Protein 3NE5 (pdb70)

Organism: Escherichia coli (strain K12) (NCBI:txid83333)

Secondary structure (DSSP, 8-state):
-HHHHHHHTHHHHHHHHHHHHHHHHHHHHT--B-SS---PPPEEEEEEE-TT--HHHHIIIIIHHHHHHHTTSTTEEEEEEEEETTEEEEEEEEPTT--HHHHHHHHHHHHHTTSTTS-SS--EEE--SS-GGGEEEEEEEEESSSSS-HHHHHHHIIIIIHHHHTTSTTEEEEEEEES--EEEEEEE-HHHHHHTT--HHHHHHHHHTSS--EEEEEEEETTEEEEEEE-----SHHHHHT-EEEE-TTS-EEEHHHHEEEEEEEPPPSEEEEETTS-EEEEEEEEEPTTS-HHHHHHHHHHHHHHHHHHSPTTEEEEEEEETHHHHHHHHHHHHHHHHHHHHHHHHHTTTSS-SHHHHHHHHTTTHHHHHHHHHHHHHHT--B-HHHHHHHHHHHHHHHHHHHHHHHHHHHHTTTHHHHS-SS---TTHHHHHHHTTTTTHHHHHHHHHHHHHHTTGGGGG--HHHHHHHHHHHHHHHHHHHHHHHHTTTTHHHHHHH--HHHHHHHHHHHHHHHTSSTHHHHHHHHHHHHHTHHHHTT--B-SS-----SEEEE--B--TT--HHHHHHHHHHHHHHHHTSTTEEEEEEEEE--SSTT----TT-B-EEEEE--TTTS-SS--HHHHHHHHHHHS--TT-B--EE-HHHHHHHHHHTS-SSSEEEEEE-S-HHHHHHHHHHHHHHHHHSTT-SEEEEPPSS-EEEEEEEE-HHHHHTTT--HHHHHHIIIIIIS--EEEEEEETTEEEEEEEE--GGGSSSHHHHTT-EEE-TT--EEEGGGTEEEEEEEE-S-EEEETTEEEEEEEEE--SS-HHHHHHHHHHHHHHH-PPPTT-EEEEEEHHHHHHHHHHHHHTHHHHHHHHHHHHHHHHT--HHHHHHHHTTSHHHHHHHHHHHHHHT--B-HHHHHHHHHHHHHHHHHHHHHHHHHHHHTTSTHHHHTTTS--HHHHHHHHHHHHHHHHHHHHHHHHHHHHHHHHHHS--STTHHHHHHTTHHHHHHHHHHHHHHHHHTHHHHHHHTTT--/--------S----S---EEE-EEE--EEEEEEEEEEEEEEEEEEEE--SS-EEEEEE-S--TT-EE-TT-EEEEEE--SSHHHHHHHHHHHHTT--HHHHHHHHHHHHHTT--HHHHHHHHHHTS---EEEEE-SSSEEEEE----TT-EE-TTS-SEEEEEEEEEEEEEEEEGGGHHHHTT---EEEEETTEEEEEEEE---EE-S--BTTTTEEEEEEEEE-TT--S-TT-EEEEEEEEE---EEEEEGGGEEE-SS-EEEEEE-SS--EEEEE-EEEEEETTEEEEEESS-TT-EEE--STTS-TTT--HHHHHHTT--/--SB---HHHHHHHT-EEEE-EEEEEEEEEEEEEEEEEEEEEEEEE--SS-EEEEEE-S--TT-EE-TT-EEEEEE-GGGHHHHHHHHHHHHTT--HHHHHHHHHHHHTTT--HHHHHHHHHH-----EEEEE-SSSEEEEE----BT-EE-TT--SEEEEEEEEEEEEEEEEGGGGGG--TT-EEEEEBTTBTT--PPEEEEEEEEEEETTTTEEEEEEEEE-TT----TT-EEEEEEEEEEEEEEEEESTT-EE-SS-EEEEEEPTTS-EEEEE-EEEEEETTEEEEEES--TT-EEEEESHHHHHHHHHHTTHHHHHHHH-

Foldseek 3Di:
DDPDDDDQFDDDPPDFAKDFKAWDWAWDKDKFWKFWAFDPVQKDFDFDLAWWAFPAADPDDAFDWDFFPAWGTKTFHPPCQVLLVVLLVCVVVVHDPVVNVVSLVVRVVSVPDPVVSVVCVVVVDGDGMDTDTHRHTFGFNDAFDHHPGIGHRPDTRTIGTHAQQIKMKTWAQPLVPVPVVPAQWKWKFFPQDRPQIDIGRDWDFDPDADDVHRTTIIMDTHGHNVVSDDGPGIMMIIGTDIGRIATKDFPLQWDDDPPFIWGWFQDDVRATDIWGFAWDAHHDGMTGTPDIDDRGTMTGSHPVQADPVDDPPVVSNVSRDD/DFFFDDDPVVCVVLVWDKDFKDKDWAKAKDKFKKFWAFDPVQKDFDFALFWWAFPFADPDDAFDWFAFFAWGTKTFHPPCQVLLVVLLVCVVVVHDPCVNVVSLVVCVVSRNDPVVSVVCVVVVDGDTMDTDTDRHTFGWRDAQDHHPGIGHRPDGRTIGTHAQQIKMKTWAAQVCPVNDDPPKDKAKDFPQCPVDGKDWPDKDFDPDHDPVVNTTIIMTGIGQNVVPGDGRTMMMMMIIDIHGMFIKDFPLQWDDPPVFIWGWWQDPVRGTGIWTWAWDADHDGMTGTPDTDDGRTMTIRGSRVVSVVVCVVVCSVVVNVVVD/DLLVVQVVVQPVLVVVLVVLLVQLVVLVVVFAFAAFFQQFFQKKKKKKFQAQDAQVCCCVFPFLLLLLLLCPFVFFDWKWWWRFRGMIMIMTTGFPPDDNVNSQVRSVVSLVVCQVSHPPVMHIDIFWQAFLLQFAWKWFKDFPVCPADQQNVLCCCPPPVFVLQCVFPQFGGKFKFAGFFKAWEWAFALVLCLVVVHAPVLLLVLVVQQADKDWPAWDADPNDTGTRIGDRHDDDQVSQQARFRDADPVGDTDGSVRGTHIDIDTDPDQKWKDKLLPDTTMMITIGGRSNDHSLVSVVVVVVSVVVCVVVDDPSIDIGIQGHSNVQRCQFLVQLVVLQVQLLVLLLVLLCVLVVDNLLSVLLSVQQSSLSSQLSVVCVVVVHGDHNQLSLLSLLQSLCLSLLLSLLLLLLVVLVVVCPVVDPPPDDDLVNLVVSSSVSCVFCVLLRLLLLVLLLQLQVLLCVQGRSLNSRNVSSNSSNNSSSVRSSVCCSNPSSSSSSVTCLVVVLVVPVVVQVVCLPCVVVVVVVLVCLLVVLVVLVVPFAEDAFFAFDDQKKKKWKDFALEDDLVVLNVLQSVLSNQLSVQQFWDMKIKMARFIPGSSTHGGSNTIIIITGTDPPVRPPPPDDPVRSVVSSCVRRDDPRMGIDMGHSSLQSSQCSVFNASAQWKKKKWFADLVQSQVLQVQLQVLLVVDPQWDHKDKYHFWQYKDKDWAFAQVLQVVLPADPVRLCCCVCAAQNFHFSDWRDDPPDIGTYTYYHPCQCNVDSVSQQANWGQGPVRDTGGSVSGTDIDMDITGSMFMAMSSITMMMMHIDGDPDHDRVSVVVSVVSCVPVPDHDDRMDMDMDHSVVVQVSSVVSLVVSNVVSLVVSLVSLCVSVVDNVLSVLLLVLLSLLQSLLSVLCSVVSHHDHSLLSSLSSSLSSVLSSLLSLLVSLLVVLCVDPLVVVPVVDDDLVSSVVSNSVSLSSCSSSPVSSLCSSLSSLPSLLDQDTGSSSSSVSNRSSNNRSSVRSSVSSSSSSVSVCSVVSVVVD

Nearest PDB structures (foldseek):
  4dnr-assembly1_C  TM=1.000E+00  e=1.373E-60  Escherichia coli K-12
  3opo-assembly1_A  TM=8.280E-01  e=5.441E-45  Escherichia coli K-12
  3lnn-assembly1_A  TM=4.824E-01  e=1.277E-19  Cupriavidus metallidurans CH34
  4kkt-assembly4_D  TM=6.057E-01  e=2.424E-14  Borreliella burgdorferi B31
  4kku-assembly4_D  TM=6.095E-01  e=4.192E-14  Borreliella burgdorferi B31

InterPro domains:
  IPR001036 Acriflavin resistance protein [PF00873] (6-1037)
  IPR001036 Acriflavin resistance protein [PR00702] (12-36)
  IPR001036 Acriflavin resistance protein [PR00702] (40-58)
  IPR001036 Acriflavin resistance protein [PR00702] (334-357)
  IPR001036 Acriflavin resistance protein [PR00702] (361-382)
  IPR001036 Acriflavin resistance protein [PR00702] (389-413)
  IPR001036 Acriflavin resistance protein [PR00702] (552-569)
  IPR001036 Acriflavin resistance protein [PTHR32063] (5-1038)
  IPR004763 Cation efflux system CusA-like [TIGR00914] (1-1047)
  IPR027463 Multidrug efflux transporter AcrB TolC docking domain, DN/DC subdomains [G3DSA:3.30.2090.10] (182-275)
  IPR027463 Multidrug efflux transporter AcrB TolC docking domain, DN/DC subdomains [G3DSA:3.30.2090.10] (724-812)
  IPR027463 Multidrug efflux transporter AcrB TolC docking domain, DN/DC subdomains [SSF82714] (186-269)
  IPR027463 Multidrug efflux transporter AcrB TolC docking domain, DN/DC subdomains [SSF82714] (723-808)

Structure (mmCIF, N/CA/C/O backbone):
data_3NE5
#
_entry.id   3NE5
#
_cell.length_a   160.267
_cell.length_b   160.267
_cell.length_c   682.835
_cell.angle_alpha   90.000
_cell.angle_beta   90.000
_cell.angle_gamma   120.000
#
_symmetry.space_group_name_H-M   'H 3 2'
#
loop_
_entity.id
_entity.type
_entity.pdbx_description
1 polymer 'Cation efflux system protein cusB'
2 polymer 'Cation efflux system protein cusA'
3 water water
#
loop_
_atom_site.group_PDB
_atom_site.id
_atom_site.type_symbol
_atom_site.label_atom_id
_atom_site.label_alt_id
_atom_site.label_comp_id
_atom_site.label_asym_id
_atom_site.label_entity_id
_atom_site.label_seq_id
_atom_site.pdbx_PDB_ins_code
_atom_site.Cartn_x
_atom_site.Cartn_y
_atom_site.Cartn_z
_atom_site.occupancy
_atom_site.B_iso_or_equiv
_atom_site.auth_seq_id
_atom_site.auth_comp_id
_atom_site.auth_asym_id
_atom_site.auth_atom_id
_atom_site.pdbx_PDB_model_num
ATOM 1 N N . ALA A 1 79 ? -32.347 15.031 42.419 1.00 132.14 79 ALA B N 1
ATOM 2 C CA . ALA A 1 79 ? -31.551 14.737 43.605 1.00 129.69 79 ALA B CA 1
ATOM 3 C C . ALA A 1 79 ? -30.584 15.875 43.913 1.00 135.67 79 ALA B C 1
ATOM 4 O O . ALA A 1 79 ? -29.398 15.647 44.151 1.00 137.79 79 ALA B O 1
ATOM 6 N N . SER A 1 80 ? -31.099 17.101 43.910 1.00 137.00 80 SER B N 1
ATOM 7 C CA . SER A 1 80 ? -30.277 18.277 44.170 1.00 134.41 80 SER B CA 1
ATOM 8 C C . SER A 1 80 ? -29.841 18.355 45.629 1.00 138.29 80 SER B C 1
ATOM 9 O O . SER A 1 80 ? -30.668 18.295 46.539 1.00 144.97 80 SER B O 1
ATOM 12 N N . GLY A 1 81 ? -28.536 18.489 45.843 1.00 136.68 81 GLY B N 1
ATOM 13 C CA . GLY A 1 81 ? -27.997 18.678 47.177 1.00 116.51 81 GLY B CA 1
ATOM 14 C C . GLY A 1 81 ? -27.931 20.153 47.523 1.00 92.90 81 GLY B C 1
ATOM 15 O O . GLY A 1 81 ? -27.173 20.565 48.402 1.00 87.73 81 GLY B O 1
ATOM 16 N N . VAL A 1 82 ? -28.733 20.948 46.821 1.00 76.07 82 VAL B N 1
ATOM 17 C CA . VAL A 1 82 ? -28.769 22.391 47.024 1.00 66.79 82 VAL B CA 1
ATOM 18 C C . VAL A 1 82 ? -29.310 22.738 48.408 1.00 61.76 82 VAL B C 1
ATOM 19 O O . VAL A 1 82 ? -30.456 22.431 48.735 1.00 58.68 82 VAL B O 1
ATOM 23 N N . ARG A 1 83 ? -28.474 23.378 49.219 1.00 67.61 83 ARG B N 1
ATOM 24 C CA . ARG A 1 83 ? -28.835 23.686 50.597 1.00 54.59 83 ARG B CA 1
ATOM 25 C C . ARG A 1 83 ? -29.314 25.120 50.768 1.00 55.06 83 ARG B C 1
ATOM 26 O O . ARG A 1 83 ? -28.916 26.019 50.027 1.00 52.54 83 ARG B O 1
ATOM 34 N N . ILE A 1 84 ? -30.170 25.323 51.761 1.00 58.02 84 ILE B N 1
ATOM 35 C CA . ILE A 1 84 ? -30.705 26.640 52.059 1.00 55.99 84 ILE B CA 1
ATOM 36 C C . ILE A 1 84 ? -30.706 26.865 53.564 1.00 59.02 84 ILE B C 1
ATOM 37 O O . ILE A 1 84 ? -30.783 25.913 54.342 1.00 53.12 84 ILE B O 1
ATOM 42 N N . ASP A 1 85 ? -30.602 28.124 53.972 1.00 49.07 85 ASP B N 1
ATOM 43 C CA . ASP A 1 85 ? -30.702 28.476 55.379 1.00 44.37 85 ASP B CA 1
ATOM 44 C C . ASP A 1 85 ? -32.164 28.481 55.810 1.00 55.08 85 ASP B C 1
ATOM 45 O O . ASP A 1 85 ? -32.939 29.336 55.383 1.00 57.01 85 ASP B O 1
ATOM 50 N N . PRO A 1 86 ? -32.543 27.521 56.666 1.00 45.49 86 PRO B N 1
ATOM 51 C CA . PRO A 1 86 ? -33.930 27.323 57.105 1.00 43.14 86 PRO B CA 1
ATOM 52 C C . PRO A 1 86 ? -34.425 28.398 58.072 1.00 54.08 86 PRO B C 1
ATOM 53 O O . PRO A 1 86 ? -35.599 28.762 58.021 1.00 71.78 86 PRO B O 1
ATOM 57 N N . THR A 1 87 ? -33.546 28.893 58.938 1.00 45.87 87 THR B N 1
ATOM 58 C CA . THR A 1 87 ? -33.931 29.899 59.926 1.00 49.80 87 THR B CA 1
ATOM 59 C C . THR A 1 87 ? -34.568 31.111 59.253 1.00 45.40 87 THR B C 1
ATOM 60 O O . THR A 1 87 ? -34.187 31.479 58.144 1.00 53.25 87 THR B O 1
ATOM 64 N N . GLN A 1 88 ? -35.537 31.728 59.923 1.00 50.53 88 GLN B N 1
ATOM 65 C CA . GLN A 1 88 ? -36.207 32.905 59.374 1.00 51.00 88 GLN B CA 1
ATOM 66 C C . GLN A 1 88 ? -35.212 33.966 58.929 1.00 57.26 88 GLN B C 1
ATOM 67 O O . GLN A 1 88 ? -34.122 34.086 59.488 1.00 70.84 88 GLN B O 1
ATOM 73 N N . THR A 1 89 ? -35.600 34.737 57.920 1.00 44.54 89 THR B N 1
ATOM 74 C CA . THR A 1 89 ? -34.740 35.783 57.387 1.00 44.43 89 THR B CA 1
ATOM 75 C C . THR A 1 89 ? -35.480 37.114 57.302 1.00 43.14 89 THR B C 1
ATOM 76 O O . THR A 1 89 ? -36.693 37.151 57.093 1.00 42.43 89 THR B O 1
ATOM 80 N N . GLN A 1 90 ? -34.742 38.203 57.482 1.00 46.05 90 GLN B N 1
ATOM 81 C CA . GLN A 1 90 ? -35.296 39.541 57.336 1.00 52.52 90 GLN B CA 1
ATOM 82 C C . GLN A 1 90 ? -34.190 40.522 56.970 1.00 62.28 90 GLN B C 1
ATOM 83 O O . GLN A 1 90 ? -33.57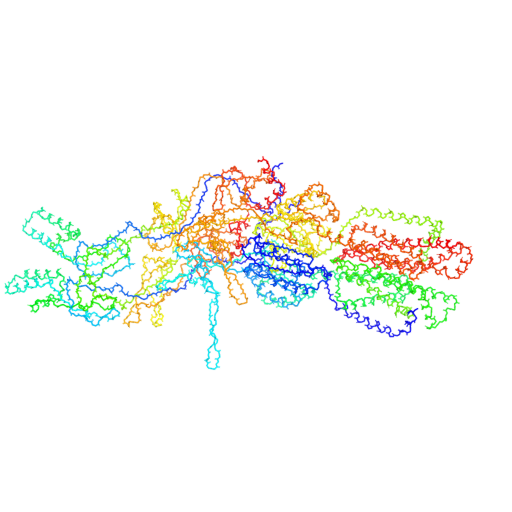3 41.135 57.842 1.00 78.06 90 GLN B O 1
ATOM 89 N N . ASN A 1 91 ? -33.938 40.656 55.673 1.00 49.14 91 ASN B N 1
ATOM 90 C CA . ASN A 1 91 ? -32.896 41.547 55.183 1.00 55.87 91 ASN B CA 1
ATOM 91 C C . ASN A 1 91 ? -33.482 42.756 54.469 1.00 53.66 91 ASN B C 1
ATOM 92 O O . ASN A 1 91 ? -32.751 43.618 53.982 1.00 61.22 91 ASN B O 1
ATOM 97 N N . LEU A 1 92 ? -34.807 42.815 54.412 1.00 46.50 92 LEU B N 1
ATOM 98 C CA . LEU A 1 92 ? -35.490 43.888 53.702 1.00 51.55 92 LEU B CA 1
ATOM 99 C C . LEU A 1 92 ? -35.823 45.070 54.607 1.00 54.87 92 LEU B C 1
ATOM 100 O O . LEU A 1 92 ? -36.702 45.873 54.290 1.00 61.53 92 LEU B O 1
ATOM 105 N N . GLY A 1 93 ? -35.118 45.171 55.732 1.00 51.54 93 GLY B N 1
ATOM 106 C CA . GLY A 1 93 ? -35.271 46.301 56.634 1.00 48.86 93 GLY B CA 1
ATOM 107 C C . GLY A 1 93 ? -35.783 45.932 58.015 1.00 61.80 93 GLY B C 1
ATOM 108 O O . GLY A 1 93 ? -36.801 45.258 58.150 1.00 63.40 93 GLY B O 1
ATOM 109 N N . VAL A 1 94 ? -35.072 46.381 59.045 1.00 79.33 94 VAL B N 1
ATOM 110 C CA . VAL A 1 94 ? -35.505 46.183 60.422 1.00 72.80 94 VAL B CA 1
ATOM 111 C C . VAL A 1 94 ? -35.685 47.515 61.149 1.00 82.99 94 VAL B C 1
ATOM 112 O O . VAL A 1 94 ? -34.845 48.408 61.036 1.00 80.84 94 VAL B O 1
ATOM 116 N N . LYS A 1 95 ? -36.785 47.645 61.893 1.00 64.55 95 LYS B N 1
ATOM 117 C CA . LYS A 1 95 ? -37.013 48.820 62.743 1.00 52.11 95 LYS B CA 1
ATOM 118 C C . LYS A 1 95 ? -36.379 48.541 64.099 1.00 50.12 95 LYS B C 1
ATOM 119 O O . LYS A 1 95 ? -36.868 47.699 64.860 1.00 46.36 95 LYS B O 1
ATOM 125 N N . THR A 1 96 ? -35.309 49.272 64.409 1.00 43.98 96 THR B N 1
ATOM 126 C CA . THR A 1 96 ? -34.556 49.023 65.638 1.00 46.02 96 THR B CA 1
ATOM 127 C C . THR A 1 96 ? -34.533 50.188 66.648 1.00 52.89 96 THR B C 1
ATOM 128 O O . THR A 1 96 ? -34.606 51.359 66.276 1.00 52.35 96 THR B O 1
ATOM 132 N N . ALA A 1 97 ? -34.458 49.840 67.930 1.00 73.30 97 ALA B N 1
ATOM 133 C CA . ALA A 1 97 ? -34.210 50.809 68.993 1.00 75.83 97 ALA B CA 1
ATOM 134 C C . ALA A 1 97 ? -33.041 50.333 69.839 1.00 66.38 97 ALA B C 1
ATOM 135 O O . ALA A 1 97 ? -32.796 49.131 69.933 1.00 58.78 97 ALA B O 1
ATOM 137 N N . THR A 1 98 ? -32.327 51.270 70.459 1.00 55.17 98 THR B N 1
ATOM 138 C CA . THR A 1 98 ? -31.205 50.924 71.333 1.00 42.38 98 THR B CA 1
ATOM 139 C C . THR A 1 98 ? -31.587 51.060 72.803 1.00 39.52 98 THR B C 1
ATOM 140 O O . THR A 1 98 ? -32.208 52.045 73.203 1.00 43.31 98 THR B O 1
ATOM 144 N N . VAL A 1 99 ? -31.222 50.062 73.602 1.00 51.00 99 VAL B N 1
ATOM 145 C CA . VAL A 1 99 ? -31.509 50.085 75.033 1.00 51.28 99 VAL B CA 1
ATOM 146 C C . VAL A 1 99 ? -30.818 51.262 75.705 1.00 56.65 99 VAL B C 1
ATOM 147 O O . VAL A 1 99 ? -29.597 51.407 75.635 1.00 60.01 99 VAL B O 1
ATOM 151 N N . THR A 1 100 ? -31.616 52.094 76.365 1.00 44.46 100 THR B N 1
ATOM 152 C CA . THR A 1 100 ? -31.127 53.314 76.988 1.00 54.55 100 THR B CA 1
ATOM 153 C C . THR A 1 100 ? -31.274 53.270 78.500 1.00 53.27 100 THR B C 1
ATOM 154 O O . THR A 1 100 ? -32.180 52.630 79.026 1.00 56.78 100 THR B O 1
ATOM 158 N N . ARG A 1 101 ? -30.377 53.953 79.198 1.00 45.29 101 ARG B N 1
ATOM 159 C CA . ARG A 1 101 ? -30.536 54.158 80.628 1.00 53.88 101 ARG B CA 1
ATOM 160 C C . ARG A 1 101 ? -31.115 55.544 80.882 1.00 58.36 101 ARG B C 1
ATOM 161 O O . ARG A 1 101 ? -30.515 56.559 80.527 1.00 61.40 101 ARG B O 1
ATOM 169 N N . GLY A 1 102 ? -32.291 55.575 81.496 1.00 60.29 102 GLY B N 1
ATOM 170 C CA . GLY A 1 102 ? -32.980 56.820 81.764 1.00 56.91 102 GLY B CA 1
ATOM 171 C C . GLY A 1 102 ? -34.165 56.605 82.678 1.00 46.32 102 GLY B C 1
ATOM 172 O O . GLY A 1 102 ? -34.477 55.473 83.038 1.00 45.82 102 GLY B O 1
ATOM 173 N N . PRO A 1 103 ? -34.848 57.695 83.046 1.00 45.94 103 PRO B N 1
ATOM 174 C CA . PRO A 1 103 ? -35.934 57.622 84.021 1.00 40.37 103 PRO B CA 1
ATOM 175 C C . PRO A 1 103 ? -37.267 57.357 83.336 1.00 39.92 103 PRO B C 1
ATOM 176 O O . PRO A 1 103 ? -37.442 57.721 82.174 1.00 32.60 103 PRO B O 1
ATOM 180 N N . LEU A 1 104 ? -38.189 56.717 84.044 1.00 41.45 104 LEU B N 1
ATOM 181 C CA . LEU A 1 104 ? -39.564 56.659 83.589 1.00 41.20 104 LEU B CA 1
ATOM 182 C C . LEU A 1 104 ? -40.178 57.992 83.967 1.00 51.02 104 LEU B C 1
ATOM 183 O O . LEU A 1 104 ? -39.887 58.533 85.033 1.00 54.68 104 LEU B O 1
ATOM 188 N N . THR A 1 105 ? -41.013 58.539 83.095 1.00 51.38 105 THR B N 1
ATOM 189 C CA . THR A 1 105 ? -41.607 59.840 83.362 1.00 47.69 105 THR B CA 1
ATOM 190 C C . THR A 1 105 ? -43.107 59.732 83.605 1.00 47.16 105 THR B C 1
ATOM 191 O O . THR A 1 105 ? -43.812 59.024 82.888 1.00 42.32 105 THR B O 1
ATOM 195 N N . PHE A 1 106 ? -43.585 60.435 84.626 1.00 49.16 106 PHE B N 1
ATOM 196 C CA . PHE A 1 106 ? -44.988 60.371 85.008 1.00 42.45 106 PHE B CA 1
ATOM 197 C C . PHE A 1 106 ? -45.647 61.739 85.095 1.00 43.73 106 PHE B C 1
ATOM 198 O O . PHE A 1 106 ? -45.067 62.693 85.607 1.00 51.11 106 PHE B O 1
ATOM 206 N N . ALA A 1 107 ? -46.879 61.808 84.608 1.00 46.65 107 ALA B N 1
ATOM 207 C CA . ALA A 1 107 ? -47.705 62.998 84.723 1.00 47.99 107 ALA B CA 1
ATOM 208 C C . ALA A 1 107 ? -49.149 62.553 84.927 1.00 57.10 107 ALA B C 1
ATOM 209 O O . ALA A 1 107 ? -49.857 62.265 83.962 1.00 49.56 107 ALA B O 1
ATOM 211 N N . GLN A 1 108 ? -49.580 62.488 86.184 1.00 53.02 108 GLN B N 1
ATOM 212 C CA . GLN A 1 108 ? -50.895 61.941 86.510 1.00 46.20 108 GLN B CA 1
ATOM 213 C C . GLN A 1 108 ? -51.731 62.843 87.413 1.00 49.09 108 GLN B C 1
ATOM 214 O O . GLN A 1 108 ? -51.203 63.679 88.145 1.00 41.81 108 GLN B O 1
ATOM 220 N N . SER A 1 109 ? -53.045 62.653 87.354 1.00 30.13 109 SER B N 1
ATOM 221 C CA . SER A 1 109 ? -53.972 63.411 88.182 1.00 31.45 109 SER B CA 1
ATOM 222 C C . SER A 1 109 ? -54.855 62.450 88.970 1.00 34.83 109 SER B C 1
ATOM 223 O O . SER A 1 109 ? -55.707 61.760 88.404 1.00 33.00 109 SER B O 1
ATOM 226 N N . PHE A 1 110 ? -54.639 62.405 90.277 1.00 31.84 110 PHE B N 1
ATOM 227 C CA . PHE A 1 110 ? -55.360 61.483 91.131 1.00 28.29 110 PHE B CA 1
ATOM 228 C C . PHE A 1 110 ? -56.649 62.115 91.682 1.00 33.05 110 PHE B C 1
ATOM 229 O O . PHE A 1 110 ? -56.644 63.283 92.066 1.00 37.65 110 PHE B O 1
ATOM 237 N N . PRO A 1 111 ? -57.758 61.346 91.700 1.00 12.38 111 PRO B N 1
ATOM 238 C CA . PRO A 1 111 ? -59.036 61.752 92.292 1.00 22.75 111 PRO B CA 1
ATOM 239 C C . PRO A 1 111 ? -58.839 61.984 93.778 1.00 31.23 111 PRO B C 1
ATOM 240 O O . PRO A 1 111 ? -58.122 61.216 94.423 1.00 36.83 111 PRO B O 1
ATOM 244 N N . ALA A 1 112 ? -59.484 63.011 94.319 1.00 28.70 112 ALA B N 1
ATOM 245 C CA . ALA A 1 112 ? -59.303 63.382 95.720 1.00 27.24 112 ALA B CA 1
ATOM 246 C C . ALA A 1 112 ? -60.573 64.002 96.295 1.00 23.70 112 ALA B C 1
ATOM 247 O O . ALA A 1 112 ? -61.399 64.549 95.566 1.00 28.08 112 ALA B O 1
ATOM 249 N N . ASN A 1 113 ? -60.721 63.923 97.611 1.00 26.31 113 ASN B N 1
ATOM 250 C CA . ASN A 1 113 ? -61.889 64.483 98.277 1.00 25.46 113 ASN B CA 1
ATOM 251 C C . ASN A 1 113 ? -61.527 65.348 99.470 1.00 37.58 113 ASN B C 1
ATOM 252 O O . ASN A 1 113 ? -60.558 65.076 100.175 1.00 39.26 113 ASN B O 1
ATOM 257 N N . VAL A 1 114 ? -62.323 66.384 99.697 1.00 41.70 114 VAL B N 1
ATOM 258 C CA . VAL A 1 114 ? -62.163 67.222 100.873 1.00 32.97 114 VAL B CA 1
ATOM 259 C C . VAL A 1 114 ? -63.059 66.704 101.992 1.00 43.32 114 VAL B C 1
ATOM 260 O O . VAL A 1 114 ? -64.255 66.490 101.792 1.00 45.05 114 VAL B O 1
ATOM 264 N N . SER A 1 115 ? -62.474 66.493 103.167 1.00 40.64 115 SER B N 1
ATOM 265 C CA . SER A 1 115 ? -63.205 65.946 104.305 1.00 43.93 115 SER B CA 1
ATOM 266 C C . SER A 1 115 ? -62.877 66.680 105.604 1.00 46.47 115 SER B C 1
ATOM 267 O O . SER A 1 115 ? -61.985 67.528 105.641 1.00 50.79 115 SER B O 1
ATOM 270 N N . TYR A 1 116 ? -63.605 66.348 106.667 1.00 45.21 116 TYR B N 1
ATOM 271 C CA . TYR A 1 116 ? -63.401 66.975 107.970 1.00 35.69 116 TYR B CA 1
ATOM 272 C C . TYR A 1 116 ? -62.071 66.570 108.596 1.00 34.06 116 TYR B C 1
ATOM 273 O O . TYR A 1 116 ? -61.559 65.480 108.339 1.00 41.11 116 TYR B O 1
ATOM 282 N N . ASN A 1 117 ? -61.517 67.454 109.420 1.00 28.99 117 ASN B N 1
ATOM 283 C CA . ASN A 1 117 ? -60.317 67.140 110.184 1.00 32.82 117 ASN B CA 1
ATOM 284 C C . ASN A 1 117 ? -60.680 66.239 111.353 1.00 43.76 117 ASN B C 1
ATOM 285 O O . ASN A 1 117 ? -61.331 66.673 112.303 1.00 52.56 117 ASN B O 1
ATOM 290 N N . GLU A 1 118 ? -60.260 64.983 111.284 1.00 38.33 118 GLU B N 1
ATOM 291 C CA . GLU A 1 118 ? -60.654 64.006 112.292 1.00 40.53 118 GLU B CA 1
ATOM 292 C C . GLU A 1 118 ? -59.869 64.122 113.594 1.00 40.87 118 GLU B C 1
ATOM 293 O O . GLU A 1 118 ? -60.115 63.378 114.542 1.00 59.18 118 GLU B O 1
ATOM 299 N N . TYR A 1 119 ? -58.932 65.059 113.644 1.00 32.88 119 TYR B N 1
ATOM 300 C CA . TYR A 1 119 ? -58.247 65.356 114.893 1.00 31.36 119 TYR B CA 1
ATOM 301 C C . TYR A 1 119 ? -58.938 66.515 115.599 1.00 41.30 119 TYR B C 1
ATOM 302 O O . TYR A 1 119 ? -58.522 66.941 116.675 1.00 42.70 119 TYR B O 1
ATOM 311 N N . GLN A 1 120 ? -59.996 67.020 114.972 1.00 35.87 120 GLN B N 1
ATOM 312 C CA . GLN A 1 120 ? -60.842 68.051 115.559 1.00 27.61 120 GLN B CA 1
ATOM 313 C C . GLN A 1 120 ? -62.255 67.489 115.657 1.00 32.49 120 GLN B C 1
ATOM 314 O O . GLN A 1 120 ? -63.158 67.885 114.919 1.00 37.25 120 GLN B O 1
ATOM 320 N N . TYR A 1 121 ? -62.425 66.556 116.586 1.00 26.12 121 TYR B N 1
ATOM 321 C CA . TYR A 1 121 ? -63.613 65.722 116.661 1.00 20.02 121 TYR B CA 1
ATOM 322 C C . TYR A 1 121 ? -64.173 65.748 118.070 1.00 41.77 121 TYR B C 1
ATOM 323 O O . TYR A 1 121 ? -63.445 65.538 119.039 1.00 55.96 121 TYR B O 1
ATOM 332 N N . ALA A 1 122 ? -65.473 65.981 118.187 1.00 44.98 122 ALA B N 1
ATOM 333 C CA . ALA A 1 122 ? -66.099 66.010 119.498 1.00 29.64 122 ALA B CA 1
ATOM 334 C C . ALA A 1 122 ? -67.489 65.388 119.484 1.00 31.90 122 ALA B C 1
ATOM 335 O O . ALA A 1 122 ? -68.310 65.690 118.622 1.00 45.49 122 ALA B O 1
ATOM 337 N N . ILE A 1 123 ? -67.735 64.502 120.441 1.00 27.40 123 ILE B N 1
ATOM 338 C CA . ILE A 1 123 ? -69.057 63.935 120.643 1.00 28.64 123 ILE B CA 1
ATOM 339 C C . ILE A 1 123 ? -69.490 64.303 122.049 1.00 33.56 123 ILE B C 1
ATOM 340 O O . ILE A 1 123 ? -68.936 63.800 123.022 1.00 35.80 123 ILE B O 1
ATOM 345 N N . VAL A 1 124 ? -70.477 65.184 122.162 1.00 27.65 124 VAL B N 1
ATOM 346 C CA . VAL A 1 124 ? -70.923 65.641 123.472 1.00 29.70 124 VAL B CA 1
ATOM 347 C C . VAL A 1 124 ? -71.984 64.727 124.076 1.00 32.34 124 VAL B C 1
ATOM 348 O O . VAL A 1 124 ? -73.052 64.534 123.498 1.00 39.76 124 VAL B O 1
ATOM 352 N N . GLN A 1 125 ? -71.682 64.174 125.247 1.00 26.11 125 GLN B N 1
ATOM 353 C CA . GLN A 1 125 ? -72.625 63.320 125.961 1.00 25.11 125 GLN B CA 1
ATOM 354 C C . GLN A 1 125 ? -72.817 63.797 127.396 1.00 30.45 125 GLN B C 1
ATOM 355 O O . GLN A 1 125 ? -71.861 64.198 128.055 1.00 25.81 125 GLN B O 1
ATOM 361 N N . ALA A 1 126 ? -74.053 63.751 127.882 1.00 43.28 126 ALA B N 1
ATOM 362 C CA . ALA A 1 126 ? -74.328 64.105 129.270 1.00 29.54 126 ALA B CA 1
ATOM 363 C C . ALA A 1 126 ? -73.499 63.218 130.190 1.00 31.21 126 ALA B C 1
ATOM 364 O O . ALA A 1 126 ? -73.107 62.117 129.808 1.00 44.59 126 ALA B O 1
ATOM 366 N N . ARG A 1 127 ? -73.228 63.698 131.398 1.00 35.89 127 ARG B N 1
ATOM 367 C CA . ARG A 1 127 ? -72.443 62.929 132.358 1.00 35.72 127 ARG B CA 1
ATOM 368 C C . ARG A 1 127 ? -73.344 62.056 133.221 1.00 36.94 127 ARG B C 1
ATOM 369 O O . ARG A 1 127 ? -72.885 61.112 133.866 1.00 37.12 127 ARG B O 1
ATOM 377 N N . ALA A 1 128 ? -74.631 62.379 133.226 1.00 39.45 128 ALA B N 1
ATOM 378 C CA . ALA A 1 128 ? -75.607 61.617 133.988 1.00 42.78 128 ALA B CA 1
ATOM 379 C C . ALA A 1 128 ? -76.982 61.777 133.361 1.00 31.85 128 ALA B C 1
ATOM 380 O O . ALA A 1 128 ? -77.231 62.737 132.634 1.00 29.27 128 ALA B O 1
ATOM 382 N N . ALA A 1 129 ? -77.870 60.831 133.641 1.00 29.76 129 ALA B N 1
ATOM 383 C CA . ALA A 1 129 ? -79.216 60.869 133.089 1.00 20.59 129 ALA B CA 1
ATOM 384 C C . ALA A 1 129 ? -79.972 62.100 133.570 1.00 22.22 129 ALA B C 1
ATOM 385 O O . ALA A 1 129 ? -79.685 62.643 134.635 1.00 32.90 129 ALA B O 1
ATOM 387 N N . GLY A 1 130 ? -80.943 62.532 132.775 1.00 29.21 130 GLY B N 1
ATOM 388 C CA . GLY A 1 130 ? -81.767 63.673 133.122 1.00 14.36 130 GLY B CA 1
ATOM 389 C C . GLY A 1 130 ? -82.815 63.921 132.058 1.00 20.04 130 GLY B C 1
ATOM 390 O O . GLY A 1 130 ? -83.103 63.041 131.250 1.00 31.97 130 GLY B O 1
ATOM 391 N N . PHE A 1 131 ? -83.390 65.119 132.058 1.00 22.65 131 PHE B N 1
ATOM 392 C CA . PHE A 1 131 ? -84.351 65.493 131.029 1.00 20.46 131 PHE B CA 1
ATOM 393 C C . PHE A 1 131 ? -84.043 66.867 130.456 1.00 32.55 131 PHE B C 1
ATOM 394 O O . PHE A 1 131 ? -83.565 67.753 131.163 1.00 49.48 131 PHE B O 1
ATOM 402 N N . ILE A 1 132 ? -84.315 67.035 129.166 1.00 31.42 132 ILE B N 1
ATOM 403 C CA . ILE A 1 132 ? -84.039 68.293 128.486 1.00 24.00 132 ILE B CA 1
ATOM 404 C C . ILE A 1 132 ? -85.008 69.389 128.910 1.00 30.88 132 ILE B C 1
ATOM 405 O O . ILE A 1 132 ? -86.223 69.190 128.917 1.00 40.23 132 ILE B O 1
ATOM 410 N N . ASP A 1 133 ? -84.456 70.544 129.266 1.00 25.06 133 ASP B N 1
ATOM 411 C CA . ASP A 1 133 ? -85.254 71.702 129.650 1.00 31.56 133 ASP B CA 1
ATOM 412 C C . ASP A 1 133 ? -85.535 72.586 128.437 1.00 35.42 133 ASP B C 1
ATOM 413 O O . ASP A 1 133 ? -86.657 73.053 128.244 1.00 43.60 133 ASP B O 1
ATOM 418 N N . LYS A 1 134 ? -84.508 72.809 127.623 1.00 37.29 134 LYS B N 1
ATOM 419 C CA . LYS A 1 134 ? -84.673 73.515 126.356 1.00 33.69 134 LYS B CA 1
ATOM 420 C C . LYS A 1 134 ? -83.504 73.244 125.412 1.00 33.51 134 LYS B C 1
ATOM 421 O O . LYS A 1 134 ? -82.383 73.006 125.854 1.00 33.52 134 LYS B O 1
ATOM 427 N N . VAL A 1 135 ? -83.779 73.272 124.112 1.00 44.83 135 VAL B N 1
ATOM 428 C CA . VAL A 1 135 ? -82.744 73.079 123.099 1.00 46.18 135 VAL B CA 1
ATOM 429 C C . VAL A 1 135 ? -82.606 74.345 122.257 1.00 42.31 135 VAL B C 1
ATOM 430 O O . VAL A 1 135 ? -83.601 74.975 121.900 1.00 45.06 135 VAL B O 1
ATOM 434 N N . TYR A 1 136 ? -81.369 74.722 121.952 1.00 37.73 136 TYR B N 1
ATOM 435 C CA . TYR A 1 136 ? -81.101 75.965 121.234 1.00 37.19 136 TYR B CA 1
ATOM 436 C C . TYR A 1 136 ? -81.273 75.799 119.725 1.00 41.86 136 TYR B C 1
ATOM 437 O O . TYR A 1 136 ? -81.228 74.681 119.217 1.00 38.22 136 TYR B O 1
ATOM 446 N N . PRO A 1 137 ? -81.480 76.918 119.010 1.00 49.78 137 PRO B N 1
ATOM 447 C CA . PRO A 1 137 ? -81.739 76.933 117.563 1.00 53.58 137 PRO B CA 1
ATOM 448 C C . PRO A 1 137 ? -80.592 76.349 116.741 1.00 49.65 137 PRO B C 1
ATOM 449 O O . PRO A 1 137 ? -79.879 77.097 116.073 1.00 50.61 137 PRO B O 1
ATOM 453 N N . LEU A 1 138 ? -80.438 75.027 116.786 1.00 37.58 138 LEU B N 1
ATOM 454 C CA . LEU A 1 138 ? -79.355 74.324 116.105 1.00 30.27 138 LEU B CA 1
ATOM 455 C C . LEU A 1 138 ? -79.858 73.055 115.443 1.00 29.83 138 LEU B C 1
ATOM 456 O O . LEU A 1 138 ? -80.855 72.476 115.870 1.00 25.30 138 LEU B O 1
ATOM 461 N N . THR A 1 139 ? -79.136 72.578 114.448 1.00 30.84 139 THR B N 1
ATOM 462 C CA . THR A 1 139 ? -79.421 71.308 113.814 1.00 23.98 139 THR B CA 1
ATOM 463 C C . THR A 1 139 ? -78.227 70.821 113.040 1.00 33.14 139 THR B C 1
ATOM 464 O O . THR A 1 139 ? -77.291 71.534 112.883 1.00 31.65 139 THR B O 1
ATOM 468 N N . VAL A 1 140 ? -78.246 69.578 112.604 1.00 14.35 140 VAL B N 1
ATOM 469 C CA . VAL A 1 140 ? -77.158 68.992 111.838 1.00 20.34 140 VAL B CA 1
ATOM 470 C C . VAL A 1 140 ? -76.960 69.742 110.523 1.00 30.17 140 VAL B C 1
ATOM 471 O O . VAL A 1 140 ? -77.886 69.880 109.723 1.00 34.53 140 VAL B O 1
ATOM 475 N N . GLY A 1 141 ? -75.741 70.233 110.319 1.00 28.17 141 GLY B N 1
ATOM 476 C CA . GLY A 1 141 ? -75.416 71.048 109.164 1.00 25.66 141 GLY B CA 1
ATOM 477 C C . GLY A 1 141 ? -75.016 72.450 109.581 1.00 29.02 141 GLY B C 1
ATOM 478 O O . GLY A 1 141 ? -74.229 73.110 108.905 1.00 30.93 141 GLY B O 1
ATOM 479 N N . ASP A 1 142 ? -75.560 72.904 110.706 1.00 28.66 142 ASP B N 1
ATOM 480 C CA . ASP A 1 142 ? -75.258 74.236 111.218 1.00 22.86 142 ASP B CA 1
ATOM 481 C C . ASP A 1 142 ? -73.811 74.352 111.689 1.00 33.93 142 ASP B C 1
ATOM 482 O O . ASP A 1 142 ? -73.245 73.406 112.237 1.00 39.81 142 ASP B O 1
ATOM 487 N N . LYS A 1 143 ? -73.224 75.522 111.469 1.00 40.11 143 LYS B N 1
ATOM 488 C CA . LYS A 1 143 ? -71.862 75.803 111.902 1.00 37.47 143 LYS B CA 1
ATOM 489 C C . LYS A 1 143 ? -71.873 76.353 113.326 1.00 49.87 143 LYS B C 1
ATOM 490 O O . LYS A 1 143 ? -72.606 77.295 113.628 1.00 52.88 143 LYS B O 1
ATOM 496 N N . VAL A 1 144 ? -71.065 75.759 114.200 1.00 34.24 144 VAL B N 1
ATOM 497 C CA . VAL A 1 144 ? -70.992 76.203 115.590 1.00 33.66 144 VAL B CA 1
ATOM 498 C C . VAL A 1 144 ? -69.571 76.546 116.011 1.00 36.61 144 VAL B C 1
ATOM 499 O O . VAL A 1 144 ? -68.603 75.974 115.510 1.00 23.62 144 VAL B O 1
ATOM 503 N N . GLN A 1 145 ? -69.459 77.482 116.946 1.00 48.19 145 GLN B N 1
ATOM 504 C CA . GLN A 1 145 ? -68.169 77.863 117.499 1.00 51.02 145 GLN B CA 1
ATOM 505 C C . GLN A 1 145 ? -68.082 77.475 118.971 1.00 48.30 145 GLN B C 1
ATOM 506 O O . GLN A 1 145 ? -69.096 77.377 119.660 1.00 56.05 145 GLN B O 1
ATOM 512 N N . LYS A 1 146 ? -66.861 77.246 119.442 1.00 38.49 146 LYS B N 1
ATOM 513 C CA . LYS A 1 146 ? -66.622 76.851 120.826 1.00 43.15 146 LYS B CA 1
ATOM 514 C C . LYS A 1 146 ? -67.328 77.773 121.817 1.00 36.29 146 LYS B C 1
ATOM 515 O O . LYS A 1 146 ? -67.122 78.986 121.804 1.00 32.57 146 LYS B O 1
ATOM 521 N N . GLY A 1 147 ? -68.161 77.189 122.673 1.00 34.32 147 GLY B N 1
ATOM 522 C CA . GLY A 1 147 ? -68.883 77.951 123.675 1.00 38.00 147 GLY B CA 1
ATOM 523 C C . GLY A 1 147 ? -70.364 78.052 123.371 1.00 44.91 147 GLY B C 1
ATOM 524 O O . GLY A 1 147 ? -71.165 78.399 124.239 1.00 41.88 147 GLY B O 1
ATOM 525 N N . THR A 1 148 ? -70.728 77.747 122.130 1.00 47.09 148 THR B N 1
ATOM 526 C CA . THR A 1 148 ? -72.120 77.805 121.703 1.00 38.32 148 THR B CA 1
ATOM 527 C C . THR A 1 148 ? -72.983 76.818 122.483 1.00 40.83 148 THR B C 1
ATOM 528 O O . THR A 1 148 ? -72.718 75.616 122.479 1.00 44.73 148 THR B O 1
ATOM 532 N N . PRO A 1 149 ? -74.019 77.329 123.163 1.00 46.36 149 PRO B N 1
ATOM 533 C CA . PRO A 1 149 ? -74.957 76.498 123.924 1.00 46.03 149 PRO B CA 1
ATOM 534 C C . PRO A 1 149 ? -75.678 75.500 123.026 1.00 44.38 149 PRO B C 1
ATOM 535 O O . PRO A 1 149 ? -76.222 75.880 121.990 1.00 54.95 149 PRO B O 1
ATOM 539 N N . LEU A 1 150 ? -75.676 74.234 123.426 1.00 37.11 150 LEU B N 1
ATOM 540 C CA . LEU A 1 150 ? -76.347 73.189 122.668 1.00 31.97 150 LEU B CA 1
ATOM 541 C C . LEU A 1 150 ? -77.737 72.943 123.238 1.00 35.03 150 LEU B C 1
ATOM 542 O O . LEU A 1 150 ? -78.733 73.013 122.521 1.00 36.10 150 LEU B O 1
ATOM 547 N N . LEU A 1 151 ? -77.797 72.660 124.536 1.00 38.19 151 LEU B N 1
ATOM 548 C CA . LEU A 1 151 ? -79.071 72.440 125.208 1.00 32.15 151 LEU B CA 1
ATOM 549 C C . LEU A 1 151 ? -78.984 72.674 126.717 1.00 25.91 151 LEU B C 1
ATOM 550 O O . LEU A 1 151 ? -77.893 72.742 127.285 1.00 30.09 151 LEU B O 1
ATOM 555 N N . ASP A 1 152 ? -80.145 72.801 127.352 1.00 26.98 152 ASP B N 1
ATOM 556 C CA . ASP A 1 152 ? -80.237 72.928 128.801 1.00 25.12 152 ASP B CA 1
ATOM 557 C C . ASP A 1 152 ? -80.902 71.681 129.372 1.00 35.83 152 ASP B C 1
ATOM 558 O O . ASP A 1 152 ? -81.972 71.281 128.915 1.00 48.27 152 ASP B O 1
ATOM 563 N N . LEU A 1 153 ? -80.272 71.068 130.368 1.00 27.81 153 LEU B N 1
ATOM 564 C CA . LEU A 1 153 ? -80.802 69.840 130.953 1.00 29.18 153 LEU B CA 1
ATOM 565 C C . LEU A 1 153 ? -80.827 69.863 132.481 1.00 34.42 153 LEU B C 1
ATOM 566 O O . LEU A 1 153 ? -80.066 70.590 133.117 1.00 43.61 153 LEU B O 1
ATOM 571 N N . THR A 1 154 ? -81.716 69.060 133.057 1.00 31.83 154 THR B N 1
ATOM 572 C CA . THR A 1 154 ? -81.802 68.899 134.503 1.00 26.30 154 THR B CA 1
ATOM 573 C C . THR A 1 154 ? -81.199 67.554 134.894 1.00 30.48 154 THR B C 1
ATOM 574 O O . THR A 1 154 ? -81.514 66.529 134.293 1.00 36.36 154 THR B O 1
ATOM 578 N N . ILE A 1 155 ? -80.327 67.560 135.897 1.00 34.98 155 ILE B N 1
ATOM 579 C CA . ILE A 1 155 ? -79.639 66.345 136.319 1.00 33.24 155 ILE B CA 1
ATOM 580 C C . ILE A 1 155 ? -79.667 66.184 137.836 1.00 47.10 155 ILE B C 1
ATOM 581 O O . ILE A 1 155 ? -79.016 66.940 138.556 1.00 54.87 155 ILE B O 1
ATOM 586 N N . PRO A 1 156 ? -80.430 65.193 138.324 1.00 44.10 156 PRO B N 1
ATOM 587 C CA . PRO A 1 156 ? -80.641 64.938 139.754 1.00 59.22 156 PRO B CA 1
ATOM 588 C C . PRO A 1 156 ? -79.588 64.049 140.408 1.00 131.65 156 PRO B C 1
ATOM 589 O O . PRO A 1 156 ? -79.700 63.769 141.598 1.00 135.90 156 PRO B O 1
ATOM 593 N N . ASP A 1 157 ? -78.591 63.609 139.653 1.00 162.02 157 ASP B N 1
ATOM 594 C CA . ASP A 1 157 ? -77.623 62.656 140.181 1.00 162.53 157 ASP B CA 1
ATOM 595 C C . ASP A 1 157 ? -76.754 63.236 141.298 1.00 169.44 157 ASP B C 1
ATOM 596 O O . ASP A 1 157 ? -76.443 62.549 142.269 1.00 183.16 157 ASP B O 1
ATOM 601 N N . TRP A 1 158 ? -76.371 64.501 141.165 1.00 206.76 158 TRP B N 1
ATOM 602 C CA . TRP A 1 158 ? -75.386 65.082 142.074 1.00 115.40 158 TRP B CA 1
ATOM 603 C C . TRP A 1 158 ? -75.967 65.906 143.223 1.00 84.63 158 TRP B C 1
ATOM 604 O O . TRP A 1 158 ? -75.219 66.412 144.056 1.00 100.21 158 TRP B O 1
ATOM 615 N N . VAL A 1 159 ? -77.287 66.051 143.272 1.00 54.70 159 VAL B N 1
ATOM 616 C CA . VAL A 1 159 ? -77.900 66.896 144.299 1.00 65.77 159 VAL B CA 1
ATOM 617 C C . VAL A 1 159 ? -77.727 66.372 145.728 1.00 55.10 159 VAL B C 1
ATOM 618 O O . VAL A 1 159 ? -77.524 67.153 146.658 1.00 56.09 159 VAL B O 1
ATOM 622 N N . GLU A 1 160 ? -77.800 65.057 145.901 1.00 43.68 160 GLU B N 1
ATOM 623 C CA . GLU A 1 160 ? -77.655 64.460 147.226 1.00 47.85 160 GLU B CA 1
ATOM 624 C C . GLU A 1 160 ? -76.280 64.753 147.820 1.00 43.04 160 GLU B C 1
ATOM 625 O O . GLU A 1 160 ? -76.147 64.987 149.021 1.00 95.25 160 GLU B O 1
ATOM 631 N N . ALA A 1 161 ? -75.262 64.744 146.965 1.00 45.64 161 ALA B N 1
ATOM 632 C CA . ALA A 1 161 ? -73.892 65.011 147.386 1.00 37.65 161 ALA B CA 1
ATOM 633 C C . ALA A 1 161 ? -73.624 66.507 147.518 1.00 44.27 161 ALA B C 1
ATOM 634 O O . ALA A 1 161 ? -72.796 66.922 148.328 1.00 46.76 161 ALA B O 1
ATOM 636 N N . GLN A 1 162 ? -74.310 67.317 146.718 1.00 45.24 162 GLN B N 1
ATOM 637 C CA . GLN A 1 162 ? -74.175 68.761 146.839 1.00 34.38 162 GLN B CA 1
ATOM 638 C C . GLN A 1 162 ? -74.720 69.199 148.190 1.00 41.44 162 GLN B C 1
ATOM 639 O O . GLN A 1 162 ? -74.110 70.016 148.879 1.00 51.73 162 GLN B O 1
ATOM 645 N N . SER A 1 163 ? -75.873 68.650 148.563 1.00 38.02 163 SER B N 1
ATOM 646 C CA . SER A 1 163 ? -76.433 68.880 149.889 1.00 44.27 163 SER B CA 1
ATOM 647 C C . SER A 1 163 ? -75.374 68.554 150.925 1.00 52.64 163 SER B C 1
ATOM 648 O O . SER A 1 163 ? -75.110 69.338 151.835 1.00 51.91 163 SER B O 1
ATOM 651 N N . GLU A 1 164 ? -74.767 67.384 150.762 1.00 52.88 164 GLU B N 1
ATOM 652 C CA . GLU A 1 164 ? -73.731 66.900 151.661 1.00 50.85 164 GLU B CA 1
ATOM 653 C C . GLU A 1 164 ? -72.628 67.937 151.853 1.00 56.60 164 GLU B C 1
ATOM 654 O O . GLU A 1 164 ? -72.127 68.124 152.962 1.00 72.44 164 GLU B O 1
ATOM 660 N N . TYR A 1 165 ? -72.260 68.615 150.770 1.00 40.46 165 TYR B N 1
ATOM 661 C CA . TYR A 1 165 ? -71.226 69.644 150.823 1.00 30.20 165 TYR B CA 1
ATOM 662 C C . TYR A 1 165 ? -71.719 70.933 151.476 1.00 36.38 165 TYR B C 1
ATOM 663 O O . TYR A 1 165 ? -70.999 71.554 152.259 1.00 42.96 165 TYR B O 1
ATOM 672 N N . LEU A 1 166 ? -72.938 71.343 151.140 1.00 28.08 166 LEU B N 1
ATOM 673 C CA . LEU A 1 166 ? -73.511 72.559 151.706 1.00 42.52 166 LEU B CA 1
ATOM 674 C C . LEU A 1 166 ? -73.742 72.401 153.206 1.00 60.04 166 LEU B C 1
ATOM 675 O O . LEU A 1 166 ? -73.527 73.333 153.982 1.00 59.29 166 LEU B O 1
ATOM 680 N N . LEU A 1 167 ? -74.181 71.213 153.606 1.00 57.00 167 LEU B N 1
ATOM 681 C CA . LEU A 1 167 ? -74.378 70.903 155.014 1.00 57.56 167 LEU B CA 1
ATOM 682 C C . LEU A 1 167 ? -73.044 70.965 155.748 1.00 55.83 167 LEU B C 1
ATOM 683 O O . LEU A 1 167 ? -72.969 71.411 156.893 1.00 69.57 167 LEU B O 1
ATOM 688 N N . LEU A 1 168 ? -71.993 70.512 155.073 1.00 44.21 168 LEU B N 1
ATOM 689 C CA . LEU A 1 168 ? -70.650 70.516 155.634 1.00 43.61 168 LEU B CA 1
ATOM 690 C C . LEU A 1 168 ? -70.195 71.950 155.868 1.00 56.76 168 LEU B C 1
ATOM 691 O O . LEU A 1 168 ? -69.504 72.245 156.842 1.00 59.66 168 LEU B O 1
ATOM 696 N N . ARG A 1 169 ? -70.594 72.836 154.961 1.00 63.46 169 ARG B N 1
ATOM 697 C CA . ARG A 1 169 ? -70.214 74.242 155.025 1.00 58.36 169 ARG B CA 1
ATOM 698 C C . ARG A 1 169 ? -70.943 74.981 156.143 1.00 72.82 169 ARG B C 1
ATOM 699 O O . ARG A 1 169 ? -70.403 75.916 156.734 1.00 96.32 169 ARG B O 1
ATOM 707 N N . GLU A 1 170 ? -72.172 74.561 156.426 1.00 51.80 170 GLU B N 1
ATOM 708 C CA . GLU A 1 170 ? -72.956 75.171 157.494 1.00 67.83 170 GLU B CA 1
ATOM 709 C C . GLU A 1 170 ? -72.392 74.830 158.868 1.00 82.74 170 GLU B C 1
ATOM 710 O O . GLU A 1 170 ? -72.509 75.615 159.808 1.00 82.32 170 GLU B O 1
ATOM 716 N N . THR A 1 171 ? -71.780 73.655 158.978 1.00 83.28 171 THR B N 1
ATOM 717 C CA . THR A 1 171 ? -71.289 73.170 160.262 1.00 78.09 171 THR B CA 1
ATOM 718 C C . THR A 1 171 ? -69.763 73.128 160.316 1.00 88.23 171 THR B C 1
ATOM 719 O O . THR A 1 171 ? -69.181 72.360 161.082 1.00 94.79 171 THR B O 1
ATOM 723 N N . GLY A 1 172 ? -69.126 73.959 159.496 1.00 89.50 172 GLY B N 1
ATOM 724 C CA . GLY A 1 172 ? -67.679 74.079 159.476 1.00 83.13 172 GLY B CA 1
ATOM 725 C C . GLY A 1 172 ? -66.920 72.764 159.524 1.00 83.36 172 GLY B C 1
ATOM 726 O O . GLY A 1 172 ? -66.081 72.558 160.400 1.00 95.64 172 GLY B O 1
ATOM 727 N N . GLY A 1 173 ? -67.212 71.874 158.581 1.00 63.77 173 GLY B N 1
ATOM 728 C CA . GLY A 1 173 ? -66.504 70.610 158.490 1.00 54.97 173 GLY B CA 1
ATOM 729 C C . GLY A 1 173 ? -65.046 70.813 158.124 1.00 57.68 173 GLY B C 1
ATOM 730 O O . GLY A 1 173 ? -64.664 71.882 157.646 1.00 54.80 173 GLY B O 1
ATOM 731 N N . THR A 1 174 ? -64.231 69.786 158.350 1.00 65.41 174 THR B N 1
ATOM 732 C CA . THR A 1 174 ? -62.801 69.853 158.057 1.00 72.80 174 THR B CA 1
ATOM 733 C C . THR A 1 174 ? -62.554 70.299 156.621 1.00 69.88 174 THR B C 1
ATOM 734 O O . THR A 1 174 ? -63.407 70.126 155.753 1.00 79.59 174 THR B O 1
ATOM 738 N N . ALA A 1 175 ? -61.383 70.877 156.376 1.00 63.48 175 ALA B N 1
ATOM 739 C CA . ALA A 1 175 ? -61.005 71.278 155.029 1.00 52.69 175 ALA B CA 1
ATOM 740 C C . ALA A 1 175 ? -60.835 70.057 154.131 1.00 60.55 175 ALA B C 1
ATOM 741 O O . ALA A 1 175 ? -61.065 70.126 152.925 1.00 58.58 175 ALA B O 1
ATOM 743 N N . THR A 1 176 ? -60.434 68.937 154.726 1.00 67.46 176 THR B N 1
ATOM 744 C CA . THR A 1 176 ? -60.187 67.720 153.960 1.00 73.93 176 THR B CA 1
ATOM 745 C C . THR A 1 176 ? -61.469 66.914 153.768 1.00 73.38 176 THR B C 1
ATOM 746 O O . THR A 1 176 ? -61.545 66.056 152.888 1.00 65.99 176 THR B O 1
ATOM 750 N N . GLN A 1 177 ? -62.471 67.190 154.598 1.00 68.92 177 GLN B N 1
ATOM 751 C CA . GLN A 1 177 ? -63.784 66.580 154.428 1.00 64.97 177 GLN B CA 1
ATOM 752 C C . GLN A 1 177 ? -64.479 67.235 153.246 1.00 67.08 177 GLN B C 1
ATOM 753 O O . GLN A 1 177 ? -65.255 66.599 152.531 1.00 73.56 177 GLN B O 1
ATOM 759 N N . THR A 1 178 ? -64.190 68.517 153.050 1.00 60.15 178 THR B N 1
ATOM 760 C CA . THR A 1 178 ? -64.793 69.293 151.976 1.00 59.07 178 THR B CA 1
ATOM 761 C C . THR A 1 178 ? -64.141 68.958 150.637 1.00 66.41 178 THR B C 1
ATOM 762 O O . THR A 1 178 ? -64.829 68.702 149.648 1.00 62.73 178 THR B O 1
ATOM 766 N N . GLU A 1 179 ? -62.812 68.959 150.608 1.00 59.97 179 GLU B N 1
ATOM 767 C CA . GLU A 1 179 ? -62.082 68.541 149.418 1.00 51.37 179 GLU B CA 1
ATOM 768 C C . GLU A 1 179 ? -62.547 67.150 149.000 1.00 43.22 179 GLU B C 1
ATOM 769 O O . GLU A 1 179 ? -62.563 66.817 147.816 1.00 38.50 179 GLU B O 1
ATOM 775 N N . GLY A 1 180 ? -62.932 66.347 149.987 1.00 44.33 180 GLY B N 1
ATOM 776 C CA . GLY A 1 180 ? -63.393 64.993 149.745 1.00 37.95 180 GLY B CA 1
ATOM 777 C C . GLY A 1 180 ? -64.730 64.937 149.034 1.00 35.70 180 GLY B C 1
ATOM 778 O O . GLY A 1 180 ? -64.861 64.293 147.995 1.00 33.16 180 GLY B O 1
ATOM 779 N N . ILE A 1 181 ? -65.731 65.609 149.595 1.00 34.43 181 ILE B N 1
ATOM 780 C CA . ILE A 1 181 ? -67.048 65.655 148.973 1.00 27.72 181 ILE B CA 1
ATOM 781 C C . ILE A 1 181 ? -66.959 66.305 147.594 1.00 41.99 181 ILE B C 1
ATOM 782 O O . ILE A 1 181 ? -67.688 65.935 146.674 1.00 51.71 181 ILE B O 1
ATOM 787 N N . LEU A 1 182 ? -66.054 67.268 147.454 1.00 43.90 182 LEU B N 1
ATOM 788 C CA . LEU A 1 182 ? -65.827 67.923 146.171 1.00 34.44 182 LEU B CA 1
ATOM 789 C C . LEU A 1 182 ? -65.198 66.971 145.160 1.00 35.83 182 LEU B C 1
ATOM 790 O O . LEU A 1 182 ? -65.505 67.028 143.971 1.00 46.02 182 LEU B O 1
ATOM 795 N N . GLU A 1 183 ? -64.316 66.100 145.637 1.00 46.41 183 GLU B N 1
ATOM 796 C CA . GLU A 1 183 ? -63.675 65.117 144.770 1.00 53.97 183 GLU B CA 1
ATOM 797 C C . GLU A 1 183 ? -64.635 64.014 144.343 1.00 54.18 183 GLU B C 1
ATOM 798 O O . GLU A 1 183 ? -64.515 63.472 143.247 1.00 67.90 183 GLU B O 1
ATOM 804 N N . ARG A 1 184 ? -65.585 63.681 145.211 1.00 38.02 184 ARG B N 1
ATOM 805 C CA . ARG A 1 184 ? -66.577 62.668 144.878 1.00 41.19 184 ARG B CA 1
ATOM 806 C C . ARG A 1 184 ? -67.562 63.216 143.850 1.00 46.62 184 ARG B C 1
ATOM 807 O O . ARG A 1 184 ? -68.177 62.460 143.099 1.00 38.48 184 ARG B O 1
ATOM 815 N N . LEU A 1 185 ? -67.701 64.537 143.819 1.00 38.90 185 LEU B N 1
ATOM 816 C CA . LEU A 1 185 ? -68.546 65.194 142.829 1.00 30.15 185 LEU B CA 1
ATOM 817 C C . LEU A 1 185 ? -67.937 65.115 141.437 1.00 33.02 185 LEU B C 1
ATOM 818 O O . LEU A 1 185 ? -68.599 64.704 140.487 1.00 39.50 185 LEU B O 1
ATOM 823 N N . ARG A 1 186 ? -66.674 65.511 141.316 1.00 32.65 186 ARG B N 1
ATOM 824 C CA . ARG A 1 186 ? -66.025 65.523 140.013 1.00 38.60 186 ARG B CA 1
ATOM 825 C C . ARG A 1 186 ? -65.807 64.101 139.503 1.00 41.07 186 ARG B C 1
ATOM 826 O O . ARG A 1 186 ? -65.805 63.863 138.296 1.00 50.96 186 ARG B O 1
ATOM 834 N N . LEU A 1 187 ? -65.628 63.158 140.426 1.00 36.34 187 LEU B N 1
ATOM 835 C CA . LEU A 1 187 ? -65.545 61.747 140.066 1.00 35.05 187 LEU B CA 1
ATOM 836 C C . LEU A 1 187 ? -66.914 61.250 139.618 1.00 41.64 187 LEU B C 1
ATOM 837 O O . LEU A 1 187 ? -67.020 60.333 138.803 1.00 36.85 187 LEU B O 1
ATOM 842 N N . ALA A 1 188 ? -67.961 61.864 140.162 1.00 48.24 188 ALA B N 1
ATOM 843 C CA . ALA A 1 188 ? -69.329 61.537 139.784 1.00 35.29 188 ALA B CA 1
ATOM 844 C C . ALA A 1 188 ? -69.646 62.091 138.401 1.00 37.95 188 ALA B C 1
ATOM 845 O O . ALA A 1 188 ? -70.713 61.827 137.845 1.00 45.79 188 ALA B O 1
ATOM 847 N N . GLY A 1 189 ? -68.718 62.870 137.856 1.00 30.06 189 GLY B N 1
ATOM 848 C CA . GLY A 1 189 ? -68.851 63.377 136.504 1.00 34.42 189 GLY B CA 1
ATOM 849 C C . GLY A 1 189 ? -69.229 64.841 136.405 1.00 32.87 189 GLY B C 1
ATOM 850 O O . GLY A 1 189 ? -69.121 65.437 135.334 1.00 33.64 189 GLY B O 1
ATOM 851 N N . MET A 1 190 ? -69.676 65.423 137.514 1.00 28.35 190 MET B N 1
ATOM 852 C CA . MET A 1 190 ? -70.089 66.825 137.523 1.00 22.37 190 MET B CA 1
ATOM 853 C C . MET A 1 190 ? -68.952 67.734 137.059 1.00 18.15 190 MET B C 1
ATOM 854 O O . MET A 1 190 ? -67.875 67.741 137.650 1.00 34.10 190 MET B O 1
ATOM 859 N N . PRO A 1 191 ? -69.195 68.501 135.986 1.00 29.98 191 PRO B N 1
ATOM 860 C CA . PRO A 1 191 ? -68.186 69.357 135.351 1.00 37.20 191 PRO B CA 1
ATOM 861 C C . PRO A 1 191 ? -67.533 70.326 136.330 1.00 45.33 191 PRO B C 1
ATOM 862 O O . PRO A 1 191 ? -68.218 70.918 137.163 1.00 42.50 191 PRO B O 1
ATOM 866 N N . GLU A 1 192 ? -66.219 70.488 136.214 1.00 44.11 192 GLU B N 1
ATOM 867 C CA . GLU A 1 192 ? -65.460 71.361 137.105 1.00 45.06 192 GLU B CA 1
ATOM 868 C C . GLU A 1 192 ? -66.017 72.784 137.159 1.00 45.31 192 GLU B C 1
ATOM 869 O O . GLU A 1 192 ? -65.987 73.428 138.207 1.00 56.94 192 GLU B O 1
ATOM 875 N N . ALA A 1 193 ? -66.526 73.269 136.032 1.00 46.70 193 ALA B N 1
ATOM 876 C CA . ALA A 1 193 ? -67.098 74.611 135.972 1.00 36.16 193 ALA B CA 1
ATOM 877 C C . ALA A 1 193 ? -68.380 74.699 136.792 1.00 29.73 193 ALA B C 1
ATOM 878 O O . ALA A 1 193 ? -68.659 75.719 137.420 1.00 41.77 193 ALA B O 1
ATOM 880 N N . ASP A 1 194 ? -69.156 73.620 136.782 1.00 32.10 194 ASP B N 1
ATOM 881 C CA . ASP A 1 194 ? -70.407 73.562 137.529 1.00 39.00 194 ASP B CA 1
ATOM 882 C C . ASP A 1 194 ? -70.154 73.427 139.028 1.00 46.09 194 ASP B C 1
ATOM 883 O O . ASP A 1 194 ? -70.913 73.949 139.844 1.00 51.97 194 ASP B O 1
ATOM 888 N N . ILE A 1 195 ? -69.080 72.729 139.386 1.00 42.75 195 ILE B N 1
ATOM 889 C CA . ILE A 1 195 ? -68.685 72.603 140.783 1.00 42.23 195 ILE B CA 1
ATOM 890 C C . ILE A 1 195 ? -68.374 73.981 141.359 1.00 43.13 195 ILE B C 1
ATOM 891 O O . ILE A 1 195 ? -68.709 74.276 142.508 1.00 23.83 195 ILE B O 1
ATOM 896 N N . ARG A 1 196 ? -67.735 74.821 140.549 1.00 35.15 196 ARG B N 1
ATOM 897 C CA . ARG A 1 196 ? -67.406 76.184 140.9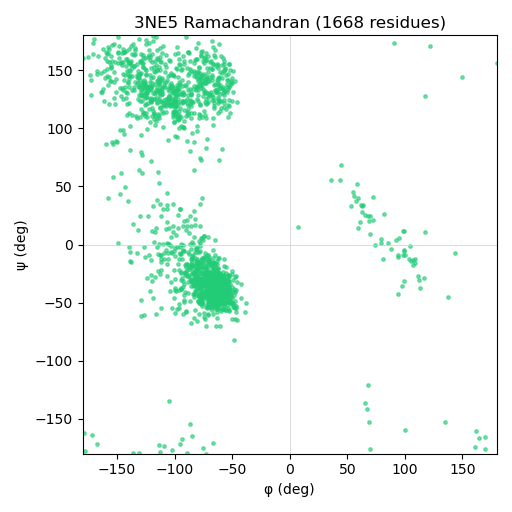54 1.00 32.95 196 ARG B CA 1
ATOM 898 C C . ARG A 1 196 ? -68.663 77.001 141.225 1.00 46.92 196 ARG B C 1
ATOM 899 O O . ARG A 1 196 ? -68.716 77.772 142.184 1.00 52.51 196 ARG B O 1
ATOM 907 N N . ARG A 1 197 ? -69.674 76.830 140.380 1.00 38.91 197 ARG B N 1
ATOM 908 C CA . ARG A 1 197 ? -70.953 77.492 140.596 1.00 43.30 197 ARG B CA 1
ATOM 909 C C . ARG A 1 197 ? -71.573 77.026 141.906 1.00 44.80 197 ARG B C 1
ATOM 910 O O . ARG A 1 197 ? -72.287 77.778 142.566 1.00 52.31 197 ARG B O 1
ATOM 918 N N . LEU A 1 198 ? -71.292 75.784 142.286 1.00 42.85 198 LEU B N 1
ATOM 919 C CA . LEU A 1 198 ? -71.793 75.252 143.547 1.00 36.83 198 LEU B CA 1
ATOM 920 C C . LEU A 1 198 ? -71.221 76.021 144.733 1.00 39.31 198 LEU B C 1
ATOM 921 O O . LEU A 1 198 ? -71.971 76.533 145.564 1.00 54.58 198 LEU B O 1
ATOM 926 N N . ILE A 1 199 ? -69.897 76.111 144.807 1.00 26.36 199 ILE B N 1
ATOM 927 C CA . ILE A 1 199 ? -69.263 76.774 145.939 1.00 32.23 199 ILE B CA 1
ATOM 928 C C . ILE A 1 199 ? -69.552 78.269 145.942 1.00 30.02 199 ILE B C 1
ATOM 929 O O . ILE A 1 199 ? -69.810 78.856 146.990 1.00 40.84 199 ILE B O 1
ATOM 934 N N . ALA A 1 200 ? -69.523 78.877 144.763 1.00 30.18 200 ALA B N 1
ATOM 935 C CA . ALA A 1 200 ? -69.726 80.314 144.648 1.00 41.24 200 ALA B CA 1
ATOM 936 C C . ALA A 1 200 ? -71.121 80.756 145.081 1.00 40.29 200 ALA B C 1
ATOM 937 O O . ALA A 1 200 ? -71.274 81.788 145.728 1.00 34.28 200 ALA B O 1
ATOM 939 N N . THR A 1 201 ? -72.136 79.976 144.722 1.00 27.37 201 THR B N 1
ATOM 940 C CA . THR A 1 201 ? -73.517 80.354 145.009 1.00 30.63 201 THR B CA 1
ATOM 941 C C . THR A 1 201 ? -74.038 79.713 146.287 1.00 30.47 201 THR B C 1
ATOM 942 O O . THR A 1 201 ? -74.991 80.203 146.891 1.00 47.57 201 THR B O 1
ATOM 946 N N . GLN A 1 202 ? -73.409 78.618 146.693 1.00 33.51 202 GLN B N 1
ATOM 947 C CA . GLN A 1 202 ? -73.839 77.884 147.874 1.00 42.85 202 GLN B CA 1
ATOM 948 C C . GLN A 1 202 ? -75.249 77.335 147.698 1.00 36.47 202 GLN B C 1
ATOM 949 O O . GLN A 1 202 ? -75.978 77.152 148.669 1.00 32.74 202 GLN B O 1
ATOM 955 N N . LYS A 1 203 ? -75.628 77.072 146.452 1.00 39.12 203 LYS B N 1
ATOM 956 C CA . LYS A 1 203 ? -76.921 76.461 146.170 1.00 38.03 203 LYS B CA 1
ATOM 957 C C . LYS A 1 203 ? -76.753 75.275 145.228 1.00 37.59 203 LYS B C 1
ATOM 958 O O . LYS A 1 203 ? -75.887 75.279 144.353 1.00 73.09 203 LYS B O 1
ATOM 964 N N . ILE A 1 204 ? -77.584 74.256 145.422 1.00 42.87 204 ILE B N 1
ATOM 965 C CA . ILE A 1 204 ? -77.507 73.037 144.627 1.00 45.13 204 ILE B CA 1
ATOM 966 C C . ILE A 1 204 ? -77.815 73.308 143.159 1.00 44.42 204 ILE B C 1
ATOM 967 O O . ILE A 1 204 ? -78.811 73.953 142.831 1.00 45.83 204 ILE B O 1
ATOM 972 N N . GLN A 1 205 ? -76.954 72.809 142.280 1.00 29.72 205 GLN B N 1
ATOM 973 C CA . GLN A 1 205 ? -77.135 72.978 140.845 1.00 40.12 205 GLN B CA 1
ATOM 974 C C . GLN A 1 205 ? -77.891 71.791 140.261 1.00 36.78 205 GLN B C 1
ATOM 975 O O . GLN A 1 205 ? -77.456 70.647 140.386 1.00 41.73 205 GLN B O 1
ATOM 981 N N . THR A 1 206 ? -79.023 72.067 139.622 1.00 39.73 206 THR B N 1
ATOM 982 C CA . THR A 1 206 ? -79.814 71.020 138.985 1.00 43.48 206 THR B CA 1
ATOM 983 C C . THR A 1 206 ? -79.945 71.274 137.485 1.00 50.53 206 THR B C 1
ATOM 984 O O . THR A 1 206 ? -80.032 70.337 136.693 1.00 57.01 206 THR B O 1
ATOM 988 N N . ARG A 1 207 ? -79.957 72.548 137.106 1.00 45.15 207 ARG B N 1
ATOM 989 C CA . ARG A 1 207 ? -80.065 72.940 135.704 1.00 34.67 207 ARG B CA 1
ATOM 990 C C . ARG A 1 207 ? -78.693 73.274 135.127 1.00 32.52 207 ARG B C 1
ATOM 991 O O . ARG A 1 207 ? -78.018 74.188 135.600 1.00 27.84 207 ARG B O 1
ATOM 999 N N . PHE A 1 208 ? -78.286 72.533 134.102 1.00 28.55 208 PHE B N 1
ATOM 1000 C CA . PHE A 1 208 ? -76.980 72.741 133.486 1.00 30.47 208 PHE B CA 1
ATOM 1001 C C . PHE A 1 208 ? -77.105 73.128 132.016 1.00 41.90 208 PHE B C 1
ATOM 1002 O O . PHE A 1 208 ? -78.203 73.143 131.461 1.00 53.89 208 PHE B O 1
ATOM 1010 N N . THR A 1 209 ? -75.973 73.440 131.392 1.00 41.73 209 THR B N 1
ATOM 1011 C CA . THR A 1 209 ? -75.953 73.845 129.990 1.00 32.24 209 THR B CA 1
ATOM 1012 C C . THR A 1 209 ? -74.740 73.273 129.267 1.00 30.68 209 THR B C 1
ATOM 1013 O O . THR A 1 209 ? -73.607 73.668 129.539 1.00 44.90 209 THR B O 1
ATOM 1017 N N . LEU A 1 210 ? -74.979 72.349 128.343 1.00 40.54 210 LEU B N 1
ATOM 1018 C CA . LEU A 1 210 ? -73.900 71.779 127.545 1.00 33.15 210 LEU B CA 1
ATOM 1019 C C . LEU A 1 210 ? -73.553 72.704 126.387 1.00 36.51 210 LEU B C 1
ATOM 1020 O O . LEU A 1 210 ? -74.439 73.183 125.681 1.00 44.51 210 LEU B O 1
ATOM 1025 N N . LYS A 1 211 ? -72.262 72.955 126.193 1.00 33.60 211 LYS B N 1
ATOM 1026 C CA . LYS A 1 211 ? -71.812 73.826 125.113 1.00 34.02 211 LYS B CA 1
ATOM 1027 C C . LYS A 1 211 ? -70.834 73.121 124.175 1.00 39.22 211 LYS B C 1
ATOM 1028 O O . LYS A 1 211 ? -70.235 72.105 124.530 1.00 55.53 211 LYS B O 1
ATOM 1034 N N . ALA A 1 212 ? -70.677 73.674 122.977 1.00 28.34 212 ALA B N 1
ATOM 1035 C CA . ALA A 1 212 ? -69.726 73.153 122.004 1.00 24.61 212 ALA B CA 1
ATOM 1036 C C . ALA A 1 212 ? -68.298 73.328 122.507 1.00 22.30 212 ALA B C 1
ATOM 1037 O O . ALA A 1 212 ? -67.882 74.440 122.832 1.00 31.28 212 ALA B O 1
ATOM 1039 N N . PRO A 1 213 ? -67.542 72.224 122.579 1.00 21.26 213 PRO B N 1
ATOM 1040 C CA . PRO A 1 213 ? -66.148 72.240 123.036 1.00 23.38 213 PRO B CA 1
ATOM 1041 C C . PRO A 1 213 ? -65.195 72.836 122.003 1.00 38.13 213 PRO B C 1
ATOM 1042 O O . PRO A 1 213 ? -64.132 73.334 122.372 1.00 45.36 213 PRO B O 1
ATOM 1046 N N . ILE A 1 214 ? -65.567 72.778 120.728 1.00 53.96 214 ILE B N 1
ATOM 1047 C CA . ILE A 1 214 ? -64.687 73.244 119.663 1.00 45.62 214 ILE B CA 1
ATOM 1048 C C . ILE A 1 214 ? -65.453 73.913 118.530 1.00 37.07 214 ILE B C 1
ATOM 1049 O O . ILE A 1 214 ? -66.671 73.790 118.433 1.00 50.92 214 ILE B O 1
ATOM 1054 N N . ASP A 1 215 ? -64.724 74.622 117.675 1.00 33.53 215 ASP B N 1
ATOM 1055 C CA . ASP A 1 215 ? -65.287 75.160 116.446 1.00 26.66 215 ASP B CA 1
ATOM 1056 C C . ASP A 1 215 ? -65.515 74.004 115.481 1.00 35.87 215 ASP B C 1
ATOM 1057 O O . ASP A 1 215 ? -64.712 73.074 115.422 1.00 35.84 215 ASP B O 1
ATOM 1062 N N . GLY A 1 216 ? -66.607 74.051 114.727 1.00 35.90 216 GLY B N 1
ATOM 1063 C CA . GLY A 1 216 ? -66.880 73.002 113.764 1.00 30.46 216 GLY B CA 1
ATOM 1064 C C . GLY A 1 216 ? -68.302 72.952 113.243 1.00 40.63 216 GLY B C 1
ATOM 1065 O O . GLY A 1 216 ? -69.081 73.887 113.423 1.00 45.02 216 GLY B O 1
ATOM 1066 N N . VAL A 1 217 ? -68.632 71.843 112.589 1.00 31.26 217 VAL B N 1
ATOM 1067 C CA . VAL A 1 217 ? -69.952 71.650 112.007 1.00 23.81 217 VAL B CA 1
ATOM 1068 C C . VAL A 1 217 ? -70.686 70.524 112.726 1.00 28.77 217 VAL B C 1
ATOM 1069 O O . VAL A 1 217 ? -70.125 69.451 112.947 1.00 27.93 217 VAL B O 1
ATOM 1073 N N . ILE A 1 218 ? -71.937 70.775 113.098 1.00 14.64 218 ILE B N 1
ATOM 1074 C CA . ILE A 1 218 ? -72.753 69.750 113.733 1.00 22.27 218 ILE B CA 1
ATOM 1075 C C . ILE A 1 218 ? -73.158 68.707 112.700 1.00 31.01 218 ILE B C 1
ATOM 1076 O O . ILE A 1 218 ? -73.971 68.976 111.817 1.00 31.67 218 ILE B O 1
ATOM 1081 N N . THR A 1 219 ? -72.583 67.516 112.805 1.00 36.24 219 THR B N 1
ATOM 1082 C CA . THR A 1 219 ? -72.904 66.444 111.874 1.00 31.06 219 THR B CA 1
ATOM 1083 C C . THR A 1 219 ? -73.904 65.466 112.490 1.00 31.34 219 THR B C 1
ATOM 1084 O O . THR A 1 219 ? -74.443 64.601 111.802 1.00 38.81 219 THR B O 1
ATOM 1088 N N . ALA A 1 220 ? -74.145 65.616 113.791 1.00 33.69 220 ALA B N 1
ATOM 1089 C CA . ALA A 1 220 ? -75.146 64.821 114.499 1.00 38.36 220 ALA B CA 1
ATOM 1090 C C . ALA A 1 220 ? -75.721 65.600 115.680 1.00 37.42 220 ALA B C 1
ATOM 1091 O O . ALA A 1 220 ? -75.005 66.337 116.359 1.00 29.42 220 ALA B O 1
ATOM 1093 N N . PHE A 1 221 ? -77.019 65.435 115.907 1.00 28.02 221 PHE B N 1
ATOM 1094 C CA . PHE A 1 221 ? -77.739 66.194 116.917 1.00 14.63 221 PHE B CA 1
ATOM 1095 C C . PHE A 1 221 ? -79.012 65.423 117.249 1.00 25.19 221 PHE B C 1
ATOM 1096 O O . PHE A 1 221 ? -80.065 65.669 116.654 1.00 33.83 221 PHE B O 1
ATOM 1104 N N . ASP A 1 222 ? -78.894 64.487 118.186 1.00 40.63 222 ASP B N 1
ATOM 1105 C CA . ASP A 1 222 ? -79.909 63.480 118.401 1.00 42.04 222 ASP B CA 1
ATOM 1106 C C . ASP A 1 222 ? -80.964 63.829 119.448 1.00 42.69 222 ASP B C 1
ATOM 1107 O O . ASP A 1 222 ? -81.923 63.077 119.639 1.00 46.53 222 ASP B O 1
ATOM 1112 N N . LEU A 1 223 ? -80.795 64.966 120.114 1.00 46.72 223 LEU B N 1
ATOM 1113 C CA . LEU A 1 223 ? -81.704 65.354 121.195 1.00 43.28 223 LEU B CA 1
ATOM 1114 C C . LEU A 1 223 ? -82.526 66.615 120.850 1.00 35.06 223 LEU B C 1
ATOM 1115 O O . LEU A 1 223 ? -81.967 67.640 120.467 1.00 47.68 223 LEU B O 1
ATOM 1120 N N . ARG A 1 224 ? -83.852 66.514 120.942 1.00 24.85 224 ARG B N 1
ATOM 1121 C CA . ARG A 1 224 ? -84.732 67.667 120.762 1.00 21.22 224 ARG B CA 1
ATOM 1122 C C . ARG A 1 224 ? -85.592 67.865 122.026 1.00 32.34 224 ARG B C 1
ATOM 1123 O O . ARG A 1 224 ? -85.591 67.029 122.934 1.00 32.76 224 ARG B O 1
ATOM 1131 N N . ALA A 1 225 ? -86.348 68.957 122.073 1.00 32.98 225 ALA B N 1
ATOM 1132 C CA . ALA A 1 225 ? -87.109 69.313 123.268 1.00 23.79 225 ALA B CA 1
ATOM 1133 C C . ALA A 1 225 ? -88.136 68.254 123.658 1.00 38.70 225 ALA B C 1
ATOM 1134 O O . ALA A 1 225 ? -88.689 67.560 122.807 1.00 28.26 225 ALA B O 1
ATOM 1136 N N . GLY A 1 226 ? -88.383 68.141 124.958 1.00 38.60 226 GLY B N 1
ATOM 1137 C CA . GLY A 1 226 ? -89.382 67.221 125.469 1.00 35.60 226 GLY B CA 1
ATOM 1138 C C . GLY A 1 226 ? -88.853 65.817 125.680 1.00 39.82 226 GLY B C 1
ATOM 1139 O O . GLY A 1 226 ? -89.590 64.917 126.085 1.00 41.14 226 GLY B O 1
ATOM 1140 N N . MET A 1 227 ? -87.566 65.632 125.409 1.00 20.17 227 MET B N 1
ATOM 1141 C CA . MET A 1 227 ? -86.949 64.318 125.525 1.00 25.99 227 MET B CA 1
ATOM 1142 C C . MET A 1 227 ? -86.214 64.125 126.844 1.00 21.69 227 MET B C 1
ATOM 1143 O O . MET A 1 227 ? -85.729 65.079 127.449 1.00 29.96 227 MET B O 1
ATOM 1148 N N . ASN A 1 228 ? -86.148 62.875 127.286 1.00 31.38 228 ASN B N 1
ATOM 1149 C CA . ASN A 1 228 ? -85.249 62.493 128.357 1.00 23.21 228 ASN B CA 1
ATOM 1150 C C . ASN A 1 228 ? -83.857 62.391 127.757 1.00 25.89 228 ASN B C 1
ATOM 1151 O O . ASN A 1 228 ? -83.710 62.316 126.537 1.00 41.96 228 ASN B O 1
ATOM 1156 N N . ILE A 1 229 ? -82.833 62.391 128.601 1.00 25.56 229 ILE B N 1
ATOM 1157 C CA . ILE A 1 229 ? -81.471 62.262 128.103 1.00 28.68 229 ILE B CA 1
ATOM 1158 C C . ILE A 1 229 ? -80.703 61.172 128.840 1.00 33.09 229 ILE B C 1
ATOM 1159 O O . ILE A 1 229 ? -80.734 61.093 130.067 1.00 39.43 229 ILE B O 1
ATOM 1164 N N . ALA A 1 230 ? -80.025 60.325 128.075 1.00 27.45 230 ALA B N 1
ATOM 1165 C CA . ALA A 1 230 ? -79.213 59.256 128.637 1.00 27.52 230 ALA B CA 1
ATOM 1166 C C . ALA A 1 230 ? -77.739 59.557 128.403 1.00 38.79 230 ALA B C 1
ATOM 1167 O O . ALA A 1 230 ? -77.398 60.478 127.663 1.00 49.18 230 ALA B O 1
ATOM 1169 N N . LYS A 1 231 ? -76.867 58.772 129.026 1.00 27.95 231 LYS B N 1
ATOM 1170 C CA . LYS A 1 231 ? -75.434 59.022 128.946 1.00 26.00 231 LYS B CA 1
ATOM 1171 C C . LYS A 1 231 ? -74.829 58.522 127.639 1.00 28.89 231 LYS B C 1
ATOM 1172 O O . LYS A 1 231 ? -73.712 58.898 127.282 1.00 33.17 231 LYS B O 1
ATOM 1178 N N . ASP A 1 232 ? -75.563 57.674 126.928 1.00 28.92 232 ASP B N 1
ATOM 1179 C CA . ASP A 1 232 ? -75.073 57.130 125.665 1.00 38.13 232 ASP B CA 1
ATOM 1180 C C . ASP A 1 232 ? -75.662 57.860 124.459 1.00 32.20 232 ASP B C 1
ATOM 1181 O O . ASP A 1 232 ? -75.311 57.570 123.318 1.00 44.06 232 ASP B O 1
ATOM 1186 N N . ASN A 1 233 ? -76.559 58.806 124.719 1.00 40.29 233 ASN B N 1
ATOM 1187 C CA . ASN A 1 233 ? -77.113 59.646 123.663 1.00 39.36 233 ASN B CA 1
ATOM 1188 C C . ASN A 1 233 ? -76.092 60.700 123.252 1.00 36.81 233 ASN B C 1
ATOM 1189 O O . ASN A 1 233 ? -75.327 61.182 124.085 1.00 44.63 233 ASN B O 1
ATOM 1194 N N . VAL A 1 234 ? -76.074 61.068 121.975 1.00 25.34 234 VAL B N 1
ATOM 1195 C CA . VAL A 1 234 ? -75.186 62.141 121.538 1.00 29.29 234 VAL B CA 1
ATOM 1196 C C . VAL A 1 234 ? -75.986 63.424 121.334 1.00 30.13 234 VAL B C 1
ATOM 1197 O O . VAL A 1 234 ? -76.926 63.467 120.540 1.00 30.31 234 VAL B O 1
ATOM 1201 N N . VAL A 1 235 ? -75.631 64.463 122.080 1.00 17.36 235 VAL B N 1
ATOM 1202 C CA . VAL A 1 235 ? -76.332 65.731 121.958 1.00 34.05 235 VAL B CA 1
ATOM 1203 C C . VAL A 1 235 ? -75.797 66.485 120.748 1.00 22.83 235 VAL B C 1
ATOM 1204 O O . VAL A 1 235 ? -76.521 67.245 120.104 1.00 38.41 235 VAL B O 1
ATOM 1208 N N . ALA A 1 236 ? -74.528 66.252 120.433 1.00 15.36 236 ALA B N 1
ATOM 1209 C CA . ALA A 1 236 ? -73.874 66.957 119.338 1.00 21.13 236 ALA B CA 1
ATOM 1210 C C . ALA A 1 236 ? -72.586 66.272 118.901 1.00 26.11 236 ALA B C 1
ATOM 1211 O O . ALA A 1 236 ? -71.742 65.926 119.723 1.00 29.41 236 ALA B O 1
ATOM 1213 N N . LYS A 1 237 ? -72.454 66.077 117.596 1.00 37.80 237 LYS B N 1
ATOM 1214 C CA . LYS A 1 237 ? -71.225 65.584 116.998 1.00 31.24 237 LYS B CA 1
ATOM 1215 C C . LYS A 1 237 ? -70.663 66.748 116.202 1.00 25.35 237 LYS B C 1
ATOM 1216 O O . LYS A 1 237 ? -71.273 67.195 115.234 1.00 57.02 237 LYS B O 1
ATOM 1222 N N . ILE A 1 238 ? -69.510 67.253 116.617 1.00 14.86 238 ILE B N 1
ATOM 1223 C CA . ILE A 1 238 ? -68.957 68.459 116.015 1.00 20.85 238 ILE B CA 1
ATOM 1224 C C . ILE A 1 238 ? -67.584 68.201 115.413 1.00 24.45 238 ILE B C 1
ATOM 1225 O O . ILE A 1 238 ? -66.677 67.728 116.095 1.00 34.67 238 ILE B O 1
ATOM 1230 N N . GLN A 1 239 ? -67.437 68.516 114.130 1.00 26.64 239 GLN B N 1
ATOM 1231 C CA . GLN A 1 239 ? -66.186 68.273 113.425 1.00 31.70 239 GLN B CA 1
ATOM 1232 C C . GLN A 1 239 ? -65.643 69.560 112.818 1.00 26.43 239 GLN B C 1
ATOM 1233 O O . GLN A 1 239 ? -66.389 70.330 112.217 1.00 36.20 239 GLN B O 1
ATOM 1239 N N . GLY A 1 240 ? -64.343 69.786 112.973 1.00 13.82 240 GLY B N 1
ATOM 1240 C CA . GLY A 1 240 ? -63.714 71.000 112.483 1.00 52.64 240 GLY B CA 1
ATOM 1241 C C . GLY A 1 240 ? -63.109 70.861 111.099 1.00 49.68 240 GLY B C 1
ATOM 1242 O O . GLY A 1 240 ? -62.662 69.784 110.712 1.00 45.01 240 GLY B O 1
ATOM 1243 N N . MET A 1 241 ? -63.087 71.959 110.352 1.00 46.94 241 MET B N 1
ATOM 1244 C CA . MET A 1 241 ? -62.542 71.937 109.000 1.00 32.48 241 MET B CA 1
ATOM 1245 C C . MET A 1 241 ? -61.638 73.124 108.672 1.00 41.18 241 MET B C 1
ATOM 1246 O O . MET A 1 241 ? -61.383 73.401 107.502 1.00 51.29 241 MET B O 1
ATOM 1251 N N . ASP A 1 242 ? -61.147 73.823 109.692 1.00 75.13 242 ASP B N 1
ATOM 1252 C CA . ASP A 1 242 ? -60.211 74.916 109.439 1.00 94.12 242 ASP B CA 1
ATOM 1253 C C . ASP A 1 242 ? -58.906 74.372 108.874 1.00 114.62 242 ASP B C 1
ATOM 1254 O O . ASP A 1 242 ? -58.503 74.746 107.779 1.00 148.41 242 ASP B O 1
ATOM 1259 N N . PRO A 1 243 ? -58.223 73.504 109.627 1.00 56.85 243 PRO B N 1
ATOM 1260 C CA . PRO A 1 243 ? -57.179 72.751 108.936 1.00 41.96 243 PRO B CA 1
ATOM 1261 C C . PRO A 1 243 ? -57.893 71.625 108.207 1.00 47.30 243 PRO B C 1
ATOM 1262 O O . PRO A 1 243 ? -58.218 70.610 108.816 1.00 61.51 243 PRO B O 1
ATOM 1266 N N . VAL A 1 244 ? -58.170 71.819 106.924 1.00 38.95 244 VAL B N 1
ATOM 1267 C CA . VAL A 1 244 ? -59.005 70.880 106.189 1.00 29.26 244 VAL B CA 1
ATOM 1268 C C . VAL A 1 244 ? -58.233 69.638 105.766 1.00 31.35 244 VAL B C 1
ATOM 1269 O O . VAL A 1 244 ? -57.020 69.682 105.582 1.00 35.31 244 VAL B O 1
ATOM 1273 N N . TRP A 1 245 ? -58.947 68.529 105.620 1.00 30.65 245 TRP B N 1
ATOM 1274 C CA . TRP A 1 245 ? -58.336 67.280 105.185 1.00 31.01 245 TRP B CA 1
ATOM 1275 C C . TRP A 1 245 ? -58.682 66.965 103.739 1.00 29.45 245 TRP B C 1
ATOM 1276 O O . TRP A 1 245 ? -59.850 66.948 103.362 1.00 35.31 245 TRP B O 1
ATOM 1287 N N . VAL A 1 246 ? -57.658 66.710 102.935 1.00 31.60 246 VAL B N 1
ATOM 1288 C CA . VAL A 1 246 ? -57.858 66.232 101.574 1.00 29.92 246 VAL B CA 1
ATOM 1289 C C . VAL A 1 246 ? -57.177 64.883 101.387 1.00 41.77 246 VAL B C 1
ATOM 1290 O O . VAL A 1 246 ? -55.980 64.745 101.630 1.00 41.57 246 VAL B O 1
ATOM 1294 N N . THR A 1 247 ? -57.946 63.889 100.959 1.00 41.75 247 THR B N 1
ATOM 1295 C CA . THR A 1 247 ? -57.403 62.556 100.735 1.00 34.90 247 THR B CA 1
ATOM 1296 C C . THR A 1 247 ? -57.442 62.201 99.254 1.00 40.22 247 THR B C 1
ATOM 1297 O O . THR A 1 247 ? -58.464 62.372 98.591 1.00 42.57 247 THR B O 1
ATOM 1301 N N . ALA A 1 248 ? -56.323 61.707 98.737 1.00 41.13 248 ALA B N 1
ATOM 1302 C CA . ALA A 1 248 ? -56.236 61.326 97.334 1.00 27.63 248 ALA B CA 1
ATOM 1303 C C . ALA A 1 248 ? -56.114 59.815 97.190 1.00 23.21 248 ALA B C 1
ATOM 1304 O O . ALA A 1 248 ? -55.439 59.160 97.984 1.00 25.69 248 ALA B O 1
ATOM 1306 N N . ALA A 1 249 ? -56.773 59.268 96.175 1.00 22.24 249 ALA B N 1
ATOM 1307 C CA . ALA A 1 249 ? -56.676 57.843 95.883 1.00 24.04 249 ALA B CA 1
ATOM 1308 C C . ALA A 1 249 ? -55.712 57.607 94.726 1.00 30.32 249 ALA B C 1
ATOM 1309 O O . ALA A 1 249 ? -55.965 58.025 93.596 1.00 42.54 249 ALA B O 1
ATOM 1311 N N . ILE A 1 250 ? -54.603 56.935 95.018 1.00 32.94 250 ILE B N 1
ATOM 1312 C CA . ILE A 1 250 ? -53.564 56.696 94.024 1.00 42.33 250 ILE B CA 1
ATOM 1313 C C . ILE A 1 250 ? -53.485 55.221 93.647 1.00 45.33 250 ILE B C 1
ATOM 1314 O O . ILE A 1 250 ? -53.413 54.361 94.522 1.00 64.35 250 ILE B O 1
ATOM 1319 N N . PRO A 1 251 ? -53.497 54.925 92.338 1.00 39.81 251 PRO B N 1
ATOM 1320 C CA . PRO A 1 251 ? -53.424 53.538 91.866 1.00 28.48 251 PRO B CA 1
ATOM 1321 C C . PRO A 1 251 ? -52.243 52.800 92.478 1.00 31.18 251 PRO B C 1
ATOM 1322 O O . PRO A 1 251 ? -51.096 53.202 92.292 1.00 48.09 251 PRO B O 1
ATOM 1326 N N . GLU A 1 252 ? -52.538 51.732 93.207 1.00 37.24 252 GLU B N 1
ATOM 1327 C CA . GLU A 1 252 ? -51.524 50.913 93.861 1.00 36.15 252 GLU B CA 1
ATOM 1328 C C . GLU A 1 252 ? -50.290 50.641 92.998 1.00 37.49 252 GLU B C 1
ATOM 1329 O O . GLU A 1 252 ? -49.175 50.555 93.510 1.00 37.38 252 GLU B O 1
ATOM 1335 N N . SER A 1 253 ? -50.493 50.517 91.691 1.00 47.50 253 SER B N 1
ATOM 1336 C CA . SER A 1 253 ? -49.422 50.130 90.771 1.00 54.32 253 SER B CA 1
ATOM 1337 C C . SER A 1 253 ? -48.137 50.948 90.911 1.00 45.82 253 SER B C 1
ATOM 1338 O O . SER A 1 253 ? -47.057 50.474 90.555 1.00 58.19 253 SER B O 1
ATOM 1341 N N . ILE A 1 254 ? -48.246 52.173 91.412 1.00 18.75 254 ILE B N 1
ATOM 1342 C CA . ILE A 1 254 ? -47.069 53.029 91.545 1.00 31.75 254 ILE B CA 1
ATOM 1343 C C . ILE A 1 254 ? -46.721 53.363 92.992 1.00 43.33 254 ILE B C 1
ATOM 1344 O O . ILE A 1 254 ? -46.304 54.480 93.295 1.00 59.37 254 ILE B O 1
ATOM 1349 N N . ALA A 1 255 ? -46.886 52.391 93.881 1.00 34.28 255 ALA B N 1
ATOM 1350 C CA . ALA A 1 255 ? -46.488 52.571 95.269 1.00 30.02 255 ALA B CA 1
ATOM 1351 C C . ALA A 1 255 ? -44.972 52.713 95.353 1.00 31.23 255 ALA B C 1
ATOM 1352 O O . ALA A 1 255 ? -44.449 53.402 96.226 1.00 46.04 255 ALA B O 1
ATOM 1354 N N . TRP A 1 256 ? -44.273 52.063 94.428 1.00 41.13 256 TRP B N 1
ATOM 1355 C CA . TRP A 1 256 ? -42.814 52.104 94.383 1.00 48.79 256 TRP B CA 1
ATOM 1356 C C . TRP A 1 256 ? -42.297 53.506 94.066 1.00 46.99 256 TRP B C 1
ATOM 1357 O O . TRP A 1 256 ? -41.136 53.821 94.327 1.00 49.45 256 TRP B O 1
ATOM 1368 N N . LEU A 1 257 ? -43.163 54.342 93.499 1.00 42.34 257 LEU B N 1
ATOM 1369 C CA . LEU A 1 257 ? -42.776 55.687 93.082 1.00 32.48 257 LEU B CA 1
ATOM 1370 C C . LEU A 1 257 ? -43.212 56.753 94.082 1.00 38.76 257 LEU B C 1
ATOM 1371 O O . LEU A 1 257 ? -42.435 57.645 94.428 1.00 44.71 257 LEU B O 1
ATOM 1376 N N . VAL A 1 258 ? -44.459 56.663 94.536 1.00 36.78 258 VAL B N 1
ATOM 1377 C CA . VAL A 1 258 ? -45.024 57.682 95.416 1.00 38.58 258 VAL B CA 1
ATOM 1378 C C . VAL A 1 258 ? -44.416 57.633 96.810 1.00 55.12 258 VAL B C 1
ATOM 1379 O O . VAL A 1 258 ? -44.525 58.591 97.576 1.00 59.50 258 VAL B O 1
ATOM 1383 N N . LYS A 1 259 ? -43.774 56.517 97.138 1.00 52.79 259 LYS B N 1
ATOM 1384 C CA . LYS A 1 259 ? -43.130 56.377 98.436 1.00 45.35 259 LYS B CA 1
ATOM 1385 C C . LYS A 1 259 ? -42.009 57.402 98.577 1.00 53.96 259 LYS B C 1
ATOM 1386 O O . LYS A 1 259 ? -41.670 57.819 99.684 1.00 62.16 259 LYS B O 1
ATOM 1392 N N . ASP A 1 260 ? -41.441 57.810 97.447 1.00 59.47 260 ASP B N 1
ATOM 1393 C CA . ASP A 1 260 ? -40.318 58.743 97.444 1.00 71.35 260 ASP B CA 1
ATOM 1394 C C . ASP A 1 260 ? -40.662 60.069 96.770 1.00 63.59 260 ASP B C 1
ATOM 1395 O O . ASP A 1 260 ? -39.774 60.857 96.449 1.00 55.91 260 ASP B O 1
ATOM 1400 N N . ALA A 1 261 ? -41.952 60.313 96.561 1.00 41.39 261 ALA B N 1
ATOM 1401 C CA . ALA A 1 261 ? -42.403 61.540 95.912 1.00 37.39 261 ALA B CA 1
ATOM 1402 C C . ALA A 1 261 ? -41.922 62.787 96.650 1.00 55.04 261 ALA B C 1
ATOM 1403 O O . ALA A 1 261 ? -41.749 62.776 97.871 1.00 56.24 261 ALA B O 1
ATOM 1405 N N . SER A 1 262 ? -41.715 63.862 95.896 1.00 70.12 262 SER B N 1
ATOM 1406 C CA . SER A 1 262 ? -41.221 65.115 96.452 1.00 61.44 262 SER B CA 1
ATOM 1407 C C . SER A 1 262 ? -42.367 66.073 96.761 1.00 54.81 262 SER B C 1
ATOM 1408 O O . SER A 1 262 ? -42.466 66.601 97.869 1.00 56.14 262 SER B O 1
ATOM 1411 N N . GLN A 1 263 ? -43.230 66.294 95.774 1.00 53.15 263 GLN B N 1
ATOM 1412 C CA . GLN A 1 263 ? -44.334 67.234 95.923 1.00 55.57 263 GLN B CA 1
ATOM 1413 C C . GLN A 1 263 ? -45.493 66.902 94.988 1.00 54.96 263 GLN B C 1
ATOM 1414 O O . GLN A 1 263 ? -45.304 66.290 93.936 1.00 61.83 263 GLN B O 1
ATOM 1420 N N . PHE A 1 264 ? -46.692 67.313 95.387 1.00 43.94 264 PHE B N 1
ATOM 1421 C CA . PHE A 1 264 ? -47.883 67.171 94.562 1.00 39.05 264 PHE B CA 1
ATOM 1422 C C . PHE A 1 264 ? -48.491 68.550 94.350 1.00 49.68 264 PHE B C 1
ATOM 1423 O O . PHE A 1 264 ? -48.117 69.508 95.025 1.00 51.13 264 PHE B O 1
ATOM 1431 N N . THR A 1 265 ? -49.432 68.651 93.419 1.00 35.33 265 THR B N 1
ATOM 1432 C CA . THR A 1 265 ? -50.140 69.907 93.198 1.00 38.00 265 THR B CA 1
ATOM 1433 C C . THR A 1 265 ? -51.637 69.732 93.428 1.00 42.24 265 THR B C 1
ATOM 1434 O O . THR A 1 265 ? -52.301 68.977 92.722 1.00 57.18 265 THR B O 1
ATOM 1438 N N . LEU A 1 266 ? -52.160 70.442 94.421 1.00 32.12 266 LEU B N 1
ATOM 1439 C CA . LEU A 1 266 ? -53.553 70.296 94.823 1.00 30.15 266 LEU B CA 1
ATOM 1440 C C . LEU A 1 266 ? -54.434 71.354 94.168 1.00 34.69 266 LEU B C 1
ATOM 1441 O O . LEU A 1 266 ? -54.123 72.543 94.199 1.00 43.35 266 LEU B O 1
ATOM 1446 N N . THR A 1 267 ? -55.529 70.909 93.563 1.00 39.93 267 THR B N 1
ATOM 1447 C CA . THR A 1 267 ? -56.484 71.814 92.939 1.00 34.85 267 THR B CA 1
ATOM 1448 C C . THR A 1 267 ? -57.902 71.373 93.278 1.00 35.94 267 THR B C 1
ATOM 1449 O O . THR A 1 267 ? -58.175 70.179 93.392 1.00 37.66 267 THR B O 1
ATOM 1453 N N . VAL A 1 268 ? -58.800 72.337 93.451 1.00 39.28 268 VAL B N 1
ATOM 1454 C CA . VAL A 1 268 ? -60.205 72.022 93.675 1.00 43.76 268 VAL B CA 1
ATOM 1455 C C . VAL A 1 268 ? -61.071 72.751 92.653 1.00 41.02 268 VAL B C 1
ATOM 1456 O O . VAL A 1 268 ? -60.969 73.966 92.496 1.00 63.55 268 VAL B O 1
ATOM 1460 N N . PRO A 1 269 ? -61.913 71.996 91.936 1.00 43.81 269 PRO B N 1
ATOM 1461 C CA . PRO A 1 269 ? -62.779 72.525 90.877 1.00 48.65 269 PRO B CA 1
ATOM 1462 C C . PRO A 1 269 ? -63.622 73.710 91.333 1.00 44.47 269 PRO B C 1
ATOM 1463 O O . PRO A 1 269 ? -63.819 74.648 90.566 1.00 44.58 269 PRO B O 1
ATOM 1467 N N . ALA A 1 270 ? -64.109 73.665 92.566 1.00 47.29 270 ALA B N 1
ATOM 1468 C CA . ALA A 1 270 ? -64.986 74.715 93.069 1.00 49.10 270 ALA B CA 1
ATOM 1469 C C . ALA A 1 270 ? -64.213 75.969 93.465 1.00 67.35 270 ALA B C 1
ATOM 1470 O O . ALA A 1 270 ? -64.810 76.988 93.801 1.00 57.33 270 ALA B O 1
ATOM 1472 N N . ARG A 1 271 ? -62.887 75.892 93.419 1.00 82.92 271 ARG B N 1
ATOM 1473 C CA . ARG A 1 271 ? -62.039 77.004 93.839 1.00 108.36 271 ARG B CA 1
ATOM 1474 C C . ARG A 1 271 ? -60.707 77.025 93.092 1.00 117.54 271 ARG B C 1
ATOM 1475 O O . ARG A 1 271 ? -59.724 76.442 93.549 1.00 119.50 271 ARG B O 1
ATOM 1483 N N . PRO A 1 272 ? -60.675 77.704 91.936 1.00 78.21 272 PRO B N 1
ATOM 1484 C CA . PRO A 1 272 ? -59.502 77.769 91.056 1.00 71.01 272 PRO B CA 1
ATOM 1485 C C . PRO A 1 272 ? -58.412 78.725 91.548 1.00 64.95 272 PRO B C 1
ATOM 1486 O O . PRO A 1 272 ? -57.431 78.944 90.837 1.00 58.18 272 PRO B O 1
ATOM 1490 N N . ASP A 1 273 ? -58.584 79.287 92.740 1.00 81.23 273 ASP B N 1
ATOM 1491 C CA . ASP A 1 273 ? -57.579 80.181 93.311 1.00 75.28 273 ASP B CA 1
ATOM 1492 C C . ASP A 1 273 ? -56.929 79.558 94.542 1.00 86.35 273 ASP B C 1
ATOM 1493 O O . ASP A 1 273 ? -55.944 80.076 95.070 1.00 91.04 273 ASP B O 1
ATOM 1498 N N . LYS A 1 274 ? -57.488 78.438 94.990 1.00 89.57 274 LYS B N 1
ATOM 1499 C CA . LYS A 1 274 ? -56.958 77.717 96.140 1.00 73.24 274 LYS B CA 1
ATOM 1500 C C . LYS A 1 274 ? -56.060 76.562 95.713 1.00 83.00 274 LYS B C 1
ATOM 1501 O O . LYS A 1 274 ? -55.903 75.584 96.444 1.00 78.39 274 LYS B O 1
ATOM 1507 N N . THR A 1 275 ? -55.473 76.680 94.526 1.00 86.94 275 THR B N 1
ATOM 1508 C CA . THR A 1 275 ? -54.541 75.673 94.039 1.00 79.23 275 THR B CA 1
ATOM 1509 C C . THR A 1 275 ? -53.153 75.964 94.599 1.00 75.28 275 THR B C 1
ATOM 1510 O O . THR A 1 275 ? -52.614 77.054 94.409 1.00 79.45 275 THR B O 1
ATOM 1514 N N . LEU A 1 276 ? -52.583 74.990 95.300 1.00 56.87 276 LEU B N 1
ATOM 1515 C CA . LEU A 1 276 ? -51.280 75.170 95.929 1.00 55.71 276 LEU B CA 1
ATOM 1516 C C . LEU A 1 276 ? -50.429 73.909 95.831 1.00 54.70 276 LEU B C 1
ATOM 1517 O O . LEU A 1 276 ? -50.948 72.813 95.625 1.00 55.46 276 LEU B O 1
ATOM 1522 N N . THR A 1 277 ? -49.118 74.076 95.975 1.00 43.25 277 THR B N 1
ATOM 1523 C CA . THR A 1 277 ? -48.199 72.945 95.983 1.00 46.59 277 THR B CA 1
ATOM 1524 C C . THR A 1 277 ? -48.222 72.244 97.336 1.00 52.78 277 THR B C 1
ATOM 1525 O O . THR A 1 277 ? -48.223 72.890 98.383 1.00 65.17 277 THR B O 1
ATOM 1529 N N . ILE A 1 278 ? -48.246 70.917 97.308 1.00 52.71 278 ILE B N 1
ATOM 1530 C CA . ILE A 1 278 ? -48.306 70.128 98.531 1.00 46.89 278 ILE B CA 1
ATOM 1531 C C . ILE A 1 278 ? -46.974 69.446 98.799 1.00 54.83 278 ILE B C 1
ATOM 1532 O O . ILE A 1 278 ? -46.550 68.577 98.039 1.00 65.10 278 ILE B O 1
ATOM 1537 N N . ARG A 1 279 ? -46.311 69.843 99.880 1.00 57.70 279 ARG B N 1
ATOM 1538 C CA . ARG A 1 279 ? -45.018 69.258 100.209 1.00 62.59 279 ARG B CA 1
ATOM 1539 C C . ARG A 1 279 ? -45.076 68.412 101.475 1.00 58.55 279 ARG B C 1
ATOM 1540 O O . ARG A 1 279 ? -44.121 67.711 101.807 1.00 59.22 279 ARG B O 1
ATOM 1548 N N . LYS A 1 280 ? -46.201 68.477 102.177 1.00 68.89 280 LYS B N 1
ATOM 1549 C CA . LYS A 1 280 ? -46.399 67.637 103.348 1.00 77.55 280 LYS B CA 1
ATOM 1550 C C . LYS A 1 280 ? -47.675 66.819 103.226 1.00 62.45 280 LYS B C 1
ATOM 1551 O O . LYS A 1 280 ? -48.720 67.321 102.815 1.00 63.58 280 LYS B O 1
ATOM 1557 N N . TRP A 1 281 ? -47.578 65.551 103.596 1.00 43.76 281 TRP B N 1
ATOM 1558 C CA . TRP A 1 281 ? -48.671 64.617 103.429 1.00 37.78 281 TRP B CA 1
ATOM 1559 C C . TRP A 1 281 ? -48.263 63.301 104.068 1.00 46.86 281 TRP B C 1
ATOM 1560 O O . TRP A 1 281 ? -47.079 63.058 104.306 1.00 56.21 281 TRP B O 1
ATOM 1571 N N . THR A 1 282 ? -49.240 62.455 104.363 1.00 42.95 282 THR B N 1
ATOM 1572 C CA . THR A 1 282 ? -48.941 61.136 104.901 1.00 36.99 282 THR B CA 1
ATOM 1573 C C . THR A 1 282 ? -49.581 60.044 104.055 1.00 35.79 282 THR B C 1
ATOM 1574 O O . THR A 1 282 ? -50.766 60.110 103.726 1.00 28.39 282 THR B O 1
ATOM 1578 N N . LEU A 1 283 ? -48.779 59.048 103.694 1.00 29.61 283 LEU B N 1
ATOM 1579 C CA . LEU A 1 283 ? -49.251 57.928 102.892 1.00 27.19 283 LEU B CA 1
ATOM 1580 C C . LEU A 1 283 ? -49.709 56.788 103.798 1.00 27.92 283 LEU B C 1
ATOM 1581 O O . LEU A 1 283 ? -48.891 56.032 104.317 1.00 28.43 283 LEU B O 1
ATOM 1586 N N . LEU A 1 284 ? -51.021 56.673 103.982 1.00 33.34 284 LEU B N 1
ATOM 1587 C CA . LEU A 1 284 ? -51.597 55.710 104.920 1.00 31.28 284 LEU B CA 1
ATOM 1588 C C . LEU A 1 284 ? -51.179 54.261 104.653 1.00 38.13 284 LEU B C 1
ATOM 1589 O O . LEU A 1 284 ? -50.896 53.888 103.513 1.00 46.57 284 LEU B O 1
ATOM 1594 N N . PRO A 1 285 ? -51.140 53.444 105.720 1.00 29.35 285 PRO B N 1
ATOM 1595 C CA . PRO A 1 285 ? -50.706 52.041 105.720 1.00 38.68 285 PRO B CA 1
ATOM 1596 C C . PRO A 1 285 ? -51.602 51.108 104.913 1.00 28.56 285 PRO B C 1
ATOM 1597 O O . PRO A 1 285 ? -51.116 50.107 104.397 1.00 39.53 285 PRO B O 1
ATOM 1601 N N . GLY A 1 286 ? -52.887 51.425 104.811 1.00 36.34 286 GLY B N 1
ATOM 1602 C CA . GLY A 1 286 ? -53.816 50.564 104.105 1.00 44.70 286 GLY B CA 1
ATOM 1603 C C . GLY A 1 286 ? -54.297 51.124 102.782 1.00 39.41 286 GLY B C 1
ATOM 1604 O O . GLY A 1 286 ? -54.410 52.336 102.610 1.00 52.99 286 GLY B O 1
ATOM 1605 N N . VAL A 1 287 ? -54.581 50.231 101.839 1.00 23.13 287 VAL B N 1
ATOM 1606 C CA . VAL A 1 287 ? -55.131 50.639 100.553 1.00 31.17 287 VAL B CA 1
ATOM 1607 C C . VAL A 1 287 ? -56.559 50.128 100.400 1.00 28.13 287 VAL B C 1
ATOM 1608 O O . VAL A 1 287 ? -56.865 48.992 100.763 1.00 37.93 287 VAL B O 1
ATOM 1612 N N . ASP A 1 288 ? -57.431 50.983 99.876 1.00 22.04 288 ASP B N 1
ATOM 1613 C CA . ASP A 1 288 ? -58.820 50.617 99.645 1.00 22.35 288 ASP B CA 1
ATOM 1614 C C . ASP A 1 288 ? -58.871 49.356 98.797 1.00 27.45 288 ASP B C 1
ATOM 1615 O O . ASP A 1 288 ? -58.070 49.185 97.878 1.00 41.13 288 ASP B O 1
ATOM 1620 N N . ALA A 1 289 ? -59.810 48.472 99.110 1.00 32.01 289 ALA B N 1
ATOM 1621 C CA . ALA A 1 289 ? -59.904 47.192 98.419 1.00 31.05 289 ALA B CA 1
ATOM 1622 C C . ALA A 1 289 ? -60.882 47.227 97.246 1.00 40.19 289 ALA B C 1
ATOM 1623 O O . ALA A 1 289 ? -60.624 46.619 96.210 1.00 53.57 289 ALA B O 1
ATOM 1625 N N . ALA A 1 290 ? -62.002 47.927 97.406 1.00 34.29 290 ALA B N 1
ATOM 1626 C CA . ALA A 1 290 ? -62.959 48.053 96.310 1.00 40.72 290 ALA B CA 1
ATOM 1627 C C . ALA A 1 290 ? -62.236 48.608 95.088 1.00 47.98 290 ALA B C 1
ATOM 1628 O O . ALA A 1 290 ? -62.243 48.004 94.018 1.00 46.33 290 ALA B O 1
ATOM 1630 N N . THR A 1 291 ? -61.612 49.766 95.260 1.00 79.37 291 THR B N 1
ATOM 1631 C CA . THR A 1 291 ? -60.688 50.293 94.273 1.00 58.56 291 THR B CA 1
ATOM 1632 C C . THR A 1 291 ? -59.310 50.109 94.879 1.00 54.33 291 THR B C 1
ATOM 1633 O O . THR A 1 291 ? -59.039 50.609 95.967 1.00 69.92 291 THR B O 1
ATOM 1637 N N . ARG A 1 292 ? -58.442 49.372 94.201 1.00 23.19 292 ARG B N 1
ATOM 1638 C CA . ARG A 1 292 ? -57.122 49.107 94.752 1.00 18.20 292 ARG B CA 1
ATOM 1639 C C . ARG A 1 292 ? -56.281 50.370 94.684 1.00 25.20 292 ARG B C 1
ATOM 1640 O O . ARG A 1 292 ? -55.499 50.553 93.757 1.00 29.80 292 ARG B O 1
ATOM 1648 N N . THR A 1 293 ? -56.451 51.241 95.671 1.00 23.42 293 THR B N 1
ATOM 1649 C CA . THR A 1 293 ? -55.801 52.543 95.650 1.00 26.26 293 THR B CA 1
ATOM 1650 C C . THR A 1 293 ? -55.136 52.865 96.977 1.00 23.76 293 THR B C 1
ATOM 1651 O O . THR A 1 293 ? -55.696 52.614 98.043 1.00 28.90 293 THR B O 1
ATOM 1655 N N . LEU A 1 294 ? -53.937 53.428 96.900 1.00 28.63 294 LEU B N 1
ATOM 1656 C CA . LEU A 1 294 ? -53.263 53.956 98.072 1.00 34.07 294 LEU B CA 1
ATOM 1657 C C . LEU A 1 294 ? -54.056 55.156 98.569 1.00 39.98 294 LEU B C 1
ATOM 1658 O O . LEU A 1 294 ? -54.772 55.794 97.798 1.00 32.24 294 LEU B O 1
ATOM 1663 N N . GLN A 1 295 ? -53.935 55.463 99.856 1.00 41.17 295 GLN B N 1
ATOM 1664 C CA . GLN A 1 295 ? -54.628 56.614 100.425 1.00 28.94 295 GLN B CA 1
ATOM 1665 C C . GLN A 1 295 ? -53.638 57.640 100.962 1.00 28.72 295 GLN B C 1
ATOM 1666 O O . GLN A 1 295 ? -52.934 57.393 101.939 1.00 45.75 295 GLN B O 1
ATOM 1672 N N . LEU A 1 296 ? -53.590 58.793 100.310 1.00 19.78 296 LEU B N 1
ATOM 1673 C CA . LEU A 1 296 ? -52.677 59.856 100.701 1.00 20.51 296 LEU B CA 1
ATOM 1674 C C . LEU A 1 296 ? -53.464 61.009 101.311 1.00 28.01 296 LEU B C 1
ATOM 1675 O O . LEU A 1 296 ? -54.333 61.589 100.661 1.00 28.47 296 LEU B O 1
ATOM 1680 N N . ARG A 1 297 ? -53.160 61.333 102.564 1.00 23.77 297 ARG B N 1
ATOM 1681 C CA . ARG A 1 297 ? -53.881 62.383 103.274 1.00 20.56 297 ARG B CA 1
ATOM 1682 C C . ARG A 1 297 ? -53.009 63.607 103.527 1.00 28.88 297 ARG B C 1
ATOM 1683 O O . ARG A 1 297 ? -51.892 63.498 104.037 1.00 28.19 297 ARG B O 1
ATOM 1691 N N . LEU A 1 298 ? -53.532 64.773 103.169 1.00 25.58 298 LEU B N 1
ATOM 1692 C CA . LEU A 1 298 ? -52.826 66.026 103.384 1.00 30.37 298 LEU B CA 1
ATOM 1693 C C . LEU A 1 298 ? -53.713 67.011 104.136 1.00 33.68 298 LEU B C 1
ATOM 1694 O O . LEU A 1 298 ? -54.934 66.864 104.165 1.00 33.43 298 LEU B O 1
ATOM 1699 N N . GLU A 1 299 ? -53.087 68.011 104.746 1.00 40.39 299 GLU B N 1
ATOM 1700 C CA . GLU A 1 299 ? -53.801 68.986 105.557 1.00 35.22 299 GLU B CA 1
ATOM 1701 C C . GLU A 1 299 ? -53.657 70.362 104.915 1.00 32.81 299 GLU B C 1
ATOM 1702 O O . GLU A 1 299 ? -52.558 70.759 104.526 1.00 39.43 299 GLU B O 1
ATOM 1708 N N . VAL A 1 300 ? -54.763 71.086 104.789 1.00 27.40 300 VAL B N 1
ATOM 1709 C CA . VAL A 1 300 ? -54.740 72.386 104.125 1.00 33.01 300 VAL B CA 1
ATOM 1710 C C . VAL A 1 300 ? -55.413 73.464 104.968 1.00 37.16 300 VAL B C 1
ATOM 1711 O O . VAL A 1 300 ? -56.578 73.330 105.339 1.00 40.41 300 VAL B O 1
ATOM 1715 N N . ASP A 1 301 ? -54.682 74.532 105.270 1.00 33.25 301 ASP B N 1
ATOM 1716 C CA . ASP A 1 301 ? -55.255 75.644 106.018 1.00 38.15 301 ASP B CA 1
ATOM 1717 C C . ASP A 1 301 ? -56.505 76.148 105.315 1.00 41.37 301 ASP B C 1
ATOM 1718 O O . ASP A 1 301 ? -56.520 76.310 104.096 1.00 53.37 301 ASP B O 1
ATOM 1723 N N . ASN A 1 302 ? -57.551 76.397 106.093 1.00 33.45 302 ASN B N 1
ATOM 1724 C CA . ASN A 1 302 ? -58.848 76.752 105.539 1.00 34.16 302 ASN B CA 1
ATOM 1725 C C . ASN A 1 302 ? -59.551 77.791 106.402 1.00 32.58 302 ASN B C 1
ATOM 1726 O O . ASN A 1 302 ? -60.720 77.635 106.749 1.00 16.71 302 ASN B O 1
ATOM 1731 N N . ALA A 1 303 ? -58.833 78.855 106.744 1.00 41.77 303 ALA B N 1
ATOM 1732 C CA . ALA A 1 303 ? -59.381 79.903 107.598 1.00 48.60 303 ALA B CA 1
ATOM 1733 C C . ALA A 1 303 ? -60.582 80.584 106.953 1.00 56.05 303 ALA B C 1
ATOM 1734 O O . ALA A 1 303 ? -61.550 80.932 107.629 1.00 48.26 303 ALA B O 1
ATOM 1736 N N . ASP A 1 304 ? -60.510 80.769 105.638 1.00 64.85 304 ASP B N 1
ATOM 1737 C CA . ASP A 1 304 ? -61.568 81.436 104.884 1.00 67.33 304 ASP B CA 1
ATOM 1738 C C . ASP A 1 304 ? -62.796 80.550 104.704 1.00 62.30 304 ASP B C 1
ATOM 1739 O O . ASP A 1 304 ? -63.847 81.015 104.260 1.00 57.17 304 ASP B O 1
ATOM 1744 N N . GLU A 1 305 ? -62.651 79.273 105.044 1.00 47.66 305 GLU B N 1
ATOM 1745 C CA . GLU A 1 305 ? -63.742 78.315 104.923 1.00 50.59 305 GLU B CA 1
ATOM 1746 C C . GLU A 1 305 ? -64.070 78.066 103.453 1.00 41.30 305 GLU B C 1
ATOM 1747 O O . GLU A 1 305 ? -65.181 77.664 103.107 1.00 44.83 305 GLU B O 1
ATOM 1753 N N . ALA A 1 306 ? -63.081 78.304 102.597 1.00 47.79 306 ALA B N 1
ATOM 1754 C CA . ALA A 1 306 ? -63.225 78.126 101.156 1.00 37.32 306 ALA B CA 1
ATOM 1755 C C . ALA A 1 306 ? -63.413 76.662 100.769 1.00 46.48 306 ALA B C 1
ATOM 1756 O O . ALA A 1 306 ? -64.231 76.341 99.910 1.00 75.35 306 ALA B O 1
ATOM 1758 N N . LEU A 1 307 ? -62.644 75.779 101.398 1.00 39.86 307 LEU B N 1
ATOM 1759 C CA . LEU A 1 307 ? -62.754 74.348 101.141 1.00 55.43 307 LEU B CA 1
ATOM 1760 C C . LEU A 1 307 ? -63.779 73.716 102.075 1.00 48.37 307 LEU B C 1
ATOM 1761 O O . LEU A 1 307 ? -63.683 73.843 103.293 1.00 56.71 307 LEU B O 1
ATOM 1766 N N . LYS A 1 308 ? -64.762 73.035 101.499 1.00 29.97 308 LYS B N 1
ATOM 1767 C CA . LYS A 1 308 ? -65.820 72.415 102.285 1.00 27.15 308 LYS B CA 1
ATOM 1768 C C . LYS A 1 308 ? -65.779 70.899 102.167 1.00 34.40 308 LYS B C 1
ATOM 1769 O O . LYS A 1 308 ? -65.519 70.363 101.090 1.00 48.16 308 LYS B O 1
ATOM 1775 N N . PRO A 1 309 ? -66.024 70.202 103.283 1.00 28.65 309 PRO B N 1
ATOM 1776 C CA . PRO A 1 309 ? -66.119 68.743 103.265 1.00 37.39 309 PRO B CA 1
ATOM 1777 C C . PRO A 1 309 ? -67.209 68.299 102.297 1.00 42.99 309 PRO B C 1
ATOM 1778 O O . PRO A 1 309 ? -68.325 68.819 102.334 1.00 38.64 309 PRO B O 1
ATOM 1782 N N . GLY A 1 310 ? -66.873 67.354 101.425 1.00 35.95 310 GLY B N 1
ATOM 1783 C CA . GLY A 1 310 ? -67.801 66.889 100.413 1.00 31.57 310 GLY B CA 1
ATOM 1784 C C . GLY A 1 310 ? -67.436 67.378 99.025 1.00 35.56 310 GLY B C 1
ATOM 1785 O O . GLY A 1 310 ? -67.912 66.841 98.028 1.00 38.83 310 GLY B O 1
ATOM 1786 N N . MET A 1 311 ? -66.594 68.405 98.960 1.00 38.16 311 MET B N 1
ATOM 1787 C CA . MET A 1 311 ? -66.108 68.905 97.680 1.00 38.16 311 MET B CA 1
ATOM 1788 C C . MET A 1 311 ? -65.189 67.899 97.010 1.00 45.25 311 MET B C 1
ATOM 1789 O O . MET A 1 311 ? -64.607 67.034 97.666 1.00 44.15 311 MET B O 1
ATOM 1794 N N . ASN A 1 312 ? -65.068 68.027 95.693 1.00 43.65 312 ASN B N 1
ATOM 1795 C CA . ASN A 1 312 ? -64.127 67.240 94.913 1.00 26.53 312 ASN B CA 1
ATOM 1796 C C . ASN A 1 312 ? -62.821 67.993 94.736 1.00 28.16 312 ASN B C 1
ATOM 1797 O O . ASN A 1 312 ? -62.799 69.222 94.723 1.00 43.29 312 ASN B O 1
ATOM 1802 N N . ALA A 1 313 ? -61.734 67.249 94.594 1.00 29.04 313 ALA B N 1
ATOM 1803 C CA . ALA A 1 313 ? -60.425 67.851 94.413 1.00 27.45 313 ALA B CA 1
ATOM 1804 C C . ALA A 1 313 ? -59.561 66.931 93.570 1.00 31.01 313 ALA B C 1
ATOM 1805 O O . ALA A 1 313 ? -59.893 65.762 93.373 1.00 34.96 313 ALA B O 1
ATOM 1807 N N . TRP A 1 314 ? -58.455 67.465 93.068 1.00 31.25 314 TRP B N 1
ATOM 1808 C CA . TRP A 1 314 ? -57.527 66.683 92.268 1.00 24.48 314 TRP B CA 1
ATOM 1809 C C . TRP A 1 314 ? -56.117 66.836 92.813 1.00 26.23 314 TRP B C 1
ATOM 1810 O O . TRP A 1 314 ? -55.702 67.936 93.179 1.00 32.50 314 TRP B O 1
ATOM 1821 N N . LEU A 1 315 ? -55.380 65.733 92.864 1.00 21.69 315 LEU B N 1
ATOM 1822 C CA . LEU A 1 315 ? -53.987 65.778 93.289 1.00 18.46 315 LEU B CA 1
ATOM 1823 C C . LEU A 1 315 ? -53.068 65.411 92.130 1.00 26.16 315 LEU B C 1
ATOM 1824 O O . LEU A 1 315 ? -53.045 64.265 91.679 1.00 46.30 315 LEU B O 1
ATOM 1829 N N . GLN A 1 316 ? -52.311 66.396 91.656 1.00 46.54 316 GLN B N 1
ATOM 1830 C CA . GLN A 1 316 ? -51.440 66.227 90.498 1.00 43.27 316 GLN B CA 1
ATOM 1831 C C . GLN A 1 316 ? -50.035 65.770 90.875 1.00 34.99 316 GLN B C 1
ATOM 1832 O O . GLN A 1 316 ? -49.444 66.281 91.823 1.00 58.85 316 GLN B O 1
ATOM 1838 N N . LEU A 1 317 ? -49.505 64.808 90.125 1.00 26.54 317 LEU B N 1
ATOM 1839 C CA . LEU A 1 317 ? -48.131 64.354 90.320 1.00 30.66 317 LEU B CA 1
ATOM 1840 C C . LEU A 1 317 ? -47.335 64.378 89.022 1.00 45.14 317 LEU B C 1
ATOM 1841 O O . LEU A 1 317 ? -47.599 63.605 88.103 1.00 55.08 317 LEU B O 1
ATOM 1846 N N . ASN A 1 318 ? -46.358 65.273 88.958 1.00 45.20 318 ASN B N 1
ATOM 1847 C CA . ASN A 1 318 ? -45.438 65.329 87.832 1.00 41.03 318 ASN B CA 1
ATOM 1848 C C . ASN A 1 318 ? -44.048 64.965 88.324 1.00 55.83 318 ASN B C 1
ATOM 1849 O O . ASN A 1 318 ? -43.449 65.704 89.103 1.00 73.81 318 ASN B O 1
ATOM 1854 N N . THR A 1 319 ? -43.536 63.822 87.885 1.00 46.55 319 THR B N 1
ATOM 1855 C CA . THR A 1 319 ? -42.260 63.343 88.400 1.00 45.78 319 THR B CA 1
ATOM 1856 C C . THR A 1 319 ? -41.571 62.361 87.466 1.00 49.12 319 THR B C 1
ATOM 1857 O O . THR A 1 319 ? -42.151 61.902 86.483 1.00 55.77 319 THR B O 1
ATOM 1861 N N . ALA A 1 320 ? -40.323 62.049 87.790 1.00 50.70 320 ALA B N 1
ATOM 1862 C CA . ALA A 1 320 ? -39.554 61.063 87.051 1.00 40.03 320 ALA B CA 1
ATOM 1863 C C . ALA A 1 320 ? -38.989 60.037 88.019 1.00 42.52 320 ALA B C 1
ATOM 1864 O O . ALA A 1 320 ? -38.829 60.313 89.206 1.00 62.35 320 ALA B O 1
ATOM 1866 N N . SER A 1 321 ? -38.690 58.850 87.508 1.00 34.65 321 SER B N 1
ATOM 1867 C CA . SER A 1 321 ? -38.180 57.775 88.346 1.00 37.90 321 SER B CA 1
ATOM 1868 C C . SER A 1 321 ? -36.664 57.809 88.402 1.00 44.56 321 SER B C 1
ATOM 1869 O O . SER A 1 321 ? -36.026 58.652 87.773 1.00 52.76 321 SER B O 1
ATOM 1872 N N . GLU A 1 322 ? -36.090 56.887 89.164 1.00 54.78 322 GLU B N 1
ATOM 1873 C CA . GLU A 1 322 ? -34.649 56.710 89.179 1.00 60.98 322 GLU B CA 1
ATOM 1874 C C . GLU A 1 322 ? -34.275 56.007 87.875 1.00 64.91 322 GLU B C 1
ATOM 1875 O O . GLU A 1 322 ? -35.053 55.206 87.360 1.00 67.18 322 GLU B O 1
ATOM 1881 N N . PRO A 1 323 ? -33.094 56.321 87.321 1.00 66.58 323 PRO B N 1
ATOM 1882 C CA . PRO A 1 323 ? -32.678 55.762 86.028 1.00 56.96 323 PRO B CA 1
ATOM 1883 C C . PRO A 1 323 ? -32.730 54.236 85.987 1.00 49.45 323 PRO B C 1
ATOM 1884 O O . PRO A 1 323 ? -32.227 53.571 86.893 1.00 52.41 323 PRO B O 1
ATOM 1888 N N . MET A 1 324 ? -33.341 53.697 84.937 1.00 46.52 324 MET B N 1
ATOM 1889 C CA . MET A 1 324 ? -33.414 52.256 84.732 1.00 38.07 324 MET B CA 1
ATOM 1890 C C . MET A 1 324 ? -33.169 51.937 83.259 1.00 44.08 324 MET B C 1
ATOM 1891 O O . MET A 1 324 ? -33.124 52.840 82.423 1.00 44.93 324 MET B O 1
ATOM 1896 N N . LEU A 1 325 ? -33.011 50.656 82.941 1.00 31.75 325 LEU B N 1
ATOM 1897 C CA . LEU A 1 325 ? -32.866 50.239 81.550 1.00 35.69 325 LEU B CA 1
ATOM 1898 C C . LEU A 1 325 ? -34.198 50.394 80.825 1.00 23.91 325 LEU B C 1
ATOM 1899 O O . LEU A 1 325 ? -35.205 49.818 81.234 1.00 38.87 325 LEU B O 1
ATOM 1904 N N . LEU A 1 326 ? -34.202 51.171 79.746 1.00 26.97 326 LEU B N 1
ATOM 1905 C CA . LEU A 1 326 ? -35.436 51.482 79.030 1.00 33.95 326 LEU B CA 1
ATOM 1906 C C . LEU A 1 326 ? -35.491 50.893 77.626 1.00 35.80 326 LEU B C 1
ATOM 1907 O O . LEU A 1 326 ? -34.480 50.815 76.931 1.00 43.45 326 LEU B O 1
ATOM 1912 N N . ILE A 1 327 ? -36.689 50.484 77.221 1.00 43.99 327 ILE B N 1
ATOM 1913 C CA . ILE A 1 327 ? -36.945 50.022 75.862 1.00 43.94 327 ILE B CA 1
ATOM 1914 C C . ILE A 1 327 ? -38.345 50.443 75.446 1.00 43.06 327 ILE B C 1
ATOM 1915 O O . ILE A 1 327 ? -39.201 50.682 76.297 1.00 41.03 327 ILE B O 1
ATOM 1920 N N . PRO A 1 328 ? -38.586 50.539 74.132 1.00 47.13 328 PRO B N 1
ATOM 1921 C CA . PRO A 1 328 ? -39.932 50.850 73.643 1.00 49.05 328 PRO B CA 1
ATOM 1922 C C . PRO A 1 328 ? -40.896 49.720 73.983 1.00 53.96 328 PRO B C 1
ATOM 1923 O O . PRO A 1 328 ? -40.540 48.551 73.839 1.00 54.43 328 PRO B O 1
ATOM 1927 N N . SER A 1 329 ? -42.097 50.068 74.431 1.00 50.69 329 SER B N 1
ATOM 1928 C CA . SER A 1 329 ? -43.087 49.068 74.812 1.00 52.41 329 SER B CA 1
ATOM 1929 C C . SER A 1 329 ? -43.391 48.102 73.670 1.00 43.74 329 SER B C 1
ATOM 1930 O O . SER A 1 329 ? -43.560 46.904 73.888 1.00 39.78 329 SER B O 1
ATOM 1933 N N . GLN A 1 330 ? -43.452 48.627 72.451 1.00 50.23 330 GLN B N 1
ATOM 1934 C CA . GLN A 1 330 ? -43.708 47.803 71.276 1.00 51.58 330 GLN B CA 1
ATOM 1935 C C . GLN A 1 330 ? -42.702 46.665 71.168 1.00 56.52 330 GLN B C 1
ATOM 1936 O O . GLN A 1 330 ? -42.982 45.635 70.558 1.00 67.59 330 GLN B O 1
ATOM 1942 N N . ALA A 1 331 ? -41.530 46.857 71.763 1.00 44.91 331 ALA B N 1
ATOM 1943 C CA . ALA A 1 331 ? -40.445 45.892 71.638 1.00 36.76 331 ALA B CA 1
ATOM 1944 C C . ALA A 1 331 ? -40.634 44.664 72.520 1.00 38.72 331 ALA B C 1
ATOM 1945 O O . ALA A 1 331 ? -39.984 43.641 72.310 1.00 38.58 331 ALA B O 1
ATOM 1947 N N . LEU A 1 332 ? -41.521 44.764 73.505 1.00 47.56 332 LEU B N 1
ATOM 1948 C CA . LEU A 1 332 ? -41.716 43.677 74.459 1.00 53.11 332 LEU B CA 1
ATOM 1949 C C . LEU A 1 332 ? -42.715 42.635 73.963 1.00 51.81 332 LEU B C 1
ATOM 1950 O O . LEU A 1 332 ? -43.906 42.913 73.827 1.00 44.80 332 LEU B O 1
ATOM 1955 N N . ILE A 1 333 ? -42.221 41.433 73.692 1.00 47.47 333 ILE B N 1
ATOM 1956 C CA . ILE A 1 333 ? -43.088 40.324 73.329 1.00 44.92 333 ILE B CA 1
ATOM 1957 C C . ILE A 1 333 ? -43.455 39.572 74.592 1.00 46.74 333 ILE B C 1
ATOM 1958 O O . ILE A 1 333 ? -42.670 38.780 75.103 1.00 31.69 333 ILE B O 1
ATOM 1963 N N . ASP A 1 334 ? -44.650 39.821 75.104 1.00 55.83 334 ASP B N 1
ATOM 1964 C CA . ASP A 1 334 ? -45.032 39.238 76.379 1.00 47.80 334 ASP B CA 1
ATOM 1965 C C . ASP A 1 334 ? -46.233 38.314 76.277 1.00 51.85 334 ASP B C 1
ATOM 1966 O O . ASP A 1 334 ? -47.344 38.755 75.992 1.00 67.42 334 ASP B O 1
ATOM 1971 N N . THR A 1 335 ? -46.006 37.027 76.506 1.00 30.75 335 THR B N 1
ATOM 1972 C CA . THR A 1 335 ? -47.114 36.129 76.767 1.00 37.18 335 THR B CA 1
ATOM 1973 C C . THR A 1 335 ? -47.544 36.446 78.192 1.00 46.26 335 THR B C 1
ATOM 1974 O O . THR A 1 335 ? -47.022 37.373 78.811 1.00 49.90 335 THR B O 1
ATOM 1978 N N . GLY A 1 336 ? -48.489 35.687 78.723 1.00 34.13 336 GLY B N 1
ATOM 1979 C CA . GLY A 1 336 ? -48.939 35.919 80.083 1.00 32.98 336 GLY B CA 1
ATOM 1980 C C . GLY A 1 336 ? -47.894 35.600 81.140 1.00 32.49 336 GLY B C 1
ATOM 1981 O O . GLY A 1 336 ? -47.917 36.168 82.231 1.00 36.54 336 GLY B O 1
ATOM 1982 N N . SER A 1 337 ? -46.974 34.694 80.817 1.00 25.32 337 SER B N 1
ATOM 1983 C CA . SER A 1 337 ? -45.975 34.237 81.780 1.00 31.64 337 SER B CA 1
ATOM 1984 C C . SER A 1 337 ? -44.543 34.375 81.276 1.00 69.54 337 SER B C 1
ATOM 1985 O O . SER A 1 337 ? -43.593 34.202 82.037 1.00 52.27 337 SER B O 1
ATOM 1988 N N . GLU A 1 338 ? -44.388 34.673 79.993 1.00 144.48 338 GLU B N 1
ATOM 1989 C CA . GLU A 1 338 ? -43.063 34.781 79.399 1.00 115.15 338 GLU B CA 1
ATOM 1990 C C . GLU A 1 338 ? -42.922 36.076 78.614 1.00 129.83 338 GLU B C 1
ATOM 1991 O O . GLU A 1 338 ? -43.536 36.240 77.561 1.00 143.84 338 GLU B O 1
ATOM 1997 N N . GLN A 1 339 ? -42.118 36.999 79.128 1.00 139.81 339 GLN B N 1
ATOM 1998 C CA . GLN A 1 339 ? -41.830 38.224 78.393 1.00 127.18 339 GLN B CA 1
ATOM 1999 C C . GLN A 1 339 ? -40.400 38.229 77.880 1.00 154.20 339 GLN B C 1
ATOM 2000 O O . GLN A 1 339 ? -39.466 37.871 78.598 1.00 157.93 339 GLN B O 1
ATOM 2006 N N . ARG A 1 340 ? -40.240 38.636 76.627 1.00 190.64 340 ARG B N 1
ATOM 2007 C CA . ARG A 1 340 ? -38.932 38.665 75.995 1.00 170.25 340 ARG B CA 1
ATOM 2008 C C . ARG A 1 340 ? -38.877 39.797 74.982 1.00 134.84 340 ARG B C 1
ATOM 2009 O O . ARG A 1 340 ? -39.891 40.424 74.681 1.00 141.04 340 ARG B O 1
ATOM 2017 N N . VAL A 1 341 ? -37.683 40.055 74.460 1.00 88.35 341 VAL B N 1
ATOM 2018 C CA . VAL A 1 341 ? -37.505 41.007 73.371 1.00 65.86 341 VAL B CA 1
ATOM 2019 C C . VAL A 1 341 ? -36.568 40.411 72.325 1.00 67.86 341 VAL B C 1
ATOM 2020 O O . VAL A 1 341 ? -35.740 39.557 72.640 1.00 54.79 341 VAL B O 1
ATOM 2024 N N . ILE A 1 342 ? -36.706 40.856 71.081 1.00 95.86 342 ILE B N 1
ATOM 2025 C CA . ILE A 1 342 ? -35.841 40.379 70.010 1.00 52.69 342 ILE B CA 1
ATOM 2026 C C . ILE A 1 342 ? -34.662 41.318 69.817 1.00 40.82 342 ILE B C 1
ATOM 2027 O O . ILE A 1 342 ? -34.799 42.379 69.211 1.00 47.43 342 ILE B O 1
ATOM 2032 N N . THR A 1 343 ? -33.502 40.929 70.327 1.00 37.54 343 THR B N 1
ATOM 2033 C CA . THR A 1 343 ? -32.309 41.743 70.151 1.00 46.45 343 THR B CA 1
ATOM 2034 C C . THR A 1 343 ? -31.691 41.506 68.781 1.00 46.38 343 THR B C 1
ATOM 2035 O O . THR A 1 343 ? -31.729 40.396 68.252 1.00 58.63 343 THR B O 1
ATOM 2039 N N . VAL A 1 344 ? -31.131 42.564 68.209 1.00 45.09 344 VAL B N 1
ATOM 2040 C CA . VAL A 1 344 ? -30.403 42.466 66.954 1.00 53.35 344 VAL B CA 1
ATOM 2041 C C . VAL A 1 344 ? -28.918 42.555 67.270 1.00 58.18 344 VAL B C 1
ATOM 2042 O O . VAL A 1 344 ? -28.465 43.525 67.877 1.00 50.04 344 VAL B O 1
ATOM 2046 N N . ASP A 1 345 ? -28.158 41.539 66.876 1.00 65.41 345 ASP B N 1
ATOM 2047 C CA . ASP A 1 345 ? -26.741 41.501 67.215 1.00 63.02 345 ASP B CA 1
ATOM 2048 C C . ASP A 1 345 ? -25.886 42.275 66.215 1.00 60.07 345 ASP B C 1
ATOM 2049 O O . ASP A 1 345 ? -26.395 43.070 65.423 1.00 53.73 345 ASP B O 1
ATOM 2054 N N . ALA A 1 346 ? -24.581 42.030 66.267 1.00 60.68 346 ALA B N 1
ATOM 2055 C CA . ALA A 1 346 ? -23.624 42.709 65.404 1.00 66.37 346 ALA B CA 1
ATOM 2056 C C . ALA A 1 346 ? -23.923 42.485 63.923 1.00 69.95 346 ALA B C 1
ATOM 2057 O O . ALA A 1 346 ? -24.079 43.440 63.162 1.00 58.77 346 ALA B O 1
ATOM 2059 N N . ASP A 1 347 ? -24.002 41.221 63.521 1.00 84.64 347 ASP B N 1
ATOM 2060 C CA . ASP A 1 347 ? -24.212 40.873 62.119 1.00 94.86 347 ASP B CA 1
ATOM 2061 C C . ASP A 1 347 ? -25.633 41.180 61.652 1.00 81.45 347 ASP B C 1
ATOM 2062 O O . ASP A 1 347 ? -25.919 41.165 60.454 1.00 69.70 347 ASP B O 1
ATOM 2067 N N . GLY A 1 348 ? -26.519 41.458 62.603 1.00 70.26 348 GLY B N 1
ATOM 2068 C CA . GLY A 1 348 ? -27.903 41.758 62.291 1.00 57.11 348 GLY B CA 1
ATOM 2069 C C . GLY A 1 348 ? -28.816 40.560 62.465 1.00 50.83 348 GLY B C 1
ATOM 2070 O O . GLY A 1 348 ? -29.971 40.582 62.040 1.00 43.37 348 GLY B O 1
ATOM 2071 N N . ARG A 1 349 ? -28.297 39.509 63.091 1.00 61.59 349 ARG B N 1
ATOM 2072 C CA . ARG A 1 349 ? -29.072 38.299 63.330 1.00 74.81 349 ARG B CA 1
ATOM 2073 C C . ARG A 1 349 ? -30.054 38.504 64.484 1.00 74.55 349 ARG B C 1
ATOM 2074 O O . ARG A 1 349 ? -29.741 39.183 65.462 1.00 64.59 349 ARG B O 1
ATOM 2082 N N . PHE A 1 350 ? -31.241 37.919 64.360 1.00 64.29 350 PHE B N 1
ATOM 2083 C CA . PHE A 1 350 ? -32.249 37.986 65.414 1.00 50.48 350 PHE B CA 1
ATOM 2084 C C . PHE A 1 350 ? -31.944 36.979 66.517 1.00 57.26 350 PHE B C 1
ATOM 2085 O O . PHE A 1 350 ? -31.734 35.796 66.247 1.00 61.79 350 PHE B O 1
ATOM 2093 N N . VAL A 1 351 ? -31.916 37.451 67.759 1.00 76.00 351 VAL B N 1
ATOM 2094 C CA . VAL A 1 351 ? -31.715 36.572 68.905 1.00 80.64 351 VAL B CA 1
ATOM 2095 C C . VAL A 1 351 ? -32.635 36.955 70.063 1.00 77.35 351 VAL B C 1
ATOM 2096 O O . VAL A 1 351 ? -32.382 37.928 70.774 1.00 71.01 351 VAL B O 1
ATOM 2100 N N . PRO A 1 352 ? -33.723 36.193 70.242 1.00 59.78 352 PRO B N 1
ATOM 2101 C CA . PRO A 1 352 ? -34.683 36.433 71.323 1.00 63.32 352 PRO B CA 1
ATOM 2102 C C . PRO A 1 352 ? -34.031 36.286 72.692 1.00 59.79 352 PRO B C 1
ATOM 2103 O O . PRO A 1 352 ? -33.405 35.264 72.974 1.00 61.68 352 PRO B O 1
ATOM 2107 N N . LYS A 1 353 ? -34.179 37.309 73.526 1.00 45.15 353 LYS B N 1
ATOM 2108 C CA . LYS A 1 353 ? -33.634 37.299 74.876 1.00 41.42 353 LYS B CA 1
ATOM 2109 C C . LYS A 1 353 ? -34.767 37.267 75.889 1.00 46.87 353 LYS B C 1
ATOM 2110 O O . LYS A 1 353 ? -35.856 37.771 75.624 1.00 59.40 353 LYS B O 1
ATOM 2116 N N . ARG A 1 354 ? -34.510 36.671 77.048 1.00 52.48 354 ARG B N 1
ATOM 2117 C CA . ARG A 1 354 ? -35.455 36.734 78.154 1.00 55.54 354 ARG B CA 1
ATOM 2118 C C . ARG A 1 354 ? -35.162 37.971 78.990 1.00 57.63 354 ARG B C 1
ATOM 2119 O O . ARG A 1 354 ? -34.010 38.247 79.322 1.00 78.28 354 ARG B O 1
ATOM 2127 N N . VAL A 1 355 ? -36.205 38.721 79.320 1.00 45.79 355 VAL B N 1
ATOM 2128 C CA . VAL A 1 355 ? -36.043 39.918 80.132 1.00 47.70 355 VAL B CA 1
ATOM 2129 C C . VAL A 1 355 ? -37.011 39.919 81.306 1.00 44.37 355 VAL B C 1
ATOM 2130 O O . VAL A 1 355 ? -38.036 39.239 81.284 1.00 47.39 355 VAL B O 1
ATOM 2134 N N . ALA A 1 356 ? -36.669 40.687 82.333 1.00 45.63 356 ALA B N 1
ATOM 2135 C CA . ALA A 1 356 ? -37.540 40.876 83.482 1.00 41.98 356 ALA B CA 1
ATOM 2136 C C . ALA A 1 356 ? -38.011 42.319 83.467 1.00 48.61 356 ALA B C 1
ATOM 2137 O O . ALA A 1 356 ? -37.196 43.240 83.455 1.00 60.07 356 ALA B O 1
ATOM 2139 N N . VAL A 1 357 ? -39.324 42.522 83.456 1.00 31.57 357 VAL B N 1
ATOM 2140 C CA . VAL A 1 357 ? -39.859 43.873 83.343 1.00 51.35 357 VAL B CA 1
ATOM 2141 C C . VAL A 1 357 ? -40.204 44.474 84.699 1.00 54.53 357 VAL B C 1
ATOM 2142 O O . VAL A 1 357 ? -40.815 43.828 85.550 1.00 60.84 357 VAL B O 1
ATOM 2146 N N . PHE A 1 358 ? -39.791 45.720 84.892 1.00 42.19 358 PHE B N 1
ATOM 2147 C CA . PHE A 1 358 ? -40.111 46.458 86.101 1.00 39.91 358 PHE B CA 1
ATOM 2148 C C . PHE A 1 358 ? -41.522 47.013 85.975 1.00 41.09 358 PHE B C 1
ATOM 2149 O O . PHE A 1 358 ? -42.433 46.606 86.699 1.00 38.96 358 PHE B O 1
ATOM 2157 N N . GLN A 1 359 ? -41.695 47.931 85.031 1.00 33.68 359 GLN B N 1
ATOM 2158 C CA . GLN A 1 359 ? -42.978 48.582 84.814 1.00 34.97 359 GLN B CA 1
ATOM 2159 C C . GLN A 1 359 ? -42.846 49.577 83.668 1.00 30.97 359 GLN B C 1
ATOM 2160 O O . GLN A 1 359 ? -41.748 50.047 83.371 1.00 32.38 359 GLN B O 1
ATOM 2166 N N . ALA A 1 360 ? -43.963 49.889 83.022 1.00 26.54 360 ALA B N 1
ATOM 2167 C CA . ALA A 1 360 ? -43.951 50.783 81.872 1.00 25.05 360 ALA B CA 1
ATOM 2168 C C . ALA A 1 360 ? -44.661 52.094 82.178 1.00 27.17 360 ALA B C 1
ATOM 2169 O O . ALA A 1 360 ? -45.487 52.165 83.089 1.00 36.11 360 ALA B O 1
ATOM 2171 N N . SER A 1 361 ? -44.335 53.129 81.410 1.00 30.45 361 SER B N 1
ATOM 2172 C CA . SER A 1 361 ? -44.971 54.432 81.569 1.00 39.36 361 SER B CA 1
ATOM 2173 C C . SER A 1 361 ? -44.788 55.307 80.331 1.00 45.07 361 SER B C 1
ATOM 2174 O O . SER A 1 361 ? -43.663 55.554 79.892 1.00 45.32 361 SER B O 1
ATOM 2177 N N . GLN A 1 362 ? -45.903 55.765 79.771 1.00 36.45 362 GLN B N 1
ATOM 2178 C CA . GLN A 1 362 ? -45.887 56.674 78.628 1.00 43.61 362 GLN B CA 1
ATOM 2179 C C . GLN A 1 362 ? -45.252 56.092 77.369 1.00 47.38 362 GLN B C 1
ATOM 2180 O O . GLN A 1 362 ? -44.639 56.818 76.587 1.00 44.67 362 GLN B O 1
ATOM 2186 N N . GLY A 1 363 ? -45.402 54.788 77.172 1.00 42.67 363 GLY B N 1
ATOM 2187 C CA . GLY A 1 363 ? -44.958 54.158 75.943 1.00 42.91 363 GLY B CA 1
ATOM 2188 C C . GLY A 1 363 ? -43.627 53.438 76.024 1.00 46.73 363 GLY B C 1
ATOM 2189 O O . GLY A 1 363 ? -43.239 52.738 75.089 1.00 52.92 363 GLY B O 1
ATOM 2190 N N . VAL A 1 364 ? -42.921 53.607 77.136 1.00 41.83 364 VAL B N 1
ATOM 2191 C CA . VAL A 1 364 ? -41.640 52.939 77.329 1.00 44.35 364 VAL B CA 1
ATOM 2192 C C . VAL A 1 364 ? -41.643 52.116 78.612 1.00 32.98 364 VAL B C 1
ATOM 2193 O O . VAL A 1 364 ? -42.090 52.586 79.656 1.00 35.79 364 VAL B O 1
ATOM 2197 N N . THR A 1 365 ? -41.162 50.879 78.526 1.00 35.80 365 THR B N 1
ATOM 2198 C CA . THR A 1 365 ? -41.114 50.006 79.692 1.00 39.61 365 THR B CA 1
ATOM 2199 C C . THR A 1 365 ? -39.698 49.921 80.240 1.00 38.32 365 THR B C 1
ATOM 2200 O O . THR A 1 365 ? -38.733 49.832 79.482 1.00 46.50 365 THR B O 1
ATOM 2204 N N . ALA A 1 366 ? -39.577 49.949 81.561 1.00 34.09 366 ALA B N 1
ATOM 2205 C CA . ALA A 1 366 ? -38.282 49.798 82.203 1.00 28.92 366 ALA B CA 1
ATOM 2206 C C . ALA A 1 366 ? -37.996 48.320 82.419 1.00 22.94 366 ALA B C 1
ATOM 2207 O O . ALA A 1 366 ? -38.912 47.529 82.636 1.00 33.65 366 ALA B O 1
ATOM 2209 N N . LEU A 1 367 ? -36.723 47.947 82.349 1.00 22.26 367 LEU B N 1
ATOM 2210 C CA . LEU A 1 367 ? -36.322 46.564 82.570 1.00 25.91 367 LEU B CA 1
ATOM 2211 C C . LEU A 1 367 ? -35.526 46.414 83.860 1.00 46.16 367 LEU B C 1
ATOM 2212 O O . LEU A 1 367 ? -34.594 47.174 84.125 1.00 40.77 367 LEU B O 1
ATOM 2217 N N . ARG A 1 368 ? -35.909 45.427 84.662 1.00 73.54 368 ARG B N 1
ATOM 2218 C CA . ARG A 1 368 ? -35.220 45.131 85.910 1.00 83.63 368 ARG B CA 1
ATOM 2219 C C . ARG A 1 368 ? -33.931 44.364 85.630 1.00 77.19 368 ARG B C 1
ATOM 2220 O O . ARG A 1 368 ? -32.970 44.443 86.395 1.00 75.02 368 ARG B O 1
ATOM 2228 N N . SER A 1 369 ? -33.921 43.635 84.518 1.00 72.72 369 SER B N 1
ATOM 2229 C CA . SER A 1 369 ? -32.747 42.889 84.077 1.00 61.68 369 SER B CA 1
ATOM 2230 C C . SER A 1 369 ? -33.060 42.166 82.776 1.00 56.97 369 SER B C 1
ATOM 2231 O O . SER A 1 369 ? -34.224 41.960 82.440 1.00 73.65 369 SER B O 1
ATOM 2234 N N . GLY A 1 370 ? -32.021 41.780 82.043 1.00 43.72 370 GLY B N 1
ATOM 2235 C CA . GLY A 1 370 ? -32.206 41.033 80.813 1.00 47.52 370 GLY B CA 1
ATOM 2236 C C . GLY A 1 370 ? -31.316 41.501 79.678 1.00 57.59 370 GLY B C 1
ATOM 2237 O O . GLY A 1 370 ? -30.721 40.689 78.970 1.00 57.81 370 GLY B O 1
ATOM 2238 N N . LEU A 1 371 ? -31.230 42.816 79.502 1.00 54.63 371 LEU B N 1
ATOM 2239 C CA . LEU A 1 371 ? -30.399 43.392 78.454 1.00 47.14 371 LEU B CA 1
ATOM 2240 C C . LEU A 1 371 ? -29.360 44.328 79.048 1.00 49.05 371 LEU B C 1
ATOM 2241 O O . LEU A 1 371 ? -29.498 44.784 80.181 1.00 53.92 371 LEU B O 1
ATOM 2246 N N . ALA A 1 372 ? -28.323 44.617 78.271 1.00 45.17 372 ALA B N 1
ATOM 2247 C CA . ALA A 1 372 ? -27.300 45.562 78.691 1.00 44.68 372 ALA B CA 1
ATOM 2248 C C . ALA A 1 372 ? -27.492 46.889 77.969 1.00 50.50 372 ALA B C 1
ATOM 2249 O O . ALA A 1 372 ? -27.919 46.921 76.814 1.00 52.68 372 ALA B O 1
ATOM 2251 N N . GLU A 1 373 ? -27.185 47.983 78.657 1.00 54.94 373 GLU B N 1
ATOM 2252 C CA . GLU A 1 373 ? -27.294 49.308 78.066 1.00 52.38 373 GLU B CA 1
ATOM 2253 C C . GLU A 1 373 ? -26.532 49.351 76.747 1.00 57.57 373 GLU B C 1
ATOM 2254 O O . GLU A 1 373 ? -25.346 49.028 76.696 1.00 62.12 373 GLU B O 1
ATOM 2260 N N . GLY A 1 374 ? -27.220 49.733 75.676 1.00 52.74 374 GLY B N 1
ATOM 2261 C CA . GLY A 1 374 ? -26.580 49.856 74.380 1.00 52.08 374 GLY B CA 1
ATOM 2262 C C . GLY A 1 374 ? -27.014 48.821 73.358 1.00 48.12 374 GLY B C 1
ATOM 2263 O O . GLY A 1 374 ? -26.953 49.076 72.157 1.00 38.40 374 GLY B O 1
ATOM 2264 N N . GLU A 1 375 ? -27.445 47.653 73.827 1.00 60.53 375 GLU B N 1
ATOM 2265 C CA . GLU A 1 375 ? -27.898 46.598 72.925 1.00 44.47 375 GLU B CA 1
ATOM 2266 C C . GLU A 1 375 ? -28.977 47.115 71.989 1.00 50.73 375 GLU B C 1
ATOM 2267 O O . GLU A 1 375 ? -29.832 47.905 72.389 1.00 52.14 375 GLU B O 1
ATOM 2273 N N . LYS A 1 376 ? -28.936 46.668 70.739 1.00 59.28 376 LYS B N 1
ATOM 2274 C CA . LYS A 1 376 ? -29.973 47.023 69.785 1.00 57.16 376 LYS B CA 1
ATOM 2275 C C . LYS A 1 376 ? -31.111 46.015 69.861 1.00 53.82 376 LYS B C 1
ATOM 2276 O O . LYS A 1 376 ? -30.886 44.815 70.011 1.00 53.11 376 LYS B O 1
ATOM 2282 N N . VAL A 1 377 ? -32.336 46.512 69.769 1.00 45.41 377 VAL B N 1
ATOM 2283 C CA . VAL A 1 377 ? -33.511 45.662 69.857 1.00 34.97 377 VAL B CA 1
ATOM 2284 C C . VAL A 1 377 ? -34.536 46.113 68.827 1.00 48.80 377 VAL B C 1
ATOM 2285 O O . VAL A 1 377 ? -34.656 47.302 68.544 1.00 62.91 377 VAL B O 1
ATOM 2289 N N . VAL A 1 378 ? -35.270 45.167 68.254 1.00 51.80 378 VAL B N 1
ATOM 2290 C CA . VAL A 1 378 ? -36.293 45.524 67.281 1.00 49.55 378 VAL B CA 1
ATOM 2291 C C . VAL A 1 378 ? -37.600 45.876 67.978 1.00 41.44 378 VAL B C 1
ATOM 2292 O O . VAL A 1 378 ? -38.143 45.078 68.742 1.00 55.50 378 VAL B O 1
ATOM 2296 N N . SER A 1 379 ? -38.097 47.080 67.713 1.00 24.93 379 SER B N 1
ATOM 2297 C CA . SER A 1 379 ? -39.326 47.558 68.336 1.00 47.61 379 SER B CA 1
ATOM 2298 C C . SER A 1 379 ? -40.576 47.063 67.613 1.00 63.64 379 SER B C 1
ATOM 2299 O O . SER A 1 379 ? -41.343 47.857 67.067 1.00 58.92 379 SER B O 1
ATOM 2302 N N . SER A 1 380 ? -40.788 45.752 67.621 1.00 66.93 380 SER B N 1
ATOM 2303 C CA . SER A 1 380 ? -41.935 45.183 66.928 1.00 63.82 380 SER B CA 1
ATOM 2304 C C . SER A 1 380 ? -42.359 43.814 67.460 1.00 62.08 380 SER B C 1
ATOM 2305 O O . SER A 1 380 ? -41.578 42.861 67.468 1.00 38.60 380 SER B O 1
ATOM 2308 N N . GLY A 1 381 ? -43.602 43.739 67.923 1.00 77.33 381 GLY B N 1
ATOM 2309 C CA . GLY A 1 381 ? -44.238 42.473 68.233 1.00 67.27 381 GLY B CA 1
ATOM 2310 C C . GLY A 1 381 ? -45.088 42.148 67.025 1.00 71.82 381 GLY B C 1
ATOM 2311 O O . GLY A 1 381 ? -45.878 41.203 67.019 1.00 64.74 381 GLY B O 1
ATOM 2312 N N . LEU A 1 382 ? -44.908 42.966 65.992 1.00 57.04 382 LEU B N 1
ATOM 2313 C CA . LEU A 1 382 ? -45.630 42.839 64.737 1.00 39.51 382 LEU B CA 1
ATOM 2314 C C . LEU A 1 382 ? -44.962 41.782 63.859 1.00 35.35 382 LEU B C 1
ATOM 2315 O O . LEU A 1 382 ? -45.126 41.781 62.640 1.00 46.65 382 LEU B O 1
ATOM 2320 N N . PHE A 1 383 ? -44.206 40.884 64.487 1.00 32.31 383 PHE B N 1
ATOM 2321 C CA . PHE A 1 383 ? -43.436 39.875 63.760 1.00 34.87 383 PHE B CA 1
ATOM 2322 C C . PHE A 1 383 ? -44.002 38.465 63.918 1.00 50.67 383 PHE B C 1
ATOM 2323 O O . PHE A 1 383 ? -43.541 37.527 63.269 1.00 73.27 383 PHE B O 1
ATOM 2331 N N . LEU A 1 384 ? -44.999 38.326 64.785 1.00 50.66 384 LEU B N 1
ATOM 2332 C CA . LEU A 1 384 ? -45.689 37.056 64.973 1.00 55.50 384 LEU B CA 1
ATOM 2333 C C . LEU A 1 384 ? -47.185 37.294 64.831 1.00 61.99 384 LEU B C 1
ATOM 2334 O O . LEU A 1 384 ? -47.718 38.244 65.400 1.00 76.94 384 LEU B O 1
ATOM 2339 N N . ILE A 1 385 ? -47.871 36.427 64.113 1.00 59.48 385 ILE B N 1
ATOM 2340 C CA . ILE A 1 385 ? -49.277 36.660 63.890 1.00 60.04 385 ILE B CA 1
ATOM 2341 C C . ILE A 1 385 ? -50.047 36.646 65.201 1.00 55.43 385 ILE B C 1
ATOM 2342 O O . ILE A 1 385 ? -49.792 35.846 66.077 1.00 48.19 385 ILE B O 1
ATOM 2347 N N . ASP A 1 386 ? -50.979 37.573 65.336 1.00 100.20 386 ASP B N 1
ATOM 2348 C CA . ASP A 1 386 ? -51.736 37.638 66.547 1.00 115.28 386 ASP B CA 1
ATOM 2349 C C . ASP A 1 386 ? -52.654 36.490 66.771 1.00 101.67 386 ASP B C 1
ATOM 2350 O O . ASP A 1 386 ? -52.595 35.865 67.826 1.00 88.48 386 ASP B O 1
ATOM 2355 N N . SER A 1 387 ? -53.466 36.137 65.784 1.00 77.87 387 SER B N 1
ATOM 2356 C CA . SER A 1 387 ? -54.464 35.151 66.126 1.00 69.81 387 SER B CA 1
ATOM 2357 C C . SER A 1 387 ? -53.847 33.895 66.534 1.00 67.23 387 SER B C 1
ATOM 2358 O O . SER A 1 387 ? -54.298 33.312 67.505 1.00 63.97 387 SER B O 1
ATOM 2361 N N . GLU A 1 388 ? -52.826 33.417 65.852 1.00 96.59 388 GLU B N 1
ATOM 2362 C CA . GLU A 1 388 ? -52.274 32.271 66.504 1.00 107.71 388 GLU B CA 1
ATOM 2363 C C . GLU A 1 388 ? -50.934 31.732 66.343 1.00 81.51 388 GLU B C 1
ATOM 2364 O O . GLU A 1 388 ? -50.787 30.555 66.376 1.00 111.18 388 GLU B O 1
ATOM 2370 N N . ALA A 1 389 ? -49.927 32.546 66.246 1.00 40.75 389 ALA B N 1
ATOM 2371 C CA . ALA A 1 389 ? -48.618 31.917 66.284 1.00 40.12 389 ALA B CA 1
ATOM 2372 C C . ALA A 1 389 ? -48.266 31.573 67.718 1.00 38.57 389 ALA B C 1
ATOM 2373 O O . ALA A 1 389 ? -48.516 32.378 68.577 1.00 31.44 389 ALA B O 1
ATOM 2375 N N . ASN A 1 390 ? -47.668 30.413 67.997 1.00 41.29 390 ASN B N 1
ATOM 2376 C CA . ASN A 1 390 ? -47.311 30.145 69.342 1.00 30.67 390 ASN B CA 1
ATOM 2377 C C . ASN A 1 390 ? -46.062 30.912 69.566 1.00 41.49 390 ASN B C 1
ATOM 2378 O O . ASN A 1 390 ? -45.028 30.576 69.057 1.00 53.50 390 ASN B O 1
ATOM 2383 N N . ILE A 1 391 ? -46.169 31.960 70.354 1.00 49.46 391 ILE B N 1
ATOM 2384 C CA . ILE A 1 391 ? -45.044 32.841 70.626 1.00 37.23 391 ILE B CA 1
ATOM 2385 C C . ILE A 1 391 ? -43.789 32.052 70.973 1.00 42.57 391 ILE B C 1
ATOM 2386 O O . ILE A 1 391 ? -42.689 32.408 70.555 1.00 44.09 391 ILE B O 1
ATOM 2391 N N . SER A 1 392 ? -43.964 30.970 71.725 1.00 55.58 392 SER B N 1
ATOM 2392 C CA . SER A 1 392 ? -42.845 30.133 72.142 1.00 65.07 392 SER B CA 1
ATOM 2393 C C . SER A 1 392 ? -42.075 29.580 70.945 1.00 59.60 392 SER B C 1
ATOM 2394 O O . SER A 1 392 ? -40.849 29.677 70.887 1.00 64.17 392 SER B O 1
ATOM 2397 N N . GLY A 1 393 ? -42.806 28.998 69.998 1.00 57.50 393 GLY B N 1
ATOM 2398 C CA . GLY A 1 393 ? -42.211 28.336 68.849 1.00 47.04 393 GLY B CA 1
ATOM 2399 C C . GLY A 1 393 ? -41.999 29.235 67.645 1.00 50.91 393 GLY B C 1
ATOM 2400 O O . GLY A 1 393 ? -41.140 28.969 66.804 1.00 41.06 393 GLY B O 1
ATOM 2401 N N . ALA A 1 394 ? -42.786 30.300 67.550 1.00 48.50 394 ALA B N 1
ATOM 2402 C CA . ALA A 1 394 ? -42.595 31.264 66.476 1.00 37.92 394 ALA B CA 1
ATOM 2403 C C . ALA A 1 394 ? -41.278 32.019 66.681 1.00 48.78 394 ALA B C 1
ATOM 2404 O O . ALA A 1 394 ? -40.683 32.522 65.729 1.00 70.90 394 ALA B O 1
ATOM 2406 N N . LEU A 1 395 ? -40.823 32.081 67.931 1.00 61.28 395 LEU B N 1
ATOM 2407 C CA . LEU A 1 395 ? -39.519 32.661 68.250 1.00 54.05 395 LEU B CA 1
ATOM 2408 C C . LEU A 1 395 ? -38.403 31.666 67.967 1.00 55.55 395 LEU B C 1
ATOM 2409 O O . LEU A 1 395 ? -37.285 32.048 67.635 1.00 53.92 395 LEU B O 1
ATOM 2414 N N . GLU A 1 396 ? -38.713 30.385 68.123 1.00 62.87 396 GLU B N 1
ATOM 2415 C CA . GLU A 1 396 ? -37.729 29.333 67.939 1.00 61.29 396 GLU B CA 1
ATOM 2416 C C . GLU A 1 396 ? -37.265 29.324 66.490 1.00 59.67 396 GLU B C 1
ATOM 2417 O O . GLU A 1 396 ? -36.096 29.079 66.197 1.00 67.14 396 GLU B O 1
ATOM 2423 N N . ARG A 1 397 ? -38.191 29.614 65.583 1.00 57.04 397 ARG B N 1
ATOM 2424 C CA . ARG A 1 397 ? -37.903 29.594 64.155 1.00 47.59 397 ARG B CA 1
ATOM 2425 C C . ARG A 1 397 ? -36.837 30.608 63.762 1.00 52.67 397 ARG B C 1
ATOM 2426 O O . ARG A 1 397 ? -36.323 30.574 62.646 1.00 61.52 397 ARG B O 1
ATOM 2434 N N . MET A 1 398 ? -36.500 31.504 64.682 1.00 46.03 398 MET B N 1
ATOM 2435 C CA . MET A 1 398 ? -35.565 32.583 64.382 1.00 43.98 398 MET B CA 1
ATOM 2436 C C . MET A 1 398 ? -34.124 32.261 64.774 1.00 51.18 398 MET B C 1
ATOM 2437 O O . MET A 1 398 ? -33.220 33.065 64.545 1.00 54.66 398 MET B O 1
ATOM 2442 N N . ARG A 1 399 ? -33.911 31.086 65.358 1.00 56.66 399 ARG B N 1
ATOM 2443 C CA . ARG A 1 399 ? -32.571 30.660 65.751 1.00 70.18 399 ARG B CA 1
ATOM 2444 C C . ARG A 1 399 ? -32.239 29.264 65.231 1.00 87.22 399 ARG B C 1
ATOM 2445 O O . ARG A 1 399 ? -33.130 28.518 64.825 1.00 91.62 399 ARG B O 1
ATOM 2453 N N . SER A 1 400 ? -30.949 28.932 65.253 1.00 107.45 400 SER B N 1
ATOM 2454 C CA . SER A 1 400 ? -30.448 27.609 64.880 1.00 116.95 400 SER B CA 1
ATOM 2455 C C . SER A 1 400 ? -28.977 27.690 64.481 1.00 124.71 400 SER B C 1
ATOM 2456 O O . SER A 1 400 ? -28.150 26.909 64.951 1.00 126.90 400 SER B O 1
ATOM 2459 N N . ALA B 1 79 ? -41.209 -2.263 55.465 1.00 148.53 79 ALA C N 1
ATOM 2460 C CA . ALA B 1 79 ? -40.467 -1.521 56.478 1.00 109.98 79 ALA C CA 1
ATOM 2461 C C . ALA B 1 79 ? -41.318 -0.401 57.066 1.00 91.40 79 ALA C C 1
ATOM 2462 O O . ALA B 1 79 ? -41.873 0.417 56.334 1.00 92.27 79 ALA C O 1
ATOM 2464 N N . SER B 1 80 ? -41.419 -0.373 58.390 1.00 101.36 80 SER C N 1
ATOM 2465 C CA . SER B 1 80 ? -42.193 0.654 59.077 1.00 77.90 80 SER C CA 1
ATOM 2466 C C . SER B 1 80 ? -41.504 2.009 58.967 1.00 68.09 80 SER C C 1
ATOM 2467 O O . SER B 1 80 ? -40.277 2.092 58.982 1.00 68.84 80 SER C O 1
ATOM 2470 N N . GLY B 1 81 ? -42.297 3.069 58.853 1.00 58.88 81 GLY C N 1
ATOM 2471 C CA . GLY B 1 81 ? -41.757 4.414 58.771 1.00 50.83 81 GLY C CA 1
ATOM 2472 C C . GLY B 1 81 ? -41.694 4.960 57.357 1.00 52.55 81 GLY C C 1
ATOM 2473 O O . GLY B 1 81 ? -42.387 4.474 56.462 1.00 63.58 81 GLY C O 1
ATOM 2474 N N . VAL B 1 82 ? -40.859 5.975 57.158 1.00 42.77 82 VAL C N 1
ATOM 2475 C CA . VAL B 1 82 ? -40.718 6.615 55.854 1.00 32.15 82 VAL C CA 1
ATOM 2476 C C . VAL B 1 82 ? -39.349 7.280 55.703 1.00 38.20 82 VAL C C 1
ATOM 2477 O O . VAL B 1 82 ? -38.830 7.876 56.646 1.00 44.62 82 VAL C O 1
ATOM 2481 N N . ARG B 1 83 ? -38.768 7.168 54.512 1.00 54.69 83 ARG C N 1
ATOM 2482 C CA . ARG B 1 83 ? -37.459 7.748 54.233 1.00 54.76 83 ARG C CA 1
ATOM 2483 C C . ARG B 1 83 ? -37.626 9.102 53.553 1.00 55.72 83 ARG C C 1
ATOM 2484 O O . ARG B 1 83 ? -38.546 9.294 52.759 1.00 77.89 83 ARG C O 1
ATOM 2492 N N . ILE B 1 84 ? -36.741 10.041 53.872 1.00 42.52 84 ILE C N 1
ATOM 2493 C CA . ILE B 1 84 ? -36.805 11.378 53.292 1.00 35.96 84 ILE C CA 1
ATOM 2494 C C . ILE B 1 84 ? -35.411 11.933 53.024 1.00 47.44 8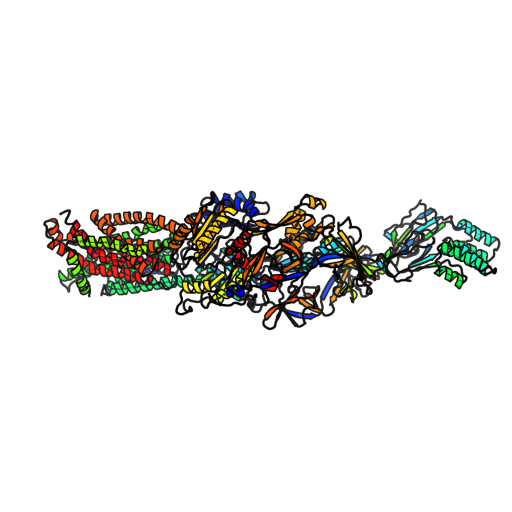4 ILE C C 1
ATOM 2495 O O . ILE B 1 84 ? -34.517 11.830 53.865 1.00 56.43 84 ILE C O 1
ATOM 2500 N N . ASP B 1 85 ? -35.237 12.526 51.847 1.00 61.99 85 ASP C N 1
ATOM 2501 C CA . ASP B 1 85 ? -33.953 13.081 51.440 1.00 69.40 85 ASP C CA 1
ATOM 2502 C C . ASP B 1 85 ? -33.419 14.047 52.494 1.00 62.02 85 ASP C C 1
ATOM 2503 O O . ASP B 1 85 ? -34.063 15.047 52.810 1.00 66.62 85 ASP C O 1
ATOM 2508 N N . PRO B 1 86 ? -32.235 13.741 53.045 1.00 45.43 86 PRO C N 1
ATOM 2509 C CA . PRO B 1 86 ? -31.597 14.537 54.099 1.00 53.78 86 PRO C CA 1
ATOM 2510 C C . PRO B 1 86 ? -31.452 16.012 53.735 1.00 54.32 86 PRO C C 1
ATOM 2511 O O . PRO B 1 86 ? -31.413 16.856 54.628 1.00 54.51 86 PRO C O 1
ATOM 2515 N N . THR B 1 87 ? -31.370 16.317 52.445 1.00 55.58 87 THR C N 1
ATOM 2516 C CA . THR B 1 87 ? -31.265 17.705 52.015 1.00 60.90 87 THR C CA 1
ATOM 2517 C C . THR B 1 87 ? -32.593 18.429 52.204 1.00 57.59 87 THR C C 1
ATOM 2518 O O . THR B 1 87 ? -32.623 19.591 52.605 1.00 55.57 87 THR C O 1
ATOM 2522 N N . GLN B 1 88 ? -33.692 17.737 51.923 1.00 46.34 88 GLN C N 1
ATOM 2523 C CA . GLN B 1 88 ? -35.014 18.319 52.115 1.00 39.20 88 GLN C CA 1
ATOM 2524 C C . GLN B 1 88 ? -35.288 18.594 53.591 1.00 39.22 88 GLN C C 1
ATOM 2525 O O . GLN B 1 88 ? -35.800 19.654 53.943 1.00 31.73 88 GLN C O 1
ATOM 2531 N N . THR B 1 89 ? -34.945 17.639 54.451 1.00 52.46 89 THR C N 1
ATOM 2532 C CA . THR B 1 89 ? -35.143 17.812 55.886 1.00 50.17 89 THR C CA 1
ATOM 2533 C C . THR B 1 89 ? -34.245 18.915 56.430 1.00 51.00 89 THR C C 1
ATOM 2534 O O . THR B 1 89 ? -34.661 19.700 57.280 1.00 45.37 89 THR C O 1
ATOM 2538 N N . GLN B 1 90 ? -33.012 18.974 55.943 1.00 39.53 90 GLN C N 1
ATOM 2539 C CA . GLN B 1 90 ? -32.099 20.033 56.348 1.00 39.96 90 GLN C CA 1
ATOM 2540 C C . GLN B 1 90 ? -32.656 21.387 55.935 1.00 45.94 90 GLN C C 1
ATOM 2541 O O . GLN B 1 90 ? -32.573 22.357 56.684 1.00 53.25 90 GLN C O 1
ATOM 2547 N N . ASN B 1 91 ? -33.225 21.445 54.737 1.00 49.55 91 ASN C N 1
ATOM 2548 C CA . ASN B 1 91 ? -33.860 22.662 54.253 1.00 46.06 91 ASN C CA 1
ATOM 2549 C C . ASN B 1 91 ? -35.087 23.009 55.087 1.00 37.62 91 ASN C C 1
ATOM 2550 O O . ASN B 1 91 ? -35.341 24.178 55.383 1.00 37.72 91 ASN C O 1
ATOM 2555 N N . LEU B 1 92 ? -35.843 21.982 55.461 1.00 38.09 92 LEU C N 1
ATOM 2556 C CA . LEU B 1 92 ? -37.047 22.154 56.264 1.00 33.05 92 LEU C CA 1
ATOM 2557 C C . LEU B 1 92 ? -36.691 22.686 57.646 1.00 42.00 92 LEU C C 1
ATOM 2558 O O . LEU B 1 92 ? -37.529 23.261 58.336 1.00 45.97 92 LEU C O 1
ATOM 2563 N N . GLY B 1 93 ? -35.441 22.488 58.045 1.00 44.16 93 GLY C N 1
ATOM 2564 C CA . GLY B 1 93 ? -35.007 22.867 59.375 1.00 32.83 93 GLY C CA 1
ATOM 2565 C C . GLY B 1 93 ? -35.564 21.960 60.459 1.00 44.13 93 GLY C C 1
ATOM 2566 O O . GLY B 1 93 ? -35.951 22.428 61.531 1.00 53.24 93 GLY C O 1
ATOM 2567 N N . VAL B 1 94 ? -35.598 20.659 60.181 1.00 41.38 94 VAL C N 1
ATOM 2568 C CA . VAL B 1 94 ? -36.096 19.676 61.140 1.00 34.99 94 VAL C CA 1
ATOM 2569 C C . VAL B 1 94 ? -35.334 19.751 62.468 1.00 43.79 94 VAL C C 1
ATOM 2570 O O . VAL B 1 94 ? -34.106 19.825 62.484 1.00 51.91 94 VAL C O 1
ATOM 2574 N N . LYS B 1 95 ? -36.073 19.770 63.576 1.00 52.96 95 LYS C N 1
ATOM 2575 C CA . LYS B 1 95 ? -35.465 19.667 64.900 1.00 42.72 95 LYS C CA 1
ATOM 2576 C C . LYS B 1 95 ? -35.998 18.439 65.639 1.00 45.56 95 LYS C C 1
ATOM 2577 O O . LYS B 1 95 ? -37.129 17.993 65.401 1.00 34.62 95 LYS C O 1
ATOM 2583 N N . THR B 1 96 ? -35.165 17.902 66.526 1.00 46.60 96 THR C N 1
ATOM 2584 C CA . THR B 1 96 ? -35.484 16.694 67.269 1.00 47.79 96 THR C CA 1
ATOM 2585 C C . THR B 1 96 ? -35.202 16.869 68.759 1.00 48.91 96 THR C C 1
ATOM 2586 O O . THR B 1 96 ? -34.260 17.561 69.160 1.00 57.76 96 THR C O 1
ATOM 2590 N N . ALA B 1 97 ? -36.067 16.275 69.571 1.00 57.60 97 ALA C N 1
ATOM 2591 C CA . ALA B 1 97 ? -35.914 16.311 71.014 1.00 60.65 97 ALA C CA 1
ATOM 2592 C C . ALA B 1 97 ? -35.931 14.897 71.573 1.00 54.68 97 ALA C C 1
ATOM 2593 O O . ALA B 1 97 ? -36.818 14.112 71.251 1.00 55.12 97 ALA C O 1
ATOM 2595 N N . THR B 1 98 ? -34.942 14.581 72.403 1.00 57.66 98 THR C N 1
ATOM 2596 C CA . THR B 1 98 ? -34.835 13.270 73.039 1.00 52.25 98 THR C CA 1
ATOM 2597 C C . THR B 1 98 ? -35.870 13.071 74.147 1.00 43.18 98 THR C C 1
ATOM 2598 O O . THR B 1 98 ? -36.217 14.011 74.865 1.00 39.98 98 THR C O 1
ATOM 2602 N N . VAL B 1 99 ? -36.355 11.838 74.277 1.00 32.72 99 VAL C N 1
ATOM 2603 C CA . VAL B 1 99 ? -37.366 11.487 75.275 1.00 34.31 99 VAL C CA 1
ATOM 2604 C C . VAL B 1 99 ? -36.740 11.145 76.627 1.00 33.41 99 VAL C C 1
ATOM 2605 O O . VAL B 1 99 ? -35.816 10.336 76.705 1.00 42.52 99 VAL C O 1
ATOM 2609 N N . THR B 1 100 ? -37.244 11.773 77.687 1.00 44.39 100 THR C N 1
ATOM 2610 C CA . THR B 1 100 ? -36.757 11.520 79.039 1.00 43.61 100 THR C CA 1
ATOM 2611 C C . THR B 1 100 ? -37.907 11.127 79.962 1.00 48.90 100 THR C C 1
ATOM 2612 O O . THR B 1 100 ? -39.072 11.172 79.573 1.00 47.50 100 THR C O 1
ATOM 2616 N N . ARG B 1 101 ? -37.564 10.729 81.181 1.00 53.72 101 ARG C N 1
ATOM 2617 C CA . ARG B 1 101 ? -38.550 10.378 82.192 1.00 38.56 101 ARG C CA 1
ATOM 2618 C C . ARG B 1 101 ? -38.300 11.187 83.452 1.00 41.22 101 ARG C C 1
ATOM 2619 O O . ARG B 1 101 ? -37.158 11.375 83.869 1.00 53.15 101 ARG C O 1
ATOM 2627 N N . GLY B 1 102 ? -39.380 11.673 84.047 1.00 46.88 102 GLY C N 1
ATOM 2628 C CA . GLY B 1 102 ? -39.293 12.494 85.235 1.00 45.79 102 GLY C CA 1
ATOM 2629 C C . GLY B 1 102 ? -40.647 13.102 85.514 1.00 46.31 102 GLY C C 1
ATOM 2630 O O . GLY B 1 102 ? -41.617 12.801 84.824 1.00 57.50 102 GLY C O 1
ATOM 2631 N N . PRO B 1 103 ? -40.722 13.965 86.531 1.00 37.02 103 PRO C N 1
ATOM 2632 C CA . PRO B 1 103 ? -41.994 14.588 86.896 1.00 41.96 103 PRO C CA 1
ATOM 2633 C C . PRO B 1 103 ? -42.317 15.754 85.974 1.00 38.77 103 PRO C C 1
ATOM 2634 O O . PRO B 1 103 ? -41.408 16.433 85.494 1.00 35.21 103 PRO C O 1
ATOM 2638 N N . LEU B 1 104 ? -43.604 15.963 85.721 1.00 29.02 104 LEU C N 1
ATOM 2639 C CA . LEU B 1 104 ? -44.071 17.131 84.993 1.00 19.65 104 LEU C CA 1
ATOM 2640 C C . LEU B 1 104 ? -44.376 18.187 86.039 1.00 35.24 104 LEU C C 1
ATOM 2641 O O . LEU B 1 104 ? -45.070 17.912 87.018 1.00 58.95 104 LEU C O 1
ATOM 2646 N N . THR B 1 105 ? -43.853 19.391 85.853 1.00 33.43 105 THR C N 1
ATOM 2647 C CA . THR B 1 105 ? -44.122 20.452 86.809 1.00 33.38 105 THR C CA 1
ATOM 2648 C C . THR B 1 105 ? -45.275 21.320 86.324 1.00 29.79 105 THR C C 1
ATOM 2649 O O . THR B 1 105 ? -45.162 22.029 85.326 1.00 32.61 105 THR C O 1
ATOM 2653 N N . PHE B 1 106 ? -46.393 21.239 87.033 1.00 28.62 106 PHE C N 1
ATOM 2654 C CA . PHE B 1 106 ? -47.555 22.055 86.730 1.00 27.16 106 PHE C CA 1
ATOM 2655 C C . PHE B 1 106 ? -47.341 23.479 87.193 1.00 32.38 106 PHE C C 1
ATOM 2656 O O . PHE B 1 106 ? -47.007 23.717 88.351 1.00 48.05 106 PHE C O 1
ATOM 2664 N N . ALA B 1 107 ? -47.548 24.427 86.289 1.00 26.77 107 ALA C N 1
ATOM 2665 C CA . ALA B 1 107 ? -47.485 25.833 86.651 1.00 27.48 107 ALA C CA 1
ATOM 2666 C C . ALA B 1 107 ? -48.862 26.469 86.512 1.00 38.86 107 ALA C C 1
ATOM 2667 O O . ALA B 1 107 ? -49.618 26.142 85.595 1.00 30.62 107 ALA C O 1
ATOM 2669 N N . GLN B 1 108 ? -49.186 27.372 87.432 1.00 39.40 108 GLN C N 1
ATOM 2670 C CA . GLN B 1 108 ? -50.462 28.076 87.397 1.00 16.07 108 GLN C CA 1
ATOM 2671 C C . GLN B 1 108 ? -50.443 29.311 88.294 1.00 24.58 108 GLN C C 1
ATOM 2672 O O . GLN B 1 108 ? -49.774 29.334 89.326 1.00 26.75 108 GLN C O 1
ATOM 2678 N N . SER B 1 109 ? -51.182 30.338 87.889 1.00 44.45 109 SER C N 1
ATOM 2679 C CA . SER B 1 109 ? -51.185 31.604 88.609 1.00 48.05 109 SER C CA 1
ATOM 2680 C C . SER B 1 109 ? -52.548 31.879 89.237 1.00 48.96 109 SER C C 1
ATOM 2681 O O . SER B 1 109 ? -53.589 31.634 88.625 1.00 47.49 109 SER C O 1
ATOM 2684 N N . PHE B 1 110 ? -52.532 32.388 90.464 1.00 25.24 110 PHE C N 1
ATOM 2685 C CA . PHE B 1 110 ? -53.764 32.676 91.178 1.00 30.58 110 PHE C CA 1
ATOM 2686 C C . PHE B 1 110 ? -53.742 34.096 91.760 1.00 37.55 110 PHE C C 1
ATOM 2687 O O . PHE B 1 110 ? -52.692 34.589 92.179 1.00 36.24 110 PHE C O 1
ATOM 2695 N N . PRO B 1 111 ? -54.909 34.763 91.775 1.00 23.54 111 PRO C N 1
ATOM 2696 C CA . PRO B 1 111 ? -55.053 36.087 92.386 1.00 32.17 111 PRO C CA 1
ATOM 2697 C C . PRO B 1 111 ? -55.042 35.943 93.905 1.00 43.14 111 PRO C C 1
ATOM 2698 O O . PRO B 1 111 ? -55.569 34.958 94.434 1.00 50.84 111 PRO C O 1
ATOM 2702 N N . ALA B 1 112 ? -54.423 36.904 94.585 1.00 26.22 112 ALA C N 1
ATOM 2703 C CA . ALA B 1 112 ? -54.311 36.898 96.039 1.00 24.42 112 ALA C CA 1
ATOM 2704 C C . ALA B 1 112 ? -54.450 38.304 96.600 1.00 29.97 112 ALA C C 1
ATOM 2705 O O . ALA B 1 112 ? -54.135 39.288 95.925 1.00 26.95 112 ALA C O 1
ATOM 2707 N N . ASN B 1 113 ? -54.896 38.387 97.850 1.00 37.60 113 ASN C N 1
ATOM 2708 C CA . ASN B 1 113 ? -55.070 39.658 98.546 1.00 32.52 113 ASN C CA 1
ATOM 2709 C C . ASN B 1 113 ? -54.056 39.805 99.673 1.00 45.56 113 ASN C C 1
ATOM 2710 O O . ASN B 1 113 ? -53.721 38.835 100.350 1.00 60.52 113 ASN C O 1
ATOM 2715 N N . VAL B 1 114 ? -53.574 41.025 99.872 1.00 43.66 114 VAL C N 1
ATOM 2716 C CA . VAL B 1 114 ? -52.730 41.336 101.013 1.00 33.70 114 VAL C CA 1
ATOM 2717 C C . VAL B 1 114 ? -53.667 41.787 102.117 1.00 35.88 114 VAL C C 1
ATOM 2718 O O . VAL B 1 114 ? -54.456 42.707 101.924 1.00 54.12 114 VAL C O 1
ATOM 2722 N N . SER B 1 115 ? -53.607 41.121 103.264 1.00 33.11 115 SER C N 1
ATOM 2723 C CA . SER B 1 115 ? -54.521 41.435 104.355 1.00 35.07 115 SER C CA 1
ATOM 2724 C C . SER B 1 115 ? -53.791 41.525 105.687 1.00 37.27 115 SER C C 1
ATOM 2725 O O . SER B 1 115 ? -52.620 41.159 105.795 1.00 21.13 115 SER C O 1
ATOM 2728 N N . TYR B 1 116 ? -54.497 42.019 106.699 1.00 33.86 116 TYR C N 1
ATOM 2729 C CA . TYR B 1 116 ? -53.926 42.182 108.028 1.00 24.56 116 TYR C CA 1
ATOM 2730 C C . TYR B 1 116 ? -53.622 40.837 108.678 1.00 34.81 116 TYR C C 1
ATOM 2731 O O . TYR B 1 116 ? -54.337 39.857 108.468 1.00 45.26 116 TYR C O 1
ATOM 2740 N N . ASN B 1 117 ? -52.554 40.800 109.468 1.00 30.51 117 ASN C N 1
ATOM 2741 C CA . ASN B 1 117 ? -52.201 39.608 110.226 1.00 26.51 117 ASN C CA 1
ATOM 2742 C C . ASN B 1 117 ? -53.154 39.440 111.397 1.00 37.85 117 ASN C C 1
ATOM 2743 O O . ASN B 1 117 ? -53.140 40.231 112.339 1.00 52.14 117 ASN C O 1
ATOM 2748 N N . GLU B 1 118 ? -53.983 38.407 111.341 1.00 29.65 118 GLU C N 1
ATOM 2749 C CA . GLU B 1 118 ? -55.034 38.239 112.339 1.00 28.38 118 GLU C CA 1
ATOM 2750 C C . GLU B 1 118 ? -54.573 37.606 113.653 1.00 32.08 118 GLU C C 1
ATOM 2751 O O . GLU B 1 118 ? -55.356 37.487 114.593 1.00 45.38 118 GLU C O 1
ATOM 2757 N N . TYR B 1 119 ? -53.307 37.212 113.725 1.00 26.14 119 TYR C N 1
ATOM 2758 C CA . TYR B 1 119 ? -52.747 36.734 114.984 1.00 24.25 119 TYR C CA 1
ATOM 2759 C C . TYR B 1 119 ? -52.122 37.898 115.737 1.00 51.53 119 TYR C C 1
ATOM 2760 O O . TYR B 1 119 ? -51.661 37.750 116.867 1.00 83.73 119 TYR C O 1
ATOM 2769 N N . GLN B 1 120 ? -52.105 39.054 115.084 1.00 40.37 120 GLN C N 1
ATOM 2770 C CA . GLN B 1 120 ? -51.655 40.295 115.696 1.00 43.73 120 GLN C CA 1
ATOM 2771 C C . GLN B 1 120 ? -52.853 41.228 115.790 1.00 38.52 120 GLN C C 1
ATOM 2772 O O . GLN B 1 120 ? -52.876 42.298 115.184 1.00 24.48 120 GLN C O 1
ATOM 2778 N N . TYR B 1 121 ? -53.848 40.798 116.558 1.00 42.59 121 TYR C N 1
ATOM 2779 C CA . TYR B 1 121 ? -55.125 41.487 116.661 1.00 33.80 121 TYR C CA 1
ATOM 2780 C C . TYR B 1 121 ? -55.310 42.029 118.070 1.00 52.71 121 TYR C C 1
ATOM 2781 O O . TYR B 1 121 ? -55.090 41.319 119.050 1.00 65.67 121 TYR C O 1
ATOM 2790 N N . ALA B 1 122 ? -55.726 43.284 118.175 1.00 45.82 122 ALA C N 1
ATOM 2791 C CA . ALA B 1 122 ? -55.954 43.888 119.481 1.00 34.29 122 ALA C CA 1
ATOM 2792 C C . ALA B 1 122 ? -57.175 44.799 119.476 1.00 41.27 122 ALA C C 1
ATOM 2793 O O . ALA B 1 122 ? -57.288 45.696 118.644 1.00 46.72 122 ALA C O 1
ATOM 2795 N N . ILE B 1 123 ? -58.093 44.554 120.403 1.00 29.17 123 ILE C N 1
ATOM 2796 C CA . ILE B 1 123 ? -59.252 45.421 120.568 1.00 25.18 123 ILE C CA 1
ATOM 2797 C C . ILE B 1 123 ? -59.272 45.967 121.987 1.00 28.27 123 ILE C C 1
ATOM 2798 O O . ILE B 1 123 ? -59.594 45.253 122.933 1.00 21.96 123 ILE C O 1
ATOM 2803 N N . VAL B 1 124 ? -58.920 47.239 122.131 1.00 28.01 124 VAL C N 1
ATOM 2804 C CA . VAL B 1 124 ? -58.813 47.851 123.449 1.00 26.78 124 VAL C CA 1
ATOM 2805 C C . VAL B 1 124 ? -60.172 48.253 124.007 1.00 40.90 124 VAL C C 1
ATOM 2806 O O . VAL B 1 124 ? -60.984 48.868 123.319 1.00 50.73 124 VAL C O 1
ATOM 2810 N N . GLN B 1 125 ? -60.406 47.898 125.265 1.00 35.51 125 GLN C N 1
ATOM 2811 C CA . GLN B 1 125 ? -61.629 48.267 125.960 1.00 33.79 125 GLN C CA 1
ATOM 2812 C C . GLN B 1 125 ? -61.303 48.652 127.399 1.00 36.29 125 GLN C C 1
ATOM 2813 O O . GLN B 1 125 ? -60.433 48.046 128.025 1.00 32.62 125 GLN C O 1
ATOM 2819 N N . ALA B 1 126 ? -61.997 49.659 127.920 1.00 36.95 126 ALA C N 1
ATOM 2820 C CA . ALA B 1 126 ? -61.766 50.119 129.286 1.00 30.10 126 ALA C CA 1
ATOM 2821 C C . ALA B 1 126 ? -62.190 49.054 130.292 1.00 41.98 126 ALA C C 1
ATOM 2822 O O . ALA B 1 126 ? -63.198 48.379 130.096 1.00 38.01 126 ALA C O 1
ATOM 2824 N N . ARG B 1 127 ? -61.423 48.905 131.368 1.00 33.75 127 ARG C N 1
ATOM 2825 C CA . ARG B 1 127 ? -61.722 47.886 132.370 1.00 25.96 127 ARG C CA 1
ATOM 2826 C C . ARG B 1 127 ? -62.912 48.285 133.228 1.00 26.05 127 ARG C C 1
ATOM 2827 O O . ARG B 1 127 ? -63.463 47.462 133.958 1.00 38.64 127 ARG C O 1
ATOM 2835 N N . ALA B 1 128 ? -63.299 49.552 133.142 1.00 24.06 128 ALA C N 1
ATOM 2836 C CA . ALA B 1 128 ? -64.404 50.065 133.940 1.00 37.10 128 ALA C CA 1
ATOM 2837 C C . ALA B 1 128 ? -64.957 51.350 133.338 1.00 32.55 128 ALA C C 1
ATOM 2838 O O . ALA B 1 128 ? -64.287 52.015 132.550 1.00 37.42 128 ALA C O 1
ATOM 2840 N N . ALA B 1 129 ? -66.183 51.695 133.717 1.00 27.21 129 ALA C N 1
ATOM 2841 C CA . ALA B 1 129 ? -66.836 52.891 133.202 1.00 23.78 129 ALA C CA 1
ATOM 2842 C C . ALA B 1 129 ? -66.113 54.159 133.642 1.00 32.56 129 ALA C C 1
ATOM 2843 O O . ALA B 1 129 ? -65.333 54.145 134.594 1.00 45.30 129 ALA C O 1
ATOM 2845 N N . GLY B 1 130 ? -66.384 55.254 132.941 1.00 36.96 130 GLY C N 1
ATOM 2846 C CA . GLY B 1 130 ? -65.761 56.531 133.236 1.00 35.83 130 GLY C CA 1
ATOM 2847 C C . GLY B 1 130 ? -66.047 57.529 132.135 1.00 28.60 130 GLY C C 1
ATOM 2848 O O . GLY B 1 130 ? -66.931 57.310 131.307 1.00 25.35 130 GLY C O 1
ATOM 2849 N N . PHE B 1 131 ? -65.307 58.631 132.117 1.00 23.09 131 PHE C N 1
ATOM 2850 C CA . PHE B 1 131 ? -65.483 59.622 131.063 1.00 22.76 131 PHE C CA 1
ATOM 2851 C C . PHE B 1 131 ? -64.159 60.046 130.443 1.00 26.46 131 PHE C C 1
ATOM 2852 O O . PHE B 1 131 ? -63.122 60.055 131.105 1.00 41.36 131 PHE C O 1
ATOM 2860 N N . ILE B 1 132 ? -64.205 60.391 129.161 1.00 24.91 132 ILE C N 1
ATOM 2861 C CA . ILE B 1 132 ? -63.013 60.804 128.434 1.00 28.92 132 ILE C CA 1
ATOM 2862 C C . ILE B 1 132 ? -62.517 62.171 128.890 1.00 37.20 132 ILE C C 1
ATOM 2863 O O . ILE B 1 132 ? -63.288 63.127 128.977 1.00 31.58 132 ILE C O 1
ATOM 2868 N N . ASP B 1 133 ? -61.224 62.249 129.185 1.00 35.82 133 ASP C N 1
ATOM 2869 C CA . ASP B 1 133 ? -60.582 63.508 129.539 1.00 35.28 133 ASP C CA 1
ATOM 2870 C C . ASP B 1 133 ? -59.913 64.116 128.315 1.00 39.75 133 ASP C C 1
ATOM 2871 O O . ASP B 1 133 ? -59.949 65.328 128.108 1.00 58.42 133 ASP C O 1
ATOM 2876 N N . LYS B 1 134 ? -59.304 63.260 127.503 1.00 27.25 134 LYS C N 1
ATOM 2877 C CA . LYS B 1 134 ? -58.573 63.707 126.324 1.00 37.42 134 LYS C CA 1
ATOM 2878 C C . LYS B 1 134 ? -58.380 62.581 125.317 1.00 46.09 134 LYS C C 1
ATOM 2879 O O . LYS B 1 134 ? -58.184 61.428 125.691 1.00 54.72 134 LYS C O 1
ATOM 2885 N N . VAL B 1 135 ? -58.444 62.923 124.035 1.00 39.01 135 VAL C N 1
ATOM 2886 C CA . VAL B 1 135 ? -58.185 61.959 122.974 1.00 34.04 135 VAL C CA 1
ATOM 2887 C C . VAL B 1 135 ? -57.057 62.468 122.087 1.00 42.00 135 VAL C C 1
ATOM 2888 O O . VAL B 1 135 ? -57.038 63.631 121.693 1.00 56.86 135 VAL C O 1
ATOM 2892 N N . TYR B 1 136 ? -56.114 61.586 121.781 1.00 33.92 136 TYR C N 1
ATOM 2893 C CA . TYR B 1 136 ? -54.917 61.965 121.042 1.00 33.53 136 TYR C CA 1
ATOM 2894 C C . TYR B 1 136 ? -55.159 62.023 119.538 1.00 31.04 136 TYR C C 1
ATOM 2895 O O . TYR B 1 136 ? -56.121 61.440 119.045 1.00 25.55 136 TYR C O 1
ATOM 2904 N N . PRO B 1 137 ? -54.287 62.741 118.808 1.00 35.92 137 PRO C N 1
ATOM 2905 C CA . PRO B 1 137 ? -54.397 62.876 117.351 1.00 43.41 137 PRO C CA 1
ATOM 2906 C C . PRO B 1 137 ? -54.343 61.515 116.671 1.00 46.26 137 PRO C C 1
ATOM 2907 O O . PRO B 1 137 ? -53.291 61.095 116.192 1.00 48.27 137 PRO C O 1
ATOM 2911 N N . LEU B 1 138 ? -55.485 60.840 116.636 1.00 31.10 138 LEU C N 1
ATOM 2912 C CA . LEU B 1 138 ? -55.586 59.501 116.080 1.00 23.33 138 LEU C CA 1
ATOM 2913 C C . LEU B 1 138 ? -56.938 59.325 115.411 1.00 37.02 138 LEU C C 1
ATOM 2914 O O . LEU B 1 138 ? -57.908 59.999 115.757 1.00 35.60 138 LEU C O 1
ATOM 2919 N N . THR B 1 139 ? -56.996 58.414 114.449 1.00 33.16 139 THR C N 1
ATOM 2920 C CA . THR B 1 139 ? -58.247 58.093 113.782 1.00 20.80 139 THR C CA 1
ATOM 2921 C C . THR B 1 139 ? -58.075 56.810 112.986 1.00 21.31 139 THR C C 1
ATOM 2922 O O . THR B 1 139 ? -56.952 56.387 112.721 1.00 33.22 139 THR C O 1
ATOM 2926 N N . VAL B 1 140 ? -59.188 56.185 112.615 1.00 21.10 140 VAL C N 1
ATOM 2927 C CA . VAL B 1 140 ? -59.135 54.956 111.837 1.00 30.03 140 VAL C CA 1
ATOM 2928 C C . VAL B 1 140 ? -58.354 55.178 110.547 1.00 30.60 140 VAL C C 1
ATOM 2929 O O . VAL B 1 140 ? -58.572 56.158 109.836 1.00 36.44 140 VAL C O 1
ATOM 2933 N N . GLY B 1 141 ? -57.428 54.268 110.265 1.00 28.67 141 GLY C N 1
ATOM 2934 C CA . GLY B 1 141 ? -56.577 54.369 109.093 1.00 29.80 141 GLY C CA 1
ATOM 2935 C C . GLY B 1 141 ? -55.156 54.756 109.451 1.00 47.82 141 GLY C C 1
ATOM 2936 O O . GLY B 1 141 ? -54.250 54.659 108.627 1.00 54.91 141 GLY C O 1
ATOM 2937 N N . ASP B 1 142 ? -54.964 55.197 110.689 1.00 39.96 142 ASP C N 1
ATOM 2938 C CA . ASP B 1 142 ? -53.651 55.620 111.164 1.00 35.22 142 ASP C CA 1
ATOM 2939 C C . ASP B 1 142 ? -52.827 54.450 111.675 1.00 30.53 142 ASP C C 1
ATOM 2940 O O . ASP B 1 142 ? -53.367 53.480 112.202 1.00 55.84 142 ASP C O 1
ATOM 2945 N N . LYS B 1 143 ? -51.512 54.560 111.532 1.00 31.78 143 LYS C N 1
ATOM 2946 C CA . LYS B 1 143 ? -50.604 53.564 112.076 1.00 38.00 143 LYS C CA 1
ATOM 2947 C C . LYS B 1 143 ? -50.163 53.973 113.475 1.00 36.63 143 LYS C C 1
ATOM 2948 O O . LYS B 1 143 ? -49.758 55.114 113.701 1.00 45.57 143 LYS C O 1
ATOM 2954 N N . VAL B 1 144 ? -50.255 53.038 114.413 1.00 31.47 144 VAL C N 1
ATOM 2955 C CA . VAL B 1 144 ? -49.804 53.275 115.777 1.00 41.15 144 VAL C CA 1
ATOM 2956 C C . VAL B 1 144 ? -48.704 52.290 116.142 1.00 50.28 144 VAL C C 1
ATOM 2957 O O . VAL B 1 144 ? -48.592 51.218 115.548 1.00 44.57 144 VAL C O 1
ATOM 2961 N N . GLN B 1 145 ? -47.890 52.662 117.120 1.00 58.37 145 GLN C N 1
ATOM 2962 C CA . GLN B 1 145 ? -46.851 51.776 117.617 1.00 58.37 145 GLN C CA 1
ATOM 2963 C C . GLN B 1 145 ? -47.148 51.392 119.062 1.00 49.38 145 GLN C C 1
ATOM 2964 O O . GLN B 1 145 ? -47.906 52.073 119.750 1.00 48.20 145 GLN C O 1
ATOM 2970 N N . LYS B 1 146 ? -46.557 50.293 119.513 1.00 43.05 146 LYS C N 1
ATOM 2971 C CA . LYS B 1 146 ? -46.761 49.824 120.876 1.00 44.76 146 LYS C CA 1
ATOM 2972 C C . LYS B 1 146 ? -46.373 50.903 121.878 1.00 37.02 146 LYS C C 1
ATOM 2973 O O . LYS B 1 146 ? -45.220 51.330 121.930 1.00 47.15 146 LYS C O 1
ATOM 2979 N N . GLY B 1 147 ? -47.344 51.346 122.668 1.00 31.29 147 GLY C N 1
ATOM 2980 C CA . GLY B 1 147 ? -47.102 52.363 123.673 1.00 37.36 147 GLY C CA 1
ATOM 2981 C C . GLY B 1 147 ? -47.720 53.699 123.319 1.00 44.36 147 GLY C C 1
ATOM 2982 O O . GLY B 1 147 ? -47.803 54.594 124.159 1.00 47.25 147 GLY C O 1
ATOM 2983 N N . THR B 1 148 ? -48.151 53.836 122.070 1.00 34.73 148 THR C N 1
ATOM 2984 C CA . THR B 1 148 ? -48.781 55.070 121.618 1.00 44.43 148 THR C CA 1
ATOM 2985 C C . THR B 1 148 ? -50.032 55.368 122.436 1.00 44.66 148 THR C C 1
ATOM 2986 O O . THR B 1 148 ? -50.936 54.538 122.519 1.00 52.83 148 THR C O 1
ATOM 2990 N N . PRO B 1 149 ? -50.079 56.555 123.056 1.00 37.00 149 PRO C N 1
ATOM 2991 C CA . PRO B 1 149 ? -51.251 56.973 123.830 1.00 36.65 149 PRO C CA 1
ATOM 2992 C C . PRO B 1 149 ? -52.488 57.077 122.945 1.00 39.38 149 PRO C C 1
ATOM 2993 O O . PRO B 1 149 ? -52.437 57.689 121.878 1.00 43.21 149 PRO C O 1
ATOM 2997 N N . LEU B 1 150 ? -53.583 56.473 123.390 1.00 31.73 150 LEU C N 1
ATOM 2998 C CA . LEU B 1 150 ? -54.839 56.503 122.652 1.00 26.11 150 LEU C CA 1
ATOM 2999 C C . LEU B 1 150 ? -55.760 57.582 123.209 1.00 35.00 150 LEU C C 1
ATOM 3000 O O . LEU B 1 150 ? -56.219 58.458 122.477 1.00 35.13 150 LEU C O 1
ATOM 3005 N N . LEU B 1 151 ? -56.023 57.514 124.511 1.00 37.60 151 LEU C N 1
ATOM 3006 C CA . LEU B 1 151 ? -56.863 58.505 125.173 1.00 36.49 151 LEU C CA 1
ATOM 3007 C C . LEU B 1 151 ? -56.626 58.530 126.682 1.00 33.39 151 LEU C C 1
ATOM 3008 O O . LEU B 1 151 ? -56.018 57.616 127.240 1.00 36.45 151 LEU C O 1
ATOM 3013 N N . ASP B 1 152 ? -57.110 59.586 127.330 1.00 27.11 152 ASP C N 1
ATOM 3014 C CA . ASP B 1 152 ? -57.065 59.707 128.783 1.00 28.69 152 ASP C CA 1
ATOM 3015 C C . ASP B 1 152 ? -58.484 59.666 129.337 1.00 34.88 152 ASP C C 1
ATOM 3016 O O . ASP B 1 152 ? -59.366 60.367 128.846 1.00 35.80 152 ASP C O 1
ATOM 3021 N N . LEU B 1 153 ? -58.703 58.846 130.359 1.00 33.76 153 LEU C N 1
ATOM 3022 C CA . LEU B 1 153 ? -60.032 58.714 130.944 1.00 37.26 153 LEU C CA 1
ATOM 3023 C C . LEU B 1 153 ? -59.987 58.669 132.468 1.00 49.24 153 LEU C C 1
ATOM 3024 O O . LEU B 1 153 ? -58.978 58.287 133.058 1.00 58.88 153 LEU C O 1
ATOM 3029 N N . THR B 1 154 ? -61.089 59.069 133.096 1.00 40.42 154 THR C N 1
ATOM 3030 C CA . THR B 1 154 ? -61.204 59.061 134.549 1.00 30.90 154 THR C CA 1
ATOM 3031 C C . THR B 1 154 ? -62.096 57.913 135.002 1.00 46.38 154 THR C C 1
ATOM 3032 O O . THR B 1 154 ? -63.231 57.784 134.550 1.00 51.98 154 THR C O 1
ATOM 3036 N N . ILE B 1 155 ? -61.577 57.081 135.898 1.00 51.47 155 ILE C N 1
ATOM 3037 C CA . ILE B 1 155 ? -62.311 55.914 136.372 1.00 44.09 155 ILE C CA 1
ATOM 3038 C C . ILE B 1 155 ? -62.440 55.917 137.887 1.00 60.98 155 ILE C C 1
ATOM 3039 O O . ILE B 1 155 ? -61.457 55.717 138.599 1.00 47.77 155 ILE C O 1
ATOM 3044 N N . PRO B 1 156 ? -63.661 56.152 138.384 1.00 38.37 156 PRO C N 1
ATOM 3045 C CA . PRO B 1 156 ? -63.948 56.245 139.819 1.00 60.52 156 PRO C CA 1
ATOM 3046 C C . PRO B 1 156 ? -64.184 54.891 140.486 1.00 103.06 156 PRO C C 1
ATOM 3047 O O . PRO B 1 156 ? -64.444 54.847 141.686 1.00 116.31 156 PRO C O 1
ATOM 3051 N N . ASP B 1 157 ? -64.093 53.808 139.724 1.00 142.58 157 ASP C N 1
ATOM 3052 C CA . ASP B 1 157 ? -64.431 52.488 140.246 1.00 142.38 157 ASP C CA 1
ATOM 3053 C C . ASP B 1 157 ? -63.459 51.995 141.316 1.00 150.89 157 ASP C C 1
ATOM 3054 O O . ASP B 1 157 ? -63.853 51.292 142.244 1.00 158.74 157 ASP C O 1
ATOM 3059 N N . TRP B 1 158 ? -62.191 52.372 141.189 1.00 201.78 158 TRP C N 1
ATOM 3060 C CA . TRP B 1 158 ? -61.153 51.823 142.054 1.00 114.63 158 TRP C CA 1
ATOM 3061 C C . TRP B 1 158 ? -60.683 52.755 143.170 1.00 97.44 158 TRP C C 1
ATOM 3062 O O . TRP B 1 158 ? -59.733 52.429 143.877 1.00 107.68 158 TRP C O 1
ATOM 3073 N N . VAL B 1 159 ? -61.326 53.907 143.339 1.00 94.71 159 VAL C N 1
ATOM 3074 C CA . VAL B 1 159 ? -60.829 54.883 144.312 1.00 89.44 159 VAL C CA 1
ATOM 3075 C C . VAL B 1 159 ? -61.077 54.479 145.766 1.00 64.03 159 VAL C C 1
ATOM 3076 O O . VAL B 1 159 ? -60.259 54.767 146.639 1.00 65.52 159 VAL C O 1
ATOM 3080 N N . GLU B 1 160 ? -62.200 53.815 146.025 1.00 56.67 160 GLU C N 1
ATOM 3081 C CA . GLU B 1 160 ? -62.540 53.404 147.385 1.00 59.16 160 GLU C CA 1
ATOM 3082 C C . GLU B 1 160 ? -61.522 52.407 147.926 1.00 64.59 160 GLU C C 1
ATOM 3083 O O . GLU B 1 160 ? -60.964 52.594 149.007 1.00 110.98 160 GLU C O 1
ATOM 3089 N N . ALA B 1 161 ? -61.285 51.347 147.161 1.00 45.88 161 ALA C N 1
ATOM 3090 C CA . ALA B 1 161 ? -60.336 50.314 147.554 1.00 45.22 161 ALA C CA 1
ATOM 3091 C C . ALA B 1 161 ? -58.907 50.844 147.575 1.00 53.38 161 ALA C C 1
ATOM 3092 O O . ALA B 1 161 ? -58.099 50.434 148.406 1.00 68.06 161 ALA C O 1
ATOM 3094 N N . GLN B 1 162 ? -58.596 51.753 146.657 1.00 46.38 162 GLN C N 1
ATOM 3095 C CA . GLN B 1 162 ? -57.275 52.371 146.629 1.00 39.58 162 GLN C CA 1
ATOM 3096 C C . GLN B 1 162 ? -56.999 53.115 147.928 1.00 48.81 162 GLN C C 1
ATOM 3097 O O . GLN B 1 162 ? -55.960 52.918 148.552 1.00 53.40 162 GLN C O 1
ATOM 3103 N N . SER B 1 163 ? -57.934 53.972 148.327 1.00 52.02 163 SER C N 1
ATOM 3104 C CA . SER B 1 163 ? -57.784 54.749 149.551 1.00 61.43 163 SER C CA 1
ATOM 3105 C C . SER B 1 163 ? -57.760 53.837 150.771 1.00 73.12 163 SER C C 1
ATOM 3106 O O . SER B 1 163 ? -57.079 54.120 151.757 1.00 87.02 163 SER C O 1
ATOM 3109 N N . GLU B 1 164 ? -58.509 52.743 150.698 1.00 71.49 164 GLU C N 1
ATOM 3110 C CA . GLU B 1 164 ? -58.535 51.760 151.773 1.00 80.13 164 GLU C CA 1
ATOM 3111 C C . GLU B 1 164 ? -57.157 51.132 151.932 1.00 74.27 164 GLU C C 1
ATOM 3112 O O . GLU B 1 164 ? -56.738 50.789 153.038 1.00 89.28 164 GLU C O 1
ATOM 3118 N N . TYR B 1 165 ? -56.457 50.988 150.812 1.00 56.90 165 TYR C N 1
ATOM 3119 C CA . TYR B 1 165 ? -55.097 50.470 150.812 1.00 49.07 165 TYR C CA 1
ATOM 3120 C C . TYR B 1 165 ? -54.135 51.487 151.406 1.00 54.20 165 TYR C C 1
ATOM 3121 O O . TYR B 1 165 ? -53.222 51.130 152.148 1.00 70.28 165 TYR C O 1
ATOM 3130 N N . LEU B 1 166 ? -54.341 52.756 151.072 1.00 56.00 166 LEU C N 1
ATOM 3131 C CA . LEU B 1 166 ? -53.436 53.804 151.523 1.00 50.55 166 LEU C CA 1
ATOM 3132 C C . LEU B 1 166 ? -53.507 54.016 153.029 1.00 64.05 166 LEU C C 1
ATOM 3133 O O . LEU B 1 166 ? -52.498 54.317 153.664 1.00 77.34 166 LEU C O 1
ATOM 3138 N N . LEU B 1 167 ? -54.694 53.858 153.605 1.00 60.30 167 LEU C N 1
ATOM 3139 C CA . LEU B 1 167 ? -54.837 54.069 155.041 1.00 72.03 167 LEU C CA 1
ATOM 3140 C C . LEU B 1 167 ? -54.186 52.934 155.835 1.00 80.48 167 LEU C C 1
ATOM 3141 O O . LEU B 1 167 ? -53.570 53.178 156.870 1.00 95.27 167 LEU C O 1
ATOM 3146 N N . LEU B 1 168 ? -54.319 51.700 155.357 1.00 54.44 168 LEU C N 1
ATOM 3147 C CA . LEU B 1 168 ? -53.632 50.580 155.993 1.00 58.40 168 LEU C CA 1
ATOM 3148 C C . LEU B 1 168 ? -52.139 50.858 156.022 1.00 69.87 168 LEU C C 1
ATOM 3149 O O . LEU B 1 168 ? -51.457 50.549 156.996 1.00 77.59 168 LEU C O 1
ATOM 3154 N N . ARG B 1 169 ? -51.637 51.444 154.941 1.00 67.12 169 ARG C N 1
ATOM 3155 C CA . ARG B 1 169 ? -50.234 51.821 154.865 1.00 73.67 169 ARG C CA 1
ATOM 3156 C C . ARG B 1 169 ? -49.902 52.797 155.986 1.00 89.35 169 ARG C C 1
ATOM 3157 O O . ARG B 1 169 ? -48.769 52.851 156.462 1.00 98.61 169 ARG C O 1
ATOM 3165 N N . GLU B 1 170 ? -50.905 53.564 156.404 1.00 89.85 170 GLU C N 1
ATOM 3166 C CA . GLU B 1 170 ? -50.750 54.504 157.506 1.00 96.60 170 GLU C CA 1
ATOM 3167 C C . GLU B 1 170 ? -50.825 53.765 158.837 1.00 95.05 170 GLU C C 1
ATOM 3168 O O . GLU B 1 170 ? -49.878 53.780 159.623 1.00 96.73 170 GLU C O 1
ATOM 3174 N N . THR B 1 171 ? -51.960 53.114 159.074 1.00 89.99 171 THR C N 1
ATOM 3175 C CA . THR B 1 171 ? -52.207 52.414 160.330 1.00 78.82 171 THR C CA 1
ATOM 3176 C C . THR B 1 171 ? -51.463 51.081 160.409 1.00 74.00 171 THR C C 1
ATOM 3177 O O . THR B 1 171 ? -52.000 50.089 160.904 1.00 79.72 171 THR C O 1
ATOM 3181 N N . GLY B 1 172 ? -50.226 51.072 159.918 1.00 62.89 172 GLY C N 1
ATOM 3182 C CA . GLY B 1 172 ? -49.366 49.903 159.976 1.00 61.35 172 GLY C CA 1
ATOM 3183 C C . GLY B 1 172 ? -50.067 48.569 159.800 1.00 66.67 172 GLY C C 1
ATOM 3184 O O . GLY B 1 172 ? -49.955 47.686 160.650 1.00 70.77 172 GLY C O 1
ATOM 3185 N N . GLY B 1 173 ? -50.792 48.420 158.697 1.00 67.34 173 GLY C N 1
ATOM 3186 C CA . GLY B 1 173 ? -51.465 47.169 158.398 1.00 57.81 173 GLY C CA 1
ATOM 3187 C C . GLY B 1 173 ? -50.475 46.086 158.014 1.00 61.61 173 GLY C C 1
ATOM 3188 O O . GLY B 1 173 ? -49.328 46.378 157.672 1.00 61.49 173 GLY C O 1
ATOM 3189 N N . THR B 1 174 ? -50.915 44.833 158.074 1.00 49.67 174 THR C N 1
ATOM 3190 C CA . THR B 1 174 ? -50.063 43.704 157.716 1.00 65.75 174 THR C CA 1
ATOM 3191 C C . THR B 1 174 ? -49.843 43.641 156.207 1.00 74.63 174 THR C C 1
ATOM 3192 O O . THR B 1 174 ? -50.690 44.081 155.429 1.00 58.53 174 THR C O 1
ATOM 3196 N N . ALA B 1 175 ? -48.702 43.095 155.799 1.00 87.70 175 ALA C N 1
ATOM 3197 C CA . ALA B 1 175 ? -48.405 42.919 154.383 1.00 87.60 175 ALA C CA 1
ATOM 3198 C C . ALA B 1 175 ? -49.459 42.038 153.724 1.00 87.78 175 ALA C C 1
ATOM 3199 O O . ALA B 1 175 ? -49.714 42.147 152.525 1.00 93.88 175 ALA C O 1
ATOM 3201 N N . THR B 1 176 ? -50.070 41.163 154.517 1.00 98.09 176 THR C N 1
ATOM 3202 C CA . THR B 1 176 ? -51.119 40.284 154.020 1.00 96.41 176 THR C CA 1
ATOM 3203 C C . THR B 1 176 ? -52.398 41.076 153.776 1.00 87.74 176 THR C C 1
ATOM 3204 O O . THR B 1 176 ? -53.102 40.851 152.791 1.00 99.82 176 THR C O 1
ATOM 3208 N N . GLN B 1 177 ? -52.695 42.005 154.681 1.00 69.47 177 GLN C N 1
ATOM 3209 C CA . GLN B 1 177 ? -53.858 42.873 154.537 1.00 68.18 177 GLN C CA 1
ATOM 3210 C C . GLN B 1 177 ? -53.656 43.831 153.366 1.00 68.23 177 GLN C C 1
ATOM 3211 O O . GLN B 1 177 ? -54.610 44.219 152.693 1.00 66.25 177 GLN C O 1
ATOM 3217 N N . THR B 1 178 ? -52.401 44.204 153.134 1.00 74.13 178 THR C N 1
ATOM 3218 C CA . THR B 1 178 ? -52.040 45.085 152.030 1.00 64.84 178 THR C CA 1
ATOM 3219 C C . THR B 1 178 ? -52.138 44.362 150.688 1.00 65.99 178 THR C C 1
ATOM 3220 O O . THR B 1 178 ? -52.806 44.834 149.768 1.00 53.01 178 THR C O 1
ATOM 3224 N N . GLU B 1 179 ? -51.471 43.217 150.579 1.00 66.94 179 GLU C N 1
ATOM 3225 C CA . GLU B 1 179 ? -51.532 42.417 149.361 1.00 70.35 179 GLU C CA 1
ATOM 3226 C C . GLU B 1 179 ? -52.972 42.038 149.037 1.00 73.58 179 GLU C C 1
ATOM 3227 O O . GLU B 1 179 ? -53.411 42.146 147.891 1.00 76.35 179 GLU C O 1
ATOM 3233 N N . GLY B 1 180 ? -53.702 41.597 150.056 1.00 78.57 180 GLY C N 1
ATOM 3234 C CA . GLY B 1 180 ? -55.082 41.186 149.889 1.00 74.55 180 GLY C CA 1
ATOM 3235 C C . GLY B 1 180 ? -55.945 42.257 149.256 1.00 74.20 180 GLY C C 1
ATOM 3236 O O . GLY B 1 180 ? -56.903 41.954 148.546 1.00 83.67 180 GLY C O 1
ATOM 3237 N N . ILE B 1 181 ? -55.602 43.516 149.510 1.00 57.07 181 ILE C N 1
ATOM 3238 C CA . ILE B 1 181 ? -56.365 44.635 148.969 1.00 53.82 181 ILE C CA 1
ATOM 3239 C C . ILE B 1 181 ? -55.918 44.945 147.542 1.00 48.88 181 ILE C C 1
ATOM 3240 O O . ILE B 1 181 ? -56.728 45.322 146.696 1.00 59.98 181 ILE C O 1
ATOM 3245 N N . LEU B 1 182 ? -54.625 44.778 147.283 1.00 39.26 182 LEU C N 1
ATOM 3246 C CA . LEU B 1 182 ? -54.081 44.956 145.944 1.00 33.32 182 LEU C CA 1
ATOM 3247 C C . LEU B 1 182 ? -54.641 43.895 145.012 1.00 45.28 182 LEU C C 1
ATOM 3248 O O . LEU B 1 182 ? -54.746 44.105 143.805 1.00 52.96 182 LEU C O 1
ATOM 3253 N N . GLU B 1 183 ? -55.001 42.751 145.581 1.00 52.92 183 GLU C N 1
ATOM 3254 C CA . GLU B 1 183 ? -55.571 41.670 144.794 1.00 50.35 183 GLU C CA 1
ATOM 3255 C C . GLU B 1 183 ? -56.985 42.020 144.349 1.00 51.18 183 GLU C C 1
ATOM 3256 O O . GLU B 1 183 ? -57.382 41.706 143.228 1.00 54.55 183 GLU C O 1
ATOM 3262 N N . ARG B 1 184 ? -57.742 42.676 145.225 1.00 42.80 184 ARG C N 1
ATOM 3263 C CA . ARG B 1 184 ? -59.094 43.107 144.881 1.00 40.27 184 ARG C CA 1
ATOM 3264 C C . ARG B 1 184 ? -59.065 44.128 143.748 1.00 44.40 184 ARG C C 1
ATOM 3265 O O . ARG B 1 184 ? -59.931 44.123 142.874 1.00 45.90 184 ARG C O 1
ATOM 3273 N N . LEU B 1 185 ? -58.062 45.000 143.769 1.00 40.06 185 LEU C N 1
ATOM 3274 C CA . LEU B 1 185 ? -57.874 45.989 142.712 1.00 36.66 185 LEU C CA 1
ATOM 3275 C C . LEU B 1 185 ? -57.593 45.316 141.374 1.00 42.43 185 LEU C C 1
ATOM 3276 O O . LEU B 1 185 ? -58.144 45.701 140.344 1.00 35.06 185 LEU C O 1
ATOM 3281 N N . ARG B 1 186 ? -56.734 44.303 141.400 1.00 38.66 186 ARG C N 1
ATOM 3282 C CA . ARG B 1 186 ? -56.315 43.624 140.180 1.00 34.08 186 ARG C CA 1
ATOM 3283 C C . ARG B 1 186 ? -57.459 42.906 139.473 1.00 43.51 186 ARG C C 1
ATOM 3284 O O . ARG B 1 186 ? -57.646 43.065 138.269 1.00 52.52 186 ARG C O 1
ATOM 3292 N N . LEU B 1 187 ? -58.218 42.110 140.216 1.00 48.51 187 LEU C N 1
ATOM 3293 C CA . LEU B 1 187 ? -59.317 41.359 139.616 1.00 54.01 187 LEU C CA 1
ATOM 3294 C C . LEU B 1 187 ? -60.585 42.197 139.547 1.00 50.41 187 LEU C C 1
ATOM 3295 O O . LEU B 1 187 ? -61.681 41.680 139.346 1.00 63.50 187 LEU C O 1
ATOM 3300 N N . ALA B 1 188 ? -60.414 43.501 139.720 1.00 35.22 188 ALA C N 1
ATOM 3301 C CA . ALA B 1 188 ? -61.497 44.454 139.546 1.00 34.41 188 ALA C CA 1
ATOM 3302 C C . ALA B 1 188 ? -61.252 45.211 138.253 1.00 43.44 188 ALA C C 1
ATOM 3303 O O . ALA B 1 188 ? -62.008 46.109 137.889 1.00 48.64 188 ALA C O 1
ATOM 3305 N N . GLY B 1 189 ? -60.173 44.844 137.569 1.00 40.74 189 GLY C N 1
ATOM 3306 C CA . GLY B 1 189 ? -59.852 45.420 136.279 1.00 47.01 189 GLY C CA 1
ATOM 3307 C C . GLY B 1 189 ? -58.598 46.270 136.258 1.00 45.56 189 GLY C C 1
ATOM 3308 O O . GLY B 1 189 ? -57.854 46.252 135.279 1.00 45.88 189 GLY C O 1
ATOM 3309 N N . MET B 1 190 ? -58.358 47.015 137.332 1.00 35.32 190 MET C N 1
ATOM 3310 C CA . MET B 1 190 ? -57.237 47.950 137.367 1.00 35.60 190 MET C CA 1
ATOM 3311 C C . MET B 1 190 ? -55.956 47.311 136.844 1.00 29.17 190 MET C C 1
ATOM 3312 O O . MET B 1 190 ? -55.515 46.283 137.359 1.00 30.54 190 MET C O 1
ATOM 3317 N N . PRO B 1 191 ? -55.365 47.917 135.803 1.00 46.10 191 PRO C N 1
ATOM 3318 C CA . PRO B 1 191 ? -54.156 47.414 135.140 1.00 45.59 191 PRO C CA 1
ATOM 3319 C C . PRO B 1 191 ? -52.966 47.345 136.085 1.00 49.88 191 PRO C C 1
ATOM 3320 O O . PRO B 1 191 ? -52.801 48.217 136.936 1.00 49.93 191 PRO C O 1
ATOM 3324 N N . GLU B 1 192 ? -52.142 46.318 135.925 1.00 50.40 192 GLU C N 1
ATOM 3325 C CA . GLU B 1 192 ? -51.005 46.114 136.810 1.00 51.44 192 GLU C CA 1
ATOM 3326 C C . GLU B 1 192 ? -50.072 47.319 136.852 1.00 54.84 192 GLU C C 1
ATOM 3327 O O . GLU B 1 192 ? -49.579 47.686 137.916 1.00 71.68 192 GLU C O 1
ATOM 3333 N N . ALA B 1 193 ? -49.831 47.933 135.700 1.00 44.16 193 ALA C N 1
ATOM 3334 C CA . ALA B 1 193 ? -48.942 49.086 135.645 1.00 39.81 193 ALA C CA 1
ATOM 3335 C C . ALA B 1 193 ? -49.467 50.211 136.525 1.00 48.19 193 ALA C C 1
ATOM 3336 O O . ALA B 1 193 ? -48.699 50.895 137.200 1.00 59.98 193 ALA C O 1
ATOM 3338 N N . ASP B 1 194 ? -50.782 50.393 136.517 1.00 50.55 194 ASP C N 1
ATOM 3339 C CA . ASP B 1 194 ? -51.410 51.441 137.309 1.00 47.35 194 ASP C CA 1
ATOM 3340 C C . ASP B 1 194 ? -51.362 51.119 138.796 1.00 51.74 194 ASP C C 1
ATOM 3341 O O . ASP B 1 194 ? -51.165 52.007 139.624 1.00 58.82 194 ASP C O 1
ATOM 3346 N N . ILE B 1 195 ? -51.541 49.847 139.132 1.00 55.83 195 ILE C N 1
ATOM 3347 C CA . ILE B 1 195 ? -51.430 49.416 140.520 1.00 57.19 195 ILE C CA 1
ATOM 3348 C C . ILE B 1 195 ? -50.012 49.660 141.020 1.00 59.44 195 ILE C C 1
ATOM 3349 O O . ILE B 1 195 ? -49.805 50.028 142.175 1.00 69.78 195 ILE C O 1
ATOM 3354 N N . ARG B 1 196 ? -49.037 49.459 140.141 1.00 58.18 196 ARG C N 1
ATOM 3355 C CA . ARG B 1 196 ? -47.642 49.708 140.484 1.00 62.20 196 ARG C CA 1
ATOM 3356 C C . ARG B 1 196 ? -47.405 51.183 140.778 1.00 58.78 196 ARG C C 1
ATOM 3357 O O . ARG B 1 196 ? -46.515 51.538 141.548 1.00 61.23 196 ARG C O 1
ATOM 3365 N N . ARG B 1 197 ? -48.206 52.042 140.158 1.00 46.60 197 ARG C N 1
ATOM 3366 C CA . ARG B 1 197 ? -48.078 53.477 140.361 1.00 53.00 197 ARG C CA 1
ATOM 3367 C C . ARG B 1 197 ? -48.659 53.853 141.714 1.00 50.82 197 ARG C C 1
ATOM 3368 O O . ARG B 1 197 ? -48.189 54.778 142.373 1.00 43.65 197 ARG C O 1
ATOM 3376 N N . LEU B 1 198 ? -49.688 53.121 142.119 1.00 57.99 198 LEU C N 1
ATOM 3377 C CA . LEU B 1 198 ? -50.320 53.333 143.412 1.00 53.16 198 LEU C CA 1
ATOM 3378 C C . LEU B 1 198 ? -49.336 53.070 144.546 1.00 59.84 198 LEU C C 1
ATOM 3379 O O . LEU B 1 198 ? -49.260 53.840 145.502 1.00 73.87 198 LEU C O 1
ATOM 3384 N N . ILE B 1 199 ? -48.580 51.983 144.430 1.00 58.59 199 ILE C N 1
ATOM 3385 C CA . ILE B 1 199 ? -47.631 51.592 145.467 1.00 68.96 199 ILE C CA 1
ATOM 3386 C C . ILE B 1 199 ? -46.401 52.491 145.486 1.00 72.04 199 ILE C C 1
ATOM 3387 O O . ILE B 1 199 ? -45.768 52.668 146.527 1.00 73.62 199 ILE C O 1
ATOM 3392 N N . ALA B 1 200 ? -46.067 53.059 144.332 1.00 64.33 200 ALA C N 1
ATOM 3393 C CA . ALA B 1 200 ? -44.854 53.861 144.196 1.00 55.82 200 ALA C CA 1
ATOM 3394 C C . ALA B 1 200 ? -45.044 55.321 144.595 1.00 63.82 200 ALA C C 1
ATOM 3395 O O . ALA B 1 200 ? -44.104 55.975 145.042 1.00 71.38 200 ALA C O 1
ATOM 3397 N N . THR B 1 201 ? -46.258 55.832 144.425 1.00 67.07 201 THR C N 1
ATOM 3398 C CA . THR B 1 201 ? -46.535 57.230 144.729 1.00 69.38 201 THR C CA 1
ATOM 3399 C C . THR B 1 201 ? -47.402 57.366 145.972 1.00 62.58 201 THR C C 1
ATOM 3400 O O . THR B 1 201 ? -47.548 58.458 146.522 1.00 56.05 201 THR C O 1
ATOM 3404 N N . GLN B 1 202 ? -47.973 56.251 146.412 1.00 67.67 202 GLN C N 1
ATOM 3405 C CA . GLN B 1 202 ? -48.879 56.255 147.551 1.00 65.79 202 GLN C CA 1
ATOM 3406 C C . GLN B 1 202 ? -49.991 57.274 147.333 1.00 57.74 202 GLN C C 1
ATOM 3407 O O . GLN B 1 202 ? -50.482 57.885 148.279 1.00 53.57 202 GLN C O 1
ATOM 3413 N N . LYS B 1 203 ? -50.379 57.452 146.074 1.00 62.66 203 LYS C N 1
ATOM 3414 C CA . LYS B 1 203 ? -51.451 58.377 145.724 1.00 69.46 203 LYS C CA 1
ATOM 3415 C C . LYS B 1 203 ? -52.590 57.664 145.004 1.00 59.46 203 LYS C C 1
ATOM 3416 O O . LYS B 1 203 ? -52.366 56.716 144.253 1.00 97.31 203 LYS C O 1
ATOM 3422 N N . ILE B 1 204 ? -53.813 58.126 145.243 1.00 42.70 204 ILE C N 1
ATOM 3423 C CA . ILE B 1 204 ? -54.987 57.547 144.604 1.00 40.58 204 ILE C CA 1
ATOM 3424 C C . ILE B 1 204 ? -55.004 57.849 143.110 1.00 57.48 204 ILE C C 1
ATOM 3425 O O . ILE B 1 204 ? -54.860 59.000 142.695 1.00 44.88 204 ILE C O 1
ATOM 3430 N N . GLN B 1 205 ? -55.183 56.805 142.307 1.00 64.08 205 GLN C N 1
ATOM 3431 C CA . GLN B 1 205 ? -55.204 56.938 140.856 1.00 62.47 205 GLN C CA 1
ATOM 3432 C C . GLN B 1 205 ? -56.625 57.115 140.332 1.00 49.93 205 GLN C C 1
ATOM 3433 O O . GLN B 1 205 ? -57.489 56.264 140.547 1.00 50.65 205 GLN C O 1
ATOM 3439 N N . THR B 1 206 ? -56.857 58.224 139.640 1.00 47.46 206 THR C N 1
ATOM 3440 C CA . THR B 1 206 ? -58.179 58.535 139.110 1.00 44.61 206 THR C CA 1
ATOM 3441 C C . THR B 1 206 ? -58.155 58.706 137.590 1.00 42.46 206 THR C C 1
ATOM 3442 O O . THR B 1 206 ? -59.061 58.253 136.893 1.00 33.05 206 THR C O 1
ATOM 3446 N N . ARG B 1 207 ? -57.110 59.353 137.082 1.00 42.67 207 ARG C N 1
ATOM 3447 C CA . ARG B 1 207 ? -56.949 59.559 135.643 1.00 32.89 207 ARG C CA 1
ATOM 3448 C C . ARG B 1 207 ? -55.982 58.541 135.043 1.00 38.31 207 ARG C C 1
ATOM 3449 O O . ARG B 1 207 ? -54.887 58.332 135.564 1.00 52.64 207 ARG C O 1
ATOM 3457 N N . PHE B 1 208 ? -56.392 57.914 133.945 1.00 37.14 208 PHE C N 1
ATOM 3458 C CA . PHE B 1 208 ? -55.588 56.876 133.312 1.00 42.37 208 PHE C CA 1
ATOM 3459 C C . PHE B 1 208 ? -55.382 57.121 131.822 1.00 49.57 208 PHE C C 1
ATOM 3460 O O . PHE B 1 208 ? -56.174 57.805 131.176 1.00 51.53 208 PHE C O 1
ATOM 3468 N N . THR B 1 209 ? -54.311 56.547 131.286 1.00 44.28 209 THR C N 1
ATOM 3469 C CA . THR B 1 209 ? -54.036 56.609 129.857 1.00 41.01 209 THR C CA 1
ATOM 3470 C C . THR B 1 209 ? -54.068 55.208 129.256 1.00 42.05 209 THR C C 1
ATOM 3471 O O . THR B 1 209 ? -53.426 54.290 129.766 1.00 45.09 209 THR C O 1
ATOM 3475 N N . LEU B 1 210 ? -54.824 55.049 128.176 1.00 35.64 210 LEU C N 1
ATOM 3476 C CA . LEU B 1 210 ? -54.853 53.796 127.439 1.00 24.85 210 LEU C CA 1
ATOM 3477 C C . LEU B 1 210 ? -53.849 53.878 126.295 1.00 31.74 210 LEU C C 1
ATOM 3478 O O . LEU B 1 210 ? -53.849 54.841 125.533 1.00 46.18 210 LEU C O 1
ATOM 3483 N N . LYS B 1 211 ? -52.987 52.873 126.183 1.00 25.04 211 LYS C N 1
ATOM 3484 C CA . LYS B 1 211 ? -51.949 52.877 125.158 1.00 21.08 211 LYS C CA 1
ATOM 3485 C C . LYS B 1 211 ? -52.124 51.717 124.185 1.00 24.72 211 LYS C C 1
ATOM 3486 O O . LYS B 1 211 ? -52.763 50.716 124.508 1.00 34.66 211 LYS C O 1
ATOM 3492 N N . ALA B 1 212 ? -51.552 51.855 122.993 1.00 40.18 212 ALA C N 1
ATOM 3493 C CA . ALA B 1 212 ? -51.604 50.791 122.001 1.00 41.52 212 ALA C CA 1
ATOM 3494 C C . ALA B 1 212 ? -50.830 49.577 122.497 1.00 32.87 212 ALA C C 1
ATOM 3495 O O . ALA B 1 212 ? -49.630 49.663 122.752 1.00 35.89 212 ALA C O 1
ATOM 3497 N N . PRO B 1 213 ? -51.523 48.441 122.652 1.00 23.11 213 PRO C N 1
ATOM 3498 C CA . PRO B 1 213 ? -50.895 47.206 123.132 1.00 21.56 213 PRO C CA 1
ATOM 3499 C C . PRO B 1 213 ? -49.901 46.633 122.126 1.00 35.65 213 PRO C C 1
ATOM 3500 O O . PRO B 1 213 ? -48.982 45.916 122.521 1.00 38.58 213 PRO C O 1
ATOM 3504 N N . ILE B 1 214 ? -50.082 46.944 120.846 1.00 41.66 214 ILE C N 1
ATOM 3505 C CA . ILE B 1 214 ? -49.214 46.400 119.808 1.00 40.47 214 ILE C CA 1
ATOM 3506 C C . ILE B 1 214 ? -48.977 47.387 118.675 1.00 41.80 214 ILE C C 1
ATOM 3507 O O . ILE B 1 214 ? -49.693 48.377 118.540 1.00 52.57 214 ILE C O 1
ATOM 3512 N N . ASP B 1 215 ? -47.963 47.104 117.863 1.00 54.88 215 ASP C N 1
ATOM 3513 C CA . ASP B 1 215 ? -47.721 47.851 116.636 1.00 49.58 215 ASP C CA 1
ATOM 3514 C C . ASP B 1 215 ? -48.768 47.441 115.607 1.00 45.97 215 ASP C C 1
ATOM 3515 O O . ASP B 1 215 ? -49.117 46.266 115.513 1.00 50.43 215 ASP C O 1
ATOM 3520 N N . GLY B 1 216 ? -49.275 48.400 114.839 1.00 33.84 216 GLY C N 1
ATOM 3521 C CA . GLY B 1 216 ? -50.246 48.084 113.807 1.00 25.20 216 GLY C CA 1
ATOM 3522 C C . GLY B 1 216 ? -51.057 49.256 113.291 1.00 33.94 216 GLY C C 1
ATOM 3523 O O . GLY B 1 216 ? -50.671 50.414 113.442 1.00 32.13 216 GLY C O 1
ATOM 3524 N N . VAL B 1 217 ? -52.192 48.944 112.674 1.00 28.29 217 VAL C N 1
ATOM 3525 C CA . VAL B 1 217 ? -53.050 49.963 112.084 1.00 28.61 217 VAL C CA 1
ATOM 3526 C C . VAL B 1 217 ? -54.394 50.031 112.794 1.00 34.66 217 VAL C C 1
ATOM 3527 O O . VAL B 1 217 ? -55.009 49.003 113.075 1.00 47.78 217 VAL C O 1
ATOM 3531 N N . ILE B 1 218 ? -54.851 51.244 113.082 1.00 25.33 218 ILE C N 1
ATOM 3532 C CA . ILE B 1 218 ? -56.148 51.424 113.715 1.00 43.08 218 ILE C CA 1
ATOM 3533 C C . ILE B 1 218 ? -57.269 51.188 112.711 1.00 42.75 218 ILE C C 1
ATOM 3534 O O . ILE B 1 218 ? -57.416 51.936 111.749 1.00 48.67 218 ILE C O 1
ATOM 3539 N N . THR B 1 219 ? -58.059 50.144 112.935 1.00 29.60 219 THR C N 1
ATOM 3540 C CA . THR B 1 219 ? -59.176 49.845 112.045 1.00 31.58 219 THR C CA 1
ATOM 3541 C C . THR B 1 219 ? -60.515 50.280 112.640 1.00 34.22 219 THR C C 1
ATOM 3542 O O . THR B 1 219 ? -61.545 50.233 111.971 1.00 35.36 219 THR C O 1
ATOM 3546 N N . ALA B 1 220 ? -60.490 50.709 113.898 1.00 29.75 220 ALA C N 1
ATOM 3547 C CA . ALA B 1 220 ? -61.687 51.211 114.564 1.00 26.00 220 ALA C CA 1
ATOM 3548 C C . ALA B 1 220 ? -61.312 52.150 115.704 1.00 29.11 220 ALA C C 1
ATOM 3549 O O . ALA B 1 220 ? -60.351 51.909 116.429 1.00 41.06 220 ALA C O 1
ATOM 3551 N N . PHE B 1 221 ? -62.076 53.224 115.851 1.00 31.63 221 PHE C N 1
ATOM 3552 C CA . PHE B 1 221 ? -61.813 54.227 116.872 1.00 19.74 221 PHE C CA 1
ATOM 3553 C C . PHE B 1 221 ? -63.137 54.899 117.202 1.00 24.57 221 PHE C C 1
ATOM 3554 O O . PHE B 1 221 ? -63.480 55.926 116.621 1.00 32.65 221 PHE C O 1
ATOM 3562 N N . ASP B 1 222 ? -63.883 54.313 118.130 1.00 28.55 222 ASP C N 1
ATOM 3563 C CA . ASP B 1 222 ? -65.266 54.715 118.347 1.00 33.36 222 ASP C CA 1
ATOM 3564 C C . ASP B 1 222 ? -65.457 55.784 119.412 1.00 39.05 222 ASP C C 1
ATOM 3565 O O . ASP B 1 222 ? -66.582 56.208 119.667 1.00 44.67 222 ASP C O 1
ATOM 3570 N N . LEU B 1 223 ? -64.369 56.222 120.032 1.00 43.84 223 LEU C N 1
ATOM 3571 C CA . LEU B 1 223 ? -64.476 57.210 121.099 1.00 44.44 223 LEU C CA 1
ATOM 3572 C C . LEU B 1 223 ? -63.773 58.525 120.751 1.00 48.11 223 LEU C C 1
ATOM 3573 O O . LEU B 1 223 ? -62.627 58.533 120.299 1.00 66.69 223 LEU C O 1
ATOM 3578 N N . ARG B 1 224 ? -64.480 59.634 120.947 1.00 26.06 224 ARG C N 1
ATOM 3579 C CA . ARG B 1 224 ? -63.909 60.949 120.705 1.00 39.28 224 ARG C CA 1
ATOM 3580 C C . ARG B 1 224 ? -64.102 61.828 121.943 1.00 36.26 224 ARG C C 1
ATOM 3581 O O . ARG B 1 224 ? -64.923 61.531 122.815 1.00 35.41 224 ARG C O 1
ATOM 3589 N N . ALA B 1 225 ? -63.348 62.919 122.009 1.00 28.78 225 ALA C N 1
ATOM 3590 C CA . ALA B 1 225 ? -63.397 63.838 123.139 1.00 14.67 225 ALA C CA 1
ATOM 3591 C C . ALA B 1 225 ? -64.818 64.266 123.470 1.00 26.89 225 ALA C C 1
ATOM 3592 O O . ALA B 1 225 ? -65.619 64.535 122.575 1.00 32.57 225 ALA C O 1
ATOM 3594 N N . GLY B 1 226 ? -65.123 64.331 124.762 1.00 29.59 226 GLY C N 1
ATOM 3595 C CA . GLY B 1 226 ? -66.433 64.760 125.213 1.00 16.06 226 GLY C CA 1
ATOM 3596 C C . GLY B 1 226 ? -67.381 63.634 125.587 1.00 32.65 226 GLY C C 1
ATOM 3597 O O . GLY B 1 226 ? -68.476 63.884 126.090 1.00 45.18 226 GLY C O 1
ATOM 3598 N N . MET B 1 227 ? -66.966 62.393 125.357 1.00 31.43 227 MET C N 1
ATOM 3599 C CA . MET B 1 227 ? -67.847 61.253 125.593 1.00 33.39 227 MET C CA 1
ATOM 3600 C C . MET B 1 227 ? -67.631 60.583 126.942 1.00 34.30 227 MET C C 1
ATOM 3601 O O . MET B 1 227 ? -66.626 60.804 127.614 1.00 41.43 227 MET C O 1
ATOM 3606 N N . ASN B 1 228 ? -68.601 59.764 127.329 1.00 36.64 228 ASN C N 1
ATOM 3607 C CA . ASN B 1 228 ? -68.411 58.812 128.408 1.00 40.01 228 ASN C CA 1
ATOM 3608 C C . ASN B 1 228 ? -67.941 57.511 127.778 1.00 39.04 228 ASN C C 1
ATOM 3609 O O . ASN B 1 228 ? -68.163 57.275 126.589 1.00 41.72 228 ASN C O 1
ATOM 3614 N N . ILE B 1 229 ? -67.293 56.663 128.565 1.00 24.12 229 ILE C N 1
ATOM 3615 C CA . ILE B 1 229 ? -66.785 55.404 128.038 1.00 25.31 229 ILE C CA 1
ATOM 3616 C C . ILE B 1 229 ? -67.347 54.207 128.798 1.00 28.87 229 ILE C C 1
ATOM 3617 O O . ILE B 1 229 ? -67.410 54.210 130.027 1.00 30.62 229 ILE C O 1
ATOM 3622 N N . ALA B 1 230 ? -67.762 53.190 128.051 1.00 29.77 230 ALA C N 1
ATOM 3623 C CA . ALA B 1 230 ? -68.348 51.992 128.636 1.00 24.50 230 ALA C CA 1
ATOM 3624 C C . ALA B 1 230 ? -67.485 50.762 128.375 1.00 31.63 230 ALA C C 1
ATOM 3625 O O . ALA B 1 230 ? -66.657 50.751 127.461 1.00 44.18 230 ALA C O 1
ATOM 3627 N N . LYS B 1 231 ? -67.698 49.728 129.184 1.00 34.85 231 LYS C N 1
ATOM 3628 C CA . LYS B 1 231 ? -66.917 48.494 129.128 1.00 25.98 231 LYS C CA 1
ATOM 3629 C C . LYS B 1 231 ? -66.952 47.797 127.767 1.00 33.93 231 LYS C C 1
ATOM 3630 O O . LYS B 1 231 ? -66.048 47.028 127.440 1.00 50.28 231 LYS C O 1
ATOM 3636 N N . ASP B 1 232 ? -67.989 48.058 126.976 1.00 36.14 232 ASP C N 1
ATOM 3637 C CA . ASP B 1 232 ? -68.138 47.383 125.686 1.00 41.99 232 ASP C CA 1
ATOM 3638 C C . ASP B 1 232 ? -67.759 48.247 124.481 1.00 38.76 232 ASP C C 1
ATOM 3639 O O . ASP B 1 232 ? -67.726 47.759 123.352 1.00 60.87 232 ASP C O 1
ATOM 3644 N N . ASN B 1 233 ? -67.476 49.524 124.718 1.00 33.44 233 ASN C N 1
ATOM 3645 C CA . ASN B 1 233 ? -67.017 50.403 123.648 1.00 33.18 233 ASN C CA 1
ATOM 3646 C C . ASN B 1 233 ? -65.607 50.015 123.234 1.00 40.91 233 ASN C C 1
ATOM 3647 O O . ASN B 1 233 ? -64.783 49.683 124.083 1.00 57.66 233 ASN C O 1
ATOM 3652 N N . VAL B 1 234 ? -65.314 50.056 121.938 1.00 26.44 234 VAL C N 1
ATOM 3653 C CA . VAL B 1 234 ? -63.948 49.794 121.500 1.00 35.02 234 VAL C CA 1
ATOM 3654 C C . VAL B 1 234 ? -63.238 51.121 121.271 1.00 25.38 234 VAL C C 1
ATOM 3655 O O . VAL B 1 234 ? -63.596 51.893 120.380 1.00 24.78 234 VAL C O 1
ATOM 3659 N N . VAL B 1 235 ? -62.256 51.401 122.116 1.00 27.02 235 VAL C N 1
ATOM 3660 C CA . VAL B 1 235 ? -61.489 52.628 121.986 1.00 28.78 235 VAL C CA 1
ATOM 3661 C C . VAL B 1 235 ? -60.590 52.545 120.760 1.00 26.15 235 VAL C C 1
ATOM 3662 O O . VAL B 1 235 ? -60.347 53.546 120.086 1.00 39.38 235 VAL C O 1
ATOM 3666 N N . ALA B 1 236 ? -60.119 51.339 120.459 1.00 26.95 236 ALA C N 1
ATOM 3667 C CA . ALA B 1 236 ? -59.224 51.140 119.326 1.00 24.60 236 ALA C CA 1
ATOM 3668 C C . ALA B 1 236 ? -59.136 49.679 118.905 1.00 34.33 236 ALA C C 1
ATOM 3669 O O . ALA B 1 236 ? -58.947 48.795 119.738 1.00 41.98 236 ALA C O 1
ATOM 3671 N N . LYS B 1 237 ? -59.281 49.433 117.607 1.00 35.34 237 LYS C N 1
ATOM 3672 C CA . LYS B 1 237 ? -58.986 48.125 117.049 1.00 24.80 237 LYS C CA 1
ATOM 3673 C C . LYS B 1 237 ? -57.663 48.245 116.311 1.00 28.45 237 LYS C C 1
ATOM 3674 O O . LYS B 1 237 ? -57.500 49.105 115.446 1.00 43.77 237 LYS C O 1
ATOM 3680 N N . ILE B 1 238 ? -56.711 47.392 116.664 1.00 25.39 238 ILE C N 1
ATOM 3681 C CA . ILE B 1 238 ? -55.363 47.505 116.124 1.00 28.54 238 ILE C CA 1
ATOM 3682 C C . ILE B 1 238 ? -54.899 46.206 115.489 1.00 25.44 238 ILE C C 1
ATOM 3683 O O . ILE B 1 238 ? -54.814 45.174 116.152 1.00 41.01 238 ILE C O 1
ATOM 3688 N N . GLN B 1 239 ? -54.592 46.264 114.199 1.00 21.47 239 GLN C N 1
ATOM 3689 C CA . GLN B 1 239 ? -54.176 45.076 113.466 1.00 35.90 239 GLN C CA 1
ATOM 3690 C C . GLN B 1 239 ? -52.782 45.266 112.870 1.00 30.06 239 GLN C C 1
ATOM 3691 O O . GLN B 1 239 ? -52.497 46.297 112.265 1.00 33.55 239 GLN C O 1
ATOM 3697 N N . GLY B 1 240 ? -51.916 44.272 113.043 1.00 30.86 240 GLY C N 1
ATOM 3698 C CA . GLY B 1 240 ? -50.538 44.378 112.589 1.00 43.76 240 GLY C CA 1
ATOM 3699 C C . GLY B 1 240 ? -50.259 43.780 111.221 1.00 45.89 240 GLY C C 1
ATOM 3700 O O . GLY B 1 240 ? -50.952 42.865 110.778 1.00 38.14 240 GLY C O 1
ATOM 3701 N N . MET B 1 241 ? -49.222 44.290 110.558 1.00 46.22 241 MET C N 1
ATOM 3702 C CA . MET B 1 241 ? -48.900 43.880 109.192 1.00 37.83 241 MET C CA 1
ATOM 3703 C C . MET B 1 241 ? -47.430 43.514 108.946 1.00 51.62 241 MET C C 1
ATOM 3704 O O . MET B 1 241 ? -47.019 43.394 107.798 1.00 39.26 241 MET C O 1
ATOM 3709 N N . ASP B 1 242 ? -46.632 43.341 109.996 1.00 87.92 242 ASP C N 1
ATOM 3710 C CA . ASP B 1 242 ? -45.239 42.944 109.775 1.00 98.74 242 ASP C CA 1
ATOM 3711 C C . ASP B 1 242 ? -45.128 41.548 109.116 1.00 111.08 242 ASP C C 1
ATOM 3712 O O . ASP B 1 242 ? -44.700 41.444 107.970 1.00 154.09 242 ASP C O 1
ATOM 3717 N N . PRO B 1 243 ? -45.463 40.473 109.836 1.00 47.69 243 PRO C N 1
ATOM 3718 C CA . PRO B 1 243 ? -45.581 39.213 109.111 1.00 34.37 243 PRO C CA 1
ATOM 3719 C C . PRO B 1 243 ? -46.900 39.269 108.407 1.00 40.30 243 PRO C C 1
ATOM 3720 O O . PRO B 1 243 ? -47.872 38.655 108.825 1.00 63.48 243 PRO C O 1
ATOM 3724 N N . VAL B 1 244 ? -46.936 40.063 107.351 1.00 32.69 244 VAL C N 1
ATOM 3725 C CA . VAL B 1 244 ? -48.179 40.305 106.638 1.00 27.63 244 VAL C CA 1
ATOM 3726 C C . VAL B 1 244 ? -48.771 39.030 106.030 1.00 30.00 244 VAL C C 1
ATOM 3727 O O . VAL B 1 244 ? -48.050 38.078 105.710 1.00 30.11 244 VAL C O 1
ATOM 3731 N N . TRP B 1 245 ? -50.093 39.017 105.880 1.00 28.59 245 TRP C N 1
ATOM 3732 C CA . TRP B 1 245 ? -50.799 37.857 105.348 1.00 26.59 245 TRP C CA 1
ATOM 3733 C C . TRP B 1 245 ? -51.131 38.072 103.882 1.00 28.80 245 TRP C C 1
ATOM 3734 O O . TRP B 1 245 ? -51.409 39.190 103.455 1.00 36.40 245 TRP C O 1
ATOM 3745 N N . VAL B 1 246 ? -51.086 36.987 103.117 1.00 24.21 246 VAL C N 1
ATOM 3746 C CA . VAL B 1 246 ? -51.473 36.998 101.712 1.00 32.90 246 VAL C CA 1
ATOM 3747 C C . VAL B 1 246 ? -52.312 35.762 101.408 1.00 31.82 246 VAL C C 1
ATOM 3748 O O . VAL B 1 246 ? -51.808 34.640 101.421 1.00 40.49 246 VAL C O 1
ATOM 3752 N N . THR B 1 247 ? -53.596 35.971 101.140 1.00 32.21 247 THR C N 1
ATOM 3753 C CA . THR B 1 247 ? -54.515 34.861 100.907 1.00 27.30 247 THR C CA 1
ATOM 3754 C C . THR B 1 247 ? -54.842 34.695 99.425 1.00 31.85 247 THR C C 1
ATOM 3755 O O . THR B 1 247 ? -55.391 35.597 98.796 1.00 31.15 247 THR C O 1
ATOM 3759 N N . ALA B 1 248 ? -54.510 33.532 98.876 1.00 32.82 248 ALA C N 1
ATOM 3760 C CA . ALA B 1 248 ? -54.751 33.261 97.465 1.00 29.49 248 ALA C CA 1
ATOM 3761 C C . ALA B 1 248 ? -55.994 32.402 97.271 1.00 32.74 248 ALA C C 1
ATOM 3762 O O . ALA B 1 248 ? -56.298 31.535 98.092 1.00 32.60 248 ALA C O 1
ATOM 3764 N N . ALA B 1 249 ? -56.707 32.651 96.178 1.00 28.58 249 ALA C N 1
ATOM 3765 C CA . ALA B 1 249 ? -57.939 31.931 95.888 1.00 17.95 249 ALA C CA 1
ATOM 3766 C C . ALA B 1 249 ? -57.747 30.945 94.744 1.00 25.53 249 ALA C C 1
ATOM 3767 O O . ALA B 1 249 ? -57.418 31.333 93.624 1.00 40.69 249 ALA C O 1
ATOM 3769 N N . ILE B 1 250 ? -57.955 29.667 95.040 1.00 29.22 250 ILE C N 1
ATOM 3770 C CA . ILE B 1 250 ? -57.869 28.616 94.036 1.00 28.01 250 ILE C CA 1
ATOM 3771 C C . ILE B 1 250 ? -59.246 28.016 93.772 1.00 40.39 250 ILE C C 1
ATOM 3772 O O . ILE B 1 250 ? -59.897 27.529 94.692 1.00 58.45 250 ILE C O 1
ATOM 3777 N N . PRO B 1 251 ? -59.696 28.055 92.509 1.00 31.40 251 PRO C N 1
ATOM 3778 C CA . PRO B 1 251 ? -60.969 27.437 92.126 1.00 24.97 251 PRO C CA 1
ATOM 3779 C C . PRO B 1 251 ? -61.039 25.997 92.631 1.00 33.44 251 PRO C C 1
ATOM 3780 O O . PRO B 1 251 ? -60.043 25.279 92.551 1.00 36.52 251 PRO C O 1
ATOM 3784 N N . GLU B 1 252 ? -62.197 25.586 93.141 1.00 33.20 252 GLU C N 1
ATOM 3785 C CA . GLU B 1 252 ? -62.334 24.281 93.790 1.00 26.16 252 GLU C CA 1
ATOM 3786 C C . GLU B 1 252 ? -61.951 23.097 92.901 1.00 28.46 252 GLU C C 1
ATOM 3787 O O . GLU B 1 252 ? -61.436 22.094 93.390 1.00 35.04 252 GLU C O 1
ATOM 3793 N N . SER B 1 253 ? -62.196 23.212 91.600 1.00 43.96 253 SER C N 1
ATOM 3794 C CA . SER B 1 253 ? -61.909 22.114 90.678 1.00 45.42 253 SER C CA 1
ATOM 3795 C C . SER B 1 253 ? -60.413 21.841 90.504 1.00 54.98 253 SER C C 1
ATOM 3796 O O . SER B 1 253 ? -60.026 20.772 90.036 1.00 66.71 253 SER C O 1
ATOM 3799 N N . ILE B 1 254 ? -59.579 22.806 90.881 1.00 46.08 254 ILE C N 1
ATOM 3800 C CA . ILE B 1 254 ? -58.131 22.653 90.752 1.00 52.90 254 ILE C CA 1
ATOM 3801 C C . ILE B 1 254 ? -57.466 22.427 92.105 1.00 56.46 254 ILE C C 1
ATOM 3802 O O . ILE B 1 254 ? -56.321 22.822 92.323 1.00 39.45 254 ILE C O 1
ATOM 3807 N N . ALA B 1 255 ? -58.194 21.792 93.014 1.00 71.16 255 ALA C N 1
ATOM 3808 C CA . ALA B 1 255 ? -57.673 21.483 94.338 1.00 77.39 255 ALA C CA 1
ATOM 3809 C C . ALA B 1 255 ? -56.418 20.624 94.241 1.00 70.48 255 ALA C C 1
ATOM 3810 O O . ALA B 1 255 ? -55.482 20.783 95.023 1.00 66.01 255 ALA C O 1
ATOM 3812 N N . TRP B 1 256 ? -56.408 19.716 93.270 1.00 52.63 256 TRP C N 1
ATOM 3813 C CA . TRP B 1 256 ? -55.309 18.773 93.098 1.00 52.69 256 TRP C CA 1
ATOM 3814 C C . TRP B 1 256 ? -53.983 19.464 92.799 1.00 41.83 256 TRP C C 1
ATOM 3815 O O . TRP B 1 256 ? -52.914 18.917 93.059 1.00 39.86 256 TRP C O 1
ATOM 3826 N N . LEU B 1 257 ? -54.060 20.672 92.257 1.00 41.34 257 LEU C N 1
ATOM 3827 C CA . LEU B 1 257 ? -52.866 21.389 91.837 1.00 37.37 257 LEU C CA 1
ATOM 3828 C C . LEU B 1 257 ? -51.936 21.710 93.005 1.00 49.20 257 LEU C C 1
ATOM 3829 O O . LEU B 1 257 ? -50.722 21.792 92.833 1.00 59.89 257 LEU C O 1
ATOM 3834 N N . VAL B 1 258 ? -52.503 21.891 94.193 1.00 54.80 258 VAL C N 1
ATOM 3835 C CA . VAL B 1 258 ? -51.701 22.243 95.362 1.00 54.89 258 VAL C CA 1
ATOM 3836 C C . VAL B 1 258 ? -51.395 21.043 96.257 1.00 49.53 258 VAL C C 1
ATOM 3837 O O . VAL B 1 258 ? -52.293 20.454 96.860 1.00 44.44 258 VAL C O 1
ATOM 3841 N N . LYS B 1 259 ? -50.116 20.684 96.328 1.00 50.21 259 LYS C N 1
ATOM 3842 C CA . LYS B 1 259 ? -49.658 19.618 97.209 1.00 50.86 259 LYS C CA 1
ATOM 3843 C C . LYS B 1 259 ? -48.709 20.181 98.258 1.00 48.02 259 LYS C C 1
ATOM 3844 O O . LYS B 1 259 ? -48.407 21.373 98.257 1.00 52.26 259 LYS C O 1
ATOM 3850 N N . ASP B 1 260 ? -48.234 19.319 99.149 1.00 37.22 260 ASP C N 1
ATOM 3851 C CA . ASP B 1 260 ? -47.335 19.745 100.214 1.00 50.43 260 ASP C CA 1
ATOM 3852 C C . ASP B 1 260 ? -45.985 20.201 99.677 1.00 49.02 260 ASP C C 1
ATOM 3853 O O . ASP B 1 260 ? -45.364 21.109 100.226 1.00 53.18 260 ASP C O 1
ATOM 3858 N N . ALA B 1 261 ? -45.533 19.566 98.602 1.00 40.63 261 ALA C N 1
ATOM 3859 C CA . ALA B 1 261 ? -44.223 19.867 98.042 1.00 39.45 261 ALA C CA 1
ATOM 3860 C C . ALA B 1 261 ? -44.267 21.045 97.078 1.00 48.94 261 ALA C C 1
ATOM 3861 O O . ALA B 1 261 ? -43.232 21.482 96.578 1.00 64.17 261 ALA C O 1
ATOM 3863 N N . SER B 1 262 ? -45.466 21.559 96.821 1.00 33.48 262 SER C N 1
ATOM 3864 C CA . SER B 1 262 ? -45.639 22.665 95.886 1.00 22.00 262 SER C CA 1
ATOM 3865 C C . SER B 1 262 ? -44.709 23.827 96.214 1.00 34.37 262 SER C C 1
ATOM 3866 O O . SER B 1 262 ? -44.529 24.180 97.380 1.00 53.05 262 SER C O 1
ATOM 3869 N N . GLN B 1 263 ? -44.110 24.408 95.179 1.00 38.95 263 GLN C N 1
ATOM 3870 C CA . GLN B 1 263 ? -43.231 25.560 95.341 1.00 37.32 263 GLN C CA 1
ATOM 3871 C C . GLN B 1 263 ? -43.972 26.844 94.988 1.00 42.19 263 GLN C C 1
ATOM 3872 O O . GLN B 1 263 ? -44.524 26.974 93.895 1.00 52.51 263 GLN C O 1
ATOM 3878 N N . PHE B 1 264 ? -43.977 27.794 95.916 1.00 38.65 264 PHE C N 1
ATOM 3879 C CA . PHE B 1 264 ? -44.706 29.041 95.724 1.00 29.33 264 PHE C CA 1
ATOM 3880 C C . PHE B 1 264 ? -43.793 30.236 95.481 1.00 26.51 264 PHE C C 1
ATOM 3881 O O . PHE B 1 264 ? -42.628 30.236 95.873 1.00 37.91 264 PHE C O 1
ATOM 3889 N N . THR B 1 265 ? -44.341 31.250 94.822 1.00 41.68 265 THR C N 1
ATOM 3890 C CA . THR B 1 265 ? -43.629 32.490 94.558 1.00 36.01 265 THR C CA 1
ATOM 3891 C C . THR B 1 265 ? -44.638 33.627 94.560 1.00 41.14 265 THR C C 1
ATOM 3892 O O . THR B 1 265 ? -45.709 33.512 93.965 1.00 43.00 265 THR C O 1
ATOM 3896 N N . LEU B 1 266 ? -44.302 34.722 95.231 1.00 37.19 266 LEU C N 1
ATOM 3897 C CA . LEU B 1 266 ? -45.216 35.854 95.329 1.00 26.05 266 LEU C CA 1
ATOM 3898 C C . LEU B 1 266 ? -44.650 37.126 94.724 1.00 36.32 266 LEU C C 1
ATOM 3899 O O . LEU B 1 266 ? -43.453 37.395 94.814 1.00 48.83 266 LEU C O 1
ATOM 3904 N N . THR B 1 267 ? -45.529 37.907 94.105 1.00 47.19 267 THR C N 1
ATOM 3905 C CA . THR B 1 267 ? -45.160 39.204 93.563 1.00 46.12 267 THR C CA 1
ATOM 3906 C C . THR B 1 267 ? -46.314 40.176 93.758 1.00 43.87 267 THR C C 1
ATOM 3907 O O . THR B 1 267 ? -47.478 39.786 93.697 1.00 41.09 267 THR C O 1
ATOM 3911 N N . VAL B 1 268 ? -45.991 41.442 93.998 1.00 43.57 268 VAL C N 1
ATOM 3912 C CA . VAL B 1 268 ? -47.017 42.473 94.092 1.00 33.97 268 VAL C CA 1
ATOM 3913 C C . VAL B 1 268 ? -46.792 43.564 93.047 1.00 35.80 268 VAL C C 1
ATOM 3914 O O . VAL B 1 268 ? -45.728 44.181 92.997 1.00 42.55 268 VAL C O 1
ATOM 3918 N N . PRO B 1 269 ? -47.801 43.792 92.196 1.00 29.34 269 PRO C N 1
ATOM 3919 C CA . PRO B 1 269 ? -47.754 44.782 91.117 1.00 23.84 269 PRO C CA 1
ATOM 3920 C C . PRO B 1 269 ? -47.279 46.150 91.598 1.00 31.00 269 PRO C C 1
ATOM 3921 O O . PRO B 1 26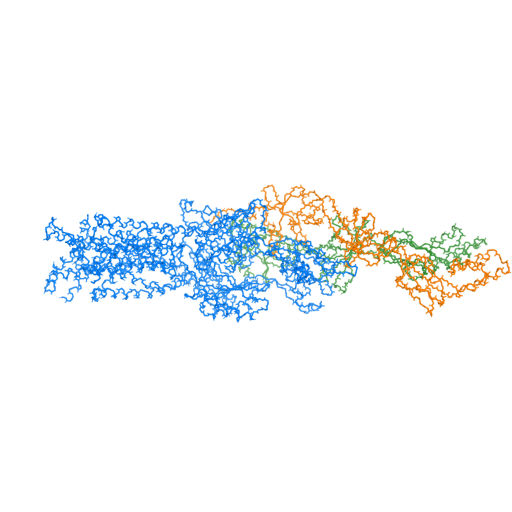9 ? -46.658 46.885 90.833 1.00 45.58 269 PRO C O 1
ATOM 3925 N N . ALA B 1 270 ? -47.568 46.482 92.851 1.00 39.02 270 ALA C N 1
ATOM 3926 C CA . ALA B 1 270 ? -47.192 47.779 93.403 1.00 37.13 270 ALA C CA 1
ATOM 3927 C C . ALA B 1 270 ? -45.698 47.868 93.688 1.00 42.15 270 ALA C C 1
ATOM 3928 O O . ALA B 1 270 ? -45.127 48.958 93.701 1.00 43.18 270 ALA C O 1
ATOM 3930 N N . ARG B 1 271 ? -45.067 46.721 93.917 1.00 65.86 271 ARG C N 1
ATOM 3931 C CA . ARG B 1 271 ? -43.648 46.689 94.254 1.00 87.81 271 ARG C CA 1
ATOM 3932 C C . ARG B 1 271 ? -42.866 45.708 93.392 1.00 91.75 271 ARG C C 1
ATOM 3933 O O . ARG B 1 271 ? -42.563 44.597 93.825 1.00 91.90 271 ARG C O 1
ATOM 3941 N N . PRO B 1 272 ? -42.531 46.123 92.163 1.00 61.05 272 PRO C N 1
ATOM 3942 C CA . PRO B 1 272 ? -41.738 45.309 91.239 1.00 56.36 272 PRO C CA 1
ATOM 3943 C C . PRO B 1 272 ? -40.278 45.268 91.675 1.00 55.06 272 PRO C C 1
ATOM 3944 O O . PRO B 1 272 ? -39.511 44.429 91.204 1.00 54.39 272 PRO C O 1
ATOM 3948 N N . ASP B 1 273 ? -39.909 46.177 92.572 1.00 50.24 273 ASP C N 1
ATOM 3949 C CA . ASP B 1 273 ? -38.552 46.249 93.099 1.00 54.16 273 ASP C CA 1
ATOM 3950 C C . ASP B 1 273 ? -38.405 45.395 94.353 1.00 50.86 273 ASP C C 1
ATOM 3951 O O . ASP B 1 273 ? -37.412 45.499 95.072 1.00 60.73 273 ASP C O 1
ATOM 3956 N N . LYS B 1 274 ? -39.395 44.547 94.608 1.00 42.82 274 LYS C N 1
ATOM 3957 C CA . LYS B 1 274 ? -39.449 43.789 95.852 1.00 50.91 274 LYS C CA 1
ATOM 3958 C C . LYS B 1 274 ? -39.547 42.286 95.638 1.00 57.07 274 LYS C C 1
ATOM 3959 O O . LYS B 1 274 ? -40.487 41.795 95.016 1.00 60.82 274 LYS C O 1
ATOM 3965 N N . THR B 1 275 ? -38.568 41.561 96.165 1.00 53.43 275 THR C N 1
ATOM 3966 C CA . THR B 1 275 ? -38.632 40.110 96.212 1.00 52.91 275 THR C CA 1
ATOM 3967 C C . THR B 1 275 ? -39.099 39.703 97.598 1.00 62.63 275 THR C C 1
ATOM 3968 O O . THR B 1 275 ? -38.407 39.942 98.585 1.00 82.72 275 THR C O 1
ATOM 3972 N N . LEU B 1 276 ? -40.276 39.095 97.677 1.00 61.38 276 LEU C N 1
ATOM 3973 C CA . LEU B 1 276 ? -40.834 38.738 98.973 1.00 57.34 276 LEU C CA 1
ATOM 3974 C C . LEU B 1 276 ? -40.556 37.298 99.374 1.00 55.77 276 LEU C C 1
ATOM 3975 O O . LEU B 1 276 ? -40.648 36.380 98.561 1.00 47.23 276 LEU C O 1
ATOM 3980 N N . THR B 1 277 ? -40.204 37.120 100.642 1.00 54.01 277 THR C N 1
ATOM 3981 C CA . THR B 1 277 ? -39.936 35.801 101.188 1.00 55.84 277 THR C CA 1
ATOM 3982 C C . THR B 1 277 ? -41.156 35.277 101.929 1.00 56.36 277 THR C C 1
ATOM 3983 O O . THR B 1 277 ? -41.714 35.963 102.787 1.00 58.19 277 THR C O 1
ATOM 3987 N N . ILE B 1 278 ? -41.566 34.058 101.598 1.00 47.05 278 ILE C N 1
ATOM 3988 C CA . ILE B 1 278 ? -42.696 33.431 102.270 1.00 41.10 278 ILE C CA 1
ATOM 3989 C C . ILE B 1 278 ? -42.260 32.714 103.548 1.00 38.75 278 ILE C C 1
ATOM 3990 O O . ILE B 1 278 ? -41.442 31.795 103.508 1.00 35.25 278 ILE C O 1
ATOM 3995 N N . ARG B 1 279 ? -42.810 33.149 104.678 1.00 31.97 279 ARG C N 1
ATOM 3996 C CA . ARG B 1 279 ? -42.524 32.544 105.977 1.00 33.41 279 ARG C CA 1
ATOM 3997 C C . ARG B 1 279 ? -43.140 31.153 106.097 1.00 36.13 279 ARG C C 1
ATOM 3998 O O . ARG B 1 279 ? -42.488 30.211 106.546 1.00 46.76 279 ARG C O 1
ATOM 4006 N N . LYS B 1 280 ? -44.398 31.034 105.692 1.00 43.60 280 LYS C N 1
ATOM 4007 C CA . LYS B 1 280 ? -45.083 29.749 105.681 1.00 42.91 280 LYS C CA 1
ATOM 4008 C C . LYS B 1 280 ? -46.426 29.867 104.975 1.00 40.86 280 LYS C C 1
ATOM 4009 O O . LYS B 1 280 ? -46.931 30.968 104.767 1.00 43.17 280 LYS C O 1
ATOM 4015 N N . TRP B 1 281 ? -47.001 28.729 104.603 1.00 31.69 281 TRP C N 1
ATOM 4016 C CA . TRP B 1 281 ? -48.298 28.722 103.945 1.00 30.56 281 TRP C CA 1
ATOM 4017 C C . TRP B 1 281 ? -49.196 27.607 104.459 1.00 43.67 281 TRP C C 1
ATOM 4018 O O . TRP B 1 281 ? -48.722 26.597 104.978 1.00 48.56 281 TRP C O 1
ATOM 4029 N N . THR B 1 282 ? -50.500 27.806 104.310 1.00 34.59 282 THR C N 1
ATOM 4030 C CA . THR B 1 282 ? -51.483 26.853 104.796 1.00 34.10 282 THR C CA 1
ATOM 4031 C C . THR B 1 282 ? -52.661 26.781 103.844 1.00 31.35 282 THR C C 1
ATOM 4032 O O . THR B 1 282 ? -53.086 27.794 103.292 1.00 34.90 282 THR C O 1
ATOM 4036 N N . LEU B 1 283 ? -53.187 25.580 103.652 1.00 31.84 283 LEU C N 1
ATOM 4037 C CA . LEU B 1 283 ? -54.408 25.414 102.890 1.00 29.93 283 LEU C CA 1
ATOM 4038 C C . LEU B 1 283 ? -55.552 25.319 103.887 1.00 37.82 283 LEU C C 1
ATOM 4039 O O . LEU B 1 283 ? -55.664 24.342 104.627 1.00 60.05 283 LEU C O 1
ATOM 4044 N N . LEU B 1 284 ? -56.394 26.346 103.915 1.00 25.42 284 LEU C N 1
ATOM 4045 C CA . LEU B 1 284 ? -57.478 26.422 104.888 1.00 22.35 284 LEU C CA 1
ATOM 4046 C C . LEU B 1 284 ? -58.481 25.280 104.723 1.00 38.98 284 LEU C C 1
ATOM 4047 O O . LEU B 1 284 ? -58.768 24.853 103.603 1.00 38.14 284 LEU C O 1
ATOM 4052 N N . PRO B 1 285 ? -59.011 24.780 105.850 1.00 38.11 285 PRO C N 1
ATOM 4053 C CA . PRO B 1 285 ? -59.891 23.608 105.933 1.00 35.42 285 PRO C CA 1
ATOM 4054 C C . PRO B 1 285 ? -61.143 23.699 105.065 1.00 35.45 285 PRO C C 1
ATOM 4055 O O . PRO B 1 285 ? -61.603 22.669 104.572 1.00 27.81 285 PRO C O 1
ATOM 4059 N N . GLY B 1 286 ? -61.688 24.899 104.888 1.00 33.62 286 GLY C N 1
ATOM 4060 C CA . GLY B 1 286 ? -62.915 25.066 104.128 1.00 43.25 286 GLY C CA 1
ATOM 4061 C C . GLY B 1 286 ? -62.788 26.001 102.939 1.00 47.17 286 GLY C C 1
ATOM 4062 O O . GLY B 1 286 ? -61.841 26.781 102.850 1.00 54.30 286 GLY C O 1
ATOM 4063 N N . VAL B 1 287 ? -63.748 25.923 102.021 1.00 35.45 287 VAL C N 1
ATOM 4064 C CA . VAL B 1 287 ? -63.740 26.788 100.846 1.00 37.08 287 VAL C CA 1
ATOM 4065 C C . VAL B 1 287 ? -64.719 27.944 101.021 1.00 40.75 287 VAL C C 1
ATOM 4066 O O . VAL B 1 287 ? -65.771 27.793 101.645 1.00 38.30 287 VAL C O 1
ATOM 4070 N N . ASP B 1 288 ? -64.362 29.101 100.476 1.00 37.72 288 ASP C N 1
ATOM 4071 C CA . ASP B 1 288 ? -65.250 30.253 100.497 1.00 35.89 288 ASP C CA 1
ATOM 4072 C C . ASP B 1 288 ? -66.472 29.963 99.637 1.00 37.19 288 ASP C C 1
ATOM 4073 O O . ASP B 1 288 ? -66.380 29.909 98.412 1.00 48.30 288 ASP C O 1
ATOM 4078 N N . ALA B 1 289 ? -67.615 29.768 100.285 1.00 35.79 289 ALA C N 1
ATOM 4079 C CA . ALA B 1 289 ? -68.846 29.422 99.583 1.00 36.18 289 ALA C CA 1
ATOM 4080 C C . ALA B 1 289 ? -69.261 30.502 98.591 1.00 29.48 289 ALA C C 1
ATOM 4081 O O . ALA B 1 289 ? -69.891 30.213 97.575 1.00 38.66 289 ALA C O 1
ATOM 4083 N N . ALA B 1 290 ? -68.905 31.746 98.891 1.00 35.78 290 ALA C N 1
ATOM 4084 C CA . ALA B 1 290 ? -69.278 32.876 98.049 1.00 34.46 290 ALA C CA 1
ATOM 4085 C C . ALA B 1 290 ? -68.635 32.801 96.666 1.00 33.13 290 ALA C C 1
ATOM 4086 O O . ALA B 1 290 ? -69.297 33.025 95.652 1.00 36.57 290 ALA C O 1
ATOM 4088 N N . THR B 1 291 ? -67.345 32.478 96.635 1.00 24.47 291 THR C N 1
ATOM 4089 C CA . THR B 1 291 ? -66.581 32.466 95.392 1.00 28.76 291 THR C CA 1
ATOM 4090 C C . THR B 1 291 ? -66.247 31.055 94.907 1.00 30.51 291 THR C C 1
ATOM 4091 O O . THR B 1 291 ? -65.669 30.886 93.835 1.00 43.28 291 THR C O 1
ATOM 4095 N N . ARG B 1 292 ? -66.604 30.050 95.701 1.00 32.89 292 ARG C N 1
ATOM 4096 C CA . ARG B 1 292 ? -66.321 28.656 95.361 1.00 27.25 292 ARG C CA 1
ATOM 4097 C C . ARG B 1 292 ? -64.828 28.386 95.181 1.00 30.32 292 ARG C C 1
ATOM 4098 O O . ARG B 1 292 ? -64.426 27.642 94.285 1.00 47.21 292 ARG C O 1
ATOM 4106 N N . THR B 1 293 ? -64.012 28.987 96.041 1.00 25.22 293 THR C N 1
ATOM 4107 C CA . THR B 1 293 ? -62.565 28.818 95.967 1.00 27.99 293 THR C CA 1
ATOM 4108 C C . THR B 1 293 ? -61.965 28.348 97.288 1.00 29.89 293 THR C C 1
ATOM 4109 O O . THR B 1 293 ? -62.493 28.631 98.363 1.00 32.17 293 THR C O 1
ATOM 4113 N N . LEU B 1 294 ? -60.854 27.626 97.191 1.00 17.44 294 LEU C N 1
ATOM 4114 C CA . LEU B 1 294 ? -60.077 27.235 98.355 1.00 17.89 294 LEU C CA 1
ATOM 4115 C C . LEU B 1 294 ? -59.211 28.412 98.772 1.00 36.29 294 LEU C C 1
ATOM 4116 O O . LEU B 1 294 ? -58.702 29.143 97.925 1.00 46.73 294 LEU C O 1
ATOM 4121 N N . GLN B 1 295 ? -59.035 28.596 100.075 1.00 36.75 295 GLN C N 1
ATOM 4122 C CA . GLN B 1 295 ? -58.215 29.695 100.566 1.00 27.76 295 GLN C CA 1
ATOM 4123 C C . GLN B 1 295 ? -56.828 29.213 100.967 1.00 29.40 295 GLN C C 1
ATOM 4124 O O . GLN B 1 295 ? -56.684 28.331 101.811 1.00 44.74 295 GLN C O 1
ATOM 4130 N N . LEU B 1 296 ? -55.808 29.794 100.349 1.00 28.49 296 LEU C N 1
ATOM 4131 C CA . LEU B 1 296 ? -54.431 29.450 100.664 1.00 25.21 296 LEU C CA 1
ATOM 4132 C C . LEU B 1 296 ? -53.756 30.657 101.303 1.00 33.34 296 LEU C C 1
ATOM 4133 O O . LEU B 1 296 ? -53.486 31.654 100.635 1.00 37.76 296 LEU C O 1
ATOM 4138 N N . ARG B 1 297 ? -53.485 30.565 102.601 1.00 33.33 297 ARG C N 1
ATOM 4139 C CA . ARG B 1 297 ? -52.954 31.698 103.354 1.00 35.54 297 ARG C CA 1
ATOM 4140 C C . ARG B 1 297 ? -51.438 31.658 103.497 1.00 36.39 297 ARG C C 1
ATOM 4141 O O . ARG B 1 297 ? -50.873 30.680 103.982 1.00 46.47 297 ARG C O 1
ATOM 4149 N N . LEU B 1 298 ? -50.789 32.741 103.084 1.00 33.97 298 LEU C N 1
ATOM 4150 C CA . LEU B 1 298 ? -49.338 32.847 103.146 1.00 36.26 298 LEU C CA 1
ATOM 4151 C C . LEU B 1 298 ? -48.919 33.941 104.123 1.00 29.20 298 LEU C C 1
ATOM 4152 O O . LEU B 1 298 ? -49.555 34.991 104.205 1.00 36.86 298 LEU C O 1
ATOM 4157 N N . GLU B 1 299 ? -47.845 33.692 104.864 1.00 32.66 299 GLU C N 1
ATOM 4158 C CA . GLU B 1 299 ? -47.297 34.691 105.768 1.00 32.06 299 GLU C CA 1
ATOM 4159 C C . GLU B 1 299 ? -45.995 35.223 105.176 1.00 28.52 299 GLU C C 1
ATOM 4160 O O . GLU B 1 299 ? -45.076 34.459 104.890 1.00 33.48 299 GLU C O 1
ATOM 4166 N N . VAL B 1 300 ? -45.925 36.533 104.972 1.00 21.23 300 VAL C N 1
ATOM 4167 C CA . VAL B 1 300 ? -44.789 37.136 104.281 1.00 28.77 300 VAL C CA 1
ATOM 4168 C C . VAL B 1 300 ? -44.056 38.149 105.152 1.00 28.40 300 VAL C C 1
ATOM 4169 O O . VAL B 1 300 ? -44.676 38.880 105.919 1.00 34.31 300 VAL C O 1
ATOM 4173 N N . ASP B 1 301 ? -42.733 38.186 105.029 1.00 39.22 301 ASP C N 1
ATOM 4174 C CA . ASP B 1 301 ? -41.933 39.179 105.732 1.00 41.73 301 ASP C CA 1
ATOM 4175 C C . ASP B 1 301 ? -42.277 40.560 105.200 1.00 31.91 301 ASP C C 1
ATOM 4176 O O . ASP B 1 301 ? -42.358 40.767 103.989 1.00 33.33 301 ASP C O 1
ATOM 4181 N N . ASN B 1 302 ? -42.501 41.502 106.106 1.00 23.50 302 ASN C N 1
ATOM 4182 C CA . ASN B 1 302 ? -42.906 42.843 105.712 1.00 30.74 302 ASN C CA 1
ATOM 4183 C C . ASN B 1 302 ? -42.368 43.888 106.680 1.00 39.45 302 ASN C C 1
ATOM 4184 O O . ASN B 1 302 ? -43.079 44.814 107.071 1.00 41.22 302 ASN C O 1
ATOM 4189 N N . ALA B 1 303 ? -41.105 43.729 107.063 1.00 61.00 303 ALA C N 1
ATOM 4190 C CA . ALA B 1 303 ? -40.466 44.633 108.013 1.00 50.59 303 ALA C CA 1
ATOM 4191 C C . ALA B 1 303 ? -40.416 46.064 107.489 1.00 55.75 303 ALA C C 1
ATOM 4192 O O . ALA B 1 303 ? -40.590 47.016 108.248 1.00 54.54 303 ALA C O 1
ATOM 4194 N N . ASP B 1 304 ? -40.175 46.213 106.190 1.00 62.62 304 ASP C N 1
ATOM 4195 C CA . ASP B 1 304 ? -40.118 47.536 105.576 1.00 60.61 304 ASP C CA 1
ATOM 4196 C C . ASP B 1 304 ? -41.514 48.064 105.261 1.00 46.49 304 ASP C C 1
ATOM 4197 O O . ASP B 1 304 ? -41.669 49.190 104.789 1.00 39.80 304 ASP C O 1
ATOM 4202 N N . GLU B 1 305 ? -42.524 47.241 105.526 1.00 50.82 305 GLU C N 1
ATOM 4203 C CA . GLU B 1 305 ? -43.920 47.622 105.322 1.00 46.23 305 GLU C CA 1
ATOM 4204 C C . GLU B 1 305 ? -44.211 48.101 103.902 1.00 54.66 305 GLU C C 1
ATOM 4205 O O . GLU B 1 305 ? -44.893 49.108 103.701 1.00 55.65 305 GLU C O 1
ATOM 4211 N N . ALA B 1 306 ? -43.694 47.370 102.920 1.00 51.31 306 ALA C N 1
ATOM 4212 C CA . ALA B 1 306 ? -43.957 47.680 101.522 1.00 45.85 306 ALA C CA 1
ATOM 4213 C C . ALA B 1 306 ? -45.285 47.075 101.089 1.00 36.60 306 ALA C C 1
ATOM 4214 O O . ALA B 1 306 ? -45.907 47.539 100.134 1.00 40.12 306 ALA C O 1
ATOM 4216 N N . LEU B 1 307 ? -45.717 46.036 101.797 1.00 30.27 307 LEU C N 1
ATOM 4217 C CA . LEU B 1 307 ? -46.975 45.368 101.483 1.00 35.71 307 LEU C CA 1
ATOM 4218 C C . LEU B 1 307 ? -48.120 45.893 102.337 1.00 29.67 307 LEU C C 1
ATOM 4219 O O . LEU B 1 307 ? -48.197 45.622 103.534 1.00 40.33 307 LEU C O 1
ATOM 4224 N N . LYS B 1 308 ? -49.010 46.645 101.704 1.00 31.47 308 LYS C N 1
ATOM 4225 C CA . LYS B 1 308 ? -50.142 47.241 102.391 1.00 32.43 308 LYS C CA 1
ATOM 4226 C C . LYS B 1 308 ? -51.383 46.379 102.221 1.00 37.08 308 LYS C C 1
ATOM 4227 O O . LYS B 1 308 ? -51.691 45.945 101.115 1.00 46.37 308 LYS C O 1
ATOM 4233 N N . PRO B 1 309 ? -52.096 46.119 103.323 1.00 34.93 309 PRO C N 1
ATOM 4234 C CA . PRO B 1 309 ? -53.359 45.385 103.233 1.00 30.07 309 PRO C CA 1
ATOM 4235 C C . PRO B 1 309 ? -54.299 46.032 102.217 1.00 37.76 309 PRO C C 1
ATOM 4236 O O . PRO B 1 309 ? -54.438 47.254 102.190 1.00 47.88 309 PRO C O 1
ATOM 4240 N N . GLY B 1 310 ? -54.928 45.207 101.387 1.00 42.24 310 GLY C N 1
ATOM 4241 C CA . GLY B 1 310 ? -55.806 45.690 100.337 1.00 30.94 310 GLY C CA 1
ATOM 4242 C C . GLY B 1 310 ? -55.138 45.624 98.978 1.00 38.22 310 GLY C C 1
ATOM 4243 O O . GLY B 1 310 ? -55.785 45.784 97.944 1.00 48.57 310 GLY C O 1
ATOM 4244 N N . MET B 1 311 ? -53.830 45.394 98.986 1.00 23.88 311 MET C N 1
ATOM 4245 C CA . MET B 1 311 ? -53.061 45.290 97.753 1.00 32.44 311 MET C CA 1
ATOM 4246 C C . MET B 1 311 ? -53.343 43.994 97.011 1.00 32.04 311 MET C C 1
ATOM 4247 O O . MET B 1 311 ? -53.810 43.018 97.596 1.00 32.46 311 MET C O 1
ATOM 4252 N N . ASN B 1 312 ? -53.048 44.003 95.714 1.00 42.38 312 ASN C N 1
ATOM 4253 C CA . ASN B 1 312 ? -53.141 42.815 94.878 1.00 21.18 312 ASN C CA 1
ATOM 4254 C C . ASN B 1 312 ? -51.837 42.046 94.915 1.00 27.24 312 ASN C C 1
ATOM 4255 O O . ASN B 1 312 ? -50.760 42.634 94.994 1.00 31.32 312 ASN C O 1
ATOM 4260 N N . ALA B 1 313 ? -51.934 40.727 94.840 1.00 20.89 313 ALA C N 1
ATOM 4261 C CA . ALA B 1 313 ? -50.750 39.887 94.840 1.00 17.64 313 ALA C CA 1
ATOM 4262 C C . ALA B 1 313 ? -50.988 38.683 93.948 1.00 24.61 313 ALA C C 1
ATOM 4263 O O . ALA B 1 313 ? -52.034 38.044 94.025 1.00 26.26 313 ALA C O 1
ATOM 4265 N N . TRP B 1 314 ? -50.020 38.382 93.091 1.00 35.64 314 TRP C N 1
ATOM 4266 C CA . TRP B 1 314 ? -50.143 37.246 92.194 1.00 36.61 314 TRP C CA 1
ATOM 4267 C C . TRP B 1 314 ? -49.375 36.061 92.756 1.00 36.99 314 TR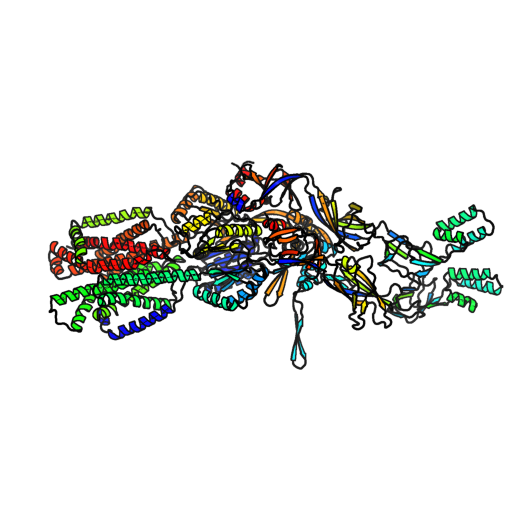P C C 1
ATOM 4268 O O . TRP B 1 314 ? -48.177 36.156 93.022 1.00 42.73 314 TRP C O 1
ATOM 4279 N N . LEU B 1 315 ? -50.070 34.947 92.946 1.00 27.78 315 LEU C N 1
ATOM 4280 C CA . LEU B 1 315 ? -49.435 33.740 93.455 1.00 27.70 315 LEU C CA 1
ATOM 4281 C C . LEU B 1 315 ? -49.177 32.746 92.337 1.00 34.60 315 LEU C C 1
ATOM 4282 O O . LEU B 1 315 ? -50.099 32.311 91.650 1.00 42.61 315 LEU C O 1
ATOM 4287 N N . GLN B 1 316 ? -47.911 32.391 92.162 1.00 41.86 316 GLN C N 1
ATOM 4288 C CA . GLN B 1 316 ? -47.522 31.397 91.178 1.00 39.77 316 GLN C CA 1
ATOM 4289 C C . GLN B 1 316 ? -47.159 30.117 91.901 1.00 39.74 316 GLN C C 1
ATOM 4290 O O . GLN B 1 316 ? -46.324 30.127 92.803 1.00 54.16 316 GLN C O 1
ATOM 4296 N N . LEU B 1 317 ? -47.787 29.012 91.516 1.00 29.11 317 LEU C N 1
ATOM 4297 C CA . LEU B 1 317 ? -47.455 27.736 92.132 1.00 28.93 317 LEU C CA 1
ATOM 4298 C C . LEU B 1 317 ? -46.808 26.779 91.143 1.00 39.65 317 LEU C C 1
ATOM 4299 O O . LEU B 1 317 ? -47.203 26.698 89.979 1.00 48.21 317 LEU C O 1
ATOM 4304 N N . ASN B 1 318 ? -45.798 26.066 91.622 1.00 40.90 318 ASN C N 1
ATOM 4305 C CA . ASN B 1 318 ? -45.183 24.996 90.860 1.00 37.55 318 ASN C CA 1
ATOM 4306 C C . ASN B 1 318 ? -45.368 23.689 91.608 1.00 43.34 318 ASN C C 1
ATOM 4307 O O . ASN B 1 318 ? -45.015 23.581 92.780 1.00 42.42 318 ASN C O 1
ATOM 4312 N N . THR B 1 319 ? -45.938 22.700 90.934 1.00 27.67 319 THR C N 1
ATOM 4313 C CA . THR B 1 319 ? -46.179 21.405 91.554 1.00 27.57 319 THR C CA 1
ATOM 4314 C C . THR B 1 319 ? -45.653 20.282 90.675 1.00 41.78 319 THR C C 1
ATOM 4315 O O . THR B 1 319 ? -45.830 20.301 89.460 1.00 43.69 319 THR C O 1
ATOM 4319 N N . ALA B 1 320 ? -45.009 19.300 91.294 1.00 42.57 320 ALA C N 1
ATOM 4320 C CA . ALA B 1 320 ? -44.439 18.188 90.545 1.00 33.01 320 ALA C CA 1
ATOM 4321 C C . ALA B 1 320 ? -45.355 16.969 90.548 1.00 44.69 320 ALA C C 1
ATOM 4322 O O . ALA B 1 320 ? -45.900 16.588 91.583 1.00 49.95 320 ALA C O 1
ATOM 4324 N N . SER B 1 321 ? -45.517 16.367 89.375 1.00 47.97 321 SER C N 1
ATOM 4325 C CA . SER B 1 321 ? -46.355 15.186 89.209 1.00 45.70 321 SER C CA 1
ATOM 4326 C C . SER B 1 321 ? -45.552 13.911 89.428 1.00 40.35 321 SER C C 1
ATOM 4327 O O . SER B 1 321 ? -44.357 13.960 89.719 1.00 43.75 321 SER C O 1
ATOM 4330 N N . GLU B 1 322 ? -46.218 12.770 89.292 1.00 41.38 322 GLU C N 1
ATOM 4331 C CA . GLU B 1 322 ? -45.528 11.489 89.300 1.00 55.26 322 GLU C CA 1
ATOM 4332 C C . GLU B 1 322 ? -44.676 11.414 88.042 1.00 63.28 322 GLU C C 1
ATOM 4333 O O . GLU B 1 322 ? -45.010 12.031 87.032 1.00 69.88 322 GLU C O 1
ATOM 4339 N N . PRO B 1 323 ? -43.562 10.672 88.099 1.00 55.20 323 PRO C N 1
ATOM 4340 C CA . PRO B 1 323 ? -42.683 10.547 86.933 1.00 47.60 323 PRO C CA 1
ATOM 4341 C C . PRO B 1 323 ? -43.424 9.997 85.716 1.00 48.61 323 PRO C C 1
ATOM 4342 O O . PRO B 1 323 ? -44.096 8.971 85.808 1.00 58.40 323 PRO C O 1
ATOM 4346 N N . MET B 1 324 ? -43.302 10.694 84.592 1.00 37.77 324 MET C N 1
ATOM 4347 C CA . MET B 1 324 ? -43.898 10.263 83.335 1.00 44.80 324 MET C CA 1
ATOM 4348 C C . MET B 1 324 ? -42.925 10.553 82.196 1.00 51.21 324 MET C C 1
ATOM 4349 O O . MET B 1 324 ? -42.052 11.411 82.322 1.00 52.35 324 MET C O 1
ATOM 4354 N N . LEU B 1 325 ? -43.074 9.839 81.085 1.00 43.11 325 LEU C N 1
ATOM 4355 C CA . LEU B 1 325 ? -42.274 10.112 79.897 1.00 50.73 325 LEU C CA 1
ATOM 4356 C C . LEU B 1 325 ? -42.496 11.562 79.476 1.00 41.45 325 LEU C C 1
ATOM 4357 O O . LEU B 1 325 ? -43.632 12.035 79.433 1.00 37.83 325 LEU C O 1
ATOM 4362 N N . LEU B 1 326 ? -41.417 12.273 79.172 1.00 32.79 326 LEU C N 1
ATOM 4363 C CA . LEU B 1 326 ? -41.530 13.696 78.866 1.00 42.77 326 LEU C CA 1
ATOM 4364 C C . LEU B 1 326 ? -41.034 14.059 77.472 1.00 51.36 326 LEU C C 1
ATOM 4365 O O . LEU B 1 326 ? -39.905 13.745 77.095 1.00 46.24 326 LEU C O 1
ATOM 4370 N N . ILE B 1 327 ? -41.895 14.730 76.715 1.00 37.41 327 ILE C N 1
ATOM 4371 C CA . ILE B 1 327 ? -41.537 15.230 75.399 1.00 33.28 327 ILE C CA 1
ATOM 4372 C C . ILE B 1 327 ? -42.047 16.655 75.249 1.00 35.79 327 ILE C C 1
ATOM 4373 O O . ILE B 1 327 ? -42.902 17.094 76.016 1.00 26.04 327 ILE C O 1
ATOM 4378 N N . PRO B 1 328 ? -41.515 17.390 74.265 1.00 38.91 328 PRO C N 1
ATOM 4379 C CA . PRO B 1 328 ? -42.054 18.724 73.987 1.00 26.50 328 PRO C CA 1
ATOM 4380 C C . PRO B 1 328 ? -43.494 18.613 73.501 1.00 38.42 328 PRO C C 1
ATOM 4381 O O . PRO B 1 328 ? -43.938 17.513 73.174 1.00 42.71 328 PRO C O 1
ATOM 4385 N N . SER B 1 329 ? -44.214 19.728 73.452 1.00 40.97 329 SER C N 1
ATOM 4386 C CA . SER B 1 329 ? -45.617 19.695 73.050 1.00 33.23 329 SER C CA 1
ATOM 4387 C C . SER B 1 329 ? -45.805 19.777 71.538 1.00 48.15 329 SER C C 1
ATOM 4388 O O . SER B 1 329 ? -46.775 19.242 71.002 1.00 68.07 329 SER C O 1
ATOM 4391 N N . GLN B 1 330 ? -44.883 20.443 70.851 1.00 50.98 330 GLN C N 1
ATOM 4392 C CA . GLN B 1 330 ? -44.965 20.545 69.398 1.00 53.12 330 GLN C CA 1
ATOM 4393 C C . GLN B 1 330 ? -44.642 19.196 68.774 1.00 59.50 330 GLN C C 1
ATOM 4394 O O . GLN B 1 330 ? -44.805 18.997 67.570 1.00 79.28 330 GLN C O 1
ATOM 4400 N N . ALA B 1 331 ? -44.180 18.273 69.610 1.00 31.32 331 ALA C N 1
ATOM 4401 C CA . ALA B 1 331 ? -43.797 16.946 69.151 1.00 29.13 331 ALA C CA 1
ATOM 4402 C C . ALA B 1 331 ? -44.980 15.992 69.166 1.00 30.41 331 ALA C C 1
ATOM 4403 O O . ALA B 1 331 ? -44.877 14.864 68.692 1.00 34.90 331 ALA C O 1
ATOM 4405 N N . LEU B 1 332 ? -46.105 16.450 69.708 1.00 18.37 332 LEU C N 1
ATOM 4406 C CA . LEU B 1 332 ? -47.282 15.596 69.829 1.00 24.12 332 LEU C CA 1
ATOM 4407 C C . LEU B 1 332 ? -48.419 15.985 68.891 1.00 36.71 332 LEU C C 1
ATOM 4408 O O . LEU B 1 332 ? -48.888 17.121 68.902 1.00 34.38 332 LEU C O 1
ATOM 4413 N N . ILE B 1 333 ? -48.860 15.023 68.089 1.00 52.63 333 ILE C N 1
ATOM 4414 C CA . ILE B 1 333 ? -49.995 15.212 67.196 1.00 38.18 333 ILE C CA 1
ATOM 4415 C C . ILE B 1 333 ? -51.248 14.605 67.816 1.00 32.28 333 ILE C C 1
ATOM 4416 O O . ILE B 1 333 ? -51.238 13.453 68.244 1.00 48.64 333 ILE C O 1
ATOM 4421 N N . ASP B 1 334 ? -52.325 15.380 67.866 1.00 29.09 334 ASP C N 1
ATOM 4422 C CA . ASP B 1 334 ? -53.583 14.886 68.417 1.00 30.52 334 ASP C CA 1
ATOM 4423 C C . ASP B 1 334 ? -54.745 15.137 67.460 1.00 43.50 334 ASP C C 1
ATOM 4424 O O . ASP B 1 334 ? -55.085 16.284 67.169 1.00 42.39 334 ASP C O 1
ATOM 4429 N N . THR B 1 335 ? -55.353 14.058 66.978 1.00 46.17 335 THR C N 1
ATOM 4430 C CA . THR B 1 335 ? -56.456 14.162 66.030 1.00 38.24 335 THR C CA 1
ATOM 4431 C C . THR B 1 335 ? -57.800 13.867 66.691 1.00 50.89 335 THR C C 1
ATOM 4432 O O . THR B 1 335 ? -58.803 13.651 66.010 1.00 53.27 335 THR C O 1
ATOM 4436 N N . GLY B 1 336 ? -57.811 13.858 68.019 1.00 60.25 336 GLY C N 1
ATOM 4437 C CA . GLY B 1 336 ? -59.036 13.656 68.770 1.00 57.66 336 GLY C CA 1
ATOM 4438 C C . GLY B 1 336 ? -59.278 12.212 69.155 1.00 53.85 336 GLY C C 1
ATOM 4439 O O . GLY B 1 336 ? -59.684 11.918 70.278 1.00 61.04 336 GLY C O 1
ATOM 4440 N N . SER B 1 337 ? -59.031 11.305 68.217 1.00 46.55 337 SER C N 1
ATOM 4441 C CA . SER B 1 337 ? -59.245 9.883 68.453 1.00 65.40 337 SER C CA 1
ATOM 4442 C C . SER B 1 337 ? -57.918 9.159 68.631 1.00 87.61 337 SER C C 1
ATOM 4443 O O . SER B 1 337 ? -57.883 7.979 68.979 1.00 60.02 337 SER C O 1
ATOM 4446 N N . GLU B 1 338 ? -56.827 9.876 68.391 1.00 144.31 338 GLU C N 1
ATOM 4447 C CA . GLU B 1 338 ? -55.496 9.291 68.473 1.00 116.93 338 GLU C CA 1
ATOM 4448 C C . GLU B 1 338 ? -54.424 10.345 68.712 1.00 149.48 338 GLU C C 1
ATOM 4449 O O . GLU B 1 338 ? -54.509 11.462 68.204 1.00 155.65 338 GLU C O 1
ATOM 4455 N N . GLN B 1 339 ? -53.417 9.979 69.495 1.00 146.19 339 GLN C N 1
ATOM 4456 C CA . GLN B 1 339 ? -52.246 10.821 69.684 1.00 132.17 339 GLN C CA 1
ATOM 4457 C C . GLN B 1 339 ? -51.001 10.079 69.227 1.00 155.72 339 GLN C C 1
ATOM 4458 O O . GLN B 1 339 ? -50.852 8.885 69.479 1.00 155.43 339 GLN C O 1
ATOM 4464 N N . ARG B 1 340 ? -50.111 10.791 68.547 1.00 218.12 340 ARG C N 1
ATOM 4465 C CA . ARG B 1 340 ? -48.917 10.171 67.998 1.00 198.33 340 ARG C CA 1
ATOM 4466 C C . ARG B 1 340 ? -47.743 11.136 67.978 1.00 160.68 340 ARG C C 1
ATOM 4467 O O . ARG B 1 340 ? -47.916 12.352 68.046 1.00 164.54 340 ARG C O 1
ATOM 4475 N N . VAL B 1 341 ? -46.545 10.574 67.883 1.00 89.43 341 VAL C N 1
ATOM 4476 C CA . VAL B 1 341 ? -45.328 11.349 67.711 1.00 43.26 341 VAL C CA 1
ATOM 4477 C C . VAL B 1 341 ? -44.553 10.745 66.551 1.00 52.10 341 VAL C C 1
ATOM 4478 O O . VAL B 1 341 ? -44.757 9.581 66.205 1.00 59.35 341 VAL C O 1
ATOM 4482 N N . ILE B 1 342 ? -43.668 11.527 65.946 1.00 76.77 342 ILE C N 1
ATOM 4483 C CA . ILE B 1 342 ? -42.838 11.005 64.869 1.00 41.07 342 ILE C CA 1
ATOM 4484 C C . ILE B 1 342 ? -41.436 10.688 65.369 1.00 40.11 342 ILE C C 1
ATOM 4485 O O . ILE B 1 342 ? -40.651 11.581 65.683 1.00 50.75 342 ILE C O 1
ATOM 4490 N N . THR B 1 343 ? -41.137 9.399 65.443 1.00 31.24 343 THR C N 1
ATOM 4491 C CA . THR B 1 343 ? -39.852 8.930 65.933 1.00 27.40 343 THR C CA 1
ATOM 4492 C C . THR B 1 343 ? -38.793 8.956 64.841 1.00 35.14 343 THR C C 1
ATOM 4493 O O . THR B 1 343 ? -39.087 8.709 63.674 1.00 49.47 343 THR C O 1
ATOM 4497 N N . VAL B 1 344 ? -37.558 9.259 65.225 1.00 36.59 344 VAL C N 1
ATOM 4498 C CA . VAL B 1 344 ? -36.444 9.199 64.291 1.00 38.24 344 VAL C CA 1
ATOM 4499 C C . VAL B 1 344 ? -35.653 7.916 64.504 1.00 50.45 344 VAL C C 1
ATOM 4500 O O . VAL B 1 344 ? -35.295 7.573 65.631 1.00 48.72 344 VAL C O 1
ATOM 4504 N N . ASP B 1 345 ? -35.388 7.214 63.408 1.00 70.56 345 ASP C N 1
ATOM 4505 C CA . ASP B 1 345 ? -34.761 5.900 63.458 1.00 78.84 345 ASP C CA 1
ATOM 4506 C C . ASP B 1 345 ? -33.238 5.995 63.448 1.00 84.76 345 ASP C C 1
ATOM 4507 O O . ASP B 1 345 ? -32.672 7.050 63.161 1.00 88.37 345 ASP C O 1
ATOM 4512 N N . ALA B 1 346 ? -32.579 4.890 63.778 1.00 77.99 346 ALA C N 1
ATOM 4513 C CA . ALA B 1 346 ? -31.125 4.845 63.761 1.00 79.32 346 ALA C CA 1
ATOM 4514 C C . ALA B 1 346 ? -30.602 5.221 62.379 1.00 90.20 346 ALA C C 1
ATOM 4515 O O . ALA B 1 346 ? -29.512 5.776 62.245 1.00 90.59 346 ALA C O 1
ATOM 4517 N N . ASP B 1 347 ? -31.399 4.928 61.356 1.00 87.89 347 ASP C N 1
ATOM 4518 C CA . ASP B 1 347 ? -31.029 5.207 59.974 1.00 81.87 347 ASP C CA 1
ATOM 4519 C C . ASP B 1 347 ? -31.376 6.636 59.570 1.00 68.12 347 ASP C C 1
ATOM 4520 O O . ASP B 1 347 ? -30.936 7.120 58.528 1.00 71.77 347 ASP C O 1
ATOM 4525 N N . GLY B 1 348 ? -32.167 7.307 60.399 1.00 58.63 348 GLY C N 1
ATOM 4526 C CA . GLY B 1 348 ? -32.657 8.633 60.076 1.00 51.85 348 GLY C CA 1
ATOM 4527 C C . GLY B 1 348 ? -34.071 8.538 59.541 1.00 48.73 348 GLY C C 1
ATOM 4528 O O . GLY B 1 348 ? -34.724 9.549 59.278 1.00 35.30 348 GLY C O 1
ATOM 4529 N N . ARG B 1 349 ? -34.538 7.303 59.382 1.00 48.34 349 ARG C N 1
ATOM 4530 C CA . ARG B 1 349 ? -35.888 7.027 58.908 1.00 40.83 349 ARG C CA 1
ATOM 4531 C C . ARG B 1 349 ? -36.924 7.556 59.894 1.00 46.16 349 ARG C C 1
ATOM 4532 O O . ARG B 1 349 ? -36.812 7.338 61.099 1.00 48.95 349 ARG C O 1
ATOM 4540 N N . PHE B 1 350 ? -37.933 8.253 59.382 1.00 41.78 350 PHE C N 1
ATOM 4541 C CA . PHE B 1 350 ? -38.968 8.829 60.234 1.00 37.75 350 PHE C CA 1
ATOM 4542 C C . PHE B 1 350 ? -40.143 7.875 60.405 1.00 41.49 350 PHE C C 1
ATOM 4543 O O . PHE B 1 350 ? -40.944 7.693 59.491 1.00 48.24 350 PHE C O 1
ATOM 4551 N N . VAL B 1 351 ? -40.244 7.269 61.583 1.00 40.33 351 VAL C N 1
ATOM 4552 C CA . VAL B 1 351 ? -41.297 6.295 61.848 1.00 41.45 351 VAL C CA 1
ATOM 4553 C C . VAL B 1 351 ? -42.270 6.752 62.935 1.00 33.26 351 VAL C C 1
ATOM 4554 O O . VAL B 1 351 ? -41.858 7.119 64.034 1.00 42.31 351 VAL C O 1
ATOM 4558 N N . PRO B 1 352 ? -43.572 6.744 62.615 1.00 42.65 352 PRO C N 1
ATOM 4559 C CA . PRO B 1 352 ? -44.637 7.141 63.543 1.00 46.03 352 PRO C CA 1
ATOM 4560 C C . PRO B 1 352 ? -44.846 6.121 64.658 1.00 44.91 352 PRO C C 1
ATOM 4561 O O . PRO B 1 352 ? -44.649 4.924 64.448 1.00 47.84 352 PRO C O 1
ATOM 4565 N N . LYS B 1 353 ? -45.247 6.605 65.829 1.00 47.82 353 LYS C N 1
ATOM 4566 C CA . LYS B 1 353 ? -45.520 5.755 66.984 1.00 38.05 353 LYS C CA 1
ATOM 4567 C C . LYS B 1 353 ? -46.676 6.326 67.800 1.00 40.85 353 LYS C C 1
ATOM 4568 O O . LYS B 1 353 ? -46.722 7.526 68.069 1.00 30.91 353 LYS C O 1
ATOM 4574 N N . ARG B 1 354 ? -47.607 5.462 68.193 1.00 46.54 354 ARG C N 1
ATOM 4575 C CA . ARG B 1 354 ? -48.753 5.877 68.994 1.00 45.06 354 ARG C CA 1
ATOM 4576 C C . ARG B 1 354 ? -48.343 6.046 70.454 1.00 49.66 354 ARG C C 1
ATOM 4577 O O . ARG B 1 354 ? -47.539 5.269 70.974 1.00 44.02 354 ARG C O 1
ATOM 4585 N N . VAL B 1 355 ? -48.901 7.056 71.117 1.00 43.64 355 VAL C N 1
ATOM 4586 C CA . VAL B 1 355 ? -48.606 7.300 72.526 1.00 33.59 355 VAL C CA 1
ATOM 4587 C C . VAL B 1 355 ? -49.859 7.691 73.305 1.00 38.83 355 VAL C C 1
ATOM 4588 O O . VAL B 1 355 ? -50.824 8.195 72.735 1.00 42.07 355 VAL C O 1
ATOM 4592 N N . ALA B 1 356 ? -49.833 7.454 74.613 1.00 41.02 356 ALA C N 1
ATOM 4593 C CA . ALA B 1 356 ? -50.940 7.822 75.488 1.00 35.94 356 ALA C CA 1
ATOM 4594 C C . ALA B 1 356 ? -50.563 9.044 76.320 1.00 50.70 356 ALA C C 1
ATOM 4595 O O . ALA B 1 356 ? -49.589 9.015 77.070 1.00 47.22 356 ALA C O 1
ATOM 4597 N N . VAL B 1 357 ? -51.335 10.117 76.186 1.00 41.72 357 VAL C N 1
ATOM 4598 C CA . VAL B 1 357 ? -51.028 11.363 76.881 1.00 36.74 357 VAL C CA 1
ATOM 4599 C C . VAL B 1 357 ? -51.596 11.383 78.294 1.00 40.24 357 VAL C C 1
ATOM 4600 O O . VAL B 1 357 ? -52.770 11.083 78.510 1.00 36.07 357 VAL C O 1
ATOM 4604 N N . PHE B 1 358 ? -50.753 11.740 79.255 1.00 55.93 358 PHE C N 1
ATOM 4605 C CA . PHE B 1 358 ? -51.167 11.808 80.650 1.00 51.23 358 PHE C CA 1
ATOM 4606 C C . PHE B 1 358 ? -51.696 13.194 80.987 1.00 39.78 358 PHE C C 1
ATOM 4607 O O . PHE B 1 358 ? -52.834 13.347 81.423 1.00 50.30 358 PHE C O 1
ATOM 4615 N N . GLN B 1 359 ? -50.856 14.199 80.771 1.00 38.33 359 GLN C N 1
ATOM 4616 C CA . GLN B 1 359 ? -51.201 15.584 81.057 1.00 36.07 359 GLN C CA 1
ATOM 4617 C C . GLN B 1 359 ? -50.110 16.470 80.473 1.00 42.80 359 GLN C C 1
ATOM 4618 O O . GLN B 1 359 ? -49.096 15.970 79.993 1.00 44.86 359 GLN C O 1
ATOM 4624 N N . ALA B 1 360 ? -50.313 17.782 80.506 1.00 35.59 360 ALA C N 1
ATOM 4625 C CA . ALA B 1 360 ? -49.341 18.702 79.930 1.00 35.39 360 ALA C CA 1
ATOM 4626 C C . ALA B 1 360 ? -49.406 20.089 80.558 1.00 33.08 360 ALA C C 1
ATOM 4627 O O . ALA B 1 360 ? -50.454 20.512 81.042 1.00 34.39 360 ALA C O 1
ATOM 4629 N N . SER B 1 361 ? -48.277 20.790 80.540 1.00 33.48 361 SER C N 1
ATOM 4630 C CA . SER B 1 361 ? -48.195 22.140 81.084 1.00 37.06 361 SER C CA 1
ATOM 4631 C C . SER B 1 361 ? -46.844 22.789 80.791 1.00 43.66 361 SER C C 1
ATOM 4632 O O . SER B 1 361 ? -45.807 22.129 80.833 1.00 47.49 361 SER C O 1
ATOM 4635 N N . GLN B 1 362 ? -46.872 24.084 80.490 1.00 44.66 362 GLN C N 1
ATOM 4636 C CA . GLN B 1 362 ? -45.659 24.862 80.238 1.00 37.24 362 GLN C CA 1
ATOM 4637 C C . GLN B 1 362 ? -44.829 24.386 79.049 1.00 38.46 362 GLN C C 1
ATOM 4638 O O . GLN B 1 362 ? -43.602 24.477 79.068 1.00 32.41 362 GLN C O 1
ATOM 4644 N N . GLY B 1 363 ? -45.494 23.887 78.014 1.00 46.92 363 GLY C N 1
ATOM 4645 C CA . GLY B 1 363 ? -44.808 23.518 76.790 1.00 39.68 363 GLY C CA 1
ATOM 4646 C C . GLY B 1 363 ? -44.275 22.100 76.755 1.00 51.79 363 GLY C C 1
ATOM 4647 O O . GLY B 1 363 ? -43.738 21.665 75.737 1.00 65.03 363 GLY C O 1
ATOM 4648 N N . VAL B 1 364 ? -44.410 21.376 77.861 1.00 27.76 364 VAL C N 1
ATOM 4649 C CA . VAL B 1 364 ? -44.020 19.973 77.879 1.00 27.78 364 VAL C CA 1
ATOM 4650 C C . VAL B 1 364 ? -45.252 19.124 78.136 1.00 33.20 364 VAL C C 1
ATOM 4651 O O . VAL B 1 364 ? -46.224 19.593 78.724 1.00 26.87 364 VAL C O 1
ATOM 4655 N N . THR B 1 365 ? -45.219 17.878 77.685 1.00 28.56 365 THR C N 1
ATOM 4656 C CA . THR B 1 365 ? -46.348 16.982 77.886 1.00 38.56 365 THR C CA 1
ATOM 4657 C C . THR B 1 365 ? -45.888 15.609 78.356 1.00 35.52 365 THR C C 1
ATOM 4658 O O . THR B 1 365 ? -44.882 15.082 77.885 1.00 46.79 365 THR C O 1
ATOM 4662 N N . ALA B 1 366 ? -46.631 15.043 79.298 1.00 43.58 366 ALA C N 1
ATOM 4663 C CA . ALA B 1 366 ? -46.272 13.762 79.885 1.00 46.92 366 ALA C CA 1
ATOM 4664 C C . ALA B 1 366 ? -47.050 12.626 79.235 1.00 47.35 366 ALA C C 1
ATOM 4665 O O . ALA B 1 366 ? -48.247 12.746 78.979 1.00 54.68 366 ALA C O 1
ATOM 4667 N N . LEU B 1 367 ? -46.357 11.525 78.966 1.00 35.22 367 LEU C N 1
ATOM 4668 C CA . LEU B 1 367 ? -46.987 10.352 78.381 1.00 37.58 367 LEU C CA 1
ATOM 4669 C C . LEU B 1 367 ? -47.115 9.238 79.412 1.00 50.04 367 LEU C C 1
ATOM 4670 O O . LEU B 1 367 ? -46.209 9.007 80.212 1.00 40.19 367 LEU C O 1
ATOM 4675 N N . ARG B 1 368 ? -48.251 8.553 79.389 1.00 60.86 368 ARG C N 1
ATOM 4676 C CA . ARG B 1 368 ? -48.484 7.424 80.274 1.00 52.41 368 ARG C CA 1
ATOM 4677 C C . ARG B 1 368 ? -47.799 6.186 79.702 1.00 53.41 368 ARG C C 1
ATOM 4678 O O . ARG B 1 368 ? -47.511 5.231 80.424 1.00 71.71 368 ARG C O 1
ATOM 4686 N N . SER B 1 369 ? -47.528 6.224 78.400 1.00 44.00 369 SER C N 1
ATOM 4687 C CA . SER B 1 369 ? -46.863 5.126 77.705 1.00 45.82 369 SER C CA 1
ATOM 4688 C C . SER B 1 369 ? -46.638 5.479 76.238 1.00 54.50 369 SER C C 1
ATOM 4689 O O . SER B 1 369 ? -46.961 6.584 75.799 1.00 57.80 369 SER C O 1
ATOM 4692 N N . GLY B 1 370 ? -46.078 4.539 75.483 1.00 51.07 370 GLY C N 1
ATOM 4693 C CA . GLY B 1 370 ? -45.908 4.721 74.053 1.00 52.67 370 GLY C CA 1
ATOM 4694 C C . GLY B 1 370 ? -44.474 4.848 73.576 1.00 54.88 370 GLY C C 1
ATOM 4695 O O . GLY B 1 370 ? -44.155 4.460 72.453 1.00 63.92 370 GLY C O 1
ATOM 4696 N N . LEU B 1 371 ? -43.606 5.394 74.422 1.00 48.15 371 LEU C N 1
ATOM 4697 C CA . LEU B 1 371 ? -42.215 5.624 74.039 1.00 46.59 371 LEU C CA 1
ATOM 4698 C C . LEU B 1 371 ? -41.227 5.096 75.081 1.00 52.05 371 LEU C C 1
ATOM 4699 O O . LEU B 1 371 ? -41.625 4.592 76.132 1.00 61.22 371 LEU C O 1
ATOM 4704 N N . ALA B 1 372 ? -39.937 5.209 74.777 1.00 45.13 372 ALA C N 1
ATOM 4705 C CA . ALA B 1 372 ? -38.886 4.774 75.693 1.00 37.00 372 ALA C CA 1
ATOM 4706 C C . ALA B 1 372 ? -37.781 5.820 75.779 1.00 43.77 372 ALA C C 1
ATOM 4707 O O . ALA B 1 372 ? -37.347 6.359 74.762 1.00 52.56 372 ALA C O 1
ATOM 4709 N N . GLU B 1 373 ? -37.330 6.105 76.996 1.00 58.26 373 GLU C N 1
ATOM 4710 C CA . GLU B 1 373 ? -36.274 7.091 77.206 1.00 65.42 373 GLU C CA 1
ATOM 4711 C C . GLU B 1 373 ? -35.101 6.868 76.256 1.00 59.32 373 GLU C C 1
ATOM 4712 O O . GLU B 1 373 ? -34.719 5.731 75.980 1.00 66.73 373 GLU C O 1
ATOM 4718 N N . GLY B 1 374 ? -34.536 7.965 75.761 1.00 34.17 374 GLY C N 1
ATOM 4719 C CA . GLY B 1 374 ? -33.446 7.901 74.807 1.00 44.96 374 GLY C CA 1
ATOM 4720 C C . GLY B 1 374 ? -33.935 8.093 73.385 1.00 43.33 374 GLY C C 1
ATOM 4721 O O . GLY B 1 374 ? -33.226 8.639 72.541 1.00 33.84 374 GLY C O 1
ATOM 4722 N N . GLU B 1 375 ? -35.159 7.645 73.126 1.00 33.78 375 GLU C N 1
ATOM 4723 C CA . GLU B 1 375 ? -35.753 7.740 71.799 1.00 33.60 375 GLU C CA 1
ATOM 4724 C C . GLU B 1 375 ? -35.820 9.192 71.336 1.00 41.01 375 GLU C C 1
ATOM 4725 O O . GLU B 1 375 ? -35.984 10.100 72.149 1.00 32.33 375 GLU C O 1
ATOM 4731 N N . LYS B 1 376 ? -35.686 9.413 70.033 1.00 46.45 376 LYS C N 1
ATOM 4732 C CA . LYS B 1 376 ? -35.706 10.772 69.500 1.00 42.92 376 LYS C CA 1
ATOM 4733 C C . LYS B 1 376 ? -37.009 11.096 68.783 1.00 49.95 376 LYS C C 1
ATOM 4734 O O . LYS B 1 376 ? -37.507 10.308 67.979 1.00 53.57 376 LYS C O 1
ATOM 4740 N N . VAL B 1 377 ? -37.552 12.270 69.083 1.00 46.34 377 VAL C N 1
ATOM 4741 C CA . VAL B 1 377 ? -38.819 12.700 68.511 1.00 42.30 377 VAL C CA 1
ATOM 4742 C C . VAL B 1 377 ? -38.648 14.050 67.818 1.00 38.55 377 VAL C C 1
ATOM 4743 O O . VAL B 1 377 ? -37.847 14.876 68.249 1.00 32.39 377 VAL C O 1
ATOM 4747 N N . VAL B 1 378 ? -39.390 14.272 66.739 1.00 28.87 378 VAL C N 1
ATOM 4748 C CA . VAL B 1 378 ? -39.261 15.525 65.996 1.00 37.56 378 VAL C CA 1
ATOM 4749 C C . VAL B 1 378 ? -40.153 16.629 66.556 1.00 33.93 378 VAL C C 1
ATOM 4750 O O . VAL B 1 378 ? -41.334 16.413 66.833 1.00 46.06 378 VAL C O 1
ATOM 4754 N N . SER B 1 379 ? -39.566 17.812 66.720 1.00 44.38 379 SER C N 1
ATOM 4755 C CA . SER B 1 379 ? -40.248 18.947 67.330 1.00 54.90 379 SER C CA 1
ATOM 4756 C C . SER B 1 379 ? -40.465 20.097 66.347 1.00 62.46 379 SER C C 1
ATOM 4757 O O . SER B 1 379 ? -41.357 20.922 66.539 1.00 84.65 379 SER C O 1
ATOM 4760 N N . SER B 1 380 ? -39.650 20.147 65.297 1.00 42.81 380 SER C N 1
ATOM 4761 C CA . SER B 1 380 ? -39.775 21.187 64.280 1.00 41.63 380 SER C CA 1
ATOM 4762 C C . SER B 1 380 ? -39.888 20.575 62.885 1.00 49.09 380 SER C C 1
ATOM 4763 O O . SER B 1 380 ? -39.218 19.591 62.578 1.00 61.93 380 SER C O 1
ATOM 4766 N N . GLY B 1 381 ? -40.732 21.163 62.042 1.00 73.08 381 GLY C N 1
ATOM 4767 C CA . GLY B 1 381 ? -41.018 20.597 60.735 1.00 61.17 381 GLY C CA 1
ATOM 4768 C C . GLY B 1 381 ? -41.821 19.324 60.900 1.00 52.01 381 GLY C C 1
ATOM 4769 O O . GLY B 1 381 ? -41.816 18.442 60.044 1.00 57.04 381 GLY C O 1
ATOM 4770 N N . LEU B 1 382 ? -42.522 19.247 62.025 1.00 49.67 382 LEU C N 1
ATOM 4771 C CA . LEU B 1 382 ? -43.271 18.057 62.412 1.00 42.34 382 LEU C CA 1
ATOM 4772 C C . LEU B 1 382 ? -44.487 17.821 61.520 1.00 38.92 382 LEU C C 1
ATOM 4773 O O . LEU B 1 382 ? -44.804 16.679 61.188 1.00 34.57 382 LEU C O 1
ATOM 4778 N N . PHE B 1 383 ? -45.164 18.896 61.128 1.00 45.52 383 PHE C N 1
ATOM 4779 C CA . PHE B 1 383 ? -46.361 18.764 60.301 1.00 45.45 383 PHE C CA 1
ATOM 4780 C C . PHE B 1 383 ? -46.061 18.147 58.940 1.00 53.17 383 PHE C C 1
ATOM 4781 O O . PHE B 1 383 ? -46.628 17.116 58.581 1.00 63.31 383 PHE C O 1
ATOM 4789 N N . LEU B 1 384 ? -45.175 18.785 58.183 1.00 36.27 384 LEU C N 1
ATOM 4790 C CA . LEU B 1 384 ? -44.851 18.318 56.840 1.00 41.10 384 LEU C CA 1
ATOM 4791 C C . LEU B 1 384 ? -44.349 16.880 56.844 1.00 45.47 384 LEU C C 1
ATOM 4792 O O . LEU B 1 384 ? -44.751 16.069 56.011 1.00 51.23 384 LEU C O 1
ATOM 4797 N N . ILE B 1 385 ? -43.466 16.571 57.787 1.00 38.34 385 ILE C N 1
ATOM 4798 C CA . ILE B 1 385 ? -42.915 15.228 57.896 1.00 38.85 385 ILE C CA 1
ATOM 4799 C C . ILE B 1 385 ? -44.001 14.206 58.200 1.00 43.65 385 ILE C C 1
ATOM 4800 O O . ILE B 1 385 ? -43.996 13.100 57.659 1.00 47.84 385 ILE C O 1
ATOM 4805 N N . ASP B 1 386 ? -44.929 14.576 59.074 1.00 50.65 386 ASP C N 1
ATOM 4806 C CA . ASP B 1 386 ? -46.051 13.706 59.389 1.00 48.83 386 ASP C CA 1
ATOM 4807 C C . ASP B 1 386 ? -46.920 13.523 58.152 1.00 49.16 386 ASP C C 1
ATOM 4808 O O . ASP B 1 386 ? -47.367 12.417 57.855 1.00 56.84 386 ASP C O 1
ATOM 4813 N N . SER B 1 387 ? -47.151 14.618 57.434 1.00 41.91 387 SER C N 1
ATOM 4814 C CA . SER B 1 387 ? -47.930 14.580 56.202 1.00 45.81 387 SER C CA 1
ATOM 4815 C C . SER B 1 387 ? -47.332 13.575 55.227 1.00 45.35 387 SER C C 1
ATOM 4816 O O . SER B 1 387 ? -48.049 12.775 54.625 1.00 47.62 387 SER C O 1
ATOM 4819 N N . GLU B 1 388 ? -46.012 13.622 55.080 1.00 46.07 388 GLU C N 1
ATOM 4820 C CA . GLU B 1 388 ? -45.298 12.694 54.214 1.00 40.16 388 GLU C CA 1
ATOM 4821 C C . GLU B 1 388 ? -45.540 11.254 54.651 1.00 50.16 388 GLU C C 1
ATOM 4822 O O . GLU B 1 388 ? -45.828 10.388 53.827 1.00 52.43 388 GLU C O 1
ATOM 4828 N N . ALA B 1 389 ? -45.423 11.005 55.952 1.00 53.76 389 ALA C N 1
ATOM 4829 C CA . ALA B 1 389 ? -45.643 9.672 56.501 1.00 52.95 389 ALA C CA 1
ATOM 4830 C C . ALA B 1 389 ? -47.084 9.230 56.281 1.00 48.04 389 ALA C C 1
ATOM 4831 O O . ALA B 1 389 ? -47.359 8.047 56.091 1.00 53.28 389 ALA C O 1
ATOM 4833 N N . ASN B 1 390 ? -48.001 10.189 56.314 1.00 39.63 390 ASN C N 1
ATOM 4834 C CA . ASN B 1 390 ? -49.406 9.906 56.063 1.00 51.34 390 ASN C CA 1
ATOM 4835 C C . ASN B 1 390 ? -49.618 9.483 54.615 1.00 65.94 390 ASN C C 1
ATOM 4836 O O . ASN B 1 390 ? -50.303 8.501 54.334 1.00 77.90 390 ASN C O 1
ATOM 4841 N N . ILE B 1 391 ? -49.009 10.234 53.704 1.00 58.14 391 ILE C N 1
ATOM 4842 C CA . ILE B 1 391 ? -49.124 9.988 52.271 1.00 51.61 391 ILE C CA 1
ATOM 4843 C C . ILE B 1 391 ? -48.435 8.695 51.837 1.00 50.74 391 ILE C C 1
ATOM 4844 O O . ILE B 1 391 ? -48.963 7.948 51.014 1.00 48.34 391 ILE C O 1
ATOM 4849 N N . SER B 1 392 ? -47.256 8.436 52.393 1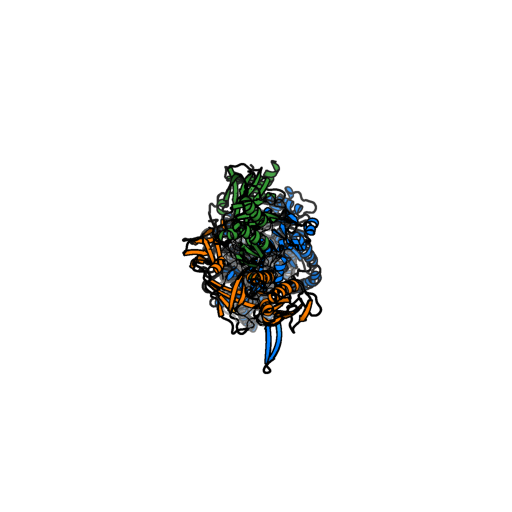.00 41.20 392 SER C N 1
ATOM 4850 C CA . SER B 1 392 ? -46.478 7.256 52.024 1.00 52.82 392 SER C CA 1
ATOM 4851 C C . SER B 1 392 ? -47.047 5.974 52.629 1.00 53.69 392 SER C C 1
ATOM 4852 O O . SER B 1 392 ? -46.465 4.899 52.483 1.00 67.02 392 SER C O 1
ATOM 4855 N N . GLY B 1 393 ? -48.183 6.093 53.309 1.00 44.95 393 GLY C N 1
ATOM 4856 C CA . GLY B 1 393 ? -48.854 4.940 53.881 1.00 41.10 393 GLY C CA 1
ATOM 4857 C C . GLY B 1 393 ? -48.251 4.451 55.185 1.00 49.52 393 GLY C C 1
ATOM 4858 O O . GLY B 1 393 ? -48.673 3.428 55.723 1.00 61.37 393 GLY C O 1
ATOM 4859 N N . ALA B 1 394 ? -47.264 5.182 55.695 1.00 50.49 394 ALA C N 1
ATOM 4860 C CA . ALA B 1 394 ? -46.611 4.814 56.948 1.00 50.00 394 ALA C CA 1
ATOM 4861 C C . ALA B 1 394 ? -47.591 4.793 58.120 1.00 53.27 394 ALA C C 1
ATOM 4862 O O . ALA B 1 394 ? -47.534 3.903 58.968 1.00 61.11 394 ALA C O 1
ATOM 4864 N N . LEU B 1 395 ? -48.485 5.776 58.168 1.00 41.99 395 LEU C N 1
ATOM 4865 C CA . LEU B 1 395 ? -49.470 5.854 59.242 1.00 45.27 395 LEU C CA 1
ATOM 4866 C C . LEU B 1 395 ? -50.409 4.655 59.229 1.00 67.33 395 LEU C C 1
ATOM 4867 O O . LEU B 1 395 ? -50.672 4.051 60.269 1.00 67.82 395 LEU C O 1
ATOM 4872 N N . GLU B 1 396 ? -50.914 4.314 58.048 1.00 77.86 396 GLU C N 1
ATOM 4873 C CA . GLU B 1 396 ? -51.798 3.165 57.909 1.00 83.03 396 GLU C CA 1
ATOM 4874 C C . GLU B 1 396 ? -51.064 1.883 58.281 1.00 75.83 396 GLU C C 1
ATOM 4875 O O . GLU B 1 396 ? -51.650 0.961 58.849 1.00 69.30 396 GLU C O 1
ATOM 4881 N N . ARG B 1 397 ? -49.775 1.838 57.963 1.00 69.58 397 ARG C N 1
ATOM 4882 C CA . ARG B 1 397 ? -48.943 0.688 58.290 1.00 70.48 397 ARG C CA 1
ATOM 4883 C C . ARG B 1 397 ? -48.779 0.579 59.801 1.00 70.28 397 ARG C C 1
ATOM 4884 O O . ARG B 1 397 ? -48.810 -0.514 60.365 1.00 77.72 397 ARG C O 1
ATOM 4892 N N . MET B 1 398 ? -48.613 1.727 60.451 1.00 64.87 398 MET C N 1
ATOM 4893 C CA . MET B 1 398 ? -48.476 1.785 61.900 1.00 61.64 398 MET C CA 1
ATOM 4894 C C . MET B 1 398 ? -49.712 1.230 62.605 1.00 66.81 398 MET C C 1
ATOM 4895 O O . MET B 1 398 ? -49.600 0.508 63.595 1.00 66.43 398 MET C O 1
ATOM 4900 N N . ARG B 1 399 ? -50.889 1.569 62.088 1.00 71.98 399 ARG C N 1
ATOM 4901 C CA . ARG B 1 399 ? -52.144 1.163 62.713 1.00 63.43 399 ARG C CA 1
ATOM 4902 C C . ARG B 1 399 ? -52.454 -0.312 62.476 1.00 76.50 399 ARG C C 1
ATOM 4903 O O . ARG B 1 399 ? -53.036 -0.977 63.333 1.00 67.65 399 ARG C O 1
ATOM 4911 N N . SER B 1 400 ? -52.063 -0.817 61.311 1.00 82.14 400 SER C N 1
ATOM 4912 C CA . SER B 1 400 ? -52.351 -2.199 60.941 1.00 93.73 400 SER C CA 1
ATOM 4913 C C . SER B 1 400 ? -51.525 -3.196 61.749 1.00 105.65 400 SER C C 1
ATOM 4914 O O . SER B 1 400 ? -52.009 -4.270 62.105 1.00 107.19 400 SER C O 1
ATOM 4917 N N . GLU B 1 401 ? -50.278 -2.835 62.036 1.00 129.53 401 GLU C N 1
ATOM 4918 C CA . GLU B 1 401 ? -49.370 -3.722 62.757 1.00 132.05 401 GLU C CA 1
ATOM 4919 C C . GLU B 1 401 ? -49.903 -4.095 64.138 1.00 130.15 401 GLU C C 1
ATOM 4920 O O . GLU B 1 401 ? -49.729 -5.226 64.592 1.00 135.69 401 GLU C O 1
ATOM 4926 N N . SER B 1 402 ? -50.554 -3.145 64.801 1.00 117.86 402 SER C N 1
ATOM 4927 C CA . SER B 1 402 ? -51.148 -3.400 66.109 1.00 108.19 402 SER C CA 1
ATOM 4928 C C . SER B 1 402 ? -52.643 -3.095 66.102 1.00 101.72 402 SER C C 1
ATOM 4929 O O . SER B 1 402 ? -53.456 -3.931 65.705 1.00 95.96 402 SER C O 1
ATOM 4932 N N . TRP C 2 11 ? -68.466 39.848 -15.695 1.00 292.33 4 TRP A N 1
ATOM 4933 C CA . TRP C 2 11 ? -69.317 40.450 -14.676 1.00 296.47 4 TRP A CA 1
ATOM 4934 C C . TRP C 2 11 ? -68.731 41.762 -14.166 1.00 303.04 4 TRP A C 1
ATOM 4935 O O . TRP C 2 11 ? -68.770 42.783 -14.853 1.00 305.08 4 TRP A O 1
ATOM 4946 N N . ILE C 2 12 ? -68.179 41.719 -12.958 1.00 155.79 5 ILE A N 1
ATOM 4947 C CA . ILE C 2 12 ? -67.700 42.919 -12.280 1.00 152.06 5 ILE A CA 1
ATOM 4948 C C . ILE C 2 12 ? -66.356 43.408 -12.817 1.00 160.01 5 ILE A C 1
ATOM 4949 O O . ILE C 2 12 ? -66.003 44.575 -12.652 1.00 151.42 5 ILE A O 1
ATOM 4954 N N . ILE C 2 13 ? -65.607 42.515 -13.458 1.00 184.21 6 ILE A N 1
ATOM 4955 C CA . ILE C 2 13 ? -64.314 42.881 -14.026 1.00 202.35 6 ILE A CA 1
ATOM 4956 C C . ILE C 2 13 ? -64.510 43.898 -15.149 1.00 223.94 6 ILE A C 1
ATOM 4957 O O . ILE C 2 13 ? -63.573 44.584 -15.556 1.00 228.47 6 ILE A O 1
ATOM 4962 N N . ARG C 2 14 ? -65.743 43.997 -15.635 1.00 252.70 7 ARG A N 1
ATOM 4963 C CA . ARG C 2 14 ? -66.075 44.929 -16.705 1.00 257.95 7 ARG A CA 1
ATOM 4964 C C . ARG C 2 14 ? -66.319 46.326 -16.142 1.00 249.94 7 ARG A C 1
ATOM 4965 O O . ARG C 2 14 ? -65.670 47.291 -16.544 1.00 256.63 7 ARG A O 1
ATOM 4973 N N . ARG C 2 15 ? -67.260 46.423 -15.207 1.00 215.99 8 ARG A N 1
ATOM 4974 C CA . ARG C 2 15 ? -67.642 47.707 -14.624 1.00 191.19 8 ARG A CA 1
ATOM 4975 C C . ARG C 2 15 ? -66.498 48.376 -13.865 1.00 178.46 8 ARG A C 1
ATOM 4976 O O . ARG C 2 15 ? -66.549 49.574 -13.583 1.00 177.19 8 ARG A O 1
ATOM 4984 N N . SER C 2 16 ? -65.468 47.602 -13.542 1.00 177.41 9 SER A N 1
ATOM 4985 C CA . SER C 2 16 ? -64.376 48.092 -12.707 1.00 170.36 9 SER A CA 1
ATOM 4986 C C . SER C 2 16 ? -63.387 48.984 -13.456 1.00 170.41 9 SER A C 1
ATOM 4987 O O . SER C 2 16 ? -63.014 50.051 -12.966 1.00 169.36 9 SER A O 1
ATOM 4990 N N . VAL C 2 17 ? -62.962 48.547 -14.637 1.00 171.50 10 VAL A N 1
ATOM 4991 C CA . VAL C 2 17 ? -61.993 49.306 -15.423 1.00 179.86 10 VAL A CA 1
ATOM 4992 C C . VAL C 2 17 ? -62.458 50.743 -15.646 1.00 189.88 10 VAL A C 1
ATOM 4993 O O . VAL C 2 17 ? -61.643 51.662 -15.737 1.00 180.74 10 VAL A O 1
ATOM 4997 N N . ALA C 2 18 ? -63.773 50.930 -15.724 1.00 198.84 11 ALA A N 1
ATOM 4998 C CA . ALA C 2 18 ? -64.353 52.249 -15.954 1.00 206.95 11 ALA A CA 1
ATOM 4999 C C . ALA C 2 18 ? -64.106 53.179 -14.773 1.00 201.68 11 ALA A C 1
ATOM 5000 O O . ALA C 2 18 ? -63.862 54.372 -14.949 1.00 211.16 11 ALA A O 1
ATOM 5002 N N . ASN C 2 19 ? -64.174 52.623 -13.568 1.00 191.15 12 ASN A N 1
ATOM 5003 C CA . ASN C 2 19 ? -63.939 53.393 -12.353 1.00 180.12 12 ASN A CA 1
ATOM 5004 C C . ASN C 2 19 ? -62.445 53.604 -12.138 1.00 170.36 12 ASN A C 1
ATOM 5005 O O . ASN C 2 19 ? -61.969 53.630 -11.005 1.00 173.57 12 ASN A O 1
ATOM 5010 N N . ARG C 2 20 ? -61.713 53.762 -13.236 1.00 164.07 13 ARG A N 1
ATOM 5011 C CA . ARG C 2 20 ? -60.253 53.781 -13.203 1.00 149.28 13 ARG A CA 1
ATOM 5012 C C . ARG C 2 20 ? -59.656 54.805 -12.236 1.00 140.50 13 ARG A C 1
ATOM 5013 O O . ARG C 2 20 ? -58.810 54.462 -11.411 1.00 145.11 13 ARG A O 1
ATOM 5021 N N . PHE C 2 21 ? -60.090 56.058 -12.340 1.00 125.26 14 PHE A N 1
ATOM 5022 C CA . PHE C 2 21 ? -59.460 57.139 -11.584 1.00 126.89 14 PHE A CA 1
ATOM 5023 C C . PHE C 2 21 ? -59.763 57.135 -10.086 1.00 138.47 14 PHE A C 1
ATOM 5024 O O . PHE C 2 21 ? -58.879 56.867 -9.274 1.00 140.94 14 PHE A O 1
ATOM 5032 N N . LEU C 2 22 ? -61.004 57.446 -9.723 1.00 152.26 15 LEU A N 1
ATOM 5033 C CA . LEU C 2 22 ? -61.364 57.602 -8.313 1.00 161.37 15 LEU A CA 1
ATOM 5034 C C . LEU C 2 22 ? -61.117 56.362 -7.457 1.00 163.44 15 LEU A C 1
ATOM 5035 O O . LEU C 2 22 ? -60.864 56.477 -6.259 1.00 158.98 15 LEU A O 1
ATOM 5040 N N . VAL C 2 23 ? -61.195 55.182 -8.064 1.00 151.94 16 VAL A N 1
ATOM 5041 C CA . VAL C 2 23 ? -60.869 53.951 -7.353 1.00 152.72 16 VAL A CA 1
ATOM 5042 C C . VAL C 2 23 ? -59.473 54.060 -6.746 1.00 159.05 16 VAL A C 1
ATOM 5043 O O . VAL C 2 23 ? -59.228 53.600 -5.630 1.00 168.92 16 VAL A O 1
ATOM 5047 N N . LEU C 2 24 ? -58.567 54.684 -7.492 1.00 158.27 17 LEU A N 1
ATOM 5048 C CA . LEU C 2 24 ? -57.204 54.923 -7.029 1.00 150.94 17 LEU A CA 1
ATOM 5049 C C . LEU C 2 24 ? -57.175 55.853 -5.819 1.00 144.54 17 LEU A C 1
ATOM 5050 O O . LEU C 2 24 ? -56.416 55.633 -4.875 1.00 142.63 17 LEU A O 1
ATOM 5055 N N . MET C 2 25 ? -58.002 56.893 -5.854 1.00 141.42 18 MET A N 1
ATOM 5056 C CA . MET C 2 25 ? -58.076 57.849 -4.754 1.00 149.24 18 MET A CA 1
ATOM 5057 C C . MET C 2 25 ? -58.803 57.257 -3.552 1.00 161.80 18 MET A C 1
ATOM 5058 O O . MET C 2 25 ? -58.497 57.585 -2.406 1.00 156.91 18 MET A O 1
ATOM 5063 N N . GLY C 2 26 ? -59.769 56.384 -3.821 1.00 183.94 19 GLY A N 1
ATOM 5064 C CA . GLY C 2 26 ? -60.456 55.669 -2.764 1.00 185.81 19 GLY A CA 1
ATOM 5065 C C . GLY C 2 26 ? -59.462 54.827 -1.992 1.00 191.59 19 GLY A C 1
ATOM 5066 O O . GLY C 2 26 ? -59.520 54.747 -0.767 1.00 201.21 19 GLY A O 1
ATOM 5067 N N . ALA C 2 27 ? -58.542 54.202 -2.722 1.00 180.47 20 ALA A N 1
ATOM 5068 C CA . ALA C 2 27 ? -57.486 53.401 -2.115 1.00 166.04 20 ALA A CA 1
ATOM 5069 C C . ALA C 2 27 ? -56.354 54.292 -1.616 1.00 146.98 20 ALA A C 1
ATOM 5070 O O . ALA C 2 27 ? -55.489 53.849 -0.861 1.00 156.10 20 ALA A O 1
ATOM 5072 N N . LEU C 2 28 ? -56.363 55.547 -2.050 1.00 119.58 21 LEU A N 1
ATOM 5073 C CA . LEU C 2 28 ? -55.399 56.534 -1.579 1.00 111.30 21 LEU A CA 1
ATOM 5074 C C . LEU C 2 28 ? -55.790 57.004 -0.184 1.00 117.41 21 LEU A C 1
ATOM 5075 O O . LEU C 2 28 ? -54.954 57.079 0.717 1.00 104.28 21 LEU A O 1
ATOM 5080 N N . PHE C 2 29 ? -57.069 57.319 -0.012 1.00 125.31 22 PHE A N 1
ATOM 5081 C CA . PHE C 2 29 ? -57.583 57.719 1.289 1.00 130.72 22 PHE A CA 1
ATOM 5082 C C . PHE C 2 29 ? -57.697 56.493 2.187 1.00 132.58 22 PHE A C 1
ATOM 5083 O O . PHE C 2 29 ? -57.362 56.549 3.367 1.00 137.02 22 PHE A O 1
ATOM 5091 N N . LEU C 2 30 ? -58.165 55.387 1.616 1.00 133.96 23 LEU A N 1
ATOM 5092 C CA . LEU C 2 30 ? -58.240 54.116 2.330 1.00 114.03 23 LEU A CA 1
ATOM 5093 C C . LEU C 2 30 ? -56.879 53.725 2.894 1.00 114.70 23 LEU A C 1
ATOM 5094 O O . LEU C 2 30 ? -56.783 53.210 4.007 1.00 1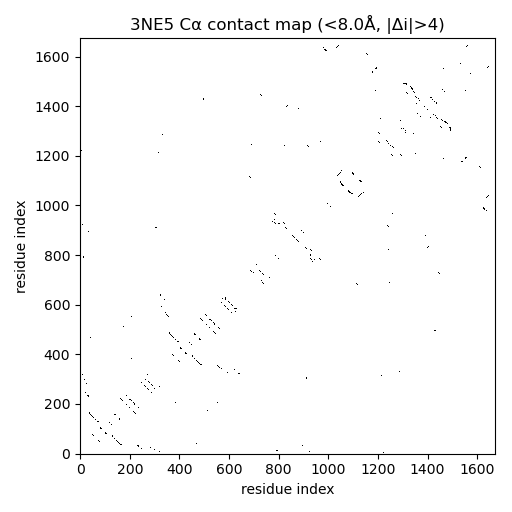25.61 23 LEU A O 1
ATOM 5099 N N . SER C 2 31 ? -55.829 53.971 2.118 1.00 121.52 24 SER A N 1
ATOM 5100 C CA . SER C 2 31 ? -54.472 53.649 2.545 1.00 119.16 24 SER A CA 1
ATOM 5101 C C . SER C 2 31 ? -54.040 54.511 3.726 1.00 120.37 24 SER A C 1
ATOM 5102 O O . SER C 2 31 ? -53.413 54.022 4.663 1.00 128.23 24 SER A O 1
ATOM 5105 N N . ILE C 2 32 ? -54.378 55.795 3.673 1.00 102.45 25 ILE A N 1
ATOM 5106 C CA . ILE C 2 32 ? -54.029 56.721 4.745 1.00 110.68 25 ILE A CA 1
ATOM 5107 C C . ILE C 2 32 ? -55.070 56.665 5.863 1.00 118.40 25 ILE A C 1
ATOM 5108 O O . ILE C 2 32 ? -54.861 57.199 6.953 1.00 100.91 25 ILE A O 1
ATOM 5113 N N . TRP C 2 33 ? -56.190 56.007 5.580 1.00 136.60 26 TRP A N 1
ATOM 5114 C CA . TRP C 2 33 ? -57.251 55.816 6.562 1.00 145.65 26 TRP A CA 1
ATOM 5115 C C . TRP C 2 33 ? -56.984 54.545 7.355 1.00 140.88 26 TRP A C 1
ATOM 5116 O O . TRP C 2 33 ? -57.164 54.507 8.572 1.00 145.77 26 TRP A O 1
ATOM 5127 N N . GLY C 2 34 ? -56.550 53.505 6.651 1.00 129.18 27 GLY A N 1
ATOM 5128 C CA . GLY C 2 34 ? -56.196 52.248 7.280 1.00 114.71 27 GLY A CA 1
ATOM 5129 C C . GLY C 2 34 ? -54.874 52.352 8.011 1.00 108.36 27 GLY A C 1
ATOM 5130 O O . GLY C 2 34 ? -54.575 51.543 8.888 1.00 114.20 27 GLY A O 1
ATOM 5131 N N . THR C 2 35 ? -54.079 53.354 7.647 1.00 104.25 28 THR A N 1
ATOM 5132 C CA . THR C 2 35 ? -52.798 53.589 8.303 1.00 96.78 28 THR A CA 1
ATOM 5133 C C . THR C 2 35 ? -52.981 54.386 9.590 1.00 91.36 28 THR A C 1
ATOM 5134 O O . THR C 2 35 ? -52.200 54.248 10.529 1.00 91.68 28 THR A O 1
ATOM 5138 N N . TRP C 2 36 ? -54.017 55.216 9.634 1.00 101.50 29 TRP A N 1
ATOM 5139 C CA . TRP C 2 36 ? -54.299 55.998 10.832 1.00 112.06 29 TRP A CA 1
ATOM 5140 C C . TRP C 2 36 ? -54.841 55.111 11.946 1.00 116.68 29 TRP A C 1
ATOM 5141 O O . TRP C 2 36 ? -54.469 55.263 13.110 1.00 122.29 29 TRP A O 1
ATOM 5152 N N . THR C 2 37 ? -55.718 54.181 11.582 1.00 107.93 30 THR A N 1
ATOM 5153 C CA . THR C 2 37 ? -56.336 53.291 12.557 1.00 99.03 30 THR A CA 1
ATOM 5154 C C . THR C 2 37 ? -55.316 52.343 13.185 1.00 97.58 30 THR A C 1
ATOM 5155 O O . THR C 2 37 ? -55.252 52.216 14.407 1.00 94.71 30 THR A O 1
ATOM 5159 N N . ILE C 2 38 ? -54.523 51.682 12.347 1.00 108.93 31 ILE A N 1
ATOM 5160 C CA . ILE C 2 38 ? -53.511 50.747 12.830 1.00 103.13 31 ILE A CA 1
ATOM 5161 C C . ILE C 2 38 ? -52.592 51.406 13.854 1.00 100.25 31 ILE A C 1
ATOM 5162 O O . ILE C 2 38 ? -52.209 50.789 14.848 1.00 105.49 31 ILE A O 1
ATOM 5167 N N . ILE C 2 39 ? -52.248 52.665 13.608 1.00 87.25 32 ILE A N 1
ATOM 5168 C CA . ILE C 2 39 ? -51.412 53.423 14.530 1.00 87.13 32 ILE A CA 1
ATOM 5169 C C . ILE C 2 39 ? -52.123 53.632 15.866 1.00 88.33 32 ILE A C 1
ATOM 5170 O O . ILE C 2 39 ? -51.482 53.733 16.912 1.00 87.28 32 ILE A O 1
ATOM 5175 N N . ASN C 2 40 ? -53.451 53.681 15.826 1.00 92.99 33 ASN A N 1
ATOM 5176 C CA . ASN C 2 40 ? -54.247 53.955 17.019 1.00 104.00 33 ASN A CA 1
ATOM 5177 C C . ASN C 2 40 ? -55.084 52.768 17.492 1.00 100.45 33 ASN A C 1
ATOM 5178 O O . ASN C 2 40 ? -56.192 52.948 17.998 1.00 98.08 33 ASN A O 1
ATOM 5183 N N . THR C 2 41 ? -54.554 51.559 17.332 1.00 99.40 34 THR A N 1
ATOM 5184 C CA . THR C 2 41 ? -55.270 50.356 17.746 1.00 86.44 34 THR A CA 1
ATOM 5185 C C . THR C 2 41 ? -54.747 49.825 19.079 1.00 82.63 34 THR A C 1
ATOM 5186 O O . THR C 2 41 ? -53.537 49.720 19.277 1.00 92.99 34 THR A O 1
ATOM 5190 N N . PRO C 2 42 ? -55.665 49.495 20.002 1.00 61.21 35 PRO A N 1
ATOM 5191 C CA . PRO C 2 42 ? -55.321 48.913 21.304 1.00 64.81 35 PRO A CA 1
ATOM 5192 C C . PRO C 2 42 ? -54.576 47.592 21.146 1.00 66.74 35 PRO A C 1
ATOM 5193 O O . PRO C 2 42 ? -54.633 46.979 20.080 1.00 59.51 35 PRO A O 1
ATOM 5197 N N . VAL C 2 43 ? -53.894 47.156 22.199 1.00 74.04 36 VAL A N 1
ATOM 5198 C CA . VAL C 2 43 ? -53.094 45.940 22.127 1.00 73.74 36 VAL A CA 1
ATOM 5199 C C . VAL C 2 43 ? -53.226 45.084 23.385 1.00 67.38 36 VAL A C 1
ATOM 5200 O O . VAL C 2 43 ? -53.448 45.602 24.480 1.00 74.78 36 VAL A O 1
ATOM 5204 N N . ASP C 2 44 ? -53.101 43.771 23.217 1.00 53.63 37 ASP A N 1
ATOM 5205 C CA . ASP C 2 44 ? -53.055 42.849 24.346 1.00 62.64 37 ASP A CA 1
ATOM 5206 C C . ASP C 2 44 ? -52.393 41.540 23.928 1.00 53.81 37 ASP A C 1
ATOM 5207 O O . ASP C 2 44 ? -52.258 41.255 22.739 1.00 56.98 37 ASP A O 1
ATOM 5212 N N . ALA C 2 45 ? -51.979 40.748 24.911 1.00 68.18 38 ALA A N 1
ATOM 5213 C CA . ALA C 2 45 ? -51.289 39.492 24.644 1.00 57.12 38 ALA A CA 1
ATOM 5214 C C . ALA C 2 45 ? -52.206 38.480 23.967 1.00 51.43 38 ALA A C 1
ATOM 5215 O O . ALA C 2 45 ? -51.784 37.760 23.071 1.00 62.03 38 ALA A O 1
ATOM 5217 N N . LEU C 2 46 ? -53.459 38.428 24.403 1.00 59.83 39 LEU A N 1
ATOM 5218 C CA . LEU C 2 46 ? -54.433 37.503 23.837 1.00 66.73 39 LEU A CA 1
ATOM 5219 C C . LEU C 2 46 ? -55.827 38.109 23.912 1.00 63.24 39 LEU A C 1
ATOM 5220 O O . LEU C 2 46 ? -56.046 39.081 24.634 1.00 56.95 39 LEU A O 1
ATOM 5225 N N . PRO C 2 47 ? -56.780 37.542 23.158 1.00 51.20 40 PRO A N 1
ATOM 5226 C CA . PRO C 2 47 ? -58.172 37.969 23.326 1.00 56.02 40 PRO A CA 1
ATOM 5227 C C . PRO C 2 47 ? -58.658 37.525 24.698 1.00 58.36 40 PRO A C 1
ATOM 5228 O O . PRO C 2 47 ? -58.167 36.520 25.206 1.00 64.33 40 PRO A O 1
ATOM 5232 N N . ASP C 2 48 ? -59.591 38.258 25.294 1.00 65.10 41 ASP A N 1
ATOM 5233 C CA . ASP C 2 48 ? -60.133 37.864 26.589 1.00 66.29 41 ASP A CA 1
ATOM 5234 C C . ASP C 2 48 ? -60.831 36.512 26.472 1.00 66.52 41 ASP A C 1
ATOM 5235 O O . ASP C 2 48 ? -61.855 36.393 25.801 1.00 63.25 41 ASP A O 1
ATOM 5240 N N . LEU C 2 49 ? -60.274 35.496 27.126 1.00 70.44 42 LEU A N 1
ATOM 5241 C CA . LEU C 2 49 ? -60.779 34.133 26.989 1.00 71.18 42 LEU A CA 1
ATOM 5242 C C . LEU C 2 49 ? -61.554 33.678 28.219 1.00 64.76 42 LEU A C 1
ATOM 5243 O O . LEU C 2 49 ? -62.034 32.545 28.273 1.00 62.75 42 LEU A O 1
ATOM 5248 N N . SER C 2 50 ? -61.670 34.558 29.207 1.00 55.73 43 SER A N 1
ATOM 5249 C CA . SER C 2 50 ? -62.297 34.193 30.473 1.00 50.19 43 SER A CA 1
ATOM 5250 C C . SER C 2 50 ? -63.822 34.223 30.395 1.00 60.96 43 SER A C 1
ATOM 5251 O O . SER C 2 50 ? -64.401 35.011 29.646 1.00 62.74 43 SER A O 1
ATOM 5254 N N . ASP C 2 51 ? -64.463 33.352 31.169 1.00 76.83 44 ASP A N 1
ATOM 5255 C CA . ASP C 2 51 ? -65.918 33.299 31.233 1.00 74.28 44 ASP A CA 1
ATOM 5256 C C . ASP C 2 51 ? -66.458 34.455 32.064 1.00 59.10 44 ASP A C 1
ATOM 5257 O O . ASP C 2 51 ? -65.706 35.127 32.770 1.00 62.56 44 ASP A O 1
ATOM 5262 N N . VAL C 2 52 ? -67.764 34.681 31.977 1.00 35.78 45 VAL A N 1
ATOM 5263 C CA . VAL C 2 52 ? -68.412 35.693 32.800 1.00 43.87 45 VAL A CA 1
ATOM 5264 C C . VAL C 2 52 ? -68.645 35.152 34.206 1.00 47.55 45 VAL A C 1
ATOM 5265 O O . VAL C 2 52 ? -69.283 34.113 34.384 1.00 41.53 45 VAL A O 1
ATOM 5269 N N . GLN C 2 53 ? -68.125 35.859 35.203 1.00 49.07 46 GLN A N 1
ATOM 5270 C CA . GLN C 2 53 ? -68.234 35.405 36.583 1.00 42.23 46 GLN A CA 1
ATOM 5271 C C . GLN C 2 53 ? -68.636 36.518 37.544 1.00 52.22 46 GLN A C 1
ATOM 5272 O O . GLN C 2 53 ? -68.078 37.616 37.511 1.00 61.09 46 GLN A O 1
ATOM 5278 N N . VAL C 2 54 ? -69.611 36.224 38.398 1.00 51.13 47 VAL A N 1
ATOM 5279 C CA . VAL C 2 54 ? -69.998 37.138 39.465 1.00 46.59 47 VAL A CA 1
ATOM 5280 C C . VAL C 2 54 ? -69.707 36.503 40.819 1.00 42.64 47 VAL A C 1
ATOM 5281 O O . VAL C 2 54 ? -70.196 35.414 41.122 1.00 39.09 47 VAL A O 1
ATOM 5285 N N . ILE C 2 55 ? -68.907 37.187 41.630 1.00 48.38 48 ILE A N 1
ATOM 5286 C CA . ILE C 2 55 ? -68.514 36.660 42.930 1.00 44.46 48 ILE A CA 1
ATOM 5287 C C . ILE C 2 55 ? -69.439 37.144 44.037 1.00 51.38 48 ILE A C 1
ATOM 5288 O O . ILE C 2 55 ? -69.877 38.294 44.036 1.00 53.33 48 ILE A O 1
ATOM 5293 N N . ILE C 2 56 ? -69.739 36.255 44.977 1.00 48.05 49 ILE A N 1
ATOM 5294 C CA . ILE C 2 56 ? -70.540 36.617 46.138 1.00 42.59 49 ILE A CA 1
ATOM 5295 C C . ILE C 2 56 ? -69.815 36.233 47.422 1.00 48.08 49 ILE A C 1
ATOM 5296 O O . ILE C 2 56 ? -69.620 35.051 47.706 1.00 55.54 49 ILE A O 1
ATOM 5301 N N . LYS C 2 57 ? -69.410 37.236 48.193 1.00 46.42 50 LYS A N 1
ATOM 5302 C CA . LYS C 2 57 ? -68.688 36.994 49.437 1.00 51.82 50 LYS A CA 1
ATOM 5303 C C . LYS C 2 57 ? -69.524 37.343 50.665 1.00 45.81 50 LYS A C 1
ATOM 5304 O O . LYS C 2 57 ? -69.934 38.488 50.848 1.00 39.21 50 LYS A O 1
ATOM 5310 N N . THR C 2 58 ? -69.770 36.340 51.502 1.00 49.21 51 THR A N 1
ATOM 5311 C CA . THR C 2 58 ? -70.525 36.529 52.733 1.00 45.22 51 THR A CA 1
ATOM 5312 C C . THR C 2 58 ? -69.666 36.182 53.939 1.00 43.55 51 THR A C 1
ATOM 5313 O O . THR C 2 58 ? -69.043 35.122 53.986 1.00 40.74 51 THR A O 1
ATOM 5317 N N . SER C 2 59 ? -69.638 37.083 54.914 1.00 61.83 52 SER A N 1
ATOM 5318 C CA . SER C 2 59 ? -68.852 36.877 56.123 1.00 55.08 52 SER A CA 1
ATOM 5319 C C . SER C 2 59 ? -69.740 36.430 57.282 1.00 50.59 52 SER A C 1
ATOM 5320 O O . SER C 2 59 ? -70.698 37.112 57.642 1.00 50.59 52 SER A O 1
ATOM 5323 N N . TYR C 2 60 ? -69.414 35.278 57.857 1.00 43.23 53 TYR A N 1
ATOM 5324 C CA . TYR C 2 60 ? -70.158 34.733 58.986 1.00 39.71 53 TYR A CA 1
ATOM 5325 C C . TYR C 2 60 ? -69.174 34.398 60.096 1.00 38.58 53 TYR A C 1
ATOM 5326 O O . TYR C 2 60 ? -68.844 33.235 60.311 1.00 47.14 53 TYR A O 1
ATOM 5335 N N . PRO C 2 61 ? -68.715 35.430 60.817 1.00 42.44 54 PRO A N 1
ATOM 5336 C CA . PRO C 2 61 ? -67.561 35.357 61.723 1.00 43.24 54 PRO A CA 1
ATOM 5337 C C . PRO C 2 61 ? -67.698 34.351 62.860 1.00 41.94 54 PRO A C 1
ATOM 5338 O O . PRO C 2 61 ? -68.735 34.287 63.521 1.00 30.02 54 PRO A O 1
ATOM 5342 N N . GLY C 2 62 ? -66.639 33.578 63.076 1.00 36.23 55 GLY A N 1
ATOM 5343 C CA . GLY C 2 62 ? -66.574 32.647 64.186 1.00 36.11 55 GLY A CA 1
ATOM 5344 C C . GLY C 2 62 ? -67.301 31.341 63.940 1.00 38.87 55 GLY A C 1
ATOM 5345 O O . GLY C 2 62 ? -67.134 30.381 64.692 1.00 42.39 55 GLY A O 1
ATOM 5346 N N . GLN C 2 63 ? -68.104 31.295 62.883 1.00 39.57 56 GLN A N 1
ATOM 5347 C CA . GLN C 2 63 ? -68.909 30.111 62.601 1.00 37.41 56 GLN A CA 1
ATOM 5348 C C . GLN C 2 63 ? -68.141 29.025 61.849 1.00 37.33 56 GLN A C 1
ATOM 5349 O O . GLN C 2 63 ? -67.407 29.305 60.902 1.00 46.63 56 GLN A O 1
ATOM 5355 N N . ALA C 2 64 ? -68.321 27.784 62.289 1.00 45.17 57 ALA A N 1
ATOM 5356 C CA . ALA C 2 64 ? -67.618 26.640 61.716 1.00 40.86 57 ALA A CA 1
ATOM 5357 C C . ALA C 2 64 ? -67.976 26.421 60.246 1.00 34.54 57 ALA A C 1
ATOM 5358 O O . ALA C 2 64 ? -69.048 26.826 59.798 1.00 43.37 57 ALA A O 1
ATOM 5360 N N . PRO C 2 65 ? -67.072 25.774 59.493 1.00 37.64 58 PRO A N 1
ATOM 5361 C CA . PRO C 2 65 ? -67.269 25.500 58.065 1.00 40.39 58 PRO A CA 1
ATOM 5362 C C . PRO C 2 65 ? -68.613 24.843 57.767 1.00 41.89 58 PRO A C 1
ATOM 5363 O O . PRO C 2 65 ? -69.295 25.243 56.823 1.00 44.38 58 PRO A O 1
ATOM 5367 N N . GLN C 2 66 ? -68.987 23.849 58.566 1.00 38.87 59 GLN A N 1
ATOM 5368 C CA . GLN C 2 66 ? -70.214 23.099 58.328 1.00 27.84 59 GLN A CA 1
ATOM 5369 C C . GLN C 2 66 ? -71.445 23.979 58.528 1.00 32.89 59 GLN A C 1
ATOM 5370 O O . GLN C 2 66 ? -72.465 23.792 57.867 1.00 39.18 59 GLN A O 1
ATOM 5376 N N . ILE C 2 67 ? -71.345 24.939 59.442 1.00 30.55 60 ILE A N 1
ATOM 5377 C CA . ILE C 2 67 ? -72.453 25.849 59.716 1.00 27.87 60 ILE A CA 1
ATOM 5378 C C . ILE C 2 67 ? -72.554 26.922 58.639 1.00 36.22 60 ILE A C 1
ATOM 5379 O O . ILE C 2 67 ? -73.652 27.328 58.253 1.00 33.73 60 ILE A O 1
ATOM 5384 N N . VAL C 2 68 ? -71.402 27.379 58.159 1.00 31.76 61 VAL A N 1
ATOM 5385 C CA . VAL C 2 68 ? -71.360 28.343 57.068 1.00 35.20 61 VAL A CA 1
ATOM 5386 C C . VAL C 2 68 ? -71.970 27.728 55.816 1.00 39.36 61 VAL A C 1
ATOM 5387 O O . VAL C 2 68 ? -72.754 28.367 55.112 1.00 33.58 61 VAL A O 1
ATOM 5391 N N . GLU C 2 69 ? -71.608 26.478 55.550 1.00 28.70 62 GLU A N 1
ATOM 5392 C CA . GLU C 2 69 ? -72.136 25.751 54.404 1.00 37.68 62 GLU A CA 1
ATOM 5393 C C . GLU C 2 69 ? -73.652 25.593 54.485 1.00 41.83 62 GLU A C 1
ATOM 5394 O O . GLU C 2 69 ? -74.361 25.836 53.512 1.00 44.58 62 GLU A O 1
ATOM 5400 N N . ASN C 2 70 ? -74.145 25.193 55.651 1.00 30.14 63 ASN A N 1
ATOM 5401 C CA . ASN C 2 70 ? -75.568 24.924 55.819 1.00 23.48 63 ASN A CA 1
ATOM 5402 C C . ASN C 2 70 ? -76.449 26.169 55.811 1.00 33.50 63 ASN A C 1
ATOM 5403 O O . ASN C 2 70 ? -77.557 26.148 55.274 1.00 46.95 63 ASN A O 1
ATOM 5408 N N . GLN C 2 71 ? -75.965 27.250 56.409 1.00 30.30 64 GLN A N 1
ATOM 5409 C CA . GLN C 2 71 ? -76.817 28.412 56.636 1.00 37.62 64 GLN A CA 1
ATOM 5410 C C . GLN C 2 71 ? -76.535 29.586 55.705 1.00 40.30 64 GLN A C 1
ATOM 5411 O O . GLN C 2 71 ? -77.326 30.527 55.629 1.00 36.95 64 GLN A O 1
ATOM 5417 N N . VAL C 2 72 ? -75.417 29.534 54.993 1.00 41.85 65 VAL A N 1
ATOM 5418 C CA . VAL C 2 72 ? -75.054 30.638 54.116 1.00 36.78 65 VAL A CA 1
ATOM 5419 C C . VAL C 2 72 ? -74.767 30.177 52.693 1.00 38.02 65 VAL A C 1
ATOM 5420 O O . VAL C 2 72 ? -75.434 30.597 51.748 1.00 48.03 65 VAL A O 1
ATOM 5424 N N . THR C 2 73 ? -73.776 29.308 52.544 1.00 21.50 66 THR A N 1
ATOM 5425 C CA . THR C 2 73 ? -73.322 28.902 51.221 1.00 33.72 66 THR A CA 1
ATOM 5426 C C . THR C 2 73 ? -74.356 28.071 50.468 1.00 41.82 66 THR A C 1
ATOM 5427 O O . THR C 2 73 ? -74.722 28.400 49.341 1.00 47.56 66 THR A O 1
ATOM 5431 N N . TYR C 2 74 ? -74.825 26.998 51.094 1.00 45.16 67 TYR A N 1
ATOM 5432 C CA . TYR C 2 74 ? -75.775 26.102 50.446 1.00 45.20 67 TYR A CA 1
ATOM 5433 C C . TYR C 2 74 ? -77.058 26.814 50.027 1.00 40.74 67 TYR A C 1
ATOM 5434 O O . TYR C 2 74 ? -77.505 26.664 48.891 1.00 39.91 67 TYR A O 1
ATOM 5443 N N . PRO C 2 75 ? -77.666 27.584 50.943 1.00 49.87 68 PRO A N 1
ATOM 5444 C CA . PRO C 2 75 ? -78.831 28.360 50.514 1.00 51.01 68 PRO A CA 1
ATOM 5445 C C . PRO C 2 75 ? -78.486 29.221 49.302 1.00 54.32 68 PRO A C 1
ATOM 5446 O O . PRO C 2 75 ? -79.233 29.210 48.329 1.00 58.25 68 PRO A O 1
ATOM 5450 N N . LEU C 2 76 ? -77.360 29.927 49.359 1.00 45.40 69 LEU A N 1
ATOM 5451 C CA . LEU C 2 76 ? -76.912 30.790 48.263 1.00 30.29 69 LEU A CA 1
ATOM 5452 C C . LEU C 2 76 ? -76.740 30.077 46.923 1.00 48.96 69 LEU A C 1
ATOM 5453 O O . LEU C 2 76 ? -77.318 30.487 45.917 1.00 49.77 69 LEU A O 1
ATOM 5458 N N . THR C 2 77 ? -75.930 29.023 46.904 1.00 38.24 70 THR A N 1
ATOM 5459 C CA . THR C 2 77 ? -75.639 28.318 45.660 1.00 39.35 70 THR A CA 1
ATOM 5460 C C . THR C 2 77 ? -76.896 27.755 44.999 1.00 46.79 70 THR A C 1
ATOM 5461 O O . THR C 2 77 ? -77.016 27.770 43.774 1.00 51.25 70 THR A O 1
ATOM 5465 N N . THR C 2 78 ? -77.829 27.261 45.808 1.00 42.47 71 THR A N 1
ATOM 5466 C CA . THR C 2 78 ? -79.042 26.644 45.273 1.00 46.82 71 THR A CA 1
ATOM 5467 C C . THR C 2 78 ? -80.003 27.663 44.661 1.00 52.13 71 THR A C 1
ATOM 5468 O O . THR C 2 78 ? -80.816 27.318 43.804 1.00 52.69 71 THR A O 1
ATOM 5472 N N . THR C 2 79 ? -79.914 28.913 45.105 1.00 54.57 72 THR A N 1
ATOM 5473 C CA . THR C 2 79 ? -80.711 29.976 44.503 1.00 47.45 72 THR A CA 1
ATOM 5474 C C . THR C 2 79 ? -80.014 30.563 43.282 1.00 40.50 72 THR A C 1
ATOM 5475 O O . THR C 2 79 ? -80.668 31.002 42.337 1.00 51.90 72 THR A O 1
ATOM 5479 N N . MET C 2 80 ? -78.685 30.562 43.298 1.00 48.51 73 MET A N 1
ATOM 5480 C CA . MET C 2 80 ? -77.919 31.084 42.171 1.00 41.01 73 MET A CA 1
ATOM 5481 C C . MET C 2 80 ? -77.944 30.127 40.982 1.00 45.20 73 MET A C 1
ATOM 5482 O O . MET C 2 80 ? -77.979 30.562 39.832 1.00 45.69 73 MET A O 1
ATOM 5487 N N . LEU C 2 81 ? -77.930 28.828 41.266 1.00 50.21 74 LEU A N 1
ATOM 5488 C CA . LEU C 2 81 ? -78.017 27.813 40.220 1.00 39.74 74 LEU A CA 1
ATOM 5489 C C . LEU C 2 81 ? -79.212 28.046 39.305 1.00 42.19 74 LEU A C 1
ATOM 5490 O O . LEU C 2 81 ? -79.166 27.724 38.118 1.00 50.15 74 LEU A O 1
ATOM 5495 N N . SER C 2 82 ? -80.284 28.601 39.861 1.00 36.61 75 SER A N 1
ATOM 5496 C CA . SER C 2 82 ? -81.485 28.867 39.079 1.00 52.65 75 SER A CA 1
ATOM 5497 C C . SER C 2 82 ? -81.591 30.338 38.682 1.00 56.33 75 SER A C 1
ATOM 5498 O O . SER C 2 82 ? -82.684 30.897 38.621 1.00 60.36 75 SER A O 1
ATOM 5501 N N . VAL C 2 83 ? -80.447 30.960 38.420 1.00 54.41 76 VAL A N 1
ATOM 5502 C CA . VAL C 2 83 ? -80.418 32.309 37.868 1.00 52.17 76 VAL A CA 1
ATOM 5503 C C . VAL C 2 83 ? -80.320 32.230 36.349 1.00 62.50 76 VAL A C 1
ATOM 5504 O O . VAL C 2 83 ? -79.552 31.430 35.814 1.00 68.21 76 VAL A O 1
ATOM 5508 N N . PRO C 2 84 ? -81.109 33.057 35.648 1.00 46.27 77 PRO A N 1
ATOM 5509 C CA . PRO C 2 84 ? -81.131 33.037 34.182 1.00 42.41 77 PRO A CA 1
ATOM 5510 C C . PRO C 2 84 ? -79.736 33.190 33.582 1.00 45.17 77 PRO A C 1
ATOM 5511 O O . PRO C 2 84 ? -79.140 34.264 33.670 1.00 55.75 77 PRO A O 1
ATOM 5515 N N . GLY C 2 85 ? -79.224 32.119 32.985 1.00 33.24 78 GLY A N 1
ATOM 5516 C CA . GLY C 2 85 ? -77.939 32.167 32.312 1.00 23.96 78 GLY A CA 1
ATOM 5517 C C . GLY C 2 85 ? -76.808 31.506 33.078 1.00 43.75 78 GLY A C 1
ATOM 5518 O O . GLY C 2 85 ? -75.674 31.455 32.601 1.00 52.49 78 GLY A O 1
ATOM 5519 N N . ALA C 2 86 ? -77.109 30.999 34.269 1.00 45.24 79 ALA A N 1
ATOM 5520 C CA . ALA C 2 86 ? -76.094 30.349 35.086 1.00 41.92 79 ALA A CA 1
ATOM 5521 C C . ALA C 2 86 ? -75.716 28.993 34.506 1.00 45.43 79 ALA A C 1
ATOM 5522 O O . ALA C 2 86 ? -76.577 28.142 34.284 1.00 67.23 79 ALA A O 1
ATOM 5524 N N . LYS C 2 87 ? -74.426 28.799 34.258 1.00 42.43 80 LYS A N 1
ATOM 5525 C CA . LYS C 2 87 ? -73.925 27.526 33.754 1.00 55.45 80 LYS A CA 1
ATOM 5526 C C . LYS C 2 87 ? -73.563 26.612 34.919 1.00 61.14 80 LYS A C 1
ATOM 5527 O O . LYS C 2 87 ? -74.090 25.507 35.044 1.00 60.51 80 LYS A O 1
ATOM 5533 N N . THR C 2 88 ? -72.654 27.082 35.769 1.00 61.51 81 THR A N 1
ATOM 5534 C CA . THR C 2 88 ? -72.240 26.334 36.952 1.00 65.63 81 THR A CA 1
ATOM 5535 C C . THR C 2 88 ? -72.005 27.284 38.124 1.00 59.61 81 THR A C 1
ATOM 5536 O O . THR C 2 88 ? -71.803 28.483 37.930 1.00 60.55 81 THR A O 1
ATOM 5540 N N . VAL C 2 89 ? -72.033 26.748 39.340 1.00 50.96 82 VAL A N 1
ATOM 5541 C CA . VAL C 2 89 ? -71.833 27.563 40.534 1.00 41.14 82 VAL A CA 1
ATOM 5542 C C . VAL C 2 89 ? -70.973 26.839 41.565 1.00 41.41 82 VAL A C 1
ATOM 5543 O O . VAL C 2 89 ? -71.318 25.748 42.016 1.00 49.95 82 VAL A O 1
ATOM 5547 N N . ARG C 2 90 ? -69.851 27.447 41.937 1.00 45.81 83 ARG A N 1
ATOM 5548 C CA . ARG C 2 90 ? -68.970 26.850 42.933 1.00 52.55 83 ARG A CA 1
ATOM 5549 C C . ARG C 2 90 ? -69.129 27.531 44.286 1.00 54.76 83 ARG A C 1
ATOM 5550 O O . ARG C 2 90 ? -69.392 28.732 44.363 1.00 58.26 83 ARG A O 1
ATOM 5558 N N . GLY C 2 91 ? -68.962 26.756 45.351 1.00 56.13 84 GLY A N 1
ATOM 5559 C CA . GLY C 2 91 ? -69.070 27.277 46.699 1.00 37.10 84 GLY A CA 1
ATOM 5560 C C . GLY C 2 91 ? -67.849 26.953 47.536 1.00 38.62 84 GLY A C 1
ATOM 5561 O O . GLY C 2 91 ? -67.319 25.844 47.479 1.00 38.23 84 GLY A O 1
ATOM 5562 N N . PHE C 2 92 ? -67.398 27.935 48.308 1.00 40.62 85 PHE A N 1
ATOM 5563 C CA . PHE C 2 92 ? -66.282 27.751 49.227 1.00 43.77 85 PHE A CA 1
ATOM 5564 C C . PHE C 2 92 ? -66.720 28.144 50.630 1.00 43.06 85 PHE A C 1
ATOM 5565 O O . PHE C 2 92 ? -66.996 29.314 50.895 1.00 44.19 85 PHE A O 1
ATOM 5573 N N . SER C 2 93 ? -66.788 27.164 51.525 1.00 38.71 86 SER A N 1
ATOM 5574 C CA . SER C 2 93 ? -67.202 27.412 52.902 1.00 28.21 86 SER A CA 1
ATOM 5575 C C . SER C 2 93 ? -66.034 27.265 53.871 1.00 30.58 86 SER A C 1
ATOM 5576 O O . SER C 2 93 ? -65.644 26.153 54.227 1.00 33.89 86 SER A O 1
ATOM 5579 N N . GLN C 2 94 ? -65.480 28.396 54.293 1.00 39.41 87 GLN A N 1
ATOM 5580 C CA . GLN C 2 94 ? -64.344 28.403 55.205 1.00 50.83 87 GLN A CA 1
ATOM 5581 C C . GLN C 2 94 ? -64.783 28.736 56.623 1.00 61.37 87 GLN A C 1
ATOM 5582 O O . GLN C 2 94 ? -65.971 28.911 56.897 1.00 66.48 87 GLN A O 1
ATOM 5588 N N . PHE C 2 95 ? -63.808 28.829 57.520 1.00 48.71 88 PHE A N 1
ATOM 5589 C CA . PHE C 2 95 ? -64.069 29.208 58.900 1.00 59.39 88 PHE A CA 1
ATOM 5590 C C . PHE C 2 95 ? -64.415 30.692 58.985 1.00 51.52 88 PHE A C 1
ATOM 5591 O O . PHE C 2 95 ? -63.533 31.538 59.126 1.00 63.25 88 PHE A O 1
ATOM 5599 N N . GLY C 2 96 ? -65.704 31.002 58.883 1.00 32.43 89 GLY A N 1
ATOM 5600 C CA . GLY C 2 96 ? -66.170 32.371 59.005 1.00 36.85 89 GLY A CA 1
ATOM 5601 C C . GLY C 2 96 ? -66.338 33.091 57.680 1.00 51.95 89 GLY A C 1
ATOM 5602 O O . GLY C 2 96 ? -66.634 34.287 57.652 1.00 40.51 89 GLY A O 1
ATOM 5603 N N . ASP C 2 97 ? -66.158 32.366 56.579 1.00 58.63 90 ASP A N 1
ATOM 5604 C CA . ASP C 2 97 ? -66.230 32.970 55.251 1.00 49.71 90 ASP A CA 1
ATOM 5605 C C . ASP C 2 97 ? -66.935 32.099 54.219 1.00 55.62 90 ASP A C 1
ATOM 5606 O O . ASP C 2 97 ? -66.740 30.884 54.171 1.00 51.39 90 ASP A O 1
ATOM 5611 N N . SER C 2 98 ? -67.747 32.740 53.386 1.00 35.73 91 SER A N 1
ATOM 5612 C CA . SER C 2 98 ? -68.439 32.054 52.305 1.00 32.33 91 SER A CA 1
ATOM 5613 C C . SER C 2 98 ? -68.116 32.693 50.961 1.00 40.10 91 SER A C 1
ATOM 5614 O O . SER C 2 98 ? -68.345 33.884 50.758 1.00 48.42 91 SER A O 1
ATOM 5617 N N . TYR C 2 99 ? -67.578 31.893 50.046 1.00 41.46 92 TYR A N 1
ATOM 5618 C CA . TYR C 2 99 ? -67.305 32.352 48.691 1.00 31.96 92 TYR A CA 1
ATOM 5619 C C . TYR C 2 99 ? -68.164 31.592 47.690 1.00 36.73 92 TYR A C 1
ATOM 5620 O O . TYR C 2 99 ? -68.106 30.366 47.615 1.00 44.80 92 TYR A O 1
ATOM 5629 N N . VAL C 2 100 ? -68.963 32.322 46.921 1.00 40.63 93 VAL A N 1
ATOM 5630 C CA . VAL C 2 100 ? -69.773 31.709 45.877 1.00 40.62 93 VAL A CA 1
ATOM 5631 C C . VAL C 2 100 ? -69.430 32.287 44.507 1.00 45.82 93 VAL A C 1
ATOM 5632 O O . VAL C 2 100 ? -69.494 33.499 44.296 1.00 44.09 93 VAL A O 1
ATOM 5636 N N . TYR C 2 101 ? -69.058 31.408 43.583 1.00 48.82 94 TYR A N 1
ATOM 5637 C CA . TYR C 2 101 ? -68.676 31.816 42.237 1.00 53.84 94 TYR A CA 1
ATOM 5638 C C . TYR C 2 101 ? -69.721 31.394 41.207 1.00 52.93 94 TYR A C 1
ATOM 5639 O O . TYR C 2 101 ? -69.919 30.204 40.961 1.00 59.86 94 TYR A O 1
ATOM 5648 N N . VAL C 2 102 ? -70.388 32.376 40.610 1.00 39.10 95 VAL A N 1
ATOM 5649 C CA . VAL C 2 102 ? -71.434 32.108 39.629 1.00 38.83 95 VAL A CA 1
ATOM 5650 C C . VAL C 2 102 ? -70.916 32.285 38.203 1.00 47.85 95 VAL A C 1
ATOM 5651 O O . VAL C 2 102 ? -70.611 33.399 37.775 1.00 39.02 95 VAL A O 1
ATOM 5655 N N . ILE C 2 103 ? -70.820 31.176 37.474 1.00 50.56 96 ILE A N 1
ATOM 5656 C CA . ILE C 2 103 ? -70.312 31.192 36.105 1.00 50.21 96 ILE A CA 1
ATOM 5657 C C . ILE C 2 103 ? -71.451 31.160 35.089 1.00 52.88 96 ILE A C 1
ATOM 5658 O O . ILE C 2 103 ? -72.306 30.276 35.130 1.00 56.16 96 ILE A O 1
ATOM 5663 N N . PHE C 2 104 ? -71.453 32.127 34.176 1.00 44.66 97 PHE A N 1
ATOM 5664 C CA . PHE C 2 104 ? -72.525 32.254 33.193 1.00 44.12 97 PHE A CA 1
ATOM 5665 C C . PHE C 2 104 ? -72.175 31.606 31.856 1.00 51.22 97 PHE A C 1
ATOM 5666 O O . PHE C 2 104 ? -71.003 31.387 31.544 1.00 42.51 97 PHE A O 1
ATOM 5674 N N . GLU C 2 105 ? -73.205 31.306 31.070 1.00 49.67 98 GLU A N 1
ATOM 5675 C CA . GLU C 2 105 ? -73.016 30.699 29.757 1.00 47.00 98 GLU A CA 1
ATOM 5676 C C . GLU C 2 105 ? -72.490 31.712 28.742 1.00 52.07 98 GLU A C 1
ATOM 5677 O O . GLU C 2 105 ? -72.612 32.921 28.937 1.00 45.36 98 GLU A O 1
ATOM 5683 N N . ASP C 2 106 ? -71.904 31.206 27.661 1.00 64.29 99 ASP A N 1
ATOM 5684 C CA . ASP C 2 106 ? -71.276 32.050 26.649 1.00 64.19 99 ASP A CA 1
ATOM 5685 C C . ASP C 2 106 ? -72.247 33.054 26.036 1.00 68.34 99 ASP A C 1
ATOM 5686 O O . ASP C 2 106 ? -73.379 32.710 25.694 1.00 54.54 99 ASP A O 1
ATOM 5691 N N . GLY C 2 107 ? -71.793 34.295 25.895 1.00 72.10 100 GLY A N 1
ATOM 5692 C CA . GLY C 2 107 ? -72.581 35.324 25.244 1.00 81.72 100 GLY A CA 1
ATOM 5693 C C . GLY C 2 107 ? -73.441 36.134 26.193 1.00 85.79 100 GLY A C 1
ATOM 5694 O O . GLY C 2 107 ? -74.213 36.990 25.761 1.00 97.45 100 GLY A O 1
ATOM 5695 N N . THR C 2 108 ? -73.313 35.865 27.488 1.00 80.71 101 THR A N 1
ATOM 5696 C CA . THR C 2 108 ? -74.068 36.608 28.488 1.00 63.56 101 THR A CA 1
ATOM 5697 C C . THR C 2 108 ? -73.435 37.971 28.736 1.00 56.95 101 THR A C 1
ATOM 5698 O O . THR C 2 108 ? -72.269 38.061 29.118 1.00 57.96 101 THR A O 1
ATOM 5702 N N . ASP C 2 109 ? -74.205 39.029 28.506 1.00 43.96 102 ASP A N 1
ATOM 5703 C CA . ASP C 2 109 ? -73.747 40.377 28.816 1.00 36.04 102 ASP A CA 1
ATOM 5704 C C . ASP C 2 109 ? -73.327 40.451 30.280 1.00 51.12 102 ASP A C 1
ATOM 5705 O O . ASP C 2 109 ? -74.150 40.267 31.173 1.00 43.89 102 ASP A O 1
ATOM 5710 N N . PRO C 2 110 ? -72.038 40.724 30.532 1.00 60.74 103 PRO A N 1
ATOM 5711 C CA . PRO C 2 110 ? -71.483 40.734 31.891 1.00 56.36 103 PRO A CA 1
ATOM 5712 C C . PRO C 2 110 ? -72.337 41.540 32.863 1.00 54.05 103 PRO A C 1
ATOM 5713 O O . PRO C 2 110 ? -72.569 41.095 33.984 1.00 57.36 103 PRO A O 1
ATOM 5717 N N . TYR C 2 111 ? -72.794 42.713 32.438 1.00 54.35 104 TYR A N 1
ATOM 5718 C CA . TYR C 2 111 ? -73.588 43.571 33.308 1.00 60.58 104 TYR A CA 1
ATOM 5719 C C . TYR C 2 111 ? -74.984 43.010 33.519 1.00 59.24 104 TYR A C 1
ATOM 5720 O O . TYR C 2 111 ? -75.532 43.089 34.616 1.00 55.70 104 TYR A O 1
ATOM 5729 N N . TRP C 2 112 ? -75.551 42.439 32.464 1.00 38.23 105 TRP A N 1
ATOM 5730 C CA . TRP C 2 112 ? -76.800 41.705 32.579 1.00 42.94 105 TRP A CA 1
ATOM 5731 C C . TRP C 2 112 ? -76.691 40.711 33.725 1.00 42.80 105 TRP A C 1
ATOM 5732 O O . TRP C 2 112 ? -77.589 40.603 34.560 1.00 59.78 105 TRP A O 1
ATOM 5743 N N . ALA C 2 113 ? -75.575 39.992 33.755 1.00 30.73 106 ALA A N 1
ATOM 5744 C CA . ALA C 2 113 ? -75.337 38.961 34.756 1.00 37.28 106 ALA A CA 1
ATOM 5745 C C . ALA C 2 113 ? -75.284 39.537 36.168 1.00 42.46 106 ALA A C 1
ATOM 5746 O O . ALA C 2 113 ? -75.946 39.032 37.074 1.00 35.94 106 ALA A O 1
ATOM 5748 N N . ARG C 2 114 ? -74.494 40.589 36.357 1.00 33.18 107 ARG A N 1
ATOM 5749 C CA . ARG C 2 114 ? -74.375 41.203 37.673 1.00 44.50 107 ARG A CA 1
ATOM 5750 C C . ARG C 2 114 ? -75.725 41.722 38.149 1.00 39.46 107 ARG A C 1
ATOM 5751 O O . ARG C 2 114 ? -76.124 41.485 39.288 1.00 45.96 107 ARG A O 1
ATOM 5759 N N . SER C 2 115 ? -76.422 42.433 37.269 1.00 36.08 108 SER A N 1
ATOM 5760 C CA . SER C 2 115 ? -77.725 42.991 37.603 1.00 43.69 108 SER A CA 1
ATOM 5761 C C . SER C 2 115 ? -78.704 41.879 37.952 1.00 50.04 108 SER A C 1
ATOM 5762 O O . SER C 2 115 ? -79.644 42.082 38.722 1.00 48.32 108 SER A O 1
ATOM 5765 N N . ARG C 2 116 ? -78.474 40.702 37.381 1.00 43.24 109 ARG A N 1
ATOM 5766 C CA . ARG C 2 116 ? -79.358 39.566 37.596 1.00 41.95 109 ARG A CA 1
ATOM 5767 C C . ARG C 2 116 ? -79.075 38.921 38.948 1.00 35.28 109 ARG A C 1
ATOM 5768 O O . ARG C 2 116 ? -79.996 38.595 39.696 1.00 39.48 109 ARG A O 1
ATOM 5776 N N . VAL C 2 117 ? -77.793 38.748 39.257 1.00 39.92 110 VAL A N 1
ATOM 5777 C CA . VAL C 2 117 ? -77.376 38.189 40.538 1.00 32.08 110 VAL A CA 1
ATOM 5778 C C . VAL C 2 117 ? -77.828 39.079 41.690 1.00 41.58 110 VAL A C 1
ATOM 5779 O O . VAL C 2 117 ? -78.226 38.591 42.748 1.00 52.31 110 VAL A O 1
ATOM 5783 N N . LEU C 2 118 ? -77.771 40.388 41.471 1.00 36.64 111 LEU A N 1
ATOM 5784 C CA . LEU C 2 118 ? -78.131 41.355 42.500 1.00 30.20 111 LEU A CA 1
ATOM 5785 C C . LEU C 2 118 ? -79.583 41.214 42.952 1.00 43.76 111 LEU A C 1
ATOM 5786 O O . LEU C 2 118 ? -79.877 41.306 44.144 1.00 54.11 111 LEU A O 1
ATOM 5791 N N . GLU C 2 119 ? -80.490 40.997 42.004 1.00 39.03 112 GLU A N 1
ATOM 5792 C CA . GLU C 2 119 ? -81.907 40.887 42.338 1.00 46.03 112 GLU A CA 1
ATOM 5793 C C . GLU C 2 119 ? -82.212 39.564 43.039 1.00 54.34 112 GLU A C 1
ATOM 5794 O O . GLU C 2 119 ? -83.071 39.503 43.917 1.00 59.60 112 GLU A O 1
ATOM 5800 N N . TYR C 2 120 ? -81.502 38.509 42.650 1.00 51.07 113 TYR A N 1
ATOM 5801 C CA . TYR C 2 120 ? -81.629 37.222 43.322 1.00 47.45 113 TYR A CA 1
ATOM 5802 C C . TYR C 2 120 ? -80.963 37.278 44.690 1.00 57.56 113 TYR A C 1
ATOM 5803 O O . TYR C 2 120 ? -81.244 36.461 45.567 1.00 48.77 113 TYR A O 1
ATOM 5812 N N . LEU C 2 121 ? -80.079 38.253 44.865 1.00 66.50 114 LEU A N 1
ATOM 5813 C CA . LEU C 2 121 ? -79.382 38.435 46.128 1.00 58.64 114 LEU A CA 1
ATOM 5814 C C . LEU C 2 121 ? -80.306 39.149 47.103 1.00 64.22 114 LEU A C 1
ATOM 5815 O O . LEU C 2 121 ? -80.139 39.060 48.319 1.00 77.42 114 LEU A O 1
ATOM 5820 N N . ASN C 2 122 ? -81.286 39.856 46.552 1.00 52.85 115 ASN A N 1
ATOM 5821 C CA . ASN C 2 122 ? -82.279 40.557 47.353 1.00 45.95 115 ASN A CA 1
ATOM 5822 C C . ASN C 2 122 ? -83.311 39.596 47.934 1.00 59.18 115 ASN A C 1
ATOM 5823 O O . ASN C 2 122 ? -83.716 39.731 49.089 1.00 70.43 115 ASN A O 1
ATOM 5828 N N . GLN C 2 123 ? -83.730 38.624 47.131 1.00 52.32 116 GLN A N 1
ATOM 5829 C CA . GLN C 2 123 ? -84.731 37.654 47.560 1.00 53.63 116 GLN A CA 1
ATOM 5830 C C . GLN C 2 123 ? -84.106 36.465 48.287 1.00 61.45 116 GLN A C 1
ATOM 5831 O O . GLN C 2 123 ? -84.683 35.379 48.325 1.00 77.48 116 GLN A O 1
ATOM 5837 N N . VAL C 2 124 ? -82.927 36.677 48.863 1.00 44.87 117 VAL A N 1
ATOM 5838 C CA . VAL C 2 124 ? -82.250 35.635 49.625 1.00 53.11 117 VAL A CA 1
ATOM 5839 C C . VAL C 2 124 ? -81.630 36.238 50.878 1.00 65.85 117 VAL A C 1
ATOM 5840 O O . VAL C 2 124 ? -81.237 35.521 51.799 1.00 62.05 117 VAL A O 1
ATOM 5844 N N . GLN C 2 125 ? -81.547 37.564 50.902 1.00 75.98 118 GLN A N 1
ATOM 5845 C CA . GLN C 2 125 ? -80.924 38.275 52.009 1.00 73.65 118 GLN A CA 1
ATOM 5846 C C . GLN C 2 125 ? -81.589 37.917 53.335 1.00 65.84 118 GLN A C 1
ATOM 5847 O O . GLN C 2 125 ? -80.937 37.878 54.378 1.00 78.25 118 GLN A O 1
ATOM 5853 N N . GLY C 2 126 ? -82.889 37.649 53.284 1.00 42.90 119 GLY A N 1
ATOM 5854 C CA . GLY C 2 126 ? -83.639 37.283 54.471 1.00 41.09 119 GLY A CA 1
ATOM 5855 C C . GLY C 2 126 ? -83.392 35.854 54.916 1.00 57.36 119 GLY A C 1
ATOM 5856 O O . GLY C 2 126 ? -83.358 35.569 56.112 1.00 78.39 119 GLY A O 1
ATOM 5857 N N . LYS C 2 127 ? -83.218 34.952 53.955 1.00 61.03 120 LYS A N 1
ATOM 5858 C CA . LYS C 2 127 ? -83.002 33.542 54.263 1.00 70.82 120 LYS A CA 1
ATOM 5859 C C . LYS C 2 127 ? -81.626 33.288 54.873 1.00 73.52 120 LYS A C 1
ATOM 5860 O O . LYS C 2 127 ? -81.232 32.140 55.079 1.00 83.99 120 LYS A O 1
ATOM 5866 N N . LEU C 2 128 ? -80.894 34.359 55.151 1.00 63.43 121 LEU A N 1
ATOM 5867 C CA . LEU C 2 128 ? -79.578 34.239 55.762 1.00 44.16 121 LEU A CA 1
ATOM 5868 C C . LEU C 2 128 ? -79.648 34.608 57.238 1.00 42.59 121 LEU A C 1
ATOM 5869 O O . LEU C 2 128 ? -80.568 35.308 57.660 1.00 53.69 121 LEU A O 1
ATOM 5874 N N . PRO C 2 129 ? -78.675 34.132 58.030 1.00 34.04 122 PRO A N 1
ATOM 5875 C CA . PRO C 2 129 ? -78.594 34.506 59.444 1.00 33.84 122 PRO A CA 1
ATOM 5876 C C . PRO C 2 129 ? -78.693 36.016 59.621 1.00 46.05 122 PRO A C 1
ATOM 5877 O O . PRO C 2 129 ? -78.269 36.771 58.743 1.00 51.93 122 PRO A O 1
ATOM 5881 N N . ALA C 2 130 ? -79.243 36.444 60.751 1.00 50.45 123 ALA A N 1
ATOM 5882 C CA . ALA C 2 130 ? -79.509 37.856 60.998 1.00 54.16 123 ALA A CA 1
ATOM 5883 C C . ALA C 2 130 ? -78.310 38.774 60.764 1.00 60.11 123 ALA A C 1
ATOM 5884 O O . ALA C 2 130 ? -78.425 39.787 60.078 1.00 68.84 123 ALA A O 1
ATOM 5886 N N . GLY C 2 131 ? -77.164 38.426 61.336 1.00 49.29 124 GLY A N 1
ATOM 5887 C CA . GLY C 2 131 ? -75.997 39.285 61.247 1.00 60.34 124 GLY A CA 1
ATOM 5888 C C . GLY C 2 131 ? -75.393 39.409 59.859 1.00 59.65 124 GLY A C 1
ATOM 5889 O O . GLY C 2 131 ? -74.889 40.470 59.491 1.00 50.73 124 GLY A O 1
ATOM 5890 N N . VAL C 2 132 ? -75.456 38.327 59.086 1.00 60.08 125 VAL A N 1
ATOM 5891 C CA . VAL C 2 132 ? -74.737 38.236 57.815 1.00 59.08 125 VAL A CA 1
ATOM 5892 C C . VAL C 2 132 ? -75.401 38.956 56.649 1.00 51.79 125 VAL A C 1
ATOM 5893 O O . VAL C 2 132 ? -76.621 39.096 56.601 1.00 49.76 125 VAL A O 1
ATOM 5897 N N . SER C 2 133 ? -74.573 39.395 55.706 1.00 60.24 126 SER A N 1
ATOM 5898 C CA . SER C 2 133 ? -75.039 40.038 54.486 1.00 74.50 126 SER A CA 1
ATOM 5899 C C . SER C 2 133 ? -74.209 39.547 53.305 1.00 72.08 126 SER A C 1
ATOM 5900 O O . SER C 2 133 ? -72.983 39.460 53.392 1.00 75.84 126 SER A O 1
ATOM 5903 N N . ALA C 2 134 ? -74.883 39.226 52.205 1.00 47.96 127 ALA A N 1
ATOM 5904 C CA . ALA C 2 134 ? -74.215 38.725 51.009 1.00 38.64 127 ALA A CA 1
ATOM 5905 C C . ALA C 2 134 ? -73.679 39.874 50.163 1.00 47.68 127 ALA A C 1
ATOM 5906 O O . ALA C 2 134 ? -74.446 40.654 49.597 1.00 41.44 127 ALA A O 1
ATOM 5908 N N . GLU C 2 135 ? -72.357 39.967 50.078 1.00 53.33 128 GLU A N 1
ATOM 5909 C CA . GLU C 2 135 ? -71.709 41.078 49.396 1.00 56.56 128 GLU A CA 1
ATOM 5910 C C . GLU C 2 135 ? -71.373 40.714 47.955 1.00 51.91 128 GLU A C 1
ATOM 5911 O O . GLU C 2 135 ? -70.919 39.606 47.672 1.00 53.75 128 GLU A O 1
ATOM 5917 N N . LEU C 2 136 ? -71.602 41.655 47.047 1.00 49.40 129 LEU A N 1
ATOM 5918 C CA . LEU C 2 136 ? -71.281 41.460 45.640 1.00 34.51 129 LEU A CA 1
ATOM 5919 C C . LEU C 2 136 ? -69.792 41.709 45.416 1.00 39.56 129 LEU A C 1
ATOM 5920 O O . LEU C 2 136 ? -69.276 42.770 45.768 1.00 44.10 129 LEU A O 1
ATOM 5925 N N . GLY C 2 137 ? -69.103 40.730 44.838 1.00 37.24 130 GLY A N 1
ATOM 5926 C CA . GLY C 2 137 ? -67.681 40.857 44.565 1.00 37.98 130 GLY A CA 1
ATOM 5927 C C . GLY C 2 137 ? -67.394 41.902 43.504 1.00 44.24 130 GLY A C 1
ATOM 5928 O O . GLY C 2 137 ? -68.318 42.469 42.930 1.00 48.70 130 GLY A O 1
ATOM 5929 N N . PRO C 2 138 ? -66.106 42.174 43.244 1.00 49.83 131 PRO A N 1
ATOM 5930 C CA . PRO C 2 138 ? -65.702 43.143 42.219 1.00 38.22 131 PRO A CA 1
ATOM 5931 C C . PRO C 2 138 ? -66.164 42.743 40.819 1.00 52.50 131 PRO A C 1
ATOM 5932 O O . PRO C 2 138 ? -66.682 41.643 40.618 1.00 54.40 131 PRO A O 1
ATOM 5936 N N . ASP C 2 139 ? -65.963 43.643 39.862 1.00 47.17 132 ASP A N 1
ATOM 5937 C CA . ASP C 2 139 ? -66.358 43.415 38.478 1.00 53.01 132 ASP A CA 1
ATOM 5938 C C . ASP C 2 139 ? -65.421 42.432 37.779 1.00 67.98 132 ASP A C 1
ATOM 5939 O O . ASP C 2 139 ? -65.809 41.767 36.818 1.00 82.18 132 ASP A O 1
ATOM 5944 N N . ALA C 2 140 ? -64.190 42.333 38.270 1.00 64.76 133 ALA A N 1
ATOM 5945 C CA . ALA C 2 140 ? -63.162 41.539 37.600 1.00 73.13 133 ALA A CA 1
ATOM 5946 C C . ALA C 2 140 ? -63.029 40.117 38.143 1.00 63.07 133 ALA A C 1
ATOM 5947 O O . ALA C 2 140 ? -63.848 39.663 38.941 1.00 68.82 133 ALA A O 1
ATOM 5949 N N . THR C 2 141 ? -61.990 39.421 37.687 1.00 53.94 134 THR A N 1
ATOM 5950 C CA . THR C 2 141 ? -61.692 38.068 38.145 1.00 40.24 134 THR A CA 1
ATOM 5951 C C . THR C 2 141 ? -60.198 37.933 38.406 1.00 34.71 134 THR A C 1
ATOM 5952 O O . THR C 2 141 ? -59.444 38.886 38.224 1.00 40.29 134 THR A O 1
ATOM 5956 N N . GLY C 2 142 ? -59.772 36.745 38.823 1.00 47.64 135 GLY A N 1
ATOM 5957 C CA . GLY C 2 142 ? -58.370 36.501 39.112 1.00 58.24 135 GLY A CA 1
ATOM 5958 C C . GLY C 2 142 ? -57.474 36.790 37.923 1.00 62.05 135 GLY A C 1
ATOM 5959 O O . GLY C 2 142 ? -56.293 37.105 38.076 1.00 60.06 135 GLY A O 1
ATOM 5960 N N . VAL C 2 143 ? -58.043 36.682 36.728 1.00 47.98 136 VAL A N 1
ATOM 5961 C CA . VAL C 2 143 ? -57.300 36.925 35.501 1.00 36.56 136 VAL A CA 1
ATOM 5962 C C . VAL C 2 143 ? -56.968 38.405 35.375 1.00 34.18 136 VAL A C 1
ATOM 5963 O O . VAL C 2 143 ? -56.003 38.788 34.714 1.00 41.23 136 VAL A O 1
ATOM 5967 N N . GLY C 2 144 ? -57.777 39.231 36.028 1.00 39.93 137 GLY A N 1
ATOM 5968 C CA . GLY C 2 144 ? -57.611 40.671 35.991 1.00 34.96 137 GLY A CA 1
ATOM 5969 C C . GLY C 2 144 ? -56.385 41.172 36.728 1.00 43.01 137 GLY A C 1
ATOM 5970 O O . GLY C 2 144 ? -56.002 42.329 36.577 1.00 50.29 137 GLY A O 1
ATOM 5971 N N . TRP C 2 145 ? -55.771 40.317 37.538 1.00 44.55 138 TRP A N 1
ATOM 5972 C CA . TRP C 2 145 ? -54.538 40.699 38.212 1.00 52.92 138 TRP A CA 1
ATOM 5973 C C . TRP C 2 145 ? -53.508 41.019 37.146 1.00 59.44 138 TRP A C 1
ATOM 5974 O O . TRP C 2 145 ? -53.107 40.142 36.385 1.00 75.03 138 TRP A O 1
ATOM 5985 N N . ILE C 2 146 ? -53.086 42.277 37.086 1.00 54.25 139 ILE A N 1
ATOM 5986 C CA . ILE C 2 146 ? -52.207 42.733 36.015 1.00 51.17 139 ILE A CA 1
ATOM 5987 C C . ILE C 2 146 ? -50.837 43.192 36.497 1.00 59.50 139 ILE A C 1
ATOM 5988 O O . ILE C 2 146 ? -49.813 42.658 36.076 1.00 66.40 139 ILE A O 1
ATOM 5993 N N . TYR C 2 147 ? -50.824 44.203 37.360 1.00 50.79 140 TYR A N 1
ATOM 5994 C CA . TYR C 2 147 ? -49.580 44.741 37.895 1.00 40.22 140 TYR A CA 1
ATOM 5995 C C . TYR C 2 147 ? -49.475 44.403 39.379 1.00 40.56 140 TYR A C 1
ATOM 5996 O O . TYR C 2 147 ? -50.442 44.554 40.126 1.00 45.95 140 TYR A O 1
ATOM 6005 N N . GLU C 2 148 ? -48.304 43.938 39.801 1.00 44.22 141 GLU A N 1
ATOM 6006 C CA . GLU C 2 148 ? -48.114 43.463 41.168 1.00 51.04 141 GLU A CA 1
ATOM 6007 C C . GLU C 2 148 ? -46.786 43.966 41.723 1.00 70.58 141 GLU A C 1
ATOM 6008 O O . GLU C 2 148 ? -45.760 43.880 41.054 1.00 88.14 141 GLU A O 1
ATOM 6014 N N . TYR C 2 149 ? -46.803 44.490 42.944 1.00 68.24 142 TYR A N 1
ATOM 6015 C CA . TYR C 2 149 ? -45.594 45.062 43.527 1.00 56.69 142 TYR A CA 1
ATOM 6016 C C . TYR C 2 149 ? -45.483 44.824 45.030 1.00 52.23 142 TYR A C 1
ATOM 6017 O O . TYR C 2 149 ? -46.454 44.445 45.685 1.00 49.05 142 TYR A O 1
ATOM 6026 N N . ALA C 2 150 ? -44.289 45.056 45.566 1.00 48.36 143 ALA A N 1
ATOM 6027 C CA . ALA C 2 150 ? -44.051 44.956 47.000 1.00 52.35 143 ALA A CA 1
ATOM 6028 C C . ALA C 2 150 ? -43.458 46.258 47.525 1.00 57.37 143 ALA A C 1
ATOM 6029 O O . ALA C 2 150 ? -42.704 46.934 46.825 1.00 69.48 143 ALA A O 1
ATOM 6031 N N . LEU C 2 151 ? -43.812 46.607 48.756 1.00 43.51 144 LEU A N 1
ATOM 6032 C CA . LEU C 2 151 ? -43.289 47.802 49.404 1.00 44.96 144 LEU A CA 1
ATOM 6033 C C . LEU C 2 151 ? -42.187 47.416 50.376 1.00 50.95 144 LEU A C 1
ATOM 6034 O O . LEU C 2 151 ? -42.418 46.657 51.315 1.00 66.52 144 LEU A O 1
ATOM 6039 N N . VAL C 2 152 ? -40.984 47.929 50.147 1.00 34.18 145 VAL A N 1
ATOM 6040 C CA . VAL C 2 152 ? -39.866 47.614 51.026 1.00 47.47 145 VAL A CA 1
ATOM 6041 C C . VAL C 2 152 ? -39.120 48.866 51.470 1.00 57.27 145 VAL A C 1
ATOM 6042 O O . VAL C 2 152 ? -38.847 49.764 50.673 1.00 70.93 145 VAL A O 1
ATOM 6046 N N . ASP C 2 153 ? -38.809 48.923 52.758 1.00 42.75 146 ASP A N 1
ATOM 6047 C CA . ASP C 2 153 ? -37.957 49.972 53.284 1.00 43.87 146 ASP A CA 1
ATOM 6048 C C . ASP C 2 153 ? -36.708 49.311 53.841 1.00 51.85 146 ASP A C 1
ATOM 6049 O O . ASP C 2 153 ? -36.760 48.612 54.851 1.00 63.94 146 ASP A O 1
ATOM 6054 N N . ARG C 2 154 ? -35.586 49.525 53.165 1.00 40.52 147 ARG A N 1
ATOM 6055 C CA . ARG C 2 154 ? -34.350 48.831 53.504 1.00 39.16 147 ARG A CA 1
ATOM 6056 C C . ARG C 2 154 ? -33.604 49.461 54.673 1.00 38.27 147 ARG A C 1
ATOM 6057 O O . ARG C 2 154 ? -32.698 48.850 55.240 1.00 47.19 147 ARG A O 1
ATOM 6065 N N . SER C 2 155 ? -33.987 50.681 55.033 1.00 47.41 148 SER A N 1
ATOM 6066 C CA . SER C 2 155 ? -33.381 51.353 56.175 1.00 59.97 148 SER A CA 1
ATOM 6067 C C . SER C 2 155 ? -34.038 50.897 57.473 1.00 67.64 148 SER A C 1
ATOM 6068 O O . SER C 2 155 ? -33.430 50.952 58.542 1.00 64.75 148 SER A O 1
ATOM 6071 N N . GLY C 2 156 ? -35.282 50.441 57.369 1.00 73.58 149 GLY A N 1
ATOM 6072 C CA . GLY C 2 156 ? -36.025 49.973 58.524 1.00 65.43 149 GLY A CA 1
ATOM 6073 C C . GLY C 2 156 ? -36.885 51.065 59.126 1.00 65.19 149 GLY A C 1
ATOM 6074 O O . GLY C 2 156 ? -37.713 50.806 59.999 1.00 68.93 149 GLY A O 1
ATOM 6075 N N . LYS C 2 157 ? -36.690 52.291 58.650 1.00 64.26 150 LYS A N 1
ATOM 6076 C CA . LYS C 2 157 ? -37.418 53.447 59.165 1.00 68.42 150 LYS A CA 1
ATOM 6077 C C . LYS C 2 157 ? -38.929 53.224 59.129 1.00 59.56 150 LYS A C 1
ATOM 6078 O O . LYS C 2 157 ? -39.670 53.813 59.915 1.00 55.10 150 LYS A O 1
ATOM 6084 N N . HIS C 2 158 ? -39.376 52.366 58.217 1.00 56.61 151 HIS A N 1
ATOM 6085 C CA . HIS C 2 158 ? -40.783 51.987 58.136 1.00 42.01 151 HIS A CA 1
ATOM 6086 C C . HIS C 2 158 ? -40.921 50.470 58.217 1.00 48.54 151 HIS A C 1
ATOM 6087 O O . HIS C 2 158 ? -40.280 49.743 57.459 1.00 49.93 151 HIS A O 1
ATOM 6094 N N . ASP C 2 159 ? -41.755 49.993 59.137 1.00 69.14 152 ASP A N 1
ATOM 6095 C CA . ASP C 2 159 ? -41.945 48.555 59.315 1.00 60.37 152 ASP A CA 1
ATOM 6096 C C . ASP C 2 159 ? -43.129 48.022 58.508 1.00 55.86 152 ASP A C 1
ATOM 6097 O O . ASP C 2 159 ? -43.658 48.709 57.635 1.00 42.81 152 ASP A O 1
ATOM 6102 N N . LEU C 2 160 ? -43.537 46.793 58.809 1.00 63.43 153 LEU A N 1
ATOM 6103 C CA . LEU C 2 160 ? -44.604 46.129 58.065 1.00 50.66 153 LEU A CA 1
ATOM 6104 C C . LEU C 2 160 ? -45.964 46.803 58.223 1.00 54.40 153 LEU A C 1
ATOM 6105 O O . LEU C 2 160 ? -46.739 46.880 57.269 1.00 51.41 153 LEU A O 1
ATOM 6110 N N . ALA C 2 161 ? -46.256 47.287 59.425 1.00 54.35 154 ALA A N 1
ATOM 6111 C CA . ALA C 2 161 ? -47.531 47.945 59.678 1.00 37.77 154 ALA A CA 1
ATOM 6112 C C . ALA C 2 161 ? -47.574 49.316 59.012 1.00 45.29 154 ALA A C 1
ATOM 6113 O O . ALA C 2 161 ? -48.590 49.706 58.436 1.00 43.43 154 ALA A O 1
ATOM 6115 N N . ASP C 2 162 ? -46.463 50.040 59.090 1.00 53.06 155 ASP A N 1
ATOM 6116 C CA . ASP C 2 162 ? -46.365 51.363 58.486 1.00 44.33 155 ASP A CA 1
ATOM 6117 C C . ASP C 2 162 ? -46.595 51.307 56.982 1.00 48.28 155 ASP A C 1
ATOM 6118 O O . ASP C 2 162 ? -47.144 52.240 56.394 1.00 42.72 155 ASP A O 1
ATOM 6123 N N . LEU C 2 163 ? -46.175 50.207 56.367 1.00 52.82 156 LEU A N 1
ATOM 6124 C CA . LEU C 2 163 ? -46.270 50.057 54.921 1.00 46.54 156 LEU A CA 1
ATOM 6125 C C . LEU C 2 163 ? -47.645 49.561 54.479 1.00 45.65 156 LEU A C 1
ATOM 6126 O O . LEU C 2 163 ? -48.130 49.927 53.408 1.00 38.13 156 LEU A O 1
ATOM 6131 N N . ARG C 2 164 ? -48.273 48.731 55.305 1.00 31.11 157 ARG A N 1
ATOM 6132 C CA . ARG C 2 164 ? -49.623 48.266 55.021 1.00 42.58 157 ARG A CA 1
ATOM 6133 C C . ARG C 2 164 ? -50.573 49.452 55.087 1.00 51.50 157 ARG A C 1
ATOM 6134 O O . ARG C 2 164 ? -51.518 49.547 54.306 1.00 46.81 157 ARG A O 1
ATOM 6142 N N . SER C 2 165 ? -50.311 50.358 56.026 1.00 51.37 158 SER A N 1
ATOM 6143 C CA . SER C 2 165 ? -51.097 51.579 56.149 1.00 49.33 158 SER A CA 1
ATOM 6144 C C . SER C 2 165 ? -50.852 52.476 54.943 1.00 50.11 158 SER A C 1
ATOM 6145 O O . SER C 2 165 ? -51.778 53.095 54.419 1.00 55.15 158 SER A O 1
ATOM 6148 N N . LEU C 2 166 ? -49.598 52.540 54.510 1.00 43.30 159 LEU A N 1
ATOM 6149 C CA . LEU C 2 166 ? -49.238 53.299 53.321 1.00 44.90 159 LEU A CA 1
ATOM 6150 C C . LEU C 2 166 ? -50.025 52.783 52.124 1.00 44.93 159 LEU A C 1
ATOM 6151 O O . LEU C 2 166 ? -50.563 53.559 51.333 1.00 45.90 159 LEU A O 1
ATOM 6156 N N . GLN C 2 167 ? -50.092 51.462 52.005 1.00 32.30 160 GLN A N 1
ATOM 6157 C CA . GLN C 2 167 ? -50.819 50.819 50.921 1.00 32.43 160 GLN A CA 1
ATOM 6158 C C . GLN C 2 167 ? -52.325 51.035 51.041 1.00 39.86 160 GLN A C 1
ATOM 6159 O O . GLN C 2 167 ? -52.976 51.496 50.103 1.00 49.20 160 GLN A O 1
ATOM 6165 N N . ASP C 2 168 ? -52.871 50.700 52.206 1.00 35.81 161 ASP A N 1
ATOM 6166 C CA . ASP C 2 168 ? -54.312 50.749 52.432 1.00 47.81 161 ASP A CA 1
ATOM 6167 C C . ASP C 2 168 ? -54.917 52.137 52.323 1.00 49.40 161 ASP A C 1
ATOM 6168 O O . ASP C 2 168 ? -56.019 52.297 51.803 1.00 51.75 161 ASP A O 1
ATOM 6173 N N . TRP C 2 169 ? -54.209 53.139 52.827 1.00 30.02 162 TRP A N 1
ATOM 6174 C CA . TRP C 2 169 ? -54.816 54.454 52.980 1.00 35.00 162 TRP A CA 1
ATOM 6175 C C . TRP C 2 169 ? -54.229 55.548 52.096 1.00 44.01 162 TRP A C 1
ATOM 6176 O O . TRP C 2 169 ? -54.677 56.693 52.142 1.00 51.82 162 TRP A O 1
ATOM 6187 N N . PHE C 2 170 ? -53.241 55.203 51.281 1.00 46.92 163 PHE A N 1
ATOM 6188 C CA . PHE C 2 170 ? -52.695 56.173 50.343 1.00 45.53 163 PHE A CA 1
ATOM 6189 C C . PHE C 2 170 ? -52.638 55.622 48.924 1.00 49.96 163 PHE A C 1
ATOM 6190 O O . PHE C 2 170 ? -53.283 56.151 48.020 1.00 57.83 163 PHE A O 1
ATOM 6198 N N . LEU C 2 171 ? -51.869 54.555 48.737 1.00 40.56 164 LEU A N 1
ATOM 6199 C CA . LEU C 2 171 ? -51.668 53.978 47.413 1.00 40.96 164 LEU A CA 1
ATOM 6200 C C . LEU C 2 171 ? -52.959 53.454 46.791 1.00 45.10 164 LEU A C 1
ATOM 6201 O O . LEU C 2 171 ? -53.238 53.714 45.622 1.00 40.44 164 LEU A O 1
ATOM 6206 N N . LYS C 2 172 ? -53.743 52.716 47.571 1.00 40.92 165 LYS A N 1
ATOM 6207 C CA . LYS C 2 172 ? -54.984 52.135 47.065 1.00 37.18 165 LYS A CA 1
ATOM 6208 C C . LYS C 2 172 ? -55.890 53.189 46.440 1.00 54.24 165 LYS A C 1
ATOM 6209 O O . LYS C 2 172 ? -56.583 52.923 45.458 1.00 70.78 165 LYS A O 1
ATOM 6215 N N . TYR C 2 173 ? -55.881 54.388 47.013 1.00 53.03 166 TYR A N 1
ATOM 6216 C CA . TYR C 2 173 ? -56.771 55.451 46.561 1.00 47.17 166 TYR A CA 1
ATOM 6217 C C . TYR C 2 173 ? -56.180 56.281 45.427 1.00 56.95 166 TYR A C 1
ATOM 6218 O O . TYR C 2 173 ? -56.910 56.947 44.695 1.00 60.47 166 TYR A O 1
ATOM 6227 N N . GLU C 2 174 ? -54.860 56.242 45.289 1.00 49.68 167 GLU A N 1
ATOM 6228 C CA . GLU C 2 174 ? -54.185 56.970 44.222 1.00 48.15 167 GLU A CA 1
ATOM 6229 C C . GLU C 2 174 ? -54.219 56.172 42.925 1.00 58.75 167 GLU A C 1
ATOM 6230 O O . GLU C 2 174 ? -54.023 56.719 41.839 1.00 63.25 167 GLU A O 1
ATOM 6236 N N . LEU C 2 175 ? -54.474 54.874 43.047 1.00 54.78 168 LEU A N 1
ATOM 6237 C CA . LEU C 2 175 ? -54.487 53.981 41.894 1.00 48.57 168 LEU A CA 1
ATOM 6238 C C . LEU C 2 175 ? -55.900 53.699 41.391 1.00 57.23 168 LEU A C 1
ATOM 6239 O O . LEU C 2 175 ? -56.131 53.633 40.185 1.00 63.58 168 LEU A O 1
ATOM 6244 N N . LYS C 2 176 ? -56.844 53.538 42.315 1.00 65.61 169 LYS A N 1
ATOM 6245 C CA . LYS C 2 176 ? -58.218 53.202 41.947 1.00 53.87 169 LYS A CA 1
ATOM 6246 C C . LYS C 2 176 ? -58.876 54.291 41.102 1.00 60.38 169 LYS A C 1
ATOM 6247 O O . LYS C 2 176 ? -59.855 54.035 40.402 1.00 60.38 169 LYS A O 1
ATOM 6253 N N . THR C 2 177 ? -58.337 55.504 41.168 1.00 77.03 170 THR A N 1
ATOM 6254 C CA . THR C 2 177 ? -58.868 56.611 40.381 1.00 86.90 170 THR A CA 1
ATOM 6255 C C . THR C 2 177 ? -58.606 56.362 38.902 1.00 82.48 170 THR A C 1
ATOM 6256 O O . THR C 2 177 ? -59.255 56.950 38.036 1.00 85.41 170 THR A O 1
ATOM 6260 N N . ILE C 2 178 ? -57.648 55.485 38.621 1.00 53.73 171 ILE A N 1
ATOM 6261 C CA . ILE C 2 178 ? -57.287 55.160 37.248 1.00 54.62 171 ILE A CA 1
ATOM 6262 C C . ILE C 2 178 ? -58.404 54.410 36.536 1.00 67.80 171 ILE A C 1
ATOM 6263 O O . ILE C 2 178 ? -58.915 53.411 37.044 1.00 76.99 171 ILE A O 1
ATOM 6268 N N . PRO C 2 179 ? -58.789 54.901 35.351 1.00 54.38 172 PRO A N 1
ATOM 6269 C CA . PRO C 2 179 ? -59.865 54.308 34.555 1.00 58.19 172 PRO A CA 1
ATOM 6270 C C . PRO C 2 179 ? -59.582 52.854 34.200 1.00 65.89 172 PRO A C 1
ATOM 6271 O O . PRO C 2 179 ? -58.433 52.487 33.945 1.00 83.86 172 PRO A O 1
ATOM 6275 N N . ASP C 2 180 ? -60.635 52.042 34.200 1.00 59.90 173 ASP A N 1
ATOM 6276 C CA . ASP C 2 180 ? -60.553 50.633 33.824 1.00 59.59 173 ASP A CA 1
ATOM 6277 C C . ASP C 2 180 ? -59.997 49.757 34.940 1.00 56.57 173 ASP A C 1
ATOM 6278 O O . ASP C 2 180 ? -59.848 48.548 34.773 1.00 58.07 173 ASP A O 1
ATOM 6283 N N . VAL C 2 181 ? -59.699 50.370 36.080 1.00 58.55 174 VAL A N 1
ATOM 6284 C CA . VAL C 2 181 ? -59.239 49.623 37.243 1.00 46.32 174 VAL A CA 1
ATOM 6285 C C . VAL C 2 181 ? -60.409 49.266 38.150 1.00 51.53 174 VAL A C 1
ATOM 6286 O O . VAL C 2 181 ? -61.146 50.144 38.598 1.00 64.24 174 VAL A O 1
ATOM 6290 N N . ALA C 2 182 ? -60.574 47.976 38.423 1.00 45.57 175 ALA A N 1
ATOM 6291 C CA . ALA C 2 182 ? -61.655 47.513 39.287 1.00 45.09 175 ALA A CA 1
ATOM 6292 C C . ALA C 2 182 ? -61.276 47.622 40.760 1.00 46.38 175 ALA A C 1
ATOM 6293 O O . ALA C 2 182 ? -62.064 48.089 41.579 1.00 41.79 175 ALA A O 1
ATOM 6295 N N . GLU C 2 183 ? -60.065 47.187 41.090 1.00 45.67 176 GLU A N 1
ATOM 6296 C CA . GLU C 2 183 ? -59.597 47.204 42.469 1.00 54.26 176 GLU A CA 1
ATOM 6297 C C . GLU C 2 183 ? -58.084 47.309 42.577 1.00 45.95 176 GLU A C 1
ATOM 6298 O O . GLU C 2 183 ? -57.354 46.810 41.728 1.00 72.49 176 GLU A O 1
ATOM 6304 N N . VAL C 2 184 ? -57.626 47.960 43.638 1.00 41.63 177 VAL A N 1
ATOM 6305 C CA . VAL C 2 184 ? -56.230 47.897 44.037 1.00 42.49 177 VAL A CA 1
ATOM 6306 C C . VAL C 2 184 ? -56.222 47.213 45.392 1.00 43.85 177 VAL A C 1
ATOM 6307 O O . VAL C 2 184 ? -56.661 47.783 46.390 1.00 53.32 177 VAL A O 1
ATOM 6311 N N . ALA C 2 185 ? -55.743 45.975 45.420 1.00 42.41 178 ALA A N 1
ATOM 6312 C CA . ALA C 2 185 ? -55.842 45.155 46.618 1.00 37.84 178 ALA A CA 1
ATOM 6313 C C . ALA C 2 185 ? -54.527 45.082 47.373 1.00 45.25 178 ALA A C 1
ATOM 6314 O O . ALA C 2 185 ? -53.461 44.922 46.780 1.00 54.31 178 ALA A O 1
ATOM 6316 N N . SER C 2 186 ? -54.610 45.201 48.690 1.00 35.83 179 SER A N 1
ATOM 6317 C CA . SER C 2 186 ? -53.432 45.057 49.525 1.00 42.27 179 SER A CA 1
ATOM 6318 C C . SER C 2 186 ? -53.157 43.576 49.748 1.00 35.51 179 SER A C 1
ATOM 6319 O O . SER C 2 186 ? -54.074 42.799 50.012 1.00 40.49 179 SER A O 1
ATOM 6322 N N . VAL C 2 187 ? -51.895 43.184 49.615 1.00 29.45 180 VAL A N 1
ATOM 6323 C CA . VAL C 2 187 ? -51.495 41.804 49.862 1.00 33.12 180 VAL A CA 1
ATOM 6324 C C . VAL C 2 187 ? -50.329 41.762 50.844 1.00 38.18 180 VAL A C 1
ATOM 6325 O O . VAL C 2 187 ? -49.330 42.460 50.667 1.00 23.93 180 VAL A O 1
ATOM 6329 N N . GLY C 2 188 ? -50.470 40.952 51.888 1.00 39.87 181 GLY A N 1
ATOM 6330 C CA . GLY C 2 188 ? -49.456 40.866 52.922 1.00 43.01 181 GLY A CA 1
ATOM 6331 C C . GLY C 2 188 ? -49.383 42.128 53.761 1.00 43.41 181 GLY A C 1
ATOM 6332 O O . GLY C 2 188 ? -50.176 43.054 53.579 1.00 33.69 181 GLY A O 1
ATOM 6333 N N . GLY C 2 189 ? -48.425 42.167 54.681 1.00 42.28 182 GLY A N 1
ATOM 6334 C CA . GLY C 2 189 ? -48.276 43.299 55.577 1.00 41.60 182 GLY A CA 1
ATOM 6335 C C . GLY C 2 189 ? -49.076 43.128 56.856 1.00 44.82 182 GLY A C 1
ATOM 6336 O O . GLY C 2 189 ? -49.854 42.181 56.989 1.00 39.45 182 GLY A O 1
ATOM 6337 N N . VAL C 2 190 ? -48.886 44.049 57.796 1.00 38.15 183 VAL A N 1
ATOM 6338 C CA . VAL C 2 190 ? -49.565 43.987 59.087 1.00 29.85 183 VAL A CA 1
ATOM 6339 C C . VAL C 2 190 ? -50.603 45.090 59.248 1.00 34.41 183 VAL A C 1
ATOM 6340 O O . VAL C 2 190 ? -50.323 46.260 58.986 1.00 44.24 183 VAL A O 1
ATOM 6344 N N . VAL C 2 191 ? -51.800 44.711 59.683 1.00 28.05 184 VAL A N 1
ATOM 6345 C CA . VAL C 2 191 ? -52.837 45.685 59.998 1.00 38.40 184 VAL A CA 1
ATOM 6346 C C . VAL C 2 191 ? -52.754 46.054 61.474 1.00 43.69 184 VAL A C 1
ATOM 6347 O O . VAL C 2 191 ? -52.952 45.205 62.345 1.00 48.97 184 VAL A O 1
ATOM 6351 N N . LYS C 2 192 ? -52.449 47.318 61.750 1.00 42.30 185 LYS A N 1
ATOM 6352 C CA . LYS C 2 192 ? -52.299 47.788 63.123 1.00 27.10 185 LYS A CA 1
ATOM 6353 C C . LYS C 2 192 ? -53.566 47.531 63.926 1.00 30.03 185 LYS A C 1
ATOM 6354 O O . LYS C 2 192 ? -54.654 47.954 63.538 1.00 35.58 185 LYS A O 1
ATOM 6360 N N . GLU C 2 193 ? -53.421 46.832 65.046 1.00 43.39 186 GLU A N 1
ATOM 6361 C CA . GLU C 2 193 ? -54.562 46.505 65.889 1.00 44.65 186 GLU A CA 1
ATOM 6362 C C . GLU C 2 193 ? -54.349 46.995 67.316 1.00 44.99 186 GLU A C 1
ATOM 6363 O O . GLU C 2 193 ? -53.294 46.769 67.906 1.00 52.28 186 GLU A O 1
ATOM 6369 N N . TYR C 2 194 ? -55.351 47.675 67.861 1.00 33.62 187 TYR A N 1
ATOM 6370 C CA . TYR C 2 194 ? -55.316 48.088 69.257 1.00 35.06 187 TYR A CA 1
ATOM 6371 C C . TYR C 2 194 ? -55.821 46.944 70.119 1.00 33.01 187 TYR A C 1
ATOM 6372 O O . TYR C 2 194 ? -57.027 46.774 70.290 1.00 36.42 187 TYR A O 1
ATOM 6381 N N . GLN C 2 195 ? -54.902 46.152 70.655 1.00 24.97 188 GLN A N 1
ATOM 6382 C CA . GLN C 2 195 ? -55.305 44.965 71.396 1.00 37.15 188 GLN A CA 1
ATOM 6383 C C . GLN C 2 195 ? -55.331 45.164 72.907 1.00 35.63 188 GLN A C 1
ATOM 6384 O O . GLN C 2 195 ? -54.292 45.280 73.558 1.00 35.53 188 GLN A O 1
ATOM 6390 N N . VAL C 2 196 ? -56.545 45.215 73.446 1.00 31.94 189 VAL A N 1
ATOM 6391 C CA . VAL C 2 196 ? -56.754 45.268 74.882 1.00 24.79 189 VAL A CA 1
ATOM 6392 C C . VAL C 2 196 ? -56.623 43.860 75.441 1.00 35.91 189 VAL A C 1
ATOM 6393 O O . VAL C 2 196 ? -57.534 43.042 75.309 1.00 45.77 189 VAL A O 1
ATOM 6397 N N . VAL C 2 197 ? -55.476 43.573 76.045 1.00 23.61 190 VAL A N 1
ATOM 6398 C CA . VAL C 2 197 ? -55.235 42.256 76.618 1.00 24.10 190 VAL A CA 1
ATOM 6399 C C . VAL C 2 197 ? -55.584 42.231 78.105 1.00 21.92 190 VAL A C 1
ATOM 6400 O O . VAL C 2 197 ? -54.895 42.830 78.931 1.00 20.34 190 VAL A O 1
ATOM 6404 N N . ILE C 2 198 ? -56.669 41.533 78.428 1.00 28.45 191 ILE A N 1
ATOM 6405 C CA . ILE C 2 198 ? -57.213 41.501 79.781 1.00 20.24 191 ILE A CA 1
ATOM 6406 C C . ILE C 2 198 ? -56.531 40.473 80.668 1.00 28.96 191 ILE A C 1
ATOM 6407 O O . ILE C 2 198 ? -56.333 39.327 80.267 1.00 46.84 191 ILE A O 1
ATOM 6412 N N . ASP C 2 199 ? -56.192 40.885 81.884 1.00 33.33 192 ASP A N 1
ATOM 6413 C CA . ASP C 2 199 ? -55.683 39.963 82.888 1.00 33.25 192 ASP A CA 1
ATOM 6414 C C . ASP C 2 199 ? -56.853 39.379 83.673 1.00 33.87 192 ASP A C 1
ATOM 6415 O O . ASP C 2 199 ? -57.550 40.103 84.384 1.00 33.76 192 ASP A O 1
ATOM 6420 N N . PRO C 2 200 ? -57.072 38.063 83.542 1.00 23.64 193 PRO A N 1
ATOM 6421 C CA . PRO C 2 200 ? -58.193 37.373 84.191 1.00 20.73 193 PRO A CA 1
ATOM 6422 C C . PRO C 2 200 ? -58.192 37.604 85.695 1.00 41.82 193 PRO A C 1
ATOM 6423 O O . PRO C 2 200 ? -59.251 37.746 86.307 1.00 47.08 193 PRO A O 1
ATOM 6427 N N . GLN C 2 201 ? -57.001 37.643 86.280 1.00 33.16 194 GLN A N 1
ATOM 6428 C CA . GLN C 2 201 ? -56.861 37.784 87.722 1.00 37.95 194 GLN A CA 1
ATOM 6429 C C . GLN C 2 201 ? -57.254 39.178 88.205 1.00 40.48 194 GLN A C 1
ATOM 6430 O O . GLN C 2 201 ? -57.817 39.328 89.289 1.00 38.67 194 GLN A O 1
ATOM 6436 N N . ARG C 2 202 ? -56.963 40.196 87.401 1.00 21.24 195 ARG A N 1
ATOM 6437 C CA . ARG C 2 202 ? -57.331 41.560 87.765 1.00 16.54 195 ARG A CA 1
ATOM 6438 C C . ARG C 2 202 ? -58.839 41.759 87.691 1.00 27.70 195 ARG A C 1
ATOM 6439 O O . ARG C 2 202 ? -59.406 42.548 88.447 1.00 38.63 195 ARG A O 1
ATOM 6447 N N . LEU C 2 203 ? -59.484 41.039 86.779 1.00 20.46 196 LEU A N 1
ATOM 6448 C CA . LEU C 2 203 ? -60.936 41.080 86.670 1.00 29.07 196 LEU A CA 1
ATOM 6449 C C . LEU C 2 203 ? -61.569 40.618 87.975 1.00 34.61 196 LEU A C 1
ATOM 6450 O O . LEU C 2 203 ? -62.575 41.169 88.420 1.00 39.83 196 LEU A O 1
ATOM 6455 N N . ALA C 2 204 ? -60.973 39.601 88.587 1.00 23.85 197 ALA A N 1
ATOM 6456 C CA . ALA C 2 204 ? -61.471 39.081 89.852 1.00 25.40 197 ALA A CA 1
ATOM 6457 C C . ALA C 2 204 ? -61.129 40.031 90.994 1.00 38.27 197 ALA A C 1
ATOM 6458 O O . ALA C 2 204 ? -61.969 40.325 91.845 1.00 39.02 197 ALA A O 1
ATOM 6460 N N . GLN C 2 205 ? -59.891 40.514 91.001 1.00 22.70 198 GLN A N 1
ATOM 6461 C CA . GLN C 2 205 ? -59.426 41.429 92.037 1.00 28.52 198 GLN A CA 1
ATOM 6462 C C . GLN C 2 205 ? -60.216 42.734 92.063 1.00 33.70 198 GLN A C 1
ATOM 6463 O O . GLN C 2 205 ? -60.391 43.340 93.120 1.00 32.20 198 GLN A O 1
ATOM 6469 N N . TYR C 2 206 ? -60.692 43.166 90.901 1.00 28.95 199 TYR A N 1
ATOM 6470 C CA . TYR C 2 206 ? -61.433 44.417 90.810 1.00 18.27 199 TYR A CA 1
ATOM 6471 C C . TYR C 2 206 ? -62.933 44.182 90.691 1.00 27.00 199 TYR A C 1
ATOM 6472 O O . TYR C 2 206 ? -63.717 45.129 90.638 1.00 28.42 199 TYR A O 1
ATOM 6481 N N . GLY C 2 207 ? -63.324 42.912 90.659 1.00 32.00 200 GLY A N 1
ATOM 6482 C CA . GLY C 2 207 ? -64.725 42.548 90.565 1.00 39.95 200 GLY A CA 1
ATOM 6483 C C . GLY C 2 207 ? -65.388 43.115 89.326 1.00 32.19 200 GLY A C 1
ATOM 6484 O O . GLY C 2 207 ? -66.434 43.759 89.407 1.00 36.90 200 GLY A O 1
ATOM 6485 N N . ILE C 2 208 ? -64.774 42.876 88.173 1.00 29.76 201 ILE A N 1
ATOM 6486 C CA . ILE C 2 208 ? -65.311 43.354 86.907 1.00 33.88 201 ILE A CA 1
ATOM 6487 C C . ILE C 2 208 ? -65.331 42.231 85.880 1.00 34.52 201 ILE A C 1
ATOM 6488 O O . ILE C 2 208 ? -64.311 41.596 85.622 1.00 36.34 201 ILE A O 1
ATOM 6493 N N . SER C 2 209 ? -66.502 41.987 85.302 1.00 25.41 202 SER A N 1
ATOM 6494 C CA . SER C 2 209 ? -66.674 40.887 84.361 1.00 28.07 202 SER A CA 1
ATOM 6495 C C . SER C 2 209 ? -66.239 41.282 82.957 1.00 36.43 202 SER A C 1
ATOM 6496 O O . SER C 2 209 ? -66.224 42.464 82.610 1.00 25.33 202 SER A O 1
ATOM 6499 N N . LEU C 2 210 ? -65.888 40.282 82.154 1.00 39.68 203 LEU A N 1
ATOM 6500 C CA . LEU C 2 210 ? -65.475 40.509 80.776 1.00 21.22 203 LEU A CA 1
ATOM 6501 C C . LEU C 2 210 ? -66.555 41.285 80.029 1.00 34.90 203 LEU A C 1
ATOM 6502 O O . LEU C 2 210 ? -66.260 42.225 79.290 1.00 33.96 203 LEU A O 1
ATOM 6507 N N . ALA C 2 211 ? -67.808 40.887 80.230 1.00 34.18 204 ALA A N 1
ATOM 6508 C CA . ALA C 2 211 ? -68.935 41.542 79.575 1.00 25.64 204 ALA A CA 1
ATOM 6509 C C . ALA C 2 211 ? -68.975 43.036 79.884 1.00 32.14 204 ALA A C 1
ATOM 6510 O O . ALA C 2 211 ? -69.266 43.850 79.009 1.00 43.91 204 ALA A O 1
ATOM 6512 N N . GLU C 2 212 ? -68.683 43.391 81.132 1.00 28.01 205 GLU A N 1
ATOM 6513 C CA . GLU C 2 212 ? -68.673 44.792 81.540 1.00 26.14 205 GLU A CA 1
ATOM 6514 C C . GLU C 2 212 ? -67.579 45.571 80.820 1.00 34.93 205 GLU A C 1
ATOM 6515 O O . GLU C 2 212 ? -67.780 46.722 80.433 1.00 40.53 205 GLU A O 1
ATOM 6521 N N . VAL C 2 213 ? -66.424 44.938 80.636 1.00 18.51 206 VAL A N 1
ATOM 6522 C CA . VAL C 2 213 ? -65.333 45.563 79.899 1.00 25.76 206 VAL A CA 1
ATOM 6523 C C . VAL C 2 213 ? -65.751 45.851 78.460 1.00 28.60 206 VAL A C 1
ATOM 6524 O O . VAL C 2 213 ? -65.565 46.959 77.961 1.00 29.16 206 VAL A O 1
ATOM 6528 N N . LYS C 2 214 ? -66.323 44.847 77.803 1.00 26.13 207 LYS A N 1
ATOM 6529 C CA . LYS C 2 214 ? -66.765 44.980 76.419 1.00 30.45 207 LYS A CA 1
ATOM 6530 C C . LYS C 2 214 ? -67.768 46.120 76.252 1.00 32.93 207 LYS A C 1
ATOM 6531 O O . LYS C 2 214 ? -67.694 46.889 75.292 1.00 44.65 207 LYS A O 1
ATOM 6537 N N . SER C 2 215 ? -68.698 46.231 77.196 1.00 30.74 208 SER A N 1
ATOM 6538 C CA . SER C 2 215 ? -69.726 47.268 77.148 1.00 33.41 208 SER A CA 1
ATOM 6539 C C . SER C 2 215 ? -69.146 48.668 77.330 1.00 38.66 208 SER A C 1
ATOM 6540 O O . SER C 2 215 ? -69.541 49.607 76.638 1.00 45.65 208 SER A O 1
ATOM 6543 N N . ALA C 2 216 ? -68.214 48.803 78.269 1.00 37.32 209 ALA A N 1
ATOM 6544 C CA . ALA C 2 216 ? -67.551 50.078 78.516 1.00 29.85 209 ALA A CA 1
ATOM 6545 C C . ALA C 2 216 ? -66.861 50.573 77.253 1.00 40.12 209 ALA A C 1
ATOM 6546 O O . ALA C 2 216 ? -66.974 51.743 76.888 1.00 59.43 209 ALA A O 1
ATOM 6548 N N . LEU C 2 217 ? -66.146 49.668 76.593 1.00 31.96 210 LEU A N 1
ATOM 6549 C CA . LEU C 2 217 ? -65.437 49.986 75.362 1.00 32.17 210 LEU A CA 1
ATOM 6550 C C . LEU C 2 217 ? -66.401 50.610 74.359 1.00 40.71 210 LEU A C 1
ATOM 6551 O O . LEU C 2 217 ? -66.160 51.705 73.851 1.00 48.43 210 LEU A O 1
ATOM 6556 N N . ASP C 2 218 ? -67.498 49.908 74.090 1.00 34.80 211 ASP A N 1
ATOM 6557 C CA . ASP C 2 218 ? -68.493 50.353 73.116 1.00 33.86 211 ASP A CA 1
ATOM 6558 C C . ASP C 2 218 ? -69.005 51.772 73.330 1.00 29.94 211 ASP A C 1
ATOM 6559 O O . ASP C 2 218 ? -69.439 52.424 72.383 1.00 44.68 211 ASP A O 1
ATOM 6564 N N . ALA C 2 219 ? -68.965 52.243 74.570 1.00 25.15 212 ALA A N 1
ATOM 6565 C CA . ALA C 2 219 ? -69.516 53.552 74.893 1.00 26.70 212 ALA A CA 1
ATOM 6566 C C . ALA C 2 219 ? -68.447 54.641 74.928 1.00 33.03 212 ALA A C 1
ATOM 6567 O O . ALA C 2 219 ? -68.697 55.743 75.416 1.00 33.67 212 ALA A O 1
ATOM 6569 N N . SER C 2 220 ? -67.263 54.340 74.400 1.00 14.85 213 SER A N 1
ATOM 6570 C CA . SER C 2 220 ? -66.138 55.263 74.506 1.00 30.80 213 SER A CA 1
ATOM 6571 C C . SER C 2 220 ? -65.424 55.540 73.188 1.00 34.93 213 SER A C 1
ATOM 6572 O O . SER C 2 220 ? -64.251 55.909 73.185 1.00 37.24 213 SER A O 1
ATOM 6575 N N . ASN C 2 221 ? -66.126 55.371 72.075 1.00 42.41 214 ASN A N 1
ATOM 6576 C CA . ASN C 2 221 ? -65.523 55.582 70.766 1.00 35.15 214 ASN A CA 1
ATOM 6577 C C . ASN C 2 221 ? -66.506 56.129 69.738 1.00 38.12 214 ASN A C 1
ATOM 6578 O O . ASN C 2 221 ? -66.770 55.489 68.722 1.00 36.05 214 ASN A O 1
ATOM 6583 N N . GLN C 2 222 ? -67.051 57.312 70.005 1.00 24.07 215 GLN A N 1
ATOM 6584 C CA . GLN C 2 222 ? -67.962 57.954 69.065 1.00 29.53 215 GLN A CA 1
ATOM 6585 C C . GLN C 2 222 ? -67.964 59.462 69.253 1.00 38.23 215 GLN A C 1
ATOM 6586 O O . GLN C 2 222 ? -67.524 59.971 70.282 1.00 36.84 215 GLN A O 1
ATOM 6592 N N . GLU C 2 223 ? -68.462 60.170 68.247 1.00 36.60 216 GLU A N 1
ATOM 6593 C CA . GLU C 2 223 ? -68.693 61.600 68.361 1.00 23.60 216 GLU A CA 1
ATOM 6594 C C . GLU C 2 223 ? -70.193 61.862 68.314 1.00 21.68 216 GLU A C 1
ATOM 6595 O O . GLU C 2 223 ? -70.965 61.014 67.872 1.00 27.06 216 GLU A O 1
ATOM 6601 N N . ALA C 2 224 ? -70.605 63.033 68.781 1.00 24.41 217 ALA A N 1
ATOM 6602 C CA . ALA C 2 224 ? -72.020 63.368 68.821 1.00 14.08 217 ALA A CA 1
ATOM 6603 C C . ALA C 2 224 ? -72.235 64.815 68.413 1.00 27.19 217 ALA A C 1
ATOM 6604 O O . ALA C 2 224 ? -71.373 65.664 68.628 1.00 32.00 217 ALA A O 1
ATOM 6606 N N . GLY C 2 225 ? -73.391 65.088 67.821 1.00 24.73 218 GLY A N 1
ATOM 6607 C CA . GLY C 2 225 ? -73.729 66.435 67.409 1.00 24.23 218 GLY A CA 1
ATOM 6608 C C . GLY C 2 225 ? -74.816 67.029 68.279 1.00 31.78 218 GLY A C 1
ATOM 6609 O O . GLY C 2 225 ? -75.779 66.351 68.636 1.00 40.32 218 GLY A O 1
ATOM 6610 N N . GLY C 2 226 ? -74.659 68.301 68.624 1.00 24.82 219 GLY A N 1
ATOM 6611 C CA . GLY C 2 226 ? -75.637 68.991 69.443 1.00 27.17 219 GLY A CA 1
ATOM 6612 C C . GLY C 2 226 ? -76.397 70.037 68.657 1.00 19.84 219 GLY A C 1
ATOM 6613 O O . GLY C 2 226 ? -76.827 71.051 69.207 1.00 31.25 219 GLY A O 1
ATOM 6614 N N . SER C 2 227 ? -76.566 69.782 67.364 1.00 32.32 220 SER A N 1
ATOM 6615 C CA . SER C 2 227 ? -77.201 70.738 66.470 1.00 34.06 220 SER A CA 1
ATOM 6616 C C . SER C 2 227 ? -76.327 71.982 66.369 1.00 36.96 220 SER A C 1
ATOM 6617 O O . SER C 2 227 ? -75.108 71.878 66.252 1.00 56.40 220 SER A O 1
ATOM 6620 N N . SER C 2 228 ? -76.943 73.157 66.418 1.00 21.66 221 SER A N 1
ATOM 6621 C CA . SER C 2 228 ? -76.185 74.395 66.307 1.00 27.72 221 SER A CA 1
ATOM 6622 C C . SER C 2 228 ? -76.793 75.514 67.139 1.00 38.60 221 SER A C 1
ATOM 6623 O O . SER C 2 228 ? -77.979 75.489 67.456 1.00 33.34 221 SER A O 1
ATOM 6626 N N . ILE C 2 229 ? -75.968 76.493 67.493 1.00 41.60 222 ILE A N 1
ATOM 6627 C CA . ILE C 2 229 ? -76.444 77.649 68.241 1.00 36.25 222 ILE A CA 1
ATOM 6628 C C . ILE C 2 229 ? -76.096 78.981 67.563 1.00 39.53 222 ILE A C 1
ATOM 6629 O O . ILE C 2 229 ? -75.007 79.152 67.015 1.00 45.55 222 ILE A O 1
ATOM 6634 N N . GLU C 2 230 ? -77.049 79.911 67.606 1.00 21.03 223 GLU A N 1
ATOM 6635 C CA . GLU C 2 230 ? -76.968 81.178 66.891 1.00 29.09 223 GLU A CA 1
ATOM 6636 C C . GLU C 2 230 ? -76.303 82.264 67.727 1.00 41.34 223 GLU A C 1
ATOM 6637 O O . GLU C 2 230 ? -76.861 82.734 68.719 1.00 47.08 223 GLU A O 1
ATOM 6643 N N . LEU C 2 231 ? -75.103 82.654 67.314 1.00 45.49 224 LEU A N 1
ATOM 6644 C CA . LEU C 2 231 ? -74.375 83.736 67.960 1.00 44.47 224 LEU A CA 1
ATOM 6645 C C . LEU C 2 231 ? -73.877 84.717 66.904 1.00 48.44 224 LEU A C 1
ATOM 6646 O O . LEU C 2 231 ? -73.243 84.317 65.927 1.00 41.60 224 LEU A O 1
ATOM 6651 N N . ALA C 2 232 ? -74.172 85.998 67.103 1.00 35.29 225 ALA A N 1
ATOM 6652 C CA . ALA C 2 232 ? -73.812 87.036 66.140 1.00 34.09 225 ALA A CA 1
ATOM 6653 C C . ALA C 2 232 ? -74.367 86.713 64.753 1.00 42.44 225 ALA A C 1
ATOM 6654 O O . ALA C 2 232 ? -73.684 86.886 63.740 1.00 25.18 225 ALA A O 1
ATOM 6656 N N . GLU C 2 233 ? -75.609 86.236 64.726 1.00 49.35 226 GLU A N 1
ATOM 6657 C CA . GLU C 2 233 ? -76.294 85.890 63.482 1.00 47.05 226 GLU A CA 1
ATOM 6658 C C . GLU C 2 233 ? -75.561 84.822 62.675 1.00 46.23 226 GLU A C 1
ATOM 6659 O O . GLU C 2 233 ? -75.863 84.603 61.502 1.00 49.80 226 GLU A O 1
ATOM 6665 N N . ALA C 2 234 ? -74.599 84.159 63.307 1.00 32.50 227 ALA A N 1
ATOM 6666 C CA . ALA C 2 234 ? -73.874 83.072 62.662 1.00 28.74 227 ALA A CA 1
ATOM 6667 C C . ALA C 2 234 ? -74.298 81.732 63.250 1.00 43.51 227 ALA A C 1
ATOM 6668 O O . ALA C 2 234 ? -74.888 81.676 64.329 1.00 43.92 227 ALA A O 1
ATOM 6670 N N . GLU C 2 235 ? -73.996 80.655 62.536 1.00 38.11 228 GLU A N 1
ATOM 6671 C CA . GLU C 2 235 ? -74.361 79.319 62.989 1.00 30.98 228 GLU A CA 1
ATOM 6672 C C . GLU C 2 235 ? -73.168 78.601 63.606 1.00 33.76 228 GLU A C 1
ATOM 6673 O O . GLU C 2 235 ? -72.190 78.298 62.922 1.00 40.86 228 GLU A O 1
ATOM 6679 N N . TYR C 2 236 ? -73.250 78.338 64.906 1.00 29.46 229 TYR A N 1
ATOM 6680 C CA . TYR C 2 236 ? -72.193 77.619 65.605 1.00 22.34 229 TYR A CA 1
ATOM 6681 C C . TYR C 2 236 ? -72.580 76.159 65.820 1.00 31.91 229 TYR A C 1
ATOM 6682 O O . TYR C 2 236 ? -73.502 75.850 66.572 1.00 29.53 229 TYR A O 1
ATOM 6691 N N . MET C 2 237 ? -71.870 75.264 65.143 1.00 28.72 230 MET A N 1
ATOM 6692 C CA . MET C 2 237 ? -72.158 73.841 65.225 1.00 21.38 230 MET A CA 1
ATOM 6693 C C . MET C 2 237 ? -71.609 73.242 66.514 1.00 20.53 230 MET A C 1
ATOM 6694 O O . MET C 2 237 ? -70.406 73.295 66.768 1.00 42.19 230 MET A O 1
ATOM 6699 N N . VAL C 2 238 ? -72.495 72.680 67.329 1.00 23.57 231 VAL A N 1
ATOM 6700 C CA . VAL C 2 238 ? -72.079 72.026 68.563 1.00 30.81 231 VAL A CA 1
ATOM 6701 C C . VAL C 2 238 ? -71.533 70.640 68.260 1.00 34.36 231 VAL A C 1
ATOM 6702 O O . VAL C 2 238 ? -72.276 69.747 67.853 1.00 35.28 231 VAL A O 1
ATOM 6706 N N . ARG C 2 239 ? -70.231 70.464 68.459 1.00 27.01 232 ARG A N 1
ATOM 6707 C CA . ARG C 2 239 ? -69.573 69.202 68.143 1.00 23.56 232 ARG A CA 1
ATOM 6708 C C . ARG C 2 239 ? -68.925 68.606 69.387 1.00 20.66 232 ARG A C 1
ATOM 6709 O O . ARG C 2 239 ? -68.101 69.248 70.038 1.00 37.94 232 ARG A O 1
ATOM 6717 N N . ALA C 2 240 ? -69.305 67.376 69.714 1.00 23.22 233 ALA A N 1
ATOM 6718 C CA . ALA C 2 240 ? -68.785 66.703 70.899 1.00 27.44 233 ALA A CA 1
ATOM 6719 C C . ALA C 2 240 ? -67.758 65.639 70.534 1.00 25.03 233 ALA A C 1
ATOM 6720 O O . ALA C 2 240 ? -68.031 64.756 69.725 1.00 28.56 233 ALA A O 1
ATOM 6722 N N . SER C 2 241 ? -66.578 65.725 71.139 1.00 33.52 234 SER A N 1
ATOM 6723 C CA . SER C 2 241 ? -65.542 64.720 70.936 1.00 32.14 234 SER A CA 1
ATOM 6724 C C . SER C 2 241 ? -65.968 63.375 71.521 1.00 32.09 234 SER A C 1
ATOM 6725 O O . SER C 2 241 ? -67.118 63.199 71.925 1.00 28.60 234 SER A O 1
ATOM 6728 N N . GLY C 2 242 ? -65.036 62.428 71.565 1.00 29.92 235 GLY A N 1
ATOM 6729 C CA . GLY C 2 242 ? -65.321 61.112 72.108 1.00 21.16 235 GLY A CA 1
ATOM 6730 C C . GLY C 2 242 ? -64.623 59.981 71.375 1.00 36.24 235 GLY A C 1
ATOM 6731 O O . GLY C 2 242 ? -64.676 58.832 71.810 1.00 46.85 235 GLY A O 1
ATOM 6732 N N . TYR C 2 243 ? -63.970 60.298 70.261 1.00 37.41 236 TYR A N 1
ATOM 6733 C CA . TYR C 2 243 ? -63.253 59.283 69.494 1.00 30.62 236 TYR A CA 1
ATOM 6734 C C . TYR C 2 243 ? -62.010 58.784 70.217 1.00 32.56 236 TYR A C 1
ATOM 6735 O O . TYR C 2 243 ? -61.173 59.569 70.661 1.00 43.88 236 TYR A O 1
ATOM 6744 N N . LEU C 2 244 ? -61.901 57.467 70.327 1.00 37.46 237 LEU A N 1
ATOM 6745 C CA . LEU C 2 244 ? -60.711 56.827 70.857 1.00 28.54 237 LEU A CA 1
ATOM 6746 C C . LEU C 2 244 ? -59.578 57.100 69.875 1.00 43.50 237 LEU A C 1
ATOM 6747 O O . LEU C 2 244 ? -59.684 56.760 68.697 1.00 66.32 237 LEU A O 1
ATOM 6752 N N . GLN C 2 245 ? -58.502 57.725 70.344 1.00 36.83 238 GLN A N 1
ATOM 6753 C CA . GLN C 2 245 ? -57.406 58.087 69.446 1.00 45.77 238 GLN A CA 1
ATOM 6754 C C . GLN C 2 245 ? -56.028 58.081 70.109 1.00 46.55 238 GLN A C 1
ATOM 6755 O O . GLN C 2 245 ? -55.023 58.392 69.470 1.00 51.42 238 GLN A O 1
ATOM 6761 N N . THR C 2 246 ? -55.988 57.724 71.388 1.00 27.97 239 THR A N 1
ATOM 6762 C CA . THR C 2 246 ? -54.735 57.622 72.127 1.00 22.42 239 THR A CA 1
ATOM 6763 C C . THR C 2 246 ? -54.756 56.337 72.939 1.00 32.06 239 THR A C 1
ATOM 6764 O O . THR C 2 246 ? -55.828 55.842 73.284 1.00 41.50 239 THR A O 1
ATOM 6768 N N . LEU C 2 247 ? -53.586 55.785 73.239 1.00 36.69 240 LEU A N 1
ATOM 6769 C CA . LEU C 2 247 ? -53.533 54.632 74.127 1.00 28.67 240 LEU A CA 1
ATOM 6770 C C . LEU C 2 247 ? -54.079 55.015 75.496 1.00 37.33 240 LEU A C 1
ATOM 6771 O O . LEU C 2 247 ? -54.798 54.240 76.125 1.00 42.59 240 LEU A O 1
ATOM 6776 N N . ASP C 2 248 ? -53.741 56.220 75.947 1.00 36.77 241 ASP A N 1
ATOM 6777 C CA . ASP C 2 248 ? -54.274 56.738 77.201 1.00 45.34 241 ASP A CA 1
ATOM 6778 C C . ASP C 2 248 ? -55.797 56.756 77.186 1.00 43.27 241 ASP A C 1
ATOM 6779 O O . ASP C 2 248 ? -56.436 56.407 78.177 1.00 47.24 241 ASP A O 1
ATOM 6784 N N . ASP C 2 249 ? -56.376 57.166 76.061 1.00 35.46 242 ASP A N 1
ATOM 6785 C CA . ASP C 2 249 ? -57.827 57.170 75.921 1.00 33.06 242 ASP A CA 1
ATOM 6786 C C . ASP C 2 249 ? -58.382 55.783 76.219 1.00 35.80 242 ASP A C 1
ATOM 6787 O O . ASP C 2 249 ? -59.377 55.641 76.931 1.00 29.22 242 ASP A O 1
ATOM 6792 N N . PHE C 2 250 ? -57.729 54.760 75.676 1.00 33.70 243 PHE A N 1
ATOM 6793 C CA . PHE C 2 250 ? -58.091 53.383 75.983 1.00 36.76 243 PHE A CA 1
ATOM 6794 C C . PHE C 2 250 ? -57.949 53.119 77.473 1.00 35.04 243 PHE A C 1
ATOM 6795 O O . PHE C 2 250 ? -58.850 52.574 78.103 1.00 41.82 243 PHE A O 1
ATOM 6803 N N . ASN C 2 251 ? -56.807 53.502 78.031 1.00 39.61 244 ASN A N 1
ATOM 6804 C CA . ASN C 2 251 ? -56.532 53.246 79.438 1.00 33.61 244 ASN A CA 1
ATOM 6805 C C . ASN C 2 251 ? -57.592 53.847 80.349 1.00 25.72 244 ASN A C 1
ATOM 6806 O O . ASN C 2 251 ? -57.938 53.268 81.376 1.00 20.55 244 ASN A O 1
ATOM 6811 N N . HIS C 2 252 ? -58.111 55.008 79.964 1.00 31.75 245 HIS A N 1
ATOM 6812 C CA . HIS C 2 252 ? -59.070 55.718 80.800 1.00 30.34 245 HIS A CA 1
ATOM 6813 C C . HIS C 2 252 ? -60.524 55.435 80.423 1.00 37.81 245 HIS A C 1
ATOM 6814 O O . HIS C 2 252 ? -61.395 56.292 80.576 1.00 28.86 245 HIS A O 1
ATOM 6821 N N . ILE C 2 253 ? -60.776 54.2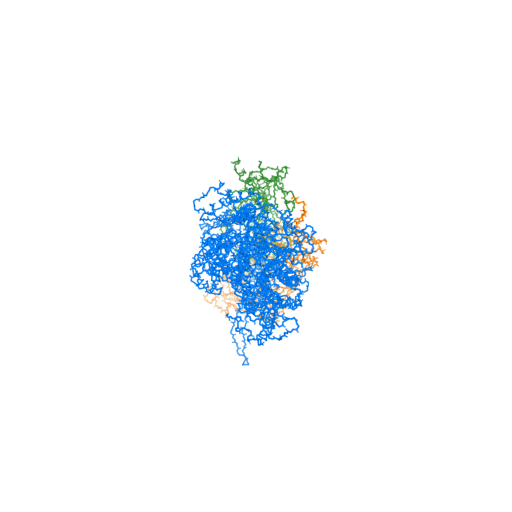29 79.922 1.00 37.84 246 ILE A N 1
ATOM 6822 C CA . ILE C 2 253 ? -62.137 53.739 79.760 1.00 30.66 246 ILE A CA 1
ATOM 6823 C C . ILE C 2 253 ? -62.658 53.433 81.155 1.00 36.61 246 ILE A C 1
ATOM 6824 O O . ILE C 2 253 ? -62.071 52.625 81.873 1.00 31.75 246 ILE A O 1
ATOM 6829 N N . VAL C 2 254 ? -63.751 54.076 81.546 1.00 27.88 247 VAL A N 1
ATOM 6830 C CA . VAL C 2 254 ? -64.285 53.881 82.889 1.00 24.76 247 VAL A CA 1
ATOM 6831 C C . VAL C 2 254 ? -65.081 52.583 82.994 1.00 27.76 247 VAL A C 1
ATOM 6832 O O . VAL C 2 254 ? -65.861 52.247 82.104 1.00 38.49 247 VAL A O 1
ATOM 6836 N N . LEU C 2 255 ? -64.876 51.855 84.086 1.00 32.68 248 LEU A N 1
ATOM 6837 C CA . LEU C 2 255 ? -65.540 50.572 84.283 1.00 22.63 248 LEU A CA 1
ATOM 6838 C C . LEU C 2 255 ? -66.461 50.590 85.497 1.00 25.14 248 LEU A C 1
ATOM 6839 O O . LEU C 2 255 ? -67.453 49.862 85.545 1.00 24.12 248 LEU A O 1
ATOM 6844 N N . LYS C 2 256 ? -66.130 51.432 86.471 1.00 28.51 249 LYS A N 1
ATOM 6845 C CA . LYS C 2 256 ? -66.784 51.401 87.772 1.00 27.21 249 LYS A CA 1
ATOM 6846 C C . LYS C 2 256 ? -66.422 52.661 88.553 1.00 32.67 249 LYS A C 1
ATOM 6847 O O . LYS C 2 256 ? -65.334 53.211 88.379 1.00 38.99 249 LYS A O 1
ATOM 6853 N N . ALA C 2 257 ? -67.326 53.120 89.413 1.00 34.66 250 ALA A N 1
ATOM 6854 C CA . ALA C 2 257 ? -67.068 54.324 90.200 1.00 36.25 250 ALA A CA 1
ATOM 6855 C C . ALA C 2 257 ? -67.706 54.281 91.586 1.00 46.33 250 ALA A C 1
ATOM 6856 O O . ALA C 2 257 ? -68.903 54.030 91.725 1.00 53.77 250 ALA A O 1
ATOM 6858 N N . SER C 2 258 ? -66.894 54.534 92.607 1.00 48.26 251 SER A N 1
ATOM 6859 C CA . SER C 2 258 ? -67.370 54.570 93.985 1.00 38.73 251 SER A CA 1
ATOM 6860 C C . SER C 2 258 ? -68.110 55.874 94.268 1.00 30.24 251 SER A C 1
ATOM 6861 O O . SER C 2 258 ? -68.026 56.825 93.492 1.00 32.81 251 SER A O 1
ATOM 6864 N N . GLU C 2 259 ? -68.835 55.914 95.381 1.00 36.69 252 GLU A N 1
ATOM 6865 C CA . GLU C 2 259 ? -69.495 57.139 95.817 1.00 43.05 252 GLU A CA 1
ATOM 6866 C C . GLU C 2 259 ? -68.443 58.219 96.037 1.00 41.76 252 GLU A C 1
ATOM 6867 O O . GLU C 2 259 ? -68.688 59.404 95.800 1.00 29.48 252 GLU A O 1
ATOM 6873 N N . ASN C 2 260 ? -67.271 57.788 96.496 1.00 39.80 253 ASN A N 1
ATOM 6874 C CA . ASN C 2 260 ? -66.131 58.672 96.712 1.00 46.75 253 ASN A CA 1
ATOM 6875 C C . ASN C 2 260 ? -65.734 59.428 95.455 1.00 49.18 253 ASN A C 1
ATOM 6876 O O . ASN C 2 260 ? -65.224 60.544 95.525 1.00 42.42 253 ASN A O 1
ATOM 6881 N N . GLY C 2 261 ? -65.966 58.810 94.305 1.00 36.31 254 GLY A N 1
ATOM 6882 C CA . GLY C 2 261 ? -65.577 59.404 93.043 1.00 22.98 254 GLY A CA 1
ATOM 6883 C C . GLY C 2 261 ? -64.277 58.807 92.552 1.00 31.21 254 GLY A C 1
ATOM 6884 O O . GLY C 2 261 ? -63.659 59.325 91.627 1.00 27.73 254 GLY A O 1
ATOM 6885 N N . VAL C 2 262 ? -63.857 57.717 93.184 1.00 35.75 255 VAL A N 1
ATOM 6886 C CA . VAL C 2 262 ? -62.677 56.989 92.739 1.00 28.40 255 VAL A CA 1
ATOM 6887 C C . VAL C 2 262 ? -63.091 55.961 91.698 1.00 37.25 255 VAL A C 1
ATOM 6888 O O . VAL C 2 262 ? -63.817 55.016 92.006 1.00 45.34 255 VAL A O 1
ATOM 6892 N N . PRO C 2 263 ? -62.643 56.153 90.451 1.00 43.59 256 PRO A N 1
ATOM 6893 C CA . PRO C 2 263 ? -63.043 55.293 89.338 1.00 40.65 256 PRO A CA 1
ATOM 6894 C C . PRO C 2 263 ? -62.074 54.136 89.138 1.00 32.52 256 PRO A C 1
ATOM 6895 O O . PRO C 2 263 ? -60.912 54.229 89.531 1.00 35.14 256 PRO A O 1
ATOM 6899 N N . VAL C 2 264 ? -62.558 53.055 88.537 1.00 37.00 257 VAL A N 1
ATOM 6900 C CA . VAL C 2 264 ? -61.696 51.962 88.110 1.00 37.18 257 VAL A CA 1
ATOM 6901 C C . VAL C 2 264 ? -61.632 51.959 86.589 1.00 35.36 257 VAL A C 1
ATOM 6902 O O . VAL C 2 264 ? -62.658 51.851 85.917 1.00 42.19 257 VAL A O 1
ATOM 6906 N N . TYR C 2 265 ? -60.425 52.084 86.053 1.00 30.66 258 TYR A N 1
ATOM 6907 C CA . TYR C 2 265 ? -60.237 52.219 84.614 1.00 32.50 258 TYR A CA 1
ATOM 6908 C C . TYR C 2 265 ? -59.867 50.905 83.927 1.00 33.65 258 TYR A C 1
ATOM 6909 O O . TYR C 2 265 ? -59.564 49.907 84.580 1.00 35.63 258 TYR A O 1
ATOM 6918 N N . LEU C 2 266 ? -59.889 50.921 82.600 1.00 32.28 259 LEU A N 1
ATOM 6919 C CA . LEU C 2 266 ? -59.535 49.749 81.811 1.00 32.62 259 LEU A CA 1
ATOM 6920 C C . LEU C 2 266 ? -58.055 49.415 81.999 1.00 32.04 259 LEU A C 1
ATOM 6921 O O . LEU C 2 266 ? -57.642 48.271 81.813 1.00 35.61 259 LEU A O 1
ATOM 6926 N N . ARG C 2 267 ? -57.265 50.415 82.383 1.00 32.90 260 ARG A N 1
ATOM 6927 C CA . ARG C 2 267 ? -55.843 50.209 82.647 1.00 32.35 260 ARG A CA 1
ATOM 6928 C C . ARG C 2 267 ? -55.637 49.389 83.913 1.00 36.71 260 ARG A C 1
ATOM 6929 O O . ARG C 2 267 ? -54.542 48.889 84.170 1.00 45.71 260 ARG A O 1
ATOM 6937 N N . ASP C 2 268 ? -56.695 49.258 84.705 1.00 32.18 261 ASP A N 1
ATOM 6938 C CA . ASP C 2 268 ? -56.613 48.543 85.971 1.00 23.32 261 ASP A CA 1
ATOM 6939 C C . ASP C 2 268 ? -56.710 47.038 85.788 1.00 29.29 261 ASP A C 1
ATOM 6940 O O . ASP C 2 268 ? -56.171 46.274 86.586 1.00 34.20 261 ASP A O 1
ATOM 6945 N N . VAL C 2 269 ? -57.395 46.614 84.733 1.00 32.47 262 VAL A N 1
ATOM 6946 C CA . VAL C 2 269 ? -57.606 45.191 84.506 1.00 27.74 262 VAL A CA 1
ATOM 6947 C C . VAL C 2 269 ? -56.920 44.684 83.245 1.00 27.42 262 VAL A C 1
ATOM 6948 O O . VAL C 2 269 ? -56.978 43.495 82.942 1.00 30.63 262 VAL A O 1
ATOM 6952 N N . ALA C 2 270 ? -56.266 45.577 82.510 1.00 36.93 263 ALA A N 1
ATOM 6953 C CA . ALA C 2 270 ? -55.646 45.173 81.255 1.00 41.00 263 ALA A CA 1
ATOM 6954 C C . ALA C 2 270 ? -54.542 46.111 80.793 1.00 38.96 263 ALA A C 1
ATOM 6955 O O . ALA C 2 270 ? -54.483 47.271 81.196 1.00 52.92 263 ALA A O 1
ATOM 6957 N N . LYS C 2 271 ? -53.664 45.589 79.945 1.00 24.12 264 LYS A N 1
ATOM 6958 C CA . LYS C 2 271 ? -52.657 46.404 79.284 1.00 34.43 264 LYS A CA 1
ATOM 6959 C C . LYS C 2 271 ? -53.103 46.662 77.852 1.00 30.92 264 LYS A C 1
ATOM 6960 O O . LYS C 2 271 ? -53.491 45.735 77.143 1.00 34.45 264 LYS A O 1
ATOM 6966 N N . VAL C 2 272 ? -53.062 47.922 77.431 1.00 29.93 265 VAL A N 1
ATOM 6967 C CA . VAL C 2 272 ? -53.449 48.278 76.069 1.00 33.98 265 VAL A CA 1
ATOM 6968 C C . VAL C 2 272 ? -52.224 48.468 75.179 1.00 35.12 265 VAL A C 1
ATOM 6969 O O . VAL C 2 272 ? -51.439 49.395 75.379 1.00 40.02 265 VAL A O 1
ATOM 6973 N N . GLN C 2 273 ? -52.072 47.589 74.194 1.00 29.75 266 GLN A N 1
ATOM 6974 C CA . GLN C 2 273 ? -50.888 47.594 73.342 1.00 34.33 266 GLN A CA 1
ATOM 6975 C C . GLN C 2 273 ? -51.240 47.672 71.862 1.00 39.66 266 GLN A C 1
ATOM 6976 O O . GLN C 2 273 ? -52.365 47.369 71.461 1.00 37.83 266 GLN A O 1
ATOM 6982 N N . ILE C 2 274 ? -50.264 48.082 71.057 1.00 51.12 267 ILE A N 1
ATOM 6983 C CA . ILE C 2 274 ? -50.399 48.072 69.607 1.00 41.56 267 ILE A CA 1
ATOM 6984 C C . ILE C 2 274 ? -49.767 46.799 69.062 1.00 47.58 267 ILE A C 1
ATOM 6985 O O . ILE C 2 274 ? -48.561 46.594 69.183 1.00 52.17 267 ILE A O 1
ATOM 6990 N N . GLY C 2 275 ? -50.586 45.940 68.470 1.00 36.38 268 GLY A N 1
ATOM 6991 C CA . GLY C 2 275 ? -50.099 44.682 67.945 1.00 23.87 268 GLY A CA 1
ATOM 6992 C C . GLY C 2 275 ? -50.568 44.452 66.527 1.00 36.80 268 GLY A C 1
ATOM 6993 O O . GLY C 2 275 ? -51.267 45.289 65.957 1.00 43.72 268 GLY A O 1
ATOM 6994 N N . PRO C 2 276 ? -50.180 43.312 65.944 1.00 37.37 269 PRO A N 1
ATOM 6995 C CA . PRO C 2 276 ? -50.625 42.957 64.596 1.00 36.67 269 PRO A CA 1
ATOM 6996 C C . PRO C 2 276 ? -51.999 42.313 64.658 1.00 40.93 269 PRO A C 1
ATOM 6997 O O . PRO C 2 276 ? -52.312 41.653 65.645 1.00 44.80 269 PRO A O 1
ATOM 7001 N N . GLU C 2 277 ? -52.815 42.515 63.631 1.00 33.24 270 GLU A N 1
ATOM 7002 C CA . GLU C 2 277 ? -54.087 41.816 63.544 1.00 30.44 270 GLU A CA 1
ATOM 7003 C C . GLU C 2 277 ? -53.809 40.425 62.997 1.00 29.64 270 GLU A C 1
ATOM 7004 O O . GLU C 2 277 ? -52.703 40.149 62.536 1.00 37.59 270 GLU A O 1
ATOM 7010 N N . MET C 2 278 ? -54.800 39.544 63.054 1.00 40.42 271 MET A N 1
ATOM 7011 C CA . MET C 2 278 ? -54.635 38.225 62.466 1.00 38.73 271 MET A CA 1
ATOM 7012 C C . MET C 2 278 ? -54.356 38.373 60.979 1.00 42.92 271 MET A C 1
ATOM 7013 O O . MET C 2 278 ? -55.185 38.893 60.232 1.00 56.87 271 MET A O 1
ATOM 7018 N N . ARG C 2 279 ? -53.179 37.928 60.557 1.00 40.19 272 ARG A N 1
ATOM 7019 C CA . ARG C 2 279 ? -52.828 37.942 59.145 1.00 40.66 272 ARG A CA 1
ATOM 7020 C C . ARG C 2 279 ? -53.697 36.960 58.367 1.00 40.93 272 ARG A C 1
ATOM 7021 O O . ARG C 2 279 ? -53.759 35.777 58.700 1.00 40.04 272 ARG A O 1
ATOM 7029 N N . ARG C 2 280 ? -54.376 37.455 57.339 1.00 44.14 273 ARG A N 1
ATOM 7030 C CA . ARG C 2 280 ? -55.131 36.580 56.450 1.00 44.12 273 ARG A CA 1
ATOM 7031 C C . ARG C 2 280 ? -54.402 36.416 55.122 1.00 46.66 273 ARG A C 1
ATOM 7032 O O . ARG C 2 280 ? -54.864 35.710 54.226 1.00 50.04 273 ARG A O 1
ATOM 7040 N N . GLY C 2 281 ? -53.249 37.069 55.017 1.00 60.13 274 GLY A N 1
ATOM 7041 C CA . GLY C 2 281 ? -52.399 36.965 53.847 1.00 54.18 274 GLY A CA 1
ATOM 7042 C C . GLY C 2 281 ? -50.968 37.344 54.180 1.00 54.04 274 GLY A C 1
ATOM 7043 O O . GLY C 2 281 ? -50.724 38.315 54.898 1.00 59.84 274 GLY A O 1
ATOM 7044 N N . ILE C 2 282 ? -50.019 36.573 53.661 1.00 47.12 275 ILE A N 1
ATOM 7045 C CA . ILE C 2 282 ? -48.605 36.826 53.908 1.00 33.90 275 ILE A CA 1
ATOM 7046 C C . ILE C 2 282 ? -47.837 36.929 52.593 1.00 43.82 275 ILE A C 1
ATOM 7047 O O . ILE C 2 282 ? -48.015 36.109 51.693 1.00 51.61 275 ILE A O 1
ATOM 7052 N N . ALA C 2 283 ? -46.992 37.949 52.485 1.00 48.25 276 ALA A N 1
ATOM 7053 C CA . ALA C 2 283 ? -46.195 38.157 51.281 1.00 47.83 276 ALA A CA 1
ATOM 7054 C C . ALA C 2 283 ? -44.706 38.138 51.601 1.00 50.14 276 ALA A C 1
ATOM 7055 O O . ALA C 2 283 ? -44.262 38.742 52.576 1.00 56.43 276 ALA A O 1
ATOM 7057 N N . GLU C 2 284 ? -43.940 37.440 50.771 1.00 41.41 277 GLU A N 1
ATOM 7058 C CA . GLU C 2 284 ? -42.504 37.311 50.973 1.00 38.35 277 GLU A CA 1
ATOM 7059 C C . GLU C 2 284 ? -41.778 37.652 49.673 1.00 44.16 277 GLU A C 1
ATOM 7060 O O . GLU C 2 284 ? -42.249 37.314 48.587 1.00 47.73 277 GLU A O 1
ATOM 7066 N N . LEU C 2 285 ? -40.639 38.329 49.784 1.00 51.51 278 LEU A N 1
ATOM 7067 C CA . LEU C 2 285 ? -39.911 38.789 48.604 1.00 47.67 278 LEU A CA 1
ATOM 7068 C C . LEU C 2 285 ? -38.484 38.253 48.547 1.00 51.72 278 LEU A C 1
ATOM 7069 O O . LEU C 2 285 ? -37.663 38.559 49.411 1.00 49.55 278 LEU A O 1
ATOM 7074 N N . ASN C 2 286 ? -38.201 37.453 47.522 1.00 59.63 279 ASN A N 1
ATOM 7075 C CA . ASN C 2 286 ? -36.859 36.927 47.273 1.00 66.39 279 ASN A CA 1
ATOM 7076 C C . ASN C 2 286 ? -36.296 36.050 48.390 1.00 83.46 279 ASN A C 1
ATOM 7077 O O . ASN C 2 286 ? -35.085 35.842 48.476 1.00 107.49 279 ASN A O 1
ATOM 7082 N N . GLY C 2 287 ? -37.177 35.535 49.239 1.00 61.08 280 GLY A N 1
ATOM 7083 C CA . GLY C 2 287 ? -36.769 34.643 50.308 1.00 46.59 280 GLY A CA 1
ATOM 7084 C C . GLY C 2 287 ? -35.885 35.304 51.347 1.00 42.72 280 GLY A C 1
ATOM 7085 O O . GLY C 2 287 ? -35.099 34.635 52.018 1.00 56.11 280 GLY A O 1
ATOM 7086 N N . GLU C 2 288 ? -36.007 36.619 51.486 1.00 42.41 281 GLU A N 1
ATOM 7087 C CA . GLU C 2 288 ? -35.229 37.332 52.492 1.00 74.03 281 GLU A CA 1
ATOM 7088 C C . GLU C 2 288 ? -36.018 38.430 53.198 1.00 69.10 281 GLU A C 1
ATOM 7089 O O . GLU C 2 288 ? -35.475 39.488 53.517 1.00 70.71 281 GLU A O 1
ATOM 7095 N N . GLY C 2 289 ? -37.296 38.173 53.448 1.00 48.77 282 GLY A N 1
ATOM 7096 C CA . GLY C 2 289 ? -38.100 39.097 54.221 1.00 52.82 282 GLY A CA 1
ATOM 7097 C C . GLY C 2 289 ? -39.573 39.133 53.872 1.00 58.22 282 GLY A C 1
ATOM 7098 O O . GLY C 2 289 ? -39.960 38.995 52.711 1.00 59.85 282 GLY A O 1
ATOM 7099 N N . GLU C 2 290 ? -40.397 39.318 54.899 1.00 41.91 283 GLU A N 1
ATOM 7100 C CA . GLU C 2 290 ? -41.821 39.543 54.720 1.00 36.52 283 GLU A CA 1
ATOM 7101 C C . GLU C 2 290 ? -42.011 40.986 54.263 1.00 43.31 283 GLU A C 1
ATOM 7102 O O . GLU C 2 290 ? -41.265 41.876 54.674 1.00 65.00 283 GLU A O 1
ATOM 7108 N N . VAL C 2 291 ? -42.995 41.217 53.402 1.00 40.13 284 VAL A N 1
ATOM 7109 C CA . VAL C 2 291 ? -43.235 42.553 52.871 1.00 36.70 284 VAL A CA 1
ATOM 7110 C C . VAL C 2 291 ? -44.720 42.851 52.727 1.00 41.57 284 VAL A C 1
ATOM 7111 O O . VAL C 2 291 ? -45.558 41.952 52.797 1.00 46.82 284 VAL A O 1
ATOM 7115 N N . ALA C 2 292 ? -45.034 44.126 52.524 1.00 42.01 285 ALA A N 1
ATOM 7116 C CA . ALA C 2 292 ? -46.397 44.546 52.240 1.00 39.29 285 ALA A CA 1
ATOM 7117 C C . ALA C 2 292 ? -46.510 44.862 50.756 1.00 49.99 285 ALA A C 1
ATOM 7118 O O . ALA C 2 292 ? -45.756 45.678 50.230 1.00 58.64 285 ALA A O 1
ATOM 7120 N N . GLY C 2 293 ? -47.446 44.209 50.080 1.00 64.28 286 GLY A N 1
ATOM 7121 C CA . GLY C 2 293 ? -47.587 44.381 48.647 1.00 60.81 286 GLY A CA 1
ATOM 7122 C C . GLY C 2 293 ? -48.928 44.941 48.224 1.00 49.80 286 GLY A C 1
ATOM 7123 O O . GLY C 2 293 ? -49.799 45.211 49.053 1.00 40.16 286 GLY A O 1
ATOM 7124 N N . GLY C 2 294 ? -49.086 45.117 46.917 1.00 45.95 287 GLY A N 1
ATOM 7125 C CA . GLY C 2 294 ? -50.330 45.592 46.346 1.00 47.01 287 GLY A CA 1
ATOM 7126 C C . GLY C 2 294 ? -50.490 45.087 44.926 1.00 49.09 287 GLY A C 1
ATOM 7127 O O . GLY C 2 294 ? -49.527 45.046 44.161 1.00 59.38 287 GLY A O 1
ATOM 7128 N N . VAL C 2 295 ? -51.709 44.694 44.576 1.00 47.89 288 VAL A N 1
ATOM 7129 C CA . VAL C 2 295 ? -51.996 44.202 43.235 1.00 50.80 288 VAL A CA 1
ATOM 7130 C C . VAL C 2 295 ? -53.070 45.055 42.570 1.00 55.39 288 VAL A C 1
ATOM 7131 O O . VAL C 2 295 ? -54.038 45.466 43.211 1.00 54.75 288 VAL A O 1
ATOM 7135 N N . VAL C 2 296 ? -52.890 45.327 41.284 1.00 41.79 289 VAL A N 1
ATOM 7136 C CA . VAL C 2 296 ? -53.865 46.097 40.526 1.00 30.03 289 VAL A CA 1
ATOM 7137 C C . VAL C 2 296 ? -54.755 45.162 39.716 1.00 42.55 289 VAL A C 1
ATOM 7138 O O . VAL C 2 296 ? -54.273 44.424 38.859 1.00 35.60 289 VAL A O 1
ATOM 7142 N N . ILE C 2 297 ? -56.053 45.189 39.999 1.00 52.96 290 ILE A N 1
ATOM 7143 C CA . ILE C 2 297 ? -57.009 44.356 39.280 1.00 50.10 290 ILE A CA 1
ATOM 7144 C C . ILE C 2 297 ? -57.703 45.148 38.178 1.00 48.45 290 ILE A C 1
ATOM 7145 O O . ILE C 2 297 ? -58.163 46.267 38.399 1.00 45.61 290 ILE A O 1
ATOM 7150 N N . LEU C 2 298 ? -57.775 44.555 36.992 1.00 39.35 291 LEU A N 1
ATOM 7151 C CA . LEU C 2 298 ? -58.347 45.215 35.826 1.00 36.63 291 LEU A CA 1
ATOM 7152 C C . LEU C 2 298 ? -59.804 44.822 35.627 1.00 50.93 291 LEU A C 1
ATOM 7153 O O . LEU C 2 298 ? -60.167 43.663 35.812 1.00 59.16 291 LEU A O 1
ATOM 7158 N N . ARG C 2 299 ? -60.641 45.783 35.250 1.00 57.49 292 ARG A N 1
ATOM 7159 C CA . ARG C 2 299 ? -62.025 45.472 34.921 1.00 59.58 292 ARG A CA 1
ATOM 7160 C C . ARG C 2 299 ? -62.049 44.413 33.818 1.00 63.08 292 ARG A C 1
ATOM 7161 O O . ARG C 2 299 ? -61.123 44.331 33.013 1.00 61.22 292 ARG A O 1
ATOM 7169 N N . SER C 2 300 ? -63.106 43.608 33.785 1.00 59.64 293 SER A N 1
ATOM 7170 C CA . SER C 2 300 ? -63.138 42.391 32.965 1.00 70.55 293 SER A CA 1
ATOM 7171 C C . SER C 2 300 ? -62.811 42.550 31.473 1.00 83.80 293 SER A C 1
ATOM 7172 O O . SER C 2 300 ? -61.996 41.802 30.936 1.00 89.91 293 SER A O 1
ATOM 7175 N N . GLY C 2 301 ? -63.448 43.506 30.805 1.00 75.09 294 GLY A N 1
ATOM 7176 C CA . GLY C 2 301 ? -63.264 43.663 29.372 1.00 67.00 294 GLY A CA 1
ATOM 7177 C C . GLY C 2 301 ? -62.426 44.865 28.993 1.00 68.46 294 GLY A C 1
ATOM 7178 O O . GLY C 2 301 ? -62.656 45.493 27.960 1.00 81.34 294 GLY A O 1
ATOM 7179 N N . LYS C 2 302 ? -61.441 45.181 29.826 1.00 51.33 295 LYS A N 1
ATOM 7180 C CA . LYS C 2 302 ? -60.640 46.381 29.624 1.00 51.70 295 LYS A CA 1
ATOM 7181 C C . LYS C 2 302 ? -59.191 46.074 29.258 1.00 52.93 295 LYS A C 1
ATOM 7182 O O . LYS C 2 302 ? -58.743 44.932 29.355 1.00 45.73 295 LYS A O 1
ATOM 7188 N N . ASN C 2 303 ? -58.468 47.108 28.837 1.00 49.11 296 ASN A N 1
ATOM 7189 C CA . ASN C 2 303 ? -57.122 46.950 28.299 1.00 57.48 296 ASN A CA 1
ATOM 7190 C C . ASN C 2 303 ? -56.024 47.005 29.361 1.00 52.13 296 ASN A C 1
ATOM 7191 O O . ASN C 2 303 ? -55.824 48.032 30.010 1.00 51.39 296 ASN A O 1
ATOM 7196 N N . ALA C 2 304 ? -55.307 45.897 29.521 1.00 56.94 297 ALA A N 1
ATOM 7197 C CA . ALA C 2 304 ? -54.211 45.821 30.481 1.00 51.61 297 ALA A CA 1
ATOM 7198 C C . ALA C 2 304 ? -53.086 46.797 30.141 1.00 64.87 297 ALA A C 1
ATOM 7199 O O . ALA C 2 304 ? -52.689 47.611 30.975 1.00 60.83 297 ALA A O 1
ATOM 7201 N N . ARG C 2 305 ? -52.575 46.706 28.916 1.00 60.25 298 ARG A N 1
ATOM 7202 C CA . ARG C 2 305 ? -51.488 47.571 28.463 1.00 48.14 298 ARG A CA 1
ATOM 7203 C C . ARG C 2 305 ? -51.846 49.039 28.669 1.00 48.81 298 ARG A C 1
ATOM 7204 O O . ARG C 2 305 ? -51.015 49.836 29.107 1.00 48.76 298 ARG A O 1
ATOM 7212 N N . GLU C 2 306 ? -53.091 49.383 28.354 1.00 52.15 299 GLU A N 1
ATOM 7213 C CA . GLU C 2 306 ? -53.601 50.740 28.523 1.00 57.38 299 GLU A CA 1
ATOM 7214 C C . GLU C 2 306 ? -53.543 51.174 29.984 1.00 60.91 299 GLU A C 1
ATOM 7215 O O . GLU C 2 306 ? -53.124 52.289 30.298 1.00 57.57 299 GLU A O 1
ATOM 7221 N N . VAL C 2 307 ? -53.967 50.281 30.872 1.00 63.02 300 VAL A N 1
ATOM 7222 C CA . VAL C 2 307 ? -54.019 50.573 32.300 1.00 55.35 300 VAL A CA 1
ATOM 7223 C C . VAL C 2 307 ? -52.634 50.639 32.938 1.00 52.64 300 VAL A C 1
ATOM 7224 O O . VAL C 2 307 ? -52.358 51.525 33.747 1.00 62.43 300 VAL A O 1
ATOM 7228 N N . ILE C 2 308 ? -51.764 49.704 32.572 1.00 38.57 301 ILE A N 1
ATOM 7229 C CA . ILE C 2 308 ? -50.437 49.631 33.176 1.00 52.74 301 ILE A CA 1
ATOM 7230 C C . ILE C 2 308 ? -49.638 50.913 32.964 1.00 55.49 301 ILE A C 1
ATOM 7231 O O . ILE C 2 308 ? -48.832 51.300 33.810 1.00 54.24 301 ILE A O 1
ATOM 7236 N N . ALA C 2 309 ? -49.867 51.569 31.832 1.00 61.24 302 ALA A N 1
ATOM 7237 C CA . ALA C 2 309 ? -49.190 52.824 31.536 1.00 63.22 302 ALA A CA 1
ATOM 7238 C C . ALA C 2 309 ? -49.556 53.878 32.572 1.00 64.22 302 ALA A C 1
ATOM 7239 O O . ALA C 2 309 ? -48.682 54.465 33.212 1.00 70.29 302 ALA A O 1
ATOM 7241 N N . ALA C 2 310 ? -50.855 54.108 32.734 1.00 55.27 303 ALA A N 1
ATOM 7242 C CA . ALA C 2 310 ? -51.353 55.069 33.710 1.00 56.61 303 ALA A CA 1
ATOM 7243 C C . ALA C 2 310 ? -50.839 54.737 35.105 1.00 55.13 303 ALA A C 1
ATOM 7244 O O . ALA C 2 310 ? -50.467 55.628 35.867 1.00 69.03 303 ALA A O 1
ATOM 7246 N N . VAL C 2 311 ? -50.818 53.449 35.430 1.00 47.16 304 VAL A N 1
ATOM 7247 C CA . VAL C 2 311 ? -50.339 52.995 36.729 1.00 55.60 304 VAL A CA 1
ATOM 7248 C C . VAL C 2 311 ? -48.871 53.353 36.946 1.00 60.19 304 VAL A C 1
ATOM 7249 O O . VAL C 2 311 ? -48.500 53.853 38.008 1.00 67.05 304 VAL A O 1
ATOM 7253 N N . LYS C 2 312 ? -48.039 53.103 35.940 1.00 50.81 305 LYS A N 1
ATOM 7254 C CA . LYS C 2 312 ? -46.614 53.400 36.049 1.00 54.20 305 LYS A CA 1
ATOM 7255 C C . LYS C 2 312 ? -46.342 54.902 36.047 1.00 62.64 305 LYS A C 1
ATOM 7256 O O . LYS C 2 312 ? -45.340 55.359 36.597 1.00 71.18 305 LYS A O 1
ATOM 7262 N N . ASP C 2 313 ? -47.236 55.664 35.425 1.00 58.88 306 ASP A N 1
ATOM 7263 C CA . ASP C 2 313 ? -47.079 57.111 35.353 1.00 71.68 306 ASP A CA 1
ATOM 7264 C C . ASP C 2 313 ? -47.591 57.773 36.628 1.00 69.88 306 ASP A C 1
ATOM 7265 O O . ASP C 2 313 ? -47.097 58.824 37.036 1.00 63.18 306 ASP A O 1
ATOM 7270 N N . LYS C 2 314 ? -48.586 57.149 37.250 1.00 67.63 307 LYS A N 1
ATOM 7271 C CA . LYS C 2 314 ? -49.130 57.642 38.507 1.00 63.71 307 LYS A CA 1
ATOM 7272 C C . LYS C 2 314 ? -48.137 57.395 39.635 1.00 74.27 307 LYS A C 1
ATOM 7273 O O . LYS C 2 314 ? -48.139 58.102 40.641 1.00 89.31 307 LYS A O 1
ATOM 7279 N N . LEU C 2 315 ? -47.285 56.388 39.459 1.00 68.68 308 LEU A N 1
ATOM 7280 C CA . LEU C 2 315 ? -46.275 56.055 40.459 1.00 71.04 308 LEU A CA 1
ATOM 7281 C C . LEU C 2 315 ? -45.111 57.039 40.438 1.00 85.01 308 LEU A C 1
ATOM 7282 O O . LEU C 2 315 ? -44.467 57.271 41.462 1.00 89.59 308 LEU A O 1
ATOM 7287 N N . GLU C 2 316 ? -44.840 57.613 39.269 1.00 87.63 309 GLU A N 1
ATOM 7288 C CA . GLU C 2 316 ? -43.807 58.635 39.149 1.00 90.56 309 GLU A CA 1
ATOM 7289 C C . GLU C 2 316 ? -44.240 59.893 39.887 1.00 89.39 309 GLU A C 1
ATOM 7290 O O . GLU C 2 316 ? -43.439 60.541 40.559 1.00 98.62 309 GLU A O 1
ATOM 7296 N N . THR C 2 317 ? -45.519 60.228 39.755 1.00 77.98 310 THR A N 1
ATOM 7297 C CA . THR C 2 317 ? -46.103 61.336 40.494 1.00 77.87 310 THR A CA 1
ATOM 7298 C C . THR C 2 317 ? -45.925 61.126 41.993 1.00 83.21 310 THR A C 1
ATOM 7299 O O . THR C 2 317 ? -45.805 62.086 42.755 1.00 98.04 310 THR A O 1
ATOM 7303 N N . LEU C 2 318 ? -45.892 59.864 42.409 1.00 77.05 311 LEU A N 1
ATOM 7304 C CA . LEU C 2 318 ? -45.897 59.529 43.829 1.00 76.59 311 LEU A CA 1
ATOM 7305 C C . LEU C 2 318 ? -44.512 59.294 44.431 1.00 86.03 311 LEU A C 1
ATOM 7306 O O . LEU C 2 318 ? -44.383 59.148 45.645 1.00 94.33 311 LEU A O 1
ATOM 7311 N N . LYS C 2 319 ? -43.481 59.253 43.593 1.00 69.45 312 LYS A N 1
ATOM 7312 C CA . LYS C 2 319 ? -42.124 59.082 44.102 1.00 79.38 312 LYS A CA 1
ATOM 7313 C C . LYS C 2 319 ? -41.748 60.209 45.058 1.00 86.41 312 LYS A C 1
ATOM 7314 O O . LYS C 2 319 ? -40.937 60.022 45.965 1.00 81.97 312 LYS A O 1
ATOM 7320 N N . SER C 2 320 ? -42.349 61.375 44.853 1.00 98.27 313 SER A N 1
ATOM 7321 C CA . SER C 2 320 ? -42.133 62.510 45.740 1.00 94.28 313 SER A CA 1
ATOM 7322 C C . SER C 2 320 ? -42.908 62.318 47.038 1.00 81.28 313 SER A C 1
ATOM 7323 O O . SER C 2 320 ? -42.345 62.398 48.129 1.00 78.05 313 SER A O 1
ATOM 7326 N N . SER C 2 321 ? -44.204 62.051 46.905 1.00 71.54 314 SER A N 1
ATOM 7327 C CA . SER C 2 321 ? -45.097 61.919 48.052 1.00 67.50 314 SER A CA 1
ATOM 7328 C C . SER C 2 321 ? -44.721 60.764 48.980 1.00 64.87 314 SER A C 1
ATOM 7329 O O . SER C 2 321 ? -45.107 60.750 50.149 1.00 74.26 314 SER A O 1
ATOM 7332 N N . LEU C 2 322 ? -43.971 59.797 48.459 1.00 71.61 315 LEU A N 1
ATOM 7333 C CA . LEU C 2 322 ? -43.566 58.637 49.248 1.00 59.54 315 LEU A CA 1
ATOM 7334 C C . LEU C 2 322 ? -42.490 58.979 50.272 1.00 63.71 315 LEU A C 1
ATOM 7335 O O . LEU C 2 322 ? -41.564 59.737 49.979 1.00 69.67 315 LEU A O 1
ATOM 7340 N N . PRO C 2 323 ? -42.612 58.414 51.483 1.00 58.11 316 PRO A N 1
ATOM 7341 C CA . PRO C 2 323 ? -41.654 58.627 52.572 1.00 58.49 316 PRO A CA 1
ATOM 7342 C C . PRO C 2 323 ? -40.245 58.221 52.159 1.00 81.56 316 PRO A C 1
ATOM 7343 O O . PRO C 2 323 ? -40.080 57.472 51.195 1.00 76.58 316 PRO A O 1
ATOM 7347 N N . GLU C 2 324 ? -39.242 58.713 52.878 1.00 92.02 317 GLU A N 1
ATOM 7348 C CA . GLU C 2 324 ? -37.859 58.387 52.551 1.00 102.36 317 GLU A CA 1
ATOM 7349 C C . GLU C 2 324 ? -37.496 56.968 52.968 1.00 92.43 317 GLU A C 1
ATOM 7350 O O . GLU C 2 324 ? -37.755 56.553 54.099 1.00 87.70 317 GLU A O 1
ATOM 7356 N N . GLY C 2 325 ? -36.895 56.229 52.042 1.00 88.15 318 GLY A N 1
ATOM 7357 C CA . GLY C 2 325 ? -36.504 54.856 52.294 1.00 79.37 318 GLY A CA 1
ATOM 7358 C C . GLY C 2 325 ? -37.510 53.863 51.747 1.00 71.09 318 GLY A C 1
ATOM 7359 O O . GLY C 2 325 ? -37.256 52.659 51.730 1.00 74.11 318 GLY A O 1
ATOM 7360 N N . VAL C 2 326 ? -38.654 54.370 51.298 1.00 60.05 319 VAL A N 1
ATOM 7361 C CA . VAL C 2 326 ? -39.714 53.515 50.771 1.00 53.00 319 VAL A CA 1
ATOM 7362 C C . VAL C 2 326 ? -39.507 53.217 49.292 1.00 54.26 319 VAL A C 1
ATOM 7363 O O . VAL C 2 326 ? -39.314 54.124 48.484 1.00 50.48 319 VAL A O 1
ATOM 7367 N N . GLU C 2 327 ? -39.558 51.937 48.945 1.00 77.16 320 GLU A N 1
ATOM 7368 C CA . GLU C 2 327 ? -39.278 51.500 47.585 1.00 76.45 320 GLU A CA 1
ATOM 7369 C C . GLU C 2 327 ? -40.398 50.612 47.057 1.00 65.85 320 GLU A C 1
ATOM 7370 O O . GLU C 2 327 ? -40.790 49.642 47.707 1.00 61.92 320 GLU A O 1
ATOM 7376 N N . ILE C 2 328 ? -40.920 50.955 45.884 1.00 64.66 321 ILE A N 1
ATOM 7377 C CA . ILE C 2 328 ? -41.913 50.122 45.217 1.00 55.95 321 ILE A CA 1
ATOM 7378 C C . ILE C 2 328 ? -41.222 49.222 44.205 1.00 53.01 321 ILE A C 1
ATOM 7379 O O . ILE C 2 328 ? -40.880 49.665 43.109 1.00 70.88 321 ILE A O 1
ATOM 7384 N N . VAL C 2 329 ? -41.005 47.964 44.568 1.00 31.17 322 VAL A N 1
ATOM 7385 C CA . VAL C 2 329 ? -40.368 47.031 43.648 1.00 40.28 322 VAL A CA 1
ATOM 7386 C C . VAL C 2 329 ? -41.431 46.162 42.982 1.00 43.05 322 VAL A C 1
ATOM 7387 O O . VAL C 2 329 ? -42.211 45.482 43.653 1.00 38.78 322 VAL A O 1
ATOM 7391 N N . THR C 2 330 ? -41.475 46.218 41.656 1.00 46.74 323 THR A N 1
ATOM 7392 C CA . THR C 2 330 ? -42.493 45.509 40.893 1.00 44.93 323 THR A CA 1
ATOM 7393 C C . THR C 2 330 ? -42.219 44.005 40.869 1.00 49.61 323 THR A C 1
ATOM 7394 O O . THR C 2 330 ? -41.094 43.572 40.616 1.00 50.96 323 THR A O 1
ATOM 7398 N N . THR C 2 331 ? -43.253 43.216 41.148 1.00 40.69 324 THR A N 1
ATOM 7399 C CA . THR C 2 331 ? -43.118 41.767 41.258 1.00 37.42 324 THR A CA 1
ATOM 7400 C C . THR C 2 331 ? -43.825 41.019 40.127 1.00 36.92 324 THR A C 1
ATOM 7401 O O . THR C 2 331 ? -43.629 39.815 39.954 1.00 33.35 324 THR A O 1
ATOM 7405 N N . TYR C 2 332 ? -44.654 41.735 39.372 1.00 38.85 325 TYR A N 1
ATOM 7406 C CA . TYR C 2 332 ? -45.321 41.179 38.196 1.00 38.63 325 TYR A CA 1
ATOM 7407 C C . TYR C 2 332 ? -45.848 42.293 37.295 1.00 52.86 325 TYR A C 1
ATOM 7408 O O . TYR C 2 332 ? -46.475 43.240 37.769 1.00 39.09 325 TYR A O 1
ATOM 7417 N N . ASP C 2 333 ? -45.593 42.171 35.995 1.00 48.86 326 ASP A N 1
ATOM 7418 C CA . ASP C 2 333 ? -45.971 43.204 35.035 1.00 36.98 326 ASP A CA 1
ATOM 7419 C C . ASP C 2 333 ? -46.338 42.603 33.681 1.00 40.93 326 ASP A C 1
ATOM 7420 O O . ASP C 2 333 ? -45.466 42.305 32.865 1.00 43.48 326 ASP A O 1
ATOM 7425 N N . ARG C 2 334 ? -47.634 42.442 33.442 1.00 46.84 327 ARG A N 1
ATOM 7426 C CA . ARG C 2 334 ? -48.114 41.816 32.216 1.00 47.09 327 ARG A CA 1
ATOM 7427 C C . ARG C 2 334 ? -47.822 42.654 30.970 1.00 50.71 327 ARG A C 1
ATOM 7428 O O . ARG C 2 334 ? -47.967 42.174 29.846 1.00 48.12 327 ARG A O 1
ATOM 7436 N N . SER C 2 335 ? -47.403 43.901 31.169 1.00 41.98 328 SER A N 1
ATOM 7437 C CA . SER C 2 335 ? -47.098 44.788 30.049 1.00 45.99 328 SER A CA 1
ATOM 7438 C C . SER C 2 335 ? -45.862 44.321 29.287 1.00 49.31 328 SER A C 1
ATOM 7439 O O . SER C 2 335 ? -45.753 44.525 28.079 1.00 39.23 328 SER A O 1
ATOM 7442 N N . GLN C 2 336 ? -44.930 43.697 30.001 1.00 61.99 329 GLN A N 1
ATOM 7443 C CA . GLN C 2 336 ? -43.709 43.187 29.389 1.00 51.27 329 GLN A CA 1
ATOM 7444 C C . GLN C 2 336 ? -44.020 42.092 28.373 1.00 52.93 329 GLN A C 1
ATOM 7445 O O . GLN C 2 336 ? -43.378 42.006 27.327 1.00 65.56 329 GLN A O 1
ATOM 7451 N N . LEU C 2 337 ? -45.010 41.260 28.685 1.00 56.59 330 LEU A N 1
ATOM 7452 C CA . LEU C 2 337 ? -45.430 40.201 27.774 1.00 62.14 330 LEU A CA 1
ATOM 7453 C C . LEU C 2 337 ? -46.130 40.776 26.548 1.00 71.26 330 LEU A C 1
ATOM 7454 O O . LEU C 2 337 ? -45.805 40.419 25.417 1.00 77.63 330 LEU A O 1
ATOM 7459 N N . ILE C 2 338 ? -47.098 41.659 26.781 1.00 54.85 331 ILE A N 1
ATOM 7460 C CA . ILE C 2 338 ? -47.817 42.310 25.694 1.00 46.18 331 ILE A CA 1
ATOM 7461 C C . ILE C 2 338 ? -46.822 42.817 24.660 1.00 64.48 331 ILE A C 1
ATOM 7462 O O . ILE C 2 338 ? -46.921 42.495 23.476 1.00 75.71 331 ILE A O 1
ATOM 7467 N N . ASP C 2 339 ? -45.860 43.607 25.123 1.00 68.44 332 ASP A N 1
ATOM 7468 C CA . ASP C 2 339 ? -44.824 44.158 24.259 1.00 69.09 332 ASP A CA 1
ATOM 7469 C C . ASP C 2 339 ? -44.072 43.065 23.505 1.00 65.73 332 ASP A C 1
ATOM 7470 O O . ASP C 2 339 ? -43.903 43.145 22.290 1.00 65.52 332 ASP A O 1
ATOM 7475 N N . ARG C 2 340 ? -43.621 42.046 24.231 1.00 62.08 333 ARG A N 1
ATOM 7476 C CA . ARG C 2 340 ? -42.871 40.950 23.623 1.00 68.56 333 ARG A CA 1
ATOM 7477 C C . ARG C 2 340 ? -43.700 40.174 22.601 1.00 73.20 333 ARG A C 1
ATOM 7478 O O . ARG C 2 340 ? -43.176 39.713 21.587 1.00 71.39 333 ARG A O 1
ATOM 7486 N N . ALA C 2 341 ? -44.994 40.041 22.870 1.00 71.17 334 ALA A N 1
ATOM 7487 C CA . ALA C 2 341 ? -45.883 39.287 21.995 1.00 61.18 334 ALA A CA 1
ATOM 7488 C C . ALA C 2 341 ? -46.270 40.083 20.755 1.00 64.19 334 ALA A C 1
ATOM 7489 O O . ALA C 2 341 ? -46.383 39.527 19.663 1.00 72.09 334 ALA A O 1
ATOM 7491 N N . ILE C 2 342 ? -46.470 41.386 20.923 1.00 62.02 335 ILE A N 1
ATOM 7492 C CA . ILE C 2 342 ? -46.916 42.223 19.815 1.00 64.50 335 ILE A CA 1
ATOM 7493 C C . ILE C 2 342 ? -45.754 42.671 18.931 1.00 71.33 335 ILE A C 1
ATOM 7494 O O . ILE C 2 342 ? -45.944 42.962 17.751 1.00 70.11 335 ILE A O 1
ATOM 7499 N N . ASP C 2 343 ? -44.554 42.727 19.500 1.00 75.64 336 ASP A N 1
ATOM 7500 C CA . ASP C 2 343 ? -43.362 43.022 18.714 1.00 77.68 336 ASP A CA 1
ATOM 7501 C C . ASP C 2 343 ? -43.001 41.815 17.860 1.00 78.36 336 ASP A C 1
ATOM 7502 O O . ASP C 2 343 ? -42.491 41.955 16.748 1.00 87.08 336 ASP A O 1
ATOM 7507 N N . ASN C 2 344 ? -43.275 40.627 18.390 1.00 53.26 337 ASN A N 1
ATOM 7508 C CA . ASN C 2 344 ? -43.020 39.387 17.670 1.00 60.54 337 ASN A CA 1
ATOM 7509 C C . ASN C 2 344 ? -43.888 39.252 16.424 1.00 64.53 337 ASN A C 1
ATOM 7510 O O . ASN C 2 344 ? -43.382 39.012 15.330 1.00 69.16 337 ASN A O 1
ATOM 7515 N N . LEU C 2 345 ? -45.198 39.399 16.599 1.00 68.52 338 LEU A N 1
ATOM 7516 C CA . LEU C 2 345 ? -46.134 39.296 15.485 1.00 67.79 338 LEU A CA 1
ATOM 7517 C C . LEU C 2 345 ? -45.877 40.372 14.436 1.00 74.50 338 LEU A C 1
ATOM 7518 O O . LEU C 2 345 ? -45.932 40.104 13.236 1.00 78.63 338 LEU A O 1
ATOM 7523 N N . SER C 2 346 ? -45.601 41.588 14.895 1.00 71.29 339 SER A N 1
ATOM 7524 C CA . SER C 2 346 ? -45.217 42.666 13.993 1.00 68.54 339 SER A CA 1
ATOM 7525 C C . SER C 2 346 ? -44.058 42.206 13.118 1.00 70.43 339 SER A C 1
ATOM 7526 O O . SER C 2 346 ? -44.147 42.224 11.890 1.00 63.19 339 SER A O 1
ATOM 7529 N N . GLY C 2 347 ? -42.975 41.785 13.765 1.00 76.13 340 GLY A N 1
ATOM 7530 C CA . GLY C 2 347 ? -41.803 41.289 13.067 1.00 72.26 340 GLY A CA 1
ATOM 7531 C C . GLY C 2 347 ? -42.143 40.249 12.018 1.00 75.36 340 GLY A C 1
ATOM 7532 O O . GLY C 2 347 ? -41.715 40.357 10.870 1.00 78.79 340 GLY A O 1
ATOM 7533 N N . LYS C 2 348 ? -42.915 39.240 12.411 1.00 53.11 341 LYS A N 1
ATOM 7534 C CA . LYS C 2 348 ? -43.333 38.195 11.480 1.00 63.38 341 LYS A CA 1
ATOM 7535 C C . LYS C 2 348 ? -44.029 38.769 10.248 1.00 75.17 341 LYS A C 1
ATOM 7536 O O . LYS C 2 348 ? -43.679 38.426 9.119 1.00 86.42 341 LYS A O 1
ATOM 7542 N N . LEU C 2 349 ? -45.008 39.644 10.465 1.00 62.43 342 LEU A N 1
ATOM 7543 C CA . LEU C 2 349 ? -45.712 40.281 9.355 1.00 71.42 342 LEU A CA 1
ATOM 7544 C C . LEU C 2 349 ? -44.738 40.927 8.378 1.00 77.36 342 LEU A C 1
ATOM 7545 O O . LEU C 2 349 ? -44.835 40.730 7.167 1.00 82.93 342 LEU A O 1
ATOM 7550 N N . LEU C 2 350 ? -43.801 41.698 8.917 1.00 80.75 343 LEU A N 1
ATOM 7551 C CA . LEU C 2 350 ? -42.811 42.393 8.105 1.00 86.43 343 LEU A CA 1
ATOM 7552 C C . LEU C 2 350 ? -41.950 41.408 7.317 1.00 96.06 343 LEU A C 1
ATOM 7553 O O . LEU C 2 350 ? -41.649 41.634 6.145 1.00 91.14 343 LEU A O 1
ATOM 7558 N N . GLU C 2 351 ? -41.561 40.315 7.964 1.00 95.17 344 GLU A N 1
ATOM 7559 C CA . GLU C 2 351 ? -40.709 39.314 7.330 1.00 97.32 344 GLU A CA 1
ATOM 7560 C C . GLU C 2 351 ? -41.412 38.609 6.174 1.00 109.29 344 GLU A C 1
ATOM 7561 O O . GLU C 2 351 ? -40.853 38.480 5.085 1.00 110.18 344 GLU A O 1
ATOM 7567 N N . GLU C 2 352 ? -42.636 38.152 6.413 1.00 123.07 345 GLU A N 1
ATOM 7568 C CA . GLU C 2 352 ? -43.413 37.483 5.377 1.00 121.56 345 GLU A CA 1
ATOM 7569 C C . GLU C 2 352 ? -43.587 38.402 4.175 1.00 124.13 345 GLU A C 1
ATOM 7570 O O . GLU C 2 352 ? -43.339 38.008 3.036 1.00 143.64 345 GLU A O 1
ATOM 7576 N N . PHE C 2 353 ? -44.007 39.634 4.443 1.00 92.63 346 PHE A N 1
ATOM 7577 C CA . PHE C 2 353 ? -44.152 40.653 3.411 1.00 90.99 346 PHE A CA 1
ATOM 7578 C C . PHE C 2 353 ? -42.920 40.717 2.513 1.00 87.85 346 PHE A C 1
ATOM 7579 O O . PHE C 2 353 ? -43.023 40.607 1.292 1.00 89.21 346 PHE A O 1
ATOM 7587 N N . ILE C 2 354 ? -41.754 40.892 3.128 1.00 83.21 347 ILE A N 1
ATOM 7588 C CA . ILE C 2 354 ? -40.503 41.021 2.388 1.00 84.18 347 ILE A CA 1
ATOM 7589 C C . ILE C 2 354 ? -40.079 39.709 1.725 1.00 87.67 347 ILE A C 1
ATOM 7590 O O . ILE C 2 354 ? -39.402 39.713 0.696 1.00 87.77 347 ILE A O 1
ATOM 7595 N N . VAL C 2 355 ? -40.485 38.589 2.313 1.00 81.14 348 VAL A N 1
ATOM 7596 C CA . VAL C 2 355 ? -40.152 37.277 1.767 1.00 80.44 348 VAL A CA 1
ATOM 7597 C C . VAL C 2 355 ? -40.971 36.967 0.519 1.00 100.45 348 VAL A C 1
ATOM 7598 O O . VAL C 2 355 ? -40.446 36.449 -0.467 1.00 117.51 348 VAL A O 1
ATOM 7602 N N . VAL C 2 356 ? -42.260 37.287 0.566 1.00 113.99 349 VAL A N 1
ATOM 7603 C CA . VAL C 2 356 ? -43.136 37.062 -0.576 1.00 115.07 349 VAL A CA 1
ATOM 7604 C C . VAL C 2 356 ? -42.755 37.975 -1.736 1.00 106.48 349 VAL A C 1
ATOM 7605 O O . VAL C 2 356 ? -42.678 37.535 -2.881 1.00 112.95 349 VAL A O 1
ATOM 7609 N N . ALA C 2 357 ? -42.517 39.247 -1.431 1.00 85.02 350 ALA A N 1
ATOM 7610 C CA . ALA C 2 357 ? -42.111 40.215 -2.443 1.00 72.35 350 ALA A CA 1
ATOM 7611 C C . ALA C 2 357 ? -40.886 39.715 -3.198 1.00 79.21 350 ALA A C 1
ATOM 7612 O O . ALA C 2 357 ? -40.859 39.713 -4.427 1.00 86.49 350 ALA A O 1
ATOM 7614 N N . VAL C 2 358 ? -39.873 39.291 -2.449 1.00 86.20 351 VAL A N 1
ATOM 7615 C CA . VAL C 2 358 ? -38.665 38.722 -3.033 1.00 101.25 351 VAL A CA 1
ATOM 7616 C C . VAL C 2 358 ? -38.995 37.541 -3.942 1.00 115.90 351 VAL A C 1
ATOM 7617 O O . VAL C 2 358 ? -38.397 37.377 -5.006 1.00 122.55 351 VAL A O 1
ATOM 7621 N N . VAL C 2 359 ? -39.956 36.726 -3.518 1.00 114.32 352 VAL A N 1
ATOM 7622 C CA . VAL C 2 359 ? -40.340 35.532 -4.265 1.00 106.41 352 VAL A CA 1
ATOM 7623 C C . VAL C 2 359 ? -41.185 35.852 -5.497 1.00 116.73 352 VAL A C 1
ATOM 7624 O O . VAL C 2 359 ? -40.920 35.344 -6.587 1.00 122.03 352 VAL A O 1
ATOM 7628 N N . CYS C 2 360 ? -42.199 36.695 -5.325 1.00 117.53 353 CYS A N 1
ATOM 7629 C CA . CYS C 2 360 ? -43.049 37.089 -6.443 1.00 122.16 353 CYS A CA 1
ATOM 7630 C C . CYS C 2 360 ? -42.320 38.077 -7.349 1.00 131.92 353 CYS A C 1
ATOM 7631 O O . CYS C 2 360 ? -42.905 38.635 -8.277 1.00 146.04 353 CYS A O 1
ATOM 7634 N N . ALA C 2 361 ? -41.037 38.289 -7.068 1.00 114.75 354 ALA A N 1
ATOM 7635 C CA . ALA C 2 361 ? -40.200 39.149 -7.895 1.00 106.04 354 ALA A CA 1
ATOM 7636 C C . ALA C 2 361 ? -39.142 38.321 -8.615 1.00 115.72 354 ALA A C 1
ATOM 7637 O O . ALA C 2 361 ? -38.507 38.791 -9.559 1.00 129.72 354 ALA A O 1
ATOM 7639 N N . LEU C 2 362 ? -38.952 37.087 -8.159 1.00 99.39 355 LEU A N 1
ATOM 7640 C CA . LEU C 2 362 ? -38.059 36.154 -8.836 1.00 110.69 355 LEU A CA 1
ATOM 7641 C C . LEU C 2 362 ? -38.843 35.272 -9.800 1.00 130.75 355 LEU A C 1
ATOM 7642 O O . LEU C 2 362 ? -38.263 34.515 -10.576 1.00 126.55 355 LEU A O 1
ATOM 7647 N N . PHE C 2 363 ? -40.166 35.372 -9.738 1.00 145.46 356 PHE A N 1
ATOM 7648 C CA . PHE C 2 363 ? -41.036 34.642 -10.652 1.00 146.78 356 PHE A CA 1
ATOM 7649 C C . PHE C 2 363 ? -41.770 35.637 -11.547 1.00 151.04 356 PHE A C 1
ATOM 7650 O O . PHE C 2 363 ? -42.454 35.258 -12.497 1.00 160.22 356 PHE A O 1
ATOM 7658 N N . LEU C 2 364 ? -41.613 36.914 -11.215 1.00 165.94 357 LEU A N 1
ATOM 7659 C CA . LEU C 2 364 ? -42.041 38.024 -12.055 1.00 155.20 357 LEU A CA 1
ATOM 7660 C C . LEU C 2 364 ? -40.853 38.965 -12.174 1.00 156.56 357 LEU A C 1
ATOM 7661 O O . LEU C 2 364 ? -40.645 39.817 -11.311 1.00 164.67 357 LEU A O 1
ATOM 7666 N N . TRP C 2 365 ? -40.067 38.810 -13.234 1.00 136.34 358 TRP A N 1
ATOM 7667 C CA . TRP C 2 365 ? -38.815 39.554 -13.348 1.00 132.06 358 TRP A CA 1
ATOM 7668 C C . TRP C 2 365 ? -38.968 41.073 -13.363 1.00 135.81 358 TRP A C 1
ATOM 7669 O O . TRP C 2 365 ? -38.104 41.786 -12.854 1.00 144.60 358 TRP A O 1
ATOM 7680 N N . HIS C 2 366 ? -40.054 41.572 -13.941 1.00 140.04 359 HIS A N 1
ATOM 7681 C CA . HIS C 2 366 ? -40.261 43.016 -13.988 1.00 141.93 359 HIS A CA 1
ATOM 7682 C C . HIS C 2 366 ? -40.626 43.570 -12.613 1.00 145.49 359 HIS A C 1
ATOM 7683 O O . HIS C 2 366 ? -41.392 42.958 -11.869 1.00 148.89 359 HIS A O 1
ATOM 7690 N N . VAL C 2 367 ? -40.065 44.728 -12.281 1.00 141.45 360 VAL A N 1
ATOM 7691 C CA . VAL C 2 367 ? -40.282 45.341 -10.975 1.00 134.12 360 VAL A CA 1
ATOM 7692 C C . VAL C 2 367 ? -41.697 45.889 -10.817 1.00 134.04 360 VAL A C 1
ATOM 7693 O O . VAL C 2 367 ? -42.281 45.802 -9.739 1.00 118.69 360 VAL A O 1
ATOM 7697 N N . ARG C 2 368 ? -42.246 46.454 -11.888 1.00 140.35 361 ARG A N 1
ATOM 7698 C CA . ARG C 2 368 ? -43.614 46.962 -11.852 1.00 142.03 361 ARG A CA 1
ATOM 7699 C C . ARG C 2 368 ? -44.610 45.816 -11.721 1.00 139.64 361 ARG A C 1
ATOM 7700 O O . ARG C 2 368 ? -45.695 45.988 -11.170 1.00 136.63 361 ARG A O 1
ATOM 7708 N N . SER C 2 369 ? -44.235 44.648 -12.234 1.00 143.27 362 SER A N 1
ATOM 7709 C CA . SER C 2 369 ? -45.064 43.455 -12.113 1.00 133.68 362 SER A CA 1
ATOM 7710 C C . SER C 2 369 ? -45.023 42.939 -10.681 1.00 130.74 362 SER A C 1
ATOM 7711 O O . SER C 2 369 ? -46.053 42.590 -10.104 1.00 123.70 362 SER A O 1
ATOM 7714 N N . ALA C 2 370 ? -43.822 42.894 -10.113 1.00 132.48 363 ALA A N 1
ATOM 7715 C CA . ALA C 2 370 ? -43.644 42.471 -8.732 1.00 114.12 363 ALA A CA 1
ATOM 7716 C C . ALA C 2 370 ? -44.252 43.493 -7.779 1.00 111.86 363 ALA A C 1
ATOM 7717 O O . ALA C 2 370 ? -44.796 43.135 -6.736 1.00 105.51 363 ALA A O 1
ATOM 7719 N N . LEU C 2 371 ? -44.163 44.768 -8.149 1.00 97.86 364 LEU A N 1
ATOM 7720 C CA . LEU C 2 371 ? -44.693 45.846 -7.319 1.00 98.32 364 LEU A CA 1
ATOM 7721 C C . LEU C 2 371 ? -46.216 45.918 -7.355 1.00 104.61 364 LEU A C 1
ATOM 7722 O O . LEU C 2 371 ? -46.821 46.637 -6.567 1.00 95.48 364 LEU A O 1
ATOM 7727 N N . VAL C 2 372 ? -46.835 45.183 -8.272 1.00 137.67 365 VAL A N 1
ATOM 7728 C CA . VAL C 2 372 ? -48.291 45.115 -8.314 1.00 145.54 365 VAL A CA 1
ATOM 7729 C C . VAL C 2 372 ? -48.796 44.170 -7.231 1.00 149.86 365 VAL A C 1
ATOM 7730 O O . VAL C 2 372 ? -49.702 44.509 -6.468 1.00 158.97 365 VAL A O 1
ATOM 7734 N N . ALA C 2 373 ? -48.199 42.985 -7.166 1.00 134.55 366 ALA A N 1
ATOM 7735 C CA . ALA C 2 373 ? -48.547 42.004 -6.147 1.00 126.21 366 ALA A CA 1
ATOM 7736 C C . ALA C 2 373 ? -48.065 42.464 -4.774 1.00 130.35 366 ALA A C 1
ATOM 7737 O O . ALA C 2 373 ? -48.490 41.937 -3.746 1.00 116.17 366 ALA A O 1
ATOM 7739 N N . ILE C 2 374 ? -47.177 43.454 -4.771 1.00 154.14 367 ILE A N 1
ATOM 7740 C CA . ILE C 2 374 ? -46.628 44.001 -3.534 1.00 157.08 367 ILE A CA 1
ATOM 7741 C C . ILE C 2 374 ? -47.570 45.018 -2.891 1.00 151.22 367 ILE A C 1
ATOM 7742 O O . ILE C 2 374 ? -47.669 45.092 -1.666 1.00 147.98 367 ILE A O 1
ATOM 7747 N N . ILE C 2 375 ? -48.264 45.797 -3.716 1.00 148.42 368 ILE A N 1
ATOM 7748 C CA . ILE C 2 375 ? -49.230 46.767 -3.207 1.00 145.06 368 ILE A CA 1
ATOM 7749 C C . ILE C 2 375 ? -50.530 46.062 -2.827 1.00 137.37 368 ILE A C 1
ATOM 7750 O O . ILE C 2 375 ? -51.500 46.698 -2.416 1.00 129.99 368 ILE A O 1
ATOM 7755 N N . SER C 2 376 ? -50.536 44.741 -2.966 1.00 132.16 369 SER A N 1
ATOM 7756 C CA . SER C 2 376 ? -51.705 43.937 -2.632 1.00 130.16 369 SER A CA 1
ATOM 7757 C C . SER C 2 376 ? -51.775 43.636 -1.136 1.00 125.21 369 SER A C 1
ATOM 7758 O O . SER C 2 376 ? -52.794 43.156 -0.639 1.00 125.55 369 SER A O 1
ATOM 7761 N N . LEU C 2 377 ? -50.691 43.927 -0.421 1.00 112.39 370 LEU A N 1
ATOM 7762 C CA . LEU C 2 377 ? -50.606 43.603 1.003 1.00 97.36 370 LEU A CA 1
ATOM 7763 C C . LEU C 2 377 ? -50.888 44.787 1.933 1.00 95.75 370 LEU A C 1
ATOM 7764 O O . LEU C 2 377 ? -51.805 44.722 2.750 1.00 91.36 370 LEU A O 1
ATOM 7769 N N . PRO C 2 378 ? -50.098 45.869 1.819 1.00 105.85 371 PRO A N 1
ATOM 7770 C CA . PRO C 2 378 ? -50.289 47.018 2.712 1.00 111.92 371 PRO A CA 1
ATOM 7771 C C . PRO C 2 378 ? -51.726 47.530 2.692 1.00 119.15 371 PRO A C 1
ATOM 7772 O O . PRO C 2 378 ? -52.190 48.103 3.679 1.00 110.70 371 PRO A O 1
ATOM 7776 N N . LEU C 2 379 ? -52.419 47.322 1.578 1.00 121.42 372 LEU A N 1
ATOM 7777 C CA . LEU C 2 379 ? -53.816 47.723 1.461 1.00 121.44 372 LEU A CA 1
ATOM 7778 C C . LEU C 2 379 ? -54.736 46.643 2.022 1.00 114.06 372 LEU A C 1
ATOM 7779 O O . LEU C 2 379 ? -55.802 46.941 2.561 1.00 112.17 372 LEU A O 1
ATOM 7784 N N . GLY C 2 380 ? -54.316 45.389 1.891 1.00 129.56 373 GLY A N 1
ATOM 7785 C CA . GLY C 2 380 ? -55.042 44.278 2.477 1.00 124.88 373 GLY A CA 1
ATOM 7786 C C . GLY C 2 380 ? -55.076 44.413 3.986 1.00 129.19 373 GLY A C 1
ATOM 7787 O O . GLY C 2 380 ? -56.072 44.086 4.631 1.00 130.17 373 GLY A O 1
ATOM 7788 N N . LEU C 2 381 ? -53.973 44.898 4.549 1.00 109.35 374 LEU A N 1
ATOM 7789 C CA . LEU C 2 381 ? -53.911 45.209 5.970 1.00 89.48 374 LEU A CA 1
ATOM 7790 C C . LEU C 2 381 ? -54.960 46.247 6.333 1.00 89.63 374 LEU A C 1
ATOM 7791 O O . LEU C 2 381 ? -55.808 46.015 7.193 1.00 89.98 374 LEU A O 1
ATOM 7796 N N . CYS C 2 382 ? -54.890 47.394 5.664 1.00 95.19 375 CYS A N 1
ATOM 7797 C CA . CYS C 2 382 ? -55.747 48.529 5.984 1.00 111.10 375 CYS A CA 1
ATOM 7798 C C . CYS C 2 382 ? -57.213 48.143 6.152 1.00 114.07 375 CYS A C 1
ATOM 7799 O O . CYS C 2 382 ? -57.798 48.376 7.208 1.00 102.55 375 CYS A O 1
ATOM 7802 N N . ILE C 2 383 ? -57.803 47.549 5.118 1.00 116.38 376 ILE A N 1
ATOM 7803 C CA . ILE C 2 383 ? -59.203 47.145 5.192 1.00 110.91 376 ILE A CA 1
ATOM 7804 C C . ILE C 2 383 ? -59.461 46.287 6.427 1.00 106.97 376 ILE A C 1
ATOM 7805 O O . ILE C 2 383 ? -60.453 46.479 7.129 1.00 110.47 376 ILE A O 1
ATOM 7810 N N . ALA C 2 384 ? -58.557 45.350 6.694 1.00 92.50 377 ALA A N 1
ATOM 7811 C CA . ALA C 2 384 ? -58.685 44.475 7.852 1.00 85.15 377 ALA A CA 1
ATOM 7812 C C . ALA C 2 384 ? -58.715 45.279 9.149 1.00 81.76 377 ALA A C 1
ATOM 7813 O O . ALA C 2 384 ? -59.604 45.097 9.979 1.00 70.91 377 ALA A O 1
ATOM 7815 N N . PHE C 2 385 ? -57.744 46.172 9.312 1.00 81.20 378 PHE A N 1
ATOM 7816 C CA . PHE C 2 385 ? -57.643 46.983 10.524 1.00 78.25 378 PHE A CA 1
ATOM 7817 C C . PHE C 2 385 ? -58.795 47.970 10.692 1.00 84.54 378 PHE A C 1
ATOM 7818 O O . PHE C 2 385 ? -59.228 48.239 11.812 1.00 90.47 378 PHE A O 1
ATOM 7826 N N . ILE C 2 386 ? -59.287 48.513 9.584 1.00 96.87 379 ILE A N 1
ATOM 7827 C CA . ILE C 2 386 ? -60.433 49.410 9.639 1.00 92.62 379 ILE A CA 1
ATOM 7828 C C . ILE C 2 386 ? -61.670 48.625 10.056 1.00 95.76 379 ILE A C 1
ATOM 7829 O O . ILE C 2 386 ? -62.546 49.144 10.748 1.00 96.59 379 ILE A O 1
ATOM 7834 N N . VAL C 2 387 ? -61.731 47.367 9.632 1.00 84.91 380 VAL A N 1
ATOM 7835 C CA . VAL C 2 387 ? -62.841 46.491 9.985 1.00 77.05 380 VAL A CA 1
ATOM 7836 C C . VAL C 2 387 ? -62.816 46.142 11.468 1.00 82.62 380 VAL A C 1
ATOM 7837 O O . VAL C 2 387 ? -63.835 46.234 12.153 1.00 79.99 380 VAL A O 1
ATOM 7841 N N . MET C 2 388 ? -61.647 45.742 11.959 1.00 97.62 381 MET A N 1
ATOM 7842 C CA . MET C 2 388 ? -61.488 45.402 13.367 1.00 97.42 381 MET A CA 1
ATOM 7843 C C . MET C 2 388 ? -61.893 46.575 14.249 1.00 90.18 381 MET A C 1
ATOM 7844 O O . MET C 2 388 ? -62.366 46.388 15.369 1.00 92.52 381 MET A O 1
ATOM 7849 N N . HIS C 2 389 ? -61.699 47.787 13.738 1.00 72.34 382 HIS A N 1
ATOM 7850 C CA . HIS C 2 389 ? -62.013 48.992 14.496 1.00 83.15 382 HIS A CA 1
ATOM 7851 C C . HIS C 2 389 ? -63.519 49.151 14.685 1.00 90.88 382 HIS A C 1
ATOM 7852 O O . HIS C 2 389 ? -63.982 49.498 15.771 1.00 107.14 382 HIS A O 1
ATOM 7859 N N . PHE C 2 390 ? -64.280 48.895 13.625 1.00 83.08 383 PHE A N 1
ATOM 7860 C CA . PHE C 2 390 ? -65.736 48.940 13.707 1.00 85.99 383 PHE A CA 1
ATOM 7861 C C . PHE C 2 390 ? -66.264 47.747 14.496 1.00 92.37 383 PHE A C 1
ATOM 7862 O O . PHE C 2 390 ? -67.336 47.812 15.098 1.00 87.70 383 PHE A O 1
ATOM 7870 N N . GLN C 2 391 ? -65.500 46.660 14.487 1.00 92.85 384 GLN A N 1
ATOM 7871 C CA . GLN C 2 391 ? -65.883 45.439 15.184 1.00 97.21 384 GLN A CA 1
ATOM 7872 C C . GLN C 2 391 ? -65.692 45.573 16.691 1.00 93.83 384 GLN A C 1
ATOM 7873 O O . GLN C 2 391 ? -66.598 45.281 17.472 1.00 92.48 384 GLN A O 1
ATOM 7879 N N . GLY C 2 392 ? -64.506 46.018 17.091 1.00 89.31 385 GLY A N 1
ATOM 7880 C CA . GLY C 2 392 ? -64.148 46.096 18.495 1.00 83.70 385 GLY A CA 1
ATOM 7881 C C . GLY C 2 392 ? -62.976 45.183 18.798 1.00 82.91 385 GLY A C 1
ATOM 7882 O O . GLY C 2 392 ? -62.640 44.944 19.957 1.00 62.50 385 GLY A O 1
ATOM 7883 N N . LEU C 2 393 ? -62.355 44.671 17.740 1.00 93.93 386 LEU A N 1
ATOM 7884 C CA . LEU C 2 393 ? -61.210 43.777 17.872 1.00 91.10 386 LEU A CA 1
ATOM 7885 C C . LEU C 2 393 ? -59.902 44.542 18.032 1.00 98.87 386 LEU A C 1
ATOM 7886 O O . LEU C 2 393 ? -59.535 45.354 17.182 1.00 104.57 386 LEU A O 1
ATOM 7891 N N . ASN C 2 394 ? -59.204 44.274 19.130 1.00 97.17 387 ASN A N 1
ATOM 7892 C CA . ASN C 2 394 ? -57.886 44.849 19.356 1.00 88.37 387 ASN A CA 1
ATOM 7893 C C . ASN C 2 394 ? -56.803 43.965 18.750 1.00 83.79 387 ASN A C 1
ATOM 7894 O O . ASN C 2 394 ? -57.058 42.814 18.393 1.00 86.86 387 ASN A O 1
ATOM 7899 N N . ALA C 2 395 ? -55.596 44.508 18.633 1.00 74.56 388 ALA A N 1
ATOM 7900 C CA . ALA C 2 395 ? -54.489 43.783 18.023 1.00 64.65 388 ALA A CA 1
ATOM 7901 C C . ALA C 2 395 ? -53.764 42.895 19.028 1.00 67.69 388 ALA A C 1
ATOM 7902 O O . ALA C 2 395 ? -53.065 43.387 19.912 1.00 79.30 388 ALA A O 1
ATOM 7904 N N . ASN C 2 396 ? -53.938 41.586 18.884 1.00 67.15 389 ASN A N 1
ATOM 7905 C CA . ASN C 2 396 ? -53.232 40.617 19.712 1.00 69.26 389 ASN A CA 1
ATOM 7906 C C . ASN C 2 396 ? -52.673 39.497 18.846 1.00 69.07 389 ASN A C 1
ATOM 7907 O O . ASN C 2 396 ? -53.036 39.377 17.678 1.00 74.16 389 ASN A O 1
ATOM 7912 N N . ILE C 2 397 ? -51.791 38.683 19.417 1.00 72.34 390 ILE A N 1
ATOM 7913 C CA . ILE C 2 397 ? -51.140 37.608 18.668 1.00 76.83 390 ILE A CA 1
ATOM 7914 C C . ILE C 2 397 ? -52.122 36.801 17.823 1.00 83.29 390 ILE A C 1
ATOM 7915 O O . ILE C 2 397 ? -51.772 36.307 16.751 1.00 83.57 390 ILE A O 1
ATOM 7920 N N . MET C 2 398 ? -53.352 36.675 18.308 1.00 80.16 391 MET A N 1
ATOM 7921 C CA . MET C 2 398 ? -54.358 35.867 17.631 1.00 69.16 391 MET A CA 1
ATOM 7922 C C . MET C 2 398 ? -55.017 36.622 16.477 1.00 63.24 391 MET A C 1
ATOM 7923 O O . MET C 2 398 ? -55.256 36.052 15.412 1.00 58.88 391 MET A O 1
ATOM 7928 N N . SER C 2 399 ? -55.310 37.902 16.687 1.00 72.03 392 SER A N 1
ATOM 7929 C CA . SER C 2 399 ? -55.912 38.722 15.639 1.00 67.26 392 SER A CA 1
ATOM 7930 C C . SER C 2 399 ? -54.875 39.144 14.599 1.00 61.84 392 SER A C 1
ATOM 7931 O O . SER C 2 399 ? -55.193 39.299 13.420 1.00 71.70 392 SER A O 1
ATOM 7934 N N . LEU C 2 400 ? -53.635 39.329 15.042 1.00 55.43 393 LEU A N 1
ATOM 7935 C CA . LEU C 2 400 ? -52.532 39.613 14.132 1.00 52.46 393 LEU A CA 1
ATOM 7936 C C . LEU C 2 400 ? -52.092 38.331 13.442 1.00 63.11 393 LEU A C 1
ATOM 7937 O O . LEU C 2 400 ? -51.718 38.339 12.270 1.00 75.03 393 LEU A O 1
ATOM 7942 N N . GLY C 2 401 ? -52.137 37.229 14.182 1.00 59.90 394 GLY A N 1
ATOM 7943 C CA . GLY C 2 401 ? -51.763 35.933 13.650 1.00 65.40 394 GLY A CA 1
ATOM 7944 C C . GLY C 2 401 ? -52.687 35.496 12.533 1.00 70.74 394 GLY A C 1
ATOM 7945 O O . GLY C 2 401 ? -52.323 34.662 11.706 1.00 79.63 394 GLY A O 1
ATOM 7946 N N . GLY C 2 402 ? -53.890 36.061 12.515 1.00 78.28 395 GLY A N 1
ATOM 7947 C CA . GLY C 2 402 ? -54.851 35.779 11.464 1.00 81.79 395 GLY A CA 1
ATOM 7948 C C . GLY C 2 402 ? -54.470 36.481 10.176 1.00 77.25 395 GLY A C 1
ATOM 7949 O O . GLY C 2 402 ? -54.606 35.925 9.088 1.00 74.76 395 GLY A O 1
ATOM 7950 N N . ILE C 2 403 ? -53.992 37.714 10.304 1.00 65.33 396 ILE A N 1
ATOM 7951 C CA . ILE C 2 403 ? -53.501 38.463 9.158 1.00 65.74 396 ILE A CA 1
ATOM 7952 C C . ILE C 2 403 ? -52.168 37.882 8.703 1.00 65.62 396 ILE A C 1
ATOM 7953 O O . ILE C 2 403 ? -51.828 37.926 7.521 1.00 71.27 396 ILE A O 1
ATOM 7958 N N . ALA C 2 404 ? -51.420 37.331 9.653 1.00 67.46 397 ALA A N 1
ATOM 7959 C CA . ALA C 2 404 ? -50.120 36.738 9.365 1.00 63.13 397 ALA A CA 1
ATOM 7960 C C . ALA C 2 404 ? -50.254 35.498 8.489 1.00 77.67 397 ALA A C 1
ATOM 7961 O O . ALA C 2 404 ? -49.588 35.376 7.463 1.00 83.55 397 ALA A O 1
ATOM 7963 N N . ILE C 2 405 ? -51.120 34.581 8.904 1.00 90.39 398 ILE A N 1
ATOM 7964 C CA . ILE C 2 405 ? -51.353 33.348 8.163 1.00 97.93 398 ILE A CA 1
ATOM 7965 C C . ILE C 2 405 ? -51.938 33.631 6.780 1.00 108.28 398 ILE A C 1
ATOM 7966 O O . ILE C 2 405 ? -51.727 32.871 5.835 1.00 117.04 398 ILE A O 1
ATOM 7971 N N . ALA C 2 406 ? -52.658 34.742 6.668 1.00 101.32 399 ALA A N 1
ATOM 7972 C CA . ALA C 2 406 ? -53.415 35.054 5.460 1.00 88.05 399 ALA A CA 1
ATOM 7973 C C . ALA C 2 406 ? -52.582 35.659 4.328 1.00 98.86 399 ALA A C 1
ATOM 7974 O O . ALA C 2 406 ? -52.937 35.527 3.156 1.00 116.77 399 ALA A O 1
ATOM 7976 N N . VAL C 2 407 ? -51.483 36.321 4.677 1.00 93.03 400 VAL A N 1
ATOM 7977 C CA . VAL C 2 407 ? -50.674 37.047 3.696 1.00 94.85 400 VAL A CA 1
ATOM 7978 C C . VAL C 2 407 ? -50.254 36.188 2.501 1.00 95.58 400 VAL A C 1
ATOM 7979 O O . VAL C 2 407 ? -50.114 36.690 1.385 1.00 72.18 400 VAL A O 1
ATOM 7983 N N . GLY C 2 408 ? -50.055 34.896 2.738 1.00 129.62 401 GLY A N 1
ATOM 7984 C CA . GLY C 2 408 ? -49.637 33.992 1.683 1.00 135.93 401 GLY A CA 1
ATOM 7985 C C . GLY C 2 408 ? -50.674 33.838 0.588 1.00 145.86 401 GLY A C 1
ATOM 7986 O O . GLY C 2 408 ? -50.367 33.361 -0.504 1.00 161.86 401 GLY A O 1
ATOM 7987 N N . ALA C 2 409 ? -51.905 34.253 0.874 1.00 113.85 402 ALA A N 1
ATOM 7988 C CA . ALA C 2 409 ? -53.009 34.062 -0.062 1.00 103.78 402 ALA A CA 1
ATOM 7989 C C . ALA C 2 409 ? -53.460 35.347 -0.756 1.00 102.69 402 ALA A C 1
ATOM 7990 O O . ALA C 2 409 ? -53.988 35.300 -1.867 1.00 122.13 402 ALA A O 1
ATOM 7992 N N . MET C 2 410 ? -53.263 36.491 -0.107 1.00 89.56 403 MET A N 1
ATOM 7993 C CA . MET C 2 410 ? -53.610 37.768 -0.726 1.00 96.85 403 MET A CA 1
ATOM 7994 C C . MET C 2 410 ? -52.777 38.027 -1.978 1.00 111.90 403 MET A C 1
ATOM 7995 O O . MET C 2 410 ? -53.316 38.354 -3.036 1.00 116.75 403 MET A O 1
ATOM 8000 N N . VAL C 2 411 ? -51.462 37.879 -1.853 1.00 115.48 404 VAL A N 1
ATOM 8001 C CA . VAL C 2 411 ? -50.567 38.044 -2.990 1.00 125.30 404 VAL A CA 1
ATOM 8002 C C . VAL C 2 411 ? -50.851 36.960 -4.024 1.00 141.31 404 VAL A C 1
ATOM 8003 O O . VAL C 2 411 ? -50.586 37.133 -5.213 1.00 148.40 404 VAL A O 1
ATOM 8007 N N . ASP C 2 412 ? -51.395 35.841 -3.556 1.00 157.63 405 ASP A N 1
ATOM 8008 C CA . ASP C 2 412 ? -51.772 34.730 -4.422 1.00 158.73 405 ASP A CA 1
ATOM 8009 C C . ASP C 2 412 ? -52.915 35.138 -5.345 1.00 162.61 405 ASP A C 1
ATOM 8010 O O . ASP C 2 412 ? -53.015 34.665 -6.477 1.00 162.94 405 ASP A O 1
ATOM 8015 N N . ALA C 2 413 ? -53.771 36.027 -4.853 1.00 157.04 406 ALA A N 1
ATOM 8016 C CA . ALA C 2 413 ? -54.907 36.512 -5.624 1.00 155.20 406 ALA A CA 1
ATOM 8017 C C . ALA C 2 413 ? -54.452 37.276 -6.863 1.00 155.36 406 ALA A C 1
ATOM 8018 O O . ALA C 2 413 ? -54.957 37.053 -7.963 1.00 167.07 406 ALA A O 1
ATOM 8020 N N . ALA C 2 414 ? -53.492 38.174 -6.675 1.00 148.69 407 ALA A N 1
ATOM 8021 C CA . ALA C 2 414 ? -53.037 39.051 -7.748 1.00 134.81 407 ALA A CA 1
ATOM 8022 C C . ALA C 2 414 ? -52.146 38.348 -8.771 1.00 127.30 407 ALA A C 1
ATOM 8023 O O . ALA C 2 414 ? -52.309 38.535 -9.976 1.00 130.87 407 ALA A O 1
ATOM 8025 N N . ILE C 2 415 ? -51.209 37.538 -8.289 1.00 122.09 408 ILE A N 1
ATOM 8026 C CA . ILE C 2 415 ? -50.188 36.943 -9.153 1.00 123.35 408 ILE A CA 1
ATOM 8027 C C . ILE C 2 415 ? -50.732 36.012 -10.240 1.00 145.72 408 ILE A C 1
ATOM 8028 O O . ILE C 2 415 ? -50.343 36.127 -11.402 1.00 153.61 408 ILE A O 1
ATOM 8033 N N . VAL C 2 416 ? -51.617 35.091 -9.871 1.00 171.02 409 VAL A N 1
ATOM 8034 C CA . VAL C 2 416 ? -52.187 34.165 -10.847 1.00 179.05 409 VAL A CA 1
ATOM 8035 C C . VAL C 2 416 ? -52.935 34.929 -11.938 1.00 189.05 409 VAL A C 1
ATOM 8036 O O . VAL C 2 416 ? -53.054 34.463 -13.071 1.00 195.00 409 VAL A O 1
ATOM 8040 N N . MET C 2 417 ? -53.430 36.112 -11.586 1.00 182.35 410 MET A N 1
ATOM 8041 C CA . MET C 2 417 ? -54.082 36.991 -12.548 1.00 173.55 410 MET A CA 1
ATOM 8042 C C . MET C 2 417 ? -53.050 37.675 -13.439 1.00 169.47 410 MET A C 1
ATOM 8043 O O . MET C 2 417 ? -53.173 37.670 -14.665 1.00 176.29 410 MET A O 1
ATOM 8048 N N . ILE C 2 418 ? -52.037 38.265 -12.813 1.00 159.75 411 ILE A N 1
ATOM 8049 C CA . ILE C 2 418 ? -50.958 38.927 -13.538 1.00 135.95 411 ILE A CA 1
ATOM 8050 C C . ILE C 2 418 ? -50.222 37.967 -14.466 1.00 128.37 411 ILE A C 1
ATOM 8051 O O . ILE C 2 418 ? -49.802 38.347 -15.559 1.00 141.73 411 ILE A O 1
ATOM 8056 N N . GLU C 2 419 ? -50.073 36.721 -14.027 1.00 128.73 412 GLU A N 1
ATOM 8057 C CA . GLU C 2 419 ? -49.296 35.739 -14.773 1.00 139.64 412 GLU A CA 1
ATOM 8058 C C . GLU C 2 419 ? -49.975 35.352 -16.085 1.00 163.88 412 GLU A C 1
ATOM 8059 O O . GLU C 2 419 ? -49.323 35.261 -17.125 1.00 158.72 412 GLU A O 1
ATOM 8065 N N . ASN C 2 420 ? -51.284 35.124 -16.034 1.00 179.88 413 ASN A N 1
ATOM 8066 C CA . ASN C 2 420 ? -52.042 34.815 -17.240 1.00 191.95 413 ASN A CA 1
ATOM 8067 C C . ASN C 2 420 ? -52.016 35.997 -18.203 1.00 201.58 413 ASN A C 1
ATOM 8068 O O . ASN C 2 420 ? -52.276 35.847 -19.397 1.00 209.76 413 ASN A O 1
ATOM 8073 N N . ALA C 2 421 ? -51.696 37.172 -17.669 1.00 184.29 414 ALA A N 1
ATOM 8074 C CA . ALA C 2 421 ? -51.593 38.387 -18.469 1.00 172.69 414 ALA A CA 1
ATOM 8075 C C . ALA C 2 421 ? -50.215 38.507 -19.106 1.00 166.09 414 ALA A C 1
ATOM 8076 O O . ALA C 2 421 ? -50.069 39.065 -20.193 1.00 174.67 414 ALA A O 1
ATOM 8078 N N . HIS C 2 422 ? -49.205 37.983 -18.418 1.00 178.25 415 HIS A N 1
ATOM 8079 C CA . HIS C 2 422 ? -47.835 38.020 -18.917 1.00 169.88 415 HIS A CA 1
ATOM 8080 C C . HIS C 2 422 ? -47.667 37.163 -20.167 1.00 178.02 415 HIS A C 1
ATOM 8081 O O . HIS C 2 422 ? -46.850 37.471 -21.034 1.00 181.03 415 HIS A O 1
ATOM 8088 N N . LYS C 2 423 ? -48.445 36.088 -20.258 1.00 186.54 416 LYS A N 1
ATOM 8089 C CA . LYS C 2 423 ? -48.403 35.222 -21.431 1.00 195.33 416 LYS A CA 1
ATOM 8090 C C . LYS C 2 423 ? -49.416 35.667 -22.485 1.00 211.71 416 LYS A C 1
ATOM 8091 O O . LYS C 2 423 ? -49.230 35.421 -23.677 1.00 210.55 416 LYS A O 1
ATOM 8097 N N . ARG C 2 424 ? -50.485 36.322 -22.043 1.00 186.43 417 ARG A N 1
ATOM 8098 C CA . ARG C 2 424 ? -51.461 36.896 -22.964 1.00 185.70 417 ARG A CA 1
ATOM 8099 C C . ARG C 2 424 ? -50.893 38.121 -23.677 1.00 186.44 417 ARG A C 1
ATOM 8100 O O . ARG C 2 424 ? -51.349 38.485 -24.761 1.00 197.59 417 ARG A O 1
ATOM 8108 N N . LEU C 2 425 ? -49.900 38.755 -23.062 1.00 180.57 418 LEU A N 1
ATOM 8109 C CA . LEU C 2 425 ? -49.203 39.875 -23.687 1.00 166.56 418 LEU A CA 1
ATOM 8110 C C . LEU C 2 425 ? -48.036 39.398 -24.542 1.00 168.74 418 LEU A C 1
ATOM 8111 O O . LEU C 2 425 ? -47.423 40.184 -25.266 1.00 169.83 418 LEU A O 1
ATOM 8116 N N . GLU C 2 426 ? -47.733 38.108 -24.452 1.00 173.58 419 GLU A N 1
ATOM 8117 C CA . GLU C 2 426 ? -46.645 37.523 -25.225 1.00 187.08 419 GLU A CA 1
ATOM 8118 C C . GLU C 2 426 ? -47.200 36.791 -26.444 1.00 191.27 419 GLU A C 1
ATOM 8119 O O . GLU C 2 426 ? -46.445 36.311 -27.289 1.00 190.19 419 GLU A O 1
ATOM 8125 N N . GLU C 2 427 ? -48.526 36.706 -26.525 1.00 196.23 420 GLU A N 1
ATOM 8126 C CA . GLU C 2 427 ? -49.187 36.105 -27.679 1.00 194.89 420 GLU A CA 1
ATOM 8127 C C . GLU C 2 427 ? -49.564 37.182 -28.690 1.00 196.86 420 GLU A C 1
ATOM 8128 O O . GLU C 2 427 ? -49.471 36.972 -29.900 1.00 200.14 420 GLU A O 1
ATOM 8134 N N . TRP C 2 428 ? -49.993 38.334 -28.184 1.00 202.55 421 TRP A N 1
ATOM 8135 C CA . TRP C 2 428 ? -50.300 39.480 -29.029 1.00 188.74 421 TRP A CA 1
ATOM 8136 C C . TRP C 2 428 ? -49.016 39.936 -29.707 1.00 183.78 421 TRP A C 1
ATOM 8137 O O . TRP C 2 428 ? -49.032 40.445 -30.827 1.00 184.28 421 TRP A O 1
ATOM 8148 N N . GLN C 2 429 ? -47.901 39.738 -29.012 1.00 189.15 422 GLN A N 1
ATOM 8149 C CA . GLN C 2 429 ? -46.590 40.117 -29.520 1.00 191.03 422 GLN A CA 1
ATOM 8150 C C . GLN C 2 429 ? -46.163 39.246 -30.702 1.00 197.72 422 GLN A C 1
ATOM 8151 O O . GLN C 2 429 ? -45.467 39.711 -31.603 1.00 207.93 422 GLN A O 1
ATOM 8157 N N . HIS C 2 430 ? -46.587 37.986 -30.700 1.00 185.80 423 HIS A N 1
ATOM 8158 C CA . HIS C 2 430 ? -46.207 37.057 -31.763 1.00 185.33 423 HIS A CA 1
ATOM 8159 C C . HIS C 2 430 ? -47.197 37.041 -32.927 1.00 185.40 423 HIS A C 1
ATOM 8160 O O . HIS C 2 430 ? -46.838 36.683 -34.049 1.00 175.45 423 HIS A O 1
ATOM 8167 N N . GLN C 2 431 ? -48.440 37.428 -32.657 1.00 202.00 424 GLN A N 1
ATOM 8168 C CA . GLN C 2 431 ? -49.465 37.483 -33.695 1.00 209.72 424 GLN A CA 1
ATOM 8169 C C . GLN C 2 431 ? -49.468 38.833 -34.413 1.00 226.10 424 GLN A C 1
ATOM 8170 O O . GLN C 2 431 ? -49.877 38.929 -35.569 1.00 228.26 424 GLN A O 1
ATOM 8176 N N . HIS C 2 432 ? -49.015 39.873 -33.716 1.00 220.80 425 HIS A N 1
ATOM 8177 C CA . HIS C 2 432 ? -49.005 41.232 -34.252 1.00 226.33 425 HIS A CA 1
ATOM 8178 C C . HIS C 2 432 ? -47.573 41.735 -34.446 1.00 228.54 425 HIS A C 1
ATOM 8179 O O . HIS C 2 432 ? -46.624 40.963 -34.315 1.00 231.45 425 HIS A O 1
ATOM 8186 N N . PRO C 2 433 ? -47.411 43.027 -34.783 1.00 241.10 426 PRO A N 1
ATOM 8187 C CA . PRO C 2 433 ? -46.058 43.585 -34.890 1.00 242.24 426 PRO A CA 1
ATOM 8188 C C . PRO C 2 433 ? -45.469 43.740 -33.501 1.00 247.41 426 PRO A C 1
ATOM 8189 O O . PRO C 2 433 ? -46.156 43.423 -32.534 1.00 247.18 426 PRO A O 1
ATOM 8193 N N . ASP C 2 434 ? -44.240 44.236 -33.401 1.00 258.48 427 ASP A N 1
ATOM 8194 C CA . ASP C 2 434 ? -43.567 44.332 -32.112 1.00 252.81 427 ASP A CA 1
ATOM 8195 C C . ASP C 2 434 ? -43.132 45.748 -31.738 1.00 250.25 427 ASP A C 1
ATOM 8196 O O . ASP C 2 434 ? -42.694 45.989 -30.612 1.00 251.59 427 ASP A O 1
ATOM 8201 N N . ALA C 2 435 ? -43.246 46.679 -32.680 1.00 237.54 428 ALA A N 1
ATOM 8202 C CA . ALA C 2 435 ? -42.836 48.057 -32.432 1.00 232.53 428 ALA A CA 1
ATOM 8203 C C . ALA C 2 435 ? -44.006 49.033 -32.523 1.00 230.65 428 ALA A C 1
ATOM 8204 O O . ALA C 2 435 ? -43.809 50.249 -32.534 1.00 227.82 428 ALA A O 1
ATOM 8206 N N . THR C 2 436 ? -45.223 48.500 -32.588 1.00 225.76 429 THR A N 1
ATOM 8207 C CA . THR C 2 436 ? -46.416 49.338 -32.658 1.00 225.28 429 THR A CA 1
ATOM 8208 C C . THR C 2 436 ? -47.443 48.940 -31.601 1.00 220.57 429 THR A C 1
ATOM 8209 O O . THR C 2 436 ? -47.870 47.786 -31.539 1.00 226.64 429 THR A O 1
ATOM 8213 N N . LEU C 2 437 ? -47.835 49.904 -30.772 1.00 188.19 430 LEU A N 1
ATOM 8214 C CA . LEU C 2 437 ? -48.837 49.671 -29.737 1.00 166.56 430 LEU A CA 1
ATOM 8215 C C . LEU C 2 437 ? -49.208 50.975 -29.032 1.00 179.15 430 LEU A C 1
ATOM 8216 O O . LEU C 2 437 ? -48.366 51.854 -28.852 1.00 183.76 430 LEU A O 1
ATOM 8221 N N . ASP C 2 438 ? -50.473 51.094 -28.638 1.00 204.36 431 ASP A N 1
ATOM 8222 C CA . ASP C 2 438 ? -50.965 52.300 -27.981 1.00 202.17 431 ASP A CA 1
ATOM 8223 C C . ASP C 2 438 ? -51.262 52.044 -26.504 1.00 198.04 431 ASP A C 1
ATOM 8224 O O . ASP C 2 438 ? -50.970 50.970 -25.979 1.00 191.84 431 ASP A O 1
ATOM 8229 N N . ASN C 2 439 ? -51.840 53.041 -25.840 1.00 219.60 432 ASN A N 1
ATOM 8230 C CA . ASN C 2 439 ? -52.215 52.923 -24.436 1.00 221.90 432 ASN A CA 1
ATOM 8231 C C . ASN C 2 439 ? -53.479 52.089 -24.261 1.00 231.44 432 ASN A C 1
ATOM 8232 O O . ASN C 2 439 ? -53.757 51.581 -23.174 1.00 228.05 432 ASN A O 1
ATOM 8237 N N . LYS C 2 440 ? -54.241 51.957 -25.341 1.00 207.42 433 LYS A N 1
ATOM 8238 C CA . LYS C 2 440 ? -55.470 51.172 -25.332 1.00 204.43 433 LYS A CA 1
ATOM 8239 C C . LYS C 2 440 ? -55.207 49.746 -25.803 1.00 198.93 433 LYS A C 1
ATOM 8240 O O . LYS C 2 440 ? -55.884 48.807 -25.382 1.00 199.65 433 LYS A O 1
ATOM 8246 N N . THR C 2 441 ? -54.220 49.587 -26.679 1.00 187.37 434 THR A N 1
ATOM 8247 C CA . THR C 2 441 ? -53.863 48.269 -27.186 1.00 169.43 434 THR A CA 1
ATOM 8248 C C . THR C 2 441 ? -53.196 47.454 -26.081 1.00 163.29 434 THR A C 1
ATOM 8249 O O . THR C 2 441 ? -53.204 46.223 -26.113 1.00 157.36 434 THR A O 1
ATOM 8253 N N . ARG C 2 442 ? -52.618 48.151 -25.106 1.00 178.20 435 ARG A N 1
ATOM 8254 C CA . ARG C 2 442 ? -52.039 47.504 -23.934 1.00 181.91 435 ARG A CA 1
ATOM 8255 C C . ARG C 2 442 ? -53.136 47.277 -22.901 1.00 178.25 435 ARG A C 1
ATOM 8256 O O . ARG C 2 442 ? -53.003 46.449 -22.000 1.00 165.80 435 ARG A O 1
ATOM 8264 N N . TRP C 2 443 ? -54.222 48.027 -23.051 1.00 169.45 436 TRP A N 1
ATOM 8265 C CA . TRP C 2 443 ? -55.377 47.944 -22.165 1.00 168.28 436 TRP A CA 1
ATOM 8266 C C . TRP C 2 443 ? -56.143 46.640 -22.363 1.00 170.08 436 TRP A C 1
ATOM 8267 O O . TRP C 2 443 ? -56.471 45.948 -21.399 1.00 174.30 436 TRP A O 1
ATOM 8278 N N . GLN C 2 444 ? -56.426 46.312 -23.619 1.00 210.14 437 GLN A N 1
ATOM 8279 C CA . GLN C 2 444 ? -57.293 45.183 -23.946 1.00 210.38 437 GLN A CA 1
ATOM 8280 C C . GLN C 2 444 ? -56.670 43.820 -23.653 1.00 197.30 437 GLN A C 1
ATOM 8281 O O . GLN C 2 444 ? -57.377 42.864 -23.340 1.00 197.39 437 GLN A O 1
ATOM 8287 N N . VAL C 2 445 ? -55.348 43.734 -23.753 1.00 138.72 438 VAL A N 1
ATOM 8288 C CA . VAL C 2 445 ? -54.654 42.464 -23.566 1.00 136.16 438 VAL A CA 1
ATOM 8289 C C . VAL C 2 445 ? -54.641 42.018 -22.106 1.00 145.50 438 VAL A C 1
ATOM 8290 O O . VAL C 2 445 ? -54.728 40.825 -21.813 1.00 133.67 438 VAL A O 1
ATOM 8294 N N . ILE C 2 446 ? -54.533 42.982 -21.197 1.00 188.51 439 ILE A N 1
ATOM 8295 C CA . ILE C 2 446 ? -54.463 42.692 -19.768 1.00 195.71 439 ILE A CA 1
ATOM 8296 C C . ILE C 2 446 ? -55.837 42.395 -19.174 1.00 183.71 439 ILE A C 1
ATOM 8297 O O . ILE C 2 446 ? -55.986 41.476 -18.368 1.00 190.65 439 ILE A O 1
ATOM 8302 N N . THR C 2 447 ? -56.837 43.174 -19.572 1.00 159.88 440 THR A N 1
ATOM 8303 C CA . THR C 2 447 ? -58.202 42.949 -19.109 1.00 145.02 440 THR A CA 1
ATOM 8304 C C . THR C 2 447 ? -58.750 41.644 -19.687 1.00 154.40 440 THR A C 1
ATOM 8305 O O . THR C 2 447 ? -59.730 41.094 -19.183 1.00 152.81 440 THR A O 1
ATOM 8309 N N . ASP C 2 448 ? -58.106 41.151 -20.742 1.00 213.16 441 ASP A N 1
ATOM 8310 C CA . ASP C 2 448 ? -58.479 39.874 -21.343 1.00 220.19 441 ASP A CA 1
ATOM 8311 C C . ASP C 2 448 ? -57.827 38.701 -20.618 1.00 223.40 441 ASP A C 1
ATOM 8312 O O . ASP C 2 448 ? -58.145 37.541 -20.878 1.00 230.57 441 ASP A O 1
ATOM 8317 N N . ALA C 2 449 ? -56.907 39.013 -19.711 1.00 204.60 442 ALA A N 1
ATOM 8318 C CA . ALA C 2 449 ? -56.320 38.004 -18.842 1.00 192.53 442 ALA A CA 1
ATOM 8319 C C . ALA C 2 449 ? -57.250 37.785 -17.658 1.00 181.41 442 ALA A C 1
ATOM 8320 O O . ALA C 2 449 ? -57.247 36.724 -17.034 1.00 169.60 442 ALA A O 1
ATOM 8322 N N . SER C 2 450 ? -58.046 38.807 -17.359 1.00 150.55 443 SER A N 1
ATOM 8323 C CA . SER C 2 450 ? -59.044 38.730 -16.303 1.00 157.55 443 SER A CA 1
ATOM 8324 C C . SER C 2 450 ? -60.288 38.016 -16.817 1.00 168.72 443 SER A C 1
ATOM 8325 O O . SER C 2 450 ? -61.171 37.646 -16.043 1.00 166.98 443 SER A O 1
ATOM 8328 N N . VAL C 2 451 ? -60.350 37.830 -18.132 1.00 161.69 444 VAL A N 1
ATOM 8329 C CA . VAL C 2 451 ? -61.464 37.135 -18.765 1.00 165.31 444 VAL A CA 1
ATOM 8330 C C . VAL C 2 451 ? -61.565 35.692 -18.286 1.00 169.75 444 VAL A C 1
ATOM 8331 O O . VAL C 2 451 ? -62.645 35.218 -17.932 1.00 172.98 444 VAL A O 1
ATOM 8335 N N . GLU C 2 452 ? -60.430 35.000 -18.267 1.00 217.92 445 GLU A N 1
ATOM 8336 C CA . GLU C 2 452 ? -60.415 33.568 -17.997 1.00 221.22 445 GLU A CA 1
ATOM 8337 C C . GLU C 2 452 ? -60.383 33.234 -16.505 1.00 221.87 445 GLU A C 1
ATOM 8338 O O . GLU C 2 452 ? -61.347 32.695 -15.962 1.00 219.20 445 GLU A O 1
ATOM 8344 N N . VAL C 2 453 ? -59.270 33.554 -15.851 1.00 255.59 446 VAL A N 1
ATOM 8345 C CA . VAL C 2 453 ? -59.061 33.175 -14.456 1.00 251.59 446 VAL A CA 1
ATOM 8346 C C . VAL C 2 453 ? -59.845 34.049 -13.476 1.00 237.41 446 VAL A C 1
ATOM 8347 O O . VAL C 2 453 ? -59.951 33.724 -12.293 1.00 244.20 446 VAL A O 1
ATOM 8351 N N . GLY C 2 454 ? -60.392 35.154 -13.974 1.00 145.46 447 GLY A N 1
ATOM 8352 C CA . GLY C 2 454 ? -61.183 36.056 -13.153 1.00 128.32 447 GLY A CA 1
ATOM 8353 C C . GLY C 2 454 ? -62.072 35.340 -12.151 1.00 125.97 447 GLY A C 1
ATOM 8354 O O . GLY C 2 454 ? -61.968 35.574 -10.947 1.00 100.13 447 GLY A O 1
ATOM 8355 N N . PRO C 2 455 ? -62.959 34.463 -12.645 1.00 181.31 448 PRO A N 1
ATOM 8356 C CA . PRO C 2 455 ? -63.839 33.671 -11.778 1.00 197.11 448 PRO A CA 1
ATOM 8357 C C . PRO C 2 455 ? -63.057 32.677 -10.924 1.00 206.70 448 PRO A C 1
ATOM 8358 O O . PRO C 2 455 ? -63.258 32.614 -9.711 1.00 216.55 448 PRO A O 1
ATOM 8362 N N . ALA C 2 456 ? -62.173 31.917 -11.562 1.00 196.43 449 ALA A N 1
ATOM 8363 C CA . ALA C 2 456 ? -61.434 30.848 -10.894 1.00 186.73 449 ALA A CA 1
ATOM 8364 C C . ALA C 2 456 ? -60.800 31.272 -9.571 1.00 181.15 449 ALA A C 1
ATOM 8365 O O . ALA C 2 456 ? -60.809 30.510 -8.605 1.00 183.64 449 ALA A O 1
ATOM 8367 N N . LEU C 2 457 ? -60.250 32.481 -9.527 1.00 166.92 450 LEU A N 1
ATOM 8368 C CA . LEU C 2 457 ? -59.558 32.951 -8.329 1.00 154.58 450 LEU A CA 1
ATOM 8369 C C . LEU C 2 457 ? -60.478 33.602 -7.300 1.00 141.91 450 LEU A C 1
ATOM 8370 O O . LEU C 2 457 ? -60.407 33.284 -6.114 1.00 143.48 450 LEU A O 1
ATOM 8375 N N . PHE C 2 458 ? -61.331 34.518 -7.748 1.00 120.78 451 PHE A N 1
ATOM 8376 C CA . PHE C 2 458 ? -62.238 35.204 -6.834 1.00 116.81 451 PHE A CA 1
ATOM 8377 C C . PHE C 2 458 ? -63.154 34.216 -6.117 1.00 121.08 451 PHE A C 1
ATOM 8378 O O . PHE C 2 458 ? -63.483 34.397 -4.945 1.00 110.35 451 PHE A O 1
ATOM 8386 N N . ILE C 2 459 ? -63.565 33.174 -6.832 1.00 129.52 452 ILE A N 1
ATOM 8387 C CA . ILE C 2 459 ? -64.404 32.132 -6.255 1.00 129.93 452 ILE A CA 1
ATOM 8388 C C . ILE C 2 459 ? -63.552 31.163 -5.442 1.00 135.12 452 ILE A C 1
ATOM 8389 O O . ILE C 2 459 ? -64.064 30.409 -4.616 1.00 146.65 452 ILE A O 1
ATOM 8394 N N . SER C 2 460 ? -62.245 31.195 -5.679 1.00 134.29 453 SER A N 1
ATOM 8395 C CA . SER C 2 460 ? -61.315 30.349 -4.942 1.00 128.76 453 SER A CA 1
ATOM 8396 C C . SER C 2 460 ? -60.949 31.002 -3.614 1.00 125.52 453 SER A C 1
ATOM 8397 O O . SER C 2 460 ? -60.687 30.317 -2.625 1.00 134.06 453 SER A O 1
ATOM 8400 N N . LEU C 2 461 ? -60.927 32.331 -3.601 1.00 113.22 454 LEU A N 1
ATOM 8401 C CA . LEU C 2 461 ? -60.733 33.078 -2.366 1.00 106.29 454 LEU A CA 1
ATOM 8402 C C . LEU C 2 461 ? -62.046 33.089 -1.598 1.00 111.43 454 LEU A C 1
ATOM 8403 O O . LEU C 2 461 ? -62.063 33.045 -0.370 1.00 123.83 454 LEU A O 1
ATOM 8408 N N . LEU C 2 462 ? -63.148 33.148 -2.339 1.00 111.95 455 LEU A N 1
ATOM 8409 C CA . LEU C 2 462 ? -64.474 33.043 -1.752 1.00 116.24 455 LEU A CA 1
ATOM 8410 C C . LEU C 2 462 ? -64.582 31.683 -1.074 1.00 123.56 455 LEU A C 1
ATOM 8411 O O . LEU C 2 462 ? -65.264 31.526 -0.062 1.00 125.03 455 LEU A O 1
ATOM 8416 N N . ILE C 2 463 ? -63.892 30.704 -1.649 1.00 106.73 456 ILE A N 1
ATOM 8417 C CA . ILE C 2 463 ? -63.812 29.362 -1.088 1.00 112.40 456 ILE A CA 1
ATOM 8418 C C . ILE C 2 463 ? -62.972 29.350 0.183 1.00 107.02 456 ILE A C 1
ATOM 8419 O O . ILE C 2 463 ? -63.337 28.723 1.178 1.00 106.42 456 ILE A O 1
ATOM 8424 N N . ILE C 2 464 ? -61.847 30.055 0.141 1.00 107.04 457 ILE A N 1
ATOM 8425 C CA . ILE C 2 464 ? -60.887 30.042 1.237 1.00 105.30 457 ILE A CA 1
ATOM 8426 C C . ILE C 2 464 ? -61.424 30.744 2.484 1.00 108.49 457 ILE A C 1
ATOM 8427 O O . ILE C 2 464 ? -60.979 30.465 3.597 1.00 111.03 457 ILE A O 1
ATOM 8432 N N . THR C 2 465 ? -62.383 31.646 2.297 1.00 104.88 458 THR A N 1
ATOM 8433 C CA . THR C 2 465 ? -62.926 32.419 3.411 1.00 101.30 458 THR A CA 1
ATOM 8434 C C . THR C 2 465 ? -64.213 31.816 3.958 1.00 93.85 458 THR A C 1
ATOM 8435 O O . THR C 2 465 ? -64.644 32.153 5.060 1.00 98.56 458 THR A O 1
ATOM 8439 N N . LEU C 2 466 ? -64.831 30.932 3.184 1.00 95.23 459 LEU A N 1
ATOM 8440 C CA . LEU C 2 466 ? -66.075 30.302 3.607 1.00 107.17 459 LEU A CA 1
ATOM 8441 C C . LEU C 2 466 ? -65.848 28.909 4.183 1.00 100.57 459 LEU A C 1
ATOM 8442 O O . LEU C 2 466 ? -66.479 28.528 5.169 1.00 104.12 459 LEU A O 1
ATOM 8447 N N . SER C 2 467 ? -64.945 28.151 3.569 1.00 105.02 460 SER A N 1
ATOM 8448 C CA . SER C 2 467 ? -64.607 26.821 4.064 1.00 107.75 460 SER A CA 1
ATOM 8449 C C . SER C 2 467 ? -63.941 26.921 5.433 1.00 109.34 460 SER A C 1
ATOM 8450 O O . SER C 2 467 ? -63.504 25.920 6.000 1.00 109.28 460 SER A O 1
ATOM 8453 N N . PHE C 2 468 ? -63.870 28.142 5.955 1.00 95.85 461 PHE A N 1
ATOM 8454 C CA . PHE C 2 468 ? -63.238 28.408 7.238 1.00 81.98 461 PHE A CA 1
ATOM 8455 C C . PHE C 2 468 ? -64.279 28.844 8.263 1.00 83.97 461 PHE A C 1
ATOM 8456 O O . PHE C 2 468 ? -64.088 28.672 9.466 1.00 82.34 461 PHE A O 1
ATOM 8464 N N . ILE C 2 469 ? -65.383 29.405 7.774 1.00 97.74 462 ILE A N 1
ATOM 8465 C CA . ILE C 2 469 ? -66.474 29.874 8.630 1.00 101.62 462 ILE A CA 1
ATOM 8466 C C . ILE C 2 469 ? -66.831 28.922 9.774 1.00 99.58 462 ILE A C 1
ATOM 8467 O O . ILE C 2 469 ? -66.998 29.362 10.911 1.00 104.05 462 ILE A O 1
ATOM 8472 N N . PRO C 2 470 ? -66.957 27.616 9.479 1.00 91.78 463 PRO A N 1
ATOM 8473 C CA . PRO C 2 470 ? -67.305 26.646 10.522 1.00 88.91 463 PRO A CA 1
ATOM 8474 C C . PRO C 2 470 ? -66.491 26.812 11.807 1.00 96.12 463 PRO A C 1
ATOM 8475 O O . PRO C 2 470 ? -66.976 26.460 12.881 1.00 94.44 463 PRO A O 1
ATOM 8479 N N . ILE C 2 471 ? -65.277 27.343 11.699 1.00 96.26 464 ILE A N 1
ATOM 8480 C CA . ILE C 2 471 ? -64.443 27.586 12.874 1.00 86.47 464 ILE A CA 1
ATOM 8481 C C . ILE C 2 471 ? -65.153 28.434 13.927 1.00 90.01 464 ILE A C 1
ATOM 8482 O O . ILE C 2 471 ? -64.963 28.233 15.128 1.00 102.25 464 ILE A O 1
ATOM 8487 N N . PHE C 2 472 ? -65.976 29.374 13.475 1.00 89.42 465 PHE A N 1
ATOM 8488 C CA . PHE C 2 472 ? -66.675 30.279 14.382 1.00 90.17 465 PHE A CA 1
ATOM 8489 C C . PHE C 2 472 ? -67.619 29.547 15.333 1.00 87.92 465 PHE A C 1
ATOM 8490 O O . PHE C 2 472 ? -68.121 30.136 16.290 1.00 93.53 465 PHE A O 1
ATOM 8498 N N . THR C 2 473 ? -67.857 28.266 15.071 1.00 80.33 466 THR A N 1
ATOM 8499 C CA . THR C 2 473 ? -68.771 27.485 15.898 1.00 77.26 466 THR A CA 1
ATOM 8500 C C . THR C 2 473 ? -68.114 26.988 17.184 1.00 86.11 466 THR A C 1
ATOM 8501 O O . THR C 2 473 ? -68.782 26.416 18.045 1.00 101.03 466 THR A O 1
ATOM 8505 N N . LEU C 2 474 ? -66.808 27.204 17.314 1.00 76.94 467 LEU A N 1
ATOM 8506 C CA . LEU C 2 474 ? -66.102 26.826 18.534 1.00 78.30 467 LEU A CA 1
ATOM 8507 C C . LEU C 2 474 ? -66.652 27.614 19.720 1.00 82.49 467 LEU A C 1
ATOM 8508 O O . LEU C 2 474 ? -66.690 28.844 19.694 1.00 77.87 467 LEU A O 1
ATOM 8513 N N . GLU C 2 475 ? -67.083 26.900 20.755 1.00 79.78 468 GLU A N 1
ATOM 8514 C CA . GLU C 2 475 ? -67.719 27.535 21.903 1.00 89.88 468 GLU A CA 1
ATOM 8515 C C . GLU C 2 475 ? -66.733 27.794 23.035 1.00 90.72 468 GLU A C 1
ATOM 8516 O O . GLU C 2 475 ? -65.712 27.120 23.150 1.00 92.85 468 GLU A O 1
ATOM 8522 N N . GLY C 2 476 ? -67.049 28.780 23.867 1.00 95.51 469 GLY A N 1
ATOM 8523 C CA . GLY C 2 476 ? -66.290 29.039 25.076 1.00 86.62 469 GLY A CA 1
ATOM 8524 C C . GLY C 2 476 ? -64.871 29.535 24.873 1.00 80.78 469 GLY A C 1
ATOM 8525 O O . GLY C 2 476 ? -64.598 30.336 23.979 1.00 90.68 469 GLY A O 1
ATOM 8526 N N . GLN C 2 477 ? -63.968 29.049 25.719 1.00 64.63 470 GLN A N 1
ATOM 8527 C CA . GLN C 2 477 ? -62.586 29.515 25.752 1.00 63.26 470 GLN A CA 1
ATOM 8528 C C . GLN C 2 477 ? -61.879 29.390 24.404 1.00 68.00 470 GLN A C 1
ATOM 8529 O O . GLN C 2 477 ? -61.159 30.298 23.989 1.00 66.26 470 GLN A O 1
ATOM 8535 N N . GLU C 2 478 ? -62.083 28.266 23.725 1.00 80.47 471 GLU A N 1
ATOM 8536 C CA . GLU C 2 478 ? -61.439 28.031 22.437 1.00 84.07 471 GLU A CA 1
ATOM 8537 C C . GLU C 2 478 ? -62.010 28.935 21.348 1.00 81.57 471 GLU A C 1
ATOM 8538 O O . GLU C 2 478 ? -61.291 29.369 20.448 1.00 84.09 471 GLU A O 1
ATOM 8544 N N . GLY C 2 479 ? -63.305 29.217 21.436 1.00 81.45 472 GLY A N 1
ATOM 8545 C CA . GLY C 2 479 ? -63.960 30.086 20.477 1.00 84.53 472 GLY A CA 1
ATOM 8546 C C . GLY C 2 479 ? -63.552 31.535 20.650 1.00 83.34 472 GLY A C 1
ATOM 8547 O O . GLY C 2 479 ? -63.624 32.327 19.711 1.00 94.16 472 GLY A O 1
ATOM 8548 N N . ARG C 2 480 ? -63.126 31.883 21.860 1.00 71.40 473 ARG A N 1
ATOM 8549 C CA . ARG C 2 480 ? -62.668 33.237 22.151 1.00 62.60 473 ARG A CA 1
ATOM 8550 C C . ARG C 2 480 ? -61.217 33.425 21.726 1.00 62.65 473 ARG A C 1
ATOM 8551 O O . ARG C 2 480 ? -60.794 34.534 21.399 1.00 65.20 473 ARG A O 1
ATOM 8559 N N . LEU C 2 481 ? -60.458 32.333 21.731 1.00 59.30 474 LEU A N 1
ATOM 8560 C CA . LEU C 2 481 ? -59.067 32.370 21.302 1.00 55.02 474 LEU A CA 1
ATOM 8561 C C . LEU C 2 481 ? -58.984 32.507 19.788 1.00 65.26 474 LEU A C 1
ATOM 8562 O O . LEU C 2 481 ? -58.501 33.513 19.273 1.00 72.95 474 LEU A O 1
ATOM 8567 N N . PHE C 2 482 ? -59.472 31.493 19.082 1.00 71.58 475 PHE A N 1
ATOM 8568 C CA . PHE C 2 482 ? -59.383 31.455 17.626 1.00 65.05 475 PHE A CA 1
ATOM 8569 C C . PHE C 2 482 ? -60.500 32.237 16.944 1.00 58.29 475 PHE A C 1
ATOM 8570 O O . PHE C 2 482 ? -60.634 32.204 15.722 1.00 65.37 475 PHE A O 1
ATOM 8578 N N . GLY C 2 483 ? -61.299 32.938 17.739 1.00 56.45 476 GLY A N 1
ATOM 8579 C CA . GLY C 2 483 ? -62.354 33.774 17.200 1.00 62.43 476 GLY A CA 1
ATOM 8580 C C . GLY C 2 483 ? -61.792 34.902 16.356 1.00 62.41 476 GLY A C 1
ATOM 8581 O O . GLY C 2 483 ? -62.051 34.970 15.156 1.00 65.03 476 GLY A O 1
ATOM 8582 N N . PRO C 2 484 ? -61.017 35.799 16.986 1.00 60.28 477 PRO A N 1
ATOM 8583 C CA . PRO C 2 484 ? -60.392 36.947 16.320 1.00 60.81 477 PRO A CA 1
ATOM 8584 C C . PRO C 2 484 ? -59.444 36.548 15.189 1.00 67.03 477 PRO A C 1
ATOM 8585 O O . PRO C 2 484 ? -59.280 37.317 14.241 1.00 67.22 477 PRO A O 1
ATOM 8589 N N . LEU C 2 485 ? -58.824 35.377 15.286 1.00 65.94 478 LEU A N 1
ATOM 8590 C CA . LEU C 2 485 ? -57.938 34.915 14.222 1.00 63.35 478 LEU A CA 1
ATOM 8591 C C . LEU C 2 485 ? -58.744 34.566 12.977 1.00 64.74 478 LEU A C 1
ATOM 8592 O O . LEU C 2 485 ? -58.342 34.881 11.857 1.00 63.10 478 LEU A O 1
ATOM 8597 N N . ALA C 2 486 ? -59.883 33.915 13.182 1.00 61.45 479 ALA A N 1
ATOM 8598 C CA . ALA C 2 486 ? -60.775 33.576 12.082 1.00 62.39 479 ALA A CA 1
ATOM 8599 C C . ALA C 2 486 ? -61.315 34.842 11.426 1.00 57.92 479 ALA A C 1
ATOM 8600 O O . ALA C 2 486 ? -61.345 34.951 10.201 1.00 56.31 479 ALA A O 1
ATOM 8602 N N . PHE C 2 487 ? -61.737 35.797 12.249 1.00 69.48 480 PHE A N 1
ATOM 8603 C CA . PHE C 2 487 ? -62.245 37.070 11.748 1.00 78.91 480 PHE A CA 1
ATOM 8604 C C . PHE C 2 487 ? -61.265 37.721 10.778 1.00 83.89 480 PHE A C 1
ATOM 8605 O O . PHE C 2 487 ? -61.610 38.006 9.632 1.00 92.28 480 PHE A O 1
ATOM 8613 N N . THR C 2 488 ? -60.042 37.950 11.244 1.00 73.94 481 THR A N 1
ATOM 8614 C CA . THR C 2 488 ? -59.047 38.670 10.456 1.00 62.96 481 THR A CA 1
ATOM 8615 C C . THR C 2 488 ? -58.558 37.882 9.244 1.00 72.78 481 THR A C 1
ATOM 8616 O O . THR C 2 488 ? -58.271 38.463 8.199 1.00 75.10 481 THR A O 1
ATOM 8620 N N . LYS C 2 489 ? -58.459 36.564 9.380 1.00 76.42 482 LYS A N 1
ATOM 8621 C CA . LYS C 2 489 ? -58.095 35.734 8.240 1.00 82.10 482 LYS A CA 1
ATOM 8622 C C . LYS C 2 489 ? -59.157 35.886 7.159 1.00 94.08 482 LYS A C 1
ATOM 8623 O O . LYS C 2 489 ? -58.867 35.790 5.967 1.00 102.95 482 LYS A O 1
ATOM 8629 N N . THR C 2 490 ? -60.391 36.130 7.589 1.00 90.07 483 THR A N 1
ATOM 8630 C CA . THR C 2 490 ? -61.514 36.292 6.672 1.00 80.39 483 THR A CA 1
ATOM 8631 C C . THR C 2 490 ? -61.541 37.688 6.057 1.00 82.73 483 THR A C 1
ATOM 8632 O O . THR C 2 490 ? -61.668 37.834 4.841 1.00 86.23 483 THR A O 1
ATOM 8636 N N . TYR C 2 491 ? -61.423 38.711 6.899 1.00 79.21 484 TYR A N 1
ATOM 8637 C CA . TYR C 2 491 ? -61.429 40.092 6.425 1.00 86.51 484 TYR A CA 1
ATOM 8638 C C . TYR C 2 491 ? -60.245 40.361 5.503 1.00 97.25 484 TYR A C 1
ATOM 8639 O O . TYR C 2 491 ? -60.372 41.074 4.508 1.00 105.83 484 TYR A O 1
ATOM 8648 N N . ALA C 2 492 ? -59.093 39.791 5.842 1.00 90.25 485 ALA A N 1
ATOM 8649 C CA . ALA C 2 492 ? -57.889 39.966 5.039 1.00 79.54 485 ALA A CA 1
ATOM 8650 C C . ALA C 2 492 ? -58.096 39.451 3.619 1.00 92.82 485 ALA A C 1
ATOM 8651 O O . ALA C 2 492 ? -57.678 40.088 2.652 1.00 98.94 485 ALA A O 1
ATOM 8653 N N . MET C 2 493 ? -58.741 38.295 3.497 1.00 99.87 486 MET A N 1
ATOM 8654 C CA . MET C 2 493 ? -59.026 37.721 2.188 1.00 106.58 486 MET A CA 1
ATOM 8655 C C . MET C 2 493 ? -60.095 38.530 1.466 1.00 105.44 486 MET A C 1
ATOM 8656 O O . MET C 2 493 ? -59.918 38.915 0.312 1.00 107.93 486 MET A O 1
ATOM 8661 N N . ALA C 2 494 ? -61.205 38.781 2.154 1.00 100.69 487 ALA A N 1
ATOM 8662 C CA . ALA C 2 494 ? -62.296 39.571 1.594 1.00 89.88 487 ALA A CA 1
ATOM 8663 C C . ALA C 2 494 ? -61.773 40.876 1.006 1.00 87.77 487 ALA A C 1
ATOM 8664 O O . ALA C 2 494 ? -62.265 41.349 -0.017 1.00 104.27 487 ALA A O 1
ATOM 8666 N N . GLY C 2 495 ? -60.769 41.452 1.660 1.00 76.80 488 GLY A N 1
ATOM 8667 C CA . GLY C 2 495 ? -60.140 42.666 1.175 1.00 75.11 488 GLY A CA 1
ATOM 8668 C C . GLY C 2 495 ? -59.308 42.417 -0.067 1.00 98.14 488 GLY A C 1
ATOM 8669 O O . GLY C 2 495 ? -59.483 43.084 -1.085 1.00 113.87 488 GLY A O 1
ATOM 8670 N N . ALA C 2 496 ? -58.399 41.451 0.018 1.00 109.40 489 ALA A N 1
ATOM 8671 C CA . ALA C 2 496 ? -57.547 41.101 -1.111 1.00 124.53 489 ALA A CA 1
ATOM 8672 C C . ALA C 2 496 ? -58.377 40.631 -2.302 1.00 135.12 489 ALA A C 1
ATOM 8673 O O . ALA C 2 496 ? -57.990 40.819 -3.455 1.00 144.56 489 ALA A O 1
ATOM 8675 N N . ALA C 2 497 ? -59.521 40.019 -2.013 1.00 111.34 490 ALA A N 1
ATOM 8676 C CA . ALA C 2 497 ? -60.413 39.519 -3.051 1.00 101.20 490 ALA A CA 1
ATOM 8677 C C . ALA C 2 497 ? -61.204 40.653 -3.694 1.00 105.69 490 ALA A C 1
ATOM 8678 O O . ALA C 2 497 ? -61.347 40.707 -4.915 1.00 94.29 490 ALA A O 1
ATOM 8680 N N . LEU C 2 498 ? -61.717 41.557 -2.866 1.00 125.77 491 LEU A N 1
ATOM 8681 C CA . LEU C 2 498 ? -62.513 42.676 -3.356 1.00 130.03 491 LEU A CA 1
ATOM 8682 C C . LEU C 2 498 ? -61.622 43.779 -3.918 1.00 138.98 491 LEU A C 1
ATOM 8683 O O . LEU C 2 498 ? -62.109 44.754 -4.488 1.00 159.81 491 LEU A O 1
ATOM 8688 N N . LEU C 2 499 ? -60.314 43.619 -3.750 1.00 126.45 492 LEU A N 1
ATOM 8689 C CA . LEU C 2 499 ? -59.353 44.575 -4.286 1.00 126.20 492 LEU A CA 1
ATOM 8690 C C . LEU C 2 499 ? -58.736 44.052 -5.578 1.00 139.30 492 LEU A C 1
ATOM 8691 O O . LEU C 2 499 ? -58.229 44.824 -6.392 1.00 147.46 492 LEU A O 1
ATOM 8696 N N . ALA C 2 500 ? -58.788 42.736 -5.761 1.00 141.37 493 ALA A N 1
ATOM 8697 C CA . ALA C 2 500 ? -58.315 42.114 -6.992 1.00 132.94 493 ALA A CA 1
ATOM 8698 C C . ALA C 2 500 ? -59.394 42.189 -8.066 1.00 132.81 493 ALA A C 1
ATOM 8699 O O . ALA C 2 500 ? -59.345 41.474 -9.067 1.00 130.02 493 ALA A O 1
ATOM 8701 N N . ILE C 2 501 ? -60.369 43.066 -7.845 1.00 128.62 494 ILE A N 1
ATOM 8702 C CA . ILE C 2 501 ? -61.487 43.229 -8.763 1.00 118.80 494 ILE A CA 1
ATOM 8703 C C . ILE C 2 501 ? -61.818 44.707 -8.922 1.00 128.27 494 ILE A C 1
ATOM 8704 O O . ILE C 2 501 ? -62.659 45.081 -9.736 1.00 142.70 494 ILE A O 1
ATOM 8709 N N . VAL C 2 502 ? -61.150 45.544 -8.136 1.00 130.32 495 VAL A N 1
ATOM 8710 C CA . VAL C 2 502 ? -61.391 46.981 -8.170 1.00 138.06 495 VAL A CA 1
ATOM 8711 C C . VAL C 2 502 ? -60.106 47.752 -8.458 1.00 142.91 495 VAL A C 1
ATOM 8712 O O . VAL C 2 502 ? -60.141 48.834 -9.045 1.00 144.01 495 VAL A O 1
ATOM 8716 N N . VAL C 2 503 ? -58.971 47.187 -8.056 1.00 138.95 496 VAL A N 1
ATOM 8717 C CA . VAL C 2 503 ? -57.691 47.872 -8.207 1.00 139.06 496 VAL A CA 1
ATOM 8718 C C . VAL C 2 503 ? -56.616 47.014 -8.874 1.00 147.39 496 VAL A C 1
ATOM 8719 O O . VAL C 2 503 ? -55.938 47.469 -9.794 1.00 140.00 496 VAL A O 1
ATOM 8723 N N . ILE C 2 504 ? -56.456 45.780 -8.404 1.00 185.77 497 ILE A N 1
ATOM 8724 C CA . ILE C 2 504 ? -55.394 44.904 -8.897 1.00 201.07 497 ILE A CA 1
ATOM 8725 C C . ILE C 2 504 ? -55.310 44.831 -10.425 1.00 201.82 497 ILE A C 1
ATOM 8726 O O . ILE C 2 504 ? -54.245 45.066 -10.994 1.00 218.27 497 ILE A O 1
ATOM 8731 N N . PRO C 2 505 ? -56.429 44.505 -11.094 1.00 168.98 498 PRO A N 1
ATOM 8732 C CA . PRO C 2 505 ? -56.395 44.452 -12.560 1.00 155.87 498 PRO A CA 1
ATOM 8733 C C . PRO C 2 505 ? -55.983 45.793 -13.160 1.00 142.06 498 PRO A C 1
ATOM 8734 O O . PRO C 2 505 ? -55.350 45.832 -14.216 1.00 139.48 498 PRO A O 1
ATOM 8738 N N . ILE C 2 506 ? -56.340 46.879 -12.482 1.00 128.43 499 ILE A N 1
ATOM 8739 C CA . ILE C 2 506 ? -56.003 48.223 -12.940 1.00 126.87 499 ILE A CA 1
ATOM 8740 C C . ILE C 2 506 ? -54.516 48.530 -12.775 1.00 135.18 499 ILE A C 1
ATOM 8741 O O . ILE C 2 506 ? -53.853 48.957 -13.720 1.00 143.89 499 ILE A O 1
ATOM 8746 N N . LEU C 2 507 ? -53.997 48.308 -11.571 1.00 134.97 500 LEU A N 1
ATOM 8747 C CA . LEU C 2 507 ? -52.601 48.611 -11.263 1.00 127.65 500 LEU A CA 1
ATOM 8748 C C . LEU C 2 507 ? -51.610 47.812 -12.109 1.00 140.39 500 LEU A C 1
ATOM 8749 O O . LEU C 2 507 ? -50.470 48.237 -12.300 1.00 145.48 500 LEU A O 1
ATOM 8754 N N . MET C 2 508 ? -52.041 46.659 -12.611 1.00 144.17 501 MET A N 1
ATOM 8755 C CA . MET C 2 508 ? -51.159 45.798 -13.396 1.00 153.18 501 MET A CA 1
ATOM 8756 C C . MET C 2 508 ? -51.128 46.192 -14.870 1.00 156.82 501 MET A C 1
ATOM 8757 O O . MET C 2 508 ? -50.231 45.787 -15.610 1.00 148.63 501 MET A O 1
ATOM 8762 N N . GLY C 2 509 ? -52.111 46.980 -15.290 1.00 183.15 502 GLY A N 1
ATOM 8763 C CA . GLY C 2 509 ? -52.143 47.499 -16.645 1.00 192.05 502 GLY A CA 1
ATOM 8764 C C . GLY C 2 509 ? -51.519 48.878 -16.699 1.00 191.04 502 GLY A C 1
ATOM 8765 O O . GLY C 2 509 ? -51.028 49.315 -17.741 1.00 200.17 502 GLY A O 1
ATOM 8766 N N . TYR C 2 510 ? -51.539 49.563 -15.561 1.00 150.18 503 TYR A N 1
ATOM 8767 C CA . TYR C 2 510 ? -50.961 50.895 -15.444 1.00 137.88 503 TYR A CA 1
ATOM 8768 C C . TYR C 2 510 ? -49.450 50.797 -15.262 1.00 137.35 503 TYR A C 1
ATOM 8769 O O . TYR C 2 510 ? -48.702 51.658 -15.725 1.00 133.77 503 TYR A O 1
ATOM 8778 N N . TRP C 2 511 ? -49.007 49.743 -14.583 1.00 144.88 504 TRP A N 1
ATOM 8779 C CA . TRP C 2 511 ? -47.581 49.490 -14.402 1.00 152.26 504 TRP A CA 1
ATOM 8780 C C . TRP C 2 511 ? -47.108 48.348 -15.298 1.00 145.96 504 TRP A C 1
ATOM 8781 O O . TRP C 2 511 ? -47.882 47.457 -15.646 1.00 138.60 504 TRP A O 1
ATOM 8792 N N . LEU C 2 524 ? -35.323 30.560 -15.335 1.00 149.94 517 LEU A N 1
ATOM 8793 C CA . LEU C 2 524 ? -34.985 29.144 -15.242 1.00 150.12 517 LEU A CA 1
ATOM 8794 C C . LEU C 2 524 ? -36.229 28.269 -15.128 1.00 157.08 517 LEU A C 1
ATOM 8795 O O . LEU C 2 524 ? -36.140 27.097 -14.761 1.00 155.57 517 LEU A O 1
ATOM 8800 N N . ASN C 2 525 ? -37.386 28.845 -15.442 1.00 157.17 518 ASN A N 1
ATOM 8801 C CA . ASN C 2 525 ? -38.642 28.103 -15.434 1.00 153.59 518 ASN A CA 1
ATOM 8802 C C . ASN C 2 525 ? -38.535 26.853 -16.293 1.00 155.01 518 ASN A C 1
ATOM 8803 O O . ASN C 2 525 ? -39.144 25.824 -16.000 1.00 155.52 518 ASN A O 1
ATOM 8808 N N . ARG C 2 526 ? -37.752 26.964 -17.359 1.00 161.42 519 ARG A N 1
ATOM 8809 C CA . ARG C 2 526 ? -37.466 25.846 -18.244 1.00 172.80 519 ARG A CA 1
ATOM 8810 C C . ARG C 2 526 ? -36.950 24.634 -17.471 1.00 181.39 519 ARG A C 1
ATOM 8811 O O . ARG C 2 526 ? -37.432 23.520 -17.663 1.00 172.84 519 ARG A O 1
ATOM 8819 N N . PHE C 2 527 ? -35.985 24.861 -16.585 1.00 205.52 520 PHE A N 1
ATOM 8820 C CA . PHE C 2 527 ? -35.298 23.763 -15.902 1.00 213.74 520 PHE A CA 1
ATOM 8821 C C . PHE C 2 527 ? -36.081 23.089 -14.771 1.00 192.85 520 PHE A C 1
ATOM 8822 O O . PHE C 2 527 ? -35.683 22.027 -14.292 1.00 202.07 520 PHE A O 1
ATOM 8830 N N . LEU C 2 528 ? -37.180 23.697 -14.338 1.00 160.51 521 LEU A N 1
ATOM 8831 C CA . LEU C 2 528 ? -38.104 23.002 -13.447 1.00 135.73 521 LEU A CA 1
ATOM 8832 C C . LEU C 2 528 ? -39.151 22.293 -14.295 1.00 120.28 521 LEU A C 1
ATOM 8833 O O . LEU C 2 528 ? -39.755 21.306 -13.874 1.00 105.72 521 LEU A O 1
ATOM 8838 N N . ILE C 2 529 ? -39.347 22.812 -15.502 1.00 126.97 522 ILE A N 1
ATOM 8839 C CA . ILE C 2 529 ? -40.253 22.222 -16.478 1.00 132.99 522 ILE A CA 1
ATOM 8840 C C . ILE C 2 529 ? -39.656 20.940 -17.066 1.00 131.47 522 ILE A C 1
ATOM 8841 O O . ILE C 2 529 ? -40.378 20.085 -17.579 1.00 126.84 522 ILE A O 1
ATOM 8846 N N . ARG C 2 530 ? -38.335 20.805 -16.973 1.00 134.45 523 ARG A N 1
ATOM 8847 C CA . ARG C 2 530 ? -37.649 19.626 -17.497 1.00 137.10 523 ARG A CA 1
ATOM 8848 C C . ARG C 2 530 ? -37.598 18.488 -16.478 1.00 135.45 523 ARG A C 1
ATOM 8849 O O . ARG C 2 530 ? -37.348 17.337 -16.835 1.00 138.45 523 ARG A O 1
ATOM 8857 N N . VAL C 2 531 ? -37.832 18.816 -15.211 1.00 133.07 524 VAL A N 1
ATOM 8858 C CA . VAL C 2 531 ? -37.838 17.816 -14.150 1.00 132.69 524 VAL A CA 1
ATOM 8859 C C . VAL C 2 531 ? -39.248 17.269 -13.955 1.00 129.08 524 VAL A C 1
ATOM 8860 O O . VAL C 2 531 ? -39.440 16.203 -13.370 1.00 124.54 524 VAL A O 1
ATOM 8864 N N . TYR C 2 532 ? -40.230 18.003 -14.468 1.00 127.10 525 TYR A N 1
ATOM 8865 C CA . TYR C 2 532 ? -41.632 17.700 -14.210 1.00 130.47 525 TYR A CA 1
ATOM 8866 C C . TYR C 2 532 ? -42.278 16.798 -15.259 1.00 145.94 525 TYR A C 1
ATOM 8867 O O . TYR C 2 532 ? -42.758 15.708 -14.943 1.00 142.57 525 TYR A O 1
ATOM 8876 N N . HIS C 2 533 ? -42.293 17.259 -16.504 1.00 186.58 526 HIS A N 1
ATOM 8877 C CA . HIS C 2 533 ? -43.030 16.580 -17.568 1.00 198.15 526 HIS A CA 1
ATOM 8878 C C . HIS C 2 533 ? -42.566 15.154 -17.886 1.00 192.76 526 HIS A C 1
ATOM 8879 O O . HIS C 2 533 ? -43.374 14.324 -18.300 1.00 201.25 526 HIS A O 1
ATOM 8886 N N . PRO C 2 534 ? -41.266 14.864 -17.710 1.00 142.35 527 PRO A N 1
ATOM 8887 C CA . PRO C 2 534 ? -40.850 13.465 -17.850 1.00 133.60 527 PRO A CA 1
ATOM 8888 C C . PRO C 2 534 ? -41.687 12.546 -16.964 1.00 132.38 527 PRO A C 1
ATOM 8889 O O . PRO C 2 534 ? -42.039 11.440 -17.376 1.00 126.46 527 PRO A O 1
ATOM 8893 N N . LEU C 2 535 ? -42.002 13.010 -15.758 1.00 138.33 528 LEU A N 1
ATOM 8894 C CA . LEU C 2 535 ? -42.833 12.250 -14.829 1.00 129.68 528 LEU A CA 1
ATOM 8895 C C . LEU C 2 535 ? -44.319 12.471 -15.099 1.00 117.01 528 LEU A C 1
ATOM 8896 O O . LEU C 2 535 ? -45.153 11.641 -14.736 1.00 127.15 528 LEU A O 1
ATOM 8901 N N . LEU C 2 536 ? -44.646 13.592 -15.735 1.00 108.42 529 LEU A N 1
ATOM 8902 C CA . LEU C 2 536 ? -46.025 13.869 -16.120 1.00 110.71 529 LEU A CA 1
ATOM 8903 C C . LEU C 2 536 ? -46.464 12.975 -17.276 1.00 131.84 529 LEU A C 1
ATOM 8904 O O . LEU C 2 536 ? -47.474 12.282 -17.184 1.00 129.11 529 LEU A O 1
ATOM 8909 N N . LEU C 2 537 ? -45.709 13.000 -18.370 1.00 172.26 530 LEU A N 1
ATOM 8910 C CA . LEU C 2 537 ? -46.005 12.133 -19.503 1.00 187.79 530 LEU A CA 1
ATOM 8911 C C . LEU C 2 537 ? -46.032 10.691 -19.015 1.00 180.77 530 LEU A C 1
ATOM 8912 O O . LEU C 2 537 ? -46.749 9.849 -19.555 1.00 197.18 530 LEU A O 1
ATOM 8917 N N . LYS C 2 538 ? -45.243 10.424 -17.979 1.00 132.63 531 LYS A N 1
ATOM 8918 C CA . LYS C 2 538 ? -45.174 9.104 -17.372 1.00 114.32 531 LYS A CA 1
ATOM 8919 C C . LYS C 2 538 ? -46.479 8.786 -16.646 1.00 110.60 531 LYS A C 1
ATOM 8920 O O . LYS C 2 538 ? -46.916 7.635 -16.613 1.00 112.10 531 LYS A O 1
ATOM 8926 N N . VAL C 2 539 ? -47.101 9.814 -16.073 1.00 124.28 532 VAL A N 1
ATOM 8927 C CA . VAL C 2 539 ? -48.323 9.641 -15.289 1.00 125.14 532 VAL A CA 1
ATOM 8928 C C . VAL C 2 539 ? -49.489 9.194 -16.163 1.00 132.81 532 VAL A C 1
ATOM 8929 O O . VAL C 2 539 ? -50.507 8.714 -15.662 1.00 125.25 532 VAL A O 1
ATOM 8933 N N . LEU C 2 540 ? -49.333 9.355 -17.472 1.00 123.46 533 LEU A N 1
ATOM 8934 C CA . LEU C 2 540 ? -50.372 8.976 -18.420 1.00 125.39 533 LEU A CA 1
ATOM 8935 C C . LEU C 2 540 ? -50.206 7.519 -18.855 1.00 133.55 533 LEU A C 1
ATOM 8936 O O . LEU C 2 540 ? -50.859 7.057 -19.791 1.00 138.88 533 LEU A O 1
ATOM 8941 N N . HIS C 2 541 ? -49.408 6.773 -18.104 1.00 145.03 534 HIS A N 1
ATOM 8942 C CA . HIS C 2 541 ? -49.254 5.356 -18.365 1.00 152.05 534 HIS A CA 1
ATOM 8943 C C . HIS C 2 541 ? -50.262 4.612 -17.505 1.00 149.61 534 HIS A C 1
ATOM 8944 O O . HIS C 2 541 ? -50.062 4.464 -16.301 1.00 146.52 534 HIS A O 1
ATOM 8951 N N . TRP C 2 542 ? -51.378 4.181 -18.057 1.00 150.99 535 TRP A N 1
ATOM 8952 C CA . TRP C 2 542 ? -52.239 3.507 -17.132 1.00 134.90 535 TRP A CA 1
ATOM 8953 C C . TRP C 2 542 ? -52.181 4.433 -15.937 1.00 119.22 535 TRP A C 1
ATOM 8954 O O . TRP C 2 542 ? -51.597 4.107 -14.912 1.00 108.91 535 TRP A O 1
ATOM 8965 N N . PRO C 2 543 ? -52.762 5.609 -16.103 1.00 112.39 536 PRO A N 1
ATOM 8966 C CA . PRO C 2 543 ? -52.777 6.658 -15.093 1.00 107.80 536 PRO A CA 1
ATOM 8967 C C . PRO C 2 543 ? -53.487 6.134 -13.861 1.00 117.30 536 PRO A C 1
ATOM 8968 O O . PRO C 2 543 ? -53.255 6.604 -12.750 1.00 127.66 536 PRO A O 1
ATOM 8972 N N . LYS C 2 544 ? -54.342 5.148 -14.061 1.00 125.32 537 LYS A N 1
ATOM 8973 C CA . LYS C 2 544 ? -55.085 4.561 -12.971 1.00 130.87 537 LYS A CA 1
ATOM 8974 C C . LYS C 2 544 ? -54.082 4.086 -11.913 1.00 127.41 537 LYS A C 1
ATOM 8975 O O . LYS C 2 544 ? -54.340 4.160 -10.721 1.00 111.60 537 LYS A O 1
ATOM 8981 N N . THR C 2 545 ? -52.940 3.596 -12.360 1.00 118.64 538 THR A N 1
ATOM 8982 C CA . THR C 2 545 ? -51.882 3.098 -11.486 1.00 120.24 538 THR A CA 1
ATOM 8983 C C . THR C 2 545 ? -51.281 4.224 -10.650 1.00 118.05 538 THR A C 1
ATOM 8984 O O . THR C 2 545 ? -50.670 3.978 -9.611 1.00 111.24 538 THR A O 1
ATOM 8988 N N . THR C 2 546 ? -51.454 5.459 -11.111 1.00 125.10 539 THR A N 1
ATOM 8989 C CA . THR C 2 546 ? -50.982 6.620 -10.367 1.00 118.51 539 THR A CA 1
ATOM 8990 C C . THR C 2 546 ? -52.059 7.115 -9.405 1.00 122.15 539 THR A C 1
ATOM 8991 O O . THR C 2 546 ? -51.761 7.797 -8.423 1.00 131.32 539 THR A O 1
ATOM 8995 N N . LEU C 2 547 ? -53.310 6.768 -9.693 1.00 122.24 540 LEU A N 1
ATOM 8996 C CA . LEU C 2 547 ? -54.405 7.032 -8.768 1.00 107.90 540 LEU A CA 1
ATOM 8997 C C . LEU C 2 547 ? -54.405 5.975 -7.673 1.00 100.81 540 LEU A C 1
ATOM 8998 O O . LEU C 2 547 ? -54.932 6.191 -6.582 1.00 96.89 540 LEU A O 1
ATOM 9003 N N . LEU C 2 548 ? -53.808 4.829 -7.980 1.00 90.35 541 LEU A N 1
ATOM 9004 C CA . LEU C 2 548 ? -53.671 3.748 -7.015 1.00 90.03 541 LEU A CA 1
ATOM 9005 C C . LEU C 2 548 ? -52.546 4.073 -6.038 1.00 88.90 541 LEU A C 1
ATOM 9006 O O . LEU C 2 548 ? -52.660 3.817 -4.840 1.00 85.27 541 LEU A O 1
ATOM 9011 N N . VAL C 2 549 ? -51.464 4.648 -6.559 1.00 96.50 542 VAL A N 1
ATOM 9012 C CA . VAL C 2 549 ? -50.324 5.036 -5.734 1.00 85.16 542 VAL A CA 1
ATOM 9013 C C . VAL C 2 549 ? -50.675 6.217 -4.834 1.00 90.83 542 VAL A C 1
ATOM 9014 O O . VAL C 2 549 ? -50.134 6.359 -3.738 1.00 94.54 542 VAL A O 1
ATOM 9018 N N . ALA C 2 550 ? -51.586 7.063 -5.303 1.00 100.73 543 ALA A N 1
ATOM 9019 C CA . ALA C 2 550 ? -52.068 8.175 -4.497 1.00 107.49 543 ALA A CA 1
ATOM 9020 C C . ALA C 2 550 ? -52.901 7.648 -3.335 1.00 115.77 543 ALA A C 1
ATOM 9021 O O . ALA C 2 550 ? -52.928 8.239 -2.256 1.00 117.86 543 ALA A O 1
ATOM 9023 N N . ALA C 2 551 ? -53.575 6.525 -3.563 1.00 118.08 544 ALA A N 1
ATOM 9024 C CA . ALA C 2 551 ? -54.433 5.923 -2.549 1.00 119.30 544 ALA A CA 1
ATOM 9025 C C . ALA C 2 551 ? -53.628 5.401 -1.363 1.00 118.40 544 ALA A C 1
ATOM 9026 O O . ALA C 2 551 ? -54.060 5.512 -0.216 1.00 130.09 544 ALA A O 1
ATOM 9028 N N . LEU C 2 552 ? -52.458 4.832 -1.642 1.00 101.24 545 LEU A N 1
ATOM 9029 C CA . LEU C 2 552 ? -51.610 4.294 -0.584 1.00 103.00 545 LEU A CA 1
ATOM 9030 C C . LEU C 2 552 ? -50.986 5.404 0.258 1.00 112.38 545 LEU A C 1
ATOM 9031 O O . LEU C 2 552 ? -50.575 5.173 1.395 1.00 111.59 545 LEU A O 1
ATOM 9036 N N . SER C 2 553 ? -50.918 6.607 -0.305 1.00 120.30 546 SER A N 1
ATOM 9037 C CA . SER C 2 553 ? -50.334 7.746 0.397 1.00 112.32 546 SER A CA 1
ATOM 9038 C C . SER C 2 553 ? -51.121 8.087 1.658 1.00 105.02 546 SER A C 1
ATOM 9039 O O . SER C 2 553 ? -50.557 8.562 2.641 1.00 111.50 546 SER A O 1
ATOM 9042 N N . VAL C 2 554 ? -52.428 7.848 1.622 1.00 104.53 547 VAL A N 1
ATOM 9043 C CA . VAL C 2 554 ? -53.255 8.012 2.810 1.00 104.67 547 VAL A CA 1
ATOM 9044 C C . VAL C 2 554 ? -52.843 6.997 3.868 1.00 100.89 547 VAL A C 1
ATOM 9045 O O . VAL C 2 554 ? -52.811 7.302 5.059 1.00 104.86 547 VAL A O 1
ATOM 9049 N N . LEU C 2 555 ? -52.515 5.789 3.424 1.00 94.21 548 LEU A N 1
ATOM 9050 C CA . LEU C 2 555 ? -52.117 4.720 4.332 1.00 96.46 548 LEU A CA 1
ATOM 9051 C C . LEU C 2 555 ? -50.749 4.966 4.965 1.00 102.72 548 LEU A C 1
ATOM 9052 O O . LEU C 2 555 ? -50.354 4.260 5.893 1.00 105.51 548 LEU A O 1
ATOM 9057 N N . THR C 2 556 ? -50.030 5.966 4.465 1.00 90.74 549 THR A N 1
ATOM 9058 C CA . THR C 2 556 ? -48.723 6.301 5.021 1.00 83.12 549 THR A CA 1
ATOM 9059 C C . THR C 2 556 ? -48.854 7.333 6.140 1.00 87.46 549 THR A C 1
ATOM 9060 O O . THR C 2 556 ? -47.956 7.477 6.969 1.00 84.82 549 THR A O 1
ATOM 9064 N N . VAL C 2 557 ? -49.978 8.043 6.163 1.00 102.47 550 VAL A N 1
ATOM 9065 C CA . VAL C 2 557 ? -50.226 9.041 7.197 1.00 97.90 550 VAL A CA 1
ATOM 9066 C C . VAL C 2 557 ? -50.657 8.366 8.494 1.00 101.35 550 VAL A C 1
ATOM 9067 O O . VAL C 2 557 ? -50.937 9.031 9.491 1.00 110.10 550 VAL A O 1
ATOM 9071 N N . LEU C 2 558 ? -50.704 7.039 8.473 1.00 95.83 551 LEU A N 1
ATOM 9072 C CA . LEU C 2 558 ? -51.161 6.274 9.624 1.00 83.35 551 LEU A CA 1
ATOM 9073 C C . LEU C 2 558 ? -50.032 6.049 10.622 1.00 81.11 551 LEU A C 1
ATOM 9074 O O . LEU C 2 558 ? -50.274 5.719 11.782 1.00 81.79 551 LEU A O 1
ATOM 9079 N N . TRP C 2 559 ? -48.796 6.227 10.167 1.00 73.67 552 TRP A N 1
ATOM 9080 C CA . TRP C 2 559 ? -47.636 6.044 11.034 1.00 90.91 552 TRP A CA 1
ATOM 9081 C C . TRP C 2 559 ? -47.430 7.229 11.979 1.00 98.93 552 TRP A C 1
ATOM 9082 O O . TRP C 2 559 ? -47.223 7.036 13.177 1.00 111.86 552 TRP A O 1
ATOM 9093 N N . PRO C 2 560 ? -47.482 8.461 11.446 1.00 107.62 553 PRO A N 1
ATOM 9094 C CA . PRO C 2 560 ? -47.336 9.633 12.317 1.00 95.51 553 PRO A CA 1
ATOM 9095 C C . PRO C 2 560 ? -48.535 9.808 13.247 1.00 91.22 553 PRO A C 1
ATOM 9096 O O . PRO C 2 560 ? -48.393 10.375 14.330 1.00 86.15 553 PRO A O 1
ATOM 9100 N N . LEU C 2 561 ? -49.700 9.326 12.822 1.00 79.10 554 LEU A N 1
ATOM 9101 C CA . LEU C 2 561 ? -50.907 9.391 13.643 1.00 74.67 554 LEU A CA 1
ATOM 9102 C C . LEU C 2 561 ? -50.750 8.629 14.956 1.00 74.96 554 LEU A C 1
ATOM 9103 O O . LEU C 2 561 ? -51.042 9.157 16.028 1.00 66.17 554 LEU A O 1
ATOM 9108 N N . ASN C 2 562 ? -50.292 7.385 14.863 1.00 85.28 555 ASN A N 1
ATOM 9109 C CA . ASN C 2 562 ? -50.100 6.548 16.042 1.00 103.87 555 ASN A CA 1
ATOM 9110 C C . ASN C 2 562 ? -48.825 6.921 16.792 1.00 115.69 555 ASN A C 1
ATOM 9111 O O . ASN C 2 562 ? -48.337 6.163 17.629 1.00 117.12 555 ASN A O 1
ATOM 9116 N N . LYS C 2 563 ? -48.292 8.100 16.491 1.00 104.02 556 LYS A N 1
ATOM 9117 C CA . LYS C 2 563 ? -47.041 8.540 17.094 1.00 99.71 556 LYS A CA 1
ATOM 9118 C C . LYS C 2 563 ? -47.230 9.815 17.913 1.00 93.97 556 LYS A C 1
ATOM 9119 O O . LYS C 2 563 ? -46.751 9.914 19.043 1.00 98.01 556 LYS A O 1
ATOM 9125 N N . VAL C 2 564 ? -47.934 10.783 17.336 1.00 98.09 557 VAL A N 1
ATOM 9126 C CA . VAL C 2 564 ? -48.145 12.075 17.982 1.00 81.36 557 VAL A CA 1
ATOM 9127 C C . VAL C 2 564 ? -49.131 11.994 19.140 1.00 87.90 557 VAL A C 1
ATOM 9128 O O . VAL C 2 564 ? -49.941 11.071 19.220 1.00 95.37 557 VAL A O 1
ATOM 9132 N N . GLY C 2 565 ? -49.053 12.976 20.031 1.00 86.46 558 GLY A N 1
ATOM 9133 C CA . GLY C 2 565 ? -49.966 13.080 21.153 1.00 59.02 558 GLY A CA 1
ATOM 9134 C C . GLY C 2 565 ? -50.868 14.290 21.014 1.00 62.01 558 GLY A C 1
ATOM 9135 O O . GLY C 2 565 ? -50.782 15.027 20.034 1.00 71.85 558 GLY A O 1
ATOM 9136 N N . GLY C 2 566 ? -51.730 14.503 22.003 1.00 58.26 559 GLY A N 1
ATOM 9137 C CA . GLY C 2 566 ? -52.697 15.582 21.943 1.00 62.52 559 GLY A CA 1
ATOM 9138 C C . GLY C 2 566 ? -52.770 16.442 23.190 1.00 75.48 559 GLY A C 1
ATOM 9139 O O . GLY C 2 566 ? -52.709 15.946 24.314 1.00 76.73 559 GLY A O 1
ATOM 9140 N N . GLU C 2 567 ? -52.907 17.745 22.974 1.00 73.68 560 GLU A N 1
ATOM 9141 C CA . GLU C 2 567 ? -53.052 18.710 24.053 1.00 70.60 560 GLU A CA 1
ATOM 9142 C C . GLU C 2 567 ? -54.181 19.668 23.695 1.00 81.15 560 GLU A C 1
ATOM 9143 O O . GLU C 2 567 ? -54.600 19.730 22.540 1.00 80.06 560 GLU A O 1
ATOM 9149 N N . PHE C 2 568 ? -54.684 20.407 24.676 1.00 85.06 561 PHE A N 1
ATOM 9150 C CA . PHE C 2 568 ? -55.742 21.371 24.401 1.00 80.69 561 PHE A CA 1
ATOM 9151 C C . PHE C 2 568 ? -55.189 22.520 23.569 1.00 82.49 561 PHE A C 1
ATOM 9152 O O . PHE C 2 568 ? -55.782 22.921 22.570 1.00 93.88 561 PHE A O 1
ATOM 9160 N N . LEU C 2 569 ? -54.042 23.037 23.991 1.00 73.21 562 LEU A N 1
ATOM 9161 C CA . LEU C 2 569 ? -53.354 24.093 23.266 1.00 63.93 562 LEU A CA 1
ATOM 9162 C C . LEU C 2 569 ? -51.860 24.000 23.524 1.00 68.06 562 LEU A C 1
ATOM 9163 O O . LEU C 2 569 ? -51.434 23.441 24.533 1.00 70.96 562 LEU A O 1
ATOM 9168 N N . PRO C 2 570 ? -51.053 24.546 22.607 1.00 81.88 563 PRO A N 1
ATOM 9169 C CA . PRO C 2 570 ? -49.609 24.581 22.842 1.00 87.57 563 PRO A CA 1
ATOM 9170 C C . PRO C 2 570 ? -49.316 25.374 24.106 1.00 87.68 563 PRO A C 1
ATOM 9171 O O . PRO C 2 570 ? -49.891 26.446 24.298 1.00 87.23 563 PRO A O 1
ATOM 9175 N N . GLN C 2 571 ? -48.446 24.850 24.963 1.00 97.80 564 GLN A N 1
ATOM 9176 C CA . GLN C 2 571 ? -48.089 25.553 26.187 1.00 99.25 564 GLN A CA 1
ATOM 9177 C C . GLN C 2 571 ? -47.334 26.830 25.844 1.00 85.23 564 GLN A C 1
ATOM 9178 O O . GLN C 2 571 ? -46.155 26.793 25.491 1.00 86.87 564 GLN A O 1
ATOM 9184 N N . ILE C 2 572 ? -48.030 27.958 25.937 1.00 68.24 565 ILE A N 1
ATOM 9185 C CA . ILE C 2 572 ? -47.435 29.248 25.624 1.00 62.84 565 ILE A CA 1
ATOM 9186 C C . ILE C 2 572 ? -46.510 29.689 26.741 1.00 61.44 565 ILE A C 1
ATOM 9187 O O . ILE C 2 572 ? -46.856 29.608 27.918 1.00 61.32 565 ILE A O 1
ATOM 9192 N N . ASN C 2 573 ? -45.329 30.159 26.365 1.00 60.48 566 ASN A N 1
ATOM 9193 C CA . ASN C 2 573 ? -44.364 30.619 27.344 1.00 59.03 566 ASN A CA 1
ATOM 9194 C C . ASN C 2 573 ? -44.550 32.094 27.666 1.00 67.82 566 ASN A C 1
ATOM 9195 O O . ASN C 2 573 ? -44.498 32.952 26.783 1.00 75.35 566 ASN A O 1
ATOM 9200 N N . GLU C 2 574 ? -44.780 32.376 28.943 1.00 60.37 567 GLU A N 1
ATOM 9201 C CA . GLU C 2 574 ? -44.848 33.741 29.429 1.00 52.53 567 GLU A CA 1
ATOM 9202 C C . GLU C 2 574 ? -43.585 34.000 30.235 1.00 65.29 567 GLU A C 1
ATOM 9203 O O . GLU C 2 574 ? -43.004 33.073 30.799 1.00 79.87 567 GLU A O 1
ATOM 9209 N N . GLY C 2 575 ? -43.159 35.257 30.290 1.00 48.49 568 GLY A N 1
ATOM 9210 C CA . GLY C 2 575 ? -41.938 35.614 30.991 1.00 58.47 568 GLY A CA 1
ATOM 9211 C C . GLY C 2 575 ? -41.824 35.017 32.383 1.00 69.64 568 GLY A C 1
ATOM 9212 O O . GLY C 2 575 ? -40.754 34.566 32.790 1.00 67.52 568 GLY A O 1
ATOM 9213 N N . ASP C 2 576 ? -42.935 35.006 33.110 1.00 73.53 569 ASP A N 1
ATOM 9214 C CA . ASP C 2 576 ? -42.946 34.556 34.495 1.00 56.15 569 ASP A CA 1
ATOM 9215 C C . ASP C 2 576 ? -43.788 33.293 34.643 1.00 53.39 569 ASP A C 1
ATOM 9216 O O . ASP C 2 576 ? -44.529 32.930 33.735 1.00 48.72 569 ASP A O 1
ATOM 9221 N N . LEU C 2 577 ? -43.675 32.628 35.790 1.00 72.89 570 LEU A N 1
ATOM 9222 C CA . LEU C 2 577 ? -44.506 31.462 36.088 1.00 68.58 570 LEU A CA 1
ATOM 9223 C C . LEU C 2 577 ? -44.830 31.385 37.580 1.00 62.20 570 LEU A C 1
ATOM 9224 O O . LEU C 2 577 ? -44.106 31.935 38.406 1.00 75.57 570 LEU A O 1
ATOM 9229 N N . LEU C 2 578 ? -45.924 30.707 37.917 1.00 49.19 571 LEU A N 1
ATOM 9230 C CA . LEU C 2 578 ? -46.398 30.631 39.298 1.00 43.41 571 LEU A CA 1
ATOM 9231 C C . LEU C 2 578 ? -46.103 29.288 39.955 1.00 53.69 571 LEU A C 1
ATOM 9232 O O . LEU C 2 578 ? -46.313 28.235 39.356 1.00 63.88 571 LEU A O 1
ATOM 9237 N N . TYR C 2 579 ? -45.623 29.331 41.193 1.00 49.27 572 TYR A N 1
ATOM 9238 C CA . TYR C 2 579 ? -45.443 28.121 41.982 1.00 38.46 572 TYR A CA 1
ATOM 9239 C C . TYR C 2 579 ? -46.668 27.929 42.860 1.00 37.54 572 TYR A C 1
ATOM 9240 O O . TYR C 2 579 ? -46.967 28.762 43.713 1.00 53.38 572 TYR A O 1
ATOM 9249 N N . MET C 2 580 ? -47.385 26.833 42.646 1.00 30.78 573 MET A N 1
ATOM 9250 C CA . MET C 2 580 ? -48.650 26.625 43.335 1.00 40.40 573 MET A CA 1
ATOM 9251 C C . MET C 2 580 ? -48.739 25.242 43.961 1.00 45.27 573 MET A C 1
ATOM 9252 O O . MET C 2 580 ? -49.589 24.440 43.580 1.00 47.38 573 MET A O 1
ATOM 9257 N N . PRO C 2 581 ? -47.861 24.962 44.933 1.00 44.12 574 PRO A N 1
ATOM 9258 C CA . PRO C 2 581 ? -47.814 23.651 45.585 1.00 43.91 574 PRO A CA 1
ATOM 9259 C C . PRO C 2 581 ? -49.070 23.388 46.404 1.00 41.26 574 PRO A C 1
ATOM 9260 O O . PRO C 2 581 ? -49.876 24.294 46.606 1.00 41.35 574 PRO A O 1
ATOM 9264 N N . SER C 2 582 ? -49.225 22.153 46.867 1.00 47.51 575 SER A N 1
ATOM 9265 C CA . SER C 2 582 ? -50.369 21.774 47.687 1.00 47.57 575 SER A CA 1
ATOM 9266 C C . SER C 2 582 ? -49.958 20.853 48.835 1.00 51.42 575 SER A C 1
ATOM 9267 O O . SER C 2 582 ? -48.933 20.176 48.763 1.00 51.67 575 SER A O 1
ATOM 9270 N N . THR C 2 583 ? -50.762 20.836 49.894 1.00 67.82 576 THR A N 1
ATOM 9271 C CA . THR C 2 583 ? -50.453 20.052 51.085 1.00 71.56 576 THR A CA 1
ATOM 9272 C C . THR C 2 583 ? -51.731 19.585 51.776 1.00 71.06 576 THR A C 1
ATOM 9273 O O . THR C 2 583 ? -52.835 19.892 51.326 1.00 74.50 576 THR A O 1
ATOM 9277 N N . LEU C 2 584 ? -51.580 18.838 52.865 1.00 49.48 577 LEU A N 1
ATOM 9278 C CA . LEU C 2 584 ? -52.730 18.372 53.628 1.00 41.21 577 LEU A CA 1
ATOM 9279 C C . LEU C 2 584 ? -53.418 19.540 54.344 1.00 49.70 577 LEU A C 1
ATOM 9280 O O . LEU C 2 584 ? -52.800 20.580 54.581 1.00 44.01 577 LEU A O 1
ATOM 9285 N N . PRO C 2 585 ? -54.707 19.368 54.681 1.00 45.73 578 PRO A N 1
ATOM 9286 C CA . PRO C 2 585 ? -55.604 20.416 55.192 1.00 54.20 578 PRO A CA 1
ATOM 9287 C C . PRO C 2 585 ? -55.190 21.077 56.513 1.00 61.44 578 PRO A C 1
ATOM 9288 O O . PRO C 2 585 ? -55.572 22.219 56.755 1.00 69.33 578 PRO A O 1
ATOM 9292 N N . GLY C 2 586 ? -54.421 20.384 57.344 1.00 36.62 579 GLY A N 1
ATOM 9293 C CA . GLY C 2 586 ? -54.183 20.837 58.704 1.00 59.40 579 GLY A CA 1
ATOM 9294 C C . GLY C 2 586 ? -53.187 21.956 58.975 1.00 45.97 579 GLY A C 1
ATOM 9295 O O . GLY C 2 586 ? -53.241 22.570 60.038 1.00 45.24 579 GLY A O 1
ATOM 9296 N N . ILE C 2 587 ? -52.284 22.231 58.039 1.00 60.92 580 ILE A N 1
ATOM 9297 C CA . ILE C 2 587 ? -51.160 23.137 58.305 1.00 59.04 580 ILE A CA 1
ATOM 9298 C C . ILE C 2 587 ? -51.552 24.491 58.899 1.00 56.28 580 ILE A C 1
ATOM 9299 O O . ILE C 2 587 ? -52.548 25.094 58.501 1.00 50.28 580 ILE A O 1
ATOM 9304 N N . SER C 2 588 ? -50.744 24.961 59.846 1.00 56.73 581 SER A N 1
ATOM 9305 C CA . SER C 2 588 ? -50.971 26.240 60.510 1.00 48.56 581 SER A CA 1
ATOM 9306 C C . SER C 2 588 ? -50.348 27.389 59.725 1.00 49.48 581 SER A C 1
ATOM 9307 O O . SER C 2 588 ? -49.426 27.181 58.941 1.00 49.42 581 SER A O 1
ATOM 9310 N N . ALA C 2 589 ? -50.844 28.602 59.945 1.00 39.68 582 ALA A N 1
ATOM 9311 C CA . ALA C 2 589 ? -50.356 29.762 59.205 1.00 23.83 582 ALA A CA 1
ATOM 9312 C C . ALA C 2 589 ? -48.878 30.028 59.463 1.00 35.63 582 ALA A C 1
ATOM 9313 O O . ALA C 2 589 ? -48.115 30.273 58.532 1.00 50.81 582 ALA A O 1
ATOM 9315 N N . ALA C 2 590 ? -48.478 29.983 60.729 1.00 57.86 583 ALA A N 1
ATOM 9316 C CA . ALA C 2 590 ? -47.083 30.207 61.088 1.00 56.39 583 ALA A CA 1
ATOM 9317 C C . ALA C 2 590 ? -46.170 29.261 60.317 1.00 55.95 583 ALA A C 1
ATOM 9318 O O . ALA C 2 590 ? -45.143 29.674 59.779 1.00 56.13 583 ALA A O 1
ATOM 9320 N N . GLU C 2 591 ? -46.556 27.990 60.264 1.00 41.81 584 GLU A N 1
ATOM 9321 C CA . GLU C 2 591 ? -45.768 26.977 59.574 1.00 43.24 584 GLU A CA 1
ATOM 9322 C C . GLU C 2 591 ? -45.810 27.181 58.062 1.00 53.58 584 GLU A C 1
ATOM 9323 O O . GLU C 2 591 ? -44.785 27.095 57.388 1.00 45.78 584 GLU A O 1
ATOM 9329 N N . ALA C 2 592 ? -46.999 27.454 57.535 1.00 55.49 585 ALA A N 1
ATOM 9330 C CA . ALA C 2 592 ? -47.158 27.681 56.104 1.00 43.82 585 ALA A CA 1
ATOM 9331 C C . ALA C 2 592 ? -46.333 28.877 55.642 1.00 38.08 585 ALA A C 1
ATOM 9332 O O . ALA C 2 592 ? -45.775 28.869 54.545 1.00 32.47 585 ALA A O 1
ATOM 9334 N N . ALA C 2 593 ? -46.254 29.903 56.484 1.00 28.24 586 ALA A N 1
ATOM 9335 C CA . ALA C 2 593 ? -45.491 31.101 56.153 1.00 28.78 586 ALA A CA 1
ATOM 9336 C C . ALA C 2 593 ? -43.989 30.838 56.208 1.00 40.13 586 ALA A C 1
ATOM 9337 O O . ALA C 2 593 ? -43.205 31.540 55.568 1.00 48.12 586 ALA A O 1
ATOM 9339 N N . SER C 2 594 ? -43.593 29.831 56.980 1.00 40.64 587 SER A N 1
ATOM 9340 C CA . SER C 2 594 ? -42.195 29.423 57.044 1.00 41.51 587 SER A CA 1
ATOM 9341 C C . SER C 2 594 ? -41.891 28.569 55.823 1.00 50.78 587 SER A C 1
ATOM 9342 O O . SER C 2 594 ? -40.812 28.646 55.235 1.00 46.98 587 SER A O 1
ATOM 9345 N N . MET C 2 595 ? -42.868 27.752 55.454 1.00 47.97 588 MET A N 1
ATOM 9346 C CA . MET C 2 595 ? -42.796 26.931 54.261 1.00 41.28 588 MET A CA 1
ATOM 9347 C C . MET C 2 595 ? -42.611 27.823 53.044 1.00 46.95 588 MET A C 1
ATOM 9348 O O . MET C 2 595 ? -41.918 27.466 52.092 1.00 46.05 588 MET A O 1
ATOM 9353 N N . LEU C 2 596 ? -43.239 28.993 53.087 1.00 42.13 589 LEU A N 1
ATOM 9354 C CA . LEU C 2 596 ? -43.204 29.928 51.973 1.00 36.38 589 LEU A CA 1
ATOM 9355 C C . LEU C 2 596 ? -41.823 30.549 51.786 1.00 36.32 589 LEU A C 1
ATOM 9356 O O . LEU C 2 596 ? -41.351 30.693 50.660 1.00 43.23 589 LEU A O 1
ATOM 9361 N N . GLN C 2 597 ? -41.176 30.918 52.887 1.00 42.99 590 GLN A N 1
ATOM 9362 C CA . GLN C 2 597 ? -39.864 31.552 52.811 1.00 36.83 590 GLN A CA 1
ATOM 9363 C C . GLN C 2 597 ? -38.782 30.550 52.422 1.00 38.22 590 GLN A C 1
ATOM 9364 O O . GLN C 2 597 ? -37.885 30.868 51.642 1.00 49.68 590 GLN A O 1
ATOM 9370 N N . LYS C 2 598 ? -38.865 29.344 52.975 1.00 45.05 591 LYS A N 1
ATOM 9371 C CA . LYS C 2 598 ? -37.903 28.295 52.656 1.00 39.62 591 LYS A CA 1
ATOM 9372 C C . LYS C 2 598 ? -38.015 27.935 51.182 1.00 47.74 591 LYS A C 1
ATOM 9373 O O . LYS C 2 598 ? -37.012 27.773 50.488 1.00 59.94 591 LYS A O 1
ATOM 9379 N N . THR C 2 599 ? -39.252 27.816 50.714 1.00 38.64 592 THR A N 1
ATOM 9380 C CA . THR C 2 599 ? -39.533 27.539 49.311 1.00 35.51 592 THR A CA 1
ATOM 9381 C C . THR C 2 599 ? -39.043 28.659 48.396 1.00 39.51 592 THR A C 1
ATOM 9382 O O . THR C 2 599 ? -38.571 28.404 47.289 1.00 49.27 592 THR A O 1
ATOM 9386 N N . ASP C 2 600 ? -39.153 29.898 48.865 1.00 40.63 593 ASP A N 1
ATOM 9387 C CA . ASP C 2 600 ? -38.750 31.053 48.069 1.00 29.13 593 ASP A CA 1
ATOM 9388 C C . ASP C 2 600 ? -37.235 31.154 47.909 1.00 40.38 593 ASP A C 1
ATOM 9389 O O . ASP C 2 600 ? -36.743 31.529 46.845 1.00 52.20 593 ASP A O 1
ATOM 9394 N N . LYS C 2 601 ? -36.500 30.822 48.964 1.00 37.16 594 LYS A N 1
ATOM 9395 C CA . LYS C 2 601 ? -35.043 30.864 48.910 1.00 46.77 594 LYS A CA 1
ATOM 9396 C C . LYS C 2 601 ? -34.512 29.867 47.885 1.00 49.58 594 LYS A C 1
ATOM 9397 O O . LYS C 2 601 ? -33.540 30.143 47.182 1.00 43.67 594 LYS A O 1
ATOM 9403 N N . LEU C 2 602 ? -35.163 28.711 47.803 1.00 45.59 595 LEU A N 1
ATOM 9404 C CA . LEU C 2 602 ? -34.773 27.669 46.860 1.00 44.99 595 LEU A CA 1
ATOM 9405 C C . LEU C 2 602 ? -35.067 28.064 45.415 1.00 52.59 595 LEU A C 1
ATOM 9406 O O . LEU C 2 602 ? -34.278 27.783 44.514 1.00 53.69 595 LEU A O 1
ATOM 9411 N N . ILE C 2 603 ? -36.207 28.709 45.194 1.00 45.02 596 ILE A N 1
ATOM 9412 C CA . ILE C 2 603 ? -36.550 29.182 43.860 1.00 33.56 596 ILE A CA 1
ATOM 9413 C C . ILE C 2 603 ? -35.546 30.236 43.419 1.00 45.53 596 ILE A C 1
ATOM 9414 O O . ILE C 2 603 ? -35.045 30.203 42.297 1.00 62.44 596 ILE A O 1
ATOM 9419 N N . MET C 2 604 ? -35.248 31.167 44.318 1.00 44.87 597 MET A N 1
ATOM 9420 C CA . MET C 2 604 ? -34.317 32.250 44.026 1.00 45.05 597 MET A CA 1
ATOM 9421 C C . MET C 2 604 ? -32.887 31.743 43.821 1.00 49.58 597 MET A C 1
ATOM 9422 O O . MET C 2 604 ? -32.038 32.462 43.297 1.00 59.84 597 MET A O 1
ATOM 9427 N N . SER C 2 605 ? -32.623 30.506 44.233 1.00 46.93 598 SER A N 1
ATOM 9428 C CA . SER C 2 605 ? -31.282 29.936 44.118 1.00 51.10 598 SER A CA 1
ATOM 9429 C C . SER C 2 605 ? -31.015 29.433 42.703 1.00 53.93 598 SER A C 1
ATOM 9430 O O . SER C 2 605 ? -29.918 28.966 42.394 1.00 51.10 598 SER A O 1
ATOM 9433 N N . VAL C 2 606 ? -32.031 29.525 41.850 1.00 51.93 599 VAL A N 1
ATOM 9434 C CA . VAL C 2 606 ? -31.891 29.177 40.442 1.00 58.05 599 VAL A CA 1
ATOM 9435 C C . VAL C 2 606 ? -31.547 30.431 39.644 1.00 68.94 599 VAL A C 1
ATOM 9436 O O . VAL C 2 606 ? -32.201 31.463 39.788 1.00 79.23 599 VAL A O 1
ATOM 9440 N N . PRO C 2 607 ? -30.509 30.341 38.800 1.00 67.16 600 PRO A N 1
ATOM 9441 C CA . PRO C 2 607 ? -29.943 31.483 38.070 1.00 61.97 600 PRO A CA 1
ATOM 9442 C C . PRO C 2 607 ? -30.907 32.163 37.102 1.00 61.70 600 PRO A C 1
ATOM 9443 O O . PRO C 2 607 ? -30.717 33.339 36.797 1.00 65.82 600 PRO A O 1
ATOM 9447 N N . GLU C 2 608 ? -31.919 31.444 36.628 1.00 61.76 601 GLU A N 1
ATOM 9448 C CA . GLU C 2 608 ? -32.836 31.997 35.631 1.00 56.62 601 GLU A CA 1
ATOM 9449 C C . GLU C 2 608 ? -33.889 32.936 36.216 1.00 69.61 601 GLU A C 1
ATOM 9450 O O . GLU C 2 608 ? -34.339 33.861 35.543 1.00 74.32 601 GLU A O 1
ATOM 9456 N N . VAL C 2 609 ? -34.278 32.700 37.464 1.00 66.22 602 VAL A N 1
ATOM 9457 C CA . VAL C 2 609 ? -35.281 33.537 38.119 1.00 61.34 602 VAL A CA 1
ATOM 9458 C C . VAL C 2 609 ? -34.679 34.836 38.661 1.00 56.08 602 VAL A C 1
ATOM 9459 O O . VAL C 2 609 ? -33.604 34.827 39.263 1.00 58.47 602 VAL A O 1
ATOM 9463 N N . ALA C 2 610 ? -35.372 35.950 38.435 1.00 52.26 603 ALA A N 1
ATOM 9464 C CA . ALA C 2 610 ? -34.884 37.258 38.866 1.00 54.24 603 ALA A CA 1
ATOM 9465 C C . ALA C 2 610 ? -35.589 37.768 40.119 1.00 55.08 603 ALA A C 1
ATOM 9466 O O . ALA C 2 610 ? -34.991 38.475 40.930 1.00 54.70 603 ALA A O 1
ATOM 9468 N N . ARG C 2 611 ? -36.861 37.415 40.265 1.00 34.08 604 ARG A N 1
ATOM 9469 C CA . ARG C 2 611 ? -37.627 37.775 41.451 1.00 43.51 604 ARG A CA 1
ATOM 9470 C C . ARG C 2 611 ? -38.556 36.654 41.878 1.00 52.94 604 ARG A C 1
ATOM 9471 O O . ARG C 2 611 ? -39.045 35.889 41.048 1.00 60.87 604 ARG A O 1
ATOM 9479 N N . VAL C 2 612 ? -38.801 36.568 43.179 1.00 55.69 605 VAL A N 1
ATOM 9480 C CA . VAL C 2 612 ? -39.767 35.623 43.715 1.00 39.61 605 VAL A CA 1
ATOM 9481 C C . VAL C 2 612 ? -40.684 36.327 44.707 1.00 40.72 605 VAL A C 1
ATOM 9482 O O . VAL C 2 612 ? -40.262 36.686 45.804 1.00 43.28 605 VAL A O 1
ATOM 9486 N N . PHE C 2 613 ? -41.938 36.528 44.318 1.00 33.16 606 PHE A N 1
ATOM 9487 C CA . PHE C 2 613 ? -42.914 37.161 45.195 1.00 31.95 606 PHE A CA 1
ATOM 9488 C C . PHE C 2 613 ? -43.884 36.115 45.740 1.00 40.17 606 PHE A C 1
ATOM 9489 O O . PHE C 2 613 ? -44.919 35.837 45.136 1.00 57.85 606 PHE A O 1
ATOM 9497 N N . GLY C 2 614 ? -43.535 35.535 46.885 1.00 30.29 607 GLY A N 1
ATOM 9498 C CA . GLY C 2 614 ? -44.330 34.479 47.487 1.00 37.97 607 GLY A CA 1
ATOM 9499 C C . GLY C 2 614 ? -45.566 34.976 48.209 1.00 44.10 607 GLY A C 1
ATOM 9500 O O . GLY C 2 614 ? -45.575 36.070 48.775 1.00 42.00 607 GLY A O 1
ATOM 9501 N N . LYS C 2 615 ? -46.618 34.164 48.192 1.00 44.95 608 LYS A N 1
ATOM 9502 C CA . LYS C 2 615 ? -47.859 34.521 48.864 1.00 45.70 608 LYS A CA 1
ATOM 9503 C C . LYS C 2 615 ? -48.507 33.324 49.546 1.00 49.73 608 LYS A C 1
ATOM 9504 O O . LYS C 2 615 ? -48.672 32.266 48.945 1.00 58.81 608 LYS A O 1
ATOM 9510 N N . THR C 2 616 ? -48.862 33.503 50.812 1.00 49.24 609 THR A N 1
ATOM 9511 C CA . THR C 2 616 ? -49.695 32.546 51.525 1.00 55.54 609 THR A CA 1
ATOM 9512 C C . THR C 2 616 ? -50.976 33.264 51.911 1.00 48.25 609 THR A C 1
ATOM 9513 O O . THR C 2 616 ? -50.983 34.482 52.074 1.00 50.12 609 THR A O 1
ATOM 9517 N N . GLY C 2 617 ? -52.062 32.518 52.051 1.00 38.47 610 GLY A N 1
ATOM 9518 C CA . GLY C 2 617 ? -53.345 33.135 52.319 1.00 38.59 610 GLY A CA 1
ATOM 9519 C C . GLY C 2 617 ? -53.816 33.910 51.106 1.00 38.71 610 GLY A C 1
ATOM 9520 O O . GLY C 2 617 ? -53.442 33.592 49.977 1.00 39.21 610 GLY A O 1
ATOM 9521 N N . LYS C 2 618 ? -54.625 34.938 51.335 1.00 39.04 611 LYS A N 1
ATOM 9522 C CA . LYS C 2 618 ? -55.210 35.691 50.235 1.00 47.64 611 LYS A CA 1
ATOM 9523 C C . LYS C 2 618 ? -54.971 37.188 50.355 1.00 45.39 611 LYS A C 1
ATOM 9524 O O . LYS C 2 618 ? -54.806 37.717 51.452 1.00 47.79 611 LYS A O 1
ATOM 9530 N N . ALA C 2 619 ? -54.947 37.861 49.211 1.00 43.98 612 ALA A N 1
ATOM 9531 C CA . ALA C 2 619 ? -54.902 39.313 49.174 1.00 45.26 612 ALA A CA 1
ATOM 9532 C C . ALA C 2 619 ? -56.295 39.841 49.489 1.00 43.08 612 ALA A C 1
ATOM 9533 O O . ALA C 2 619 ? -57.276 39.105 49.403 1.00 46.69 612 ALA A O 1
ATOM 9535 N N . GLU C 2 620 ? -56.383 41.115 49.854 1.00 36.10 613 GLU A N 1
ATOM 9536 C CA . GLU C 2 620 ? -57.662 41.700 50.241 1.00 38.36 613 GLU A CA 1
ATOM 9537 C C . GLU C 2 620 ? -58.568 42.023 49.060 1.00 47.87 613 GLU A C 1
ATOM 9538 O O . GLU C 2 620 ? -58.767 43.187 48.713 1.00 47.75 613 GLU A O 1
ATOM 9544 N N . THR C 2 621 ? -59.121 40.976 48.458 1.00 55.78 614 THR A N 1
ATOM 9545 C CA . THR C 2 621 ? -60.075 41.116 47.368 1.00 65.17 614 THR A CA 1
ATOM 9546 C C . THR C 2 621 ? -60.926 39.854 47.290 1.00 63.87 614 THR A C 1
ATOM 9547 O O . THR C 2 621 ? -60.516 38.794 47.757 1.00 68.69 614 THR A O 1
ATOM 9551 N N . ALA C 2 622 ? -62.115 39.968 46.709 1.00 53.45 615 ALA A N 1
ATOM 9552 C CA . ALA C 2 622 ? -62.991 38.811 46.561 1.00 54.61 615 ALA A CA 1
ATOM 9553 C C . ALA C 2 622 ? -62.472 37.868 45.476 1.00 51.31 615 ALA A C 1
ATOM 9554 O O . ALA C 2 622 ? -62.846 36.697 45.432 1.00 54.94 615 ALA A O 1
ATOM 9556 N N . THR C 2 623 ? -61.608 38.386 44.608 1.00 42.15 616 THR A N 1
ATOM 9557 C CA . THR C 2 623 ? -61.012 37.582 43.546 1.00 46.56 616 THR A CA 1
ATOM 9558 C C . THR C 2 623 ? -59.951 36.634 44.097 1.00 53.62 616 THR A C 1
ATOM 9559 O O . THR C 2 623 ? -59.243 35.971 43.339 1.00 64.35 616 THR A O 1
ATOM 9563 N N . ASP C 2 624 ? -59.844 36.578 45.421 1.00 44.56 617 ASP A N 1
ATOM 9564 C CA . ASP C 2 624 ? -58.902 35.681 46.078 1.00 44.53 617 ASP A CA 1
ATOM 9565 C C . ASP C 2 624 ? -59.543 35.047 47.308 1.00 51.26 617 ASP A C 1
ATOM 9566 O O . ASP C 2 624 ? -59.849 35.732 48.282 1.00 66.35 617 ASP A O 1
ATOM 9571 N N . SER C 2 625 ? -59.749 33.735 47.253 1.00 41.30 618 SER A N 1
ATOM 9572 C CA . SER C 2 625 ? -60.339 33.005 48.369 1.00 36.45 618 SER A CA 1
ATOM 9573 C C . SER C 2 625 ? -59.372 31.951 48.896 1.00 48.94 618 SER A C 1
ATOM 9574 O O . SER C 2 625 ? -59.786 30.886 49.353 1.00 60.29 618 SER A O 1
ATOM 9577 N N . ALA C 2 626 ? -58.080 32.253 48.831 1.00 46.00 619 ALA A N 1
ATOM 9578 C CA . ALA C 2 626 ? -57.059 31.297 49.234 1.00 51.23 619 ALA A CA 1
ATOM 9579 C C . ALA C 2 626 ? -56.941 31.188 50.748 1.00 55.84 619 ALA A C 1
ATOM 9580 O O . ALA C 2 626 ? -56.998 32.192 51.458 1.00 61.21 619 ALA A O 1
ATOM 9582 N N . PRO C 2 627 ? -56.783 29.956 51.247 1.00 48.45 620 PRO A N 1
ATOM 9583 C CA . PRO C 2 627 ? -56.542 29.704 52.667 1.00 39.80 620 PRO A CA 1
ATOM 9584 C C . PRO C 2 627 ? -55.111 30.082 53.013 1.00 59.74 620 PRO A C 1
ATOM 9585 O O . PRO C 2 627 ? -54.258 30.092 52.126 1.00 69.99 620 PRO A O 1
ATOM 9589 N N . LEU C 2 628 ? -54.853 30.390 54.279 1.00 59.84 621 LEU A N 1
ATOM 9590 C CA . LEU C 2 628 ? -53.499 30.697 54.726 1.00 54.50 621 LEU A CA 1
ATOM 9591 C C . LEU C 2 628 ? -52.582 29.493 54.555 1.00 58.61 621 LEU A C 1
ATOM 9592 O O . LEU C 2 628 ? -51.360 29.615 54.617 1.00 65.10 621 LEU A O 1
ATOM 9597 N N . GLU C 2 629 ? -53.187 28.333 54.334 1.00 51.52 622 GLU A N 1
ATOM 9598 C CA . GLU C 2 629 ? -52.443 27.097 54.148 1.00 52.66 622 GLU A CA 1
ATOM 9599 C C . GLU C 2 629 ? -52.012 26.927 52.698 1.00 50.36 622 GLU A C 1
ATOM 9600 O O . GLU C 2 629 ? -51.221 26.043 52.377 1.00 44.57 622 GLU A O 1
ATOM 9606 N N . MET C 2 630 ? -52.538 27.776 51.823 1.00 65.40 623 MET A N 1
ATOM 9607 C CA . MET C 2 630 ? -52.264 27.664 50.396 1.00 70.20 623 MET A CA 1
ATOM 9608 C C . MET C 2 630 ? -51.228 28.685 49.937 1.00 62.59 623 MET A C 1
ATOM 9609 O O . MET C 2 630 ? -51.278 29.853 50.323 1.00 48.18 623 MET A O 1
ATOM 9614 N N . VAL C 2 631 ? -50.294 28.239 49.105 1.00 55.44 624 VAL A N 1
ATOM 9615 C CA . VAL C 2 631 ? -49.228 29.113 48.625 1.00 56.99 624 VAL A CA 1
ATOM 9616 C C . VAL C 2 631 ? -49.308 29.398 47.124 1.00 44.53 624 VAL A C 1
ATOM 9617 O O . VAL C 2 631 ? -49.445 28.487 46.310 1.00 53.88 624 VAL A O 1
ATOM 9621 N N . GLU C 2 632 ? -49.227 30.678 46.775 1.00 41.77 625 GLU A N 1
ATOM 9622 C CA . GLU C 2 632 ? -49.278 31.127 45.388 1.00 32.40 625 GLU A CA 1
ATOM 9623 C C . GLU C 2 632 ? -48.114 32.048 45.066 1.00 45.19 625 GLU A C 1
ATOM 9624 O O . GLU C 2 632 ? -48.321 33.208 44.717 1.00 46.98 625 GLU A O 1
ATOM 9630 N N . THR C 2 633 ? -46.892 31.544 45.180 1.00 50.34 626 THR A N 1
ATOM 9631 C CA . THR C 2 633 ? -45.722 32.367 44.892 1.00 50.34 626 THR A CA 1
ATOM 9632 C C . THR C 2 633 ? -45.571 32.639 43.397 1.00 55.89 626 THR A C 1
ATOM 9633 O O . THR C 2 633 ? -45.862 31.784 42.562 1.00 53.59 626 THR A O 1
ATOM 9637 N N . THR C 2 634 ? -45.119 33.845 43.072 1.00 48.45 627 THR A N 1
ATOM 9638 C CA . THR C 2 634 ? -44.992 34.278 41.689 1.00 52.34 627 THR A CA 1
ATOM 9639 C C . THR C 2 634 ? -43.533 34.452 41.297 1.00 56.65 627 THR A C 1
ATOM 9640 O O . THR C 2 634 ? -42.825 35.278 41.869 1.00 70.05 627 THR A O 1
ATOM 9644 N N . ILE C 2 635 ? -43.092 33.677 40.311 1.00 36.24 628 ILE A N 1
ATOM 9645 C CA . ILE C 2 635 ? -41.701 33.718 39.872 1.00 42.35 628 ILE A CA 1
ATOM 9646 C C . ILE C 2 635 ? -41.504 34.499 38.579 1.00 45.27 628 ILE A C 1
ATOM 9647 O O . ILE C 2 635 ? -42.139 34.211 37.568 1.00 48.43 628 ILE A O 1
ATOM 9652 N N . GLN C 2 636 ? -40.607 35.479 38.620 1.00 37.98 629 GLN A N 1
ATOM 9653 C CA . GLN C 2 636 ? -40.189 36.203 37.425 1.00 47.51 629 GLN A CA 1
ATOM 9654 C C . GLN C 2 636 ? -38.853 35.658 36.940 1.00 45.15 629 GLN A C 1
ATOM 9655 O O . GLN C 2 636 ? -37.936 35.455 37.733 1.00 52.09 629 GLN A O 1
ATOM 9661 N N . LEU C 2 637 ? -38.740 35.425 35.637 1.00 43.11 630 LEU A N 1
ATOM 9662 C CA . LEU C 2 637 ? -37.501 34.909 35.067 1.00 51.29 630 LEU A CA 1
ATOM 9663 C C . LEU C 2 637 ? -36.746 35.996 34.316 1.00 59.26 630 LEU A C 1
ATOM 9664 O O . LEU C 2 637 ? -37.351 36.864 33.687 1.00 45.25 630 LEU A O 1
ATOM 9669 N N . LYS C 2 638 ? -35.421 35.942 34.386 1.00 59.50 631 LYS A N 1
ATOM 9670 C CA . LYS C 2 638 ? -34.584 36.896 33.677 1.00 55.24 631 LYS A CA 1
ATOM 9671 C C . LYS C 2 638 ? -34.901 36.851 32.187 1.00 57.51 631 LYS A C 1
ATOM 9672 O O . LYS C 2 638 ? -35.442 35.859 31.695 1.00 42.20 631 LYS A O 1
ATOM 9678 N N . PRO C 2 639 ? -34.583 37.935 31.464 1.00 73.17 632 PRO A N 1
ATOM 9679 C CA . PRO C 2 639 ? -34.769 37.935 30.011 1.00 64.84 632 PRO A CA 1
ATOM 9680 C C . PRO C 2 639 ? -34.148 36.690 29.388 1.00 66.00 632 PRO A C 1
ATOM 9681 O O . PRO C 2 639 ? -33.098 36.234 29.843 1.00 60.64 632 PRO A O 1
ATOM 9685 N N . GLN C 2 640 ? -34.797 36.150 28.362 1.00 61.46 633 GLN A N 1
ATOM 9686 C CA . GLN C 2 640 ? -34.350 34.919 27.715 1.00 68.94 633 GLN A CA 1
ATOM 9687 C C . GLN C 2 640 ? -32.913 35.032 27.202 1.00 67.22 633 GLN A C 1
ATOM 9688 O O . GLN C 2 640 ? -32.290 34.032 26.843 1.00 71.02 633 GLN A O 1
ATOM 9694 N N . GLU C 2 641 ? -32.395 36.256 27.182 1.00 73.47 634 GLU A N 1
ATOM 9695 C CA . GLU C 2 641 ? -31.044 36.531 26.708 1.00 77.76 634 GLU A CA 1
ATOM 9696 C C . GLU C 2 641 ? -30.014 36.314 27.814 1.00 66.33 634 GLU A C 1
ATOM 9697 O O . GLU C 2 641 ? -28.822 36.548 27.614 1.00 65.27 634 GLU A O 1
ATOM 9703 N N . GLN C 2 642 ? -30.479 35.880 28.982 1.00 53.35 635 GLN A N 1
ATOM 9704 C CA . GLN C 2 642 ? -29.599 35.707 30.133 1.00 65.67 635 GLN A CA 1
ATOM 9705 C C . GLN C 2 642 ? -29.586 34.267 30.635 1.00 79.62 635 GLN A C 1
ATOM 9706 O O . GLN C 2 642 ? -28.729 33.888 31.432 1.00 45.92 635 GLN A O 1
ATOM 9712 N N . TRP C 2 643 ? -30.541 33.471 30.169 1.00 134.75 636 TRP A N 1
ATOM 9713 C CA . TRP C 2 643 ? -30.595 32.057 30.515 1.00 147.19 636 TRP A CA 1
ATOM 9714 C C . TRP C 2 643 ? -29.290 31.391 30.101 1.00 213.16 636 TRP A C 1
ATOM 9715 O O . TRP C 2 643 ? -28.650 31.823 29.143 1.00 228.64 636 TRP A O 1
ATOM 9726 N N . ARG C 2 644 ? -28.888 30.348 30.822 1.00 236.01 637 ARG A N 1
ATOM 9727 C CA . ARG C 2 644 ? -27.696 29.597 30.442 1.00 238.99 637 ARG A CA 1
ATOM 9728 C C . ARG C 2 644 ? -27.787 29.166 28.983 1.00 220.10 637 ARG A C 1
ATOM 9729 O O . ARG C 2 644 ? -28.884 29.051 28.436 1.00 228.85 637 ARG A O 1
ATOM 9737 N N . PRO C 2 645 ? -26.630 28.932 28.345 1.00 153.73 638 PRO A N 1
ATOM 9738 C CA . PRO C 2 645 ? -26.580 28.570 26.925 1.00 117.35 638 PRO A CA 1
ATOM 9739 C C . PRO C 2 645 ? -27.581 27.474 26.569 1.00 101.45 638 PRO A C 1
ATOM 9740 O O . PRO C 2 645 ? -28.501 27.715 25.789 1.00 106.03 638 PRO A O 1
ATOM 9744 N N . GLY C 2 646 ? -27.401 26.287 27.137 1.00 124.68 639 GLY A N 1
ATOM 9745 C CA . GLY C 2 646 ? -28.311 25.185 26.884 1.00 121.60 639 GLY A CA 1
ATOM 9746 C C . GLY C 2 646 ? -29.493 25.208 27.832 1.00 126.98 639 GLY A C 1
ATOM 9747 O O . GLY C 2 646 ? -29.517 24.475 28.821 1.00 139.20 639 GLY A O 1
ATOM 9748 N N . MET C 2 647 ? -30.477 26.052 27.533 1.00 102.68 640 MET A N 1
ATOM 9749 C CA . MET C 2 647 ? -31.637 26.205 28.407 1.00 88.58 640 MET A CA 1
ATOM 9750 C C . MET C 2 647 ? -32.948 26.355 27.648 1.00 76.33 640 MET A C 1
ATOM 9751 O O . MET C 2 647 ? -32.994 26.927 26.560 1.00 72.89 640 MET A O 1
ATOM 9756 N N . THR C 2 648 ? -34.015 25.833 28.243 1.00 73.88 641 THR A N 1
ATOM 9757 C CA . THR C 2 648 ? -35.362 26.018 27.726 1.00 72.16 641 THR A CA 1
ATOM 9758 C C . THR C 2 648 ? -36.282 26.248 28.915 1.00 73.70 641 THR A C 1
ATOM 9759 O O . THR C 2 648 ? -35.881 26.047 30.061 1.00 63.75 641 THR A O 1
ATOM 9763 N N . MET C 2 649 ? -37.512 26.672 28.648 1.00 92.87 642 MET A N 1
ATOM 9764 C CA . MET C 2 649 ? -38.480 26.874 29.718 1.00 75.59 642 MET A CA 1
ATOM 9765 C C . MET C 2 649 ? -38.728 25.572 30.472 1.00 80.08 642 MET A C 1
ATOM 9766 O O . MET C 2 649 ? -38.796 25.559 31.701 1.00 93.88 642 MET A O 1
ATOM 9771 N N . ASP C 2 650 ? -38.855 24.480 29.725 1.00 77.68 643 ASP A N 1
ATOM 9772 C CA . ASP C 2 650 ? -39.107 23.168 30.310 1.00 74.72 643 ASP A CA 1
ATOM 9773 C C . ASP C 2 650 ? -37.910 22.677 31.123 1.00 76.28 643 ASP A C 1
ATOM 9774 O O . ASP C 2 650 ? -38.070 21.915 32.077 1.00 76.55 643 ASP A O 1
ATOM 9779 N N . LYS C 2 651 ? -36.715 23.117 30.738 1.00 73.53 644 LYS A N 1
ATOM 9780 C CA . LYS C 2 651 ? -35.493 22.763 31.457 1.00 67.18 644 LYS A CA 1
ATOM 9781 C C . LYS C 2 651 ? -35.356 23.556 32.755 1.00 59.12 644 LYS A C 1
ATOM 9782 O O . LYS C 2 651 ? -34.810 23.058 33.739 1.00 58.38 644 LYS A O 1
ATOM 9788 N N . ILE C 2 652 ? -35.849 24.791 32.748 1.00 65.77 645 ILE A N 1
ATOM 9789 C CA . ILE C 2 652 ? -35.849 25.621 33.948 1.00 69.99 645 ILE A CA 1
ATOM 9790 C C . ILE C 2 652 ? -36.794 25.035 34.990 1.00 67.84 645 ILE A C 1
ATOM 9791 O O . ILE C 2 652 ? -36.442 24.901 36.163 1.00 67.45 645 ILE A O 1
ATOM 9796 N N . ILE C 2 653 ? -37.998 24.686 34.549 1.00 39.70 646 ILE A N 1
ATOM 9797 C CA . ILE C 2 653 ? -38.998 24.095 35.426 1.00 27.06 646 ILE A CA 1
ATOM 9798 C C . ILE C 2 653 ? -38.493 22.811 36.077 1.00 36.27 646 ILE A C 1
ATOM 9799 O O . ILE C 2 653 ? -38.847 22.502 37.214 1.00 59.30 646 ILE A O 1
ATOM 9804 N N . GLU C 2 654 ? -37.662 22.068 35.356 1.00 48.76 647 GLU A N 1
ATOM 9805 C CA . GLU C 2 654 ? -37.152 20.806 35.872 1.00 61.13 647 GLU A CA 1
ATOM 9806 C C . GLU C 2 654 ? -36.175 21.049 37.016 1.00 54.33 647 GLU A C 1
ATOM 9807 O O . GLU C 2 654 ? -36.173 20.321 38.008 1.00 59.88 647 GLU A O 1
ATOM 9813 N N . GLU C 2 655 ? -35.347 22.079 36.872 1.00 40.59 648 GLU A N 1
ATOM 9814 C CA . GLU C 2 655 ? -34.414 22.451 37.926 1.00 51.73 648 GLU A CA 1
ATOM 9815 C C . GLU C 2 655 ? -35.181 22.994 39.131 1.00 63.15 648 GLU A C 1
ATOM 9816 O O . GLU C 2 655 ? -34.800 22.762 40.276 1.00 64.29 648 GLU A O 1
ATOM 9822 N N . LEU C 2 656 ? -36.267 23.716 38.865 1.00 44.42 649 LEU A N 1
ATOM 9823 C CA . LEU C 2 656 ? -37.138 24.211 39.927 1.00 43.81 649 LEU A CA 1
ATOM 9824 C C . LEU C 2 656 ? -37.794 23.061 40.680 1.00 54.37 649 LEU A C 1
ATOM 9825 O O . LEU C 2 656 ? -37.724 22.994 41.907 1.00 73.51 649 LEU A O 1
ATOM 9830 N N . ASP C 2 657 ? -38.431 22.158 39.943 1.00 42.55 650 ASP A N 1
ATOM 9831 C CA . ASP C 2 657 ? -39.143 21.045 40.557 1.00 40.08 650 ASP A CA 1
ATOM 9832 C C . ASP C 2 657 ? -38.189 20.079 41.247 1.00 44.41 650 ASP A C 1
ATOM 9833 O O . ASP C 2 657 ? -38.589 19.328 42.135 1.00 57.20 650 ASP A O 1
ATOM 9838 N N . ASN C 2 658 ? -36.927 20.094 40.834 1.00 46.95 651 ASN A N 1
ATOM 9839 C CA . ASN C 2 658 ? -35.944 19.181 41.399 1.00 58.90 651 ASN A CA 1
ATOM 9840 C C . ASN C 2 658 ? -35.174 19.825 42.543 1.00 56.26 651 ASN A C 1
ATOM 9841 O O . ASN C 2 658 ? -34.632 19.135 43.407 1.00 50.38 651 ASN A O 1
ATOM 9846 N N . THR C 2 659 ? -35.133 21.153 42.537 1.00 67.64 652 THR A N 1
ATOM 9847 C CA . THR C 2 659 ? -34.444 21.918 43.569 1.00 63.92 652 THR A CA 1
ATOM 9848 C C . THR C 2 659 ? -35.391 22.292 44.703 1.00 61.11 652 THR A C 1
ATOM 9849 O O . THR C 2 659 ? -35.087 22.082 45.876 1.00 63.61 652 THR A O 1
ATOM 9853 N N . VAL C 2 660 ? -36.543 22.846 44.340 1.00 60.30 653 VAL A N 1
ATOM 9854 C CA . VAL C 2 660 ? -37.525 23.298 45.317 1.00 46.45 653 VAL A CA 1
ATOM 9855 C C . VAL C 2 660 ? -38.503 22.193 45.684 1.00 62.77 653 VAL A C 1
ATOM 9856 O O . VAL C 2 660 ? -39.555 22.055 45.064 1.00 104.21 653 VAL A O 1
ATOM 9860 N N . ARG C 2 661 ? -38.157 21.410 46.698 1.00 48.47 654 ARG A N 1
ATOM 9861 C CA . ARG C 2 661 ? -39.053 20.365 47.173 1.00 55.50 654 ARG A CA 1
ATOM 9862 C C . ARG C 2 661 ? -38.867 20.076 48.661 1.00 60.50 654 ARG A C 1
ATOM 9863 O O . ARG C 2 661 ? -37.747 19.900 49.142 1.00 59.00 654 ARG A O 1
ATOM 9871 N N . LEU C 2 662 ? -39.984 20.046 49.380 1.00 59.70 655 LEU A N 1
ATOM 9872 C CA . LEU C 2 662 ? -40.001 19.724 50.800 1.00 37.31 655 LEU A CA 1
ATOM 9873 C C . LEU C 2 662 ? -40.893 18.510 51.026 1.00 44.11 655 LEU A C 1
ATOM 9874 O O . LEU C 2 662 ? -41.746 18.201 50.195 1.00 56.53 655 LEU A O 1
ATOM 9879 N N . PRO C 2 663 ? -40.702 17.813 52.155 1.00 49.41 656 PRO A N 1
ATOM 9880 C CA . PRO C 2 663 ? -41.532 16.645 52.466 1.00 38.88 656 PRO A CA 1
ATOM 9881 C C . PRO C 2 663 ? -42.998 17.029 52.643 1.00 47.05 656 PRO A C 1
ATOM 9882 O O . PRO C 2 663 ? -43.291 18.083 53.204 1.00 52.98 656 PRO A O 1
ATOM 9886 N N . GLY C 2 664 ? -43.903 16.181 52.165 1.00 53.50 657 GLY A N 1
ATOM 9887 C CA . GLY C 2 664 ? -45.327 16.416 52.317 1.00 51.42 657 GLY A CA 1
ATOM 9888 C C . GLY C 2 664 ? -45.839 17.571 51.482 1.00 48.19 657 GLY A C 1
ATOM 9889 O O . GLY C 2 664 ? -46.982 17.998 51.634 1.00 47.18 657 GLY A O 1
ATOM 9890 N N . LEU C 2 665 ? -44.991 18.079 50.596 1.00 46.21 658 LEU A N 1
ATOM 9891 C CA . LEU C 2 665 ? -45.361 19.209 49.754 1.00 33.47 658 LEU A CA 1
ATOM 9892 C C . LEU C 2 665 ? -45.307 18.841 48.276 1.00 40.74 658 LEU A C 1
ATOM 9893 O O . LEU C 2 665 ? -44.237 18.557 47.736 1.00 45.32 658 LEU A O 1
ATOM 9898 N N . ALA C 2 666 ? -46.466 18.852 47.626 1.00 43.14 659 ALA A N 1
ATOM 9899 C CA . ALA C 2 666 ? -46.564 18.481 46.219 1.00 44.48 659 ALA A CA 1
ATOM 9900 C C . ALA C 2 666 ? -46.560 19.714 45.323 1.00 49.72 659 ALA A C 1
ATOM 9901 O O . ALA C 2 666 ? -47.550 20.444 45.254 1.00 41.49 659 ALA A O 1
ATOM 9903 N N . ASN C 2 667 ? -45.447 19.937 44.631 1.00 44.18 660 ASN A N 1
ATOM 9904 C CA . ASN C 2 667 ? -45.296 21.125 43.796 1.00 43.95 660 ASN A CA 1
ATOM 9905 C C . ASN C 2 667 ? -46.054 21.113 42.466 1.00 39.74 660 ASN A C 1
ATOM 9906 O O . ASN C 2 667 ? -46.418 20.060 41.944 1.00 40.92 660 ASN A O 1
ATOM 9911 N N . LEU C 2 668 ? -46.289 22.312 41.942 1.00 38.77 661 LEU A N 1
ATOM 9912 C CA . LEU C 2 668 ? -47.021 22.516 40.700 1.00 35.75 661 LEU A CA 1
ATOM 9913 C C . LEU C 2 668 ? -46.518 23.816 40.077 1.00 50.29 661 LEU A C 1
ATOM 9914 O O . LEU C 2 668 ? -46.519 24.860 40.728 1.00 49.35 661 LEU A O 1
ATOM 9919 N N . TRP C 2 669 ? -46.088 23.757 38.821 1.00 49.29 662 TRP A N 1
ATOM 9920 C CA . TRP C 2 669 ? -45.559 24.939 38.147 1.00 42.36 662 TRP A CA 1
ATOM 9921 C C . TRP C 2 669 ? -46.409 25.312 36.932 1.00 40.46 662 TRP A C 1
ATOM 9922 O O . TRP C 2 669 ? -46.636 24.489 36.047 1.00 48.86 662 TRP A O 1
ATOM 9933 N N . VAL C 2 670 ? -46.881 26.556 36.896 1.00 39.58 663 VAL A N 1
ATOM 9934 C CA . VAL C 2 670 ? -47.787 26.996 35.837 1.00 50.25 663 VAL A CA 1
ATOM 9935 C C . VAL C 2 670 ? -47.491 28.405 35.341 1.00 56.56 663 VAL A C 1
ATOM 9936 O O . VAL C 2 670 ? -46.884 29.206 36.048 1.00 81.42 663 VAL A O 1
ATOM 9940 N N . PRO C 2 671 ? -47.918 28.704 34.110 1.00 55.43 664 PRO A N 1
ATOM 9941 C CA . PRO C 2 671 ? -47.908 30.072 33.596 1.00 50.98 664 PRO A CA 1
ATOM 9942 C C . PRO C 2 671 ? -49.077 30.833 34.203 1.00 49.74 664 PRO A C 1
ATOM 9943 O O . PRO C 2 671 ? -50.185 30.300 34.258 1.00 42.74 664 PRO A O 1
ATOM 9947 N N . PRO C 2 672 ? -48.831 32.062 34.673 1.00 52.81 665 PRO A N 1
ATOM 9948 C CA . PRO C 2 672 ? -49.850 32.867 35.355 1.00 46.93 665 PRO A CA 1
ATOM 9949 C C . PRO C 2 672 ? -51.162 32.962 34.578 1.00 52.17 665 PRO A C 1
ATOM 9950 O O . PRO C 2 672 ? -52.189 32.479 35.057 1.00 55.67 665 PRO A O 1
ATOM 9954 N N . ILE C 2 673 ? -51.126 33.570 33.397 1.00 48.56 666 ILE A N 1
ATOM 9955 C CA . ILE C 2 673 ? -52.342 33.784 32.618 1.00 47.15 666 ILE A CA 1
ATOM 9956 C C . ILE C 2 673 ? -53.086 32.481 32.350 1.00 51.66 666 ILE A C 1
ATOM 9957 O O . ILE C 2 673 ? -54.294 32.393 32.565 1.00 58.36 666 ILE A O 1
ATOM 9962 N N . ARG C 2 674 ? -52.360 31.472 31.881 1.00 52.21 667 ARG A N 1
ATOM 9963 C CA . ARG C 2 674 ? -52.951 30.168 31.612 1.00 45.19 667 ARG A CA 1
ATOM 9964 C C . ARG C 2 674 ? -53.652 29.622 32.852 1.00 44.11 667 ARG A C 1
ATOM 9965 O O . ARG C 2 674 ? -54.745 29.063 32.762 1.00 51.53 667 ARG A O 1
ATOM 9973 N N . ASN C 2 675 ? -53.018 29.796 34.009 1.00 36.48 668 ASN A N 1
ATOM 9974 C CA . ASN C 2 675 ? -53.566 29.302 35.269 1.00 55.31 668 ASN A CA 1
ATOM 9975 C C . ASN C 2 675 ? -54.874 29.980 35.656 1.00 54.81 668 ASN A C 1
ATOM 9976 O O . ASN C 2 675 ? -55.871 29.312 35.933 1.00 54.30 668 ASN A O 1
ATOM 9981 N N . ARG C 2 676 ? -54.867 31.309 35.682 1.00 52.23 669 ARG A N 1
ATOM 9982 C CA . ARG C 2 676 ? -56.063 32.064 36.038 1.00 55.71 669 ARG A CA 1
ATOM 9983 C C . ARG C 2 676 ? -57.239 31.756 35.116 1.00 60.05 669 ARG A C 1
ATOM 9984 O O . ARG C 2 676 ? -58.394 31.820 35.532 1.00 69.89 669 ARG A O 1
ATOM 9992 N N . ILE C 2 677 ? -56.943 31.423 33.865 1.00 64.88 670 ILE A N 1
ATOM 9993 C CA . ILE C 2 677 ? -57.990 31.101 32.905 1.00 67.94 670 ILE A CA 1
ATOM 9994 C C . ILE C 2 677 ? -58.570 29.721 33.177 1.00 64.65 670 ILE A C 1
ATOM 9995 O O . ILE C 2 677 ? -59.772 29.499 33.036 1.00 56.46 670 ILE A O 1
ATOM 10000 N N . ASP C 2 678 ? -57.703 28.799 33.577 1.00 60.34 671 ASP A N 1
ATOM 10001 C CA . ASP C 2 678 ? -58.113 27.433 33.866 1.00 58.36 671 ASP A CA 1
ATOM 10002 C C . ASP C 2 678 ? -58.966 27.345 35.124 1.00 56.96 671 ASP A C 1
ATOM 10003 O O . ASP C 2 678 ? -59.969 26.635 35.152 1.00 64.69 671 ASP A O 1
ATOM 10008 N N . MET C 2 679 ? -58.564 28.066 36.164 1.00 49.79 672 MET A N 1
ATOM 10009 C CA . MET C 2 679 ? -59.291 28.035 37.425 1.00 47.10 672 MET A CA 1
ATOM 10010 C C . MET C 2 679 ? -60.666 28.658 37.259 1.00 46.78 672 MET A C 1
ATOM 10011 O O . MET C 2 679 ? -61.627 28.262 37.916 1.00 57.56 672 MET A O 1
ATOM 10016 N N . LEU C 2 680 ? -60.751 29.639 36.371 1.00 48.88 673 LEU A N 1
ATOM 10017 C CA . LEU C 2 680 ? -62.007 30.325 36.115 1.00 46.76 673 LEU A CA 1
ATOM 10018 C C . LEU C 2 680 ? -62.933 29.458 35.267 1.00 59.34 673 LEU A C 1
ATOM 10019 O O . LEU C 2 680 ? -64.155 29.515 35.402 1.00 72.41 673 LEU A O 1
ATOM 10024 N N . SER C 2 681 ? -62.330 28.639 34.410 1.00 45.22 674 SER A N 1
ATOM 10025 C CA . SER C 2 681 ? -63.063 27.798 33.468 1.00 56.23 674 SER A CA 1
ATOM 10026 C C . SER C 2 681 ? -63.511 26.459 34.057 1.00 58.93 674 SER A C 1
ATOM 10027 O O . SER C 2 681 ? -64.586 25.959 33.726 1.00 54.36 674 SER A O 1
ATOM 10030 N N . THR C 2 682 ? -62.684 25.878 34.920 1.00 68.06 675 THR A N 1
ATOM 10031 C CA . THR C 2 682 ? -62.970 24.557 35.478 1.00 69.68 675 THR A CA 1
ATOM 10032 C C . THR C 2 682 ? -62.671 24.466 36.972 1.00 58.97 675 THR A C 1
ATOM 10033 O O . THR C 2 682 ? -63.101 23.527 37.641 1.00 61.68 675 THR A O 1
ATOM 10037 N N . GLY C 2 683 ? -61.933 25.442 37.490 1.00 50.63 676 GLY A N 1
ATOM 10038 C CA . GLY C 2 683 ? -61.604 25.479 38.903 1.00 35.09 676 GLY A CA 1
ATOM 10039 C C . GLY C 2 683 ? -60.232 24.908 39.213 1.00 47.62 676 GLY A C 1
ATOM 10040 O O . GLY C 2 683 ? -59.535 25.393 40.104 1.00 58.00 676 GLY A O 1
ATOM 10041 N N . ILE C 2 684 ? -59.844 23.875 38.472 1.00 53.67 677 ILE A N 1
ATOM 10042 C CA . ILE C 2 684 ? -58.564 23.210 38.694 1.00 48.77 677 ILE A CA 1
ATOM 10043 C C . ILE C 2 684 ? -57.393 24.140 38.397 1.00 57.29 677 ILE A C 1
ATOM 10044 O O . ILE C 2 684 ? -57.411 24.877 37.413 1.00 61.18 677 ILE A O 1
ATOM 10049 N N . LYS C 2 685 ? -56.375 24.100 39.251 1.00 60.47 678 LYS A N 1
ATOM 10050 C CA . LYS C 2 685 ? -55.197 24.942 39.078 1.00 53.66 678 LYS A CA 1
ATOM 10051 C C . LYS C 2 685 ? -54.171 24.289 38.155 1.00 48.12 678 LYS A C 1
ATOM 10052 O O . LYS C 2 685 ? -53.294 24.961 37.612 1.00 52.13 678 LYS A O 1
ATOM 10058 N N . SER C 2 686 ? -54.289 22.976 37.980 1.00 51.55 679 SER A N 1
ATOM 10059 C CA . SER C 2 686 ? -53.358 22.224 37.144 1.00 47.88 679 SER A CA 1
ATOM 10060 C C . SER C 2 686 ? -53.991 21.845 35.806 1.00 63.01 679 SER A C 1
ATOM 10061 O O . SER C 2 686 ? -55.216 21.814 35.683 1.00 63.52 679 SER A O 1
ATOM 10064 N N . PRO C 2 687 ? -53.152 21.561 34.796 1.00 77.23 680 PRO A N 1
ATOM 10065 C CA . PRO C 2 687 ? -53.631 21.169 33.466 1.00 68.46 680 PRO A CA 1
ATOM 10066 C C . PRO C 2 687 ? -54.512 19.928 33.539 1.00 75.86 680 PRO A C 1
ATOM 10067 O O . PRO C 2 687 ? -55.563 19.876 32.901 1.00 85.13 680 PRO A O 1
ATOM 10071 N N . ILE C 2 688 ? -54.077 18.938 34.312 1.00 62.81 681 ILE A N 1
ATOM 10072 C CA . ILE C 2 688 ? -54.867 17.733 34.530 1.00 61.49 681 ILE A CA 1
ATOM 10073 C C . ILE C 2 688 ? -55.570 17.783 35.880 1.00 63.58 681 ILE A C 1
ATOM 10074 O O . ILE C 2 688 ? -54.961 18.116 36.896 1.00 71.96 681 ILE A O 1
ATOM 10079 N N . GLY C 2 689 ? -56.855 17.450 35.886 1.00 61.63 682 GLY A N 1
ATOM 10080 C CA . GLY C 2 689 ? -57.624 17.447 37.115 1.00 53.52 682 GLY A CA 1
ATOM 10081 C C . GLY C 2 689 ? -58.663 16.345 37.153 1.00 62.09 682 GLY A C 1
ATOM 10082 O O . GLY C 2 689 ? -59.228 15.972 36.125 1.00 73.05 682 GLY A O 1
ATOM 10083 N N . ILE C 2 690 ? -58.909 15.820 38.348 1.00 60.52 683 ILE A N 1
ATOM 10084 C CA . ILE C 2 690 ? -59.942 14.812 38.547 1.00 61.61 683 ILE A CA 1
ATOM 10085 C C . ILE C 2 690 ? -60.914 15.289 39.620 1.00 58.31 683 ILE A C 1
ATOM 10086 O O . ILE C 2 690 ? -60.498 15.801 40.659 1.00 76.96 683 ILE A O 1
ATOM 10091 N N . LYS C 2 691 ? -62.208 15.126 39.363 1.00 38.93 684 LYS A N 1
ATOM 10092 C CA . LYS C 2 691 ? -63.230 15.614 40.282 1.00 46.10 684 LYS A CA 1
ATOM 10093 C C . LYS C 2 691 ? -64.074 14.496 40.881 1.00 70.16 684 LYS A C 1
ATOM 10094 O O . LYS C 2 691 ? -64.932 13.920 40.210 1.00 87.22 684 LYS A O 1
ATOM 10100 N N . VAL C 2 692 ? -63.825 14.200 42.153 1.00 45.34 685 VAL A N 1
ATOM 10101 C CA . VAL C 2 692 ? -64.627 13.233 42.884 1.00 36.79 685 VAL A CA 1
ATOM 10102 C C . VAL C 2 692 ? -65.812 13.942 43.524 1.00 44.83 685 VAL A C 1
ATOM 10103 O O . VAL C 2 692 ? -65.635 14.855 44.328 1.00 54.39 685 VAL A O 1
ATOM 10107 N N . SER C 2 693 ? -67.020 13.528 43.159 1.00 46.15 686 SER A N 1
ATOM 10108 C CA . SER C 2 693 ? -68.226 14.144 43.703 1.00 50.55 686 SER A CA 1
ATOM 10109 C C . SER C 2 693 ? -69.088 13.132 44.449 1.00 58.89 686 SER A C 1
ATOM 10110 O O . SER C 2 693 ? -68.916 11.923 44.296 1.00 69.16 686 SER A O 1
ATOM 10113 N N . GLY C 2 694 ? -70.014 13.638 45.257 1.00 55.63 687 GLY A N 1
ATOM 10114 C CA . GLY C 2 694 ? -70.889 12.793 46.051 1.00 61.24 687 GLY A CA 1
ATOM 10115 C C . GLY C 2 694 ? -71.514 13.565 47.196 1.00 69.66 687 GLY A C 1
ATOM 10116 O O . GLY C 2 694 ? -71.335 14.776 47.303 1.00 76.66 687 GLY A O 1
ATOM 10117 N N . THR C 2 695 ? -72.247 12.868 48.058 1.00 74.43 688 THR A N 1
ATOM 10118 C CA . THR C 2 695 ? -72.916 13.525 49.177 1.00 81.36 688 THR A CA 1
ATOM 10119 C C . THR C 2 695 ? -72.418 13.025 50.532 1.00 81.38 688 THR A C 1
ATOM 10120 O O . THR C 2 695 ? -72.914 13.446 51.577 1.00 85.32 688 THR A O 1
ATOM 10124 N N . VAL C 2 696 ? -71.438 12.128 50.509 1.00 78.00 689 VAL A N 1
ATOM 10125 C CA . VAL C 2 696 ? -70.815 11.644 51.735 1.00 78.49 689 VAL A CA 1
ATOM 10126 C C . VAL C 2 696 ? -69.336 12.009 51.727 1.00 71.15 689 VAL A C 1
ATOM 10127 O O . VAL C 2 696 ? -68.553 11.434 50.974 1.00 69.97 689 VAL A O 1
ATOM 10131 N N . LEU C 2 697 ? -68.961 12.968 52.567 1.00 53.78 690 LEU A N 1
ATOM 10132 C CA . LEU C 2 697 ? -67.598 13.493 52.573 1.00 44.10 690 LEU A CA 1
ATOM 10133 C C . LEU C 2 697 ? -66.548 12.403 52.756 1.00 60.58 690 LEU A C 1
ATOM 10134 O O . LEU C 2 697 ? -65.522 12.401 52.079 1.00 73.71 690 LEU A O 1
ATOM 10139 N N . ALA C 2 698 ? -66.807 11.478 53.674 1.00 55.47 691 ALA A N 1
ATOM 10140 C CA . ALA C 2 698 ? -65.868 10.396 53.938 1.00 48.41 691 ALA A CA 1
ATOM 10141 C C . ALA C 2 698 ? -65.733 9.492 52.720 1.00 63.15 691 ALA A C 1
ATOM 10142 O O . ALA C 2 698 ? -64.648 8.993 52.422 1.00 61.87 691 ALA A O 1
ATOM 10144 N N . ASP C 2 699 ? -66.843 9.290 52.019 1.00 69.75 692 ASP A N 1
ATOM 10145 C CA . ASP C 2 699 ? -66.854 8.452 50.826 1.00 71.72 692 ASP A CA 1
ATOM 10146 C C . ASP C 2 699 ? -66.019 9.047 49.697 1.00 61.07 692 ASP A C 1
ATOM 10147 O O . ASP C 2 699 ? -65.136 8.381 49.157 1.00 70.39 692 ASP A O 1
ATOM 10152 N N . ILE C 2 700 ? -66.295 10.298 49.340 1.00 37.27 693 ILE A N 1
ATOM 10153 C CA . ILE C 2 700 ? -65.559 10.932 48.252 1.00 43.99 693 ILE A CA 1
ATOM 10154 C C . ILE C 2 700 ? -64.080 11.076 48.605 1.00 44.83 693 ILE A C 1
ATOM 10155 O O . ILE C 2 700 ? -63.220 11.043 47.728 1.00 49.86 693 ILE A O 1
ATOM 10160 N N . ASP C 2 701 ? -63.785 11.231 49.892 1.00 55.96 694 ASP A N 1
ATOM 10161 C CA . ASP C 2 701 ? -62.402 11.349 50.334 1.00 58.92 694 ASP A CA 1
ATOM 10162 C C . ASP C 2 701 ? -61.659 10.031 50.171 1.00 68.60 694 ASP A C 1
ATOM 10163 O O . ASP C 2 701 ? -60.497 10.010 49.768 1.00 73.40 694 ASP A O 1
ATOM 10168 N N . ALA C 2 702 ? -62.334 8.933 50.491 1.00 65.38 695 ALA A N 1
ATOM 10169 C CA . ALA C 2 702 ? -61.756 7.612 50.296 1.00 51.31 695 ALA A CA 1
ATOM 10170 C C . ALA C 2 702 ? -61.475 7.407 48.815 1.00 61.83 695 ALA A C 1
ATOM 10171 O O . ALA C 2 702 ? -60.400 6.947 48.430 1.00 62.17 695 ALA A O 1
ATOM 10173 N N . MET C 2 703 ? -62.453 7.764 47.989 1.00 67.58 696 MET A N 1
ATOM 10174 C CA . MET C 2 703 ? -62.322 7.665 46.541 1.00 75.52 696 MET A CA 1
ATOM 10175 C C . MET C 2 703 ? -61.139 8.463 46.008 1.00 66.06 696 MET A C 1
ATOM 10176 O O . MET C 2 703 ? -60.332 7.950 45.235 1.00 69.33 696 MET A O 1
ATOM 10181 N N . ALA C 2 704 ? -61.043 9.722 46.422 1.00 55.49 697 ALA A N 1
ATOM 10182 C CA . ALA C 2 704 ? -59.971 10.592 45.960 1.00 45.75 697 ALA A CA 1
ATOM 10183 C C . ALA C 2 704 ? -58.616 10.086 46.438 1.00 54.29 697 ALA A C 1
ATOM 10184 O O . ALA C 2 704 ? -57.600 10.279 45.773 1.00 56.62 697 ALA A O 1
ATOM 10186 N N . GLU C 2 705 ? -58.609 9.435 47.596 1.00 66.55 698 GLU A N 1
ATOM 10187 C CA . GLU C 2 705 ? -57.376 8.912 48.167 1.00 82.64 698 GLU A CA 1
ATOM 10188 C C . GLU C 2 705 ? -56.817 7.775 47.315 1.00 85.27 698 GLU A C 1
ATOM 10189 O O . GLU C 2 705 ? -55.616 7.718 47.055 1.00 88.21 698 GLU A O 1
ATOM 10195 N N . GLN C 2 706 ? -57.691 6.874 46.878 1.00 85.75 699 GLN A N 1
ATOM 10196 C CA . GLN C 2 706 ? -57.273 5.756 46.038 1.00 78.05 699 GLN A CA 1
ATOM 10197 C C . GLN C 2 706 ? -56.796 6.253 44.682 1.00 71.71 699 GLN A C 1
ATOM 10198 O O . GLN C 2 706 ? -55.751 5.834 44.184 1.00 74.57 699 GLN A O 1
ATOM 10204 N N . ILE C 2 707 ? -57.576 7.148 44.087 1.00 47.16 700 ILE A N 1
ATOM 10205 C CA . ILE C 2 707 ? -57.257 7.698 42.778 1.00 49.40 700 ILE A CA 1
ATOM 10206 C C . ILE C 2 707 ? -55.914 8.414 42.782 1.00 55.45 700 ILE A C 1
ATOM 10207 O O . ILE C 2 707 ? -55.142 8.321 41.828 1.00 55.72 700 ILE A O 1
ATOM 10212 N N . GLU C 2 708 ? -55.645 9.137 43.861 1.00 62.70 701 GLU A N 1
ATOM 10213 C CA . GLU C 2 708 ? -54.401 9.877 43.994 1.00 63.22 701 GLU A CA 1
ATOM 10214 C C . GLU C 2 708 ? -53.188 8.952 43.959 1.00 65.73 701 GLU A C 1
ATOM 10215 O O . GLU C 2 708 ? -52.161 9.288 43.368 1.00 63.22 701 GLU A O 1
ATOM 10221 N N . GLU C 2 709 ? -53.306 7.784 44.581 1.00 73.59 702 GLU A N 1
ATOM 10222 C CA . GLU C 2 709 ? -52.181 6.856 44.629 1.00 89.16 702 GLU A CA 1
ATOM 10223 C C . GLU C 2 709 ? -51.997 6.051 43.344 1.00 85.11 702 GLU A C 1
ATOM 10224 O O . GLU C 2 709 ? -50.873 5.705 42.985 1.00 88.99 702 GLU A O 1
ATOM 10230 N N . VAL C 2 710 ? -53.090 5.755 42.648 1.00 81.05 703 VAL A N 1
ATOM 10231 C CA . VAL C 2 710 ? -52.977 5.087 41.356 1.00 76.14 703 VAL A CA 1
ATOM 10232 C C . VAL C 2 710 ? -52.402 6.061 40.337 1.00 70.50 703 VAL A C 1
ATOM 10233 O O . VAL C 2 710 ? -51.707 5.666 39.405 1.00 71.31 703 VAL A O 1
ATOM 10237 N N . ALA C 2 711 ? -52.688 7.342 40.537 1.00 58.64 704 ALA A N 1
ATOM 10238 C CA . ALA C 2 711 ? -52.216 8.385 39.639 1.00 49.82 704 ALA A CA 1
ATOM 10239 C C . ALA C 2 711 ? -50.695 8.495 39.651 1.00 51.69 704 ALA A C 1
ATOM 10240 O O . ALA C 2 711 ? -50.081 8.773 38.623 1.00 48.08 704 ALA A O 1
ATOM 10242 N N . ARG C 2 712 ? -50.087 8.280 40.812 1.00 75.82 705 ARG A N 1
ATOM 10243 C CA . ARG C 2 712 ? -48.637 8.403 40.926 1.00 85.40 705 ARG A CA 1
ATOM 10244 C C . ARG C 2 712 ? -47.890 7.203 40.339 1.00 74.63 705 ARG A C 1
ATOM 10245 O O . ARG C 2 712 ? -46.687 7.279 40.094 1.00 60.77 705 ARG A O 1
ATOM 10253 N N . THR C 2 713 ? -48.604 6.104 40.109 1.00 75.87 706 THR A N 1
ATOM 10254 C CA . THR C 2 713 ? -48.008 4.923 39.489 1.00 75.90 706 THR A CA 1
ATOM 10255 C C . THR C 2 713 ? -47.807 5.149 37.991 1.00 80.58 706 THR A C 1
ATOM 10256 O O . THR C 2 713 ? -46.952 4.520 37.365 1.00 72.67 706 THR A O 1
ATOM 10260 N N . VAL C 2 714 ? -48.608 6.049 37.426 1.00 90.81 707 VAL A N 1
ATOM 10261 C CA . VAL C 2 714 ? -48.531 6.388 36.009 1.00 80.24 707 VAL A CA 1
ATOM 10262 C C . VAL C 2 714 ? -47.162 6.949 35.636 1.00 90.93 707 VAL A C 1
ATOM 10263 O O . VAL C 2 714 ? -46.602 7.769 36.364 1.00 92.27 707 VAL A O 1
ATOM 10267 N N . PRO C 2 715 ? -46.622 6.503 34.489 1.00 102.82 708 PRO A N 1
ATOM 10268 C CA . PRO C 2 715 ? -45.276 6.835 34.003 1.00 107.49 708 PRO A CA 1
ATOM 10269 C C . PRO C 2 715 ? -44.961 8.330 33.910 1.00 109.07 708 PRO A C 1
ATOM 10270 O O . PRO C 2 715 ? -43.856 8.732 34.271 1.00 106.11 708 PRO A O 1
ATOM 10274 N N . GLY C 2 716 ? -45.906 9.135 33.435 1.00 87.82 709 GLY A N 1
ATOM 10275 C CA . GLY C 2 716 ? -45.628 10.534 33.156 1.00 80.23 709 GLY A CA 1
ATOM 10276 C C . GLY C 2 716 ? -45.929 11.517 34.273 1.00 74.68 709 GLY A C 1
ATOM 10277 O O . GLY C 2 716 ? -45.623 12.703 34.154 1.00 68.56 709 GLY A O 1
ATOM 10278 N N . VAL C 2 717 ? -46.523 11.035 35.359 1.00 81.91 710 VAL A N 1
ATOM 10279 C CA . VAL C 2 717 ? -46.915 11.916 36.455 1.00 73.29 710 VAL A CA 1
ATOM 10280 C C . VAL C 2 717 ? -45.746 12.257 37.377 1.00 71.08 710 VAL A C 1
ATOM 10281 O O . VAL C 2 717 ? -44.950 11.389 37.735 1.00 73.51 710 VAL A O 1
ATOM 10285 N N . ALA C 2 718 ? -45.654 13.528 37.756 1.00 66.12 711 ALA A N 1
ATOM 10286 C CA . ALA C 2 718 ? -44.604 13.998 38.654 1.00 60.17 711 ALA A CA 1
ATOM 10287 C C . ALA C 2 718 ? -45.118 14.120 40.087 1.00 67.39 711 ALA A C 1
ATOM 10288 O O . ALA C 2 718 ? -44.397 13.828 41.041 1.00 74.17 711 ALA A O 1
ATOM 10290 N N . SER C 2 719 ? -46.365 14.556 40.230 1.00 64.64 712 SER A N 1
ATOM 10291 C CA . SER C 2 719 ? -46.988 14.679 41.542 1.00 67.40 712 SER A CA 1
ATOM 10292 C C . SER C 2 719 ? -48.506 14.590 41.431 1.00 65.11 712 SER A C 1
ATOM 10293 O O . SER C 2 719 ? -49.083 14.933 40.401 1.00 64.59 712 SER A O 1
ATOM 10296 N N . ALA C 2 720 ? -49.146 14.120 42.496 1.00 54.98 713 ALA A N 1
ATOM 10297 C CA . ALA C 2 720 ? -50.598 14.017 42.531 1.00 59.21 713 ALA A CA 1
ATOM 10298 C C . ALA C 2 720 ? -51.099 14.128 43.965 1.00 75.92 713 ALA A C 1
ATOM 10299 O O . ALA C 2 720 ? -50.729 13.328 44.821 1.00 66.90 713 ALA A O 1
ATOM 10301 N N . LEU C 2 721 ? -51.939 15.125 44.221 1.00 70.95 714 LEU A N 1
ATOM 10302 C CA . LEU C 2 721 ? -52.458 15.358 45.564 1.00 61.82 714 LEU A CA 1
ATOM 10303 C C . LEU C 2 721 ? -53.922 15.782 45.531 1.00 74.94 714 LEU A C 1
ATOM 10304 O O . LEU C 2 721 ? -54.271 16.798 44.930 1.00 75.08 714 LEU A O 1
ATOM 10309 N N . ALA C 2 722 ? -54.773 14.998 46.184 1.00 61.05 715 ALA A N 1
ATOM 10310 C CA . ALA C 2 722 ? -56.193 15.313 46.276 1.00 71.76 715 ALA A CA 1
ATOM 10311 C C . ALA C 2 722 ? -56.494 16.022 47.589 1.00 58.53 715 ALA A C 1
ATOM 10312 O O . ALA C 2 722 ? -56.218 15.493 48.663 1.00 61.79 715 ALA A O 1
ATOM 10314 N N . GLU C 2 723 ? -57.056 17.222 47.500 1.00 50.17 716 GLU A N 1
ATOM 10315 C CA . GLU C 2 723 ? -57.408 17.979 48.695 1.00 67.44 716 GLU A CA 1
ATOM 10316 C C . GLU C 2 723 ? -58.457 17.226 49.506 1.00 68.00 716 GLU A C 1
ATOM 10317 O O . GLU C 2 723 ? -59.410 16.682 48.950 1.00 76.02 716 GLU A O 1
ATOM 10323 N N . ARG C 2 724 ? -58.272 17.185 50.821 1.00 63.83 717 ARG A N 1
ATOM 10324 C CA . ARG C 2 724 ? -59.202 16.478 51.692 1.00 64.64 717 ARG A CA 1
ATOM 10325 C C . ARG C 2 724 ? -60.402 17.355 52.020 1.00 63.66 717 ARG A C 1
ATOM 10326 O O . ARG C 2 724 ? -60.290 18.579 52.083 1.00 64.91 717 ARG A O 1
ATOM 10334 N N . LEU C 2 725 ? -61.552 16.725 52.223 1.00 65.53 718 LEU A N 1
ATOM 10335 C CA . LEU C 2 725 ? -62.775 17.466 52.487 1.00 61.70 718 LEU A CA 1
ATOM 10336 C C . LEU C 2 725 ? -63.045 17.556 53.985 1.00 64.46 718 LEU A C 1
ATOM 10337 O O . LEU C 2 725 ? -63.898 18.326 54.424 1.00 74.88 718 LEU A O 1
ATOM 10342 N N . GLU C 2 726 ? -62.313 16.769 54.767 1.00 47.04 719 GLU A N 1
ATOM 10343 C CA . GLU C 2 726 ? -62.456 16.809 56.218 1.00 62.02 719 GLU A CA 1
ATOM 10344 C C . GLU C 2 726 ? -61.185 16.380 56.949 1.00 55.30 719 GLU A C 1
ATOM 10345 O O . GLU C 2 726 ? -61.192 15.433 57.737 1.00 47.01 719 GLU A O 1
ATOM 10351 N N . GLY C 2 727 ? -60.095 17.091 56.683 1.00 58.90 720 GLY A N 1
ATOM 10352 C CA . GLY C 2 727 ? -58.845 16.856 57.378 1.00 51.68 720 GLY A CA 1
ATOM 10353 C C . GLY C 2 727 ? -58.572 17.971 58.366 1.00 46.39 720 GLY A C 1
ATOM 10354 O O . GLY C 2 727 ? -57.436 18.176 58.796 1.00 61.96 720 GLY A O 1
ATOM 10355 N N . GLY C 2 728 ? -59.627 18.696 58.724 1.00 19.78 721 GLY A N 1
ATOM 10356 C CA . GLY C 2 728 ? -59.509 19.821 59.631 1.00 26.14 721 GLY A CA 1
ATOM 10357 C C . GLY C 2 728 ? -59.437 19.396 61.083 1.00 48.84 721 GLY A C 1
ATOM 10358 O O . GLY C 2 728 ? -60.011 18.378 61.478 1.00 53.31 721 GLY A O 1
ATOM 10359 N N . ARG C 2 729 ? -58.724 20.182 61.881 1.00 46.58 722 ARG A N 1
ATOM 10360 C CA . ARG C 2 729 ? -58.603 19.905 63.305 1.00 42.44 722 ARG A CA 1
ATOM 10361 C C . ARG C 2 729 ? -59.425 20.873 64.147 1.00 41.22 722 ARG A C 1
ATOM 10362 O O . ARG C 2 729 ? -59.503 22.064 63.851 1.00 43.55 722 ARG A O 1
ATOM 10370 N N . TYR C 2 730 ? -60.035 20.344 65.202 1.00 30.40 723 TYR A N 1
ATOM 10371 C CA . TYR C 2 730 ? -60.929 21.124 66.042 1.00 35.44 723 TYR A CA 1
ATOM 10372 C C . TYR C 2 730 ? -60.624 21.006 67.521 1.00 35.58 723 TYR A C 1
ATOM 10373 O O . TYR C 2 730 ? -60.189 19.960 67.999 1.00 45.24 723 TYR A O 1
ATOM 10382 N N . ILE C 2 731 ? -60.868 22.094 68.242 1.00 28.75 724 ILE A N 1
ATOM 10383 C CA . ILE C 2 731 ? -60.929 22.050 69.693 1.00 35.40 724 ILE A CA 1
ATOM 10384 C C . ILE C 2 731 ? -62.343 22.446 70.090 1.00 32.83 724 ILE A C 1
ATOM 10385 O O . ILE C 2 731 ? -62.701 23.624 70.062 1.00 22.32 724 ILE A O 1
ATOM 10390 N N . ASN C 2 732 ? -63.147 21.450 70.442 1.00 25.29 725 ASN A N 1
ATOM 10391 C CA . ASN C 2 732 ? -64.553 21.666 70.748 1.00 24.16 725 ASN A CA 1
ATOM 10392 C C . ASN C 2 732 ? -64.798 22.054 72.195 1.00 31.42 725 ASN A C 1
ATOM 10393 O O . ASN C 2 732 ? -64.409 21.337 73.111 1.00 29.67 725 ASN A O 1
ATOM 10398 N N . VAL C 2 733 ? -65.452 23.190 72.398 1.00 36.05 726 VAL A N 1
ATOM 10399 C CA . VAL C 2 733 ? -65.897 23.570 73.729 1.00 36.85 726 VAL A CA 1
ATOM 10400 C C . VAL C 2 733 ? -67.362 23.191 73.880 1.00 35.11 726 VAL A C 1
ATOM 10401 O O . VAL C 2 733 ? -68.254 23.963 73.534 1.00 38.37 726 VAL A O 1
ATOM 10405 N N . GLU C 2 734 ? -67.600 21.989 74.392 1.00 26.77 727 GLU A N 1
ATOM 10406 C CA . GLU C 2 734 ? -68.952 21.462 74.529 1.00 33.67 727 GLU A CA 1
ATOM 10407 C C . GLU C 2 734 ? -69.615 21.965 75.807 1.00 40.30 727 GLU A C 1
ATOM 10408 O O . GLU C 2 734 ? -69.538 21.325 76.856 1.00 40.81 727 GLU A O 1
ATOM 10414 N N . ILE C 2 735 ? -70.268 23.118 75.704 1.00 33.69 728 ILE A N 1
ATOM 10415 C CA . ILE C 2 735 ? -70.853 23.786 76.863 1.00 30.86 728 ILE A CA 1
ATOM 10416 C C . ILE C 2 735 ? -71.967 22.977 77.522 1.00 32.62 728 ILE A C 1
ATOM 10417 O O . ILE C 2 735 ? -72.864 22.468 76.852 1.00 36.34 728 ILE A O 1
ATOM 10422 N N . ASN C 2 736 ? -71.899 22.872 78.845 1.00 33.89 729 ASN A N 1
ATOM 10423 C CA . ASN C 2 736 ? -72.873 22.113 79.618 1.00 34.25 729 ASN A CA 1
ATOM 10424 C C . ASN C 2 736 ? -73.908 23.025 80.267 1.00 35.09 729 ASN A C 1
ATOM 10425 O O . ASN C 2 736 ? -73.617 23.700 81.252 1.00 41.25 729 ASN A O 1
ATOM 10430 N N . ARG C 2 737 ? -75.117 23.036 79.717 1.00 37.25 730 ARG A N 1
ATOM 10431 C CA . ARG C 2 737 ? -76.169 23.921 80.209 1.00 25.56 730 ARG A CA 1
ATOM 10432 C C . ARG C 2 737 ? -76.398 23.781 81.710 1.00 21.93 730 ARG A C 1
ATOM 10433 O O . ARG C 2 737 ? -76.459 24.779 82.427 1.00 31.12 730 ARG A O 1
ATOM 10441 N N . GLU C 2 738 ? -76.519 22.543 82.179 1.00 31.02 731 GLU A N 1
ATOM 10442 C CA . GLU C 2 738 ? -76.783 22.280 83.591 1.00 29.61 731 GLU A CA 1
ATOM 10443 C C . GLU C 2 738 ? -75.656 22.769 84.497 1.00 31.08 731 GLU A C 1
ATOM 10444 O O . GLU C 2 738 ? -75.907 23.285 85.585 1.00 45.34 731 GLU A O 1
ATOM 10450 N N . LYS C 2 739 ? -74.417 22.602 84.045 1.00 33.80 732 LYS A N 1
ATOM 10451 C CA . LYS C 2 739 ? -73.257 23.043 84.812 1.00 28.79 732 LYS A CA 1
ATOM 10452 C C . LYS C 2 739 ? -73.179 24.564 84.882 1.00 36.79 732 LYS A C 1
ATOM 10453 O O . LYS C 2 739 ? -72.904 25.134 85.938 1.00 51.02 732 LYS A O 1
ATOM 10459 N N . ALA C 2 740 ? -73.417 25.219 83.751 1.00 23.32 733 ALA A N 1
ATOM 10460 C CA . ALA C 2 740 ? -73.358 26.673 83.688 1.00 27.08 733 ALA A CA 1
ATOM 10461 C C . ALA C 2 740 ? -74.496 27.315 84.478 1.00 36.99 733 ALA A C 1
ATOM 10462 O O . ALA C 2 740 ? -74.297 28.322 85.157 1.00 42.39 733 ALA A O 1
ATOM 10464 N N . ALA C 2 741 ? -75.686 26.728 84.385 1.00 36.98 734 ALA A N 1
ATOM 10465 C CA . ALA C 2 741 ? -76.859 27.246 85.085 1.00 42.45 734 ALA A CA 1
ATOM 10466 C C . ALA C 2 741 ? -76.587 27.381 86.579 1.00 35.02 734 ALA A C 1
ATOM 10467 O O . ALA C 2 741 ? -77.117 28.270 87.246 1.00 23.89 734 ALA A O 1
ATOM 10469 N N . ARG C 2 742 ? -75.754 26.482 87.090 1.00 33.11 735 ARG A N 1
ATOM 10470 C CA . ARG C 2 742 ? -75.340 26.491 88.484 1.00 32.06 735 ARG A CA 1
ATOM 10471 C C . ARG C 2 742 ? -74.794 27.863 88.883 1.00 30.96 735 ARG A C 1
ATOM 10472 O O . ARG C 2 742 ? -75.002 28.326 90.004 1.00 40.21 735 ARG A O 1
ATOM 10480 N N . TYR C 2 743 ? -74.092 28.510 87.959 1.00 33.39 736 TYR A N 1
ATOM 10481 C CA . TYR C 2 743 ? -73.500 29.815 88.224 1.00 32.91 736 TYR A CA 1
ATOM 10482 C C . TYR C 2 743 ? -74.332 30.935 87.610 1.00 32.94 736 TYR A C 1
ATOM 10483 O O . TYR C 2 743 ? -73.862 32.063 87.464 1.00 38.35 736 TYR A O 1
ATOM 10492 N N . GLY C 2 744 ? -75.572 30.617 87.255 1.00 23.72 737 GLY A N 1
ATOM 10493 C CA . GLY C 2 744 ? -76.456 31.583 86.629 1.00 26.24 737 GLY A CA 1
ATOM 10494 C C . GLY C 2 744 ? -75.955 32.059 85.277 1.00 28.61 737 GLY A C 1
ATOM 10495 O O . GLY C 2 744 ? -76.167 33.209 84.899 1.00 30.38 737 GLY A O 1
ATOM 10496 N N . MET C 2 745 ? -75.293 31.173 84.541 1.00 31.58 738 MET A N 1
ATOM 10497 C CA . MET C 2 745 ? -74.746 31.532 83.238 1.00 22.15 738 MET A CA 1
ATOM 10498 C C . MET C 2 745 ? -75.494 30.870 82.089 1.00 34.08 738 MET A C 1
ATOM 10499 O O . MET C 2 745 ? -75.823 29.687 82.144 1.00 47.40 738 MET A O 1
ATOM 10504 N N . THR C 2 746 ? -75.756 31.649 81.047 1.00 23.08 739 THR A N 1
ATOM 10505 C CA . THR C 2 746 ? -76.366 31.120 79.840 1.00 30.26 739 THR A CA 1
ATOM 10506 C C . THR C 2 746 ? -75.274 30.713 78.864 1.00 40.77 739 THR A C 1
ATOM 10507 O O . THR C 2 746 ? -74.122 31.127 78.999 1.00 29.14 739 THR A O 1
ATOM 10511 N N . VAL C 2 747 ? -75.634 29.895 77.884 1.00 38.92 740 VAL A N 1
ATOM 10512 C CA . VAL C 2 747 ? -74.677 29.485 76.869 1.00 21.76 740 VAL A CA 1
ATOM 10513 C C . VAL C 2 747 ? -73.984 30.705 76.276 1.00 20.05 740 VAL A C 1
ATOM 10514 O O . VAL C 2 747 ? -72.769 30.711 76.090 1.00 28.02 740 VAL A O 1
ATOM 10518 N N . ALA C 2 748 ? -74.758 31.748 75.994 1.00 23.54 741 ALA A N 1
ATOM 10519 C CA . ALA C 2 748 ? -74.188 32.981 75.466 1.00 22.39 741 ALA A CA 1
ATOM 10520 C C . ALA C 2 748 ? -73.167 33.569 76.439 1.00 23.60 741 ALA A C 1
ATOM 10521 O O . ALA C 2 748 ? -72.128 34.081 76.024 1.00 23.44 741 ALA A O 1
ATOM 10523 N N . ASP C 2 749 ? -73.466 33.487 77.734 1.00 20.44 742 ASP A N 1
ATOM 10524 C CA . ASP C 2 749 ? -72.561 33.987 78.767 1.00 35.96 742 ASP A CA 1
ATOM 10525 C C . ASP C 2 749 ? -71.190 33.333 78.666 1.00 35.38 742 ASP A C 1
ATOM 10526 O O . ASP C 2 749 ? -70.165 34.013 78.629 1.00 28.82 742 ASP A O 1
ATOM 10531 N N . VAL C 2 750 ? -71.184 32.005 78.629 1.00 34.28 743 VAL A N 1
ATOM 10532 C CA . VAL C 2 750 ? -69.949 31.241 78.538 1.00 32.00 743 VAL A CA 1
ATOM 10533 C C . VAL C 2 750 ? -69.200 31.542 77.246 1.00 33.53 743 VAL A C 1
ATOM 10534 O O . VAL C 2 750 ? -67.988 31.749 77.255 1.00 34.05 743 VAL A O 1
ATOM 10538 N N . GLN C 2 751 ? -69.931 31.573 76.138 1.00 33.53 744 GLN A N 1
ATOM 10539 C CA . GLN C 2 751 ? -69.318 31.721 74.822 1.00 31.02 744 GLN A CA 1
ATOM 10540 C C . GLN C 2 751 ? -68.492 32.993 74.671 1.00 26.59 744 GLN A C 1
ATOM 10541 O O . GLN C 2 751 ? -67.552 33.036 73.878 1.00 33.87 744 GLN A O 1
ATOM 10547 N N . LEU C 2 752 ? -68.842 34.028 75.425 1.00 17.58 745 LEU A N 1
ATOM 10548 C CA . LEU C 2 752 ? -68.105 35.283 75.350 1.00 21.23 745 LEU A CA 1
ATOM 10549 C C . LEU C 2 752 ? -66.622 35.067 75.648 1.00 31.07 745 LEU A C 1
ATOM 10550 O O . LEU C 2 752 ? -65.761 35.749 75.092 1.00 37.46 745 LEU A O 1
ATOM 10555 N N . PHE C 2 753 ? -66.330 34.108 76.521 1.00 18.24 746 PHE A N 1
ATOM 10556 C CA . PHE C 2 753 ? -64.949 33.777 76.852 1.00 27.03 746 PHE A CA 1
ATOM 10557 C C . PHE C 2 753 ? -64.269 33.035 75.716 1.00 32.13 746 PHE A C 1
ATOM 10558 O O . PHE C 2 753 ? -63.046 33.051 75.598 1.00 39.99 746 PHE A O 1
ATOM 10566 N N . VAL C 2 754 ? -65.067 32.386 74.877 1.00 25.72 747 VAL A N 1
ATOM 10567 C CA . VAL C 2 754 ? -64.526 31.678 73.728 1.00 29.91 747 VAL A CA 1
ATOM 10568 C C . VAL C 2 754 ? -64.186 32.636 72.589 1.00 39.10 747 VAL A C 1
ATOM 10569 O O . VAL C 2 754 ? -63.122 32.525 71.981 1.00 42.40 747 VAL A O 1
ATOM 10573 N N . THR C 2 755 ? -65.081 33.579 72.305 1.00 16.02 748 THR A N 1
ATOM 10574 C CA . THR C 2 755 ? -64.874 34.490 71.182 1.00 35.37 748 THR A CA 1
ATOM 10575 C C . THR C 2 755 ? -63.940 35.641 71.536 1.00 38.62 748 THR A C 1
ATOM 10576 O O . THR C 2 755 ? -63.262 36.185 70.666 1.00 61.63 748 THR A O 1
ATOM 10580 N N . SER C 2 756 ? -63.904 36.012 72.812 1.00 26.16 749 SER A N 1
ATOM 10581 C CA . SER C 2 756 ? -63.096 37.152 73.241 1.00 22.56 749 SER A CA 1
ATOM 10582 C C . SER C 2 756 ? -61.905 36.768 74.115 1.00 25.17 749 SER A C 1
ATOM 10583 O O . SER C 2 756 ? -60.769 37.132 73.816 1.00 30.27 749 SER A O 1
ATOM 10586 N N . ALA C 2 757 ? -62.158 36.043 75.199 1.00 21.44 750 ALA A N 1
ATOM 10587 C CA . ALA C 2 757 ? -61.076 35.655 76.095 1.00 13.55 750 ALA A CA 1
ATOM 10588 C C . ALA C 2 757 ? -60.066 34.781 75.364 1.00 13.06 750 ALA A C 1
ATOM 10589 O O . ALA C 2 757 ? -58.872 35.079 75.347 1.00 29.17 750 ALA A O 1
ATOM 10591 N N . VAL C 2 758 ? -60.555 33.707 74.752 1.00 28.60 751 VAL A N 1
ATOM 10592 C CA . VAL C 2 758 ? -59.704 32.792 74.001 1.00 29.63 751 VAL A CA 1
ATOM 10593 C C . VAL C 2 758 ? -59.444 33.293 72.584 1.00 32.36 751 VAL A C 1
ATOM 10594 O O . VAL C 2 758 ? -58.302 33.558 72.216 1.00 27.76 751 VAL A O 1
ATOM 10598 N N . GLY C 2 759 ? -60.503 33.408 71.788 1.00 43.10 752 GLY A N 1
ATOM 10599 C CA . GLY C 2 759 ? -60.393 33.961 70.449 1.00 41.87 752 GLY A CA 1
ATOM 10600 C C . GLY C 2 759 ? -60.189 35.459 70.533 1.00 50.33 752 GLY A C 1
ATOM 10601 O O . GLY C 2 759 ? -60.477 36.064 71.561 1.00 67.02 752 GLY A O 1
ATOM 10602 N N . GLY C 2 760 ? -59.695 36.068 69.463 1.00 26.87 753 GLY A N 1
ATOM 10603 C CA . GLY C 2 760 ? -59.406 37.490 69.499 1.00 45.36 753 GLY A CA 1
ATOM 10604 C C . GLY C 2 760 ? -60.401 38.319 68.717 1.00 40.81 753 GLY A C 1
ATOM 10605 O O . GLY C 2 760 ? -60.018 39.227 67.976 1.00 41.36 753 GLY A O 1
ATOM 10606 N N . ALA C 2 761 ? -61.683 38.016 68.889 1.00 26.29 754 ALA A N 1
ATOM 10607 C CA . ALA C 2 761 ? -62.727 38.657 68.098 1.00 20.04 754 ALA A CA 1
ATOM 10608 C C . ALA C 2 761 ? -62.645 40.172 68.167 1.00 20.29 754 ALA A C 1
ATOM 10609 O O . ALA C 2 761 ? -62.485 40.747 69.242 1.00 48.65 754 ALA A O 1
ATOM 10611 N N . MET C 2 762 ? -62.745 40.811 67.008 1.00 21.52 755 MET A N 1
ATOM 10612 C CA . MET C 2 762 ? -62.767 42.262 66.947 1.00 24.73 755 MET A CA 1
ATOM 10613 C C . MET C 2 762 ? -63.981 42.763 67.713 1.00 24.77 755 MET A C 1
ATOM 10614 O O . MET C 2 762 ? -65.035 42.129 67.704 1.00 27.87 755 MET A O 1
ATOM 10619 N N . VAL C 2 763 ? -63.828 43.900 68.379 1.00 27.77 756 VAL A N 1
ATOM 10620 C CA . VAL C 2 763 ? -64.889 44.441 69.217 1.00 22.69 756 VAL A CA 1
ATOM 10621 C C . VAL C 2 763 ? -65.315 45.832 68.755 1.00 31.99 756 VAL A C 1
ATOM 10622 O O . VAL C 2 763 ? -66.453 46.251 68.973 1.00 34.50 756 VAL A O 1
ATOM 10626 N N . GLY C 2 764 ? -64.398 46.537 68.104 1.00 37.72 757 GLY A N 1
ATOM 10627 C CA . GLY C 2 764 ? -64.671 47.870 67.602 1.00 37.23 757 GLY A CA 1
ATOM 10628 C C . GLY C 2 764 ? -63.594 48.330 66.642 1.00 35.44 757 GLY A C 1
ATOM 10629 O O . GLY C 2 764 ? -62.722 47.553 66.262 1.00 43.35 757 GLY A O 1
ATOM 10630 N N . GLU C 2 765 ? -63.655 49.598 66.250 1.00 22.84 758 GLU A N 1
ATOM 10631 C CA . GLU C 2 765 ? -62.684 50.166 65.323 1.00 31.57 758 GLU A CA 1
ATOM 10632 C C . GLU C 2 765 ? -62.397 51.618 65.677 1.00 31.51 758 GLU A C 1
ATOM 10633 O O . GLU C 2 765 ? -63.316 52.431 65.773 1.00 36.03 758 GLU A O 1
ATOM 10639 N N . THR C 2 766 ? -61.124 51.944 65.869 1.00 24.39 759 THR A N 1
ATOM 10640 C CA . THR C 2 766 ? -60.736 53.329 66.073 1.00 33.99 759 THR A CA 1
ATOM 10641 C C . THR C 2 766 ? -60.891 54.056 64.751 1.00 35.63 759 THR A C 1
ATOM 10642 O O . THR C 2 766 ? -60.588 53.507 63.696 1.00 41.75 759 THR A O 1
ATOM 10646 N N . VAL C 2 767 ? -61.371 55.290 64.802 1.00 42.53 760 VAL A N 1
ATOM 10647 C CA . VAL C 2 767 ? -61.448 56.104 63.600 1.00 33.62 760 VAL A CA 1
ATOM 10648 C C . VAL C 2 767 ? -60.261 57.049 63.562 1.00 39.01 760 VAL A C 1
ATOM 10649 O O . VAL C 2 767 ? -59.981 57.746 64.534 1.00 52.67 760 VAL A O 1
ATOM 10653 N N . GLU C 2 768 ? -59.551 57.059 62.441 1.00 39.17 761 GLU A N 1
ATOM 10654 C CA . GLU C 2 768 ? -58.371 57.900 62.316 1.00 38.58 761 GLU A CA 1
ATOM 10655 C C . GLU C 2 768 ? -58.329 58.548 60.942 1.00 42.45 761 GLU A C 1
ATOM 10656 O O . GLU C 2 768 ? -57.640 58.078 60.038 1.00 45.82 761 GLU A O 1
ATOM 10662 N N . GLY C 2 769 ? -59.076 59.637 60.799 1.00 44.80 762 GLY A N 1
ATOM 10663 C CA . GLY C 2 769 ? -59.221 60.293 59.517 1.00 35.40 762 GLY A CA 1
ATOM 10664 C C . GLY C 2 769 ? -60.006 59.393 58.586 1.00 41.89 762 GLY A C 1
ATOM 10665 O O . GLY C 2 769 ? -61.140 59.018 58.876 1.00 49.16 762 GLY A O 1
ATOM 10666 N N . ILE C 2 770 ? -59.396 59.041 57.464 1.00 51.42 763 ILE A N 1
ATOM 10667 C CA . ILE C 2 770 ? -60.027 58.159 56.496 1.00 61.44 763 ILE A CA 1
ATOM 10668 C C . ILE C 2 770 ? -59.828 56.697 56.883 1.00 52.89 763 ILE A C 1
ATOM 10669 O O . ILE C 2 770 ? -60.625 55.829 56.522 1.00 40.63 763 ILE A O 1
ATOM 10674 N N . ALA C 2 771 ? -58.772 56.443 57.646 1.00 39.78 764 ALA A N 1
ATOM 10675 C CA . ALA C 2 771 ? -58.391 55.086 58.017 1.00 34.26 764 ALA A CA 1
ATOM 10676 C C . ALA C 2 771 ? -59.205 54.522 59.181 1.00 38.81 764 ALA A C 1
ATOM 10677 O O . ALA C 2 771 ? -59.807 55.263 59.960 1.00 37.92 764 ALA A O 1
ATOM 10679 N N . ARG C 2 772 ? -59.207 53.198 59.286 1.00 41.68 765 ARG A N 1
ATOM 10680 C CA . ARG C 2 772 ? -59.862 52.498 60.382 1.00 34.39 765 ARG A CA 1
ATOM 10681 C C . ARG C 2 772 ? -59.008 51.311 60.818 1.00 41.19 765 ARG A C 1
ATOM 10682 O O . ARG C 2 772 ? -58.432 50.613 59.984 1.00 56.62 765 ARG A O 1
ATOM 10690 N N . TYR C 2 773 ? -58.923 51.093 62.128 1.00 21.81 766 TYR A N 1
ATOM 10691 C CA . TYR C 2 773 ? -58.123 50.003 62.683 1.00 23.46 766 TYR A CA 1
ATOM 10692 C C . TYR C 2 773 ? -58.908 49.228 63.736 1.00 29.76 766 TYR A C 1
ATOM 10693 O O . TYR C 2 773 ? -59.662 49.817 64.505 1.00 31.72 766 TYR A O 1
ATOM 10702 N N . PRO C 2 774 ? -58.704 47.904 63.800 1.00 32.68 767 PRO A N 1
ATOM 10703 C CA . PRO C 2 774 ? -59.522 47.027 64.634 1.00 26.71 767 PRO A CA 1
ATOM 10704 C C . PRO C 2 774 ? -59.126 47.111 66.103 1.00 43.06 767 PRO A C 1
ATOM 10705 O O . PRO C 2 774 ? -57.944 47.252 66.419 1.00 40.30 767 PRO A O 1
ATOM 10709 N N . ILE C 2 775 ? -60.115 47.035 66.987 1.00 43.53 768 ILE A N 1
ATOM 10710 C CA . ILE C 2 775 ? -59.871 46.916 68.418 1.00 34.20 768 ILE A CA 1
ATOM 10711 C C . ILE C 2 775 ? -60.339 45.542 68.873 1.00 39.98 768 ILE A C 1
ATOM 10712 O O . ILE C 2 775 ? -61.368 45.054 68.404 1.00 31.74 768 ILE A O 1
ATOM 10717 N N . ASN C 2 776 ? -59.601 44.914 69.784 1.00 23.49 769 ASN A N 1
ATOM 10718 C CA . ASN C 2 776 ? -60.032 43.618 70.303 1.00 26.90 769 ASN A CA 1
ATOM 10719 C C . ASN C 2 776 ? -59.732 43.379 71.784 1.00 31.99 769 ASN A C 1
ATOM 10720 O O . ASN C 2 776 ? -58.962 44.112 72.406 1.00 36.64 769 ASN A O 1
ATOM 10725 N N . LEU C 2 777 ? -60.363 42.350 72.338 1.00 34.52 770 LEU A N 1
ATOM 10726 C CA . LEU C 2 777 ? -60.162 41.958 73.728 1.00 32.37 770 LEU A CA 1
ATOM 10727 C C . LEU C 2 777 ? -59.683 40.520 73.779 1.00 26.41 770 LEU A C 1
ATOM 10728 O O . LEU C 2 777 ? -60.214 39.668 73.071 1.00 50.46 770 LEU A O 1
ATOM 10733 N N . ARG C 2 778 ? -58.693 40.239 74.619 1.00 16.41 771 ARG A N 1
ATOM 10734 C CA . ARG C 2 778 ? -58.215 38.868 74.744 1.00 14.81 771 ARG A CA 1
ATOM 10735 C C . ARG C 2 778 ? -57.292 38.622 75.934 1.00 27.41 771 ARG A C 1
ATOM 10736 O O . ARG C 2 778 ? -56.529 39.498 76.334 1.00 27.51 771 ARG A O 1
ATOM 10744 N N . TYR C 2 779 ? -57.382 37.421 76.498 1.00 21.77 772 TYR A N 1
ATOM 10745 C CA . TYR C 2 779 ? -56.474 36.987 77.553 1.00 24.35 772 TYR A CA 1
ATOM 10746 C C . TYR C 2 779 ? -55.074 36.850 76.972 1.00 30.40 772 TYR A C 1
ATOM 10747 O O . TYR C 2 779 ? -54.919 36.632 75.771 1.00 38.66 772 TYR A O 1
ATOM 10756 N N . PRO C 2 780 ? -54.044 36.970 77.821 1.00 20.56 773 PRO A N 1
ATOM 10757 C CA . PRO C 2 780 ? -52.684 36.682 77.360 1.00 23.93 773 PRO A CA 1
ATOM 10758 C C . PRO C 2 780 ? -52.599 35.247 76.848 1.00 32.22 773 PRO A C 1
ATOM 10759 O O . PRO C 2 780 ? -53.363 34.394 77.296 1.00 36.58 773 PRO A O 1
ATOM 10763 N N . GLN C 2 781 ? -51.674 34.961 75.955 1.00 36.42 774 GLN A N 1
ATOM 10764 C CA . GLN C 2 781 ? -51.620 33.676 75.291 1.00 37.57 774 GLN A CA 1
ATOM 10765 C C . GLN C 2 781 ? -51.462 32.466 76.165 1.00 43.36 774 GLN A C 1
ATOM 10766 O O . GLN C 2 781 ? -51.908 31.403 75.815 1.00 29.34 774 GLN A O 1
ATOM 10772 N N . SER C 2 782 ? -50.820 32.654 77.300 1.00 44.85 775 SER A N 1
ATOM 10773 C CA . SER C 2 782 ? -50.507 31.623 78.263 1.00 41.27 775 SER A CA 1
ATOM 10774 C C . SER C 2 782 ? -51.735 30.948 78.792 1.00 43.52 775 SER A C 1
ATOM 10775 O O . SER C 2 782 ? -51.684 29.830 79.242 1.00 40.99 775 SER A O 1
ATOM 10778 N N . TRP C 2 783 ? -52.832 31.669 78.784 1.00 26.43 776 TRP A N 1
ATOM 10779 C CA . TRP C 2 783 ? -54.109 31.163 79.266 1.00 29.20 776 TRP A CA 1
ATOM 10780 C C . TRP C 2 783 ? -54.825 30.314 78.221 1.00 30.92 776 TRP A C 1
ATOM 10781 O O . TRP C 2 783 ? -55.676 29.488 78.554 1.00 54.48 776 TRP A O 1
ATOM 10792 N N . ARG C 2 784 ? -54.469 30.518 76.959 1.00 31.02 777 ARG A N 1
ATOM 10793 C CA . ARG C 2 784 ? -55.144 29.853 75.848 1.00 31.99 777 ARG A CA 1
ATOM 10794 C C . ARG C 2 784 ? -54.167 29.060 74.985 1.00 31.37 777 ARG A C 1
ATOM 10795 O O . ARG C 2 784 ? -54.423 28.797 73.813 1.00 32.40 777 ARG A O 1
ATOM 10803 N N . ASP C 2 785 ? -53.049 28.677 75.591 1.00 38.07 778 ASP A N 1
ATOM 10804 C CA . ASP C 2 785 ? -51.986 27.937 74.917 1.00 31.87 778 ASP A CA 1
ATOM 10805 C C . ASP C 2 785 ? -52.404 26.584 74.347 1.00 31.31 778 ASP A C 1
ATOM 10806 O O . ASP C 2 785 ? -51.986 26.216 73.252 1.00 26.03 778 ASP A O 1
ATOM 10811 N N . SER C 2 786 ? -53.212 25.840 75.095 1.00 39.35 779 SER A N 1
ATOM 10812 C CA . SER C 2 786 ? -53.492 24.452 74.753 1.00 35.41 779 SER A CA 1
ATOM 10813 C C . SER C 2 786 ? -54.834 23.992 75.301 1.00 36.51 779 SER A C 1
ATOM 10814 O O . SER C 2 786 ? -55.467 24.708 76.070 1.00 43.50 779 SER A O 1
ATOM 10817 N N . PRO C 2 787 ? -55.278 22.790 74.903 1.00 36.61 780 PRO A N 1
ATOM 10818 C CA . PRO C 2 787 ? -56.496 22.223 75.484 1.00 35.14 780 PRO A CA 1
ATOM 10819 C C . PRO C 2 787 ? -56.467 22.276 77.011 1.00 36.50 780 PRO A C 1
ATOM 10820 O O . PRO C 2 787 ? -57.391 22.810 77.620 1.00 30.24 780 PRO A O 1
ATOM 10824 N N . GLN C 2 788 ? -55.413 21.744 77.621 1.00 45.24 781 GLN A N 1
ATOM 10825 C CA . GLN C 2 788 ? -55.300 21.778 79.075 1.00 40.27 781 GLN A CA 1
ATOM 10826 C C . GLN C 2 788 ? -55.394 23.204 79.614 1.00 43.98 781 GLN A C 1
ATOM 10827 O O . GLN C 2 788 ? -55.949 23.433 80.688 1.00 51.80 781 GLN A O 1
ATOM 10833 N N . ALA C 2 789 ? -54.859 24.159 78.859 1.00 33.38 782 ALA A N 1
ATOM 10834 C CA . ALA C 2 789 ? -54.931 25.564 79.245 1.00 34.14 782 ALA A CA 1
ATOM 10835 C C . ALA C 2 789 ? -56.374 26.053 79.232 1.00 31.69 782 ALA A C 1
ATOM 10836 O O . ALA C 2 789 ? -56.803 26.782 80.127 1.00 45.00 782 ALA A O 1
ATOM 10838 N N . LEU C 2 790 ? -57.117 25.650 78.206 1.00 18.07 783 LEU A N 1
ATOM 10839 C CA . LEU C 2 790 ? -58.518 26.030 78.075 1.00 24.02 783 LEU A CA 1
ATOM 10840 C C . LEU C 2 790 ? -59.351 25.444 79.210 1.00 33.17 783 LEU A C 1
ATOM 10841 O O . LEU C 2 790 ? -60.344 26.037 79.633 1.00 42.82 783 LEU A O 1
ATOM 10846 N N . ARG C 2 791 ? -58.942 24.280 79.703 1.00 21.17 784 ARG A N 1
ATOM 10847 C CA . ARG C 2 791 ? -59.660 23.617 80.787 1.00 23.16 784 ARG A CA 1
ATOM 10848 C C . ARG C 2 791 ? -59.503 24.372 82.101 1.00 28.82 784 ARG A C 1
ATOM 10849 O O . ARG C 2 791 ? -60.219 24.111 83.068 1.00 35.90 784 ARG A O 1
ATOM 10857 N N . GLN C 2 792 ? -58.563 25.309 82.130 1.00 28.96 785 GLN A N 1
ATOM 10858 C CA . GLN C 2 792 ? -58.322 26.102 83.326 1.00 27.49 785 GLN A CA 1
ATOM 10859 C C . GLN C 2 792 ? -58.535 27.582 83.056 1.00 30.63 785 GLN A C 1
ATOM 10860 O O . GLN C 2 792 ? -58.181 28.431 83.871 1.00 30.24 785 GLN A O 1
ATOM 10866 N N . LEU C 2 793 ? -59.123 27.878 81.904 1.00 33.18 786 LEU A N 1
ATOM 10867 C CA . LEU C 2 793 ? -59.450 29.245 81.531 1.00 31.93 786 LEU A CA 1
ATOM 10868 C C . LEU C 2 793 ? -60.242 29.893 82.666 1.00 39.22 786 LEU A C 1
ATOM 10869 O O . LEU C 2 793 ? -61.364 29.480 82.960 1.00 49.68 786 LEU A O 1
ATOM 10874 N N . PRO C 2 794 ? -59.646 30.899 83.325 1.00 28.92 787 PRO A N 1
ATOM 10875 C CA . PRO C 2 794 ? -60.277 31.595 84.455 1.00 14.98 787 PRO A CA 1
ATOM 10876 C C . PRO C 2 794 ? -61.544 32.331 84.041 1.00 21.48 787 PRO A C 1
ATOM 10877 O O . PRO C 2 794 ? -61.532 33.075 83.061 1.00 32.82 787 PRO A O 1
ATOM 10881 N N . ILE C 2 795 ? -62.622 32.132 84.789 1.00 27.52 788 ILE A N 1
ATOM 10882 C CA . ILE C 2 795 ? -63.878 32.812 84.512 1.00 26.32 788 ILE A CA 1
ATOM 10883 C C . ILE C 2 795 ? -64.437 33.486 85.759 1.00 28.02 788 ILE A C 1
ATOM 10884 O O . ILE C 2 795 ? -64.562 32.861 86.809 1.00 23.27 788 ILE A O 1
ATOM 10889 N N . LEU C 2 796 ? -64.773 34.765 85.641 1.00 34.17 789 LEU A N 1
ATOM 10890 C CA . LEU C 2 796 ? -65.447 35.468 86.720 1.00 19.00 789 LEU A CA 1
ATOM 10891 C C . LEU C 2 796 ? -66.941 35.447 86.425 1.00 28.76 789 LEU A C 1
ATOM 10892 O O . LEU C 2 796 ? -67.411 36.104 85.497 1.00 26.28 789 LEU A O 1
ATOM 10897 N N . THR C 2 797 ? -67.685 34.676 87.210 1.00 28.26 790 THR A N 1
ATOM 10898 C CA . THR C 2 797 ? -69.115 34.511 86.978 1.00 22.34 790 THR A CA 1
ATOM 10899 C C . THR C 2 797 ? -69.887 35.771 87.359 1.00 26.27 790 THR A C 1
ATOM 10900 O O . THR C 2 797 ? -69.357 36.649 88.039 1.00 40.23 790 THR A O 1
ATOM 10904 N N . PRO C 2 798 ? -71.143 35.868 86.907 1.00 39.38 791 PRO A N 1
ATOM 10905 C CA . PRO C 2 798 ? -71.986 37.018 87.241 1.00 38.30 791 PRO A CA 1
ATOM 10906 C C . PRO C 2 798 ? -72.092 37.231 88.750 1.00 38.90 791 PRO A C 1
ATOM 10907 O O . PRO C 2 798 ? -72.183 38.371 89.204 1.00 41.90 791 PRO A O 1
ATOM 10911 N N . MET C 2 799 ? -72.067 36.144 89.515 1.00 36.25 792 MET A N 1
ATOM 10912 C CA . MET C 2 799 ? -72.183 36.231 90.967 1.00 41.71 792 MET A CA 1
ATOM 10913 C C . MET C 2 799 ? -70.811 36.303 91.628 1.00 35.86 792 MET A C 1
ATOM 10914 O O . MET C 2 799 ? -70.676 36.090 92.831 1.00 43.57 792 MET A O 1
ATOM 10919 N N . LYS C 2 800 ? -69.797 36.604 90.822 1.00 29.55 793 LYS A N 1
ATOM 10920 C CA . LYS C 2 800 ? -68.428 36.787 91.302 1.00 19.52 793 LYS A CA 1
ATOM 10921 C C . LYS C 2 800 ? -67.776 35.496 91.799 1.00 29.35 793 LYS A C 1
ATOM 10922 O O . LYS C 2 800 ? -66.809 35.532 92.559 1.00 29.85 793 LYS A O 1
ATOM 10928 N N . GLN C 2 801 ? -68.310 34.358 91.368 1.00 21.23 794 GLN A N 1
ATOM 10929 C CA . GLN C 2 801 ? -67.682 33.073 91.644 1.00 19.46 794 GLN A CA 1
ATOM 10930 C C . GLN C 2 801 ? -66.490 32.912 90.707 1.00 32.03 794 GLN A C 1
ATOM 10931 O O . GLN C 2 801 ? -66.573 33.249 89.527 1.00 30.06 794 GLN A O 1
ATOM 10937 N N . GLN C 2 802 ? -65.375 32.414 91.228 1.00 27.92 795 GLN A N 1
ATOM 10938 C CA . GLN C 2 802 ? -64.183 32.231 90.407 1.00 39.12 795 GLN A CA 1
ATOM 10939 C C . GLN C 2 802 ? -64.027 30.782 89.972 1.00 30.70 795 GLN A C 1
ATOM 10940 O O . GLN C 2 802 ? -63.642 29.922 90.763 1.00 35.30 795 GLN A O 1
ATOM 10946 N N . ILE C 2 803 ? -64.326 30.519 88.705 1.00 16.90 796 ILE A N 1
ATOM 10947 C CA . ILE C 2 803 ? -64.297 29.160 88.189 1.00 25.26 796 ILE A CA 1
ATOM 10948 C C . ILE C 2 803 ? -63.384 29.041 86.976 1.00 39.23 796 ILE A C 1
ATOM 10949 O O . ILE C 2 803 ? -62.824 30.032 86.509 1.00 37.98 796 ILE A O 1
ATOM 10954 N N . THR C 2 804 ? -63.234 27.817 86.480 1.00 32.24 797 THR A N 1
ATOM 10955 C CA . THR C 2 804 ? -62.492 27.559 85.254 1.00 29.41 797 THR A CA 1
ATOM 10956 C C . THR C 2 804 ? -63.469 27.116 84.169 1.00 26.31 797 THR A C 1
ATOM 10957 O O . THR C 2 804 ? -64.608 26.758 84.465 1.00 31.24 797 THR A O 1
ATOM 10961 N N . LEU C 2 805 ? -63.025 27.142 82.916 1.00 33.01 798 LEU A N 1
ATOM 10962 C CA . LEU C 2 805 ? -63.891 26.794 81.791 1.00 21.55 798 LEU A CA 1
ATOM 10963 C C . LEU C 2 805 ? -64.390 25.352 81.871 1.00 25.41 798 LEU A C 1
ATOM 10964 O O . LEU C 2 805 ? -65.509 25.051 81.453 1.00 39.27 798 LEU A O 1
ATOM 10969 N N . ALA C 2 806 ? -63.561 24.465 82.412 1.00 29.98 799 ALA A N 1
ATOM 10970 C CA . ALA C 2 806 ? -63.917 23.053 82.532 1.00 31.50 799 ALA A CA 1
ATOM 10971 C C . ALA C 2 806 ? -65.080 22.839 83.495 1.00 35.49 799 ALA A C 1
ATOM 10972 O O . ALA C 2 806 ? -65.705 21.779 83.502 1.00 41.61 799 ALA A O 1
ATOM 10974 N N . ASP C 2 807 ? -65.362 23.852 84.307 1.00 31.26 800 ASP A N 1
ATOM 10975 C CA . ASP C 2 807 ? -66.444 23.778 85.279 1.00 34.76 800 ASP A CA 1
ATOM 10976 C C . ASP C 2 807 ? -67.804 23.897 84.609 1.00 47.39 800 ASP A C 1
ATOM 10977 O O . ASP C 2 807 ? -68.830 23.550 85.198 1.00 36.71 800 ASP A O 1
ATOM 10982 N N . VAL C 2 808 ? -67.811 24.391 83.376 1.00 38.82 801 VAL A N 1
ATOM 10983 C CA . VAL C 2 808 ? -69.059 24.583 82.652 1.00 25.78 801 VAL A CA 1
ATOM 10984 C C . VAL C 2 808 ? -69.049 23.915 81.283 1.00 21.63 801 VAL A C 1
ATOM 10985 O O . VAL C 2 808 ? -70.048 23.944 80.568 1.00 45.50 801 VAL A O 1
ATOM 10989 N N . ALA C 2 809 ? -67.925 23.307 80.920 1.00 29.04 802 ALA A N 1
ATOM 10990 C CA . ALA C 2 809 ? -67.804 22.715 79.593 1.00 35.97 802 ALA A CA 1
ATOM 10991 C C . ALA C 2 809 ? -66.716 21.655 79.502 1.00 42.38 802 ALA A C 1
ATOM 10992 O O . ALA C 2 809 ? -65.723 21.699 80.225 1.00 49.81 802 ALA A O 1
ATOM 10994 N N . ASP C 2 810 ? -66.923 20.697 78.606 1.00 40.41 803 ASP A N 1
ATOM 10995 C CA . ASP C 2 810 ? -65.911 19.704 78.287 1.00 36.25 803 ASP A CA 1
ATOM 10996 C C . ASP C 2 810 ? -65.223 20.166 77.018 1.00 37.91 803 ASP A C 1
ATOM 10997 O O . ASP C 2 810 ? -65.886 20.542 76.057 1.00 53.26 803 ASP A O 1
ATOM 11002 N N . ILE C 2 811 ? -63.899 20.152 76.999 1.00 33.18 804 ILE A N 1
ATOM 11003 C CA . ILE C 2 811 ? -63.201 20.548 75.787 1.00 31.18 804 ILE A CA 1
ATOM 11004 C C . ILE C 2 811 ? -62.478 19.359 75.161 1.00 33.09 804 ILE A C 1
ATOM 11005 O O . ILE C 2 811 ? -61.592 18.761 75.768 1.00 26.93 804 ILE A O 1
ATOM 11010 N N . LYS C 2 812 ? -62.877 19.011 73.942 1.00 44.51 805 LYS A N 1
ATOM 11011 C CA . LYS C 2 812 ? -62.365 17.815 73.291 1.00 40.57 805 LYS A CA 1
ATOM 11012 C C . LYS C 2 812 ? -61.809 18.104 71.907 1.00 42.62 805 LYS A C 1
ATOM 11013 O O . LYS C 2 812 ? -62.424 18.816 71.117 1.00 48.34 805 LYS A O 1
ATOM 11019 N N . VAL C 2 813 ? -60.639 17.544 71.620 1.00 45.94 806 VAL A N 1
ATOM 11020 C CA . VAL C 2 813 ? -60.054 17.643 70.292 1.00 40.98 806 VAL A CA 1
ATOM 11021 C C . VAL C 2 813 ? -60.776 16.696 69.343 1.00 37.72 806 VAL A C 1
ATOM 11022 O O . VAL C 2 813 ? -61.137 15.583 69.724 1.00 43.29 806 VAL A O 1
ATOM 11026 N N . SER C 2 814 ? -60.993 17.138 68.109 1.00 38.59 807 SER A N 1
ATOM 11027 C CA . SER C 2 814 ? -61.659 16.297 67.122 1.00 41.15 807 SER A CA 1
ATOM 11028 C C . SER C 2 814 ? -61.247 16.633 65.695 1.00 37.86 807 SER A C 1
ATOM 11029 O O . SER C 2 814 ? -60.538 17.609 65.446 1.00 27.26 807 SER A O 1
ATOM 11032 N N . THR C 2 815 ? -61.703 15.809 64.760 1.00 46.21 808 THR A N 1
ATOM 11033 C CA . THR C 2 815 ? -61.450 16.032 63.345 1.00 48.49 808 THR A CA 1
ATOM 11034 C C . THR C 2 815 ? -62.772 16.256 62.622 1.00 54.04 808 THR A C 1
ATOM 11035 O O . THR C 2 815 ? -63.806 15.714 63.015 1.00 64.71 808 THR A O 1
ATOM 11039 N N . GLY C 2 816 ? -62.737 17.070 61.573 1.00 42.56 809 GLY A N 1
ATOM 11040 C CA . GLY C 2 816 ? -63.928 17.357 60.799 1.00 36.88 809 GLY A CA 1
ATOM 11041 C C . GLY C 2 816 ? -63.606 18.136 59.541 1.00 36.18 809 GLY A C 1
ATOM 11042 O O . GLY C 2 816 ? -62.448 18.203 59.125 1.00 22.62 809 GLY A O 1
ATOM 11043 N N . PRO C 2 817 ? -64.637 18.733 58.927 1.00 29.44 810 PRO A N 1
ATOM 11044 C CA . PRO C 2 817 ? -64.480 19.529 57.707 1.00 29.21 810 PRO A CA 1
ATOM 11045 C C . PRO C 2 817 ? -63.352 20.543 57.843 1.00 46.73 810 PRO A C 1
ATOM 11046 O O . PRO C 2 817 ? -63.280 21.254 58.843 1.00 50.21 810 PRO A O 1
ATOM 11050 N N . SER C 2 818 ? -62.475 20.595 56.848 1.00 55.91 811 SER A N 1
ATOM 11051 C CA . SER C 2 818 ? -61.409 21.586 56.820 1.00 53.53 811 SER A CA 1
ATOM 11052 C C . SER C 2 818 ? -61.878 22.780 56.010 1.00 53.91 811 SER A C 1
ATOM 11053 O O . SER C 2 818 ? -61.593 23.931 56.341 1.00 53.63 811 SER A O 1
ATOM 11056 N N . MET C 2 819 ? -62.618 22.482 54.949 1.00 44.38 812 MET A N 1
ATOM 11057 C CA . MET C 2 819 ? -63.100 23.489 54.023 1.00 49.05 812 MET A CA 1
ATOM 11058 C C . MET C 2 819 ? -64.053 22.794 53.063 1.00 54.91 812 MET A C 1
ATOM 11059 O O . MET C 2 819 ? -63.717 21.759 52.489 1.00 67.42 812 MET A O 1
ATOM 11064 N N . LEU C 2 820 ? -65.249 23.348 52.900 1.00 41.86 813 LEU A N 1
ATOM 11065 C CA . LEU C 2 820 ? -66.283 22.684 52.111 1.00 47.93 813 LEU A CA 1
ATOM 11066 C C . LEU C 2 820 ? -66.421 23.210 50.684 1.00 58.99 813 LEU A C 1
ATOM 11067 O O . LEU C 2 820 ? -67.134 24.181 50.429 1.00 67.96 813 LEU A O 1
ATOM 11072 N N . LYS C 2 821 ? -65.726 22.548 49.763 1.00 60.63 814 LYS A N 1
ATOM 11073 C CA . LYS C 2 821 ? -65.844 22.823 48.337 1.00 44.20 814 LYS A CA 1
ATOM 11074 C C . LYS C 2 821 ? -67.171 22.286 47.821 1.00 50.55 814 LYS A C 1
ATOM 11075 O O . LYS C 2 821 ? -67.516 21.130 48.060 1.00 53.44 814 LYS A O 1
ATOM 11081 N N . THR C 2 822 ? -67.911 23.122 47.102 1.00 55.75 815 THR A N 1
ATOM 11082 C CA . THR C 2 822 ? -69.193 22.711 46.546 1.00 54.78 815 THR A CA 1
ATOM 11083 C C . THR C 2 822 ? -69.267 23.078 45.070 1.00 56.75 815 THR A C 1
ATOM 11084 O O . THR C 2 822 ? -68.886 24.178 44.681 1.00 47.50 815 THR A O 1
ATOM 11088 N N . GLU C 2 823 ? -69.751 22.157 44.245 1.00 70.04 816 GLU A N 1
ATOM 11089 C CA . GLU C 2 823 ? -69.958 22.453 42.832 1.00 65.47 816 GLU A CA 1
ATOM 11090 C C . GLU C 2 823 ? -71.378 22.107 42.411 1.00 63.23 816 GLU A C 1
ATOM 11091 O O . GLU C 2 823 ? -71.770 20.940 42.406 1.00 48.48 816 GLU A O 1
ATOM 11097 N N . ASN C 2 824 ? -72.143 23.132 42.053 1.00 69.54 817 ASN A N 1
ATOM 11098 C CA . ASN C 2 824 ? -73.557 22.961 41.748 1.00 65.80 817 ASN A CA 1
ATOM 11099 C C . ASN C 2 824 ? -74.298 22.337 42.928 1.00 63.03 817 ASN A C 1
ATOM 11100 O O . ASN C 2 824 ? -75.197 21.516 42.746 1.00 74.87 817 ASN A O 1
ATOM 11105 N N . ALA C 2 825 ? -73.897 22.733 44.134 1.00 48.12 818 ALA A N 1
ATOM 11106 C CA . ALA C 2 825 ? -74.530 22.286 45.375 1.00 40.90 818 ALA A CA 1
ATOM 11107 C C . ALA C 2 825 ? -74.236 20.827 45.732 1.00 52.23 818 ALA A C 1
ATOM 11108 O O . ALA C 2 825 ? -74.974 20.208 46.497 1.00 67.11 818 ALA A O 1
ATOM 11110 N N . ARG C 2 826 ? -73.156 20.285 45.178 1.00 57.50 819 ARG A N 1
ATOM 11111 C CA . ARG C 2 826 ? -72.705 18.943 45.533 1.00 61.72 819 ARG A CA 1
ATOM 11112 C C . ARG C 2 826 ? -71.259 18.987 46.004 1.00 64.75 819 ARG A C 1
ATOM 11113 O O . ARG C 2 826 ? -70.406 19.573 45.338 1.00 70.09 819 ARG A O 1
ATOM 11121 N N . PRO C 2 827 ? -70.981 18.375 47.163 1.00 62.22 820 PRO A N 1
ATOM 11122 C CA . PRO C 2 827 ? -69.612 18.301 47.680 1.00 53.36 820 PRO A CA 1
ATOM 11123 C C . PRO C 2 827 ? -68.676 17.702 46.639 1.00 58.48 820 PRO A C 1
ATOM 11124 O O . PRO C 2 827 ? -69.095 16.844 45.862 1.00 71.76 820 PRO A O 1
ATOM 11128 N N . THR C 2 828 ? -67.427 18.153 46.621 1.00 50.32 821 THR A N 1
ATOM 11129 C CA . THR C 2 828 ? -66.468 17.678 45.634 1.00 43.22 821 THR A CA 1
ATOM 11130 C C . THR C 2 828 ? -65.027 17.889 46.087 1.00 44.40 821 THR A C 1
ATOM 11131 O O . THR C 2 828 ? -64.709 18.874 46.753 1.00 59.08 821 THR A O 1
ATOM 11135 N N . SER C 2 829 ? -64.162 16.950 45.721 1.00 38.22 822 SER A N 1
ATOM 11136 C CA . SER C 2 829 ? -62.736 17.056 46.002 1.00 46.73 822 SER A CA 1
ATOM 11137 C C . SER C 2 829 ? -61.950 17.021 44.700 1.00 52.02 822 SER A C 1
ATOM 11138 O O . SER C 2 829 ? -62.206 16.183 43.835 1.00 63.96 822 SER A O 1
ATOM 11141 N N . TRP C 2 830 ? -60.993 17.931 44.559 1.00 63.45 823 TRP A N 1
ATOM 11142 C CA . TRP C 2 830 ? -60.205 18.002 43.335 1.00 53.58 823 TRP A CA 1
ATOM 11143 C C . TRP C 2 830 ? -58.800 17.442 43.510 1.00 62.27 823 TRP A C 1
ATOM 11144 O O . TRP C 2 830 ? -58.071 17.829 44.423 1.00 81.38 823 TRP A O 1
ATOM 11155 N N . ILE C 2 831 ? -58.429 16.528 42.621 1.00 53.35 824 ILE A N 1
ATOM 11156 C CA . ILE C 2 831 ? -57.095 15.950 42.628 1.00 39.46 824 ILE A CA 1
ATOM 11157 C C . ILE C 2 831 ? -56.222 16.677 41.617 1.00 42.02 824 ILE A C 1
ATOM 11158 O O . ILE C 2 831 ? -56.537 16.716 40.429 1.00 45.70 824 ILE A O 1
ATOM 11163 N N . TYR C 2 832 ? -55.126 17.258 42.090 1.00 54.65 825 TYR A N 1
ATOM 11164 C CA . TYR C 2 832 ? -54.241 18.015 41.216 1.00 51.22 825 TYR A CA 1
ATOM 11165 C C . TYR C 2 832 ? -53.071 17.164 40.737 1.00 51.44 825 TYR A C 1
ATOM 11166 O O . TYR C 2 832 ? -52.182 16.811 41.513 1.00 49.75 825 TYR A O 1
ATOM 11175 N N . ILE C 2 833 ? -53.087 16.836 39.449 1.00 49.91 826 ILE A N 1
ATOM 11176 C CA . ILE C 2 833 ? -52.047 16.012 38.844 1.00 52.77 826 ILE A CA 1
ATOM 11177 C C . ILE C 2 833 ? -51.085 16.861 38.020 1.00 60.58 826 ILE A C 1
ATOM 11178 O O . ILE C 2 833 ? -51.505 17.758 37.288 1.00 57.93 826 ILE A O 1
ATOM 11183 N N . ASP C 2 834 ? -49.792 16.578 38.149 1.00 46.74 827 ASP A N 1
ATOM 11184 C CA . ASP C 2 834 ? -48.772 17.338 37.438 1.00 54.83 827 ASP A CA 1
ATOM 11185 C C . ASP C 2 834 ? -47.889 16.439 36.581 1.00 59.49 827 ASP A C 1
ATOM 11186 O O . ASP C 2 834 ? -46.966 15.800 37.082 1.00 65.59 827 ASP A O 1
ATOM 11191 N N . ALA C 2 835 ? -48.185 16.395 35.286 1.00 73.82 828 ALA A N 1
ATOM 11192 C CA . ALA C 2 835 ? -47.353 15.685 34.323 1.00 74.00 828 ALA A CA 1
ATOM 11193 C C . ALA C 2 835 ? -46.949 16.660 33.226 1.00 76.64 828 ALA A C 1
ATOM 11194 O O . ALA C 2 835 ? -47.804 17.321 32.636 1.00 75.73 828 ALA A O 1
ATOM 11196 N N . ARG C 2 836 ? -45.652 16.763 32.955 1.00 79.25 829 ARG A N 1
ATOM 11197 C CA . ARG C 2 836 ? -45.177 17.743 31.982 1.00 83.95 829 ARG A CA 1
ATOM 11198 C C . ARG C 2 836 ? -44.182 17.175 30.970 1.00 76.32 829 ARG A C 1
ATOM 11199 O O . ARG C 2 836 ? -43.802 17.856 30.019 1.00 78.46 829 ARG A O 1
ATOM 11207 N N . ASP C 2 837 ? -43.757 15.933 31.175 1.00 90.52 830 ASP A N 1
ATOM 11208 C CA . ASP C 2 837 ? -42.863 15.281 30.224 1.00 99.80 830 ASP A CA 1
ATOM 11209 C C . ASP C 2 837 ? -43.675 14.765 29.043 1.00 96.93 830 ASP A C 1
ATOM 11210 O O . ASP C 2 837 ? -43.334 14.997 27.884 1.00 86.27 830 ASP A O 1
ATOM 11215 N N . ARG C 2 838 ? -44.759 14.067 29.364 1.00 86.14 831 ARG A N 1
ATOM 11216 C CA . ARG C 2 838 ? -45.668 13.494 28.379 1.00 72.20 831 ARG A CA 1
ATOM 11217 C C . ARG C 2 838 ? -46.634 14.526 27.814 1.00 74.22 831 ARG A C 1
ATOM 11218 O O . ARG C 2 838 ? -46.695 15.661 28.283 1.00 86.93 831 ARG A O 1
ATOM 11226 N N . ASP C 2 839 ? -47.400 14.114 26.809 1.00 63.82 832 ASP A N 1
ATOM 11227 C CA . ASP C 2 839 ? -48.510 14.916 26.318 1.00 62.69 832 ASP A CA 1
ATOM 11228 C C . ASP C 2 839 ? -49.751 14.606 27.150 1.00 58.27 832 ASP A C 1
ATOM 11229 O O . ASP C 2 839 ? -49.903 13.500 27.669 1.00 61.06 832 ASP A O 1
ATOM 11234 N N . MET C 2 840 ? -50.635 15.588 27.270 1.00 52.34 833 MET A N 1
ATOM 11235 C CA . MET C 2 840 ? -51.793 15.473 28.149 1.00 61.11 833 MET A CA 1
ATOM 11236 C C . MET C 2 840 ? -52.675 14.265 27.864 1.00 72.55 833 MET A C 1
ATOM 11237 O O . MET C 2 840 ? -52.933 13.455 28.753 1.00 75.82 833 MET A O 1
ATOM 11242 N N . VAL C 2 841 ? -53.143 14.157 26.625 1.00 84.87 834 VAL A N 1
ATOM 11243 C CA . VAL C 2 841 ? -54.110 13.128 26.258 1.00 78.47 834 VAL A CA 1
ATOM 11244 C C . VAL C 2 841 ? -53.640 11.714 26.599 1.00 71.12 834 VAL A C 1
ATOM 11245 O O . VAL C 2 841 ? -54.443 10.866 26.987 1.00 66.52 834 VAL A O 1
ATOM 11249 N N . SER C 2 842 ? -52.345 11.458 26.453 1.00 63.62 835 SER A N 1
ATOM 11250 C CA . SER C 2 842 ? -51.809 10.136 26.754 1.00 64.55 835 SER A CA 1
ATOM 11251 C C . SER C 2 842 ? -51.906 9.859 28.246 1.00 79.83 835 SER A C 1
ATOM 11252 O O . SER C 2 842 ? -52.234 8.747 28.664 1.00 86.80 835 SER A O 1
ATOM 11255 N N . VAL C 2 843 ? -51.626 10.883 29.044 1.00 79.45 836 VAL A N 1
ATOM 11256 C CA . VAL C 2 843 ? -51.659 10.759 30.495 1.00 67.73 836 VAL A CA 1
ATOM 11257 C C . VAL C 2 843 ? -53.079 10.548 31.008 1.00 60.73 836 VAL A C 1
ATOM 11258 O O . VAL C 2 843 ? -53.322 9.669 31.832 1.00 68.43 836 VAL A O 1
ATOM 11262 N N . VAL C 2 844 ? -54.015 11.354 30.517 1.00 56.05 837 VAL A N 1
ATOM 11263 C CA . VAL C 2 844 ? -55.404 11.246 30.949 1.00 57.68 837 VAL A CA 1
ATOM 11264 C C . VAL C 2 844 ? -55.987 9.878 30.604 1.00 67.21 837 VAL A C 1
ATOM 11265 O O . VAL C 2 844 ? -56.724 9.294 31.397 1.00 69.66 837 VAL A O 1
ATOM 11269 N N . HIS C 2 845 ? -55.649 9.366 29.424 1.00 78.02 838 HIS A N 1
ATOM 11270 C CA . HIS C 2 845 ? -56.142 8.061 28.997 1.00 91.42 838 HIS A CA 1
ATOM 11271 C C . HIS C 2 845 ? -55.504 6.945 29.814 1.00 91.31 838 HIS A C 1
ATOM 11272 O O . HIS C 2 845 ? -56.134 5.922 30.083 1.00 104.70 838 HIS A O 1
ATOM 11279 N N . ASP C 2 846 ? -54.252 7.149 30.209 1.00 77.97 839 ASP A N 1
ATOM 11280 C CA . ASP C 2 846 ? -53.559 6.193 31.063 1.00 76.83 839 ASP A CA 1
ATOM 11281 C C . ASP C 2 846 ? -54.075 6.257 32.497 1.00 82.30 839 ASP A C 1
ATOM 11282 O O . ASP C 2 846 ? -54.064 5.257 33.213 1.00 85.75 839 ASP A O 1
ATOM 11287 N N . LEU C 2 847 ? -54.528 7.437 32.909 1.00 79.89 840 LEU A N 1
ATOM 11288 C CA . LEU C 2 847 ? -55.158 7.594 34.213 1.00 68.69 840 LEU A CA 1
ATOM 11289 C C . LEU C 2 847 ? -56.523 6.923 34.198 1.00 62.48 840 LEU A C 1
ATOM 11290 O O . LEU C 2 847 ? -56.883 6.202 35.127 1.00 61.86 840 LEU A O 1
ATOM 11295 N N . GLN C 2 848 ? -57.276 7.161 33.129 1.00 61.65 841 GLN A N 1
ATOM 11296 C CA . GLN C 2 848 ? -58.610 6.591 32.983 1.00 66.26 841 GLN A CA 1
ATOM 11297 C C . GLN C 2 848 ? -58.588 5.068 33.059 1.00 70.37 841 GLN A C 1
ATOM 11298 O O . GLN C 2 848 ? -59.545 4.450 33.527 1.00 74.23 841 GLN A O 1
ATOM 11304 N N . LYS C 2 849 ? -57.496 4.465 32.600 1.00 72.96 842 LYS A N 1
ATOM 11305 C CA . LYS C 2 849 ? -57.344 3.017 32.679 1.00 83.65 842 LYS A CA 1
ATOM 11306 C C . LYS C 2 849 ? -57.045 2.563 34.100 1.00 92.61 842 LYS A C 1
ATOM 11307 O O . LYS C 2 849 ? -57.790 1.767 34.675 1.00 97.19 842 LYS A O 1
ATOM 11313 N N . ALA C 2 850 ? -55.954 3.073 34.662 1.00 92.82 843 ALA A N 1
ATOM 11314 C CA . ALA C 2 850 ? -55.546 2.713 36.014 1.00 79.01 843 ALA A CA 1
ATOM 11315 C C . ALA C 2 850 ? -56.691 2.891 37.005 1.00 75.63 843 ALA A C 1
ATOM 11316 O O . ALA C 2 850 ? -56.908 2.048 37.875 1.00 80.64 843 ALA A O 1
ATOM 11318 N N . ILE C 2 851 ? -57.424 3.990 36.863 1.00 61.19 844 ILE A N 1
ATOM 11319 C CA . ILE C 2 851 ? -58.543 4.283 37.749 1.00 64.44 844 ILE A CA 1
ATOM 11320 C C . ILE C 2 851 ? -59.673 3.269 37.594 1.00 74.21 844 ILE A C 1
ATOM 11321 O O . ILE C 2 851 ? -60.204 2.765 38.582 1.00 75.34 844 ILE A O 1
ATOM 11326 N N . ALA C 2 852 ? -60.033 2.970 36.351 1.00 83.47 845 ALA A N 1
ATOM 11327 C CA . ALA C 2 852 ? -61.138 2.057 36.081 1.00 85.62 845 ALA A CA 1
ATOM 11328 C C . ALA C 2 852 ? -60.836 0.635 36.547 1.00 85.80 845 ALA A C 1
ATOM 11329 O O . ALA C 2 852 ? -61.742 -0.103 36.933 1.00 85.48 845 ALA A O 1
ATOM 11331 N N . GLU C 2 853 ? -59.562 0.256 36.517 1.00 78.49 846 GLU A N 1
ATOM 11332 C CA . GLU C 2 853 ? -59.172 -1.114 36.842 1.00 89.67 846 GLU A CA 1
ATOM 11333 C C . GLU C 2 853 ? -58.803 -1.317 38.312 1.00 81.06 846 GLU A C 1
ATOM 11334 O O . GLU C 2 853 ? -59.091 -2.367 38.887 1.00 71.33 846 GLU A O 1
ATOM 11340 N N . LYS C 2 854 ? -58.170 -0.317 38.916 1.00 91.00 847 LYS A N 1
ATOM 11341 C CA . LYS C 2 854 ? -57.655 -0.458 40.276 1.00 88.71 847 LYS A CA 1
ATOM 11342 C C . LYS C 2 854 ? -58.460 0.316 41.321 1.00 90.42 847 LYS A C 1
ATOM 11343 O O . LYS C 2 854 ? -58.014 0.478 42.458 1.00 98.40 847 LYS A O 1
ATOM 11349 N N . VAL C 2 855 ? -59.645 0.784 40.940 1.00 75.73 848 VAL A N 1
ATOM 11350 C CA . VAL C 2 855 ? -60.496 1.542 41.854 1.00 73.49 848 VAL A CA 1
ATOM 11351 C C . VAL C 2 855 ? -61.979 1.249 41.633 1.00 91.61 848 VAL A C 1
ATOM 11352 O O . VAL C 2 855 ? -62.602 1.814 40.733 1.00 96.08 848 VAL A O 1
ATOM 11356 N N . GLN C 2 856 ? -62.541 0.366 42.454 1.00 105.57 849 GLN A N 1
ATOM 11357 C CA . GLN C 2 856 ? -63.966 0.056 42.377 1.00 109.62 849 GLN A CA 1
ATOM 11358 C C . GLN C 2 856 ? -64.808 1.210 42.910 1.00 108.91 849 GLN A C 1
ATOM 11359 O O . GLN C 2 856 ? -64.668 1.606 44.066 1.00 103.00 849 GLN A O 1
ATOM 11365 N N . LEU C 2 857 ? -65.685 1.739 42.063 1.00 113.70 850 LEU A N 1
ATOM 11366 C CA . LEU C 2 857 ? -66.531 2.869 42.436 1.00 121.49 850 LEU A CA 1
ATOM 11367 C C . LEU C 2 857 ? -67.510 2.541 43.558 1.00 121.91 850 LEU A C 1
ATOM 11368 O O . LEU C 2 857 ? -67.900 1.388 43.743 1.00 125.10 850 LEU A O 1
ATOM 11373 N N . LYS C 2 858 ? -67.898 3.570 44.304 1.00 110.65 851 LYS A N 1
ATOM 11374 C CA . LYS C 2 858 ? -68.933 3.441 45.321 1.00 109.17 851 LYS A CA 1
ATOM 11375 C C . LYS C 2 858 ? -70.252 3.968 44.762 1.00 112.96 851 LYS A C 1
ATOM 11376 O O . LYS C 2 858 ? -70.259 4.668 43.750 1.00 115.67 851 LYS A O 1
ATOM 11382 N N . PRO C 2 859 ? -71.373 3.630 45.417 1.00 111.26 852 PRO A N 1
ATOM 11383 C CA . PRO C 2 859 ? -72.712 3.993 44.939 1.00 113.14 852 PRO A CA 1
ATOM 11384 C C . PRO C 2 859 ? -72.845 5.461 44.539 1.00 112.88 852 PRO A C 1
ATOM 11385 O O . PRO C 2 859 ? -72.748 5.785 43.355 1.00 120.13 852 PRO A O 1
ATOM 11389 N N . GLY C 2 860 ? -73.066 6.333 45.517 1.00 100.89 853 GLY A N 1
ATOM 11390 C CA . GLY C 2 860 ? -73.333 7.734 45.245 1.00 92.51 853 GLY A CA 1
ATOM 11391 C C . GLY C 2 860 ? -72.098 8.585 45.022 1.00 84.77 853 GLY A C 1
ATOM 11392 O O . GLY C 2 860 ? -72.107 9.784 45.298 1.00 84.47 853 GLY A O 1
ATOM 11393 N N . THR C 2 861 ? -71.033 7.970 44.519 1.00 87.04 854 THR A N 1
ATOM 11394 C CA . THR C 2 861 ? -69.798 8.695 44.245 1.00 85.63 854 THR A CA 1
ATOM 11395 C C . THR C 2 861 ? -69.399 8.599 42.776 1.00 87.81 854 THR A C 1
ATOM 11396 O O . THR C 2 861 ? -69.272 7.505 42.227 1.00 99.54 854 THR A O 1
ATOM 11400 N N . SER C 2 862 ? -69.202 9.753 42.147 1.00 73.38 855 SER A N 1
ATOM 11401 C CA . SER C 2 862 ? -68.810 9.801 40.744 1.00 71.37 855 SER A CA 1
ATOM 11402 C C . SER C 2 862 ? -67.416 10.395 40.574 1.00 62.66 855 SER A C 1
ATOM 11403 O O . SER C 2 862 ? -66.984 11.233 41.366 1.00 55.91 855 SER A O 1
ATOM 11406 N N . VAL C 2 863 ? -66.718 9.954 39.534 1.00 59.39 856 VAL A N 1
ATOM 11407 C CA . VAL C 2 863 ? -65.402 10.485 39.207 1.00 49.50 856 VAL A CA 1
ATOM 11408 C C . VAL C 2 863 ? -65.425 11.104 37.815 1.00 63.12 856 VAL A C 1
ATOM 11409 O O . VAL C 2 863 ? -65.996 10.536 36.883 1.00 56.56 856 VAL A O 1
ATOM 11413 N N . ALA C 2 864 ? -64.809 12.272 37.677 1.00 78.84 857 ALA A N 1
ATOM 11414 C CA . ALA C 2 864 ? -64.798 12.977 36.402 1.00 70.90 857 ALA A CA 1
ATOM 11415 C C . ALA C 2 864 ? -63.439 13.602 36.118 1.00 68.03 857 ALA A C 1
ATOM 11416 O O . ALA C 2 864 ? -62.757 14.068 37.029 1.00 80.58 857 ALA A O 1
ATOM 11418 N N . PHE C 2 865 ? -63.050 13.620 34.857 1.00 48.13 858 PHE A N 1
ATOM 11419 C CA . PHE C 2 865 ? -61.790 14.194 34.483 1.00 28.44 858 PHE A CA 1
ATOM 11420 C C . PHE C 2 865 ? -62.108 15.540 33.986 1.00 49.72 858 PHE A C 1
ATOM 11421 O O . PHE C 2 865 ? -62.921 15.717 33.130 1.00 60.76 858 PHE A O 1
ATOM 11429 N N . SER C 2 866 ? -61.483 16.520 34.598 1.00 57.15 859 SER A N 1
ATOM 11430 C CA . SER C 2 866 ? -61.717 17.890 34.249 1.00 52.13 859 SER A CA 1
ATOM 11431 C C . SER C 2 866 ? -60.390 18.564 34.206 1.00 61.43 859 SER A C 1
ATOM 11432 O O . SER C 2 866 ? -59.412 18.058 34.719 1.00 68.87 859 SER A O 1
ATOM 11435 N N . GLY C 2 867 ? -60.355 19.724 33.600 1.00 59.18 860 GLY A N 1
ATOM 11436 C CA . GLY C 2 867 ? -59.125 20.447 33.501 1.00 50.74 860 GLY A CA 1
ATOM 11437 C C . GLY C 2 867 ? -59.238 20.819 32.070 1.00 47.61 860 GLY A C 1
ATOM 11438 O O . GLY C 2 867 ? -60.327 20.926 31.551 1.00 37.09 860 GLY A O 1
ATOM 11439 N N . GLN C 2 868 ? -58.114 21.016 31.429 1.00 45.22 861 GLN A N 1
ATOM 11440 C CA . GLN C 2 868 ? -58.133 21.352 30.039 1.00 53.26 861 GLN A CA 1
ATOM 11441 C C . GLN C 2 868 ? -58.768 20.191 29.296 1.00 68.38 861 GLN A C 1
ATOM 11442 O O . GLN C 2 868 ? -59.461 20.380 28.306 1.00 68.06 861 GLN A O 1
ATOM 11448 N N . PHE C 2 869 ? -58.519 18.979 29.763 1.00 66.75 862 PHE A N 1
ATOM 11449 C CA . PHE C 2 869 ? -59.060 17.825 29.054 1.00 66.47 862 PHE A CA 1
ATOM 11450 C C . PHE C 2 869 ? -60.563 17.963 28.823 1.00 66.61 862 PHE A C 1
ATOM 11451 O O . PHE C 2 869 ? -61.087 17.500 27.810 1.00 63.28 862 PHE A O 1
ATOM 11459 N N . GLU C 2 870 ? -61.253 18.597 29.766 1.00 75.41 863 GLU A N 1
ATOM 11460 C CA . GLU C 2 870 ? -62.685 18.830 29.634 1.00 71.61 863 GLU A CA 1
ATOM 11461 C C . GLU C 2 870 ? -62.945 19.734 28.439 1.00 77.42 863 GLU A C 1
ATOM 11462 O O . GLU C 2 870 ? -63.938 19.577 27.728 1.00 80.73 863 GLU A O 1
ATOM 11468 N N . LEU C 2 871 ? -62.040 20.683 28.226 1.00 69.24 864 LEU A N 1
ATOM 11469 C CA . LEU C 2 871 ? -62.143 21.614 27.110 1.00 62.91 864 LEU A CA 1
ATOM 11470 C C . LEU C 2 871 ? -61.787 20.919 25.799 1.00 58.57 864 LEU A C 1
ATOM 11471 O O . LEU C 2 871 ? -62.477 21.080 24.793 1.00 53.25 864 LEU A O 1
ATOM 11476 N N . LEU C 2 872 ? -60.706 20.146 25.823 1.00 64.34 865 LEU A N 1
ATOM 11477 C CA . LEU C 2 872 ? -60.264 19.389 24.658 1.00 49.06 865 LEU A CA 1
ATOM 11478 C C . LEU C 2 872 ? -61.423 18.577 24.083 1.00 47.05 865 LEU A C 1
ATOM 11479 O O . LEU C 2 872 ? -61.692 18.631 22.883 1.00 56.27 865 LEU A O 1
ATOM 11484 N N . GLU C 2 873 ? -62.111 17.835 24.946 1.00 41.42 866 GLU A N 1
ATOM 11485 C CA . GLU C 2 873 ? -63.233 17.001 24.522 1.00 50.89 866 GLU A CA 1
ATOM 11486 C C . GLU C 2 873 ? -64.366 17.809 23.899 1.00 60.10 866 GLU A C 1
ATOM 11487 O O . GLU C 2 873 ? -64.985 17.377 22.927 1.00 61.97 866 GLU A O 1
ATOM 11493 N N . ARG C 2 874 ? -64.641 18.979 24.465 1.00 80.63 867 ARG A N 1
ATOM 11494 C CA . ARG C 2 874 ? -65.710 19.830 23.958 1.00 80.03 867 ARG A CA 1
ATOM 11495 C C . ARG C 2 874 ? -65.361 20.386 22.582 1.00 78.92 867 ARG A C 1
ATOM 11496 O O . ARG C 2 874 ? -66.203 20.422 21.685 1.00 81.99 867 ARG A O 1
ATOM 11504 N N . ALA C 2 875 ? -64.114 20.818 22.423 1.00 72.66 868 ALA A N 1
ATOM 11505 C CA . ALA C 2 875 ? -63.653 21.368 21.154 1.00 72.20 868 ALA A CA 1
ATOM 11506 C C . ALA C 2 875 ? -63.629 20.298 20.065 1.00 74.80 868 ALA A C 1
ATOM 11507 O O . ALA C 2 875 ? -63.983 20.563 18.917 1.00 80.79 868 ALA A O 1
ATOM 11509 N N . ASN C 2 876 ? -63.210 19.090 20.433 1.00 48.05 869 ASN A N 1
ATOM 11510 C CA . ASN C 2 876 ? -63.187 17.966 19.503 1.00 51.64 869 ASN A CA 1
ATOM 11511 C C . ASN C 2 876 ? -64.565 17.645 18.943 1.00 69.57 869 ASN A C 1
ATOM 11512 O O . ASN C 2 876 ? -64.721 17.430 17.741 1.00 76.33 869 ASN A O 1
ATOM 11517 N N . HIS C 2 877 ? -65.562 17.607 19.821 1.00 90.08 870 HIS A N 1
ATOM 11518 C CA . HIS C 2 877 ? -66.926 17.291 19.414 1.00 110.12 870 HIS A CA 1
ATOM 11519 C C . HIS C 2 877 ? -67.460 18.323 18.425 1.00 110.94 870 HIS A C 1
ATOM 11520 O O . HIS C 2 877 ? -68.264 18.000 17.552 1.00 109.20 870 HIS A O 1
ATOM 11527 N N . LYS C 2 878 ? -67.005 19.564 18.565 1.00 106.60 871 LYS A N 1
ATOM 11528 C CA . LYS C 2 878 ? -67.440 20.641 17.684 1.00 88.17 871 LYS A CA 1
ATOM 11529 C C . LYS C 2 878 ? -66.699 20.583 16.350 1.00 81.05 871 LYS A C 1
ATOM 11530 O O . LYS C 2 878 ? -67.216 21.022 15.324 1.00 80.73 871 LYS A O 1
ATOM 11536 N N . LEU C 2 879 ? -65.487 20.034 16.375 1.00 62.55 872 LEU A N 1
ATOM 11537 C CA . LEU C 2 879 ? -64.668 19.906 15.173 1.00 63.04 872 LEU A CA 1
ATOM 11538 C C . LEU C 2 879 ? -65.125 18.745 14.294 1.00 79.19 872 LEU A C 1
ATOM 11539 O O . LEU C 2 879 ? -65.174 18.864 13.070 1.00 88.12 872 LEU A O 1
ATOM 11544 N N . LYS C 2 880 ? -65.447 17.619 14.922 1.00 104.54 873 LYS A N 1
ATOM 11545 C CA . LYS C 2 880 ? -65.908 16.444 14.192 1.00 114.64 873 LYS A CA 1
ATOM 11546 C C . LYS C 2 880 ? -67.243 16.720 13.510 1.00 113.35 873 LYS A C 1
ATOM 11547 O O . LYS C 2 880 ? -67.574 16.110 12.494 1.00 119.11 873 LYS A O 1
ATOM 11553 N N . LEU C 2 881 ? -68.002 17.650 14.079 1.00 91.46 874 LEU A N 1
ATOM 11554 C CA . LEU C 2 881 ? -69.241 18.113 13.470 1.00 88.72 874 LEU A CA 1
ATOM 11555 C C . LEU C 2 881 ? -68.929 19.218 12.466 1.00 105.85 874 LEU A C 1
ATOM 11556 O O . LEU C 2 881 ? -69.757 19.563 11.623 1.00 101.00 874 LEU A O 1
ATOM 11561 N N . MET C 2 882 ? -67.718 19.757 12.558 1.00 116.10 875 MET A N 1
ATOM 11562 C CA . MET C 2 882 ? -67.315 20.909 11.759 1.00 115.61 875 MET A CA 1
ATOM 11563 C C . MET C 2 882 ? -66.812 20.526 10.369 1.00 113.21 875 MET A C 1
ATOM 11564 O O . MET C 2 882 ? -66.871 21.331 9.440 1.00 127.67 875 MET A O 1
ATOM 11569 N N . VAL C 2 883 ? -66.316 19.301 10.229 1.00 92.16 876 VAL A N 1
ATOM 11570 C CA . VAL C 2 883 ? -65.778 18.847 8.948 1.00 75.84 876 VAL A CA 1
ATOM 11571 C C . VAL C 2 883 ? -66.861 18.710 7.876 1.00 72.23 876 VAL A C 1
ATOM 11572 O O . VAL C 2 883 ? -66.712 19.246 6.779 1.00 78.92 876 VAL A O 1
ATOM 11576 N N . PRO C 2 884 ? -67.952 17.987 8.186 1.00 72.10 877 PRO A N 1
ATOM 11577 C CA . PRO C 2 884 ? -69.062 17.894 7.232 1.00 65.19 877 PRO A CA 1
ATOM 11578 C C . PRO C 2 884 ? -69.503 19.270 6.746 1.00 57.35 877 PRO A C 1
ATOM 11579 O O . PRO C 2 884 ? -69.628 19.473 5.539 1.00 66.92 877 PRO A O 1
ATOM 11583 N N . MET C 2 885 ? -69.732 20.199 7.671 1.00 68.05 878 MET A N 1
ATOM 11584 C CA . MET C 2 885 ? -70.052 21.574 7.305 1.00 77.01 878 MET A CA 1
ATOM 11585 C C . MET C 2 885 ? -69.102 22.045 6.214 1.00 83.57 878 MET A C 1
ATOM 11586 O O . MET C 2 885 ? -69.515 22.304 5.086 1.00 91.78 878 MET A O 1
ATOM 11591 N N . THR C 2 886 ? -67.824 22.140 6.566 1.00 92.86 879 THR A N 1
ATOM 11592 C CA . THR C 2 886 ? -66.782 22.584 5.646 1.00 91.17 879 THR A CA 1
ATOM 11593 C C . THR C 2 886 ? -66.748 21.790 4.340 1.00 104.96 879 THR A C 1
ATOM 11594 O O . THR C 2 886 ? -66.395 22.328 3.290 1.00 108.03 879 THR A O 1
ATOM 11598 N N . LEU C 2 887 ? -67.126 20.516 4.403 1.00 111.08 880 LEU A N 1
ATOM 11599 C CA . LEU C 2 887 ? -67.061 19.643 3.233 1.00 110.43 880 LEU A CA 1
ATOM 11600 C C . LEU C 2 887 ? -68.254 19.785 2.287 1.00 119.67 880 LEU A C 1
ATOM 11601 O O . LEU C 2 887 ? -68.141 19.504 1.094 1.00 124.20 880 LEU A O 1
ATOM 11606 N N . MET C 2 888 ? -69.393 20.215 2.820 1.00 113.84 881 MET A N 1
ATOM 11607 C CA . MET C 2 888 ? -70.583 20.410 1.999 1.00 105.43 881 MET A CA 1
ATOM 11608 C C . MET C 2 888 ? -70.552 21.776 1.321 1.00 97.61 881 MET A C 1
ATOM 11609 O O . MET C 2 888 ? -71.002 21.927 0.185 1.00 92.63 881 MET A O 1
ATOM 11614 N N . ILE C 2 889 ? -70.016 22.767 2.026 1.00 93.37 882 ILE A N 1
ATOM 11615 C CA . ILE C 2 889 ? -69.898 24.119 1.491 1.00 92.29 882 ILE A CA 1
ATOM 11616 C C . ILE C 2 889 ? -68.813 24.203 0.422 1.00 96.45 882 ILE A C 1
ATOM 11617 O O . ILE C 2 889 ? -69.030 24.775 -0.647 1.00 111.77 882 ILE A O 1
ATOM 11622 N N . ILE C 2 890 ? -67.646 23.638 0.715 1.00 106.98 883 ILE A N 1
ATOM 11623 C CA . ILE C 2 890 ? -66.565 23.582 -0.261 1.00 110.61 883 ILE A CA 1
ATOM 11624 C C . ILE C 2 890 ? -67.065 22.907 -1.533 1.00 104.69 883 ILE A C 1
ATOM 11625 O O . ILE C 2 890 ? -66.729 23.316 -2.644 1.00 93.68 883 ILE A O 1
ATOM 11630 N N . PHE C 2 891 ? -67.885 21.877 -1.348 1.00 108.01 884 PHE A N 1
ATOM 11631 C CA . PHE C 2 891 ? -68.448 21.097 -2.443 1.00 116.30 884 PHE A CA 1
ATOM 11632 C C . PHE C 2 891 ? -69.371 21.932 -3.328 1.00 106.81 884 PHE A C 1
ATOM 11633 O O . PHE C 2 891 ? -69.421 21.742 -4.543 1.00 90.84 884 PHE A O 1
ATOM 11641 N N . VAL C 2 892 ? -70.093 22.861 -2.708 1.00 109.14 885 VAL A N 1
ATOM 11642 C CA . VAL C 2 892 ? -71.061 23.694 -3.417 1.00 97.63 885 VAL A CA 1
ATOM 11643 C C . VAL C 2 892 ? -70.408 24.836 -4.197 1.00 96.21 885 VAL A C 1
ATOM 11644 O O . VAL C 2 892 ? -70.874 25.201 -5.276 1.00 97.14 885 VAL A O 1
ATOM 11648 N N . LEU C 2 893 ? -69.333 25.397 -3.653 1.00 94.92 886 LEU A N 1
ATOM 11649 C CA . LEU C 2 893 ? -68.618 26.473 -4.333 1.00 98.66 886 LEU A CA 1
ATOM 11650 C C . LEU C 2 893 ? -67.891 25.953 -5.571 1.00 111.09 886 LEU A C 1
ATOM 11651 O O . LEU C 2 893 ? -67.802 26.645 -6.586 1.00 120.91 886 LEU A O 1
ATOM 11656 N N . LEU C 2 894 ? -67.372 24.731 -5.478 1.00 115.41 887 LEU A N 1
ATOM 11657 C CA . LEU C 2 894 ? -66.792 24.051 -6.630 1.00 111.33 887 LEU A CA 1
ATOM 11658 C C . LEU C 2 894 ? -67.905 23.715 -7.611 1.00 117.98 887 LEU A C 1
ATOM 11659 O O . LEU C 2 894 ? -67.753 23.850 -8.826 1.00 107.43 887 LEU A O 1
ATOM 11664 N N . TYR C 2 895 ? -69.028 23.273 -7.055 1.00 133.53 888 TYR A N 1
ATOM 11665 C CA . TYR C 2 895 ? -70.207 22.897 -7.822 1.00 140.03 888 TYR A CA 1
ATOM 11666 C C . TYR C 2 895 ? -70.756 24.087 -8.599 1.00 130.79 888 TYR A C 1
ATOM 11667 O O . TYR C 2 895 ? -71.369 23.927 -9.655 1.00 118.26 888 TYR A O 1
ATOM 11676 N N . LEU C 2 896 ? -70.531 25.283 -8.064 1.00 134.23 889 LEU A N 1
ATOM 11677 C CA . LEU C 2 896 ? -71.083 26.506 -8.634 1.00 130.41 889 LEU A CA 1
ATOM 11678 C C . LEU C 2 896 ? -70.223 27.024 -9.782 1.00 138.74 889 LEU A C 1
ATOM 11679 O O . LEU C 2 896 ? -70.739 27.443 -10.819 1.00 145.00 889 LEU A O 1
ATOM 11684 N N . ALA C 2 897 ? -68.908 26.989 -9.591 1.00 138.53 890 ALA A N 1
ATOM 11685 C CA . ALA C 2 897 ? -67.971 27.520 -10.576 1.00 143.15 890 ALA A CA 1
ATOM 11686 C C . ALA C 2 897 ? -67.813 26.612 -11.795 1.00 155.77 890 ALA A C 1
ATOM 11687 O O . ALA C 2 897 ? -67.754 27.090 -12.928 1.00 160.67 890 ALA A O 1
ATOM 11689 N N . PHE C 2 898 ? -67.744 25.305 -11.560 1.00 154.18 891 PHE A N 1
ATOM 11690 C CA . PHE C 2 898 ? -67.514 24.344 -12.638 1.00 153.20 891 PHE A CA 1
ATOM 11691 C C . PHE C 2 898 ? -68.790 23.654 -13.123 1.00 154.52 891 PHE A C 1
ATOM 11692 O O . PHE C 2 898 ? -68.885 23.265 -14.288 1.00 152.88 891 PHE A O 1
ATOM 11700 N N . ARG C 2 899 ? -69.758 23.497 -12.225 1.00 150.79 892 ARG A N 1
ATOM 11701 C CA . ARG C 2 899 ? -71.062 22.926 -12.564 1.00 140.32 892 ARG A CA 1
ATOM 11702 C C . ARG C 2 899 ? -71.029 21.411 -12.784 1.00 127.66 892 ARG A C 1
ATOM 11703 O O . ARG C 2 899 ? -72.058 20.800 -13.072 1.00 126.18 892 ARG A O 1
ATOM 11711 N N . ARG C 2 900 ? -69.852 20.809 -12.647 1.00 136.51 893 ARG A N 1
ATOM 11712 C CA . ARG C 2 900 ? -69.696 19.378 -12.899 1.00 137.08 893 ARG A CA 1
ATOM 11713 C C . ARG C 2 900 ? -69.600 18.583 -11.597 1.00 130.00 893 ARG A C 1
ATOM 11714 O O . ARG C 2 900 ? -68.691 18.799 -10.796 1.00 117.84 893 ARG A O 1
ATOM 11722 N N . VAL C 2 901 ? -70.536 17.659 -11.399 1.00 144.43 894 VAL A N 1
ATOM 11723 C CA . VAL C 2 901 ? -70.589 16.855 -10.179 1.00 157.74 894 VAL A CA 1
ATOM 11724 C C . VAL C 2 901 ? -69.332 16.017 -9.970 1.00 174.47 894 VAL A C 1
ATOM 11725 O O . VAL C 2 901 ? -68.539 16.285 -9.067 1.00 166.61 894 VAL A O 1
ATOM 11729 N N . GLY C 2 902 ? -69.162 14.996 -10.804 1.00 220.99 895 GLY A N 1
ATOM 11730 C CA . GLY C 2 902 ? -68.036 14.087 -10.687 1.00 234.56 895 GLY A CA 1
ATOM 11731 C C . GLY C 2 902 ? -66.696 14.794 -10.656 1.00 236.52 895 GLY A C 1
ATOM 11732 O O . GLY C 2 902 ? -65.735 14.297 -10.068 1.00 247.48 895 GLY A O 1
ATOM 11733 N N . GLU C 2 903 ? -66.632 15.960 -11.291 1.00 192.71 896 GLU A N 1
ATOM 11734 C CA . GLU C 2 903 ? -65.399 16.737 -11.343 1.00 178.93 896 GLU A CA 1
ATOM 11735 C C . GLU C 2 903 ? -65.173 17.522 -10.053 1.00 164.94 896 GLU A C 1
ATOM 11736 O O . GLU C 2 903 ? -64.061 17.555 -9.526 1.00 172.37 896 GLU A O 1
ATOM 11742 N N . ALA C 2 904 ? -66.228 18.156 -9.551 1.00 142.62 897 ALA A N 1
ATOM 11743 C CA . ALA C 2 904 ? -66.146 18.883 -8.289 1.00 111.04 897 ALA A CA 1
ATOM 11744 C C . ALA C 2 904 ? -65.806 17.918 -7.163 1.00 94.64 897 ALA A C 1
ATOM 11745 O O . ALA C 2 904 ? -65.031 18.243 -6.265 1.00 86.31 897 ALA A O 1
ATOM 11747 N N . LEU C 2 905 ? -66.394 16.728 -7.225 1.00 100.72 898 LEU A N 1
ATOM 11748 C CA . LEU C 2 905 ? -66.117 15.673 -6.260 1.00 109.03 898 LEU A CA 1
ATOM 11749 C C . LEU C 2 905 ? -64.649 15.268 -6.332 1.00 113.71 898 LEU A C 1
ATOM 11750 O O . LEU C 2 905 ? -64.071 14.807 -5.347 1.00 129.60 898 LEU A O 1
ATOM 11755 N N . LEU C 2 906 ? -64.050 15.451 -7.504 1.00 101.72 899 LEU A N 1
ATOM 11756 C CA . LEU C 2 906 ? -62.656 15.086 -7.723 1.00 98.92 899 LEU A CA 1
ATOM 11757 C C . LEU C 2 906 ? -61.716 16.102 -7.078 1.00 102.63 899 LEU A C 1
ATOM 11758 O O . LEU C 2 906 ? -60.610 15.759 -6.659 1.00 108.12 899 LEU A O 1
ATOM 11763 N N . ILE C 2 907 ? -62.164 17.352 -6.995 1.00 114.24 900 ILE A N 1
ATOM 11764 C CA . ILE C 2 907 ? -61.361 18.415 -6.398 1.00 118.52 900 ILE A CA 1
ATOM 11765 C C . ILE C 2 907 ? -61.382 18.369 -4.871 1.00 119.63 900 ILE A C 1
ATOM 11766 O O . ILE C 2 907 ? -60.334 18.406 -4.230 1.00 122.24 900 ILE A O 1
ATOM 11771 N N . ILE C 2 908 ? -62.576 18.296 -4.292 1.00 103.94 901 ILE A N 1
ATOM 11772 C CA . ILE C 2 908 ? -62.710 18.169 -2.845 1.00 105.49 901 ILE A CA 1
ATOM 11773 C C . ILE C 2 908 ? -61.976 16.924 -2.354 1.00 107.34 901 ILE A C 1
ATOM 11774 O O . ILE C 2 908 ? -61.502 16.874 -1.219 1.00 99.15 901 ILE A O 1
ATOM 11779 N N . SER C 2 909 ? -61.873 15.928 -3.228 1.00 121.87 902 SER A N 1
ATOM 11780 C CA . SER C 2 909 ? -61.180 14.685 -2.908 1.00 133.73 902 SER A CA 1
ATOM 11781 C C . SER C 2 909 ? -59.665 14.864 -2.947 1.00 137.30 902 SER A C 1
ATOM 11782 O O . SER C 2 909 ? -58.913 13.901 -2.803 1.00 126.32 902 SER A O 1
ATOM 11785 N N . SER C 2 910 ? -59.223 16.102 -3.140 1.00 140.20 903 SER A N 1
ATOM 11786 C CA . SER C 2 910 ? -57.799 16.405 -3.207 1.00 143.62 903 SER A CA 1
ATOM 11787 C C . SER C 2 910 ? -57.239 16.814 -1.848 1.00 144.68 903 SER A C 1
ATOM 11788 O O . SER C 2 910 ? -56.024 16.882 -1.664 1.00 157.53 903 SER A O 1
ATOM 11791 N N . VAL C 2 911 ? -58.128 17.081 -0.897 1.00 133.59 904 VAL A N 1
ATOM 11792 C CA . VAL C 2 911 ? -57.710 17.564 0.417 1.00 117.44 904 VAL A CA 1
ATOM 11793 C C . VAL C 2 911 ? -57.141 16.478 1.341 1.00 104.20 904 VAL A C 1
ATOM 11794 O O . VAL C 2 911 ? -56.297 16.774 2.186 1.00 110.28 904 VAL A O 1
ATOM 11798 N N . PRO C 2 912 ? -57.601 15.221 1.195 1.00 90.16 905 PRO A N 1
ATOM 11799 C CA . PRO C 2 912 ? -56.998 14.167 2.017 1.00 88.45 905 PRO A CA 1
ATOM 11800 C C . PRO C 2 912 ? -55.492 14.065 1.793 1.00 93.02 905 PRO A C 1
ATOM 11801 O O . PRO C 2 912 ? -54.763 13.635 2.687 1.00 94.45 905 PRO A O 1
ATOM 11805 N N . PHE C 2 913 ? -55.036 14.461 0.610 1.00 103.80 906 PHE A N 1
ATOM 11806 C CA . PHE C 2 913 ? -53.612 14.458 0.301 1.00 113.07 906 PHE A CA 1
ATOM 11807 C C . PHE C 2 913 ? -52.913 15.637 0.963 1.00 119.17 906 PHE A C 1
ATOM 11808 O O . PHE C 2 913 ? -51.711 15.597 1.217 1.00 128.36 906 PHE A O 1
ATOM 11816 N N . ALA C 2 914 ? -53.674 16.690 1.238 1.00 106.30 907 ALA A N 1
ATOM 11817 C CA . ALA C 2 914 ? -53.135 17.854 1.926 1.00 98.04 907 ALA A CA 1
ATOM 11818 C C . ALA C 2 914 ? -53.009 17.569 3.418 1.00 100.63 907 ALA A C 1
ATOM 11819 O O . ALA C 2 914 ? -52.085 18.046 4.075 1.00 112.46 907 ALA A O 1
ATOM 11821 N N . LEU C 2 915 ? -53.943 16.785 3.946 1.00 101.16 908 LEU A N 1
ATOM 11822 C CA . LEU C 2 915 ? -53.917 16.407 5.354 1.00 91.42 908 LEU A CA 1
ATOM 11823 C C . LEU C 2 915 ? -52.642 15.639 5.686 1.00 93.72 908 LEU A C 1
ATOM 11824 O O . LEU C 2 915 ? -51.932 15.980 6.630 1.00 95.32 908 LEU A O 1
ATOM 11829 N N . VAL C 2 916 ? -52.358 14.603 4.902 1.00 80.51 909 VAL A N 1
ATOM 11830 C CA . VAL C 2 916 ? -51.183 13.767 5.132 1.00 73.66 909 VAL A CA 1
ATOM 11831 C C . VAL C 2 916 ? -49.892 14.584 5.149 1.00 83.34 909 VAL A C 1
ATOM 11832 O O . VAL C 2 916 ? -48.946 14.253 5.865 1.00 94.54 909 VAL A O 1
ATOM 11836 N N . GLY C 2 917 ? -49.860 15.656 4.365 1.00 77.11 910 GLY A N 1
ATOM 11837 C CA . GLY C 2 917 ? -48.712 16.543 4.349 1.00 81.57 910 GLY A CA 1
ATOM 11838 C C . GLY C 2 917 ? -48.545 17.269 5.670 1.00 92.31 910 GLY A C 1
ATOM 11839 O O . GLY C 2 917 ? -47.426 17.527 6.113 1.00 96.27 910 GLY A O 1
ATOM 11840 N N . GLY C 2 918 ? -49.668 17.594 6.302 1.00 108.74 911 GLY A N 1
ATOM 11841 C CA . GLY C 2 918 ? -49.656 18.303 7.568 1.00 104.49 911 GLY A CA 1
ATOM 11842 C C . GLY C 2 918 ? -49.251 17.429 8.740 1.00 101.15 911 GLY A C 1
ATOM 11843 O O . GLY C 2 918 ? -48.457 17.842 9.584 1.00 106.32 911 GLY A O 1
ATOM 11844 N N . ILE C 2 919 ? -49.798 16.219 8.793 1.00 87.85 912 ILE A N 1
ATOM 11845 C CA . ILE C 2 919 ? -49.498 15.295 9.881 1.00 82.64 912 ILE A CA 1
ATOM 11846 C C . ILE C 2 919 ? -48.015 14.938 9.934 1.00 76.68 912 ILE A C 1
ATOM 11847 O O . ILE C 2 919 ? -47.405 14.945 11.003 1.00 74.67 912 ILE A O 1
ATOM 11852 N N . TRP C 2 920 ? -47.439 14.626 8.778 1.00 67.34 913 TRP A N 1
ATOM 11853 C CA . TRP C 2 920 ? -46.028 14.263 8.708 1.00 68.31 913 TRP A CA 1
ATOM 11854 C C . TRP C 2 920 ? -45.122 15.393 9.186 1.00 66.80 913 TRP A C 1
ATOM 11855 O O . TRP C 2 920 ? -44.082 15.147 9.796 1.00 74.45 913 TRP A O 1
ATOM 11866 N N . LEU C 2 921 ? -45.518 16.631 8.910 1.00 66.69 914 LEU A N 1
ATOM 11867 C CA . LEU C 2 921 ? -44.731 17.782 9.337 1.00 68.59 914 LEU A CA 1
ATOM 11868 C C . LEU C 2 921 ? -44.834 17.989 10.846 1.00 70.96 914 LEU A C 1
ATOM 11869 O O . LEU C 2 921 ? -43.846 18.321 11.502 1.00 68.08 914 LEU A O 1
ATOM 11874 N N . LEU C 2 922 ? -46.031 17.794 11.391 1.00 67.94 915 LEU A N 1
ATOM 11875 C CA . LEU C 2 922 ? -46.230 17.880 12.833 1.00 67.80 915 LEU A CA 1
ATOM 11876 C C . LEU C 2 922 ? -45.313 16.896 13.546 1.00 59.31 915 LEU A C 1
ATOM 11877 O O . LEU C 2 922 ? -44.563 17.271 14.444 1.00 64.15 915 LEU A O 1
ATOM 11882 N N . TRP C 2 923 ? -45.380 15.635 13.133 1.00 49.91 916 TRP A N 1
ATOM 11883 C CA . TRP C 2 923 ? -44.574 14.582 13.738 1.00 59.49 916 TRP A CA 1
ATOM 11884 C C . TRP C 2 923 ? -43.081 14.891 13.684 1.00 63.50 916 TRP A C 1
ATOM 11885 O O . TRP C 2 923 ? -42.365 14.698 14.667 1.00 56.60 916 TRP A O 1
ATOM 11896 N N . TRP C 2 924 ? -42.613 15.366 12.534 1.00 73.94 917 TRP A N 1
ATOM 11897 C CA . TRP C 2 924 ? -41.199 15.689 12.365 1.00 85.87 917 TRP A CA 1
ATOM 11898 C C . TRP C 2 924 ? -40.807 16.865 13.252 1.00 87.89 917 TRP A C 1
ATOM 11899 O O . TRP C 2 924 ? -39.737 16.866 13.862 1.00 91.73 917 TRP A O 1
ATOM 11910 N N . MET C 2 925 ? -41.685 17.860 13.321 1.00 87.49 918 MET A N 1
ATOM 11911 C CA . MET C 2 925 ? -41.468 19.019 14.178 1.00 80.09 918 MET A CA 1
ATOM 11912 C C . MET C 2 925 ? -41.613 18.650 15.654 1.00 74.52 918 MET A C 1
ATOM 11913 O O . MET C 2 925 ? -41.169 19.388 16.534 1.00 75.02 918 MET A O 1
ATOM 11918 N N . GLY C 2 926 ? -42.233 17.502 15.916 1.00 68.91 919 GLY A N 1
ATOM 11919 C CA . GLY C 2 926 ? -42.436 17.028 17.274 1.00 57.86 919 GLY A CA 1
ATOM 11920 C C . GLY C 2 926 ? -43.643 17.658 17.943 1.00 57.02 919 GLY A C 1
ATOM 11921 O O . GLY C 2 926 ? -43.703 17.763 19.168 1.00 62.03 919 GLY A O 1
ATOM 11922 N N . PHE C 2 927 ? -44.611 18.073 17.133 1.00 60.64 920 PHE A N 1
ATOM 11923 C CA . PHE C 2 927 ? -45.794 18.767 17.628 1.00 64.21 920 PHE A CA 1
ATOM 11924 C C . PHE C 2 927 ? -46.899 17.797 18.042 1.00 65.21 920 PHE A C 1
ATOM 11925 O O . PHE C 2 927 ? -46.860 16.615 17.700 1.00 67.02 920 PHE A O 1
ATOM 11933 N N . HIS C 2 928 ? -47.878 18.304 18.787 1.00 66.36 921 HIS A N 1
ATOM 11934 C CA . HIS C 2 928 ? -49.026 17.502 19.195 1.00 65.54 921 HIS A CA 1
ATOM 11935 C C . HIS C 2 928 ? -50.295 17.991 18.509 1.00 62.77 921 HIS A C 1
ATOM 11936 O O . HIS C 2 928 ? -50.378 19.144 18.085 1.00 68.71 921 HIS A O 1
ATOM 11943 N N . LEU C 2 929 ? -51.285 17.111 18.403 1.00 52.64 922 LEU A N 1
ATOM 11944 C CA . LEU C 2 929 ? -52.598 17.523 17.932 1.00 53.79 922 LEU A CA 1
ATOM 11945 C C . LEU C 2 929 ? -53.244 18.419 18.982 1.00 67.23 922 LEU A C 1
ATOM 11946 O O . LEU C 2 929 ? -53.259 18.093 20.169 1.00 50.49 922 LEU A O 1
ATOM 11951 N N . SER C 2 930 ? -53.765 19.557 18.539 1.00 76.39 923 SER A N 1
ATOM 11952 C CA . SER C 2 930 ? -54.437 20.490 19.431 1.00 67.61 923 SER A CA 1
ATOM 11953 C C . SER C 2 930 ? -55.398 21.363 18.639 1.00 66.40 923 SER A C 1
ATOM 11954 O O . SER C 2 930 ? -55.364 21.374 17.409 1.00 67.98 923 SER A O 1
ATOM 11957 N N . VAL C 2 931 ? -56.257 22.091 19.344 1.00 56.62 924 VAL A N 1
ATOM 11958 C CA . VAL C 2 931 ? -57.228 22.956 18.689 1.00 52.84 924 VAL A CA 1
ATOM 11959 C C . VAL C 2 931 ? -56.524 23.934 17.753 1.00 58.06 924 VAL A C 1
ATOM 11960 O O . VAL C 2 931 ? -57.137 24.491 16.843 1.00 71.03 924 VAL A O 1
ATOM 11964 N N . ALA C 2 932 ? -55.228 24.128 17.976 1.00 49.32 925 ALA A N 1
ATOM 11965 C CA . ALA C 2 932 ? -54.420 24.949 17.084 1.00 57.16 925 ALA A CA 1
ATOM 11966 C C . ALA C 2 932 ? -54.212 24.236 15.751 1.00 64.81 925 ALA A C 1
ATOM 11967 O O . ALA C 2 932 ? -54.611 24.739 14.701 1.00 66.33 925 ALA A O 1
ATOM 11969 N N . THR C 2 933 ? -53.591 23.060 15.801 1.00 62.93 926 THR A N 1
ATOM 11970 C CA . THR C 2 933 ? -53.338 22.270 14.600 1.00 55.71 926 THR A CA 1
ATOM 11971 C C . THR C 2 933 ? -54.632 21.970 13.853 1.00 52.12 926 THR A C 1
ATOM 11972 O O . THR C 2 933 ? -54.676 22.024 12.624 1.00 62.45 926 THR A O 1
ATOM 11976 N N . GLY C 2 934 ? -55.683 21.647 14.601 1.00 51.55 927 GLY A N 1
ATOM 11977 C CA . GLY C 2 934 ? -56.988 21.406 14.015 1.00 60.40 927 GLY A CA 1
ATOM 11978 C C . GLY C 2 934 ? -57.418 22.568 13.141 1.00 74.60 927 GLY A C 1
ATOM 11979 O O . GLY C 2 934 ? -57.866 22.376 12.010 1.00 82.50 927 GLY A O 1
ATOM 11980 N N . THR C 2 935 ? -57.276 23.779 13.671 1.00 85.32 928 THR A N 1
ATOM 11981 C CA . THR C 2 935 ? -57.579 24.992 12.922 1.00 84.20 928 THR A CA 1
ATOM 11982 C C . THR C 2 935 ? -56.759 25.052 11.641 1.00 92.07 928 THR A C 1
ATOM 11983 O O . THR C 2 935 ? -57.295 25.283 10.556 1.00 105.26 928 THR A O 1
ATOM 11987 N N . GLY C 2 936 ? -55.454 24.846 11.777 1.00 72.77 929 GLY A N 1
ATOM 11988 C CA . GLY C 2 936 ? -54.556 24.840 10.639 1.00 75.52 929 GLY A CA 1
ATOM 11989 C C . GLY C 2 936 ? -55.011 23.890 9.548 1.00 74.50 929 GLY A C 1
ATOM 11990 O O . GLY C 2 936 ? -54.944 24.219 8.366 1.00 80.04 929 GLY A O 1
ATOM 11991 N N . PHE C 2 937 ? -55.480 22.710 9.945 1.00 80.95 930 PHE A N 1
ATOM 11992 C CA . PHE C 2 937 ? -55.937 21.711 8.983 1.00 79.15 930 PHE A CA 1
ATOM 11993 C C . PHE C 2 937 ? -57.213 22.142 8.263 1.00 77.94 930 PHE A C 1
ATOM 11994 O O . PHE C 2 937 ? -57.415 21.808 7.096 1.00 90.38 930 PHE A O 1
ATOM 12002 N N . ILE C 2 938 ? -58.071 22.879 8.960 1.00 68.52 931 ILE A N 1
ATOM 12003 C CA . ILE C 2 938 ? -59.285 23.408 8.348 1.00 66.96 931 ILE A CA 1
ATOM 12004 C C . ILE C 2 938 ? -58.923 24.442 7.288 1.00 72.87 931 ILE A C 1
ATOM 12005 O O . ILE C 2 938 ? -59.413 24.390 6.160 1.00 79.00 931 ILE A O 1
ATOM 12010 N N . ALA C 2 939 ? -58.056 25.378 7.661 1.00 72.05 932 ALA A N 1
ATOM 12011 C CA . ALA C 2 939 ? -57.614 26.429 6.752 1.00 66.87 932 ALA A CA 1
ATOM 12012 C C . ALA C 2 939 ? -56.775 25.855 5.617 1.00 61.69 932 ALA A C 1
ATOM 12013 O O . ALA C 2 939 ? -56.802 26.361 4.496 1.00 70.47 932 ALA A O 1
ATOM 12015 N N . LEU C 2 940 ? -56.030 24.797 5.919 1.00 72.85 933 LEU A N 1
ATOM 12016 C CA . LEU C 2 940 ? -55.188 24.129 4.932 1.00 81.37 933 LEU A CA 1
ATOM 12017 C C . LEU C 2 940 ? -56.041 23.423 3.882 1.00 76.08 933 LEU A C 1
ATOM 12018 O O . LEU C 2 940 ? -55.671 23.358 2.710 1.00 63.61 933 LEU A O 1
ATOM 12023 N N . ALA C 2 941 ? -57.186 22.900 4.307 1.00 78.22 934 ALA A N 1
ATOM 12024 C CA . ALA C 2 941 ? -58.103 22.233 3.391 1.00 84.58 934 ALA A CA 1
ATOM 12025 C C . ALA C 2 941 ? -58.601 23.202 2.323 1.00 98.75 934 ALA A C 1
ATOM 12026 O O . ALA C 2 941 ? -58.619 22.875 1.136 1.00 100.67 934 ALA A O 1
ATOM 12028 N N . GLY C 2 942 ? -58.998 24.396 2.751 1.00 106.05 935 GLY A N 1
ATOM 12029 C CA . GLY C 2 942 ? -59.494 25.410 1.838 1.00 109.69 935 GLY A CA 1
ATOM 12030 C C . GLY C 2 942 ? -58.449 25.886 0.847 1.00 107.34 935 GLY A C 1
ATOM 12031 O O . GLY C 2 942 ? -58.783 26.386 -0.228 1.00 107.06 935 GLY A O 1
ATOM 12032 N N . VAL C 2 943 ? -57.179 25.733 1.210 1.00 95.38 936 VAL A N 1
ATOM 12033 C CA . VAL C 2 943 ? -56.079 26.136 0.340 1.00 90.96 936 VAL A CA 1
ATOM 12034 C C . VAL C 2 943 ? -55.721 25.020 -0.637 1.00 100.35 936 VAL A C 1
ATOM 12035 O O . VAL C 2 943 ? -55.283 25.279 -1.757 1.00 108.65 936 VAL A O 1
ATOM 12039 N N . ALA C 2 944 ? -55.910 23.777 -0.205 1.00 103.47 937 ALA A N 1
ATOM 12040 C CA . ALA C 2 944 ? -55.671 22.626 -1.067 1.00 101.78 937 ALA A CA 1
ATOM 12041 C C . ALA C 2 944 ? -56.795 22.490 -2.087 1.00 104.25 937 ALA A C 1
ATOM 12042 O O . ALA C 2 944 ? -56.601 21.942 -3.172 1.00 105.36 937 ALA A O 1
ATOM 12044 N N . ALA C 2 945 ? -57.972 22.990 -1.726 1.00 110.37 938 ALA A N 1
ATOM 12045 C CA . ALA C 2 945 ? -59.106 23.019 -2.639 1.00 110.71 938 ALA A CA 1
ATOM 12046 C C . ALA C 2 945 ? -58.986 24.226 -3.563 1.00 126.66 938 ALA A C 1
ATOM 12047 O O . ALA C 2 945 ? -59.503 24.222 -4.680 1.00 129.43 938 ALA A O 1
ATOM 12049 N N . GLU C 2 946 ? -58.300 25.259 -3.082 1.00 144.04 939 GLU A N 1
ATOM 12050 C CA . GLU C 2 946 ? -57.998 26.431 -3.893 1.00 148.06 939 GLU A CA 1
ATOM 12051 C C . GLU C 2 946 ? -57.085 26.015 -5.036 1.00 150.52 939 GLU A C 1
ATOM 12052 O O . GLU C 2 946 ? -57.390 26.239 -6.207 1.00 158.90 939 GLU A O 1
ATOM 12058 N N . PHE C 2 947 ? -55.960 25.405 -4.678 1.00 133.61 940 PHE A N 1
ATOM 12059 C CA . PHE C 2 947 ? -55.023 24.863 -5.650 1.00 119.59 940 PHE A CA 1
ATOM 12060 C C . PHE C 2 947 ? -55.753 23.972 -6.647 1.00 126.22 940 PHE A C 1
ATOM 12061 O O . PHE C 2 947 ? -55.605 24.127 -7.858 1.00 129.51 940 PHE A O 1
ATOM 12069 N N . GLY C 2 948 ? -56.534 23.032 -6.124 1.00 119.93 941 GLY A N 1
ATOM 12070 C CA . GLY C 2 948 ? -57.256 22.084 -6.953 1.00 115.33 941 GLY A CA 1
ATOM 12071 C C . GLY C 2 948 ? -58.013 22.746 -8.087 1.00 114.16 941 GLY A C 1
ATOM 12072 O O . GLY C 2 948 ? -58.072 22.218 -9.197 1.00 122.80 941 GLY A O 1
ATOM 12073 N N . VAL C 2 949 ? -58.589 23.911 -7.807 1.00 112.58 942 VAL A N 1
ATOM 12074 C CA . VAL C 2 949 ? -59.363 24.643 -8.802 1.00 113.19 942 VAL A CA 1
ATOM 12075 C C . VAL C 2 949 ? -58.481 25.266 -9.882 1.00 118.44 942 VAL A C 1
ATOM 12076 O O . VAL C 2 949 ? -58.841 25.269 -11.059 1.00 117.31 942 VAL A O 1
ATOM 12080 N N . VAL C 2 950 ? -57.329 25.794 -9.479 1.00 126.76 943 VAL A N 1
ATOM 12081 C CA . VAL C 2 950 ? -56.427 26.447 -10.423 1.00 128.44 943 VAL A CA 1
ATOM 12082 C C . VAL C 2 950 ? -55.639 25.433 -11.246 1.00 125.23 943 VAL A C 1
ATOM 12083 O O . VAL C 2 950 ? -55.036 25.781 -12.259 1.00 137.69 943 VAL A O 1
ATOM 12087 N N . MET C 2 951 ? -55.643 24.180 -10.804 1.00 115.92 944 MET A N 1
ATOM 12088 C CA . MET C 2 951 ? -55.021 23.099 -11.562 1.00 115.22 944 MET A CA 1
ATOM 12089 C C . MET C 2 951 ? -56.014 22.482 -12.536 1.00 104.96 944 MET A C 1
ATOM 12090 O O . MET C 2 951 ? -55.632 21.947 -13.577 1.00 85.53 944 MET A O 1
ATOM 12095 N N . LEU C 2 952 ? -57.293 22.564 -12.188 1.00 114.39 945 LEU A N 1
ATOM 12096 C CA . LEU C 2 952 ? -58.357 22.037 -13.029 1.00 125.02 945 LEU A CA 1
ATOM 12097 C C . LEU C 2 952 ? -58.707 23.044 -14.120 1.00 140.54 945 LEU A C 1
ATOM 12098 O O . LEU C 2 952 ? -59.013 22.667 -15.250 1.00 151.03 945 LEU A O 1
ATOM 12103 N N . MET C 2 953 ? -58.650 24.328 -13.777 1.00 140.87 946 MET A N 1
ATOM 12104 C CA . MET C 2 953 ? -59.055 25.381 -14.704 1.00 140.79 946 MET A CA 1
ATOM 12105 C C . MET C 2 953 ? -58.212 25.390 -15.979 1.00 144.26 946 MET A C 1
ATOM 12106 O O . MET C 2 953 ? -58.712 25.718 -17.054 1.00 146.71 946 MET A O 1
ATOM 12111 N N . TYR C 2 954 ? -56.936 25.035 -15.860 1.00 139.24 947 TYR A N 1
ATOM 12112 C CA . TYR C 2 954 ? -56.055 24.987 -17.023 1.00 139.44 947 TYR A CA 1
ATOM 12113 C C . TYR C 2 954 ? -56.437 23.836 -17.946 1.00 140.65 947 TYR A C 1
ATOM 12114 O O . TYR C 2 954 ? -56.296 23.930 -19.165 1.00 146.85 947 TYR A O 1
ATOM 12123 N N . LEU C 2 955 ? -56.925 22.753 -17.352 1.00 155.79 948 LEU A N 1
ATOM 12124 C CA . LEU C 2 955 ? -57.250 21.542 -18.099 1.00 144.79 948 LEU A CA 1
ATOM 12125 C C . LEU C 2 955 ? -58.607 21.609 -18.794 1.00 142.83 948 LEU A C 1
ATOM 12126 O O . LEU C 2 955 ? -58.780 21.053 -19.878 1.00 159.11 948 LEU A O 1
ATOM 12131 N N . ARG C 2 956 ? -59.569 22.285 -18.175 1.00 113.40 949 ARG A N 1
ATOM 12132 C CA . ARG C 2 956 ? -60.911 22.359 -18.743 1.00 112.67 949 ARG A CA 1
ATOM 12133 C C . ARG C 2 956 ? -60.961 23.212 -20.008 1.00 144.18 949 ARG A C 1
ATOM 12134 O O . ARG C 2 956 ? -61.664 22.877 -20.961 1.00 152.24 949 ARG A O 1
ATOM 12142 N N . HIS C 2 957 ? -60.218 24.313 -20.014 1.00 137.69 950 HIS A N 1
ATOM 12143 C CA . HIS C 2 957 ? -60.218 25.223 -21.155 1.00 152.81 950 HIS A CA 1
ATOM 12144 C C . HIS C 2 957 ? -59.304 24.730 -22.271 1.00 152.40 950 HIS A C 1
ATOM 12145 O O . HIS C 2 957 ? -59.460 25.116 -23.430 1.00 165.59 950 HIS A O 1
ATOM 12152 N N . ALA C 2 958 ? -58.351 23.876 -21.914 1.00 164.62 951 ALA A N 1
ATOM 12153 C CA . ALA C 2 958 ? -57.536 23.188 -22.903 1.00 143.17 951 ALA A CA 1
ATOM 12154 C C . ALA C 2 958 ? -58.441 22.253 -23.693 1.00 139.88 951 ALA A C 1
ATOM 12155 O O . ALA C 2 958 ? -58.310 22.115 -24.910 1.00 139.46 951 ALA A O 1
ATOM 12157 N N . ILE C 2 959 ? -59.363 21.616 -22.978 1.00 136.66 952 ILE A N 1
ATOM 12158 C CA . ILE C 2 959 ? -60.357 20.746 -23.589 1.00 140.53 952 ILE A CA 1
ATOM 12159 C C . ILE C 2 959 ? -61.641 21.537 -23.832 1.00 157.61 952 ILE A C 1
ATOM 12160 O O . ILE C 2 959 ? -62.745 20.990 -23.802 1.00 160.67 952 ILE A O 1
ATOM 12165 N N . GLU C 2 960 ? -61.480 22.836 -24.068 1.00 162.71 953 GLU A N 1
ATOM 12166 C CA . GLU C 2 960 ? -62.586 23.701 -24.470 1.00 176.02 953 GLU A CA 1
ATOM 12167 C C . GLU C 2 960 ? -62.138 24.696 -25.541 1.00 199.87 953 GLU A C 1
ATOM 12168 O O . GLU C 2 960 ? -62.937 25.488 -26.039 1.00 195.88 953 GLU A O 1
ATOM 12174 N N . ALA C 2 961 ? -60.856 24.641 -25.893 1.00 159.72 954 ALA A N 1
ATOM 12175 C CA . ALA C 2 961 ? -60.307 25.494 -26.943 1.00 172.69 954 ALA A CA 1
ATOM 12176 C C . ALA C 2 961 ? -60.487 24.843 -28.312 1.00 187.23 954 ALA A C 1
ATOM 12177 O O . ALA C 2 961 ? -61.395 24.036 -28.504 1.00 199.92 954 ALA A O 1
ATOM 12179 N N . VAL C 2 962 ? -59.625 25.191 -29.263 1.00 239.63 955 VAL A N 1
ATOM 12180 C CA . VAL C 2 962 ? -59.717 24.619 -30.606 1.00 249.33 955 VAL A CA 1
ATOM 12181 C C . VAL C 2 962 ? -59.363 23.127 -30.650 1.00 248.94 955 VAL A C 1
ATOM 12182 O O . VAL C 2 962 ? -59.889 22.394 -31.488 1.00 244.03 955 VAL A O 1
ATOM 12186 N N . PRO C 2 963 ? -58.472 22.668 -29.751 1.00 191.37 956 PRO A N 1
ATOM 12187 C CA . PRO C 2 963 ? -58.242 21.221 -29.695 1.00 192.14 956 PRO A CA 1
ATOM 12188 C C . PRO C 2 963 ? -59.466 20.493 -29.145 1.00 192.07 956 PRO A C 1
ATOM 12189 O O . PRO C 2 963 ? -59.568 19.273 -29.280 1.00 195.74 956 PRO A O 1
ATOM 12193 N N . SER C 2 964 ? -60.381 21.239 -28.532 1.00 243.48 957 SER A N 1
ATOM 12194 C CA . SER C 2 964 ? -61.601 20.660 -27.982 1.00 229.46 957 SER A CA 1
ATOM 12195 C C . SER C 2 964 ? -62.690 20.600 -29.039 1.00 234.40 957 SER A C 1
ATOM 12196 O O . SER C 2 964 ? -63.853 20.343 -28.734 1.00 239.19 957 SER A O 1
ATOM 12199 N N . LEU C 2 965 ? -62.312 20.875 -30.279 1.00 210.35 958 LEU A N 1
ATOM 12200 C CA . LEU C 2 965 ? -63.209 20.675 -31.402 1.00 210.66 958 LEU A CA 1
ATOM 12201 C C . LEU C 2 965 ? -62.922 19.288 -31.950 1.00 245.31 958 LEU A C 1
ATOM 12202 O O . LEU C 2 965 ? -63.802 18.621 -32.492 1.00 255.84 958 LEU A O 1
ATOM 12207 N N . ASN C 2 966 ? -61.675 18.860 -31.780 1.00 218.48 959 ASN A N 1
ATOM 12208 C CA . ASN C 2 966 ? -61.226 17.557 -32.247 1.00 225.47 959 ASN A CA 1
ATOM 12209 C C . ASN C 2 966 ? -61.621 16.456 -31.271 1.00 233.15 959 ASN A C 1
ATOM 12210 O O . ASN C 2 966 ? -62.003 15.360 -31.677 1.00 254.76 959 ASN A O 1
ATOM 12215 N N . ASN C 2 967 ? -61.524 16.757 -29.979 1.00 276.10 960 ASN A N 1
ATOM 12216 C CA . ASN C 2 967 ? -61.767 15.763 -28.937 1.00 231.55 960 ASN A CA 1
ATOM 12217 C C . ASN C 2 967 ? -63.224 15.292 -28.839 1.00 224.24 960 ASN A C 1
ATOM 12218 O O . ASN C 2 967 ? -63.491 14.094 -28.922 1.00 231.66 960 ASN A O 1
ATOM 12223 N N . PRO C 2 968 ? -64.169 16.229 -28.654 1.00 190.44 961 PRO A N 1
ATOM 12224 C CA . PRO C 2 968 ? -65.585 15.843 -28.640 1.00 173.17 961 PRO A CA 1
ATOM 12225 C C . PRO C 2 968 ? -66.089 15.340 -29.994 1.00 161.81 961 PRO A C 1
ATOM 12226 O O . PRO C 2 968 ? -67.091 14.626 -30.032 1.00 154.35 961 PRO A O 1
ATOM 12230 N N . GLN C 2 969 ? -65.416 15.704 -31.083 1.00 194.41 962 GLN A N 1
ATOM 12231 C CA . GLN C 2 969 ? -65.830 15.242 -32.406 1.00 208.76 962 GLN A CA 1
ATOM 12232 C C . GLN C 2 969 ? -65.369 13.808 -32.658 1.00 232.10 962 GLN A C 1
ATOM 12233 O O . GLN C 2 969 ? -66.160 12.953 -33.057 1.00 229.73 962 GLN A O 1
ATOM 12239 N N . THR C 2 970 ? -64.088 13.552 -32.415 1.00 170.00 963 THR A N 1
ATOM 12240 C CA . THR C 2 970 ? -63.502 12.238 -32.649 1.00 190.15 963 THR A CA 1
ATOM 12241 C C . THR C 2 970 ? -62.450 11.923 -31.593 1.00 198.71 963 THR A C 1
ATOM 12242 O O . THR C 2 970 ? -62.029 12.801 -30.840 1.00 202.22 963 THR A O 1
ATOM 12246 N N . PHE C 2 971 ? -62.023 10.666 -31.546 1.00 283.98 964 PHE A N 1
ATOM 12247 C CA . PHE C 2 971 ? -61.069 10.226 -30.535 1.00 251.56 964 PHE A CA 1
ATOM 12248 C C . PHE C 2 971 ? -59.620 10.313 -30.990 1.00 233.96 964 PHE A C 1
ATOM 12249 O O . PHE C 2 971 ? -59.234 9.736 -32.006 1.00 237.51 964 PHE A O 1
ATOM 12257 N N . SER C 2 972 ? -58.825 11.040 -30.216 1.00 189.78 965 SER A N 1
ATOM 12258 C CA . SER C 2 972 ? -57.390 11.115 -30.430 1.00 163.75 965 SER A CA 1
ATOM 12259 C C . SER C 2 972 ? -56.710 11.339 -29.087 1.00 154.30 965 SER A C 1
ATOM 12260 O O . SER C 2 972 ? -56.490 12.477 -28.673 1.00 152.97 965 SER A O 1
ATOM 12263 N N . GLU C 2 973 ? -56.397 10.245 -28.398 1.00 172.19 966 GLU A N 1
ATOM 12264 C CA . GLU C 2 973 ? -55.783 10.332 -27.080 1.00 161.28 966 GLU A CA 1
ATOM 12265 C C . GLU C 2 973 ? -54.479 11.114 -27.157 1.00 163.72 966 GLU A C 1
ATOM 12266 O O . GLU C 2 973 ? -54.072 11.754 -26.189 1.00 172.60 966 GLU A O 1
ATOM 12272 N N . GLN C 2 974 ? -53.830 11.061 -28.316 1.00 162.41 967 GLN A N 1
ATOM 12273 C CA . GLN C 2 974 ? -52.583 11.785 -28.524 1.00 161.55 967 GLN A CA 1
ATOM 12274 C C . GLN C 2 974 ? -52.848 13.269 -28.756 1.00 164.42 967 GLN A C 1
ATOM 12275 O O . GLN C 2 974 ? -51.931 14.089 -28.702 1.00 156.09 967 GLN A O 1
ATOM 12281 N N . LYS C 2 975 ? -54.107 13.606 -29.014 1.00 176.29 968 LYS A N 1
ATOM 12282 C CA . LYS C 2 975 ? -54.507 14.993 -29.215 1.00 178.60 968 LYS A CA 1
ATOM 12283 C C . LYS C 2 975 ? -54.945 15.624 -27.896 1.00 169.56 968 LYS A C 1
ATOM 12284 O O . LYS C 2 975 ? -54.727 16.813 -27.667 1.00 176.56 968 LYS A O 1
ATOM 12290 N N . LEU C 2 976 ? -55.565 14.826 -27.030 1.00 158.51 969 LEU A N 1
ATOM 12291 C CA . LEU C 2 976 ? -55.973 15.315 -25.716 1.00 148.22 969 LEU A CA 1
ATOM 12292 C C . LEU C 2 976 ? -54.776 15.342 -24.771 1.00 136.96 969 LEU A C 1
ATOM 12293 O O . LEU C 2 976 ? -54.714 16.165 -23.858 1.00 127.57 969 LEU A O 1
ATOM 12298 N N . ASP C 2 977 ? -53.828 14.436 -24.995 1.00 128.45 970 ASP A N 1
ATOM 12299 C CA . ASP C 2 977 ? -52.584 14.425 -24.234 1.00 134.85 970 ASP A CA 1
ATOM 12300 C C . ASP C 2 977 ? -51.805 15.709 -24.490 1.00 144.80 970 ASP A C 1
ATOM 12301 O O . ASP C 2 977 ? -51.325 16.353 -23.558 1.00 150.57 970 ASP A O 1
ATOM 12306 N N . GLU C 2 978 ? -51.683 16.073 -25.763 1.00 174.33 971 GLU A N 1
ATOM 12307 C CA . GLU C 2 978 ? -51.019 17.313 -26.147 1.00 189.00 971 GLU A CA 1
ATOM 12308 C C . GLU C 2 978 ? -51.746 18.515 -25.551 1.00 191.18 971 GLU A C 1
ATOM 12309 O O . GLU C 2 978 ? -51.142 19.558 -25.300 1.00 185.75 971 GLU A O 1
ATOM 12315 N N . ALA C 2 979 ? -53.046 18.357 -25.324 1.00 200.43 972 ALA A N 1
ATOM 12316 C CA . ALA C 2 979 ? -53.859 19.415 -24.735 1.00 201.67 972 ALA A CA 1
ATOM 12317 C C . ALA C 2 979 ? -53.645 19.493 -23.227 1.00 187.84 972 ALA A C 1
ATOM 12318 O O . ALA C 2 979 ? -53.859 20.537 -22.611 1.00 194.81 972 ALA A O 1
ATOM 12320 N N . LEU C 2 980 ? -53.225 18.379 -22.638 1.00 146.05 973 LEU A N 1
ATOM 12321 C CA . LEU C 2 980 ? -52.946 18.325 -21.207 1.00 126.73 973 LEU A CA 1
ATOM 12322 C C . LEU C 2 980 ? -51.500 18.700 -20.905 1.00 123.75 973 LEU A C 1
ATOM 12323 O O . LEU C 2 980 ? -51.159 19.003 -19.764 1.00 124.89 973 LEU A O 1
ATOM 12328 N N . TYR C 2 981 ? -50.656 18.680 -21.933 1.00 114.78 974 TYR A N 1
ATOM 12329 C CA . TYR C 2 981 ? -49.239 18.994 -21.771 1.00 116.92 974 TYR A CA 1
ATOM 12330 C C . TYR C 2 981 ? -49.001 20.501 -21.756 1.00 136.84 974 TYR A C 1
ATOM 12331 O O . TYR C 2 981 ? -47.975 20.968 -21.261 1.00 127.71 974 TYR A O 1
ATOM 12340 N N . HIS C 2 982 ? -49.945 21.261 -22.303 1.00 192.50 975 HIS A N 1
ATOM 12341 C CA . HIS C 2 982 ? -49.835 22.717 -22.295 1.00 212.09 975 HIS A CA 1
ATOM 12342 C C . HIS C 2 982 ? -50.512 23.294 -21.056 1.00 202.67 975 HIS A C 1
ATOM 12343 O O . HIS C 2 982 ? -50.000 24.225 -20.437 1.00 219.69 975 HIS A O 1
ATOM 12350 N N . GLY C 2 983 ? -51.664 22.734 -20.697 1.00 132.69 976 GLY A N 1
ATOM 12351 C CA . GLY C 2 983 ? -52.296 23.057 -19.433 1.00 107.80 976 GLY A CA 1
ATOM 12352 C C . GLY C 2 983 ? -51.410 22.528 -18.324 1.00 97.72 976 GLY A C 1
ATOM 12353 O O . GLY C 2 983 ? -51.669 22.733 -17.140 1.00 77.96 976 GLY A O 1
ATOM 12354 N N . ALA C 2 984 ? -50.351 21.835 -18.732 1.00 170.94 977 ALA A N 1
ATOM 12355 C CA . ALA C 2 984 ? -49.366 21.288 -17.812 1.00 182.61 977 ALA A CA 1
ATOM 12356 C C . ALA C 2 984 ? -48.227 22.274 -17.588 1.00 192.92 977 ALA A C 1
ATOM 12357 O O . ALA C 2 984 ? -47.828 22.531 -16.455 1.00 201.15 977 ALA A O 1
ATOM 12359 N N . VAL C 2 985 ? -47.700 22.818 -18.679 1.00 162.75 978 VAL A N 1
ATOM 12360 C CA . VAL C 2 985 ? -46.605 23.775 -18.596 1.00 159.33 978 VAL A CA 1
ATOM 12361 C C . VAL C 2 985 ? -47.124 25.160 -18.219 1.00 165.32 978 VAL A C 1
ATOM 12362 O O . VAL C 2 985 ? -46.368 26.010 -17.747 1.00 168.54 978 VAL A O 1
ATOM 12366 N N . LEU C 2 986 ? -48.419 25.379 -18.423 1.00 168.47 979 LEU A N 1
ATOM 12367 C CA . LEU C 2 986 ? -49.034 26.660 -18.095 1.00 169.87 979 LEU A CA 1
ATOM 12368 C C . LEU C 2 986 ? -49.465 26.709 -16.634 1.00 195.04 979 LEU A C 1
ATOM 12369 O O . LEU C 2 986 ? -49.797 27.772 -16.113 1.00 193.07 979 LEU A O 1
ATOM 12374 N N . ARG C 2 987 ? -49.466 25.555 -15.975 1.00 220.12 980 ARG A N 1
ATOM 12375 C CA . ARG C 2 987 ? -49.756 25.511 -14.549 1.00 228.15 980 ARG A CA 1
ATOM 12376 C C . ARG C 2 987 ? -48.490 25.847 -13.774 1.00 218.21 980 ARG A C 1
ATOM 12377 O O . ARG C 2 987 ? -48.527 26.617 -12.821 1.00 225.88 980 ARG A O 1
ATOM 12385 N N . VAL C 2 988 ? -47.368 25.284 -14.211 1.00 175.02 981 VAL A N 1
ATOM 12386 C CA . VAL C 2 988 ? -46.095 25.437 -13.515 1.00 133.91 981 VAL A CA 1
ATOM 12387 C C . VAL C 2 988 ? -45.770 26.883 -13.147 1.00 125.95 981 VAL A C 1
ATOM 12388 O O . VAL C 2 988 ? -45.465 27.179 -11.994 1.00 140.75 981 VAL A O 1
ATOM 12392 N N . ARG C 2 989 ? -45.836 27.780 -14.124 1.00 111.69 982 ARG A N 1
ATOM 12393 C CA . ARG C 2 989 ? -45.465 29.173 -13.889 1.00 117.96 982 ARG A CA 1
ATOM 12394 C C . ARG C 2 989 ? -46.302 29.842 -12.792 1.00 129.64 982 ARG A C 1
ATOM 12395 O O . ARG C 2 989 ? -45.748 30.374 -11.830 1.00 131.50 982 ARG A O 1
ATOM 12403 N N . PRO C 2 990 ? -47.637 29.819 -12.931 1.00 133.51 983 PRO A N 1
ATOM 12404 C CA . PRO C 2 990 ? -48.494 30.403 -11.894 1.00 136.87 983 PRO A CA 1
ATOM 12405 C C . PRO C 2 990 ? -48.564 29.519 -10.655 1.00 131.25 983 PRO A C 1
ATOM 12406 O O . PRO C 2 990 ? -48.749 30.021 -9.548 1.00 138.12 983 PRO A O 1
ATOM 12410 N N . LYS C 2 991 ? -48.423 28.212 -10.847 1.00 125.56 984 LYS A N 1
ATOM 12411 C CA . LYS C 2 991 ? -48.504 27.271 -9.737 1.00 112.41 984 LYS A CA 1
ATOM 12412 C C . LYS C 2 991 ? -47.263 27.280 -8.858 1.00 103.61 984 LYS A C 1
ATOM 12413 O O . LYS C 2 991 ? -47.341 27.582 -7.667 1.00 100.97 984 LYS A O 1
ATOM 12419 N N . ALA C 2 992 ? -46.123 26.932 -9.444 1.00 101.02 985 ALA A N 1
ATOM 12420 C CA . ALA C 2 992 ? -44.869 26.887 -8.705 1.00 97.66 985 ALA A CA 1
ATOM 12421 C C . ALA C 2 992 ? -44.675 28.158 -7.886 1.00 106.25 985 ALA A C 1
ATOM 12422 O O . ALA C 2 992 ? -44.015 28.140 -6.848 1.00 97.69 985 ALA A O 1
ATOM 12424 N N . MET C 2 993 ? -45.257 29.259 -8.353 1.00 118.64 986 MET A N 1
ATOM 12425 C CA . MET C 2 993 ? -45.171 30.521 -7.627 1.00 131.48 986 MET A CA 1
ATOM 12426 C C . MET C 2 993 ? -46.235 30.617 -6.535 1.00 130.49 986 MET A C 1
ATOM 12427 O O . MET C 2 993 ? -45.950 31.064 -5.426 1.00 135.71 986 MET A O 1
ATOM 12432 N N . THR C 2 994 ? -47.455 30.191 -6.848 1.00 112.16 987 THR A N 1
ATOM 12433 C CA . THR C 2 994 ? -48.534 30.179 -5.864 1.00 99.14 987 THR A CA 1
ATOM 12434 C C . THR C 2 994 ? -48.163 29.312 -4.665 1.00 96.66 987 THR A C 1
ATOM 12435 O O . THR C 2 994 ? -48.379 29.696 -3.516 1.00 94.14 987 THR A O 1
ATOM 12439 N N . VAL C 2 995 ? -47.598 28.142 -4.944 1.00 87.47 988 VAL A N 1
ATOM 12440 C CA . VAL C 2 995 ? -47.139 27.242 -3.895 1.00 81.14 988 VAL A CA 1
ATOM 12441 C C . VAL C 2 995 ? -45.972 27.853 -3.131 1.00 82.88 988 VAL A C 1
ATOM 12442 O O . VAL C 2 995 ? -45.875 27.717 -1.911 1.00 89.72 988 VAL A O 1
ATOM 12446 N N . ALA C 2 996 ? -45.090 28.531 -3.856 1.00 96.84 989 ALA A N 1
ATOM 12447 C CA . ALA C 2 996 ? -43.923 29.157 -3.250 1.00 101.83 989 ALA A CA 1
ATOM 12448 C C . ALA C 2 996 ? -44.311 30.336 -2.365 1.00 102.50 989 ALA A C 1
ATOM 12449 O O . ALA C 2 996 ? -43.766 30.503 -1.277 1.00 106.92 989 ALA A O 1
ATOM 12451 N N . VAL C 2 997 ? -45.254 31.150 -2.829 1.00 106.04 990 VAL A N 1
ATOM 12452 C CA . VAL C 2 997 ? -45.674 32.326 -2.073 1.00 112.12 990 VAL A CA 1
ATOM 12453 C C . VAL C 2 997 ? -46.469 31.943 -0.828 1.00 120.14 990 VAL A C 1
ATOM 12454 O O . VAL C 2 997 ? -46.402 32.626 0.193 1.00 119.42 990 VAL A O 1
ATOM 12458 N N . ILE C 2 998 ? -47.220 30.850 -0.917 1.00 105.61 991 ILE A N 1
ATOM 12459 C CA . ILE C 2 998 ? -47.995 30.370 0.220 1.00 99.24 991 ILE A CA 1
ATOM 12460 C C . ILE C 2 998 ? -47.083 29.851 1.324 1.00 99.69 991 ILE A C 1
ATOM 12461 O O . ILE C 2 998 ? -47.263 30.179 2.495 1.00 100.47 991 ILE A O 1
ATOM 12466 N N . ILE C 2 999 ? -46.101 29.041 0.940 1.00 89.17 992 ILE A N 1
ATOM 12467 C CA . ILE C 2 999 ? -45.191 28.430 1.903 1.00 80.97 992 ILE A CA 1
ATOM 12468 C C . ILE C 2 999 ? -44.113 29.402 2.378 1.00 94.73 992 ILE A C 1
ATOM 12469 O O . ILE C 2 999 ? -43.728 29.388 3.546 1.00 88.21 992 ILE A O 1
ATOM 12474 N N . ALA C 2 1000 ? -43.629 30.247 1.472 1.00 122.68 993 ALA A N 1
ATOM 12475 C CA . ALA C 2 1000 ? -42.603 31.225 1.819 1.00 134.74 993 ALA A CA 1
ATOM 12476 C C . ALA C 2 1000 ? -43.134 32.238 2.825 1.00 136.84 993 ALA A C 1
ATOM 12477 O O . ALA C 2 1000 ? -42.434 32.628 3.758 1.00 146.58 993 ALA A O 1
ATOM 12479 N N . GLY C 2 1001 ? -44.377 32.663 2.626 1.00 119.89 994 GLY A N 1
ATOM 12480 C CA . GLY C 2 1001 ? -45.002 33.624 3.514 1.00 114.72 994 GLY A CA 1
ATOM 12481 C C . GLY C 2 1001 ? -45.525 32.974 4.779 1.00 111.54 994 GLY A C 1
ATOM 12482 O O . GLY C 2 1001 ? -45.772 33.646 5.776 1.00 109.78 994 GLY A O 1
ATOM 12483 N N . LEU C 2 1002 ? -45.687 31.657 4.737 1.00 119.05 995 LEU A N 1
ATOM 12484 C CA . LEU C 2 1002 ? -46.222 30.916 5.871 1.00 105.46 995 LEU A CA 1
ATOM 12485 C C . LEU C 2 1002 ? -45.085 30.359 6.718 1.00 100.12 995 LEU A C 1
ATOM 12486 O O . LEU C 2 1002 ? -45.307 29.822 7.802 1.00 99.45 995 LEU A O 1
ATOM 12491 N N . LEU C 2 1003 ? -43.864 30.497 6.213 1.00 93.37 996 LEU A N 1
ATOM 12492 C CA . LEU C 2 1003 ? -42.694 29.885 6.834 1.00 90.98 996 LEU A CA 1
ATOM 12493 C C . LEU C 2 1003 ? -42.195 30.617 8.083 1.00 87.30 996 LEU A C 1
ATOM 12494 O O . LEU C 2 1003 ? -41.859 29.977 9.079 1.00 72.38 996 LEU A O 1
ATOM 12499 N N . PRO C 2 1004 ? -42.139 31.960 8.035 1.00 100.49 997 PRO A N 1
ATOM 12500 C CA . PRO C 2 1004 ? -41.660 32.724 9.192 1.00 102.50 997 PRO A CA 1
ATOM 12501 C C . PRO C 2 1004 ? -42.351 32.333 10.497 1.00 99.01 997 PRO A C 1
ATOM 12502 O O . PRO C 2 1004 ? -41.689 32.239 11.531 1.00 96.44 997 PRO A O 1
ATOM 12506 N N . ILE C 2 1005 ? -43.660 32.108 10.451 1.00 90.88 998 ILE A N 1
ATOM 12507 C CA . ILE C 2 1005 ? -44.407 31.772 11.658 1.00 78.52 998 ILE A CA 1
ATOM 12508 C C . ILE C 2 1005 ? -44.114 30.351 12.127 1.00 76.42 998 ILE A C 1
ATOM 12509 O O . ILE C 2 1005 ? -44.305 30.026 13.298 1.00 97.45 998 ILE A O 1
ATOM 12514 N N . LEU C 2 1006 ? -43.654 29.504 11.212 1.00 63.07 999 LEU A N 1
ATOM 12515 C CA . LEU C 2 1006 ? -43.281 28.142 11.570 1.00 62.20 999 LEU A CA 1
ATOM 12516 C C . LEU C 2 1006 ? -42.117 28.163 12.550 1.00 70.20 999 LEU A C 1
ATOM 12517 O O . LEU C 2 1006 ? -42.055 27.349 13.468 1.00 78.21 999 LEU A O 1
ATOM 12522 N N . TRP C 2 1007 ? -41.191 29.096 12.350 1.00 91.29 1000 TRP A N 1
ATOM 12523 C CA . TRP C 2 1007 ? -40.092 29.268 13.287 1.00 106.52 1000 TRP A CA 1
ATOM 12524 C C . TRP C 2 1007 ? -40.674 29.776 14.602 1.00 119.62 1000 TRP A C 1
ATOM 12525 O O . TRP C 2 1007 ? -41.409 30.763 14.620 1.00 117.49 1000 TRP A O 1
ATOM 12536 N N . GLY C 2 1008 ? -40.357 29.096 15.700 1.00 130.00 1001 GLY A N 1
ATOM 12537 C CA . GLY C 2 1008 ? -41.019 29.364 16.965 1.00 136.16 1001 GLY A CA 1
ATOM 12538 C C . GLY C 2 1008 ? -40.188 29.948 18.093 1.00 139.53 1001 GLY A C 1
ATOM 12539 O O . GLY C 2 1008 ? -40.184 29.413 19.201 1.00 130.14 1001 GLY A O 1
ATOM 12540 N N . THR C 2 1009 ? -39.490 31.047 17.824 1.00 128.61 1002 THR A N 1
ATOM 12541 C CA . THR C 2 1009 ? -38.810 31.788 18.884 1.00 132.40 1002 THR A CA 1
ATOM 12542 C C . THR C 2 1009 ? -39.549 33.091 19.159 1.00 130.27 1002 THR A C 1
ATOM 12543 O O . THR C 2 1009 ? -39.788 33.881 18.245 1.00 140.98 1002 THR A O 1
ATOM 12547 N N . GLY C 2 1010 ? -39.919 33.312 20.415 1.00 92.18 1003 GLY A N 1
ATOM 12548 C CA . GLY C 2 1010 ? -40.623 34.525 20.789 1.00 84.05 1003 GLY A CA 1
ATOM 12549 C C . GLY C 2 1010 ? -41.971 34.265 21.432 1.00 80.31 1003 GLY A C 1
ATOM 12550 O O . GLY C 2 1010 ? -42.463 33.137 21.440 1.00 79.75 1003 GLY A O 1
ATOM 12551 N N . ALA C 2 1011 ? -42.569 35.322 21.971 1.00 82.96 1004 ALA A N 1
ATOM 12552 C CA . ALA C 2 1011 ? -43.849 35.217 22.659 1.00 71.18 1004 ALA A CA 1
ATOM 12553 C C . ALA C 2 1011 ? -44.997 35.021 21.676 1.00 68.62 1004 ALA A C 1
ATOM 12554 O O . ALA C 2 1011 ? -45.205 35.837 20.777 1.00 52.57 1004 ALA A O 1
ATOM 12556 N N . GLY C 2 1012 ? -45.740 33.934 21.854 1.00 82.76 1005 GLY A N 1
ATOM 12557 C CA . GLY C 2 1012 ? -46.883 33.645 21.009 1.00 80.62 1005 GLY A CA 1
ATOM 12558 C C . GLY C 2 1012 ? -46.534 32.742 19.843 1.00 84.85 1005 GLY A C 1
ATOM 12559 O O . GLY C 2 1012 ? -47.416 32.241 19.145 1.00 84.82 1005 GLY A O 1
ATOM 12560 N N . SER C 2 1013 ? -45.240 32.534 19.633 1.00 88.35 1006 SER A N 1
ATOM 12561 C CA . SER C 2 1013 ? -44.769 31.671 18.560 1.00 92.90 1006 SER A CA 1
ATOM 12562 C C . SER C 2 1013 ? -45.349 30.268 18.692 1.00 91.88 1006 SER A C 1
ATOM 12563 O O . SER C 2 1013 ? -45.754 29.661 17.702 1.00 98.88 1006 SER A O 1
ATOM 12566 N N . GLU C 2 1014 ? -45.391 29.763 19.922 1.00 78.96 1007 GLU A N 1
ATOM 12567 C CA . GLU C 2 1014 ? -45.853 28.403 20.181 1.00 61.47 1007 GLU A CA 1
ATOM 12568 C C . GLU C 2 1014 ? -47.153 28.081 19.450 1.00 59.43 1007 GLU A C 1
ATOM 12569 O O . GLU C 2 1014 ? -47.237 27.090 18.727 1.00 69.19 1007 GLU A O 1
ATOM 12575 N N . VAL C 2 1015 ? -48.161 28.926 19.635 1.00 54.94 1008 VAL A N 1
ATOM 12576 C CA . VAL C 2 1015 ? -49.491 28.648 19.103 1.00 56.35 1008 VAL A CA 1
ATOM 12577 C C . VAL C 2 1015 ? -49.588 28.882 17.595 1.00 61.41 1008 VAL A C 1
ATOM 12578 O O . VAL C 2 1015 ? -50.326 28.181 16.903 1.00 74.28 1008 VAL A O 1
ATOM 12582 N N . MET C 2 1016 ? -48.842 29.859 17.088 1.00 66.99 1009 MET A N 1
ATOM 12583 C CA . MET C 2 1016 ? -48.885 30.184 15.664 1.00 61.37 1009 MET A CA 1
ATOM 12584 C C . MET C 2 1016 ? -48.106 29.177 14.825 1.00 55.64 1009 MET A C 1
ATOM 12585 O O . MET C 2 1016 ? -48.443 28.929 13.668 1.00 68.72 1009 MET A O 1
ATOM 12590 N N . SER C 2 1017 ? -47.062 28.599 15.409 1.00 57.60 1010 SER A N 1
ATOM 12591 C CA . SER C 2 1017 ? -46.273 27.587 14.718 1.00 57.31 1010 SER A CA 1
ATOM 12592 C C . SER C 2 1017 ? -47.005 26.247 14.693 1.00 61.38 1010 SER A C 1
ATOM 12593 O O . SER C 2 1017 ? -46.746 25.405 13.834 1.00 68.22 1010 SER A O 1
ATOM 12596 N N . ARG C 2 1018 ? -47.919 26.055 15.640 1.00 61.16 1011 ARG A N 1
ATOM 12597 C CA . ARG C 2 1018 ? -48.754 24.859 15.674 1.00 65.82 1011 ARG A CA 1
ATOM 12598 C C . ARG C 2 1018 ? -49.893 24.979 14.672 1.00 73.99 1011 ARG A C 1
ATOM 12599 O O . ARG C 2 1018 ? -50.330 23.989 14.085 1.00 82.73 1011 ARG A O 1
ATOM 12607 N N . ILE C 2 1019 ? -50.371 26.203 14.488 1.00 85.79 1012 ILE A N 1
ATOM 12608 C CA . ILE C 2 1019 ? -51.470 26.475 13.576 1.00 91.16 1012 ILE A CA 1
ATOM 12609 C C . ILE C 2 1019 ? -50.950 26.592 12.147 1.00 98.49 1012 ILE A C 1
ATOM 12610 O O . ILE C 2 1019 ? -51.727 26.698 11.198 1.00 105.43 1012 ILE A O 1
ATOM 12615 N N . ALA C 2 1020 ? -49.628 26.562 12.002 1.00 80.63 1013 ALA A N 1
ATOM 12616 C CA . ALA C 2 1020 ? -48.988 26.772 10.707 1.00 70.23 1013 ALA A CA 1
ATOM 12617 C C . ALA C 2 1020 ? -48.520 25.474 10.059 1.00 83.14 1013 ALA A C 1
ATOM 12618 O O . ALA C 2 1020 ? -48.873 25.184 8.918 1.00 90.80 1013 ALA A O 1
ATOM 12620 N N . ALA C 2 1021 ? -47.716 24.706 10.789 1.00 104.67 1014 ALA A N 1
ATOM 12621 C CA . ALA C 2 1021 ? -47.152 23.458 10.273 1.00 107.71 1014 ALA A CA 1
ATOM 12622 C C . ALA C 2 1021 ? -48.120 22.651 9.401 1.00 101.86 1014 ALA A C 1
ATOM 12623 O O . ALA C 2 1021 ? -47.759 22.243 8.299 1.00 112.20 1014 ALA A O 1
ATOM 12625 N N . PRO C 2 1022 ? -49.350 22.415 9.890 1.00 85.58 1015 PRO A N 1
ATOM 12626 C CA . PRO C 2 1022 ? -50.329 21.661 9.099 1.00 80.78 1015 PRO A CA 1
ATOM 12627 C C . PRO C 2 1022 ? -50.520 22.235 7.698 1.00 91.56 1015 PRO A C 1
ATOM 12628 O O . PRO C 2 1022 ? -50.665 21.478 6.738 1.00 95.74 1015 PRO A O 1
ATOM 12632 N N . MET C 2 1023 ? -50.522 23.559 7.589 1.00 85.23 1016 MET A N 1
ATOM 12633 C CA . MET C 2 1023 ? -50.706 24.222 6.304 1.00 82.31 1016 MET A CA 1
ATOM 12634 C C . MET C 2 1023 ? -49.467 24.116 5.423 1.00 86.74 1016 MET A C 1
ATOM 12635 O O . MET C 2 1023 ? -49.569 23.834 4.230 1.00 99.16 1016 MET A O 1
ATOM 12640 N N . ILE C 2 1024 ? -48.298 24.348 6.012 1.00 83.08 1017 ILE A N 1
ATOM 12641 C CA . ILE C 2 1024 ? -47.044 24.257 5.272 1.00 82.96 1017 ILE A CA 1
ATOM 12642 C C . ILE C 2 1024 ? -46.787 22.829 4.806 1.00 81.41 1017 ILE A C 1
ATOM 12643 O O . ILE C 2 1024 ? -46.409 22.598 3.658 1.00 90.41 1017 ILE A O 1
ATOM 12648 N N . GLY C 2 1025 ? -46.993 21.873 5.705 1.00 61.64 1018 GLY A N 1
ATOM 12649 C CA . GLY C 2 1025 ? -46.855 20.473 5.360 1.00 62.85 1018 GLY A CA 1
ATOM 12650 C C . GLY C 2 1025 ? -47.890 20.077 4.328 1.00 62.68 1018 GLY A C 1
ATOM 12651 O O . GLY C 2 1025 ? -47.593 19.361 3.374 1.00 76.58 1018 GLY A O 1
ATOM 12652 N N . GLY C 2 1026 ? -49.113 20.558 4.519 1.00 76.38 1019 GLY A N 1
ATOM 12653 C CA . GLY C 2 1026 ? -50.197 20.271 3.601 1.00 88.68 1019 GLY A CA 1
ATOM 12654 C C . GLY C 2 1026 ? -50.046 20.984 2.273 1.00 95.23 1019 GLY A C 1
ATOM 12655 O O . GLY C 2 1026 ? -50.787 20.713 1.331 1.00 99.50 1019 GLY A O 1
ATOM 12656 N N . MET C 2 1027 ? -49.083 21.897 2.196 1.00 94.17 1020 MET A N 1
ATOM 12657 C CA . MET C 2 1027 ? -48.850 22.646 0.966 1.00 94.23 1020 MET A CA 1
ATOM 12658 C C . MET C 2 1027 ? -47.653 22.099 0.194 1.00 90.02 1020 MET A C 1
ATOM 12659 O O . MET C 2 1027 ? -47.180 22.716 -0.760 1.00 87.01 1020 MET A O 1
ATOM 12664 N N . ILE C 2 1028 ? -47.164 20.940 0.620 1.00 77.42 1021 ILE A N 1
ATOM 12665 C CA . ILE C 2 1028 ? -46.132 20.229 -0.121 1.00 68.51 1021 ILE A CA 1
ATOM 12666 C C . ILE C 2 1028 ? -46.768 19.051 -0.844 1.00 81.61 1021 ILE A C 1
ATOM 12667 O O . ILE C 2 1028 ? -46.437 18.760 -1.992 1.00 88.53 1021 ILE A O 1
ATOM 12672 N N . THR C 2 1029 ? -47.696 18.384 -0.163 1.00 80.85 1022 THR A N 1
ATOM 12673 C CA . THR C 2 1029 ? -48.357 17.205 -0.710 1.00 79.11 1022 THR A CA 1
ATOM 12674 C C . THR C 2 1029 ? -49.602 17.551 -1.525 1.00 88.49 1022 THR A C 1
ATOM 12675 O O . THR C 2 1029 ? -49.989 16.803 -2.422 1.00 94.41 1022 THR A O 1
ATOM 12679 N N . ALA C 2 1030 ? -50.232 18.679 -1.211 1.00 96.54 1023 ALA A N 1
ATOM 12680 C CA . ALA C 2 1030 ? -51.394 19.121 -1.975 1.00 94.62 1023 ALA A CA 1
ATOM 12681 C C . ALA C 2 1030 ? -51.007 19.480 -3.409 1.00 100.81 1023 ALA A C 1
ATOM 12682 O O . ALA C 2 1030 ? -51.617 18.988 -4.356 1.00 93.94 1023 ALA A O 1
ATOM 12684 N N . PRO C 2 1031 ? -49.986 20.337 -3.576 1.00 105.65 1024 PRO A N 1
ATOM 12685 C CA . PRO C 2 1031 ? -49.538 20.710 -4.921 1.00 110.24 1024 PRO A CA 1
ATOM 12686 C C . PRO C 2 1031 ? -48.820 19.564 -5.624 1.00 100.27 1024 PRO A C 1
ATOM 12687 O O . PRO C 2 1031 ? -49.183 19.196 -6.740 1.00 91.44 1024 PRO A O 1
ATOM 12691 N N . LEU C 2 1032 ? -47.803 19.018 -4.964 1.00 94.52 1025 LEU A N 1
ATOM 12692 C CA . LEU C 2 1032 ? -47.009 17.926 -5.514 1.00 90.21 1025 LEU A CA 1
ATOM 12693 C C . LEU C 2 1032 ? -47.895 16.822 -6.080 1.00 93.12 1025 LEU A C 1
ATOM 12694 O O . LEU C 2 1032 ? -47.686 16.363 -7.201 1.00 106.93 1025 LEU A O 1
ATOM 12699 N N . LEU C 2 1033 ? -48.886 16.398 -5.301 1.00 105.90 1026 LEU A N 1
ATOM 12700 C CA . LEU C 2 1033 ? -49.776 15.319 -5.721 1.00 108.67 1026 LEU A CA 1
ATOM 12701 C C . LEU C 2 1033 ? -50.831 15.768 -6.728 1.00 120.17 1026 LEU A C 1
ATOM 12702 O O . LEU C 2 1033 ? -50.990 15.150 -7.780 1.00 135.89 1026 LEU A O 1
ATOM 12707 N N . SER C 2 1034 ? -51.549 16.840 -6.409 1.00 112.53 1027 SER A N 1
ATOM 12708 C CA . SER C 2 1034 ? -52.631 17.306 -7.272 1.00 113.60 1027 SER A CA 1
ATOM 12709 C C . SER C 2 1034 ? -52.158 17.615 -8.693 1.00 130.31 1027 SER A C 1
ATOM 12710 O O . SER C 2 1034 ? -52.967 17.693 -9.617 1.00 137.49 1027 SER A O 1
ATOM 12713 N N . LEU C 2 1035 ? -50.850 17.788 -8.863 1.00 122.23 1028 LEU A N 1
ATOM 12714 C CA . LEU C 2 1035 ? -50.277 18.018 -10.186 1.00 113.62 1028 LEU A CA 1
ATOM 12715 C C . LEU C 2 1035 ? -50.436 16.796 -11.083 1.00 111.90 1028 LEU A C 1
ATOM 12716 O O . LEU C 2 1035 ? -50.528 16.920 -12.304 1.00 120.06 1028 LEU A O 1
ATOM 12721 N N . PHE C 2 1036 ? -50.460 15.617 -10.471 1.00 103.91 1029 PHE A N 1
ATOM 12722 C CA . PHE C 2 1036 ? -50.506 14.365 -11.214 1.00 96.74 1029 PHE A CA 1
ATOM 12723 C C . PHE C 2 1036 ? -51.838 13.652 -11.014 1.00 101.38 1029 PHE A C 1
ATOM 12724 O O . PHE C 2 1036 ? -52.231 12.814 -11.825 1.00 109.50 1029 PHE A O 1
ATOM 12732 N N . ILE C 2 1037 ? -52.527 13.985 -9.928 1.00 116.41 1030 ILE A N 1
ATOM 12733 C CA . ILE C 2 1037 ? -53.777 13.320 -9.579 1.00 119.78 1030 ILE A CA 1
ATOM 12734 C C . ILE C 2 1037 ? -54.962 13.898 -10.344 1.00 125.60 1030 ILE A C 1
ATOM 12735 O O . ILE C 2 1037 ? -55.850 13.165 -10.777 1.00 137.66 1030 ILE A O 1
ATOM 12740 N N . ILE C 2 1038 ? -54.972 15.217 -10.505 1.00 133.35 1031 ILE A N 1
ATOM 12741 C CA . ILE C 2 1038 ? -56.041 15.890 -11.234 1.00 142.95 1031 ILE A CA 1
ATOM 12742 C C . ILE C 2 1038 ? -56.041 15.548 -12.727 1.00 149.51 1031 ILE A C 1
ATOM 12743 O O . ILE C 2 1038 ? -57.089 15.231 -13.290 1.00 152.60 1031 ILE A O 1
ATOM 12748 N N . PRO C 2 1039 ? -54.866 15.613 -13.376 1.00 126.51 1032 PRO A N 1
ATOM 12749 C CA . PRO C 2 1039 ? -54.785 15.267 -14.800 1.00 122.68 1032 PRO A CA 1
ATOM 12750 C C . PRO C 2 1039 ? -55.136 13.806 -15.070 1.00 121.26 1032 PRO A C 1
ATOM 12751 O O . PRO C 2 1039 ? -55.988 13.527 -15.912 1.00 125.51 1032 PRO A O 1
ATOM 12755 N N . ALA C 2 1040 ? -54.484 12.890 -14.360 1.00 110.76 1033 ALA A N 1
ATOM 12756 C CA . ALA C 2 1040 ? -54.684 11.460 -14.579 1.00 100.29 1033 ALA A CA 1
ATOM 12757 C C . ALA C 2 1040 ? -56.101 11.007 -14.234 1.00 105.01 1033 ALA A C 1
ATOM 12758 O O . ALA C 2 1040 ? -56.481 9.869 -14.513 1.00 120.67 1033 ALA A O 1
ATOM 12760 N N . ALA C 2 1041 ? -56.877 11.897 -13.625 1.00 104.91 1034 ALA A N 1
ATOM 12761 C CA . ALA C 2 1041 ? -58.260 11.591 -13.278 1.00 108.30 1034 ALA A CA 1
ATOM 12762 C C . ALA C 2 1041 ? -59.227 12.325 -14.201 1.00 111.06 1034 ALA A C 1
ATOM 12763 O O . ALA C 2 1041 ? -60.404 11.974 -14.287 1.00 113.69 1034 ALA A O 1
ATOM 12765 N N . TYR C 2 1042 ? -58.723 13.344 -14.890 1.00 108.46 1035 TYR A N 1
ATOM 12766 C CA . TYR C 2 1042 ? -59.540 14.112 -15.822 1.00 108.78 1035 TYR A CA 1
ATOM 12767 C C . TYR C 2 1042 ? -59.416 13.539 -17.231 1.00 118.93 1035 TYR A C 1
ATOM 12768 O O . TYR C 2 1042 ? -60.355 13.610 -18.024 1.00 132.17 1035 TYR A O 1
ATOM 12777 N N . LYS C 2 1043 ? -58.251 12.974 -17.537 1.00 117.34 1036 LYS A N 1
ATOM 12778 C CA . LYS C 2 1043 ? -58.067 12.244 -18.785 1.00 104.28 1036 LYS A CA 1
ATOM 12779 C C . LYS C 2 1043 ? -58.839 10.934 -18.722 1.00 112.14 1036 LYS A C 1
ATOM 12780 O O . LYS C 2 1043 ? -59.257 10.395 -19.745 1.00 119.70 1036 LYS A O 1
ATOM 12786 N N . LEU C 2 1044 ? -59.029 10.433 -17.507 1.00 115.65 1037 LEU A N 1
ATOM 12787 C CA . LEU C 2 1044 ? -59.685 9.149 -17.298 1.00 125.95 1037 LEU A CA 1
ATOM 12788 C C . LEU C 2 1044 ? -61.202 9.304 -17.193 1.00 133.44 1037 LEU A C 1
ATOM 12789 O O . LEU C 2 1044 ? -61.952 8.414 -17.594 1.00 131.96 1037 LEU A O 1
ATOM 12794 N N . MET C 2 1045 ? -61.650 10.438 -16.660 1.00 136.18 1038 MET A N 1
ATOM 12795 C CA . MET C 2 1045 ? -63.079 10.724 -16.562 1.00 134.66 1038 MET A CA 1
ATOM 12796 C C . MET C 2 1045 ? -63.645 11.273 -17.869 1.00 146.18 1038 MET A C 1
ATOM 12797 O O . MET C 2 1045 ? -64.858 11.265 -18.081 1.00 148.29 1038 MET A O 1
ATOM 12802 N N . TRP C 2 1046 ? -62.764 11.751 -18.740 1.00 152.65 1039 TRP A N 1
ATOM 12803 C CA . TRP C 2 1046 ? -63.189 12.289 -20.024 1.00 154.27 1039 TRP A CA 1
ATOM 12804 C C . TRP C 2 1046 ? -63.426 11.142 -20.999 1.00 153.71 1039 TRP A C 1
ATOM 12805 O O . TRP C 2 1046 ? -64.061 11.317 -22.039 1.00 165.28 1039 TRP A O 1
ATOM 12816 N N . LEU C 2 1047 ? -62.910 9.967 -20.653 1.00 147.85 1040 LEU A N 1
ATOM 12817 C CA . LEU C 2 1047 ? -63.027 8.796 -21.512 1.00 130.93 1040 LEU A CA 1
ATOM 12818 C C . LEU C 2 1047 ? -64.320 8.023 -21.265 1.00 142.72 1040 LEU A C 1
ATOM 12819 O O . LEU C 2 1047 ? -64.752 7.243 -22.114 1.00 156.09 1040 LEU A O 1
ATOM 12824 N N . HIS C 2 1048 ? -64.937 8.237 -20.107 1.00 157.35 1041 HIS A N 1
ATOM 12825 C CA . HIS C 2 1048 ? -66.174 7.536 -19.774 1.00 167.34 1041 HIS A CA 1
ATOM 12826 C C . HIS C 2 1048 ? -67.352 8.034 -20.608 1.00 179.96 1041 HIS A C 1
ATOM 12827 O O . HIS C 2 1048 ? -67.978 7.257 -21.329 1.00 185.61 1041 HIS A O 1
ATOM 12834 N N . ARG C 2 1049 ? -67.656 9.326 -20.501 1.00 172.59 1042 ARG A N 1
ATOM 12835 C CA . ARG C 2 1049 ? -68.677 9.937 -21.347 1.00 163.33 1042 ARG A CA 1
ATOM 12836 C C . ARG C 2 1049 ? -68.405 9.587 -22.801 1.00 150.98 1042 ARG A C 1
ATOM 12837 O O . ARG C 2 1049 ? -69.303 9.610 -23.643 1.00 156.53 1042 ARG A O 1
ATOM 12845 N N . HIS C 2 1050 ? -67.148 9.263 -23.081 1.00 137.97 1043 HIS A N 1
ATOM 12846 C CA . HIS C 2 1050 ? -66.690 9.002 -24.435 1.00 139.23 1043 HIS A CA 1
ATOM 12847 C C . HIS C 2 1050 ? -66.369 7.525 -24.647 1.00 127.46 1043 HIS A C 1
ATOM 12848 O O . HIS C 2 1050 ? -66.484 7.008 -25.758 1.00 114.60 1043 HIS A O 1
#

GO terms:
  GO:0005515 protein binding (F, IPI)
  GO:0005515 protein binding (F, IDA)
  GO:0005886 plasma membrane (C, IDA)
  GO:0016020 membrane (C, IDA)
  GO:0010272 response to silver ion (P, IEP)
  GO:0046688 response to copper ion (P, IEP)
  GO:0005375 copper ion transmembrane transporter activity (F, IGI)
  GO:0005507 copper ion binding (F, IGI)
  GO:0010273 detoxification of copper ion (P, IGI)
  GO:0015679 plasma membrane copper ion transport (P, IGI)
  GO:0060003 copper ion export (P, IGI)
  GO:0006878 intracellular copper ion homeostasis (P, IGI)
  GO:0010272 response to silver ion (P, IMP)
  GO:0015673 silver ion transport (P, IMP)
  GO:0015080 silver ion transmembrane transporter activity (F, IMP)
  GO:0046688 response to copper ion (P, IMP)

B-factor: mean 69.29, std 44.15, range [7.72, 305.08]

Sequence (1674 aa):
ASGVRIDPTQTQNLGVKTATVTRGPLTFAQSFPANVSYNEYQYAIVQARAAGFIDKVYPLTVGDKVQKGTPLLDLTIPDWVEAQSEYLLLRETGGTATQTEGILERLRLAGMPEADIRRLIATQKIQTRFTLKAPIDGVITAFDLRAGMNIAKDNVVAKIQGMDPVWVTAAIPESIAWLVKDASQFTLTVPARPDKTLTIRKWTLLPGVDAATRTLQLRLEVDNADEALKPGMNAWLQLNTASEPMLLIPSQALIDTGSEQRVITVDADGRFVPKRVAVFQASQGVTALRSGLAEGEKVVSSGLFLIDSEANISGALERMRSASGVRIDPTQTQNLGVKTATVTRGPLTFAQSFPANVSYNEYQYAIVQARAAGFIDKVYPLTVGDKVQKGTPLLDLTIPDWVEAQSEYLLLRETGGTATQTEGILERLRLAGMPEADIRRLIATQKIQTRFTLKAPIDGVITAFDLRAGMNIAKDNVVAKIQGMDPVWVTAAIPESIAWLVKDASQFTLTVPARPDKTLTIRKWTLLPGVDAATRTLQLRLEVDNADEALKPGMNAWLQLNTASEPMLLIPSQALIDTGSEQRVITVDADGRFVPKRVAVFQASQGVTALRSGLAEGEKVVSSGLFLIDSEANISGALERMRSESWIIRRSVANRFLVLMGALFLSIWGTWTIINTPVDALPDLSDVQVIIKTSYPGQAPQIVENQVTYPLTTTMLSVPGAKTVRGFSQFGDSYVYVIFEDGTDPYWARSRVLEYLNQVQGKLPAGVSAELGPDATGVGWIYEYALVDRSGKHDLADLRSLQDWFLKYELKTIPDVAEVASVGGVVKEYQVVIDPQRLAQYGISLAEVKSALDASNQEAGGSSIELAEAEYMVRASGYLQTLDDFNHIVLKASENGVPVYLRDVAKVQIGPEMRRGIAELNGEGEVAGGVVILRSGKNAREVIAAVKDKLETLKSSLPEGVEIVTTYDRSQLIDRAIDNLSGKLLEEFIVVAVVCALFLWHVRSALVAIISLPLGLCIAFIVMHFQGLNANIMSLGGIAIAVGAMVDAAIVMIENAHKRLEEWQHQHPDATLDNKTRWQVITDASVEVGPALFISLLIITLSFIPIFTLEGQEGRLFGPLAFTKTYAMAGAALLAIVVIPILMGYWLNRFLIRVYHPLLLKVLHWPKTTLLVAALSVLTVLWPLNKVGGEFLPQINEGDLLYMPSTLPGISAAEAASMLQKTDKLIMSVPEVARVFGKTGKAETATDSAPLEMVETTIQLKPQEQWRPGMTMDKIIEELDNTVRLPGLANLWVPPIRNRIDMLSTGIKSPIGIKVSGTVLADIDAMAEQIEEVARTVPGVASALAERLEGGRYINVEINREKAARYGMTVADVQLFVTSAVGGAMVGETVEGIARYPINLRYPQSWRDSPQALRQLPILTPMKQQITLADVADIKVSTGPSMLKTENARPTSWIYIDARDRDMVSVVHDLQKAIAEKVQLKPGTSVAFSGQFELLERANHKLKLMVPMTLMIIFVLLYLAFRRVGEALLIISSVPFALVGGIWLLWWMGFHLSVATGTGFIALAGVAAEFGVVMLMYLRHAIEAVPSLNNPQTFSEQKLDEALYHGAVLRVRPKAMTVAVIIAGLLPILWGTGAGSEVMSRIAAPMIGGMITAPLLSLFIIPAAYKLMWLHRH

CATH classification: 2.40.420.20 (+3 more: 2.40.30.170, 2.40.50.100, 6.10.140.730)

Radius of gyration: 51.56 Å; Cα contacts (8 Å, |Δi|>4): 3592; chains: 3; bounding box: 66×91×195 Å

Solvent-accessible surface area: 70804 Å² total; per-residue (Å²): 119,40,55,45,122,15,69,28,22,79,18,37,74,13,18,31,65,64,24,78,3,69,119,8,66,1,63,7,64,54,60,3,25,4,35,3,42,52,2,52,84,55,38,1,12,11,13,0,63,6,62,13,97,13,54,97,36,44,127,28,56,86,54,56,103,5,126,152,33,30,47,0,0,6,0,22,4,79,91,4,48,140,17,0,47,72,8,29,110,34,130,151,98,66,23,70,72,94,93,16,112,29,8,43,73,125,1,58,20,44,3,2,44,119,41,15,19,153,121,0,86,82,68,74,139,62,30,60,131,9,54,30,113,3,58,49,84,0,15,0,42,23,11,88,2,98,68,79,76,117,5,37,99,114,42,32,0,0,55,0,17,2,14,69,35,0,8,0,33,0,4,0,19,3,43,6,4,24,15,0,103,110,19,85,73,1,45,0,46,2,82,64,84,112,92,66,65,73,75,8,155,153,33,69,41,20,15,19,9,61,53,72,7,20,10,0,41,0,17,4,98,12,126,4,90,88,68,6,1,99,32,71,42,91,2,110,0,45,1,98,40,58,10,142,76,38,21,22,3,43,28,70,0,19,10,70,11,40,67,54,38,39,0,0,3,19,63,108,139,33,99,23,52,19,72,132,6,22,42,19,33,42,16,116,51,42,2,0,4,129,57,39,11,60,105,43,50,121,0,0,20,0,21,6,42,14,16,26,26,87,3,66,25,61,22,14,0,61,57,13,95,126,109,53,4,12,182,19,58,88,26,29,14,82,4,1,18,38,51,65,23,74,1,72,124,11,67,2,64,18,20,23,25,5,12,2,60,2,37,45,6,95,159,57,92,13,88,20,83,4,147,6,63,13,17,7,53,90,33,46,88,18,1,76,20,12,120,6,122,148,32,27,51,0,0,12,0,2,4,44,82,4,18,111,12,0,46,72,5,25,89,33,135,139,97,69,26,73,79,99,94,23,93,37,18,27,62,116,2,111,121,44,16,2,44,105,46,16,16,140,121,0,79,83,71,61,143,66,25,27,124,9,52,30,118,2,57,47,88,7,2,1,42,20,9,88,0,16,36,25,21,16,4,39,118,111,42,34,0,0,57,0,18,2,9,70,32,0,6,0,31,0,17,0,14,88,49,7,44,129,3,16,107,138,73,6,123,28,79,8,67,3,20,0,16,24,78,58,136,28,86,42,133,108,72,56,66,41,144,42,68,53,75,70,30,84,0,22,42,0,46,0,15,0,72,3,84,91,60,3,4,25,6,12,0,0,0,36,0,63,0,60,6,50,21,130,73,29,6,34,4,30,44,97,0,38,7,50,25,35,111,22,50,13,0,0,7,36,53,109,127,33,42,15,18,5,71,93,10,42,51,64,46,8,23,122,45,54,3,0,0,146,55,37,21,56,95,53,45,79,1,0,22,30,6,21,31,0,0,10,2,48,0,51,46,50,23,1,2,99,80,21,85,86,121,117,223,72,24,159,150,7,27,81,82,120,129,124,25,89,72,43,11,99,128,41,39,109,109,1,62,152,10,71,117,78,29,69,30,27,5,28,12,78,14,18,14,33,21,0,1,0,59,0,54,40,103,63,66,33,5,67,74,0,18,74,93,0,0,108,15,0,0,49,24,0,58,78,5,62,20,24,84,33,0,13,0,23,0,28,143,6,38,0,0,0,22,0,1,1,96,69,86,18,79,55,118,116,0,50,59,57,0,103,79,44,8,115,115,1,65,70,136,12,28,114,80,11,63,11,106,55,6,22,27,1,10,17,18,10,7,2,9,10,0,0,0,6,3,140,78,2,147,45,17,14,10,55,8,23,30,25,0,20,79,60,0,51,99,50,0,90,92,10,101,36,6,18,47,1,1,1,0,2,4,1,29,44,5,18,19,0,31,0,30,7,15,48,3,23,17,14,19,1,17,3,51,83,1,80,74,18,3,95,78,31,26,81,68,63,71,42,92,50,81,137,85,99,168,46,129,111,154,68,181,45,100,37,77,6,126,66,59,78,56,0,31,94,3,82,29,102,72,42,188,97,38,11,29,2,44,0,81,17,0,8,85,11,64,36,3,6,23,95,13,100,6,13,0,7,10,22,3,54,0,41,4,0,0,0,0,0,0,12,71,43,64,93,27,2,60,114,2,0,49,40,0,77,100,53,14,118,87,5,103,96,70,13,49,156,44,12,81,25,17,46,1,11,8,20,4,88,16,0,56,105,3,29,99,24,2,57,28,32,31,99,82,0,58,86,55,0,15,85,29,0,30,116,59,1,186,83,101,106,11,4,77,1,0,29,50,10,12,56,18,2,47,9,36,0,11,17,40,0,110,159,92,61,33,43,9,3,2,0,0,10,0,0,5,0,10,0,10,0,3,3,1,2,2,0,0,2,11,2,4,13,0,65,100,95,74,85,62,70,58,134,142,99,75,102,102,91,133,86,95,114,40,101,75,79,5,13,28,55,0,2,85,60,0,17,77,10,8,62,42,0,3,55,2,4,9,53,1,0,90,6,3,74,45,10,84,8,6,1,18,59,3,1,8,15,0,0,60,0,4,28,43,0,5,46,0,2,6,101,27,13,24,45,9,6,12,28,25,13,23,135,97,151,40,140,131,69,40,128,108,20,2,66,109,4,93,125,5,32,115,176,13,106,46,32,46,103,91,5,49,81,28,59,116,63,22,122,132,0,81,135,121,28,9,9,24,2,13,1,91,24,35,11,20,14,5,2,0,2,1,18,18,15,20,27,12,64,21,24,16,2,22,4,3,1,12,13,2,0,28,0,0,72,60,3,60,2,4,40,76,0,2,0,4,0,0,23,0,71,9,10,18,8,17,9,39,33,49,43,7,24,0,9,0,24,19,70,69,108,157,104,32,89,138,56,38,62,28,93,116,0,24,76,56,0,16,62,11,0,83,6,3,3,14,18,9,4,15,7,23,3,13,25,2,33,6,7,65,11,18,4,5,0,11,0,38,6,1,0,19,0,18,0,99,75,32,59,40,0,19,41,0,1,69,66,0,5,91,14,0,89,89,9,111,10,21,58,20,2,4,0,39,38,1,60,21,8,113,51,81,45,38,91,41,46,178,150,93,1,66,180,27,50,11,85,38,68,56,0,76,35,10,45,67,1,1,30,22,26,42,107,25,23,64,0,48,54,75,137,11,136,18,10,0,2,0,17,4,22,12,33,28,26,76,34,28,42,20,12,95,32,0,27,5,15,0,73,126,81,18,30,6,4,1,37,25,0,1,60,5,109,28,34,72,10,24,30,25,8,26,6,30,60,24,97,30,0,0,6,0,24,1,7,21,55,120,87,22,22,33,36,0,1,94,51,0,51,132,7,16,76,111,107,8,152,111,88,129,52,8,56,38,49,38,3,2,7,10,73,2,17,96,87,0,48,132,49,26,154,86,0,64,58,72,6,56,126,41,5,75,74,15,2,84,124,46,17,200,76,80,18,5,1,104,34,1,31,49,4,14,48,22,0,65,6,6,0,17,74,29,1,73,184,71,50,21,52,57,10,3,0,1,17,2,0,25,20,4,1,14,1,18,0,0,2,3,0,5,2,0,0,6,13,0,41,67,2,10,94,47,107,35,13,108,52,15,71,131,76,132,38,101,149,92,15,31,113,2,5,90,73,0,0,54,55,0,11,61,3,6,35,0,4,26,28,0,8,31,17,0,4,57,8,4,11,137,50,109,31,10,3,5,30,1,5,2,51,0,0,0,0,5,7,3,0,4,88,29,0,6,95,34,1,29,39,19,1,1,0,5,16,13,57,70,58,79,161,148,74